Protein 8V3U (pdb70)

Structure (mmCIF, N/CA/C/O backbone):
data_8V3U
#
_entry.id   8V3U
#
_cell.length_a   1.00
_cell.length_b   1.00
_cell.length_c   1.00
_cell.angle_alpha   90.00
_cell.angle_beta   90.00
_cell.angle_gamma   90.00
#
_symmetry.space_group_name_H-M   'P 1'
#
loop_
_entity.id
_entity.type
_entity.pdbx_description
1 polymer 'Acyl-Coenzyme A dehydrogenase family, member 11'
2 non-polymer 'FLAVIN-ADENINE DINUCLEOTIDE'
#
loop_
_atom_site.group_PDB
_atom_site.id
_atom_site.type_symbol
_atom_site.label_atom_id
_atom_site.label_alt_id
_atom_site.label_comp_id
_atom_site.label_asym_id
_atom_site.label_entity_id
_atom_site.label_seq_id
_atom_site.pdbx_PDB_ins_code
_atom_site.Cartn_x
_atom_site.Cartn_y
_atom_site.Cartn_z
_atom_site.occupancy
_atom_site.B_iso_or_equiv
_atom_site.auth_seq_id
_atom_site.auth_comp_id
_atom_site.auth_asym_id
_atom_site.auth_atom_id
_atom_site.pdbx_PDB_model_num
ATOM 1 N N . SER A 1 374 ? 155.64193 166.19486 126.05849 1.000 47.65386 375 SER A N 1
ATOM 2 C CA . SER A 1 374 ? 154.95061 166.11938 124.77666 1.000 49.13952 375 SER A CA 1
ATOM 3 C C . SER A 1 374 ? 154.05659 167.33725 124.56304 1.000 50.85988 375 SER A C 1
ATOM 4 O O . SER A 1 374 ? 153.63628 167.98354 125.52221 1.000 51.34852 375 SER A O 1
ATOM 6 N N . ARG A 1 375 ? 153.77903 167.65306 123.29552 1.000 50.17672 376 ARG A N 1
ATOM 7 C CA . ARG A 1 375 ? 152.89674 168.77535 122.99046 1.000 49.71110 376 ARG A CA 1
ATOM 8 C C . ARG A 1 375 ? 151.47619 168.50718 123.47105 1.000 47.28204 376 ARG A C 1
ATOM 9 O O . ARG A 1 375 ? 150.81746 169.40363 124.01394 1.000 50.26545 376 ARG A O 1
ATOM 11 N N . ARG A 1 376 ? 150.98887 167.27870 123.28015 1.000 40.38035 377 ARG A N 1
ATOM 12 C CA . ARG A 1 376 ? 149.65641 166.92848 123.75872 1.000 40.15063 377 ARG A CA 1
ATOM 13 C C . ARG A 1 376 ? 149.57333 167.03821 125.27435 1.000 41.81421 377 ARG A C 1
ATOM 14 O O . ARG A 1 376 ? 148.56861 167.51405 125.81468 1.000 43.77367 377 ARG A O 1
ATOM 16 N N . GLY A 1 377 ? 150.62108 166.60249 125.97660 1.000 40.14022 378 GLY A N 1
ATOM 17 C CA . GLY A 1 377 ? 150.63235 166.73041 127.42357 1.000 37.61472 378 GLY A CA 1
ATOM 18 C C . GLY A 1 377 ? 150.55257 168.17282 127.88267 1.000 38.11370 378 GLY A C 1
ATOM 19 O O . GLY A 1 377 ? 149.80139 168.49825 128.80296 1.000 36.72268 378 GLY A O 1
ATOM 20 N N . GLN A 1 378 ? 151.31285 169.06033 127.23589 1.000 37.41237 379 GLN A N 1
ATOM 21 C CA . GLN A 1 378 ? 151.27686 170.47456 127.59893 1.000 38.98591 379 GLN A CA 1
ATOM 22 C C . GLN A 1 378 ? 149.91811 171.09591 127.29517 1.000 42.69945 379 GLN A C 1
ATOM 23 O O . GLN A 1 378 ? 149.39818 171.88730 128.09298 1.000 41.46358 379 GLN A O 1
ATOM 25 N N . GLU A 1 379 ? 149.32857 170.75429 126.14588 1.000 39.38572 380 GLU A N 1
ATOM 26 C CA . GLU A 1 379 ? 148.01296 171.28973 125.80754 1.000 36.80871 380 GLU A CA 1
ATOM 27 C C . GLU A 1 379 ? 146.95423 170.82706 126.80154 1.000 36.92841 380 GLU A C 1
ATOM 28 O O . GLU A 1 379 ? 146.13418 171.62964 127.26909 1.000 42.06048 380 GLU A O 1
ATOM 30 N N . VAL A 1 380 ? 146.96319 169.53768 127.14657 1.000 32.47546 381 VAL A N 1
ATOM 31 C CA . VAL A 1 380 ? 145.99105 169.02098 128.10253 1.000 32.87071 381 VAL A CA 1
ATOM 32 C C . VAL A 1 380 ? 146.22451 169.62471 129.48136 1.000 32.09929 381 VAL A C 1
ATOM 33 O O . VAL A 1 380 ? 145.27290 169.89332 130.21897 1.000 34.26697 381 VAL A O 1
ATOM 37 N N . LEU A 1 381 ? 147.48597 169.86141 129.85026 1.000 28.96068 382 LEU A N 1
ATOM 38 C CA . LEU A 1 381 ? 147.76907 170.48680 131.13779 1.000 29.34635 382 LEU A CA 1
ATOM 39 C C . LEU A 1 381 ? 147.23520 171.91225 131.19219 1.000 29.46018 382 LEU A C 1
ATOM 40 O O . LEU A 1 381 ? 146.65552 172.32478 132.20373 1.000 30.20360 382 LEU A O 1
ATOM 45 N N . THR A 1 382 ? 147.42085 172.68015 130.11546 1.000 35.64654 383 THR A N 1
ATOM 46 C CA . THR A 1 382 ? 146.87928 174.03628 130.07718 1.000 36.60628 383 THR A CA 1
ATOM 47 C C . THR A 1 382 ? 145.35626 174.02260 130.14776 1.000 36.19127 383 THR A C 1
ATOM 48 O O . THR A 1 382 ? 144.74911 174.82289 130.87506 1.000 35.23102 383 THR A O 1
ATOM 52 N N . ARG A 1 383 ? 144.72187 173.11171 129.40379 1.000 32.63644 384 ARG A N 1
ATOM 53 C CA . ARG A 1 383 ? 143.26669 173.01080 129.44481 1.000 27.93988 384 ARG A CA 1
ATOM 54 C C . ARG A 1 383 ? 142.77601 172.62527 130.83432 1.000 31.61913 384 ARG A C 1
ATOM 55 O O . ARG A 1 383 ? 141.77037 173.15886 131.31444 1.000 39.70786 384 ARG A O 1
ATOM 63 N N . VAL A 1 384 ? 143.47117 171.69784 131.49464 1.000 29.30977 385 VAL A N 1
ATOM 64 C CA . VAL A 1 384 ? 143.08081 171.28218 132.83678 1.000 32.70006 385 VAL A CA 1
ATOM 65 C C . VAL A 1 384 ? 143.22997 172.43671 133.81799 1.000 32.78798 385 VAL A C 1
ATOM 66 O O . VAL A 1 384 ? 142.36844 172.64777 134.67604 1.000 30.58767 385 VAL A O 1
ATOM 70 N N . LYS A 1 385 ? 144.32023 173.20116 133.71169 1.000 30.18308 386 LYS A N 1
ATOM 71 C CA . LYS A 1 385 ? 144.49954 174.35229 134.59229 1.000 29.15943 386 LYS A CA 1
ATOM 72 C C . LYS A 1 385 ? 143.38018 175.36765 134.40425 1.000 34.20911 386 LYS A C 1
ATOM 73 O O . LYS A 1 385 ? 142.83622 175.89774 135.38461 1.000 38.69363 386 LYS A O 1
ATOM 79 N N . GLN A 1 386 ? 143.01806 175.64657 133.14860 1.000 35.14487 387 GLN A N 1
ATOM 80 C CA . GLN A 1 386 ? 141.91214 176.56332 132.89244 1.000 32.55148 387 GLN A CA 1
ATOM 81 C C . GLN A 1 386 ? 140.60693 176.02342 133.46398 1.000 31.90240 387 GLN A C 1
ATOM 82 O O . GLN A 1 386 ? 139.83228 176.76975 134.07432 1.000 35.30020 387 GLN A O 1
ATOM 84 N N . PHE A 1 387 ? 140.35284 174.72488 133.28548 1.000 32.02306 388 PHE A N 1
ATOM 85 C CA . PHE A 1 387 ? 139.12411 174.12394 133.79420 1.000 31.38504 388 PHE A CA 1
ATOM 86 C C . PHE A 1 387 ? 139.04469 174.23527 135.31068 1.000 34.42849 388 PHE A C 1
ATOM 87 O O . PHE A 1 387 ? 137.99554 174.58631 135.86250 1.000 35.79624 388 PHE A O 1
ATOM 95 N N . MET A 1 388 ? 140.14356 173.92879 136.00489 1.000 39.18093 389 MET A N 1
ATOM 96 C CA . MET A 1 388 ? 140.15366 174.06884 137.45740 1.000 35.50550 389 MET A CA 1
ATOM 97 C C . MET A 1 388 ? 139.86952 175.50647 137.86238 1.000 35.13402 389 MET A C 1
ATOM 98 O O . MET A 1 388 ? 138.89724 175.77132 138.57712 1.000 36.04011 389 MET A O 1
ATOM 103 N N . LYS A 1 389 ? 140.65499 176.45357 137.33479 1.000 38.99431 390 LYS A N 1
ATOM 104 C CA . LYS A 1 389 ? 140.52000 177.84789 137.74693 1.000 36.27210 390 LYS A CA 1
ATOM 105 C C . LYS A 1 389 ? 139.14769 178.41681 137.41105 1.000 38.43480 390 LYS A C 1
ATOM 106 O O . LYS A 1 389 ? 138.69775 179.36685 138.06106 1.000 39.91439 390 LYS A O 1
ATOM 108 N N . GLN A 1 390 ? 138.46620 177.85844 136.41116 1.000 41.29017 391 GLN A N 1
ATOM 109 C CA . GLN A 1 390 ? 137.16443 178.38415 136.02398 1.000 36.52366 391 GLN A CA 1
ATOM 110 C C . GLN A 1 390 ? 136.00210 177.72336 136.75181 1.000 37.62129 391 GLN A C 1
ATOM 111 O O . GLN A 1 390 ? 135.00593 178.39685 137.03691 1.000 40.97810 391 GLN A O 1
ATOM 113 N N . HIS A 1 391 ? 136.09281 176.43132 137.06959 1.000 39.37395 392 HIS A N 1
ATOM 114 C CA . HIS A 1 391 ? 134.92149 175.73186 137.58285 1.000 35.91036 392 HIS A CA 1
ATOM 115 C C . HIS A 1 391 ? 135.13572 175.08706 138.94683 1.000 38.90898 392 HIS A C 1
ATOM 116 O O . HIS A 1 391 ? 134.22615 175.09511 139.78140 1.000 44.93137 392 HIS A O 1
ATOM 123 N N . VAL A 1 392 ? 136.31711 174.52018 139.19032 1.000 37.92420 393 VAL A N 1
ATOM 124 C CA . VAL A 1 392 ? 136.47484 173.63112 140.33658 1.000 39.54040 393 VAL A CA 1
ATOM 125 C C . VAL A 1 392 ? 136.63441 174.42714 141.62407 1.000 39.08726 393 VAL A C 1
ATOM 126 O O . VAL A 1 392 ? 135.95954 174.15866 142.62389 1.000 41.54342 393 VAL A O 1
ATOM 130 N N . PHE A 1 393 ? 137.53113 175.40967 141.62288 1.000 42.66562 394 PHE A N 1
ATOM 131 C CA . PHE A 1 393 ? 137.73992 176.21644 142.82170 1.000 43.96238 394 PHE A CA 1
ATOM 132 C C . PHE A 1 393 ? 136.50821 177.00997 143.25099 1.000 44.40006 394 PHE A C 1
ATOM 133 O O . PHE A 1 393 ? 136.23943 177.05636 144.46397 1.000 45.61296 394 PHE A O 1
ATOM 141 N N . PRO A 1 394 ? 135.74328 177.65534 142.36115 1.000 47.28693 395 PRO A N 1
ATOM 142 C CA . PRO A 1 394 ? 134.54842 178.38193 142.82672 1.000 48.03694 395 PRO A CA 1
ATOM 143 C C . PRO A 1 394 ? 133.50478 177.50760 143.50558 1.000 46.77148 395 PRO A C 1
ATOM 144 O O . PRO A 1 394 ? 132.71946 178.02723 144.30754 1.000 48.70790 395 PRO A O 1
ATOM 148 N N . ALA A 1 395 ? 133.46370 176.20891 143.21815 1.000 39.73796 396 ALA A N 1
ATOM 149 C CA . ALA A 1 395 ? 132.45927 175.32040 143.78887 1.000 41.84346 396 ALA A CA 1
ATOM 150 C C . ALA A 1 395 ? 132.86186 174.74924 145.14174 1.000 42.67210 396 ALA A C 1
ATOM 151 O O . ALA A 1 395 ? 132.10083 173.95997 145.71494 1.000 43.34647 396 ALA A O 1
ATOM 153 N N . GLU A 1 396 ? 134.03481 175.12284 145.65862 1.000 45.73068 397 GLU A N 1
ATOM 154 C CA . GLU A 1 396 ? 134.51921 174.54143 146.90607 1.000 45.06918 397 GLU A CA 1
ATOM 155 C C . GLU A 1 396 ? 133.62088 174.90685 148.08048 1.000 43.86959 397 GLU A C 1
ATOM 156 O O . GLU A 1 396 ? 133.33878 174.06329 148.93891 1.000 45.46700 397 GLU A O 1
ATOM 162 N N . LYS A 1 397 ? 133.16681 176.16089 148.14071 1.000 43.70691 398 LYS A N 1
ATOM 163 C CA . LYS A 1 397 ? 132.30253 176.57998 149.23992 1.000 46.01556 398 LYS A CA 1
ATOM 164 C C . LYS A 1 397 ? 130.97939 175.82489 149.22330 1.000 45.79910 398 LYS A C 1
ATOM 165 O O . LYS A 1 397 ? 130.49706 175.38022 150.27131 1.000 43.39048 398 LYS A O 1
ATOM 167 N N . GLU A 1 398 ? 130.37943 175.66604 148.04116 1.000 44.61946 399 GLU A N 1
ATOM 168 C CA . GLU A 1 398 ? 129.12347 174.92960 147.94255 1.000 43.27030 399 GLU A CA 1
ATOM 169 C C . GLU A 1 398 ? 129.31066 173.46432 148.31511 1.000 43.39773 399 GLU A C 1
ATOM 170 O O . GLU A 1 398 ? 128.47323 172.88161 149.01691 1.000 44.02477 399 GLU A O 1
ATOM 172 N N . VAL A 1 399 ? 130.40690 172.85189 147.85875 1.000 44.21180 400 VAL A N 1
ATOM 173 C CA . VAL A 1 399 ? 130.66220 171.45283 148.18993 1.000 37.86270 400 VAL A CA 1
ATOM 174 C C . VAL A 1 399 ? 130.85278 171.28720 149.69220 1.000 38.75662 400 VAL A C 1
ATOM 175 O O . VAL A 1 399 ? 130.33393 170.34163 150.29795 1.000 42.80042 400 VAL A O 1
ATOM 179 N N . ALA A 1 400 ? 131.59388 172.20442 150.31890 1.000 43.62812 401 ALA A N 1
ATOM 180 C CA . ALA A 1 400 ? 131.80084 172.12839 151.76141 1.000 44.43950 401 ALA A CA 1
ATOM 181 C C . ALA A 1 400 ? 130.49516 172.32126 152.52153 1.000 44.59511 401 ALA A C 1
ATOM 182 O O . ALA A 1 400 ? 130.23126 171.61771 153.50305 1.000 44.57155 401 ALA A O 1
ATOM 184 N N . GLU A 1 401 ? 129.66355 173.27039 152.08390 1.000 47.42737 402 GLU A N 1
ATOM 185 C CA . GLU A 1 401 ? 128.39587 173.51239 152.76398 1.000 43.73873 402 GLU A CA 1
ATOM 186 C C . GLU A 1 401 ? 127.43941 172.33718 152.61489 1.000 42.31505 402 GLU A C 1
ATOM 187 O O . GLU A 1 401 ? 126.63595 172.07982 153.51761 1.000 45.85955 402 GLU A O 1
ATOM 189 N N . TYR A 1 402 ? 127.50035 171.62138 151.48929 1.000 40.78555 403 TYR A N 1
ATOM 190 C CA . TYR A 1 402 ? 126.61605 170.47464 151.30186 1.000 40.82608 403 TYR A CA 1
ATOM 191 C C . TYR A 1 402 ? 126.88742 169.38606 152.33348 1.000 44.46540 403 TYR A C 1
ATOM 192 O O . TYR A 1 402 ? 125.95129 168.78381 152.87128 1.000 44.84574 403 TYR A O 1
ATOM 201 N N . TYR A 1 403 ? 128.15995 169.11727 152.62150 1.000 42.94875 404 TYR A N 1
ATOM 202 C CA . TYR A 1 403 ? 128.53466 168.04277 153.53056 1.000 42.63467 404 TYR A CA 1
ATOM 203 C C . TYR A 1 403 ? 128.56477 168.46968 154.99185 1.000 47.00787 404 TYR A C 1
ATOM 204 O O . TYR A 1 403 ? 128.71518 167.61020 155.86650 1.000 45.11443 404 TYR A O 1
ATOM 213 N N . ALA A 1 404 ? 128.42512 169.75881 155.27973 1.000 48.03077 405 ALA A N 1
ATOM 214 C CA . ALA A 1 404 ? 128.42616 170.23448 156.65781 1.000 45.80499 405 ALA A CA 1
ATOM 215 C C . ALA A 1 404 ? 127.05891 170.03653 157.30076 1.000 47.30133 405 ALA A C 1
ATOM 216 O O . ALA A 1 404 ? 126.52132 168.92956 157.31012 1.000 50.15119 405 ALA A O 1
ATOM 218 N N . LYS A 1 412 ? 123.86375 160.64139 152.43321 1.000 42.70107 413 LYS A N 1
ATOM 219 C CA . LYS A 1 412 ? 124.91924 161.57876 152.79580 1.000 40.11609 413 LYS A CA 1
ATOM 220 C C . LYS A 1 412 ? 126.29236 161.04018 152.41182 1.000 41.49581 413 LYS A C 1
ATOM 221 O O . LYS A 1 412 ? 127.31479 161.56233 152.84796 1.000 41.98556 413 LYS A O 1
ATOM 227 N N . TRP A 1 413 ? 126.30697 159.99010 151.59313 1.000 35.12731 414 TRP A N 1
ATOM 228 C CA . TRP A 1 413 ? 127.54197 159.38166 151.12090 1.000 30.03459 414 TRP A CA 1
ATOM 229 C C . TRP A 1 413 ? 127.75312 159.55521 149.62462 1.000 35.23333 414 TRP A C 1
ATOM 230 O O . TRP A 1 413 ? 128.71680 159.00596 149.08183 1.000 35.44467 414 TRP A O 1
ATOM 241 N N . GLY A 1 414 ? 126.88277 160.29599 148.94550 1.000 42.32730 415 GLY A N 1
ATOM 242 C CA . GLY A 1 414 ? 126.99059 160.52917 147.52437 1.000 38.05403 415 GLY A CA 1
ATOM 243 C C . GLY A 1 414 ? 127.57373 161.88882 147.20097 1.000 41.22499 415 GLY A C 1
ATOM 244 O O . GLY A 1 414 ? 128.21338 162.54014 148.03425 1.000 41.59827 415 GLY A O 1
ATOM 245 N N . HIS A 1 415 ? 127.34223 162.32738 145.96349 1.000 45.19035 416 HIS A N 1
ATOM 246 C CA . HIS A 1 415 ? 127.85409 163.59270 145.46678 1.000 43.88242 416 HIS A CA 1
ATOM 247 C C . HIS A 1 415 ? 126.72065 164.58707 145.24735 1.000 44.41330 416 HIS A C 1
ATOM 248 O O . HIS A 1 415 ? 125.61969 164.19167 144.84881 1.000 44.71234 416 HIS A O 1
ATOM 255 N N . PRO A 1 416 ? 126.95359 165.87340 145.49361 1.000 44.01698 417 PRO A N 1
ATOM 256 C CA . PRO A 1 416 ? 125.94117 166.88360 145.16787 1.000 43.52203 417 PRO A CA 1
ATOM 257 C C . PRO A 1 416 ? 125.87267 167.12244 143.66601 1.000 44.92671 417 PRO A C 1
ATOM 258 O O . PRO A 1 416 ? 126.72115 166.67766 142.89167 1.000 45.33138 417 PRO A O 1
ATOM 262 N N . LEU A 1 417 ? 124.82669 167.84598 143.25820 1.000 45.90728 418 LEU A N 1
ATOM 263 C CA . LEU A 1 417 ? 124.57806 168.07650 141.83852 1.000 47.50058 418 LEU A CA 1
ATOM 264 C C . LEU A 1 417 ? 125.66884 168.91021 141.17753 1.000 47.21570 418 LEU A C 1
ATOM 265 O O . LEU A 1 417 ? 125.85463 168.81168 139.95845 1.000 47.25262 418 LEU A O 1
ATOM 267 N N . VAL A 1 418 ? 126.38911 169.72812 141.94811 1.000 43.25888 419 VAL A N 1
ATOM 268 C CA . VAL A 1 418 ? 127.46912 170.52971 141.37924 1.000 43.66902 419 VAL A CA 1
ATOM 269 C C . VAL A 1 418 ? 128.55601 169.62814 140.80990 1.000 45.73505 419 VAL A C 1
ATOM 270 O O . VAL A 1 418 ? 129.07641 169.86938 139.71192 1.000 46.90413 419 VAL A O 1
ATOM 274 N N . ILE A 1 419 ? 128.91193 168.57272 141.54465 1.000 43.26719 420 ILE A N 1
ATOM 275 C CA . ILE A 1 419 ? 129.93825 167.65004 141.07442 1.000 42.99031 420 ILE A CA 1
ATOM 276 C C . ILE A 1 419 ? 129.47327 166.92436 139.81976 1.000 44.32163 420 ILE A C 1
ATOM 277 O O . ILE A 1 419 ? 130.26062 166.69300 138.89771 1.000 48.57227 420 ILE A O 1
ATOM 282 N N . GLU A 1 420 ? 128.19420 166.54710 139.76274 1.000 42.27261 421 GLU A N 1
ATOM 283 C CA . GLU A 1 420 ? 127.68124 165.87083 138.57439 1.000 41.19975 421 GLU A CA 1
ATOM 284 C C . GLU A 1 420 ? 127.69506 166.79249 137.36043 1.000 43.15224 421 GLU A C 1
ATOM 285 O O . GLU A 1 420 ? 128.02623 166.36049 136.24923 1.000 45.01751 421 GLU A O 1
ATOM 291 N N . LYS A 1 421 ? 127.33742 168.06452 137.54983 1.000 41.63202 422 LYS A N 1
ATOM 292 C CA . LYS A 1 421 ? 127.41771 169.01944 136.44889 1.000 42.72461 422 LYS A CA 1
ATOM 293 C C . LYS A 1 421 ? 128.85606 169.19403 135.97759 1.000 41.05915 422 LYS A C 1
ATOM 294 O O . LYS A 1 421 ? 129.12265 169.24276 134.76899 1.000 42.37313 422 LYS A O 1
ATOM 300 N N . LEU A 1 422 ? 129.79829 169.28543 136.91969 1.000 37.49109 423 LEU A N 1
ATOM 301 C CA . LEU A 1 422 ? 131.20524 169.39226 136.54813 1.000 33.86952 423 LEU A CA 1
ATOM 302 C C . LEU A 1 422 ? 131.67000 168.15382 135.79289 1.000 36.95034 423 LEU A C 1
ATOM 303 O O . LEU A 1 422 ? 132.44930 168.25496 134.83998 1.000 42.16170 423 LEU A O 1
ATOM 308 N N . LYS A 1 423 ? 131.20561 166.97468 136.20992 1.000 41.06468 424 LYS A N 1
ATOM 309 C CA . LYS A 1 423 ? 131.56540 165.74075 135.51950 1.000 37.70364 424 LYS A CA 1
ATOM 310 C C . LYS A 1 423 ? 131.02449 165.72668 134.09664 1.000 36.67971 424 LYS A C 1
ATOM 311 O O . LYS A 1 423 ? 131.71989 165.30899 133.16456 1.000 40.18822 424 LYS A O 1
ATOM 317 N N . GLU A 1 424 ? 129.78150 166.17559 133.91101 1.000 40.51135 425 GLU A N 1
ATOM 318 C CA . GLU A 1 424 ? 129.22108 166.26022 132.56513 1.000 41.34331 425 GLU A CA 1
ATOM 319 C C . GLU A 1 424 ? 130.01792 167.22470 131.69415 1.000 40.90769 425 GLU A C 1
ATOM 320 O O . GLU A 1 424 ? 130.31039 166.92759 130.52755 1.000 39.84010 425 GLU A O 1
ATOM 326 N N . ILE A 1 425 ? 130.38553 168.38301 132.24743 1.000 40.09250 426 ILE A N 1
ATOM 327 C CA . ILE A 1 425 ? 131.15707 169.35964 131.48151 1.000 39.18093 426 ILE A CA 1
ATOM 328 C C . ILE A 1 425 ? 132.52108 168.79143 131.10707 1.000 40.95312 426 ILE A C 1
ATOM 329 O O . ILE A 1 425 ? 132.98944 168.95897 129.97468 1.000 44.34837 426 ILE A O 1
ATOM 334 N N . ALA A 1 426 ? 133.17948 168.11031 132.04878 1.000 36.27816 427 ALA A N 1
ATOM 335 C CA . ALA A 1 426 ? 134.48209 167.51611 131.76445 1.000 32.90514 427 ALA A CA 1
ATOM 336 C C . ALA A 1 426 ? 134.37397 166.41549 130.71773 1.000 35.48323 427 ALA A C 1
ATOM 337 O O . ALA A 1 426 ? 135.27145 166.25769 129.88318 1.000 36.80629 427 ALA A O 1
ATOM 339 N N . LYS A 1 427 ? 133.29041 165.63590 130.75303 1.000 38.47035 428 LYS A N 1
ATOM 340 C CA . LYS A 1 427 ? 133.06164 164.64271 129.70897 1.000 33.93249 428 LYS A CA 1
ATOM 341 C C . LYS A 1 427 ? 132.90333 165.30677 128.34977 1.000 39.78044 428 LYS A C 1
ATOM 342 O O . LYS A 1 427 ? 133.41436 164.80516 127.34208 1.000 43.67536 428 LYS A O 1
ATOM 348 N N . ALA A 1 428 ? 132.18731 166.43319 128.30117 1.000 43.81633 429 ALA A N 1
ATOM 349 C CA . ALA A 1 428 ? 131.98616 167.12474 127.03134 1.000 43.85004 429 ALA A CA 1
ATOM 350 C C . ALA A 1 428 ? 133.30437 167.62483 126.45129 1.000 42.68772 429 ALA A C 1
ATOM 351 O O . ALA A 1 428 ? 133.53685 167.52250 125.24131 1.000 42.92166 429 ALA A O 1
ATOM 353 N N . GLU A 1 429 ? 134.18210 168.16127 127.29710 1.000 45.20882 430 GLU A N 1
ATOM 354 C CA . GLU A 1 429 ? 135.42473 168.76997 126.83850 1.000 43.22280 430 GLU A CA 1
ATOM 355 C C . GLU A 1 429 ? 136.54855 167.76540 126.62236 1.000 43.91497 430 GLU A C 1
ATOM 356 O O . GLU A 1 429 ? 137.63104 168.16389 126.18103 1.000 47.03213 430 GLU A O 1
ATOM 362 N N . GLY A 1 430 ? 136.32971 166.48862 126.91730 1.000 36.63680 431 GLY A N 1
ATOM 363 C CA . GLY A 1 430 ? 137.34348 165.47825 126.70618 1.000 33.46502 431 GLY A CA 1
ATOM 364 C C . GLY A 1 430 ? 138.34358 165.30820 127.82587 1.000 34.50832 431 GLY A C 1
ATOM 365 O O . GLY A 1 430 ? 139.31273 164.55997 127.65540 1.000 34.69054 431 GLY A O 1
ATOM 366 N N . LEU A 1 431 ? 138.14984 165.97814 128.95996 1.000 35.83701 432 LEU A N 1
ATOM 367 C CA . LEU A 1 431 ? 139.01796 165.80342 130.12480 1.000 32.07904 432 LEU A CA 1
ATOM 368 C C . LEU A 1 431 ? 138.51688 164.63924 130.98224 1.000 30.31533 432 LEU A C 1
ATOM 369 O O . LEU A 1 431 ? 138.13525 164.78672 132.14092 1.000 32.01624 432 LEU A O 1
ATOM 374 N N . TRP A 1 432 ? 138.53275 163.45671 130.37387 1.000 31.87605 433 TRP A N 1
ATOM 375 C CA . TRP A 1 432 ? 137.94565 162.25419 130.94638 1.000 28.48840 433 TRP A CA 1
ATOM 376 C C . TRP A 1 432 ? 138.94521 161.11299 130.84488 1.000 28.68579 433 TRP A C 1
ATOM 377 O O . TRP A 1 432 ? 139.55627 160.91561 129.78999 1.000 33.96756 433 TRP A O 1
ATOM 388 N N . ASN A 1 433 ? 139.10516 160.36637 131.93978 1.000 25.23872 434 ASN A N 1
ATOM 389 C CA . ASN A 1 433 ? 139.97231 159.18668 131.98538 1.000 29.84524 434 ASN A CA 1
ATOM 390 C C . ASN A 1 433 ? 141.40915 159.52721 131.58853 1.000 27.33351 434 ASN A C 1
ATOM 391 O O . ASN A 1 433 ? 142.04364 158.82632 130.79883 1.000 28.15277 434 ASN A O 1
ATOM 396 N N . LEU A 1 434 ? 141.92651 160.61907 132.15415 1.000 29.86616 435 LEU A N 1
ATOM 397 C CA . LEU A 1 434 ? 143.28864 161.04129 131.85032 1.000 30.39911 435 LEU A CA 1
ATOM 398 C C . LEU A 1 434 ? 144.33600 160.11609 132.45605 1.000 30.46199 435 LEU A C 1
ATOM 399 O O . LEU A 1 434 ? 145.49500 160.15179 132.03146 1.000 35.73871 435 LEU A O 1
ATOM 404 N N . PHE A 1 435 ? 143.95915 159.29540 133.43613 1.000 35.49782 436 PHE A N 1
ATOM 405 C CA . PHE A 1 435 ? 144.91364 158.42475 134.10983 1.000 32.07476 436 PHE A CA 1
ATOM 406 C C . PHE A 1 435 ? 145.31411 157.21676 133.27325 1.000 30.52035 436 PHE A C 1
ATOM 407 O O . PHE A 1 435 ? 146.41047 156.68390 133.47028 1.000 34.91403 436 PHE A O 1
ATOM 415 N N . LEU A 1 436 ? 144.45973 156.77311 132.35136 1.000 33.86160 437 LEU A N 1
ATOM 416 C CA . LEU A 1 436 ? 144.70968 155.55237 131.60052 1.000 39.08120 437 LEU A CA 1
ATOM 417 C C . LEU A 1 436 ? 145.37627 155.88747 130.27599 1.000 40.62381 437 LEU A C 1
ATOM 418 O O . LEU A 1 436 ? 144.75214 156.54617 129.43068 1.000 41.15843 437 LEU A O 1
ATOM 423 N N . PRO A 1 437 ? 146.62445 155.46938 130.04761 1.000 42.53054 438 PRO A N 1
ATOM 424 C CA . PRO A 1 437 ? 147.28735 155.79574 128.77360 1.000 40.42395 438 PRO A CA 1
ATOM 425 C C . PRO A 1 437 ? 146.58908 155.22588 127.55219 1.000 40.85291 438 PRO A C 1
ATOM 426 O O . PRO A 1 437 ? 146.62574 155.84918 126.48475 1.000 43.69033 438 PRO A O 1
ATOM 430 N N . ALA A 1 438 ? 145.95792 154.05648 127.66833 1.000 45.77878 439 ALA A N 1
ATOM 431 C CA . ALA A 1 438 ? 145.29624 153.45623 126.51640 1.000 46.11681 439 ALA A CA 1
ATOM 432 C C . ALA A 1 438 ? 144.07126 154.24270 126.07092 1.000 45.56338 439 ALA A C 1
ATOM 433 O O . ALA A 1 438 ? 143.62344 154.07264 124.93268 1.000 45.67039 439 ALA A O 1
ATOM 435 N N . VAL A 1 439 ? 143.52208 155.09235 126.93271 1.000 46.28294 440 VAL A N 1
ATOM 436 C CA . VAL A 1 439 ? 142.35187 155.89160 126.59946 1.000 46.10589 440 VAL A CA 1
ATOM 437 C C . VAL A 1 439 ? 142.72910 157.32911 126.26290 1.000 45.36273 440 VAL A C 1
ATOM 438 O O . VAL A 1 439 ? 142.24767 157.88296 125.27435 1.000 46.08240 440 VAL A O 1
ATOM 442 N N . SER A 1 440 ? 143.59570 157.94419 127.06858 1.000 42.18197 441 SER A N 1
ATOM 443 C CA . SER A 1 440 ? 143.97197 159.33817 126.87685 1.000 42.03450 441 SER A CA 1
ATOM 444 C C . SER A 1 440 ? 145.19032 159.52743 125.98390 1.000 42.16244 441 SER A C 1
ATOM 445 O O . SER A 1 440 ? 145.42341 160.64694 125.51608 1.000 43.23598 441 SER A O 1
ATOM 448 N N . GLY A 1 441 ? 145.96230 158.47620 125.73265 1.000 45.01076 442 GLY A N 1
ATOM 449 C CA . GLY A 1 441 ? 147.16584 158.60873 124.92924 1.000 43.61131 442 GLY A CA 1
ATOM 450 C C . GLY A 1 441 ? 148.23548 159.47680 125.55592 1.000 44.28868 442 GLY A C 1
ATOM 451 O O . GLY A 1 441 ? 148.87992 160.26394 124.85174 1.000 46.60875 442 GLY A O 1
ATOM 452 N N . LEU A 1 442 ? 148.44556 159.34961 126.86405 1.000 42.07465 443 LEU A N 1
ATOM 453 C CA . LEU A 1 442 ? 149.41208 160.15903 127.58937 1.000 41.41600 443 LEU A CA 1
ATOM 454 C C . LEU A 1 442 ? 150.39182 159.25594 128.32328 1.000 40.49534 443 LEU A C 1
ATOM 455 O O . LEU A 1 442 ? 150.04298 158.15425 128.75323 1.000 42.75463 443 LEU A O 1
ATOM 460 N N . SER A 1 443 ? 151.62460 159.73419 128.46302 1.000 37.50416 444 SER A N 1
ATOM 461 C CA . SER A 1 443 ? 152.63844 159.00938 129.21042 1.000 38.70451 444 SER A CA 1
ATOM 462 C C . SER A 1 443 ? 152.46642 159.26609 130.70664 1.000 40.43077 444 SER A C 1
ATOM 463 O O . SER A 1 443 ? 151.54425 159.95786 131.14528 1.000 42.24897 444 SER A O 1
ATOM 466 N N . GLN A 1 444 ? 153.36592 158.69607 131.50909 1.000 35.22318 445 GLN A N 1
ATOM 467 C CA . GLN A 1 444 ? 153.27559 158.87492 132.95341 1.000 32.42418 445 GLN A CA 1
ATOM 468 C C . GLN A 1 444 ? 153.78191 160.23784 133.40724 1.000 36.86139 445 GLN A C 1
ATOM 469 O O . GLN A 1 444 ? 153.36100 160.72060 134.45997 1.000 37.82601 445 GLN A O 1
ATOM 475 N N . VAL A 1 445 ? 154.67764 160.86951 132.64628 1.000 30.24658 446 VAL A N 1
ATOM 476 C CA . VAL A 1 445 ? 155.16317 162.19660 133.02015 1.000 32.24570 446 VAL A CA 1
ATOM 477 C C . VAL A 1 445 ? 154.07571 163.24759 132.81756 1.000 33.20762 446 VAL A C 1
ATOM 478 O O . VAL A 1 445 ? 153.85738 164.11870 133.67490 1.000 32.47288 446 VAL A O 1
ATOM 482 N N . ASP A 1 446 ? 153.38028 163.18645 131.67997 1.000 31.67354 447 ASP A N 1
ATOM 483 C CA . ASP A 1 446 ? 152.31022 164.13897 131.40850 1.000 32.31620 447 ASP A CA 1
ATOM 484 C C . ASP A 1 446 ? 151.19895 164.01604 132.44089 1.000 31.94455 447 ASP A C 1
ATOM 485 O O . ASP A 1 446 ? 150.73637 165.01895 133.00126 1.000 34.60530 447 ASP A O 1
ATOM 490 N N . TYR A 1 447 ? 150.76662 162.78657 132.72321 1.000 26.60707 448 TYR A N 1
ATOM 491 C CA . TYR A 1 447 ? 149.75585 162.62148 133.75336 1.000 29.69286 448 TYR A CA 1
ATOM 492 C C . TYR A 1 447 ? 150.30273 162.90707 135.14194 1.000 27.15551 448 TYR A C 1
ATOM 493 O O . TYR A 1 447 ? 149.52661 163.25018 136.03020 1.000 31.66896 448 TYR A O 1
ATOM 502 N N . ALA A 1 448 ? 151.61308 162.79203 135.35252 1.000 24.25960 449 ALA A N 1
ATOM 503 C CA . ALA A 1 448 ? 152.18471 163.20512 136.62827 1.000 21.31845 449 ALA A CA 1
ATOM 504 C C . ALA A 1 448 ? 151.98165 164.69675 136.84672 1.000 22.61342 449 ALA A C 1
ATOM 505 O O . ALA A 1 448 ? 151.53928 165.12807 137.91773 1.000 21.66022 449 ALA A O 1
ATOM 507 N N . LEU A 1 449 ? 152.27364 165.50011 135.82206 1.000 24.59061 450 LEU A N 1
ATOM 508 C CA . LEU A 1 449 ? 152.02035 166.93740 135.92691 1.000 27.10935 450 LEU A CA 1
ATOM 509 C C . LEU A 1 449 ? 150.52891 167.23608 136.07004 1.000 25.52231 450 LEU A C 1
ATOM 510 O O . LEU A 1 449 ? 150.13354 168.10662 136.85733 1.000 19.67659 450 LEU A O 1
ATOM 515 N N . ILE A 1 450 ? 149.68284 166.51883 135.32666 1.000 23.64285 451 ILE A N 1
ATOM 516 C CA . ILE A 1 450 ? 148.24243 166.76135 135.41069 1.000 22.44724 451 ILE A CA 1
ATOM 517 C C . ILE A 1 450 ? 147.71197 166.42270 136.80203 1.000 23.24389 451 ILE A C 1
ATOM 518 O O . ILE A 1 450 ? 146.91174 167.17125 137.37543 1.000 29.95083 451 ILE A O 1
ATOM 523 N N . ALA A 1 451 ? 148.14566 165.29373 137.36695 1.000 20.40638 452 ALA A N 1
ATOM 524 C CA . ALA A 1 451 ? 147.71757 164.90192 138.70410 1.000 17.63547 452 ALA A CA 1
ATOM 525 C C . ALA A 1 451 ? 148.28161 165.82974 139.76823 1.000 19.34477 452 ALA A C 1
ATOM 526 O O . ALA A 1 451 ? 147.65746 166.01731 140.81728 1.000 25.20497 452 ALA A O 1
ATOM 528 N N . GLU A 1 452 ? 149.46261 166.40078 139.53003 1.000 20.90374 453 GLU A N 1
ATOM 529 C CA . GLU A 1 452 ? 149.95939 167.44634 140.41387 1.000 16.89684 453 GLU A CA 1
ATOM 530 C C . GLU A 1 452 ? 149.05153 168.66655 140.36046 1.000 25.40580 453 GLU A C 1
ATOM 531 O O . GLU A 1 452 ? 148.82251 169.32886 141.37866 1.000 28.03690 453 GLU A O 1
ATOM 537 N N . GLU A 1 453 ? 148.52923 168.97999 139.17255 1.000 32.66496 454 GLU A N 1
ATOM 538 C CA . GLU A 1 453 ? 147.57850 170.08231 139.04742 1.000 26.19134 454 GLU A CA 1
ATOM 539 C C . GLU A 1 453 ? 146.27402 169.78622 139.78358 1.000 23.23030 454 GLU A C 1
ATOM 540 O O . GLU A 1 453 ? 145.74323 170.65059 140.48985 1.000 30.02846 454 GLU A O 1
ATOM 542 N N . THR A 1 454 ? 145.74245 168.57286 139.63503 1.000 15.82058 455 THR A N 1
ATOM 543 C CA . THR A 1 454 ? 144.46050 168.22543 140.24065 1.000 20.12479 455 THR A CA 1
ATOM 544 C C . THR A 1 454 ? 144.57836 167.81580 141.70276 1.000 28.07296 455 THR A C 1
ATOM 545 O O . THR A 1 454 ? 143.55277 167.54289 142.33414 1.000 29.77489 455 THR A O 1
ATOM 549 N N . GLY A 1 455 ? 145.78839 167.76043 142.25507 1.000 29.06867 456 GLY A N 1
ATOM 550 C CA . GLY A 1 455 ? 145.95289 167.43018 143.65708 1.000 20.19770 456 GLY A CA 1
ATOM 551 C C . GLY A 1 455 ? 145.68754 168.56503 144.61785 1.000 21.36021 456 GLY A C 1
ATOM 552 O O . GLY A 1 455 ? 145.71615 168.35063 145.83236 1.000 28.81576 456 GLY A O 1
ATOM 553 N N . LYS A 1 456 ? 145.42342 169.76483 144.10409 1.000 25.20986 457 LYS A N 1
ATOM 554 C CA . LYS A 1 456 ? 145.18769 170.93251 144.94131 1.000 22.46793 457 LYS A CA 1
ATOM 555 C C . LYS A 1 456 ? 143.75096 171.03523 145.43593 1.000 32.07364 457 LYS A C 1
ATOM 556 O O . LYS A 1 456 ? 143.45651 171.91659 146.24911 1.000 31.98899 457 LYS A O 1
ATOM 562 N N . CYS A 1 457 ? 142.85711 170.16726 144.96979 1.000 35.97673 458 CYS A N 1
ATOM 563 C CA . CYS A 1 457 ? 141.47995 170.12437 145.43498 1.000 31.44203 458 CYS A CA 1
ATOM 564 C C . CYS A 1 457 ? 141.11852 168.68812 145.78346 1.000 30.35376 458 CYS A C 1
ATOM 565 O O . CYS A 1 457 ? 141.60514 167.74241 145.15937 1.000 32.48389 458 CYS A O 1
ATOM 568 N N . PHE A 1 458 ? 140.25964 168.53024 146.79229 1.000 31.55439 459 PHE A N 1
ATOM 569 C CA . PHE A 1 458 ? 139.94501 167.19931 147.29737 1.000 35.24803 459 PHE A CA 1
ATOM 570 C C . PHE A 1 458 ? 138.87618 166.48181 146.48301 1.000 32.92954 459 PHE A C 1
ATOM 571 O O . PHE A 1 458 ? 138.75545 165.25836 146.59704 1.000 32.32169 459 PHE A O 1
ATOM 579 N N . PHE A 1 459 ? 138.10411 167.19710 145.66700 1.000 29.40771 460 PHE A N 1
ATOM 580 C CA . PHE A 1 459 ? 137.13406 166.56446 144.78371 1.000 31.36694 460 PHE A CA 1
ATOM 581 C C . PHE A 1 459 ? 137.46016 166.75597 143.30950 1.000 33.94483 460 PHE A C 1
ATOM 582 O O . PHE A 1 459 ? 136.69537 166.29630 142.45672 1.000 38.18449 460 PHE A O 1
ATOM 590 N N . ALA A 1 460 ? 138.56919 167.41928 142.98852 1.000 30.38106 461 ALA A N 1
ATOM 591 C CA . ALA A 1 460 ? 138.95441 167.58541 141.58998 1.000 25.12860 461 ALA A CA 1
ATOM 592 C C . ALA A 1 460 ? 139.25057 166.27089 140.87267 1.000 30.68605 461 ALA A C 1
ATOM 593 O O . ALA A 1 460 ? 138.83448 166.13827 139.70875 1.000 34.10672 461 ALA A O 1
ATOM 595 N N . PRO A 1 461 ? 139.96257 165.29460 141.45518 1.000 30.18784 462 PRO A N 1
ATOM 596 C CA . PRO A 1 461 ? 140.17232 164.03178 140.72314 1.000 27.13280 462 PRO A CA 1
ATOM 597 C C . PRO A 1 461 ? 138.88274 163.34012 140.32021 1.000 27.14991 462 PRO A C 1
ATOM 598 O O . PRO A 1 461 ? 138.84581 162.68471 139.27279 1.000 23.56700 462 PRO A O 1
ATOM 602 N N . ASP A 1 462 ? 137.82281 163.45928 141.12116 1.000 33.37331 463 ASP A N 1
ATOM 603 C CA . ASP A 1 462 ? 136.55129 162.84042 140.76895 1.000 27.96264 463 ASP A CA 1
ATOM 604 C C . ASP A 1 462 ? 135.86771 163.53986 139.60241 1.000 26.83821 463 ASP A C 1
ATOM 605 O O . ASP A 1 462 ? 135.04801 162.91773 138.91962 1.000 27.45925 463 ASP A O 1
ATOM 607 N N . VAL A 1 463 ? 136.18182 164.81453 139.36338 1.000 29.64180 464 VAL A N 1
ATOM 608 C CA . VAL A 1 463 ? 135.60577 165.52891 138.22813 1.000 28.52309 464 VAL A CA 1
ATOM 609 C C . VAL A 1 463 ? 136.11721 164.95069 136.91432 1.000 28.23621 464 VAL A C 1
ATOM 610 O O . VAL A 1 463 ? 135.38297 164.88417 135.92199 1.000 31.18372 464 VAL A O 1
ATOM 614 N N . PHE A 1 464 ? 137.37654 164.52040 136.88508 1.000 25.10667 465 PHE A N 1
ATOM 615 C CA . PHE A 1 464 ? 137.99354 163.97177 135.68661 1.000 23.47335 465 PHE A CA 1
ATOM 616 C C . PHE A 1 464 ? 138.00002 162.44877 135.67022 1.000 29.32213 465 PHE A C 1
ATOM 617 O O . PHE A 1 464 ? 138.69533 161.85529 134.83970 1.000 30.20507 465 PHE A O 1
ATOM 625 N N . ASN A 1 465 ? 137.24199 161.80919 136.56562 1.000 23.71395 466 ASN A N 1
ATOM 626 C CA . ASN A 1 465 ? 137.16274 160.34907 136.65868 1.000 24.29173 466 ASN A CA 1
ATOM 627 C C . ASN A 1 465 ? 138.53456 159.73460 136.93343 1.000 28.26214 466 ASN A C 1
ATOM 628 O O . ASN A 1 465 ? 138.92977 158.73825 136.32621 1.000 32.89362 466 ASN A O 1
ATOM 633 N N . CYS A 1 466 ? 139.26169 160.33757 137.86843 1.000 25.32119 467 CYS A N 1
ATOM 634 C CA . CYS A 1 466 ? 140.61078 159.91263 138.21965 1.000 26.84908 467 CYS A CA 1
ATOM 635 C C . CYS A 1 466 ? 140.75329 159.76787 139.72688 1.000 31.77048 467 CYS A C 1
ATOM 636 O O . CYS A 1 466 ? 141.80079 160.07349 140.30257 1.000 33.90978 467 CYS A O 1
ATOM 639 N N . GLN A 1 467 ? 139.70096 159.30006 140.39079 1.000 28.78970 468 GLN A N 1
ATOM 640 C CA . GLN A 1 467 ? 139.70075 159.17514 141.83965 1.000 30.28814 468 GLN A CA 1
ATOM 641 C C . GLN A 1 467 ? 140.37462 157.87785 142.26973 1.000 35.20487 468 GLN A C 1
ATOM 642 O O . GLN A 1 467 ? 140.42042 156.89904 141.52161 1.000 34.93502 468 GLN A O 1
ATOM 648 N N . ALA A 1 468 ? 140.88428 157.88230 143.50195 1.000 39.03486 469 ALA A N 1
ATOM 649 C CA . ALA A 1 468 ? 141.79219 156.82782 143.95226 1.000 33.41427 469 ALA A CA 1
ATOM 650 C C . ALA A 1 468 ? 141.18883 155.42739 143.93868 1.000 37.56179 469 ALA A C 1
ATOM 651 O O . ALA A 1 468 ? 141.83392 154.51459 143.39363 1.000 39.82400 469 ALA A O 1
ATOM 653 N N . PRO A 1 469 ? 140.00470 155.16774 144.51106 1.000 36.60737 470 PRO A N 1
ATOM 654 C CA . PRO A 1 469 ? 139.56510 153.76032 144.61241 1.000 37.26777 470 PRO A CA 1
ATOM 655 C C . PRO A 1 469 ? 139.30422 153.10266 143.26779 1.000 38.04048 470 PRO A C 1
ATOM 656 O O . PRO A 1 469 ? 139.78375 151.98850 143.02423 1.000 37.61109 470 PRO A O 1
ATOM 660 N N . ASP A 1 470 ? 138.55714 153.76028 142.38085 1.000 34.58469 471 ASP A N 1
ATOM 661 C CA . ASP A 1 470 ? 138.15059 153.10526 141.14343 1.000 36.97013 471 ASP A CA 1
ATOM 662 C C . ASP A 1 470 ? 139.26940 153.02249 140.11350 1.000 35.43540 471 ASP A C 1
ATOM 663 O O . ASP A 1 470 ? 139.24593 152.11937 139.27455 1.000 38.66895 471 ASP A O 1
ATOM 668 N N . THR A 1 471 ? 140.25018 153.92921 140.15427 1.000 34.25057 472 THR A N 1
ATOM 669 C CA . THR A 1 471 ? 141.31074 153.90605 139.14823 1.000 30.26893 472 THR A CA 1
ATOM 670 C C . THR A 1 471 ? 142.08838 152.59594 139.18659 1.000 33.68728 472 THR A C 1
ATOM 671 O O . THR A 1 471 ? 142.39681 152.01777 138.13708 1.000 32.96880 472 THR A O 1
ATOM 675 N N . GLY A 1 472 ? 142.41056 152.10987 140.38660 1.000 36.92030 473 GLY A N 1
ATOM 676 C CA . GLY A 1 472 ? 143.11022 150.84071 140.49460 1.000 31.02230 473 GLY A CA 1
ATOM 677 C C . GLY A 1 472 ? 142.30129 149.67869 139.95223 1.000 30.05146 473 GLY A C 1
ATOM 678 O O . GLY A 1 472 ? 142.84590 148.77124 139.32044 1.000 35.06472 473 GLY A O 1
ATOM 679 N N . ASN A 1 473 ? 140.98912 149.69103 140.18790 1.000 26.87319 474 ASN A N 1
ATOM 680 C CA . ASN A 1 473 ? 140.13988 148.61892 139.68097 1.000 27.69109 474 ASN A CA 1
ATOM 681 C C . ASN A 1 473 ? 140.02924 148.66870 138.16176 1.000 31.35048 474 ASN A C 1
ATOM 682 O O . ASN A 1 473 ? 140.01740 147.62228 137.50255 1.000 30.49758 474 ASN A O 1
ATOM 687 N N . MET A 1 474 ? 139.94958 149.87265 137.58593 1.000 37.91895 475 MET A N 1
ATOM 688 C CA . MET A 1 474 ? 139.98134 149.99064 136.13075 1.000 35.45481 475 MET A CA 1
ATOM 689 C C . MET A 1 474 ? 141.29785 149.48005 135.56726 1.000 35.03383 475 MET A C 1
ATOM 690 O O . MET A 1 474 ? 141.31453 148.80719 134.53346 1.000 39.72321 475 MET A O 1
ATOM 695 N N . GLU A 1 475 ? 142.41408 149.79557 136.22661 1.000 33.02450 476 GLU A N 1
ATOM 696 C CA . GLU A 1 475 ? 143.70421 149.29857 135.75707 1.000 36.63187 476 GLU A CA 1
ATOM 697 C C . GLU A 1 475 ? 143.77454 147.77825 135.83680 1.000 39.38732 476 GLU A C 1
ATOM 698 O O . GLU A 1 475 ? 144.30182 147.12498 134.92804 1.000 44.61465 476 GLU A O 1
ATOM 704 N N . VAL A 1 476 ? 143.24633 147.19771 136.91610 1.000 33.17124 477 VAL A N 1
ATOM 705 C CA . VAL A 1 476 ? 143.24380 145.74346 137.05860 1.000 29.76957 477 VAL A CA 1
ATOM 706 C C . VAL A 1 476 ? 142.40443 145.10300 135.96002 1.000 36.05468 477 VAL A C 1
ATOM 707 O O . VAL A 1 476 ? 142.82590 144.13501 135.31791 1.000 36.27438 477 VAL A O 1
ATOM 711 N N . LEU A 1 477 ? 141.20461 145.63924 135.72152 1.000 38.11123 478 LEU A N 1
ATOM 712 C CA . LEU A 1 477 ? 140.33162 145.06732 134.70082 1.000 34.47260 478 LEU A CA 1
ATOM 713 C C . LEU A 1 477 ? 140.87750 145.28984 133.29600 1.000 37.66930 478 LEU A C 1
ATOM 714 O O . LEU A 1 477 ? 140.60443 144.49087 132.39425 1.000 45.14076 478 LEU A O 1
ATOM 719 N N . HIS A 1 478 ? 141.63375 146.36716 133.08562 1.000 35.69924 479 HIS A N 1
ATOM 720 C CA . HIS A 1 478 ? 142.22302 146.62762 131.77929 1.000 39.80886 479 HIS A CA 1
ATOM 721 C C . HIS A 1 478 ? 143.40508 145.70748 131.50397 1.000 41.55166 479 HIS A C 1
ATOM 722 O O . HIS A 1 478 ? 143.53393 145.17434 130.39677 1.000 43.02985 479 HIS A O 1
ATOM 729 N N . LEU A 1 479 ? 144.27390 145.50636 132.49621 1.000 39.98586 480 LEU A N 1
ATOM 730 C CA . LEU A 1 479 ? 145.42750 144.63289 132.30636 1.000 39.90223 480 LEU A CA 1
ATOM 731 C C . LEU A 1 479 ? 144.99987 143.17328 132.23293 1.000 43.66455 480 LEU A C 1
ATOM 732 O O . LEU A 1 479 ? 145.23484 142.49097 131.22932 1.000 44.11362 480 LEU A O 1
ATOM 737 N N . TYR A 1 480 ? 144.36867 142.67865 133.29110 1.000 45.17343 481 TYR A N 1
ATOM 738 C CA . TYR A 1 480 ? 143.89425 141.30788 133.36998 1.000 38.90176 481 TYR A CA 1
ATOM 739 C C . TYR A 1 480 ? 142.37404 141.28388 133.31248 1.000 44.20998 481 TYR A C 1
ATOM 740 O O . TYR A 1 480 ? 141.70133 142.26856 133.62401 1.000 45.04860 481 TYR A O 1
ATOM 749 N N . GLY A 1 481 ? 141.83443 140.14433 132.90159 1.000 42.56620 482 GLY A N 1
ATOM 750 C CA . GLY A 1 481 ? 140.39680 140.01497 132.79978 1.000 42.42672 482 GLY A CA 1
ATOM 751 C C . GLY A 1 481 ? 139.93867 139.57405 131.42823 1.000 41.52711 482 GLY A C 1
ATOM 752 O O . GLY A 1 481 ? 140.60309 139.84261 130.42421 1.000 44.69755 482 GLY A O 1
ATOM 753 N N . SER A 1 482 ? 138.80124 138.89527 131.37679 1.000 43.91615 483 SER A N 1
ATOM 754 C CA . SER A 1 482 ? 138.25771 138.36481 130.13907 1.000 40.99710 483 SER A CA 1
ATOM 755 C C . SER A 1 482 ? 137.42124 139.42140 129.42735 1.000 44.13563 483 SER A C 1
ATOM 756 O O . SER A 1 482 ? 137.14205 140.49847 129.95915 1.000 45.50842 483 SER A O 1
ATOM 759 N N . GLU A 1 483 ? 137.02620 139.09501 128.19460 1.000 45.24985 484 GLU A N 1
ATOM 760 C CA . GLU A 1 483 ? 136.20216 140.01081 127.41368 1.000 43.81376 484 GLU A CA 1
ATOM 761 C C . GLU A 1 483 ? 134.85166 140.24195 128.07856 1.000 44.99069 484 GLU A C 1
ATOM 762 O O . GLU A 1 483 ? 134.35020 141.37207 128.10415 1.000 44.41099 484 GLU A O 1
ATOM 764 N N . GLN A 1 484 ? 134.24325 139.18095 128.61492 1.000 42.50825 485 GLN A N 1
ATOM 765 C CA . GLN A 1 484 ? 132.96584 139.33315 129.30350 1.000 42.76855 485 GLN A CA 1
ATOM 766 C C . GLN A 1 484 ? 133.10670 140.21436 130.53697 1.000 44.53089 485 GLN A C 1
ATOM 767 O O . GLN A 1 484 ? 132.27713 141.10032 130.77255 1.000 46.08686 485 GLN A O 1
ATOM 769 N N . GLN A 1 485 ? 134.15856 139.99362 131.33040 1.000 42.09026 486 GLN A N 1
ATOM 770 C CA . GLN A 1 485 ? 134.38382 140.82198 132.51048 1.000 40.95667 486 GLN A CA 1
ATOM 771 C C . GLN A 1 485 ? 134.58515 142.27973 132.12660 1.000 41.80020 486 GLN A C 1
ATOM 772 O O . GLN A 1 485 ? 134.03497 143.18250 132.77092 1.000 46.45866 486 GLN A O 1
ATOM 778 N N . LYS A 1 486 ? 135.37354 142.52974 131.07884 1.000 38.27493 487 LYS A N 1
ATOM 779 C CA . LYS A 1 486 ? 135.60314 143.90212 130.64490 1.000 40.77550 487 LYS A CA 1
ATOM 780 C C . LYS A 1 486 ? 134.30174 144.55525 130.20150 1.000 42.58300 487 LYS A C 1
ATOM 781 O O . LYS A 1 486 ? 133.91885 145.60385 130.72810 1.000 41.75496 487 LYS A O 1
ATOM 787 N N . LYS A 1 487 ? 133.57270 143.90738 129.28894 1.000 41.18722 488 LYS A N 1
ATOM 788 C CA . LYS A 1 487 ? 132.32534 144.47595 128.79015 1.000 41.06146 488 LYS A CA 1
ATOM 789 C C . LYS A 1 487 ? 131.30241 144.67209 129.90111 1.000 39.86045 488 LYS A C 1
ATOM 790 O O . LYS A 1 487 ? 130.45930 145.57111 129.81242 1.000 44.49417 488 LYS A O 1
ATOM 792 N N . GLN A 1 488 ? 131.35696 143.85404 130.95338 1.000 37.82888 489 GLN A N 1
ATOM 793 C CA . GLN A 1 488 ? 130.36032 143.96322 132.00962 1.000 35.63377 489 GLN A CA 1
ATOM 794 C C . GLN A 1 488 ? 130.71185 145.02327 133.04558 1.000 36.76067 489 GLN A C 1
ATOM 795 O O . GLN A 1 488 ? 129.80900 145.68382 133.56993 1.000 38.49428 489 GLN A O 1
ATOM 801 N N . TRP A 1 489 ? 131.99180 145.20894 133.35897 1.000 32.80659 490 TRP A N 1
ATOM 802 C CA . TRP A 1 489 ? 132.34517 146.08052 134.47384 1.000 30.04036 490 TRP A CA 1
ATOM 803 C C . TRP A 1 489 ? 133.21125 147.26992 134.09176 1.000 33.85770 490 TRP A C 1
ATOM 804 O O . TRP A 1 489 ? 133.02376 148.35486 134.64566 1.000 35.74991 490 TRP A O 1
ATOM 815 N N . LEU A 1 490 ? 134.16633 147.10421 133.17347 1.000 34.61129 491 LEU A N 1
ATOM 816 C CA . LEU A 1 490 ? 135.10053 148.18654 132.88415 1.000 29.51455 491 LEU A CA 1
ATOM 817 C C . LEU A 1 490 ? 134.42245 149.32267 132.12980 1.000 31.57946 491 LEU A C 1
ATOM 818 O O . LEU A 1 490 ? 134.70067 150.49817 132.39128 1.000 36.05892 491 LEU A O 1
ATOM 823 N N . GLU A 1 491 ? 133.53707 148.99534 131.18826 1.000 33.32228 492 GLU A N 1
ATOM 824 C CA . GLU A 1 491 ? 132.84944 150.03783 130.42806 1.000 33.14036 492 GLU A CA 1
ATOM 825 C C . GLU A 1 491 ? 131.96731 150.92285 131.30072 1.000 31.06012 492 GLU A C 1
ATOM 826 O O . GLU A 1 491 ? 132.05033 152.15624 131.16567 1.000 34.56609 492 GLU A O 1
ATOM 832 N N . PRO A 1 492 ? 131.10649 150.39490 132.18358 1.000 31.06495 493 PRO A N 1
ATOM 833 C CA . PRO A 1 492 ? 130.38652 151.29712 133.09900 1.000 32.16342 493 PRO A CA 1
ATOM 834 C C . PRO A 1 492 ? 131.31120 152.09009 134.00366 1.000 29.89297 493 PRO A C 1
ATOM 835 O O . PRO A 1 492 ? 131.00966 153.24210 134.33518 1.000 31.96239 493 PRO A O 1
ATOM 839 N N . LEU A 1 493 ? 132.43047 151.49665 134.42264 1.000 30.84030 494 LEU A N 1
ATOM 840 C CA . LEU A 1 493 ? 133.40860 152.23233 135.21639 1.000 31.53562 494 LEU A CA 1
ATOM 841 C C . LEU A 1 493 ? 134.05303 153.34572 134.40225 1.000 32.25597 494 LEU A C 1
ATOM 842 O O . LEU A 1 493 ? 134.26891 154.45042 134.91301 1.000 36.83898 494 LEU A O 1
ATOM 847 N N . LEU A 1 494 ? 134.37441 153.07044 133.13617 1.000 26.60160 495 LEU A N 1
ATOM 848 C CA . LEU A 1 494 ? 134.98576 154.08752 132.28785 1.000 25.30495 495 LEU A CA 1
ATOM 849 C C . LEU A 1 494 ? 134.02201 155.23399 132.01280 1.000 21.71835 495 LEU A C 1
ATOM 850 O O . LEU A 1 494 ? 134.42386 156.40190 132.01518 1.000 29.03663 495 LEU A O 1
ATOM 855 N N . ARG A 1 495 ? 132.74939 154.92517 131.77135 1.000 31.05393 496 ARG A N 1
ATOM 856 C CA . ARG A 1 495 ? 131.76076 155.96809 131.53114 1.000 32.25622 496 ARG A CA 1
ATOM 857 C C . ARG A 1 495 ? 131.32287 156.68085 132.80287 1.000 34.71589 496 ARG A C 1
ATOM 858 O O . ARG A 1 495 ? 130.63465 157.70218 132.71173 1.000 37.29082 496 ARG A O 1
ATOM 866 N N . GLY A 1 496 ? 131.70391 156.17940 133.97373 1.000 36.59419 497 GLY A N 1
ATOM 867 C CA . GLY A 1 496 ? 131.31700 156.79479 135.22548 1.000 30.39741 497 GLY A CA 1
ATOM 868 C C . GLY A 1 496 ? 129.95750 156.39744 135.74801 1.000 31.45750 497 GLY A C 1
ATOM 869 O O . GLY A 1 496 ? 129.44936 157.05266 136.66425 1.000 37.27954 497 GLY A O 1
ATOM 870 N N . ASP A 1 497 ? 129.34617 155.34781 135.19543 1.000 31.72329 498 ASP A N 1
ATOM 871 C CA . ASP A 1 497 ? 128.01984 154.94202 135.65004 1.000 38.46510 498 ASP A CA 1
ATOM 872 C C . ASP A 1 497 ? 128.06515 154.34224 137.05004 1.000 39.90073 498 ASP A C 1
ATOM 873 O O . ASP A 1 497 ? 127.17201 154.59395 137.86678 1.000 37.93376 498 ASP A O 1
ATOM 878 N N . ILE A 1 498 ? 129.09004 153.54165 137.34522 1.000 39.30129 499 ILE A N 1
ATOM 879 C CA . ILE A 1 498 ? 129.21018 152.86102 138.62610 1.000 33.29296 499 ILE A CA 1
ATOM 880 C C . ILE A 1 498 ? 130.59337 153.12501 139.20354 1.000 31.95592 499 ILE A C 1
ATOM 881 O O . ILE A 1 498 ? 131.50507 153.58729 138.51523 1.000 35.36016 499 ILE A O 1
ATOM 886 N N . THR A 1 499 ? 130.73501 152.82925 140.49253 1.000 32.39766 500 THR A N 1
ATOM 887 C CA . THR A 1 499 ? 132.00885 152.90817 141.18843 1.000 34.46885 500 THR A CA 1
ATOM 888 C C . THR A 1 499 ? 132.36448 151.54046 141.75704 1.000 32.60717 500 THR A C 1
ATOM 889 O O . THR A 1 499 ? 131.52068 150.64689 141.85709 1.000 32.94169 500 THR A O 1
ATOM 893 N N . SER A 1 500 ? 133.63192 151.38523 142.12846 1.000 32.44771 501 SER A N 1
ATOM 894 C CA . SER A 1 500 ? 134.15627 150.11647 142.60663 1.000 31.40383 501 SER A CA 1
ATOM 895 C C . SER A 1 500 ? 134.82339 150.30810 143.96093 1.000 33.39549 501 SER A C 1
ATOM 896 O O . SER A 1 500 ? 135.13194 151.42814 144.37370 1.000 35.44187 501 SER A O 1
ATOM 899 N N . VAL A 1 501 ? 135.03612 149.19321 144.65473 1.000 29.01295 502 VAL A N 1
ATOM 900 C CA . VAL A 1 501 ? 135.71052 149.18630 145.94741 1.000 30.73479 502 VAL A CA 1
ATOM 901 C C . VAL A 1 501 ? 136.68408 148.01458 145.98024 1.000 27.84044 502 VAL A C 1
ATOM 902 O O . VAL A 1 501 ? 136.38484 146.92751 145.47625 1.000 29.66789 502 VAL A O 1
ATOM 906 N N . PHE A 1 502 ? 137.86253 148.24847 146.54844 1.000 20.08842 503 PHE A N 1
ATOM 907 C CA . PHE A 1 502 ? 138.88612 147.22590 146.71685 1.000 17.91052 503 PHE A CA 1
ATOM 908 C C . PHE A 1 502 ? 139.01853 146.91872 148.20156 1.000 24.57193 503 PHE A C 1
ATOM 909 O O . PHE A 1 502 ? 139.26700 147.82379 149.00474 1.000 29.51607 503 PHE A O 1
ATOM 917 N N . CYS A 1 503 ? 138.84838 145.65033 148.56587 1.000 15.34347 504 CYS A N 1
ATOM 918 C CA . CYS A 1 503 ? 138.87384 145.23447 149.96298 1.000 21.75550 504 CYS A CA 1
ATOM 919 C C . CYS A 1 503 ? 139.79417 144.03532 150.11975 1.000 18.45523 504 CYS A C 1
ATOM 920 O O . CYS A 1 503 ? 139.53736 142.97308 149.54608 1.000 21.94633 504 CYS A O 1
ATOM 923 N N . MET A 1 504 ? 140.86552 144.20973 150.89367 1.000 21.36061 505 MET A N 1
ATOM 924 C CA . MET A 1 504 ? 141.77025 143.11410 151.20460 1.000 20.03005 505 MET A CA 1
ATOM 925 C C . MET A 1 504 ? 142.27805 143.12663 152.63981 1.000 18.38202 505 MET A C 1
ATOM 926 O O . MET A 1 504 ? 143.07690 142.25559 152.99519 1.000 27.73875 505 MET A O 1
ATOM 931 N N . THR A 1 505 ? 141.83514 144.06077 153.47495 1.000 12.12900 506 THR A N 1
ATOM 932 C CA . THR A 1 505 ? 142.34111 144.21608 154.83223 1.000 8.43014 506 THR A CA 1
ATOM 933 C C . THR A 1 505 ? 141.34635 143.62305 155.82147 1.000 18.89032 506 THR A C 1
ATOM 934 O O . THR A 1 505 ? 140.13938 143.85181 155.70496 1.000 23.93422 506 THR A O 1
ATOM 938 N N . GLU A 1 506 ? 141.85980 142.84034 156.79329 1.000 17.76619 507 GLU A N 1
ATOM 939 C CA . GLU A 1 506 ? 141.04892 142.23074 157.83408 1.000 13.24870 507 GLU A CA 1
ATOM 940 C C . GLU A 1 506 ? 141.23340 142.96026 159.15975 1.000 20.73055 507 GLU A C 1
ATOM 941 O O . GLU A 1 506 ? 142.32297 143.45834 159.45705 1.000 21.59069 507 GLU A O 1
ATOM 947 N N . PRO A 1 507 ? 140.18450 143.03406 159.98010 1.000 22.10368 508 PRO A N 1
ATOM 948 C CA . PRO A 1 507 ? 140.26656 143.83026 161.21251 1.000 20.97305 508 PRO A CA 1
ATOM 949 C C . PRO A 1 507 ? 140.99675 143.14644 162.35936 1.000 22.27074 508 PRO A C 1
ATOM 950 O O . PRO A 1 507 ? 141.58076 143.82548 163.20904 1.000 25.87126 508 PRO A O 1
ATOM 954 N N . ASN A 1 508 ? 140.97470 141.81705 162.40664 1.000 20.10508 509 ASN A N 1
ATOM 955 C CA . A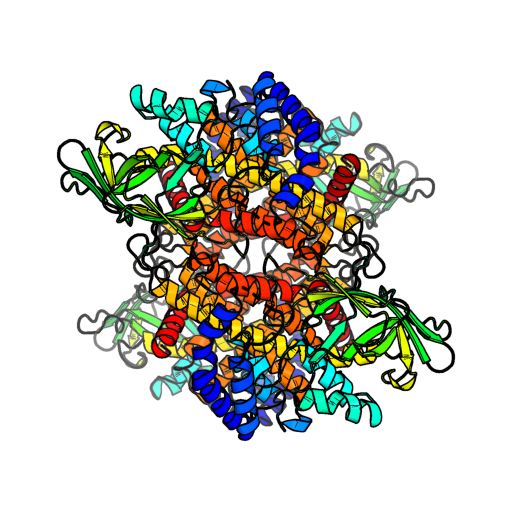SN A 1 508 ? 141.50174 141.08211 163.54851 1.000 23.06069 509 ASN A CA 1
ATOM 956 C C . ASN A 1 508 ? 142.90489 140.53075 163.33104 1.000 24.19322 509 ASN A C 1
ATOM 957 O O . ASN A 1 508 ? 143.42153 139.83970 164.21338 1.000 30.93913 509 ASN A O 1
ATOM 962 N N . VAL A 1 509 ? 143.53572 140.80979 162.19091 1.000 19.15568 510 VAL A N 1
ATOM 963 C CA . VAL A 1 509 ? 144.88372 140.33626 161.90968 1.000 19.96075 510 VAL A CA 1
ATOM 964 C C . VAL A 1 509 ? 145.72075 141.50638 161.40980 1.000 21.66621 510 VAL A C 1
ATOM 965 O O . VAL A 1 509 ? 145.20995 142.58488 161.10962 1.000 20.42937 510 VAL A O 1
ATOM 969 N N . SER A 1 510 ? 147.02883 141.27599 161.32966 1.000 21.16402 511 SER A N 1
ATOM 970 C CA . SER A 1 510 ? 147.95550 142.25770 160.77737 1.000 22.97102 511 SER A CA 1
ATOM 971 C C . SER A 1 510 ? 147.98281 142.09884 159.26324 1.000 19.77331 511 SER A C 1
ATOM 972 O O . SER A 1 510 ? 148.57876 141.15195 158.74175 1.000 23.88485 511 SER A O 1
ATOM 975 N N . SER A 1 511 ? 147.33986 143.02322 158.55640 1.000 19.72725 512 SER A N 1
ATOM 976 C CA . SER A 1 511 ? 147.18640 142.93054 157.11243 1.000 14.79108 512 SER A CA 1
ATOM 977 C C . SER A 1 511 ? 148.32842 143.57636 156.34170 1.000 19.69762 512 SER A C 1
ATOM 978 O O . SER A 1 511 ? 148.33708 143.50523 155.10924 1.000 28.44687 512 SER A O 1
ATOM 981 N N . SER A 1 512 ? 149.28654 144.20581 157.02441 1.000 18.87533 513 SER A N 1
ATOM 982 C CA . SER A 1 512 ? 150.47079 144.69434 156.32947 1.000 19.29597 513 SER A CA 1
ATOM 983 C C . SER A 1 512 ? 151.28419 143.55083 155.74159 1.000 24.53886 513 SER A C 1
ATOM 984 O O . SER A 1 512 ? 152.01614 143.75719 154.76810 1.000 24.92915 513 SER A O 1
ATOM 987 N N . ASP A 1 513 ? 151.16973 142.35436 156.31210 1.000 23.25928 514 ASP A N 1
ATOM 988 C CA . ASP A 1 513 ? 151.72762 141.13779 155.73728 1.000 19.13404 514 ASP A CA 1
ATOM 989 C C . ASP A 1 513 ? 150.59204 140.41504 155.02009 1.000 24.76955 514 ASP A C 1
ATOM 990 O O . ASP A 1 513 ? 149.66119 139.91829 155.66145 1.000 28.89434 514 ASP A O 1
ATOM 995 N N . ALA A 1 514 ? 150.67047 140.35526 153.69005 1.000 28.87731 515 ALA A N 1
ATOM 996 C CA . ALA A 1 514 ? 149.56228 139.85483 152.88489 1.000 31.12161 515 ALA A CA 1
ATOM 997 C C . ALA A 1 514 ? 149.30884 138.36397 153.06204 1.000 29.68191 515 ALA A C 1
ATOM 998 O O . ALA A 1 514 ? 148.26593 137.87854 152.61417 1.000 32.02365 515 ALA A O 1
ATOM 1000 N N . THR A 1 515 ? 150.22169 137.62758 153.68885 1.000 30.73771 516 THR A N 1
ATOM 1001 C CA . THR A 1 515 ? 150.00216 136.20924 153.93868 1.000 30.37212 516 THR A CA 1
ATOM 1002 C C . THR A 1 515 ? 149.10672 135.95345 155.14271 1.000 29.24585 516 THR A C 1
ATOM 1003 O O . THR A 1 515 ? 148.75839 134.79677 155.39955 1.000 32.37409 516 THR A O 1
ATOM 1007 N N . ASN A 1 516 ? 148.72784 136.99400 155.87906 1.000 29.68776 517 ASN A N 1
ATOM 1008 C CA . ASN A 1 516 ? 147.86346 136.86499 157.04305 1.000 28.08887 517 ASN A CA 1
ATOM 1009 C C . ASN A 1 516 ? 146.38257 136.91305 156.69283 1.000 30.66475 517 ASN A C 1
ATOM 1010 O O . ASN A 1 516 ? 145.54663 136.82713 157.59716 1.000 32.29491 517 ASN A O 1
ATOM 1015 N N . ILE A 1 517 ? 146.03875 137.05212 155.41260 1.000 27.76267 518 ILE A N 1
ATOM 1016 C CA . ILE A 1 517 ? 144.64034 137.15409 155.01306 1.000 28.03335 518 ILE A CA 1
ATOM 1017 C C . ILE A 1 517 ? 143.94172 135.82702 155.27270 1.000 30.66845 518 ILE A C 1
ATOM 1018 O O . ILE A 1 517 ? 144.41431 134.76423 154.85021 1.000 34.30096 518 ILE A O 1
ATOM 1023 N N . GLU A 1 518 ? 142.80661 135.88285 155.96765 1.000 33.15471 519 GLU A N 1
ATOM 1024 C CA . GLU A 1 518 ? 142.07822 134.68821 156.36812 1.000 34.30024 519 GLU A CA 1
ATOM 1025 C C . GLU A 1 518 ? 140.74929 134.51774 155.64555 1.000 34.76500 519 GLU A C 1
ATOM 1026 O O . GLU A 1 518 ? 140.07896 133.50102 155.85099 1.000 36.59127 519 GLU A O 1
ATOM 1028 N N . CYS A 1 519 ? 140.34487 135.47776 154.81764 1.000 29.68002 520 CYS A N 1
ATOM 1029 C CA . CYS A 1 519 ? 139.11871 135.32848 154.04617 1.000 24.90923 520 CYS A CA 1
ATOM 1030 C C . CYS A 1 519 ? 139.27712 134.20865 153.02613 1.000 28.72625 520 CYS A C 1
ATOM 1031 O O . CYS A 1 519 ? 140.30768 134.09724 152.35827 1.000 33.54339 520 CYS A O 1
ATOM 1034 N N . THR A 1 520 ? 138.25000 133.37438 152.90734 1.000 29.04980 521 THR A N 1
ATOM 1035 C CA . THR A 1 520 ? 138.31223 132.17186 152.09098 1.000 30.65460 521 THR A CA 1
ATOM 1036 C C . THR A 1 520 ? 137.48575 132.33789 150.82458 1.000 30.69241 521 THR A C 1
ATOM 1037 O O . THR A 1 520 ? 136.40017 132.92409 150.84961 1.000 32.77618 521 THR A O 1
ATOM 1041 N N . ILE A 1 521 ? 138.01532 131.82234 149.71833 1.000 32.66068 522 ILE A N 1
ATOM 1042 C CA . ILE A 1 521 ? 137.30253 131.76070 148.44355 1.000 34.03458 522 ILE A CA 1
ATOM 1043 C C . ILE A 1 521 ? 137.34475 130.29716 148.01269 1.000 35.52325 522 ILE A C 1
ATOM 1044 O O . ILE A 1 521 ? 138.28470 129.85642 147.34548 1.000 41.66618 522 ILE A O 1
ATOM 1049 N N . GLN A 1 522 ? 136.32739 129.53386 148.39425 1.000 38.16537 523 GLN A N 1
ATOM 1050 C CA . GLN A 1 522 ? 136.27129 128.10874 148.10518 1.000 42.56276 523 GLN A CA 1
ATOM 1051 C C . GLN A 1 522 ? 135.38661 127.84457 146.89585 1.000 43.98728 523 GLN A C 1
ATOM 1052 O O . GLN A 1 522 ? 134.32129 128.44876 146.74685 1.000 46.88471 523 GLN A O 1
ATOM 1058 N N . ARG A 1 523 ? 135.83606 126.93685 146.03506 1.000 46.17930 524 ARG A N 1
ATOM 1059 C CA . ARG A 1 523 ? 135.02903 126.51993 144.89841 1.000 46.11178 524 ARG A CA 1
ATOM 1060 C C . ARG A 1 523 ? 133.91232 125.59816 145.37009 1.000 47.39068 524 ARG A C 1
ATOM 1061 O O . ARG A 1 523 ? 134.16075 124.61415 146.07232 1.000 50.99294 524 ARG A O 1
ATOM 1069 N N . ASP A 1 524 ? 132.67749 125.91956 144.98586 1.000 48.29293 525 ASP A N 1
ATOM 1070 C CA . ASP A 1 524 ? 131.49086 125.17099 145.40244 1.000 48.94079 525 ASP A CA 1
ATOM 1071 C C . ASP A 1 524 ? 130.71195 124.78415 144.14951 1.000 53.00658 525 ASP A C 1
ATOM 1072 O O . ASP A 1 524 ? 129.81222 125.50949 143.71801 1.000 52.05134 525 ASP A O 1
ATOM 1074 N N . GLY A 1 525 ? 131.05461 123.63578 143.57312 1.000 57.53841 526 GLY A N 1
ATOM 1075 C CA . GLY A 1 525 ? 130.39885 123.17649 142.36601 1.000 55.61370 526 GLY A CA 1
ATOM 1076 C C . GLY A 1 525 ? 130.73697 124.02013 141.15525 1.000 55.67463 526 GLY A C 1
ATOM 1077 O O . GLY A 1 525 ? 131.88306 124.02916 140.69649 1.000 56.53845 526 GLY A O 1
ATOM 1078 N N . GLY A 1 526 ? 129.74746 124.73259 140.62817 1.000 54.63767 527 GLY A N 1
ATOM 1079 C CA . GLY A 1 526 ? 129.92849 125.58158 139.47189 1.000 54.42940 527 GLY A CA 1
ATOM 1080 C C . GLY A 1 526 ? 130.29138 127.01876 139.76948 1.000 55.92097 527 GLY A C 1
ATOM 1081 O O . GLY A 1 526 ? 130.35309 127.83088 138.84085 1.000 55.44662 527 GLY A O 1
ATOM 1082 N N . GLY A 1 527 ? 130.53570 127.36325 141.03071 1.000 49.87726 528 GLY A N 1
ATOM 1083 C CA . GLY A 1 527 ? 130.85546 128.73080 141.38624 1.000 45.23575 528 GLY A CA 1
ATOM 1084 C C . GLY A 1 527 ? 131.86392 128.84005 142.50890 1.000 45.38221 528 GLY A C 1
ATOM 1085 O O . GLY A 1 527 ? 132.68885 127.94305 142.70018 1.000 50.43368 528 GLY A O 1
ATOM 1086 N N . TYR A 1 528 ? 131.80972 129.93912 143.25708 1.000 34.48176 529 TYR A N 1
ATOM 1087 C CA . TYR A 1 528 ? 132.72318 130.16994 144.36448 1.000 32.93856 529 TYR A CA 1
ATOM 1088 C C . TYR A 1 528 ? 131.94167 130.69755 145.55687 1.000 36.65219 529 TYR A C 1
ATOM 1089 O O . TYR A 1 528 ? 130.86881 131.28643 145.41130 1.000 39.75645 529 TYR A O 1
ATOM 1098 N N . ILE A 1 529 ? 132.49290 130.47439 146.74564 1.000 35.57892 530 ILE A N 1
ATOM 1099 C CA . ILE A 1 529 ? 131.91045 130.95461 147.99233 1.000 31.09451 530 ILE A CA 1
ATOM 1100 C C . ILE A 1 529 ? 132.93095 131.85613 148.66884 1.000 30.61783 530 ILE A C 1
ATOM 1101 O O . ILE A 1 529 ? 134.06087 131.43058 148.93717 1.000 36.25980 530 ILE A O 1
ATOM 1106 N N . VAL A 1 530 ? 132.53381 133.09375 148.94723 1.000 25.12994 531 VAL A N 1
ATOM 1107 C CA . VAL A 1 530 ? 133.38747 134.07646 149.60342 1.000 25.31673 531 VAL A CA 1
ATOM 1108 C C . VAL A 1 530 ? 132.85670 134.28337 151.01378 1.000 26.59171 531 VAL A C 1
ATOM 1109 O O . VAL A 1 530 ? 131.67907 134.61166 151.19941 1.000 31.47197 531 VAL A O 1
ATOM 1113 N N . ASN A 1 531 ? 133.72157 134.09081 152.00654 1.000 23.68404 532 ASN A N 1
ATOM 1114 C CA . ASN A 1 531 ? 133.32946 134.17081 153.41079 1.000 23.71855 532 ASN A CA 1
ATOM 1115 C C . ASN A 1 531 ? 134.45257 134.84584 154.18433 1.000 24.67814 532 ASN A C 1
ATOM 1116 O O . ASN A 1 531 ? 135.54177 134.28119 154.31479 1.000 33.04304 532 ASN A O 1
ATOM 1121 N N . GLY A 1 532 ? 134.19391 136.04267 154.69521 1.000 13.68305 533 GLY A N 1
ATOM 1122 C CA . GLY A 1 532 ? 135.20493 136.74930 155.45908 1.000 17.48067 533 GLY A CA 1
ATOM 1123 C C . GLY A 1 532 ? 134.68976 138.09345 155.91962 1.000 19.07467 533 GLY A C 1
ATOM 1124 O O . GLY A 1 532 ? 133.55479 138.48488 155.63358 1.000 22.14467 533 GLY A O 1
ATOM 1125 N N . LYS A 1 533 ? 135.55080 138.79907 156.64897 1.000 20.50569 534 LYS A N 1
ATOM 1126 C CA . LYS A 1 533 ? 135.25783 140.13383 157.15291 1.000 18.34710 534 LYS A CA 1
ATOM 1127 C C . LYS A 1 533 ? 136.31207 141.09606 156.63339 1.000 17.14482 534 LYS A C 1
ATOM 1128 O O . LYS A 1 533 ? 137.51007 140.81982 156.73794 1.000 15.69382 534 LYS A O 1
ATOM 1134 N N . LYS A 1 534 ? 135.87067 142.21933 156.08119 1.000 19.53528 535 LYS A N 1
ATOM 1135 C CA . LYS A 1 534 ? 136.76929 143.21938 155.52827 1.000 6.51301 535 LYS A CA 1
ATOM 1136 C C . LYS A 1 534 ? 136.78205 144.46326 156.40709 1.000 12.24654 535 LYS A C 1
ATOM 1137 O O . LYS A 1 534 ? 136.06280 144.56309 157.40256 1.000 25.57292 535 LYS A O 1
ATOM 1143 N N . TRP A 1 535 ? 137.61155 145.42499 156.01487 1.000 14.71504 536 TRP A N 1
ATOM 1144 C CA . TRP A 1 535 ? 138.07584 146.45111 156.93358 1.000 6.32629 536 TRP A CA 1
ATOM 1145 C C . TRP A 1 535 ? 138.66154 147.60261 156.12924 1.000 12.83467 536 TRP A C 1
ATOM 1146 O O . TRP A 1 535 ? 139.49206 147.38477 155.24363 1.000 19.58608 536 TRP A O 1
ATOM 1157 N N . TRP A 1 536 ? 138.20437 148.82021 156.42907 1.000 6.41258 537 TRP A N 1
ATOM 1158 C CA . TRP A 1 536 ? 138.72158 150.04552 155.81188 1.000 3.88221 537 TRP A CA 1
ATOM 1159 C C . TRP A 1 536 ? 138.45309 150.08582 154.30877 1.000 13.72071 537 TRP A C 1
ATOM 1160 O O . TRP A 1 536 ? 139.23087 150.64565 153.53809 1.000 19.57903 537 TRP A O 1
ATOM 1171 N N . SER A 1 537 ? 137.33325 149.50644 153.88735 1.000 19.64735 538 SER A N 1
ATOM 1172 C CA . SER A 1 537 ? 136.96152 149.49795 152.47577 1.000 9.33016 538 SER A CA 1
ATOM 1173 C C . SER A 1 537 ? 136.49584 150.88891 152.06340 1.000 16.34190 538 SER A C 1
ATOM 1174 O O . SER A 1 537 ? 135.40849 151.32651 152.44952 1.000 22.89805 538 SER A O 1
ATOM 1177 N N . SER A 1 538 ? 137.30753 151.57992 151.26709 1.000 17.63423 539 SER A N 1
ATOM 1178 C CA . SER A 1 538 ? 137.02368 152.95950 150.89520 1.000 12.33428 539 SER A CA 1
ATOM 1179 C C . SER A 1 538 ? 136.00343 153.02028 149.76608 1.000 18.18187 539 SER A C 1
ATOM 1180 O O . SER A 1 538 ? 136.13543 152.32057 148.75821 1.000 22.53498 539 SER A O 1
ATOM 1183 N N . GLY A 1 539 ? 134.99018 153.86649 149.93570 1.000 22.58163 540 GLY A N 1
ATOM 1184 C CA . GLY A 1 539 ? 133.99344 154.08434 148.90944 1.000 15.42799 540 GLY A CA 1
ATOM 1185 C C . GLY A 1 539 ? 132.84986 153.09845 148.88439 1.000 17.28766 540 GLY A C 1
ATOM 1186 O O . GLY A 1 539 ? 132.05510 153.12664 147.93929 1.000 28.86856 540 GLY A O 1
ATOM 1187 N N . ALA A 1 540 ? 132.73430 152.22739 149.88804 1.000 21.69389 541 ALA A N 1
ATOM 1188 C CA . ALA A 1 540 ? 131.66593 151.23558 149.88997 1.000 17.02068 541 ALA A CA 1
ATOM 1189 C C . ALA A 1 540 ? 130.30524 151.84211 150.20343 1.000 21.97406 541 ALA A C 1
ATOM 1190 O O . ALA A 1 540 ? 129.28177 151.23928 149.86655 1.000 27.88616 541 ALA A O 1
ATOM 1192 N N . GLY A 1 541 ? 130.26770 153.01204 150.83846 1.000 28.57525 542 GLY A N 1
ATOM 1193 C CA . GLY A 1 541 ? 129.01003 153.65436 151.16843 1.000 24.18476 542 GLY A CA 1
ATOM 1194 C C . GLY A 1 541 ? 128.39033 154.46866 150.05762 1.000 31.90283 542 GLY A C 1
ATOM 1195 O O . GLY A 1 541 ? 127.26223 154.94324 150.21362 1.000 37.30166 542 GLY A O 1
ATOM 1196 N N . ASN A 1 542 ? 129.09735 154.64334 148.95049 1.000 32.89465 543 ASN A N 1
ATOM 1197 C CA . ASN A 1 542 ? 128.54762 155.36636 147.81205 1.000 27.97846 543 ASN A CA 1
ATOM 1198 C C . ASN A 1 542 ? 127.38766 154.57805 147.21386 1.000 30.26627 543 ASN A C 1
ATOM 1199 O O . ASN A 1 542 ? 127.51757 153.36884 146.99255 1.000 32.48940 543 ASN A O 1
ATOM 1204 N N . PRO A 1 543 ? 126.24256 155.21272 146.95108 1.000 37.06413 544 PRO A N 1
ATOM 1205 C CA . PRO A 1 543 ? 125.12408 154.47950 146.33324 1.000 35.57438 544 PRO A CA 1
ATOM 1206 C C . PRO A 1 543 ? 125.43686 153.94346 144.94711 1.000 36.14139 544 PRO A C 1
ATOM 1207 O O . PRO A 1 543 ? 124.76389 153.00886 144.49629 1.000 36.09649 544 PRO A O 1
ATOM 1211 N N . LYS A 1 544 ? 126.43104 154.49865 144.25800 1.000 36.11307 545 LYS A N 1
ATOM 1212 C CA . LYS A 1 544 ? 126.80719 154.03142 142.93073 1.000 34.08839 545 LYS A CA 1
ATOM 1213 C C . LYS A 1 544 ? 127.73492 152.82468 142.96249 1.000 35.34537 545 LYS A C 1
ATOM 1214 O O . LYS A 1 544 ? 128.05926 152.29012 141.89791 1.000 38.46244 545 LYS A O 1
ATOM 1220 N N . CYS A 1 545 ? 128.17113 152.38734 144.14095 1.000 37.32938 546 CYS A N 1
ATOM 1221 C CA . CYS A 1 545 ? 129.08752 151.25898 144.24906 1.000 36.82018 546 CYS A CA 1
ATOM 1222 C C . CYS A 1 545 ? 128.33237 149.96140 143.99299 1.000 35.65079 546 CYS A C 1
ATOM 1223 O O . CYS A 1 545 ? 127.44649 149.58818 144.76888 1.000 37.08593 546 CYS A O 1
ATOM 1226 N N . LYS A 1 546 ? 128.68469 149.27239 142.90670 1.000 28.50797 547 LYS A N 1
ATOM 1227 C CA . LYS A 1 546 ? 128.01164 148.04311 142.52019 1.000 29.11659 547 LYS A CA 1
ATOM 1228 C C . LYS A 1 546 ? 128.92950 146.83716 142.40581 1.000 31.52474 547 LYS A C 1
ATOM 1229 O O . LYS A 1 546 ? 128.43008 145.70823 142.42732 1.000 37.33085 547 LYS A O 1
ATOM 1235 N N . ILE A 1 547 ? 130.23990 147.03241 142.28476 1.000 26.86371 548 ILE A N 1
ATOM 1236 C CA . ILE A 1 547 ? 131.17498 145.93441 142.08669 1.000 24.85769 548 ILE A CA 1
ATOM 1237 C C . ILE A 1 547 ? 132.32648 146.07336 143.07263 1.000 31.96174 548 ILE A C 1
ATOM 1238 O O . ILE A 1 547 ? 132.69242 147.17936 143.48172 1.000 31.18322 548 ILE A O 1
ATOM 1243 N N . ALA A 1 548 ? 132.88667 144.93281 143.47009 1.000 33.53874 549 ALA A N 1
ATOM 1244 C CA . ALA A 1 548 ? 134.01541 144.89631 144.38498 1.000 24.98343 549 ALA A CA 1
ATOM 1245 C C . ALA A 1 548 ? 135.02980 143.86834 143.91337 1.000 23.10540 549 ALA A C 1
ATOM 1246 O O . ALA A 1 548 ? 134.68594 142.89066 143.24584 1.000 28.07713 549 ALA A O 1
ATOM 1248 N N . ILE A 1 549 ? 136.28553 144.10248 144.27227 1.000 27.25665 550 ILE A N 1
ATOM 1249 C CA . ILE A 1 549 ? 137.36682 143.15098 144.05874 1.000 24.48893 550 ILE A CA 1
ATOM 1250 C C . ILE A 1 549 ? 137.84970 142.72566 145.43720 1.000 26.16991 550 ILE A C 1
ATOM 1251 O O . ILE A 1 549 ? 138.38776 143.54100 146.19589 1.000 27.01939 550 ILE A O 1
ATOM 1256 N N . VAL A 1 550 ? 137.65074 141.45347 145.76763 1.000 21.56551 551 VAL A N 1
ATOM 1257 C CA . VAL A 1 550 ? 137.93148 140.91846 147.09386 1.000 19.53250 551 VAL A CA 1
ATOM 1258 C C . VAL A 1 550 ? 139.12790 139.98590 146.99546 1.000 24.04997 551 VAL A C 1
ATOM 1259 O O . VAL A 1 550 ? 139.18422 139.13074 146.10483 1.000 31.96954 551 VAL A O 1
ATOM 1263 N N . LEU A 1 551 ? 140.08162 140.15132 147.90555 1.000 25.93292 552 LEU A N 1
ATOM 1264 C CA . LEU A 1 551 ? 141.24729 139.28267 147.98785 1.000 28.00807 552 LEU A CA 1
ATOM 1265 C C . LEU A 1 551 ? 141.04293 138.28488 149.12082 1.000 28.29560 552 LEU A C 1
ATOM 1266 O O . LEU A 1 551 ? 140.90243 138.67831 150.28275 1.000 33.47058 552 LEU A O 1
ATOM 1271 N N . GLY A 1 552 ? 141.02277 136.99668 148.77817 1.000 26.56376 553 GLY A N 1
ATOM 1272 C CA . GLY A 1 552 ? 140.89062 135.95066 149.76726 1.000 28.53093 553 GLY A CA 1
ATOM 1273 C C . GLY A 1 552 ? 141.84773 134.81667 149.46335 1.000 32.22663 553 GLY A C 1
ATOM 1274 O O . GLY A 1 552 ? 142.52279 134.81102 148.43406 1.000 40.11808 553 GLY A O 1
ATOM 1275 N N . ARG A 1 553 ? 141.88976 133.84876 150.37159 1.000 35.29590 554 ARG A N 1
ATOM 1276 C CA . ARG A 1 553 ? 142.83336 132.74588 150.27728 1.000 40.50556 554 ARG A CA 1
ATOM 1277 C C . ARG A 1 553 ? 142.12603 131.46328 149.86081 1.000 39.75153 554 ARG A C 1
ATOM 1278 O O . ARG A 1 553 ? 140.97326 131.22416 150.23258 1.000 41.02129 554 ARG A O 1
ATOM 1286 N N . THR A 1 554 ? 142.82222 130.65280 149.06877 1.000 43.99243 555 THR A N 1
ATOM 1287 C CA . THR A 1 554 ? 142.35026 129.34370 148.64555 1.000 46.38259 555 THR A CA 1
ATOM 1288 C C . THR A 1 554 ? 143.34752 128.28742 149.09774 1.000 51.18902 555 THR A C 1
ATOM 1289 O O . THR A 1 554 ? 144.56098 128.46996 148.96186 1.000 51.96656 555 THR A O 1
ATOM 1293 N N . GLU A 1 555 ? 142.83483 127.18250 149.63251 1.000 58.80568 556 GLU A N 1
ATOM 1294 C CA . GLU A 1 555 ? 143.68491 126.11354 150.14711 1.000 59.86065 556 GLU A CA 1
ATOM 1295 C C . GLU A 1 555 ? 144.21255 125.28982 148.97864 1.000 62.19083 556 GLU A C 1
ATOM 1296 O O . GLU A 1 555 ? 143.47292 124.50302 148.37872 1.000 61.95462 556 GLU A O 1
ATOM 1298 N N . SER A 1 556 ? 145.49131 125.47223 148.65138 1.000 66.78707 557 SER A N 1
ATOM 1299 C CA . SER A 1 556 ? 146.14884 124.75976 147.55575 1.000 66.83076 557 SER A CA 1
ATOM 1300 C C . SER A 1 556 ? 147.46573 124.19118 148.06643 1.000 68.40132 557 SER A C 1
ATOM 1301 O O . SER A 1 556 ? 148.52769 124.80720 147.90276 1.000 68.24981 557 SER A O 1
ATOM 1303 N N . PRO A 1 557 ? 147.43228 123.01670 148.70106 1.000 73.15743 558 PRO A N 1
ATOM 1304 C CA . PRO A 1 557 ? 148.68311 122.43204 149.21379 1.000 73.60368 558 PRO A CA 1
ATOM 1305 C C . PRO A 1 557 ? 149.71413 122.15118 148.13418 1.000 74.69785 558 PRO A C 1
ATOM 1306 O O . PRO A 1 557 ? 150.91890 122.24389 148.40224 1.000 73.61197 558 PRO A O 1
ATOM 1308 N N . SER A 1 558 ? 149.28019 121.81049 146.91860 1.000 75.12017 559 SER A N 1
ATOM 1309 C CA . SER A 1 558 ? 150.22204 121.50593 145.84823 1.000 75.02171 559 SER A CA 1
ATOM 1310 C C . SER A 1 558 ? 150.87283 122.75452 145.26786 1.000 76.82102 559 SER A C 1
ATOM 1311 O O . SER A 1 558 ? 151.82580 122.63508 144.49038 1.000 76.48300 559 SER A O 1
ATOM 1313 N N . ALA A 1 559 ? 150.38501 123.94111 145.62072 1.000 72.52882 560 ALA A N 1
ATOM 1314 C CA . ALA A 1 559 ? 150.91876 125.18262 145.08751 1.000 71.65587 560 ALA A CA 1
ATOM 1315 C C . ALA A 1 559 ? 152.05396 125.69867 145.97029 1.000 73.65192 560 ALA A C 1
ATOM 1316 O O . ALA A 1 559 ? 152.36321 125.14053 147.02555 1.000 72.63603 560 ALA A O 1
ATOM 1318 N N . SER A 1 560 ? 152.68203 126.78705 145.53117 1.000 71.25839 561 SER A N 1
ATOM 1319 C CA . SER A 1 560 ? 153.79321 127.38274 146.25542 1.000 71.53073 561 SER A CA 1
ATOM 1320 C C . SER A 1 560 ? 153.28237 128.18028 147.45480 1.000 69.56728 561 SER A C 1
ATOM 1321 O O . SER A 1 560 ? 152.08914 128.19324 147.76900 1.000 68.57741 561 SER A O 1
ATOM 1323 N N . ARG A 1 561 ? 154.20473 128.85985 148.13732 1.000 69.46015 562 ARG A N 1
ATOM 1324 C CA . ARG A 1 561 ? 153.85982 129.64231 149.31755 1.000 71.25023 562 ARG A CA 1
ATOM 1325 C C . ARG A 1 561 ? 153.21611 130.98085 148.98182 1.000 69.90389 562 ARG A C 1
ATOM 1326 O O . ARG A 1 561 ? 152.65075 131.61734 149.87744 1.000 69.57504 562 ARG A O 1
ATOM 1328 N N . HIS A 1 562 ? 153.28962 131.42494 147.72586 1.000 66.70522 563 HIS A N 1
ATOM 1329 C CA . HIS A 1 562 ? 152.66441 132.67106 147.30904 1.000 67.63227 563 HIS A CA 1
ATOM 1330 C C . HIS A 1 562 ? 151.39604 132.47239 146.49465 1.000 66.51512 563 HIS A C 1
ATOM 1331 O O . HIS A 1 562 ? 150.57004 133.38831 146.43946 1.000 66.22977 563 HIS A O 1
ATOM 1333 N N . ARG A 1 563 ? 151.21991 131.31233 145.86982 1.000 57.77563 564 ARG A N 1
ATOM 1334 C CA . ARG A 1 563 ? 150.01948 131.02013 145.08804 1.000 57.54388 564 ARG A CA 1
ATOM 1335 C C . ARG A 1 563 ? 148.89159 130.49344 145.97148 1.000 54.36526 564 ARG A C 1
ATOM 1336 O O . ARG A 1 563 ? 148.31534 129.43698 145.71929 1.000 55.52297 564 ARG A O 1
ATOM 1338 N N . GLN A 1 564 ? 148.56682 131.24385 147.02392 1.000 49.64741 565 GLN A N 1
ATOM 1339 C CA . GLN A 1 564 ? 147.52135 130.86365 147.96207 1.000 51.30639 565 GLN A CA 1
ATOM 1340 C C . GLN A 1 564 ? 146.37312 131.85911 148.02221 1.000 48.23133 565 GLN A C 1
ATOM 1341 O O . GLN A 1 564 ? 145.43356 131.64677 148.79516 1.000 44.94958 565 GLN A O 1
ATOM 1347 N N . HIS A 1 565 ? 146.41547 132.93052 147.23646 1.000 44.92018 566 HIS A N 1
ATOM 1348 C CA . HIS A 1 565 ? 145.40739 133.97619 147.28376 1.000 35.63468 566 HIS A CA 1
ATOM 1349 C C . HIS A 1 565 ? 144.90016 134.26438 145.87915 1.000 36.49246 566 HIS A C 1
ATOM 1350 O O . HIS A 1 565 ? 145.63040 134.11560 144.89715 1.000 42.23659 566 HIS A O 1
ATOM 1357 N N . SER A 1 566 ? 143.63707 134.67553 145.79072 1.000 35.50911 567 SER A N 1
ATOM 1358 C CA . SER A 1 566 ? 143.02091 134.99344 144.51168 1.000 35.74942 567 SER A CA 1
ATOM 1359 C C . SER A 1 566 ? 142.10942 136.20174 144.66817 1.000 30.51566 567 SER A C 1
ATOM 1360 O O . SER A 1 566 ? 141.64030 136.51459 145.76357 1.000 34.70248 567 SER A O 1
ATOM 1363 N N . MET A 1 567 ? 141.86782 136.88192 143.55096 1.000 33.83063 568 MET A N 1
ATOM 1364 C CA . MET A 1 567 ? 140.96859 138.02657 143.49093 1.000 31.58875 568 MET A CA 1
ATOM 1365 C C . MET A 1 567 ? 139.70748 137.63664 142.73528 1.000 31.82074 568 MET A C 1
ATOM 1366 O O . MET A 1 567 ? 139.78215 136.99100 141.68546 1.000 38.21734 568 MET A O 1
ATOM 1371 N N . ILE A 1 568 ? 138.55604 138.03083 143.26906 1.000 27.17862 569 ILE A N 1
ATOM 1372 C CA . ILE A 1 568 ? 137.26476 137.68259 142.69639 1.000 24.19505 569 ILE A CA 1
ATOM 1373 C C . ILE A 1 568 ? 136.40378 138.93651 142.62414 1.000 24.73477 569 ILE A C 1
ATOM 1374 O O . ILE A 1 568 ? 136.53530 139.85233 143.44157 1.000 28.35924 569 ILE A O 1
ATOM 1379 N N . LEU A 1 569 ? 135.53097 138.98342 141.62125 1.000 23.42073 570 LEU A N 1
ATOM 1380 C CA . LEU A 1 569 ? 134.60528 140.09483 141.44489 1.000 27.50745 570 LEU A CA 1
ATOM 1381 C C . LEU A 1 569 ? 133.29488 139.76651 142.14906 1.000 27.86544 570 LEU A C 1
ATOM 1382 O O . LEU A 1 569 ? 132.61191 138.80569 141.78117 1.000 31.23445 570 LEU A O 1
ATOM 1387 N N . VAL A 1 570 ? 132.94566 140.56149 143.15472 1.000 25.92225 571 VAL A N 1
ATOM 1388 C CA . VAL A 1 570 ? 131.73508 140.32867 143.93766 1.000 26.78116 571 VAL A CA 1
ATOM 1389 C C . VAL A 1 570 ? 130.80745 141.53077 143.81057 1.000 27.59957 571 VAL A C 1
ATOM 1390 O O . VAL A 1 570 ? 131.12911 142.61483 144.31644 1.000 29.60199 571 VAL A O 1
ATOM 1394 N N . PRO A 1 571 ? 129.66631 141.39666 143.13755 1.000 30.53151 572 PRO A N 1
ATOM 1395 C CA . PRO A 1 571 ? 128.70034 142.50007 143.10515 1.000 27.35458 572 PRO A CA 1
ATOM 1396 C C . PRO A 1 571 ? 128.17426 142.81855 144.49719 1.000 29.14708 572 PRO A C 1
ATOM 1397 O O . PRO A 1 571 ? 127.92624 141.92545 145.30855 1.000 36.33476 572 PRO A O 1
ATOM 1401 N N . MET A 1 572 ? 127.99959 144.11366 144.76499 1.000 27.60763 573 MET A N 1
ATOM 1402 C CA . MET A 1 572 ? 127.49452 144.55971 146.05856 1.000 28.88441 573 MET A CA 1
ATOM 1403 C C . MET A 1 572 ? 126.03862 144.18393 146.29287 1.000 32.98009 573 MET A C 1
ATOM 1404 O O . MET A 1 572 ? 125.58946 144.19955 147.44309 1.000 34.38998 573 MET A O 1
ATOM 1409 N N . ASP A 1 573 ? 125.29552 143.84632 145.24448 1.000 37.27055 574 ASP A N 1
ATOM 1410 C CA . ASP A 1 573 ? 123.90119 143.44964 145.38204 1.000 34.32726 574 ASP A CA 1
ATOM 1411 C C . ASP A 1 573 ? 123.73275 141.96744 145.68889 1.000 35.22771 574 ASP A C 1
ATOM 1412 O O . ASP A 1 573 ? 122.59885 141.51420 145.87082 1.000 38.27784 574 ASP A O 1
ATOM 1414 N N . THR A 1 574 ? 124.82190 141.20771 145.74325 1.000 31.65757 575 THR A N 1
ATOM 1415 C CA . THR A 1 574 ? 124.72682 139.78505 146.03131 1.000 31.00946 575 THR A CA 1
ATOM 1416 C C . THR A 1 574 ? 124.25919 139.57094 147.46960 1.000 34.78928 575 THR A C 1
ATOM 1417 O O . THR A 1 574 ? 124.71881 140.26554 148.38051 1.000 37.74599 575 THR A O 1
ATOM 1421 N N . PRO A 1 575 ? 123.33525 138.63871 147.70322 1.000 35.87914 576 PRO A N 1
ATOM 1422 C CA . PRO A 1 575 ? 122.92682 138.34158 149.08088 1.000 32.76596 576 PRO A CA 1
ATOM 1423 C C . PRO A 1 575 ? 124.10512 137.86564 149.91681 1.000 32.96864 576 PRO A C 1
ATOM 1424 O O . PRO A 1 575 ? 124.93788 137.07946 149.46196 1.000 35.24611 576 PRO A O 1
ATOM 1428 N N . GLY A 1 576 ? 124.16115 138.34401 151.15690 1.000 27.59137 577 GLY A N 1
ATOM 1429 C CA . GLY A 1 576 ? 125.24208 138.02534 152.06179 1.000 23.86010 577 GLY A CA 1
ATOM 1430 C C . GLY A 1 576 ? 126.26765 139.12285 152.24573 1.000 22.83449 577 GLY A C 1
ATOM 1431 O O . GLY A 1 576 ? 127.08492 139.03018 153.16789 1.000 28.67648 577 GLY A O 1
ATOM 1432 N N . VAL A 1 577 ? 126.25251 140.15173 151.40561 1.000 24.49457 578 VAL A N 1
ATOM 1433 C CA . VAL A 1 577 ? 127.17456 141.27470 151.53213 1.000 25.48014 578 VAL A CA 1
ATOM 1434 C C . VAL A 1 577 ? 126.52279 142.32716 152.41890 1.000 26.10690 578 VAL A C 1
ATOM 1435 O O . VAL A 1 577 ? 125.44935 142.84527 152.09425 1.000 32.53966 578 VAL A O 1
ATOM 1439 N N . GLU A 1 578 ? 127.16906 142.64668 153.53800 1.000 22.95939 579 GLU A N 1
ATOM 1440 C CA . GLU A 1 578 ? 126.61796 143.57334 154.51530 1.000 23.45903 579 GLU A CA 1
ATOM 1441 C C . GLU A 1 578 ? 127.60210 144.69789 154.79579 1.000 24.44852 579 GLU A C 1
ATOM 1442 O O . GLU A 1 578 ? 128.80294 144.46180 154.94999 1.000 27.13732 579 GLU A O 1
ATOM 1448 N N . LEU A 1 579 ? 127.08260 145.92021 154.86258 1.000 20.30985 580 LEU A N 1
ATOM 1449 C CA . LEU A 1 579 ? 127.84305 147.07043 155.33200 1.000 18.31343 580 LEU A CA 1
ATOM 1450 C C . LEU A 1 579 ? 127.59240 147.22714 156.82562 1.000 21.52631 580 LEU A C 1
ATOM 1451 O O . LEU A 1 579 ? 126.44482 147.39523 157.24949 1.000 30.30578 580 LEU A O 1
ATOM 1456 N N . ILE A 1 580 ? 128.65798 147.17277 157.62124 1.000 21.80869 581 ILE A N 1
ATOM 1457 C CA . ILE A 1 580 ? 128.51139 147.13571 159.07181 1.000 17.39741 581 ILE A CA 1
ATOM 1458 C C . ILE A 1 580 ? 128.48717 148.54543 159.64728 1.000 15.05566 581 ILE A C 1
ATOM 1459 O O . ILE A 1 580 ? 127.48719 148.96330 160.23994 1.000 22.55930 581 ILE A O 1
ATOM 1464 N N . ARG A 1 581 ? 129.57737 149.29099 159.47667 1.000 12.03671 582 ARG A N 1
ATOM 1465 C CA . ARG A 1 581 ? 129.69428 150.60662 160.09001 1.000 12.16419 582 ARG A CA 1
ATOM 1466 C C . ARG A 1 581 ? 130.76229 151.39855 159.35801 1.000 17.96305 582 ARG A C 1
ATOM 1467 O O . ARG A 1 581 ? 131.70511 150.80789 158.82152 1.000 21.38354 582 ARG A O 1
ATOM 1475 N N . PRO A 1 582 ? 130.64629 152.72143 159.31305 1.000 15.33757 583 PRO A N 1
ATOM 1476 C CA . PRO A 1 582 ? 131.72930 153.54365 158.77166 1.000 7.58062 583 PRO A CA 1
ATOM 1477 C C . PRO A 1 582 ? 132.84116 153.74669 159.79097 1.000 11.14676 583 PRO A C 1
ATOM 1478 O O . PRO A 1 582 ? 132.65644 153.59815 160.99914 1.000 18.24742 583 PRO A O 1
ATOM 1482 N N . LEU A 1 583 ? 134.01516 154.09694 159.27530 1.000 7.05076 584 LEU A N 1
ATOM 1483 C CA . LEU A 1 583 ? 135.20649 154.29649 160.08797 1.000 4.77781 584 LEU A CA 1
ATOM 1484 C C . LEU A 1 583 ? 135.66347 155.74138 159.96791 1.000 10.45269 584 LEU A C 1
ATOM 1485 O O . LEU A 1 583 ? 135.72102 156.28847 158.86258 1.000 23.55255 584 LEU A O 1
ATOM 1490 N N . SER A 1 584 ? 135.98866 156.35221 161.10087 1.000 12.05890 585 SER A N 1
ATOM 1491 C CA . SER A 1 584 ? 136.37239 157.75342 161.15414 1.000 9.34298 585 SER A CA 1
ATOM 1492 C C . SER A 1 584 ? 137.88803 157.90019 161.14412 1.000 5.92811 585 SER A C 1
ATOM 1493 O O . SER A 1 584 ? 138.62158 157.00849 161.57459 1.000 6.98318 585 SER A O 1
ATOM 1496 N N . VAL A 1 585 ? 138.34886 159.03992 160.63941 1.000 4.99066 586 VAL A N 1
ATOM 1497 C CA . VAL A 1 585 ? 139.76437 159.38561 160.60476 1.000 1.93545 586 VAL A CA 1
ATOM 1498 C C . VAL A 1 585 ? 139.92989 160.67823 161.39022 1.000 5.35980 586 VAL A C 1
ATOM 1499 O O . VAL A 1 585 ? 139.55391 161.75491 160.90979 1.000 14.16015 586 VAL A O 1
ATOM 1503 N N . PHE A 1 586 ? 140.47717 160.57175 162.60268 1.000 1.49965 587 PHE A N 1
ATOM 1504 C CA . PHE A 1 586 ? 140.69146 161.72271 163.48328 1.000 6.86974 587 PHE A CA 1
ATOM 1505 C C . PHE A 1 586 ? 139.40123 162.49908 163.72485 1.000 11.80987 587 PHE A C 1
ATOM 1506 O O . PHE A 1 586 ? 139.42322 163.71109 163.92279 1.000 16.22457 587 PHE A O 1
ATOM 1514 N N . GLY A 1 587 ? 138.26474 161.81486 163.71672 1.000 4.44972 588 GLY A N 1
ATOM 1515 C CA . GLY A 1 587 ? 136.99295 162.48990 163.85491 1.000 5.48766 588 GLY A CA 1
ATOM 1516 C C . GLY A 1 587 ? 136.38279 162.99668 162.56736 1.000 10.88218 588 GLY A C 1
ATOM 1517 O O . GLY A 1 587 ? 135.35390 163.67957 162.61750 1.000 20.06590 588 GLY A O 1
ATOM 1518 N N . TYR A 1 588 ? 136.98325 162.69513 161.42121 1.000 8.23573 589 TYR A N 1
ATOM 1519 C CA . TYR A 1 588 ? 136.42757 163.02308 160.11646 1.000 6.39851 589 TYR A CA 1
ATOM 1520 C C . TYR A 1 588 ? 135.87316 161.75250 159.49055 1.000 13.07854 589 TYR A C 1
ATOM 1521 O O . TYR A 1 588 ? 136.54194 160.71524 159.49500 1.000 21.88107 589 TYR A O 1
ATOM 1530 N N . MET A 1 589 ? 134.65786 161.83045 158.95348 1.000 13.25939 590 MET A N 1
ATOM 1531 C CA . MET A 1 589 ? 134.03566 160.65872 158.35194 1.000 15.64053 590 MET A CA 1
ATOM 1532 C C . MET A 1 589 ? 134.26713 160.54943 156.85207 1.000 19.68331 590 MET A C 1
ATOM 1533 O O . MET A 1 589 ? 134.08663 159.46062 156.29627 1.000 31.09849 590 MET A O 1
ATOM 1538 N N . ASP A 1 590 ? 134.66451 161.63794 156.19174 1.000 18.61692 591 ASP A N 1
ATOM 1539 C CA . ASP A 1 590 ? 134.99153 161.63894 154.76505 1.000 19.22909 591 ASP A CA 1
ATOM 1540 C C . ASP A 1 590 ? 133.81417 161.14343 153.92167 1.000 23.59873 591 ASP A C 1
ATOM 1541 O O . ASP A 1 590 ? 133.91860 160.18264 153.15781 1.000 18.26669 591 ASP A O 1
ATOM 1543 N N . ASN A 1 591 ? 132.67962 161.83066 154.07189 1.000 28.88660 592 ASN A N 1
ATOM 1544 C CA . ASN A 1 591 ? 131.48987 161.48434 153.30393 1.000 22.81346 592 ASN A CA 1
ATOM 1545 C C . ASN A 1 591 ? 131.63381 161.82458 151.82840 1.000 26.61144 592 ASN A C 1
ATOM 1546 O O . ASN A 1 591 ? 130.88923 161.28394 151.00520 1.000 30.21722 592 ASN A O 1
ATOM 1551 N N . MET A 1 592 ? 132.57175 162.70656 151.48116 1.000 31.30687 593 MET A N 1
ATOM 1552 C CA . MET A 1 592 ? 132.73614 163.12262 150.09319 1.000 25.50425 593 MET A CA 1
ATOM 1553 C C . MET A 1 592 ? 133.18459 161.96541 149.21048 1.000 31.65771 593 MET A C 1
ATOM 1554 O O . MET A 1 592 ? 132.74938 161.85168 148.05963 1.000 37.10568 593 MET A O 1
ATOM 1559 N N . HIS A 1 593 ? 134.05055 161.09768 149.72797 1.000 27.68925 594 HIS A N 1
ATOM 1560 C CA . HIS A 1 593 ? 134.62212 160.00521 148.95485 1.000 21.20560 594 HIS A CA 1
ATOM 1561 C C . HIS A 1 593 ? 133.91921 158.67667 149.19396 1.000 24.38070 594 HIS A C 1
ATOM 1562 O O . HIS A 1 593 ? 134.41494 157.63833 148.74860 1.000 31.12582 594 HIS A O 1
ATOM 1569 N N . GLY A 1 594 ? 132.77798 158.68346 149.87797 1.000 22.68737 595 GLY A N 1
ATOM 1570 C CA . GLY A 1 594 ? 132.04998 157.47080 150.17158 1.000 16.97452 595 GLY A CA 1
ATOM 1571 C C . GLY A 1 594 ? 132.36358 156.84235 151.50983 1.000 18.88092 595 GLY A C 1
ATOM 1572 O O . GLY A 1 594 ? 131.65652 155.91413 151.91843 1.000 25.33377 595 GLY A O 1
ATOM 1573 N N . GLY A 1 595 ? 133.39415 157.31555 152.20480 1.000 17.68764 596 GLY A N 1
ATOM 1574 C CA . GLY A 1 595 ? 133.73209 156.79952 153.51377 1.000 13.38865 596 GLY A CA 1
ATOM 1575 C C . GLY A 1 595 ? 134.53892 155.51648 153.46076 1.000 14.31965 596 GLY A C 1
ATOM 1576 O O . GLY A 1 595 ? 134.82589 154.95226 152.40591 1.000 13.92751 596 GLY A O 1
ATOM 1577 N N . HIS A 1 596 ? 134.91794 155.05653 154.64945 1.000 18.41692 597 HIS A N 1
ATOM 1578 C CA . HIS A 1 596 ? 135.62335 153.79677 154.83786 1.000 8.76623 597 HIS A CA 1
ATOM 1579 C C . HIS A 1 596 ? 134.76371 152.89695 155.70937 1.000 6.76339 597 HIS A C 1
ATOM 1580 O O . HIS A 1 596 ? 134.28600 153.32495 156.76324 1.000 10.06588 597 HIS A O 1
ATOM 1587 N N . TRP A 1 597 ? 134.56730 151.65762 155.27423 1.000 8.30494 598 TRP A N 1
ATOM 1588 C CA . TRP A 1 597 ? 133.54160 150.80523 155.84920 1.000 8.27612 598 TRP A CA 1
ATOM 1589 C C . TRP A 1 597 ? 134.11248 149.45511 156.25113 1.000 7.65680 598 TRP A C 1
ATOM 1590 O O . TRP A 1 597 ? 135.15460 149.01916 155.75938 1.000 16.29213 598 TRP A O 1
ATOM 1601 N N . GLU A 1 598 ? 133.40602 148.80364 157.16845 1.000 12.49589 599 GLU A N 1
ATOM 1602 C CA . GLU A 1 598 ? 133.62473 147.40288 157.49529 1.000 13.55555 599 GLU A CA 1
ATOM 1603 C C . GLU A 1 598 ? 132.57034 146.58204 156.76342 1.000 20.61217 599 GLU A C 1
ATOM 1604 O O . GLU A 1 598 ? 131.37011 146.81790 156.93193 1.000 20.68823 599 GLU A O 1
ATOM 1610 N N . VAL A 1 599 ? 133.01642 145.63335 155.94623 1.000 12.48294 600 VAL A N 1
ATOM 1611 C CA . VAL A 1 599 ? 132.13660 144.83701 155.10134 1.000 13.75351 600 VAL A CA 1
ATOM 1612 C C . VAL A 1 599 ? 132.24784 143.37772 155.51500 1.000 18.52809 600 VAL A C 1
ATOM 1613 O O . VAL A 1 599 ? 133.34654 142.88093 155.78245 1.000 25.53910 600 VAL A O 1
ATOM 1617 N N . HIS A 1 600 ? 131.10865 142.69573 155.57328 1.000 17.09119 601 HIS A N 1
ATOM 1618 C CA . HIS A 1 600 ? 131.05161 141.27562 155.88830 1.000 19.75046 601 HIS A CA 1
ATOM 1619 C C . HIS A 1 600 ? 130.53421 140.50986 154.68000 1.000 20.55390 601 HIS A C 1
ATOM 1620 O O . HIS A 1 600 ? 129.52389 140.89322 154.08348 1.000 20.88909 601 HIS A O 1
ATOM 1627 N N . PHE A 1 601 ? 131.22876 139.43644 154.32227 1.000 20.42803 602 PHE A N 1
ATOM 1628 C CA . PHE A 1 601 ? 130.80382 138.52404 153.26509 1.000 14.24656 602 PHE A CA 1
ATOM 1629 C C . PHE A 1 601 ? 130.37010 137.22920 153.94189 1.000 21.29099 602 PHE A C 1
ATOM 1630 O O . PHE A 1 601 ? 131.20721 136.44668 154.39718 1.000 25.29203 602 PHE A O 1
ATOM 1638 N N . ASN A 1 602 ? 129.06072 137.00912 154.01438 1.000 25.45376 603 ASN A N 1
ATOM 1639 C CA . ASN A 1 602 ? 128.49314 135.86249 154.72223 1.000 21.87405 603 ASN A CA 1
ATOM 1640 C C . ASN A 1 602 ? 128.05294 134.82739 153.69249 1.000 28.50754 603 ASN A C 1
ATOM 1641 O O . ASN A 1 602 ? 126.90841 134.82418 153.23913 1.000 32.75724 603 ASN A O 1
ATOM 1646 N N . HIS A 1 603 ? 128.97891 133.93692 153.33030 1.000 27.27000 604 HIS A N 1
ATOM 1647 C CA . HIS A 1 603 ? 128.71218 132.83667 152.40164 1.000 25.55294 604 HIS A CA 1
ATOM 1648 C C . HIS A 1 603 ? 128.14982 133.34995 151.07745 1.000 27.90299 604 HIS A C 1
ATOM 1649 O O . HIS A 1 603 ? 127.09435 132.91779 150.61172 1.000 31.22294 604 HIS A O 1
ATOM 1656 N N . VAL A 1 604 ? 128.87529 134.27963 150.46660 1.000 26.46899 605 VAL A N 1
ATOM 1657 C CA . VAL A 1 604 ? 128.44376 134.90169 149.22007 1.000 26.40110 605 VAL A CA 1
ATOM 1658 C C . VAL A 1 604 ? 128.71125 133.94055 148.06909 1.000 27.23913 605 VAL A C 1
ATOM 1659 O O . VAL A 1 604 ? 129.84394 133.48902 147.87527 1.000 31.24925 605 VAL A O 1
ATOM 1663 N N . ARG A 1 605 ? 127.66968 133.62951 147.30110 1.000 29.36600 606 ARG A N 1
ATOM 1664 C CA . ARG A 1 605 ? 127.78988 132.74457 146.15051 1.000 24.74881 606 ARG A CA 1
ATOM 1665 C C . ARG A 1 605 ? 128.08208 133.56587 144.90232 1.000 28.37194 606 ARG A C 1
ATOM 1666 O O . ARG A 1 605 ? 127.35401 134.51233 144.58916 1.000 33.70319 606 ARG A O 1
ATOM 1668 N N . VAL A 1 606 ? 129.14430 133.19839 144.19380 1.000 33.70785 607 VAL A N 1
ATOM 1669 C CA . VAL A 1 606 ? 129.62468 133.96023 143.04374 1.000 31.22833 607 VAL A CA 1
ATOM 1670 C C . VAL A 1 606 ? 129.91177 132.99491 141.89832 1.000 33.98735 607 VAL A C 1
ATOM 1671 O O . VAL A 1 606 ? 130.47275 131.91507 142.13086 1.000 40.34320 607 VAL A O 1
ATOM 1675 N N . PRO A 1 607 ? 129.53913 133.32237 140.66239 1.000 37.68528 608 PRO A N 1
ATOM 1676 C CA . PRO A 1 607 ? 129.84266 132.42909 139.53848 1.000 36.91273 608 PRO A CA 1
ATOM 1677 C C . PRO A 1 607 ? 131.34036 132.31629 139.29742 1.000 36.65010 608 PRO A C 1
ATOM 1678 O O . PRO A 1 607 ? 132.12914 133.19311 139.65369 1.000 39.25936 608 PRO A O 1
ATOM 1682 N N . ALA A 1 608 ? 131.72706 131.19969 138.67827 1.000 38.26434 609 ALA A N 1
ATOM 1683 C CA . ALA A 1 608 ? 133.13433 130.92446 138.41597 1.000 38.83372 609 ALA A CA 1
ATOM 1684 C C . ALA A 1 608 ? 133.74050 131.85173 137.37194 1.000 42.98950 609 ALA A C 1
ATOM 1685 O O . ALA A 1 608 ? 134.96818 131.88335 137.23930 1.000 44.39711 609 ALA A O 1
ATOM 1687 N N . SER A 1 609 ? 132.92317 132.59944 136.63191 1.000 43.00547 610 SER A N 1
ATOM 1688 C CA . SER A 1 609 ? 133.43769 133.52085 135.62838 1.000 39.04152 610 SER A CA 1
ATOM 1689 C C . SER A 1 609 ? 133.86654 134.85873 136.21373 1.000 39.82390 610 SER A C 1
ATOM 1690 O O . SER A 1 609 ? 134.39475 135.69572 135.47505 1.000 46.77349 610 SER A O 1
ATOM 1693 N N . ASN A 1 610 ? 133.65293 135.08293 137.50706 1.000 31.00141 611 ASN A N 1
ATOM 1694 C CA . ASN A 1 610 ? 134.03013 136.33190 138.15256 1.000 31.40726 611 ASN A CA 1
ATOM 1695 C C . ASN A 1 610 ? 135.43474 136.29787 138.73537 1.000 32.15734 611 ASN A C 1
ATOM 1696 O O . ASN A 1 610 ? 135.85361 137.27686 139.35946 1.000 37.01838 611 ASN A O 1
ATOM 1701 N N . LEU A 1 611 ? 136.16585 135.20386 138.55263 1.000 36.31459 612 LEU A N 1
ATOM 1702 C CA . LEU A 1 611 ? 137.51923 135.07906 139.07216 1.000 37.57683 612 LEU A CA 1
ATOM 1703 C C . LEU A 1 611 ? 138.50440 135.66934 138.07208 1.000 39.42421 612 LEU A C 1
ATOM 1704 O O . LEU A 1 611 ? 138.49834 135.30118 136.89369 1.000 41.22746 612 LEU A O 1
ATOM 1709 N N . ILE A 1 612 ? 139.34317 136.58444 138.54359 1.000 40.38999 613 ILE A N 1
ATOM 1710 C CA . ILE A 1 612 ? 140.31105 137.25449 137.68273 1.000 38.53659 613 ILE A CA 1
ATOM 1711 C C . ILE A 1 612 ? 141.53876 136.36809 137.52640 1.000 39.61821 613 ILE A C 1
ATOM 1712 O O . ILE A 1 612 ? 142.11361 135.90463 138.51850 1.000 44.82419 613 ILE A O 1
ATOM 1717 N N . LEU A 1 613 ? 141.94060 136.13182 136.27509 1.000 40.63573 614 LEU A N 1
ATOM 1718 C CA . LEU A 1 613 ? 143.07412 135.26812 135.92456 1.000 38.85344 614 LEU A CA 1
ATOM 1719 C C . LEU A 1 613 ? 142.78428 133.87038 136.45787 1.000 43.65539 614 LEU A C 1
ATOM 1720 O O . LEU A 1 613 ? 141.76463 133.27984 136.06163 1.000 46.29150 614 LEU A O 1
ATOM 1725 N N . GLY A 1 614 ? 143.62204 133.30271 137.32709 1.000 46.40564 615 GLY A N 1
ATOM 1726 C CA . GLY A 1 614 ? 143.42524 131.98000 137.85391 1.000 44.84562 615 GLY A CA 1
ATOM 1727 C C . GLY A 1 614 ? 143.04065 131.98314 139.31815 1.000 46.56473 615 GLY A C 1
ATOM 1728 O O . GLY A 1 614 ? 142.64852 133.00894 139.88935 1.000 47.41430 615 GLY A O 1
ATOM 1729 N N . GLU A 1 615 ? 143.16407 130.81341 139.94023 1.000 50.67323 616 GLU A N 1
ATOM 1730 C CA . GLU A 1 615 ? 142.75461 130.61672 141.32351 1.000 46.90467 616 GLU A CA 1
ATOM 1731 C C . GLU A 1 615 ? 143.87222 130.86869 142.32666 1.000 47.94138 616 GLU A C 1
ATOM 1732 O O . GLU A 1 615 ? 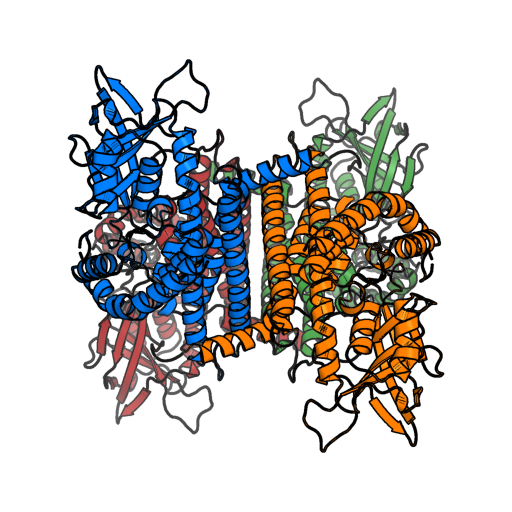143.63867 130.73714 143.53191 1.000 50.98527 616 GLU A O 1
ATOM 1734 N N . GLY A 1 616 ? 145.07138 131.22132 141.87311 1.000 45.96109 617 GLY A N 1
ATOM 1735 C CA . GLY A 1 616 ? 146.15913 131.47548 142.79652 1.000 43.22789 617 GLY A CA 1
ATOM 1736 C C . GLY A 1 616 ? 147.05216 132.63157 142.40087 1.000 44.26847 617 GLY A C 1
ATOM 1737 O O . GLY A 1 616 ? 148.21754 132.68459 142.80235 1.000 46.51068 617 GLY A O 1
ATOM 1738 N N . ARG A 1 617 ? 146.51836 133.57080 141.62029 1.000 49.08274 618 ARG A N 1
ATOM 1739 C CA . ARG A 1 617 ? 147.29496 134.68702 141.09619 1.000 47.71317 618 ARG A CA 1
ATOM 1740 C C . ARG A 1 617 ? 146.93184 136.01393 141.75283 1.000 46.76329 618 ARG A C 1
ATOM 1741 O O . ARG A 1 617 ? 147.06263 137.06568 141.12257 1.000 53.48331 618 ARG A O 1
ATOM 1749 N N . GLY A 1 618 ? 146.48369 135.98846 143.00780 1.000 43.51318 619 GLY A N 1
ATOM 1750 C CA . GLY A 1 618 ? 146.10601 137.22714 143.66934 1.000 43.89954 619 GLY A CA 1
ATOM 1751 C C . GLY A 1 618 ? 147.28250 138.15803 143.89045 1.000 49.06093 619 GLY A C 1
ATOM 1752 O O . GLY A 1 618 ? 147.16870 139.37454 143.72049 1.000 53.61993 619 GLY A O 1
ATOM 1753 N N . PHE A 1 619 ? 148.43035 137.59705 144.27621 1.000 51.99701 620 PHE A N 1
ATOM 1754 C CA . PHE A 1 619 ? 149.60264 138.41232 144.58241 1.000 50.63328 620 PHE A CA 1
ATOM 1755 C C . PHE A 1 619 ? 150.09361 139.16359 143.35017 1.000 52.33470 620 PHE A C 1
ATOM 1756 O O . PHE A 1 619 ? 150.47902 140.33530 143.43109 1.000 56.98716 620 PHE A O 1
ATOM 1764 N N . GLU A 1 620 ? 150.09762 138.49535 142.19645 1.000 49.81712 621 GLU A N 1
ATOM 1765 C CA . GLU A 1 620 ? 150.56541 139.12282 140.96528 1.000 52.67890 621 GLU A CA 1
ATOM 1766 C C . GLU A 1 620 ? 149.68400 140.30758 140.57985 1.000 57.01354 621 GLU A C 1
ATOM 1767 O O . GLU A 1 620 ? 150.17790 141.38892 140.23489 1.000 59.19068 621 GLU A O 1
ATOM 1773 N N . ILE A 1 621 ? 148.36481 140.12070 140.64999 1.000 50.23272 622 ILE A N 1
ATOM 1774 C CA . ILE A 1 621 ? 147.44367 141.20034 140.31078 1.000 47.84182 622 ILE A CA 1
ATOM 1775 C C . ILE A 1 621 ? 147.55307 142.33193 141.32352 1.000 50.05381 622 ILE A C 1
ATOM 1776 O O . ILE A 1 621 ? 147.45779 143.51226 140.96783 1.000 52.93211 622 ILE A O 1
ATOM 1781 N N . SER A 1 622 ? 147.75885 141.99471 142.59904 1.000 48.09836 623 SER A N 1
ATOM 1782 C CA . SER A 1 622 ? 147.93324 143.02669 143.61751 1.000 49.74574 623 SER A CA 1
ATOM 1783 C C . SER A 1 622 ? 149.17980 143.86013 143.34418 1.000 53.72952 623 SER A C 1
ATOM 1784 O O . SER A 1 622 ? 149.15869 145.09299 143.45679 1.000 56.85468 623 SER A O 1
ATOM 1787 N N . GLN A 1 623 ? 150.27994 143.19775 142.98087 1.000 51.29825 624 GLN A N 1
ATOM 1788 C CA . GLN A 1 623 ? 151.50342 143.91877 142.64854 1.000 49.92027 624 GLN A CA 1
ATOM 1789 C C . GLN A 1 623 ? 151.30433 144.80152 141.42368 1.000 53.01989 624 GLN A C 1
ATOM 1790 O O . GLN A 1 623 ? 151.78882 145.93873 141.38283 1.000 53.47363 624 GLN A O 1
ATOM 1792 N N . GLY A 1 624 ? 150.59577 144.29404 140.41359 1.000 50.69419 625 GLY A N 1
ATOM 1793 C CA . GLY A 1 624 ? 150.31331 145.10892 139.24152 1.000 50.13607 625 GLY A CA 1
ATOM 1794 C C . GLY A 1 624 ? 149.45727 146.31907 139.56023 1.000 48.69507 625 GLY A C 1
ATOM 1795 O O . GLY A 1 624 ? 149.63584 147.39113 138.97795 1.000 48.60181 625 GLY A O 1
ATOM 1796 N N . ARG A 1 625 ? 148.51313 146.16221 140.48879 1.000 44.96356 626 ARG A N 1
ATOM 1797 C CA . ARG A 1 625 ? 147.63434 147.26378 140.86911 1.000 44.20145 626 ARG A CA 1
ATOM 1798 C C . ARG A 1 625 ? 148.37821 148.31904 141.68109 1.000 48.98630 626 ARG A C 1
ATOM 1799 O O . ARG A 1 625 ? 148.12612 149.52123 141.53790 1.000 48.57304 626 ARG A O 1
ATOM 1807 N N . LEU A 1 626 ? 149.30276 147.88411 142.54186 1.000 47.35853 627 LEU A N 1
ATOM 1808 C CA . LEU A 1 626 ? 149.86858 148.75730 143.56654 1.000 46.06937 627 LEU A CA 1
ATOM 1809 C C . LEU A 1 626 ? 150.57163 149.99995 143.01607 1.000 49.57551 627 LEU A C 1
ATOM 1810 O O . LEU A 1 626 ? 150.27354 151.12512 143.43089 1.000 51.38793 627 LEU A O 1
ATOM 1812 N N . GLY A 1 627 ? 151.50193 149.81672 142.07935 1.000 45.01118 628 GLY A N 1
ATOM 1813 C CA . GLY A 1 627 ? 152.44004 150.85556 141.70790 1.000 42.79153 628 GLY A CA 1
ATOM 1814 C C . GLY A 1 627 ? 151.83006 152.14600 141.19048 1.000 46.11282 628 GLY A C 1
ATOM 1815 O O . GLY A 1 627 ? 152.14498 153.24776 141.66741 1.000 43.61053 628 GLY A O 1
ATOM 1816 N N . PRO A 1 628 ? 150.95559 152.03559 140.18497 1.000 48.13190 629 PRO A N 1
ATOM 1817 C CA . PRO A 1 628 ? 150.33069 153.25258 139.63669 1.000 45.73586 629 PRO A CA 1
ATOM 1818 C C . PRO A 1 628 ? 149.54142 154.03489 140.67009 1.000 40.54931 629 PRO A C 1
ATOM 1819 O O . PRO A 1 628 ? 149.54393 155.27299 140.64803 1.000 39.76779 629 PRO A O 1
ATOM 1821 N N . GLY A 1 629 ? 148.87357 153.34295 141.58658 1.000 39.93196 630 GLY A N 1
ATOM 1822 C CA . GLY A 1 629 ? 148.16701 154.01139 142.65667 1.000 41.54874 630 GLY A CA 1
ATOM 1823 C C . GLY A 1 629 ? 149.10492 154.83046 143.51484 1.000 41.31579 630 GLY A C 1
ATOM 1824 O O . GLY A 1 629 ? 148.80826 155.98425 143.84340 1.000 44.54575 630 GLY A O 1
ATOM 1825 N N . ARG A 1 630 ? 150.25370 154.24664 143.86727 1.000 41.91670 631 ARG A N 1
ATOM 1826 C CA . ARG A 1 630 ? 151.22280 154.96387 144.68853 1.000 43.13267 631 ARG A CA 1
ATOM 1827 C C . ARG A 1 630 ? 151.75910 156.19000 143.96302 1.000 39.40294 631 ARG A C 1
ATOM 1828 O O . ARG A 1 630 ? 151.89973 157.26240 144.56045 1.000 40.06613 631 ARG A O 1
ATOM 1836 N N . ILE A 1 631 ? 152.06642 156.05682 142.67077 1.000 24.87072 632 ILE A N 1
ATOM 1837 C CA . ILE A 1 631 ? 152.65703 157.19175 141.96253 1.000 32.13231 632 ILE A CA 1
ATOM 1838 C C . ILE A 1 631 ? 151.63384 158.31568 141.79621 1.000 38.38130 632 ILE A C 1
ATOM 1839 O O . ILE A 1 631 ? 151.96508 159.50561 141.92776 1.000 40.46186 632 ILE A O 1
ATOM 1844 N N . HIS A 1 632 ? 150.36799 157.96114 141.54586 1.000 38.27441 633 HIS A N 1
ATOM 1845 C CA . HIS A 1 632 ? 149.32347 158.97673 141.45152 1.000 30.33082 633 HIS A CA 1
ATOM 1846 C C . HIS A 1 632 ? 149.10309 159.66856 142.79250 1.000 31.01707 633 HIS A C 1
ATOM 1847 O O . HIS A 1 632 ? 148.94808 160.89813 142.85117 1.000 34.88761 633 HIS A O 1
ATOM 1854 N N . HIS A 1 633 ? 149.09776 158.89621 143.88384 1.000 25.74148 634 HIS A N 1
ATOM 1855 C CA . HIS A 1 633 ? 148.96737 159.49411 145.20770 1.000 28.54842 634 HIS A CA 1
ATOM 1856 C C . HIS A 1 633 ? 150.12966 160.42873 145.50691 1.000 30.66825 634 HIS A C 1
ATOM 1857 O O . HIS A 1 633 ? 149.94147 161.48204 146.12120 1.000 36.18569 634 HIS A O 1
ATOM 1864 N N . CYS A 1 634 ? 151.34125 160.05890 145.08767 1.000 23.52103 635 CYS A N 1
ATOM 1865 C CA . CYS A 1 634 ? 152.49768 160.91319 145.33915 1.000 23.46924 635 CYS A CA 1
ATOM 1866 C C . CYS A 1 634 ? 152.40025 162.22525 144.56892 1.000 22.67262 635 CYS A C 1
ATOM 1867 O O . CYS A 1 634 ? 152.73047 163.29238 145.10231 1.000 29.64654 635 CYS A O 1
ATOM 1870 N N . MET A 1 635 ? 151.94770 162.17104 143.31328 1.000 21.33456 636 MET A N 1
ATOM 1871 C CA . MET A 1 635 ? 151.76559 163.40934 142.55623 1.000 20.42818 636 MET A CA 1
ATOM 1872 C C . MET A 1 635 ? 150.71254 164.30812 143.20407 1.000 23.97116 636 MET A C 1
ATOM 1873 O O . MET A 1 635 ? 150.91312 165.52786 143.34505 1.000 25.45100 636 MET A O 1
ATOM 1875 N N . ARG A 1 636 ? 149.58617 163.72128 143.61912 1.000 22.97790 637 ARG A N 1
ATOM 1876 C CA . ARG A 1 636 ? 148.55410 164.51320 144.28216 1.000 19.71295 637 ARG A CA 1
ATOM 1877 C C . ARG A 1 636 ? 149.05665 165.08406 145.60410 1.000 16.49172 637 ARG A C 1
ATOM 1878 O O . ARG A 1 636 ? 148.68887 166.20021 145.98923 1.000 23.83710 637 ARG A O 1
ATOM 1886 N N . THR A 1 637 ? 149.90684 164.33608 146.30755 1.000 16.99194 638 THR A N 1
ATOM 1887 C CA . THR A 1 637 ? 150.47739 164.82427 147.55680 1.000 21.45569 638 THR A CA 1
ATOM 1888 C C . THR A 1 637 ? 151.41434 165.99964 147.31275 1.000 17.42933 638 THR A C 1
ATOM 1889 O O . THR A 1 637 ? 151.46071 166.93808 148.11423 1.000 20.00522 638 THR A O 1
ATOM 1893 N N . VAL A 1 638 ? 152.17122 165.96518 146.21360 1.000 9.66877 639 VAL A N 1
ATOM 1894 C CA . VAL A 1 638 ? 153.01323 167.10834 145.86000 1.000 15.32852 639 VAL A CA 1
ATOM 1895 C C . VAL A 1 638 ? 152.15603 168.34421 145.60746 1.000 19.03444 639 VAL A C 1
ATOM 1896 O O . VAL A 1 638 ? 152.47024 169.45088 146.07468 1.000 23.22661 639 VAL A O 1
ATOM 1900 N N . GLY A 1 639 ? 151.05806 168.17672 144.86647 1.000 16.86125 640 GLY A N 1
ATOM 1901 C CA . GLY A 1 639 ? 150.15697 169.30340 144.64819 1.000 7.71231 640 GLY A CA 1
ATOM 1902 C C . GLY A 1 639 ? 149.56921 169.85287 145.93877 1.000 11.22935 640 GLY A C 1
ATOM 1903 O O . GLY A 1 639 ? 149.49940 171.07491 146.14068 1.000 24.24344 640 GLY A O 1
ATOM 1904 N N . LEU A 1 640 ? 149.14562 168.95874 146.83396 1.000 6.37399 641 LEU A N 1
ATOM 1905 C CA . LEU A 1 640 ? 148.60463 169.38885 148.11866 1.000 10.24881 641 LEU A CA 1
ATOM 1906 C C . LEU A 1 640 ? 149.65265 170.12434 148.94492 1.000 10.47829 641 LEU A C 1
ATOM 1907 O O . LEU A 1 640 ? 149.33883 171.10597 149.62779 1.000 17.48486 641 LEU A O 1
ATOM 1912 N N . ALA A 1 641 ? 150.90106 169.65560 148.90751 1.000 11.16108 642 ALA A N 1
ATOM 1913 C CA . ALA A 1 641 ? 151.97130 170.33948 149.62380 1.000 11.57046 642 ALA A CA 1
ATOM 1914 C C . ALA A 1 641 ? 152.19111 171.74112 149.07441 1.000 13.84694 642 ALA A C 1
ATOM 1915 O O . ALA A 1 641 ? 152.44890 172.68117 149.83574 1.000 20.93817 642 ALA A O 1
ATOM 1917 N N . GLU A 1 642 ? 152.10262 171.90025 147.75177 1.000 12.21680 643 GLU A N 1
ATOM 1918 C CA . GLU A 1 642 ? 152.22258 173.23595 147.17120 1.000 11.54066 643 GLU A CA 1
ATOM 1919 C C . GLU A 1 642 ? 151.11362 174.15659 147.67051 1.000 20.77924 643 GLU A C 1
ATOM 1920 O O . GLU A 1 642 ? 151.36465 175.32061 148.02025 1.000 29.68205 643 GLU A O 1
ATOM 1926 N N . ARG A 1 643 ? 149.87914 173.64888 147.71927 1.000 18.36745 644 ARG A N 1
ATOM 1927 C CA . ARG A 1 643 ? 148.77720 174.46240 148.23466 1.000 14.97244 644 ARG A CA 1
ATOM 1928 C C . ARG A 1 643 ? 148.99597 174.84361 149.69939 1.000 18.54584 644 ARG A C 1
ATOM 1929 O O . ARG A 1 643 ? 148.75969 175.99574 150.09765 1.000 16.21798 644 ARG A O 1
ATOM 1937 N N . ILE A 1 644 ? 149.44733 173.88557 150.51427 1.000 10.22491 645 ILE A N 1
ATOM 1938 C CA . ILE A 1 644 ? 149.70179 174.15137 151.92889 1.000 11.56124 645 ILE A CA 1
ATOM 1939 C C . ILE A 1 644 ? 150.77371 175.22069 152.08757 1.000 21.18883 645 ILE A C 1
ATOM 1940 O O . ILE A 1 644 ? 150.66101 176.11510 152.93649 1.000 21.53865 645 ILE A O 1
ATOM 1945 N N . LEU A 1 645 ? 151.83599 175.13930 151.28240 1.000 15.14571 646 LEU A N 1
ATOM 1946 C CA . LEU A 1 645 ? 152.90512 176.12742 151.36898 1.000 13.27847 646 LEU A CA 1
ATOM 1947 C C . LEU A 1 645 ? 152.40658 177.51338 150.98314 1.000 12.15610 646 LEU A C 1
ATOM 1948 O O . LEU A 1 645 ? 152.79347 178.51325 151.60055 1.000 19.72737 646 LEU A O 1
ATOM 1953 N N . GLN A 1 646 ? 151.54720 177.59567 149.96467 1.000 15.58299 647 GLN A N 1
ATOM 1954 C CA . GLN A 1 646 ? 150.98274 178.89044 149.59042 1.000 14.63330 647 GLN A CA 1
ATOM 1955 C C . GLN A 1 646 ? 150.16737 179.48494 150.73642 1.000 13.26519 647 GLN A C 1
ATOM 1956 O O . GLN A 1 646 ? 150.29073 180.67730 151.05446 1.000 19.52441 647 GLN A O 1
ATOM 1962 N N . ILE A 1 647 ? 149.34043 178.65748 151.38321 1.000 16.68550 648 ILE A N 1
ATOM 1963 C CA . ILE A 1 647 ? 148.53875 179.13500 152.51277 1.000 16.16835 648 ILE A CA 1
ATOM 1964 C C . ILE A 1 647 ? 149.43922 179.62378 153.64530 1.000 15.55004 648 ILE A C 1
ATOM 1965 O O . ILE A 1 647 ? 149.20077 180.68217 154.24719 1.000 14.20942 648 ILE A O 1
ATOM 1970 N N . MET A 1 648 ? 150.48355 178.85305 153.95853 1.000 17.24887 649 MET A N 1
ATOM 1971 C CA . MET A 1 648 ? 151.36420 179.21236 155.06579 1.000 14.96607 649 MET A CA 1
ATOM 1972 C C . MET A 1 648 ? 152.10719 180.51233 154.77931 1.000 19.28833 649 MET A C 1
ATOM 1973 O O . MET A 1 648 ? 152.27111 181.35452 155.66980 1.000 17.55086 649 MET A O 1
ATOM 1978 N N . CYS A 1 649 ? 152.56725 180.69523 153.53777 1.000 16.17514 650 CYS A N 1
ATOM 1979 C CA . CYS A 1 649 ? 153.24137 181.94149 153.18409 1.000 14.60632 650 CYS A CA 1
ATOM 1980 C C . CYS A 1 649 ? 152.29348 183.12957 153.28228 1.000 13.39695 650 CYS A C 1
ATOM 1981 O O . CYS A 1 649 ? 152.68345 184.20713 153.75322 1.000 21.47841 650 CYS A O 1
ATOM 1984 N N . ASP A 1 650 ? 151.04363 182.95507 152.84237 1.000 20.47452 651 ASP A N 1
ATOM 1985 C CA . ASP A 1 650 ? 150.06406 184.03099 152.97059 1.000 15.62602 651 ASP A CA 1
ATOM 1986 C C . ASP A 1 650 ? 149.87267 184.42721 154.43032 1.000 21.13542 651 ASP A C 1
ATOM 1987 O O . ASP A 1 650 ? 149.88045 185.61793 154.77328 1.000 21.97879 651 ASP A O 1
ATOM 1992 N N . ARG A 1 651 ? 149.71315 183.43433 155.30934 1.000 22.42655 652 ARG A N 1
ATOM 1993 C CA . ARG A 1 651 ? 149.54017 183.72861 156.72995 1.000 11.94959 652 ARG A CA 1
ATOM 1994 C C . ARG A 1 651 ? 150.76734 184.42367 157.30721 1.000 16.99663 652 ARG A C 1
ATOM 1995 O O . ARG A 1 651 ? 150.64628 185.38434 158.07531 1.000 19.27491 652 ARG A O 1
ATOM 2003 N N . ALA A 1 652 ? 151.96209 183.94387 156.95484 1.000 22.57944 653 ALA A N 1
ATOM 2004 C CA . ALA A 1 652 ? 153.18249 184.52679 157.50224 1.000 17.10774 653 ALA A CA 1
ATOM 2005 C C . ALA A 1 652 ? 153.34086 185.97869 157.07526 1.000 20.59601 653 ALA A C 1
ATOM 2006 O O . ALA A 1 652 ? 153.79047 186.81920 157.86211 1.000 19.36094 653 ALA A O 1
ATOM 2008 N N . VAL A 1 653 ? 152.98554 186.29302 155.83070 1.000 20.31419 654 VAL A N 1
ATOM 2009 C CA . VAL A 1 653 ? 153.06984 187.67436 155.36771 1.000 21.10701 654 VAL A CA 1
ATOM 2010 C C . VAL A 1 653 ? 152.01971 188.54319 156.05221 1.000 19.54569 654 VAL A C 1
ATOM 2011 O O . VAL A 1 653 ? 152.27766 189.70447 156.38729 1.000 23.56623 654 VAL A O 1
ATOM 2015 N N . GLN A 1 654 ? 150.82393 187.99609 156.28305 1.000 26.73691 655 GLN A N 1
ATOM 2016 C CA . GLN A 1 654 ? 149.71663 188.82517 156.75524 1.000 25.67811 655 GLN A CA 1
ATOM 2017 C C . GLN A 1 654 ? 149.88965 189.24401 158.21529 1.000 25.79524 655 GLN A C 1
ATOM 2018 O O . GLN A 1 654 ? 149.70525 190.41677 158.55988 1.000 23.82939 655 GLN A O 1
ATOM 2024 N N . ARG A 1 655 ? 150.23922 188.30391 159.08822 1.000 25.32853 656 ARG A N 1
ATOM 2025 C CA . ARG A 1 655 ? 150.14160 188.52160 160.52576 1.000 23.45506 656 ARG A CA 1
ATOM 2026 C C . ARG A 1 655 ? 151.38272 189.20662 161.09022 1.000 23.65167 656 ARG A C 1
ATOM 2027 O O . ARG A 1 655 ? 152.48528 189.10306 160.55007 1.000 23.71923 656 ARG A O 1
ATOM 2035 N N . GLU A 1 656 ? 151.18265 189.90198 162.21040 1.000 26.36424 657 GLU A N 1
ATOM 2036 C CA . GLU A 1 656 ? 152.24152 190.64169 162.88997 1.000 28.53400 657 GLU A CA 1
ATOM 2037 C C . GLU A 1 656 ? 152.19112 190.32671 164.37659 1.000 27.07879 657 GLU A C 1
ATOM 2038 O O . GLU A 1 656 ? 151.12722 190.42159 164.99413 1.000 33.19799 657 GLU A O 1
ATOM 2044 N N . ALA A 1 657 ? 153.33548 189.95909 164.94983 1.000 25.41764 658 ALA A N 1
ATOM 2045 C CA . ALA A 1 657 ? 153.43233 189.65978 166.37106 1.000 24.33997 658 ALA A CA 1
ATOM 2046 C C . ALA A 1 657 ? 154.76727 190.15273 166.90548 1.000 26.59086 658 ALA A C 1
ATOM 2047 O O . ALA A 1 657 ? 155.80128 189.99332 166.25188 1.000 32.25156 658 ALA A O 1
ATOM 2049 N N . PHE A 1 658 ? 154.73521 190.74055 168.10198 1.000 23.50538 659 PHE A N 1
ATOM 2050 C CA . PHE A 1 658 ? 155.92662 191.28037 168.75899 1.000 20.18569 659 PHE A CA 1
ATOM 2051 C C . PHE A 1 658 ? 156.61505 192.32627 167.88180 1.000 29.89921 659 PHE A C 1
ATOM 2052 O O . PHE A 1 658 ? 157.82866 192.29509 167.66902 1.000 29.38305 659 PHE A O 1
ATOM 2060 N N . LYS A 1 659 ? 155.81045 193.25849 167.36561 1.000 30.39763 660 LYS A N 1
ATOM 2061 C CA . LYS A 1 659 ? 156.28641 194.42039 166.61175 1.000 30.13851 660 LYS A CA 1
ATOM 2062 C C . LYS A 1 659 ? 156.98920 194.02796 165.31462 1.000 28.90940 660 LYS A C 1
ATOM 2063 O O . LYS A 1 659 ? 157.86447 194.74963 164.83279 1.000 36.89164 660 LYS A O 1
ATOM 2065 N N . LYS A 1 660 ? 156.60814 192.89347 164.73236 1.000 24.84734 661 LYS A N 1
ATOM 2066 C CA . LYS A 1 660 ? 157.14444 192.47732 163.44349 1.000 25.55660 661 LYS A CA 1
ATOM 2067 C C . LYS A 1 660 ? 156.23775 191.40595 162.85753 1.000 25.22558 661 LYS A C 1
ATOM 2068 O O . LYS A 1 660 ? 155.44105 190.78721 163.56591 1.000 24.84265 661 LYS A O 1
ATOM 2074 N N . LYS A 1 661 ? 156.36878 191.19751 161.55005 1.000 25.88341 662 LYS A N 1
ATOM 2075 C CA . LYS A 1 661 ? 155.58639 190.17738 160.87169 1.000 19.66937 662 LYS A CA 1
ATOM 2076 C C . LYS A 1 661 ? 156.09305 188.78422 161.24195 1.000 25.03933 662 LYS A C 1
ATOM 2077 O O . LYS A 1 661 ? 157.17846 188.61303 161.80225 1.000 30.20841 662 LYS A O 1
ATOM 2083 N N . LEU A 1 662 ? 155.27851 187.77414 160.92868 1.000 22.92938 663 LEU A N 1
ATOM 2084 C CA . LEU A 1 662 ? 155.63857 186.40515 161.28429 1.000 19.03748 663 LEU A CA 1
ATOM 2085 C C . LEU A 1 662 ? 156.85564 185.92357 160.50504 1.000 21.51953 663 LEU A C 1
ATOM 2086 O O . LEU A 1 662 ? 157.70672 185.21663 161.05520 1.000 23.71899 663 LEU A O 1
ATOM 2091 N N . TYR A 1 663 ? 156.95790 186.28446 159.22398 1.000 25.94839 664 TYR A N 1
ATOM 2092 C CA . TYR A 1 663 ? 158.10340 185.84414 158.43600 1.000 21.12749 664 TYR A CA 1
ATOM 2093 C C . TYR A 1 663 ? 159.38919 186.55280 158.83858 1.000 22.44708 664 TYR A C 1
ATOM 2094 O O . TYR A 1 663 ? 160.47600 186.06352 158.51660 1.000 26.18633 664 TYR A O 1
ATOM 2103 N N . GLU A 1 664 ? 159.29340 187.69056 159.52949 1.000 23.28384 665 GLU A N 1
ATOM 2104 C CA . GLU A 1 664 ? 160.48778 188.36558 160.01984 1.000 18.58060 665 GLU A CA 1
ATOM 2105 C C . GLU A 1 664 ? 161.17438 187.58160 161.12804 1.000 19.48192 665 GLU A C 1
ATOM 2106 O O . GLU A 1 664 ? 162.36002 187.80827 161.38682 1.000 27.55267 665 GLU A O 1
ATOM 2112 N N . HIS A 1 665 ? 160.45789 186.67887 161.79130 1.000 19.47087 666 HIS A N 1
ATOM 2113 C CA . HIS A 1 665 ? 161.08087 185.72722 162.69857 1.000 19.00657 666 HIS A CA 1
ATOM 2114 C C . HIS A 1 665 ? 161.75410 184.63235 161.88164 1.000 21.59908 666 HIS A C 1
ATOM 2115 O O . HIS A 1 665 ? 161.14843 184.07242 160.96336 1.000 28.50156 666 HIS A O 1
ATOM 2122 N N . GLU A 1 666 ? 163.00972 184.32884 162.21635 1.000 18.26518 667 GLU A N 1
ATOM 2123 C CA . GLU A 1 666 ? 163.81499 183.46374 161.35994 1.000 12.96506 667 GLU A CA 1
ATOM 2124 C C . GLU A 1 666 ? 163.30040 182.03214 161.33103 1.000 9.54061 667 GLU A C 1
ATOM 2125 O O . GLU A 1 666 ? 163.51583 181.32022 160.34454 1.000 17.87116 667 GLU A O 1
ATOM 2131 N N . VAL A 1 667 ? 162.62972 181.58859 162.39372 1.000 8.91416 668 VAL A N 1
ATOM 2132 C CA . VAL A 1 667 ? 162.15023 180.20958 162.44499 1.000 14.92272 668 VAL A CA 1
ATOM 2133 C C . VAL A 1 667 ? 161.08964 179.97327 161.37491 1.000 14.34055 668 VAL A C 1
ATOM 2134 O O . VAL A 1 667 ? 161.10315 178.95327 160.67678 1.000 13.49617 668 VAL A O 1
ATOM 2138 N N . VAL A 1 668 ? 160.16632 180.92413 161.21614 1.000 13.78257 669 VAL A N 1
ATOM 2139 C CA . VAL A 1 668 ? 159.11551 180.79112 160.20832 1.000 9.45158 669 VAL A CA 1
ATOM 2140 C C . VAL A 1 668 ? 159.70757 180.81234 158.80311 1.000 9.55578 669 VAL A C 1
ATOM 2141 O O . VAL A 1 668 ? 159.31196 180.02553 157.93137 1.000 23.12917 669 VAL A O 1
ATOM 2145 N N . ALA A 1 669 ? 160.65882 181.71520 158.55807 1.000 10.20631 670 ALA A N 1
ATOM 2146 C CA . ALA A 1 669 ? 161.28585 181.79995 157.24296 1.000 7.71298 670 ALA A CA 1
ATOM 2147 C C . ALA A 1 669 ? 162.04195 180.51878 156.91179 1.000 10.95930 670 ALA A C 1
ATOM 2148 O O . ALA A 1 669 ? 162.01214 180.03783 155.77133 1.000 19.01118 670 ALA A O 1
ATOM 2150 N N . HIS A 1 670 ? 162.72816 179.94947 157.90374 1.000 6.81576 671 HIS A N 1
ATOM 2151 C CA . HIS A 1 670 ? 163.43553 178.69424 157.68490 1.000 10.85805 671 HIS A CA 1
ATOM 2152 C C . HIS A 1 670 ? 162.45995 177.54758 157.45039 1.000 12.11420 671 HIS A C 1
ATOM 2153 O O . HIS A 1 670 ? 162.73996 176.63868 156.66077 1.000 23.42355 671 HIS A O 1
ATOM 2160 N N . TRP A 1 671 ? 161.30362 177.57895 158.11829 1.000 3.81831 672 TRP A N 1
ATOM 2161 C CA . TRP A 1 671 ? 160.24786 176.61140 157.83264 1.000 4.98538 672 TRP A CA 1
ATOM 2162 C C . TRP A 1 671 ? 159.81999 176.69064 156.37375 1.000 9.07200 672 TRP A C 1
ATOM 2163 O O . TRP A 1 671 ? 159.67004 175.66813 155.69540 1.000 16.01668 672 TRP A O 1
ATOM 2174 N N . ILE A 1 672 ? 159.62006 177.91285 155.87949 1.000 7.68989 673 ILE A N 1
ATOM 2175 C CA . ILE A 1 672 ? 159.19772 178.11106 154.49364 1.000 8.46683 673 ILE A CA 1
ATOM 2176 C C . ILE A 1 672 ? 160.25569 177.57965 153.52982 1.000 8.47697 673 ILE A C 1
ATOM 2177 O O . ILE A 1 672 ? 159.94633 176.88281 152.55071 1.000 14.33794 673 ILE A O 1
ATOM 2182 N N . ALA A 1 673 ? 161.52355 177.89726 153.80019 1.000 10.19424 674 ALA A N 1
ATOM 2183 C CA . ALA A 1 673 ? 162.60856 177.45167 152.92961 1.000 7.81968 674 ALA A CA 1
ATOM 2184 C C . ALA A 1 673 ? 162.71057 175.92956 152.90150 1.000 9.18770 674 ALA A C 1
ATOM 2185 O O . ALA A 1 673 ? 162.86594 175.32120 151.83262 1.000 15.46727 674 ALA A O 1
ATOM 2187 N N . LYS A 1 674 ? 162.62255 175.29501 154.07309 1.000 6.25500 675 LYS A N 1
ATOM 2188 C CA . LYS A 1 674 ? 162.70327 173.84052 154.13414 1.000 3.95686 675 LYS A CA 1
ATOM 2189 C C . LYS A 1 674 ? 161.51761 173.19074 153.43393 1.000 8.15190 675 LYS A C 1
ATOM 2190 O O . LYS A 1 674 ? 161.66665 172.14875 152.78331 1.000 13.10879 675 LYS A O 1
ATOM 2196 N N . SER A 1 675 ? 160.33042 173.79110 153.55452 1.000 6.12510 676 SER A N 1
ATOM 2197 C CA . SER A 1 675 ? 159.16792 173.27477 152.84178 1.000 0.55161 676 SER A CA 1
ATOM 2198 C C . SER A 1 675 ? 159.38453 173.31544 151.33563 1.000 10.86806 676 SER A C 1
ATOM 2199 O O . SER A 1 675 ? 159.07720 172.34673 150.62972 1.000 18.76353 676 SER A O 1
ATOM 2202 N N . ARG A 1 676 ? 159.91580 174.42942 150.82559 1.000 9.80496 677 ARG A N 1
ATOM 2203 C CA . ARG A 1 676 ? 160.16922 174.52680 149.38973 1.000 10.43987 677 ARG A CA 1
ATOM 2204 C C . ARG A 1 676 ? 161.18968 173.48589 148.93450 1.000 15.23868 677 ARG A C 1
ATOM 2205 O O . ARG A 1 676 ? 161.01027 172.83943 147.88996 1.000 19.96986 677 ARG A O 1
ATOM 2213 N N . ILE A 1 677 ? 162.25878 173.29735 149.71270 1.000 5.10903 678 ILE A N 1
ATOM 2214 C CA . ILE A 1 677 ? 163.27352 172.30755 149.34866 1.000 9.34745 678 ILE A CA 1
ATOM 2215 C C . ILE A 1 677 ? 162.66630 170.90737 149.30288 1.000 15.59921 678 ILE A C 1
ATOM 2216 O O . ILE A 1 677 ? 162.90188 170.13596 148.36083 1.000 21.67472 678 ILE A O 1
ATOM 2221 N N . ALA A 1 678 ? 161.87027 170.56010 150.31921 1.000 10.22756 679 ALA A N 1
ATOM 2222 C CA . ALA A 1 678 ? 161.25954 169.23442 150.36382 1.000 8.05174 679 ALA A CA 1
ATOM 2223 C C . ALA A 1 678 ? 160.29837 169.02201 149.20042 1.000 13.29169 679 ALA A C 1
ATOM 2224 O O . ALA A 1 678 ? 160.24725 167.93001 148.61728 1.000 18.13463 679 ALA A O 1
ATOM 2226 N N . ILE A 1 679 ? 159.51814 170.05016 148.85751 1.000 13.88389 680 ILE A N 1
ATOM 2227 C CA . ILE A 1 679 ? 158.58382 169.93763 147.74047 1.000 15.23982 680 ILE A CA 1
ATOM 2228 C C . ILE A 1 679 ? 159.33894 169.67282 146.44444 1.000 14.65753 680 ILE A C 1
ATOM 2229 O O . ILE A 1 679 ? 158.96865 168.79190 145.65574 1.000 15.43982 680 ILE A O 1
ATOM 2234 N N . GLU A 1 680 ? 160.41939 170.42472 146.21068 1.000 17.14871 681 GLU A N 1
ATOM 2235 C CA . GLU A 1 680 ? 161.20784 170.20923 144.99993 1.000 13.81530 681 GLU A CA 1
ATOM 2236 C C . GLU A 1 680 ? 161.77499 168.79469 144.95338 1.000 16.61846 681 GLU A C 1
ATOM 2237 O O . GLU A 1 680 ? 161.73177 168.13059 143.90703 1.000 15.13174 681 GLU A O 1
ATOM 2243 N N . GLU A 1 681 ? 162.29585 168.31074 146.08422 1.000 21.58621 682 GLU A N 1
ATOM 2244 C CA . GLU A 1 681 ? 162.89561 166.97930 146.11264 1.000 18.45387 682 GLU A CA 1
ATOM 2245 C C . GLU A 1 681 ? 161.86693 165.89408 145.81020 1.000 10.54630 682 GLU A C 1
ATOM 2246 O O . GLU A 1 681 ? 162.12140 164.98844 145.00423 1.000 14.91651 682 GLU A O 1
ATOM 2252 N N . ILE A 1 682 ? 160.69566 165.96254 146.44939 1.000 14.41851 683 ILE A N 1
ATOM 2253 C CA . ILE A 1 682 ? 159.70331 164.91078 146.23923 1.000 12.28758 683 ILE A CA 1
ATOM 2254 C C . ILE A 1 682 ? 159.14845 164.96817 144.82041 1.000 14.28172 683 ILE A C 1
ATOM 2255 O O . ILE A 1 682 ? 158.85825 163.92785 144.21443 1.000 15.14514 683 ILE A O 1
ATOM 2260 N N . ARG A 1 683 ? 158.99778 166.17296 144.25932 1.000 11.45532 684 ARG A N 1
ATOM 2261 C CA . ARG A 1 683 ? 158.54734 166.27200 142.87512 1.000 7.93570 684 ARG A CA 1
ATOM 2262 C C . ARG A 1 683 ? 159.55439 165.64450 141.91943 1.000 14.48692 684 ARG A C 1
ATOM 2263 O O . ARG A 1 683 ? 159.17202 164.92990 140.98253 1.000 17.44693 684 ARG A O 1
ATOM 2271 N N . LEU A 1 684 ? 160.84767 165.89883 142.13779 1.000 14.87497 685 LEU A N 1
ATOM 2272 C CA . LEU A 1 684 ? 161.86198 165.29010 141.28242 1.000 10.44090 685 LEU A CA 1
ATOM 2273 C C . LEU A 1 684 ? 161.85495 163.77163 141.41089 1.000 14.24963 685 LEU A C 1
ATOM 2274 O O . LEU A 1 684 ? 161.99316 163.05674 140.41086 1.000 11.22105 685 LEU A O 1
ATOM 2279 N N . LEU A 1 685 ? 161.69016 163.26018 142.63444 1.000 13.07873 686 LEU A N 1
ATOM 2280 C CA . LEU A 1 685 ? 161.63685 161.81256 142.82751 1.000 8.77655 686 LEU A CA 1
ATOM 2281 C C . LEU A 1 685 ? 160.44792 161.19523 142.09721 1.000 11.42409 686 LEU A C 1
ATOM 2282 O O . LEU A 1 685 ? 160.58047 160.15014 141.44413 1.000 16.78021 686 LEU A O 1
ATOM 2287 N N . THR A 1 686 ? 159.27616 161.82951 142.19278 1.000 14.27964 687 THR A N 1
ATOM 2288 C CA . THR A 1 686 ? 158.09439 161.29935 141.51882 1.000 12.63046 687 THR A CA 1
ATOM 2289 C C . THR A 1 686 ? 158.25371 161.33345 140.00291 1.000 15.52452 687 THR A C 1
ATOM 2290 O O . THR A 1 686 ? 157.86220 160.38518 139.31124 1.000 15.76417 687 THR A O 1
ATOM 2294 N N . LEU A 1 687 ? 158.82031 162.41753 139.46558 1.000 17.73658 688 LEU A N 1
ATOM 2295 C CA . LEU A 1 687 ? 159.03361 162.48968 138.02275 1.000 12.19429 688 LEU A CA 1
ATOM 2296 C C . LEU A 1 687 ? 160.03799 161.44296 137.55712 1.000 16.18993 688 LEU A C 1
ATOM 2297 O O . LEU A 1 687 ? 159.87807 160.85816 136.47864 1.000 23.79199 688 LEU A O 1
ATOM 2302 N N . LYS A 1 688 ? 161.08189 161.19641 138.35346 1.000 20.51336 689 LYS A N 1
ATOM 2303 C CA . LYS A 1 688 ? 162.03233 160.13959 138.02337 1.000 17.97743 689 LYS A CA 1
ATOM 2304 C C . LYS A 1 688 ? 161.35080 158.77866 137.98686 1.000 20.94243 689 LYS A C 1
ATOM 2305 O O . LYS A 1 688 ? 161.58482 157.98329 137.06905 1.000 27.71306 689 LYS A O 1
ATOM 2311 N N . ALA A 1 689 ? 160.49745 158.49539 138.97442 1.000 26.53935 690 ALA A N 1
ATOM 2312 C CA . ALA A 1 689 ? 159.78151 157.22165 138.98415 1.000 20.40517 690 ALA A CA 1
ATOM 2313 C C . ALA A 1 689 ? 158.85893 157.09153 137.77644 1.000 22.84599 690 ALA A C 1
ATOM 2314 O O . ALA A 1 689 ? 158.76523 156.01773 137.16850 1.000 26.94607 690 ALA A O 1
ATOM 2316 N N . ALA A 1 690 ? 158.16604 158.17491 137.41590 1.000 31.73701 691 ALA A N 1
ATOM 2317 C CA . ALA A 1 690 ? 157.27110 158.13370 136.26199 1.000 27.11567 691 ALA A CA 1
ATOM 2318 C C . ALA A 1 690 ? 158.03938 157.88929 134.96941 1.000 27.86315 691 ALA A C 1
ATOM 2319 O O . ALA A 1 690 ? 157.61673 157.08622 134.12813 1.000 29.56841 691 ALA A O 1
ATOM 2321 N N . HIS A 1 691 ? 159.17319 158.57184 134.79375 1.000 31.29498 692 HIS A N 1
ATOM 2322 C CA . HIS A 1 691 ? 159.98798 158.35634 133.60266 1.000 32.56592 692 HIS A CA 1
ATOM 2323 C C . HIS A 1 691 ? 160.52893 156.93361 133.55422 1.000 31.32837 692 HIS A C 1
ATOM 2324 O O . HIS A 1 691 ? 160.59589 156.32319 132.48077 1.000 36.79088 692 HIS A O 1
ATOM 2331 N N . SER A 1 692 ? 160.93031 156.39104 134.70584 1.000 36.59693 693 SER A N 1
ATOM 2332 C CA . SER A 1 692 ? 161.42002 155.01738 134.73999 1.000 35.84143 693 SER A CA 1
ATOM 2333 C C . SER A 1 692 ? 160.32286 154.03027 134.36107 1.000 33.39690 693 SER A C 1
ATOM 2334 O O . SER A 1 692 ? 160.57073 153.07039 133.62267 1.000 36.25939 693 SER A O 1
ATOM 2337 N N . ILE A 1 693 ? 159.10176 154.24970 134.85566 1.000 38.69907 694 ILE A N 1
ATOM 2338 C CA . ILE A 1 693 ? 157.98283 153.38422 134.48489 1.000 35.90263 694 ILE A CA 1
ATOM 2339 C C . ILE A 1 693 ? 157.70597 153.48425 132.98995 1.000 39.12095 694 ILE A C 1
ATOM 2340 O O . ILE A 1 693 ? 157.42938 152.47876 132.32424 1.000 38.37526 694 ILE A O 1
ATOM 2345 N N . ASP A 1 694 ? 157.77467 154.69819 132.44007 1.000 44.47695 695 ASP A N 1
ATOM 2346 C CA . ASP A 1 694 ? 157.57706 154.88058 131.00467 1.000 38.25747 695 ASP A CA 1
ATOM 2347 C C . ASP A 1 694 ? 158.61120 154.11050 130.19338 1.000 41.95491 695 ASP A C 1
ATOM 2348 O O . ASP A 1 694 ? 158.26510 153.37921 129.25890 1.000 45.12329 695 ASP A O 1
ATOM 2353 N N . THR A 1 695 ? 159.88875 154.26018 130.53649 1.000 45.35258 696 THR A N 1
ATOM 2354 C CA . THR A 1 695 ? 160.95500 153.75995 129.67842 1.000 43.74672 696 THR A CA 1
ATOM 2355 C C . THR A 1 695 ? 161.28812 152.28986 129.90198 1.000 45.78333 696 THR A C 1
ATOM 2356 O O . THR A 1 695 ? 161.83150 151.65384 128.99218 1.000 47.37016 696 THR A O 1
ATOM 2360 N N . LEU A 1 696 ? 160.98279 151.72963 131.07339 1.000 46.51496 697 LEU A N 1
ATOM 2361 C CA . LEU A 1 696 ? 161.32607 150.34144 131.36475 1.000 45.16009 697 LEU A CA 1
ATOM 2362 C C . LEU A 1 696 ? 160.09292 149.47447 131.57501 1.000 43.67988 697 LEU A C 1
ATOM 2363 O O . LEU A 1 696 ? 159.93284 148.46473 130.88294 1.000 48.29676 697 LEU A O 1
ATOM 2365 N N . GLY A 1 697 ? 159.22181 149.83149 132.49890 1.000 41.12014 698 GLY A N 1
ATOM 2366 C CA . GLY A 1 697 ? 158.04297 149.04147 132.79321 1.000 41.85948 698 GLY A CA 1
ATOM 2367 C C . GLY A 1 697 ? 157.69359 149.12053 134.26295 1.000 43.58306 698 GLY A C 1
ATOM 2368 O O . GLY A 1 697 ? 158.49244 149.51359 135.10953 1.000 45.72588 698 GLY A O 1
ATOM 2369 N N . SER A 1 698 ? 156.45922 148.72793 134.57391 1.000 46.70702 699 SER A N 1
ATOM 2370 C CA . SER A 1 698 ? 155.95803 148.80570 135.93938 1.000 48.93632 699 SER A CA 1
ATOM 2371 C C . SER A 1 698 ? 156.52998 147.72864 136.85040 1.000 50.72244 699 SER A C 1
ATOM 2372 O O . SER A 1 698 ? 156.35626 147.81945 138.07055 1.000 50.24175 699 SER A O 1
ATOM 2374 N N . ALA A 1 699 ? 157.20314 146.71958 136.29764 1.000 51.50911 700 ALA A N 1
ATOM 2375 C CA . ALA A 1 699 ? 157.76760 145.64330 137.09962 1.000 49.29717 700 ALA A CA 1
ATOM 2376 C C . ALA A 1 699 ? 159.24820 145.82521 137.39826 1.000 48.73211 700 ALA A C 1
ATOM 2377 O O . ALA A 1 699 ? 159.74599 145.23010 138.36010 1.000 49.84036 700 ALA A O 1
ATOM 2379 N N . SER A 1 700 ? 159.95926 146.62635 136.60463 1.000 45.22726 701 SER A N 1
ATOM 2380 C CA . SER A 1 700 ? 161.37902 146.88430 136.80825 1.000 45.43718 701 SER A CA 1
ATOM 2381 C C . SER A 1 700 ? 161.63139 148.24893 137.43936 1.000 46.02883 701 SER A C 1
ATOM 2382 O O . SER A 1 700 ? 162.71146 148.82380 137.26845 1.000 42.53469 701 SER A O 1
ATOM 2384 N N . ALA A 1 701 ? 160.64809 148.78140 138.16754 1.000 42.86892 702 ALA A N 1
ATOM 2385 C CA . ALA A 1 701 ? 160.77435 150.09145 138.79135 1.000 39.25569 702 ALA A CA 1
ATOM 2386 C C . ALA A 1 701 ? 160.22034 150.09123 140.20993 1.000 37.74007 702 ALA A C 1
ATOM 2387 O O . ALA A 1 701 ? 159.80715 151.13902 140.71508 1.000 38.70674 702 ALA A O 1
ATOM 2389 N N . ARG A 1 702 ? 160.20995 148.92982 140.86891 1.000 31.58207 703 ARG A N 1
ATOM 2390 C CA . ARG A 1 702 ? 159.62994 148.83901 142.20521 1.000 30.23219 703 ARG A CA 1
ATOM 2391 C C . ARG A 1 702 ? 160.42352 149.64322 143.22717 1.000 32.51710 703 ARG A C 1
ATOM 2392 O O . ARG A 1 702 ? 159.84141 150.18147 144.17828 1.000 36.04129 703 ARG A O 1
ATOM 2394 N N . LYS A 1 703 ? 161.74347 149.73558 143.05109 1.000 22.22593 704 LYS A N 1
ATOM 2395 C CA . LYS A 1 703 ? 162.56963 150.46689 144.00542 1.000 24.92136 704 LYS A CA 1
ATOM 2396 C C . LYS A 1 703 ? 162.20700 151.94637 144.03848 1.000 28.04183 704 LYS A C 1
ATOM 2397 O O . LYS A 1 703 ? 162.07476 152.53427 145.11771 1.000 32.22826 704 LYS A O 1
ATOM 2403 N N . GLU A 1 704 ? 162.03221 152.56244 142.86614 1.000 21.92326 705 GLU A N 1
ATOM 2404 C CA . GLU A 1 704 ? 161.68826 153.98065 142.81255 1.000 24.94292 705 GLU A CA 1
ATOM 2405 C C . GLU A 1 704 ? 160.32418 154.24667 143.43621 1.000 27.22180 705 GLU A C 1
ATOM 2406 O O . GLU A 1 704 ? 160.14072 155.24081 144.15278 1.000 31.05400 705 GLU A O 1
ATOM 2412 N N . ILE A 1 705 ? 159.35204 153.37330 143.16510 1.000 21.51972 706 ILE A N 1
ATOM 2413 C CA . ILE A 1 705 ? 158.02371 153.52766 143.74943 1.000 23.05994 706 ILE A CA 1
ATOM 2414 C C . ILE A 1 705 ? 158.09236 153.41486 145.26541 1.000 24.69683 706 ILE A C 1
ATOM 2415 O O . ILE A 1 705 ? 157.45748 154.19154 145.98913 1.000 32.86242 706 ILE A O 1
ATOM 2420 N N . ALA A 1 706 ? 158.86554 152.45243 145.77257 1.000 23.47359 707 ALA A N 1
ATOM 2421 C CA . ALA A 1 706 ? 159.01210 152.32377 147.21867 1.000 23.87672 707 ALA A CA 1
ATOM 2422 C C . ALA A 1 706 ? 159.66381 153.56411 147.82184 1.000 21.00943 707 ALA A C 1
ATOM 2423 O O . ALA A 1 706 ? 159.24176 154.04397 148.88250 1.000 27.59441 707 ALA A O 1
ATOM 2425 N N . MET A 1 707 ? 160.68551 154.10713 147.15336 1.000 15.35739 708 MET A N 1
ATOM 2426 C CA . MET A 1 707 ? 161.34762 155.30193 147.67021 1.000 18.63500 708 MET A CA 1
ATOM 2427 C C . MET A 1 707 ? 160.40137 156.49495 147.72056 1.000 23.59046 708 MET A C 1
ATOM 2428 O O . MET A 1 707 ? 160.37973 157.22998 148.71358 1.000 22.85959 708 MET A O 1
ATOM 2433 N N . ILE A 1 708 ? 159.61167 156.71141 146.66550 1.000 21.05946 709 ILE A N 1
ATOM 2434 C CA . ILE A 1 708 ? 158.70372 157.85744 146.68138 1.000 21.58979 709 ILE A CA 1
ATOM 2435 C C . ILE A 1 708 ? 157.60012 157.65205 147.71518 1.000 24.15305 709 ILE A C 1
ATOM 2436 O O . ILE A 1 708 ? 157.18812 158.60088 148.39958 1.000 27.08063 709 ILE A O 1
ATOM 2441 N N . LYS A 1 709 ? 157.12530 156.41014 147.86722 1.000 15.61261 710 LYS A N 1
ATOM 2442 C CA . LYS A 1 709 ? 156.10025 156.11745 148.86269 1.000 15.53746 710 LYS A CA 1
ATOM 2443 C C . LYS A 1 709 ? 156.61277 156.36839 150.27392 1.000 16.05276 710 LYS A C 1
ATOM 2444 O O . LYS A 1 709 ? 155.85244 156.78797 151.15228 1.000 23.43933 710 LYS A O 1
ATOM 2450 N N . VAL A 1 710 ? 157.89440 156.09524 150.51894 1.000 22.09162 711 VAL A N 1
ATOM 2451 C CA . VAL A 1 710 ? 158.47344 156.41851 151.81973 1.000 16.90422 711 VAL A CA 1
ATOM 2452 C C . VAL A 1 710 ? 158.64498 157.92589 151.97704 1.000 23.19376 711 VAL A C 1
ATOM 2453 O O . VAL A 1 710 ? 158.34403 158.49102 153.03462 1.000 24.42059 711 VAL A O 1
ATOM 2457 N N . ALA A 1 711 ? 159.11266 158.60320 150.92646 1.000 23.11940 712 ALA A N 1
ATOM 2458 C CA . ALA A 1 711 ? 159.60107 159.97115 151.06933 1.000 14.42732 712 ALA A CA 1
ATOM 2459 C C . ALA A 1 711 ? 158.47364 160.99643 151.15190 1.000 19.88598 712 ALA A C 1
ATOM 2460 O O . ALA A 1 711 ? 158.51239 161.89336 152.00000 1.000 23.28409 712 ALA A O 1
ATOM 2462 N N . ALA A 1 712 ? 157.47448 160.90160 150.27188 1.000 16.22469 713 ALA A N 1
ATOM 2463 C CA . ALA A 1 712 ? 156.48923 161.98031 150.16954 1.000 14.08952 713 ALA A CA 1
ATOM 2464 C C . ALA A 1 712 ? 155.67410 162.20304 151.44321 1.000 15.38948 713 ALA A C 1
ATOM 2465 O O . ALA A 1 712 ? 155.57353 163.36371 151.89008 1.000 15.73496 713 ALA A O 1
ATOM 2467 N N . PRO A 1 713 ? 155.06610 161.17944 152.06488 1.000 25.39278 714 PRO A N 1
ATOM 2468 C CA . PRO A 1 713 ? 154.16900 161.45637 153.20062 1.000 19.75372 714 PRO A CA 1
ATOM 2469 C C . PRO A 1 713 ? 154.83634 162.13615 154.38289 1.000 20.21501 714 PRO A C 1
ATOM 2470 O O . PRO A 1 713 ? 154.22548 163.02388 154.98292 1.000 27.32571 714 PRO A O 1
ATOM 2474 N N . LYS A 1 714 ? 156.06718 161.76105 154.73919 1.000 14.86526 715 LYS A N 1
ATOM 2475 C CA . LYS A 1 714 ? 156.69688 162.36722 155.91034 1.000 21.18206 715 LYS A CA 1
ATOM 2476 C C . LYS A 1 714 ? 157.00002 163.84390 155.67887 1.000 23.34022 715 LYS A C 1
ATOM 2477 O O . LYS A 1 714 ? 156.76338 164.68066 156.56179 1.000 30.39376 715 LYS A O 1
ATOM 2483 N N . ALA A 1 715 ? 157.51314 164.18396 154.49465 1.000 11.32895 716 ALA A N 1
ATOM 2484 C CA . ALA A 1 715 ? 157.79760 165.57926 154.18255 1.000 13.36976 716 ALA A CA 1
ATOM 2485 C C . ALA A 1 715 ? 156.52360 166.41211 154.16977 1.000 16.09126 716 ALA A C 1
ATOM 2486 O O . ALA A 1 715 ? 156.48682 167.51772 154.72920 1.000 16.18230 716 ALA A O 1
ATOM 2488 N N . VAL A 1 716 ? 155.46105 165.89715 153.54564 1.000 17.78920 717 VAL A N 1
ATOM 2489 C CA . VAL A 1 716 ? 154.23239 166.68267 153.50230 1.000 13.73874 717 VAL A CA 1
ATOM 2490 C C . VAL A 1 716 ? 153.59493 166.77653 154.88749 1.000 9.90455 717 VAL A C 1
ATOM 2491 O O . VAL A 1 716 ? 152.97671 167.79414 155.22254 1.000 16.35839 717 VAL A O 1
ATOM 2495 N N . CYS A 1 717 ? 153.75449 165.74616 155.72423 1.000 9.76104 718 CYS A N 1
ATOM 2496 C CA . CYS A 1 717 ? 153.27745 165.82391 157.10177 1.000 13.63260 718 CYS A CA 1
ATOM 2497 C C . CYS A 1 717 ? 154.00227 166.91471 157.87670 1.000 14.91973 718 CYS A C 1
ATOM 2498 O O . CYS A 1 717 ? 153.37707 167.67961 158.62226 1.000 19.80790 718 CYS A O 1
ATOM 2501 N N . LYS A 1 718 ? 155.32488 166.99797 157.71723 1.000 16.16733 719 LYS A N 1
ATOM 2502 C CA . LYS A 1 718 ? 156.07931 168.05044 158.39009 1.000 13.70231 719 LYS A CA 1
ATOM 2503 C C . LYS A 1 718 ? 155.65260 169.43236 157.90732 1.000 15.58058 719 LYS A C 1
ATOM 2504 O O . LYS A 1 718 ? 155.51066 170.36407 158.71078 1.000 17.82644 719 LYS A O 1
ATOM 2510 N N . ILE A 1 719 ? 155.43561 169.58273 156.59809 1.000 9.73529 720 ILE A N 1
ATOM 2511 C CA . ILE A 1 719 ? 155.00104 170.87312 156.06447 1.000 7.42382 720 ILE A CA 1
ATOM 2512 C C . ILE A 1 719 ? 153.63676 171.25762 156.62843 1.000 14.39153 720 ILE A C 1
ATOM 2513 O O . ILE A 1 719 ? 153.41084 172.41152 157.01844 1.000 15.86711 720 ILE A O 1
ATOM 2518 N N . ALA A 1 720 ? 152.70647 170.29973 156.68079 1.000 12.87786 721 ALA A N 1
ATOM 2519 C CA . ALA A 1 720 ? 151.37452 170.58418 157.20601 1.000 5.90191 721 ALA A CA 1
ATOM 2520 C C . ALA A 1 720 ? 151.42564 170.95517 158.68251 1.000 9.38193 721 ALA A C 1
ATOM 2521 O O . ALA A 1 720 ? 150.70978 171.86021 159.12821 1.000 16.47278 721 ALA A O 1
ATOM 2523 N N . ASP A 1 721 ? 152.25967 170.26080 159.45981 1.000 19.04560 722 ASP A N 1
ATOM 2524 C CA . ASP A 1 721 ? 152.40618 170.59918 160.87183 1.000 6.37506 722 ASP A CA 1
ATOM 2525 C C . ASP A 1 721 ? 152.97553 172.00234 161.04782 1.000 7.32782 722 ASP A C 1
ATOM 2526 O O . ASP A 1 721 ? 152.52389 172.76060 161.91638 1.000 12.38997 722 ASP A O 1
ATOM 2531 N N . TRP A 1 722 ? 153.96689 172.36750 160.22898 1.000 12.53176 723 TRP A N 1
ATOM 2532 C CA . TRP A 1 722 ? 154.51430 173.72020 160.28863 1.000 8.29795 723 TRP A CA 1
ATOM 2533 C C . TRP A 1 722 ? 153.45307 174.76192 159.96057 1.000 6.51714 723 TRP A C 1
ATOM 2534 O O . TRP A 1 722 ? 153.37957 175.80875 160.61261 1.000 2.49220 723 TRP A O 1
ATOM 2545 N N . ALA A 1 723 ? 152.62964 174.49844 158.94297 1.000 8.25330 724 ALA A N 1
ATOM 2546 C CA . ALA A 1 723 ? 151.58042 175.44706 158.57785 1.000 7.00993 724 ALA A CA 1
ATOM 2547 C C . ALA A 1 723 ? 150.55185 175.59556 159.69342 1.000 8.62489 724 ALA A C 1
ATOM 2548 O O . ALA A 1 723 ? 150.10309 176.71107 159.99481 1.000 13.15294 724 ALA A O 1
ATOM 2550 N N . ILE A 1 724 ? 150.16806 174.47965 160.31898 1.000 6.47971 725 ILE A N 1
ATOM 2551 C CA . ILE A 1 724 ? 149.22372 174.53248 161.43185 1.000 6.72761 725 ILE A CA 1
ATOM 2552 C C . ILE A 1 724 ? 149.80091 175.34805 162.58103 1.000 6.51771 725 ILE A C 1
ATOM 2553 O O . ILE A 1 724 ? 149.10479 176.16945 163.18902 1.000 7.90373 725 ILE A O 1
ATOM 2558 N N . GLN A 1 725 ? 151.08174 175.13926 162.89597 1.000 10.85812 726 GLN A N 1
ATOM 2559 C CA . GLN A 1 725 ? 151.70777 175.90911 163.96724 1.000 5.93193 726 GLN A CA 1
ATOM 2560 C C . GLN A 1 725 ? 151.78228 177.38991 163.61626 1.000 7.83486 726 GLN A C 1
ATOM 2561 O O . GLN A 1 725 ? 151.61559 178.24991 164.48775 1.000 13.49931 726 GLN A O 1
ATOM 2567 N N . VAL A 1 726 ? 152.04082 177.70657 162.34607 1.000 10.74926 727 VAL A N 1
ATOM 2568 C CA . VAL A 1 726 ? 152.10449 179.10244 161.92151 1.000 5.63306 727 VAL A CA 1
ATOM 2569 C C . VAL A 1 726 ? 150.74987 179.77632 162.09424 1.000 11.69838 727 VAL A C 1
ATOM 2570 O O . VAL A 1 726 ? 150.66433 180.92344 162.54811 1.000 16.09142 727 VAL A O 1
ATOM 2574 N N . HIS A 1 727 ? 149.66818 179.07806 161.74311 1.000 9.33921 728 HIS A N 1
ATOM 2575 C CA . HIS A 1 727 ? 148.35035 179.69557 161.84867 1.000 2.34881 728 HIS A CA 1
ATOM 2576 C C . HIS A 1 727 ? 147.88732 179.86849 163.29140 1.000 4.46406 728 HIS A C 1
ATOM 2577 O O . HIS A 1 727 ? 146.94290 180.62489 163.53564 1.000 11.82950 728 HIS A O 1
ATOM 2584 N N . GLY A 1 728 ? 148.52481 179.20017 164.24753 1.000 11.45792 729 GLY A N 1
ATOM 2585 C CA . GLY A 1 728 ? 148.15859 179.35027 165.64204 1.000 3.86598 729 GLY A CA 1
ATOM 2586 C C . GLY A 1 728 ? 146.99102 178.48274 166.06199 1.000 9.55969 729 GLY A C 1
ATOM 2587 O O . GLY A 1 728 ? 146.85429 177.34809 165.59702 1.000 13.31798 729 GLY A O 1
ATOM 2588 N N . GLY A 1 729 ? 146.14325 179.00715 166.94966 1.000 11.19484 730 GLY A N 1
ATOM 2589 C CA . GLY A 1 729 ? 144.97579 178.25838 167.38281 1.000 4.48844 730 GLY A CA 1
ATOM 2590 C C . GLY A 1 729 ? 143.99603 177.97869 166.26169 1.000 12.82057 730 GLY A C 1
ATOM 2591 O O . GLY A 1 729 ? 143.32993 176.94125 166.25882 1.000 15.45984 730 GLY A O 1
ATOM 2592 N N . ALA A 1 730 ? 143.89363 178.89338 165.29637 1.000 16.57851 731 ALA A N 1
ATOM 2593 C CA . ALA A 1 730 ? 143.02986 178.69496 164.14045 1.000 6.77886 731 ALA A CA 1
ATOM 2594 C C . ALA A 1 730 ? 143.52509 177.59340 163.21405 1.000 10.83867 731 ALA A C 1
ATOM 2595 O O . ALA A 1 730 ? 142.78806 177.19682 162.30599 1.000 12.28490 731 ALA A O 1
ATOM 2597 N N . GLY A 1 731 ? 144.74828 177.09801 163.41257 1.000 7.97204 732 GLY A N 1
ATOM 2598 C CA . GLY A 1 731 ? 145.26622 176.02771 162.58182 1.000 2.23998 732 GLY A CA 1
ATOM 2599 C C . GLY A 1 731 ? 144.59417 174.69069 162.80319 1.000 5.60440 732 GLY A C 1
ATOM 2600 O O . GLY A 1 731 ? 144.69594 173.81042 161.94376 1.000 14.69158 732 GLY A O 1
ATOM 2601 N N . VAL A 1 732 ? 143.91302 174.51467 163.93758 1.000 7.92982 733 VAL A N 1
ATOM 2602 C CA . VAL A 1 732 ? 143.19817 173.27359 164.22082 1.000 5.71544 733 VAL A CA 1
ATOM 2603 C C . VAL A 1 732 ? 141.69145 173.41479 164.06274 1.000 4.13966 733 VAL A C 1
ATOM 2604 O O . VAL A 1 732 ? 140.97991 172.39907 164.10828 1.000 9.17502 733 VAL A O 1
ATOM 2608 N N . SER A 1 733 ? 141.18320 174.62856 163.87152 1.000 2.59611 734 SER A N 1
ATOM 2609 C CA . SER A 1 733 ? 139.75295 174.86934 163.79580 1.000 3.24435 734 SER A CA 1
ATOM 2610 C C . SER A 1 733 ? 139.24827 174.68355 162.36571 1.000 9.55671 734 SER A C 1
ATOM 2611 O O . SER A 1 733 ? 140.00268 174.36613 161.44433 1.000 17.88729 734 SER A O 1
ATOM 2614 N N . GLN A 1 734 ? 137.94668 174.89011 162.17938 1.000 7.45318 735 GLN A N 1
ATOM 2615 C CA . GLN A 1 734 ? 137.29600 174.68017 160.89283 1.000 2.86189 735 GLN A CA 1
ATOM 2616 C C . GLN A 1 734 ? 137.39538 175.88355 159.96592 1.000 15.06068 735 GLN A C 1
ATOM 2617 O O . GLN A 1 734 ? 136.88583 175.82029 158.84299 1.000 21.78739 735 GLN A O 1
ATOM 2623 N N . ASP A 1 735 ? 138.02963 176.97268 160.40231 1.000 17.34264 736 ASP A N 1
ATOM 2624 C CA . ASP A 1 735 ? 138.17336 178.14585 159.55038 1.000 13.07778 736 ASP A CA 1
ATOM 2625 C C . ASP A 1 735 ? 139.16017 177.92261 158.41364 1.000 16.25922 736 ASP A C 1
ATOM 2626 O O . ASP A 1 735 ? 139.12902 178.66673 157.42838 1.000 20.70222 736 ASP A O 1
ATOM 2631 N N . TYR A 1 736 ? 140.03053 176.92653 158.52698 1.000 13.60851 737 TYR A N 1
ATOM 2632 C CA . TYR A 1 736 ? 141.03072 176.63763 157.51578 1.000 9.46642 737 TYR A CA 1
ATOM 2633 C C . TYR A 1 736 ? 141.03683 175.14855 157.20977 1.000 16.92712 737 TYR A C 1
ATOM 2634 O O . TYR A 1 736 ? 140.64325 174.33713 158.05267 1.000 23.06379 737 TYR A O 1
ATOM 2643 N N . PRO A 1 737 ? 141.46416 174.75986 156.00777 1.000 16.04313 738 PRO A N 1
ATOM 2644 C CA . PRO A 1 737 ? 141.50701 173.33856 155.64970 1.000 14.65229 738 PRO A CA 1
ATOM 2645 C C . PRO A 1 737 ? 142.74518 172.59677 156.12761 1.000 12.94735 738 PRO A C 1
ATOM 2646 O O . PRO A 1 737 ? 142.97663 171.47389 155.67394 1.000 26.00853 738 PRO A O 1
ATOM 2650 N N . LEU A 1 738 ? 143.53577 173.17726 157.03181 1.000 5.56505 739 LEU A N 1
ATOM 2651 C CA . LEU A 1 738 ? 144.81849 172.58060 157.38572 1.000 2.79478 739 LEU A CA 1
ATOM 2652 C C . LEU A 1 738 ? 144.66261 171.33187 158.24570 1.000 8.49027 739 LEU A C 1
ATOM 2653 O O . LEU A 1 738 ? 145.46569 170.40268 158.12553 1.000 7.61586 739 LEU A O 1
ATOM 2658 N N . ALA A 1 739 ? 143.65549 171.28826 159.11992 1.000 11.66434 740 ALA A N 1
ATOM 2659 C CA . ALA A 1 739 ? 143.50190 170.14180 160.01199 1.000 4.01310 740 ALA A CA 1
ATOM 2660 C C . ALA A 1 739 ? 143.06052 168.89818 159.24746 1.000 11.11049 740 ALA A C 1
ATOM 2661 O O . ALA A 1 739 ? 143.61296 167.80635 159.43930 1.000 17.25103 740 ALA A O 1
ATOM 2663 N N . ASN A 1 740 ? 142.05838 169.04326 158.37816 1.000 8.66732 741 ASN A N 1
ATOM 2664 C CA . ASN A 1 740 ? 141.63633 167.92417 157.54337 1.000 11.27556 741 ASN A CA 1
ATOM 2665 C C . ASN A 1 740 ? 142.75580 167.49626 156.60421 1.000 11.45637 741 ASN A C 1
ATOM 2666 O O . ASN A 1 740 ? 142.95665 166.29818 156.36175 1.000 14.77470 741 ASN A O 1
ATOM 2671 N N . MET A 1 741 ? 143.49518 168.46889 156.06898 1.000 6.66286 742 MET A N 1
ATOM 2672 C CA . MET A 1 741 ? 144.65680 168.16505 155.24370 1.000 11.26790 742 MET A CA 1
ATOM 2673 C C . MET A 1 741 ? 145.65999 167.31613 156.01175 1.000 15.62917 742 MET A C 1
ATOM 2674 O O . MET A 1 741 ? 146.16393 166.31138 155.49655 1.000 15.32256 742 MET A O 1
ATOM 2679 N N . TYR A 1 742 ? 145.95978 167.70680 157.25396 1.000 8.13179 743 TYR A N 1
ATOM 2680 C CA . TYR A 1 742 ? 146.91629 166.94969 158.05078 1.000 11.05121 743 TYR A CA 1
ATOM 2681 C C . TYR A 1 742 ? 146.41389 165.54191 158.32408 1.000 6.12803 743 TYR A C 1
ATOM 2682 O O . TYR A 1 742 ? 147.19072 164.58639 158.27890 1.000 11.54869 743 TYR A O 1
ATOM 2691 N N . ALA A 1 743 ? 145.12530 165.39451 158.63514 1.000 5.47939 744 ALA A N 1
ATOM 2692 C CA . ALA A 1 743 ? 144.58413 164.06212 158.89340 1.000 6.91850 744 ALA A CA 1
ATOM 2693 C C . ALA A 1 743 ? 144.72189 163.16848 157.66503 1.000 10.87743 744 ALA A C 1
ATOM 2694 O O . ALA A 1 743 ? 145.16028 162.01103 157.76061 1.000 15.34654 744 ALA A O 1
ATOM 2696 N N . ILE A 1 744 ? 144.37895 163.70605 156.49224 1.000 10.99129 745 ILE A N 1
ATOM 2697 C CA . ILE A 1 744 ? 144.45314 162.92365 155.26187 1.000 7.13537 745 ILE A CA 1
ATOM 2698 C C . ILE A 1 744 ? 145.89560 162.54212 154.94745 1.000 15.61417 745 ILE A C 1
ATOM 2699 O O . ILE A 1 744 ? 146.17802 161.40102 154.56375 1.000 17.68667 745 ILE A O 1
ATOM 2704 N N . ILE A 1 745 ? 146.83227 163.48079 155.10690 1.000 11.56847 746 ILE A N 1
ATOM 2705 C CA . ILE A 1 745 ? 148.23434 163.15490 154.85218 1.000 15.57380 746 ILE A CA 1
ATOM 2706 C C . ILE A 1 745 ? 148.75588 162.15329 155.87642 1.000 16.46192 746 ILE A C 1
ATOM 2707 O O . ILE A 1 745 ? 149.57873 161.29105 155.54848 1.000 22.59531 746 ILE A O 1
ATOM 2712 N N . ARG A 1 746 ? 148.29694 162.24736 157.12486 1.000 7.28898 747 ARG A N 1
ATOM 2713 C CA . ARG A 1 746 ? 148.73147 161.31810 158.15926 1.000 8.93700 747 ARG A CA 1
ATOM 2714 C C . ARG A 1 746 ? 148.28127 159.90015 157.84402 1.000 12.13299 747 ARG A C 1
ATOM 2715 O O . ARG A 1 746 ? 149.00610 158.93756 158.11910 1.000 15.98176 747 ARG A O 1
ATOM 2723 N N . THR A 1 747 ? 147.08972 159.74695 157.26491 1.000 19.13040 748 THR A N 1
ATOM 2724 C CA . THR A 1 747 ? 146.67206 158.41034 156.85539 1.000 15.39011 748 THR A CA 1
ATOM 2725 C C . THR A 1 747 ? 147.45135 157.87783 155.65929 1.000 14.10330 748 THR A C 1
ATOM 2726 O O . THR A 1 747 ? 147.34064 156.68618 155.35556 1.000 17.83540 748 THR A O 1
ATOM 2730 N N . LEU A 1 748 ? 148.23091 158.71793 154.97675 1.000 19.07930 749 LEU A N 1
ATOM 2731 C CA . LEU A 1 748 ? 149.00020 158.25325 153.82901 1.000 11.67599 749 LEU A CA 1
ATOM 2732 C C . LEU A 1 748 ? 150.21640 157.43650 154.23966 1.000 18.71543 749 LEU A C 1
ATOM 2733 O O . LEU A 1 748 ? 150.78735 156.73473 153.40001 1.000 24.01882 749 LEU A O 1
ATOM 2738 N N . ARG A 1 749 ? 150.62726 157.51497 155.50234 1.000 20.71313 750 ARG A N 1
ATOM 2739 C CA . ARG A 1 749 ? 151.72272 156.70168 156.01094 1.000 12.71938 750 ARG A CA 1
ATOM 2740 C C . ARG A 1 749 ? 151.27663 155.30654 156.42363 1.000 16.99432 750 ARG A C 1
ATOM 2741 O O . ARG A 1 749 ? 152.12360 154.48742 156.79227 1.000 21.64935 750 ARG A O 1
ATOM 2749 N N . LEU A 1 750 ? 149.98089 155.02054 156.37217 1.000 17.06058 751 LEU A N 1
ATOM 2750 C CA . LEU A 1 750 ? 149.43476 153.71167 156.70518 1.000 21.20530 751 LEU A CA 1
ATOM 2751 C C . LEU A 1 750 ? 148.73305 153.04236 155.53604 1.000 19.01042 751 LEU A C 1
ATOM 2752 O O . LEU A 1 750 ? 148.86710 151.83124 155.35599 1.000 19.94419 751 LEU A O 1
ATOM 2757 N N . ALA A 1 751 ? 147.98733 153.79814 154.73580 1.000 20.78085 752 ALA A N 1
ATOM 2758 C CA . ALA A 1 751 ? 147.29143 153.22659 153.59355 1.000 24.71344 752 ALA A CA 1
ATOM 2759 C C . ALA A 1 751 ? 148.28205 152.79261 152.51933 1.000 25.32142 752 ALA A C 1
ATOM 2760 O O . ALA A 1 751 ? 149.35299 153.38270 152.35460 1.000 25.47591 752 ALA A O 1
ATOM 2762 N N . ASP A 1 752 ? 147.90469 151.74569 151.78198 1.000 28.62565 753 ASP A N 1
ATOM 2763 C CA . ASP A 1 752 ? 148.75223 151.14891 150.74712 1.000 28.71834 753 ASP A CA 1
ATOM 2764 C C . ASP A 1 752 ? 150.08743 150.68349 151.32408 1.000 32.19232 753 ASP A C 1
ATOM 2765 O O . ASP A 1 752 ? 151.13275 150.78005 150.67861 1.000 30.89185 753 ASP A O 1
ATOM 2770 N N . GLY A 1 753 ? 150.05106 150.16999 152.55047 1.000 26.38234 754 GLY A N 1
ATOM 2771 C CA . GLY A 1 753 ? 151.23664 149.67622 153.20634 1.000 24.18043 754 GLY A CA 1
ATOM 2772 C C . GLY A 1 753 ? 151.93487 150.73521 154.03437 1.000 25.20033 754 GLY A C 1
ATOM 2773 O O . GLY A 1 753 ? 152.08786 151.88685 153.61687 1.000 23.43933 754 GLY A O 1
ATOM 2774 N N . PRO A 1 754 ? 152.37004 150.36046 155.23361 1.000 23.16548 755 PRO A N 1
ATOM 2775 C CA . PRO A 1 754 ? 153.11657 151.29640 156.08159 1.000 20.27761 755 PRO A CA 1
ATOM 2776 C C . PRO A 1 754 ? 154.49427 151.59374 155.50638 1.000 20.67762 755 PRO A C 1
ATOM 2777 O O . PRO A 1 754 ? 154.95712 150.97248 154.54970 1.000 24.32044 755 PRO A O 1
ATOM 2781 N N . ASP A 1 755 ? 155.15581 152.57900 156.11562 1.000 19.93505 756 ASP A N 1
ATOM 2782 C CA . ASP A 1 755 ? 156.46381 153.00417 155.62821 1.000 19.10918 756 ASP A CA 1
ATOM 2783 C C . ASP A 1 755 ? 157.56296 152.01713 156.00182 1.000 23.00734 756 ASP A C 1
ATOM 2784 O O . ASP A 1 755 ? 158.58906 151.94602 155.31546 1.000 26.87515 756 ASP A O 1
ATOM 2786 N N . GLU A 1 756 ? 157.36919 151.24960 157.07565 1.000 23.88288 757 GLU A N 1
ATOM 2787 C CA . GLU A 1 756 ? 158.42211 150.35993 157.55519 1.000 16.74754 757 GLU A CA 1
ATOM 2788 C C . GLU A 1 756 ? 158.63257 149.17766 156.61508 1.000 18.67807 757 GLU A C 1
ATOM 2789 O O . GLU A 1 756 ? 159.77562 148.77307 156.36312 1.000 30.51181 757 GLU A O 1
ATOM 2795 N N . VAL A 1 757 ? 157.54775 148.60988 156.08410 1.000 15.56190 758 VAL A N 1
ATOM 2796 C CA . VAL A 1 757 ? 157.68984 147.50493 155.14154 1.000 22.03002 758 VAL A CA 1
ATOM 2797 C C . VAL A 1 757 ? 158.37206 147.98209 153.86446 1.000 18.91316 758 VAL A C 1
ATOM 2798 O O . VAL A 1 757 ? 159.19259 147.26645 153.27529 1.000 25.74876 758 VAL A O 1
ATOM 2802 N N . HIS A 1 758 ? 158.06682 149.20686 153.43150 1.000 17.76224 759 HIS A N 1
ATOM 2803 C CA . HIS A 1 758 ? 158.72475 149.76288 152.25575 1.000 17.08717 759 HIS A CA 1
ATOM 2804 C C . HIS A 1 758 ? 160.20261 150.01341 152.51692 1.000 14.77697 759 HIS A C 1
ATOM 2805 O O . HIS A 1 758 ? 161.03716 149.79368 151.63421 1.000 21.40121 759 HIS A O 1
ATOM 2812 N N . LEU A 1 759 ? 160.54583 150.47614 153.72073 1.000 12.93904 760 LEU A N 1
ATOM 2813 C CA . LEU A 1 759 ? 161.95230 150.65613 154.06593 1.000 14.92271 760 LEU A CA 1
ATOM 2814 C C . LEU A 1 759 ? 162.69693 149.32631 154.05308 1.000 16.58707 760 LEU A C 1
ATOM 2815 O O . LEU A 1 759 ? 163.83263 149.24447 153.56859 1.000 21.06912 760 LEU A O 1
ATOM 2820 N N . SER A 1 760 ? 162.06948 148.27079 154.57643 1.000 12.62828 761 SER A N 1
ATOM 2821 C CA . SER A 1 760 ? 162.69243 146.94989 154.54080 1.000 15.24719 761 SER A CA 1
ATOM 2822 C C . SER A 1 760 ? 162.88848 146.46389 153.10749 1.000 16.06264 761 SER A C 1
ATOM 2823 O O . SER A 1 760 ? 163.94165 145.90566 152.76823 1.000 24.30219 761 SER A O 1
ATOM 2826 N N . ALA A 1 761 ? 161.88387 146.66720 152.25116 1.000 16.43741 762 ALA A N 1
ATOM 2827 C CA . ALA A 1 761 ? 162.01145 146.26784 150.85243 1.000 16.18154 762 ALA A CA 1
ATOM 2828 C C . ALA A 1 761 ? 163.12256 147.04189 150.15049 1.000 18.95658 762 ALA A C 1
ATOM 2829 O O . ALA A 1 761 ? 163.89087 146.46914 149.36570 1.000 21.95227 762 ALA A O 1
ATOM 2831 N N . ILE A 1 762 ? 163.22076 148.34672 150.41795 1.000 16.60228 763 ILE A N 1
ATOM 2832 C CA . ILE A 1 762 ? 164.27892 149.15466 149.81887 1.000 15.89473 763 ILE A CA 1
ATOM 2833 C C . ILE A 1 762 ? 165.64333 148.66177 150.27453 1.000 15.25020 763 ILE A C 1
ATOM 2834 O O . ILE A 1 762 ? 166.58252 148.57397 149.47681 1.000 24.38978 763 ILE A O 1
ATOM 2839 N N . ALA A 1 763 ? 165.77874 148.34161 151.56447 1.000 17.08149 764 ALA A N 1
ATOM 2840 C CA . ALA A 1 763 ? 167.05003 147.82874 152.06654 1.000 17.48586 764 ALA A CA 1
ATOM 2841 C C . ALA A 1 763 ? 167.42485 146.51840 151.38685 1.000 17.87051 764 ALA A C 1
ATOM 2842 O O . ALA A 1 763 ? 168.58697 146.31202 151.01547 1.000 15.27489 764 ALA A O 1
ATOM 2844 N N . LYS A 1 764 ? 166.45157 145.62208 151.21171 1.000 22.19727 765 LYS A N 1
ATOM 2845 C CA . LYS A 1 764 ? 166.72716 144.34763 150.55339 1.000 13.86526 765 LYS A CA 1
ATOM 2846 C C . LYS A 1 764 ? 167.17986 144.55408 149.11072 1.000 18.35335 765 LYS A C 1
ATOM 2847 O O . LYS A 1 764 ? 168.16627 143.95295 148.66097 1.000 26.13685 765 LYS A O 1
ATOM 2853 N N . MET A 1 765 ? 166.47384 145.41324 148.36982 1.000 27.63349 766 MET A N 1
ATOM 2854 C CA . MET A 1 765 ? 166.85166 145.66648 146.98136 1.000 25.43248 766 MET A CA 1
ATOM 2855 C C . MET A 1 765 ? 168.21762 146.33593 146.88730 1.000 23.89343 766 MET A C 1
ATOM 2856 O O . MET A 1 765 ? 169.00260 146.03060 145.98359 1.000 29.09470 766 MET A O 1
ATOM 2861 N N . GLU A 1 766 ? 168.51830 147.25447 147.80648 1.000 22.73337 767 GLU A N 1
ATOM 2862 C CA . GLU A 1 766 ? 169.81441 147.92282 147.79383 1.000 26.42827 767 GLU A CA 1
ATOM 2863 C C . GLU A 1 766 ? 170.94264 146.94465 148.09467 1.000 27.91360 767 GLU A C 1
ATOM 2864 O O . GLU A 1 766 ? 172.01963 147.02313 147.49211 1.000 28.97551 767 GLU A O 1
ATOM 2870 N N . LEU A 1 767 ? 170.71715 146.01430 149.02533 1.000 28.61979 768 LEU A N 1
ATOM 2871 C CA . LEU A 1 767 ? 171.72760 144.99740 149.29963 1.000 24.30565 768 LEU A CA 1
ATOM 2872 C C . LEU A 1 767 ? 171.94249 144.09283 148.09332 1.000 26.16941 768 LEU A C 1
ATOM 2873 O O . LEU A 1 767 ? 173.08260 143.72814 147.78096 1.000 33.65263 768 LEU A O 1
ATOM 2878 N N . GLN A 1 768 ? 170.86221 143.72196 147.39972 1.000 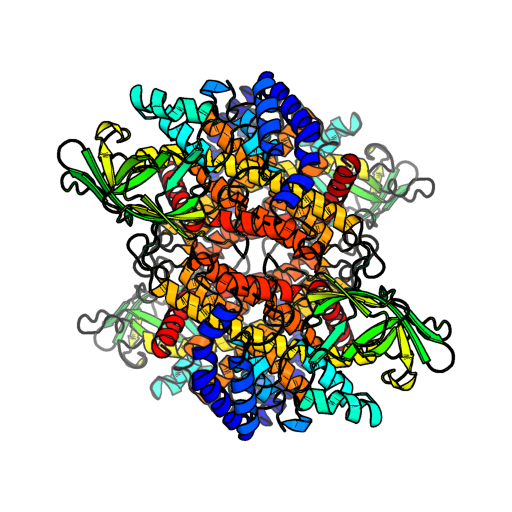31.81597 769 GLN A N 1
ATOM 2879 C CA . GLN A 1 768 ? 171.01903 142.93853 146.17600 1.000 32.19760 769 GLN A CA 1
ATOM 2880 C C . GLN A 1 768 ? 171.80398 143.71061 145.12097 1.000 33.93725 769 GLN A C 1
ATOM 2881 O O . GLN A 1 768 ? 172.65425 143.14029 144.42650 1.000 37.78618 769 GLN A O 1
ATOM 2887 N N . ASP A 1 769 ? 171.52578 145.00895 144.98113 1.000 37.36546 770 ASP A N 1
ATOM 2888 C CA . ASP A 1 769 ? 172.24548 145.82595 144.00771 1.000 31.20894 770 ASP A CA 1
ATOM 2889 C C . ASP A 1 769 ? 173.72828 145.91185 144.34527 1.000 34.61530 770 ASP A C 1
ATOM 2890 O O . ASP A 1 769 ? 174.58236 145.82939 143.45477 1.000 38.64441 770 ASP A O 1
ATOM 2895 N N . GLN A 1 770 ? 174.05296 146.08529 145.62819 1.000 36.69998 771 GLN A N 1
ATOM 2896 C CA . GLN A 1 770 ? 175.45302 146.13131 146.03831 1.000 32.81067 771 GLN A CA 1
ATOM 2897 C C . GLN A 1 770 ? 176.14576 144.79778 145.78962 1.000 33.91641 771 GLN A C 1
ATOM 2898 O O . GLN A 1 770 ? 177.30152 144.76273 145.35021 1.000 40.69572 771 GLN A O 1
ATOM 2904 N N . ALA A 1 771 ? 175.45759 143.68764 146.06898 1.000 37.76233 772 ALA A N 1
ATOM 2905 C CA . ALA A 1 771 ? 176.03948 142.37515 145.80558 1.000 37.99316 772 ALA A CA 1
ATOM 2906 C C . ALA A 1 771 ? 176.29391 142.17267 144.31737 1.000 40.20664 772 ALA A C 1
ATOM 2907 O O . ALA A 1 771 ? 177.32272 141.60909 143.92720 1.000 42.41549 772 ALA A O 1
ATOM 2909 N N . ARG A 1 772 ? 175.36257 142.61727 143.47038 1.000 43.10955 773 ARG A N 1
ATOM 2910 C CA . ARG A 1 772 ? 175.56838 142.51469 142.02859 1.000 43.11946 773 ARG A CA 1
ATOM 2911 C C . ARG A 1 772 ? 176.73632 143.37946 141.57189 1.000 46.60719 773 ARG A C 1
ATOM 2912 O O . ARG A 1 772 ? 177.52925 142.96065 140.72121 1.000 49.59604 773 ARG A O 1
ATOM 2920 N N . ARG A 1 773 ? 176.85144 144.59385 142.11529 1.000 50.65547 774 ARG A N 1
ATOM 2921 C CA . ARG A 1 773 ? 177.95722 145.46971 141.73901 1.000 48.05689 774 ARG A CA 1
ATOM 2922 C C . ARG A 1 773 ? 179.29809 144.87253 142.14533 1.000 49.88547 774 ARG A C 1
ATOM 2923 O O . ARG A 1 773 ? 180.26531 144.91867 141.37644 1.000 50.08641 774 ARG A O 1
ATOM 2925 N N . LEU A 1 774 ? 179.37583 144.30795 143.34614 1.000 52.40133 775 LEU A N 1
ATOM 2926 C CA . LEU A 1 774 ? 180.60996 143.69157 143.81927 1.000 54.74302 775 LEU A CA 1
ATOM 2927 C C . LEU A 1 774 ? 180.80612 142.31139 143.20082 1.000 53.42107 775 LEU A C 1
ATOM 2928 O O . LEU A 1 774 ? 180.94788 142.17881 141.98547 1.000 53.14246 775 LEU A O 1
ATOM 2930 N N . SER B 1 374 ? 174.35807 163.80514 126.05849 1.000 47.65386 375 SER B N 1
ATOM 2931 C CA . SER B 1 374 ? 175.04939 163.88062 124.77666 1.000 49.13952 375 SER B CA 1
ATOM 2932 C C . SER B 1 374 ? 175.94341 162.66275 124.56304 1.000 50.85988 375 SER B C 1
ATOM 2933 O O . SER B 1 374 ? 176.36372 162.01646 125.52221 1.000 51.34852 375 SER B O 1
ATOM 2935 N N . ARG B 1 375 ? 176.22097 162.34694 123.29552 1.000 50.17672 376 ARG B N 1
ATOM 2936 C CA . ARG B 1 375 ? 177.10326 161.22465 122.99046 1.000 49.71110 376 ARG B CA 1
ATOM 2937 C C . ARG B 1 375 ? 178.52381 161.49282 123.47105 1.000 47.28204 376 ARG B C 1
ATOM 2938 O O . ARG B 1 375 ? 179.18254 160.59637 124.01394 1.000 50.26545 376 ARG B O 1
ATOM 2940 N N . ARG B 1 376 ? 179.01113 162.72130 123.28015 1.000 40.38035 377 ARG B N 1
ATOM 2941 C CA . ARG B 1 376 ? 180.34359 163.07152 123.75872 1.000 40.15063 377 ARG B CA 1
ATOM 2942 C C . ARG B 1 376 ? 180.42667 162.96179 125.27435 1.000 41.81421 377 ARG B C 1
ATOM 2943 O O . ARG B 1 376 ? 181.43139 162.48595 125.81468 1.000 43.77367 377 ARG B O 1
ATOM 2945 N N . GLY B 1 377 ? 179.37892 163.39751 125.97660 1.000 40.14022 378 GLY B N 1
ATOM 2946 C CA . GLY B 1 377 ? 179.36765 163.26959 127.42357 1.000 37.61472 378 GLY B CA 1
ATOM 2947 C C . GLY B 1 377 ? 179.44743 161.82718 127.88267 1.000 38.11370 378 GLY B C 1
ATOM 2948 O O . GLY B 1 377 ? 180.19861 161.50175 128.80296 1.000 36.72268 378 GLY B O 1
ATOM 2949 N N . GLN B 1 378 ? 178.68715 160.93967 127.23589 1.000 37.41237 379 GLN B N 1
ATOM 2950 C CA . GLN B 1 378 ? 178.72314 159.52544 127.59893 1.000 38.98591 379 GLN B CA 1
ATOM 2951 C C . GLN B 1 378 ? 180.08189 158.90409 127.29517 1.000 42.69945 379 GLN B C 1
ATOM 2952 O O . GLN B 1 378 ? 180.60182 158.11270 128.09298 1.000 41.46358 379 GLN B O 1
ATOM 2954 N N . GLU B 1 379 ? 180.67143 159.24571 126.14588 1.000 39.38572 380 GLU B N 1
ATOM 2955 C CA . GLU B 1 379 ? 181.98704 158.71027 125.80754 1.000 36.80871 380 GLU B CA 1
ATOM 2956 C C . GLU B 1 379 ? 183.04577 159.17294 126.80154 1.000 36.92841 380 GLU B C 1
ATOM 2957 O O . GLU B 1 379 ? 183.86582 158.37036 127.26909 1.000 42.06048 380 GLU B O 1
ATOM 2959 N N . VAL B 1 380 ? 183.03681 160.46232 127.14657 1.000 32.47546 381 VAL B N 1
ATOM 2960 C CA . VAL B 1 380 ? 184.00895 160.97902 128.10253 1.000 32.87071 381 VAL B CA 1
ATOM 2961 C C . VAL B 1 380 ? 183.77549 160.37529 129.48136 1.000 32.09929 381 VAL B C 1
ATOM 2962 O O . VAL B 1 380 ? 184.72710 160.10668 130.21897 1.000 34.26697 381 VAL B O 1
ATOM 2966 N N . LEU B 1 381 ? 182.51403 160.13859 129.85026 1.000 28.96068 382 LEU B N 1
ATOM 2967 C CA . LEU B 1 381 ? 182.23093 159.51320 131.13779 1.000 29.34635 382 LEU B CA 1
ATOM 2968 C C . LEU B 1 381 ? 182.76480 158.08775 131.19219 1.000 29.46018 382 LEU B C 1
ATOM 2969 O O . LEU B 1 381 ? 183.34448 157.67522 132.20373 1.000 30.20360 382 LEU B O 1
ATOM 2974 N N . THR B 1 382 ? 182.57915 157.31985 130.11546 1.000 35.64654 383 THR B N 1
ATOM 2975 C CA . THR B 1 382 ? 183.12072 155.96372 130.07718 1.000 36.60628 383 THR B CA 1
ATOM 2976 C C . THR B 1 382 ? 184.64374 155.97740 130.14776 1.000 36.19127 383 THR B C 1
ATOM 2977 O O . THR B 1 382 ? 185.25089 155.17711 130.87506 1.000 35.23102 383 THR B O 1
ATOM 2981 N N . ARG B 1 383 ? 185.27813 156.88829 129.40379 1.000 32.63644 384 ARG B N 1
ATOM 2982 C CA . ARG B 1 383 ? 186.73331 156.98920 129.44481 1.000 27.93988 384 ARG B CA 1
ATOM 2983 C C . ARG B 1 383 ? 187.22399 157.37473 130.83432 1.000 31.61913 384 ARG B C 1
ATOM 2984 O O . ARG B 1 383 ? 188.22963 156.84114 131.31444 1.000 39.70786 384 ARG B O 1
ATOM 2992 N N . VAL B 1 384 ? 186.52883 158.30216 131.49464 1.000 29.30977 385 VAL B N 1
ATOM 2993 C CA . VAL B 1 384 ? 186.91919 158.71782 132.83678 1.000 32.70006 385 VAL B CA 1
ATOM 2994 C C . VAL B 1 384 ? 186.77003 157.56329 133.81799 1.000 32.78798 385 VAL B C 1
ATOM 2995 O O . VAL B 1 384 ? 187.63156 157.35223 134.67604 1.000 30.58767 385 VAL B O 1
ATOM 2999 N N . LYS B 1 385 ? 185.67977 156.79884 133.71169 1.000 30.18308 386 LYS B N 1
ATOM 3000 C CA . LYS B 1 385 ? 185.50046 155.64771 134.59229 1.000 29.15943 386 LYS B CA 1
ATOM 3001 C C . LYS B 1 385 ? 186.61982 154.63235 134.40425 1.000 34.20911 386 LYS B C 1
ATOM 3002 O O . LYS B 1 385 ? 187.16378 154.10226 135.38461 1.000 38.69363 386 LYS B O 1
ATOM 3008 N N . GLN B 1 386 ? 186.98194 154.35343 133.14860 1.000 35.14487 387 GLN B N 1
ATOM 3009 C CA . GLN B 1 386 ? 188.08786 153.43668 132.89244 1.000 32.55148 387 GLN B CA 1
ATOM 3010 C C . GLN B 1 386 ? 189.39307 153.97658 133.46398 1.000 31.90240 387 GLN B C 1
ATOM 3011 O O . GLN B 1 386 ? 190.16772 153.23025 134.07432 1.000 35.30020 387 GLN B O 1
ATOM 3013 N N . PHE B 1 387 ? 189.64716 155.27512 133.28548 1.000 32.02306 388 PHE B N 1
ATOM 3014 C CA . PHE B 1 387 ? 190.87589 155.87606 133.79420 1.000 31.38504 388 PHE B CA 1
ATOM 3015 C C . PHE B 1 387 ? 190.95531 155.76473 135.31068 1.000 34.42849 388 PHE B C 1
ATOM 3016 O O . PHE B 1 387 ? 192.00446 155.41369 135.86250 1.000 35.79624 388 PHE B O 1
ATOM 3024 N N . MET B 1 388 ? 189.85644 156.07121 136.00489 1.000 39.18093 389 MET B N 1
ATOM 3025 C CA . MET B 1 388 ? 189.84634 155.93116 137.45740 1.000 35.50550 389 MET B CA 1
ATOM 3026 C C . MET B 1 388 ? 190.13048 154.49353 137.86238 1.000 35.13402 389 MET B C 1
ATOM 3027 O O . MET B 1 388 ? 191.10276 154.22868 138.57712 1.000 36.04011 389 MET B O 1
ATOM 3032 N N . LYS B 1 389 ? 189.34501 153.54643 137.33479 1.000 38.99431 390 LYS B N 1
ATOM 3033 C CA . LYS B 1 389 ? 189.48000 152.15211 137.74693 1.000 36.27210 390 LYS B CA 1
ATOM 3034 C C . LYS B 1 389 ? 190.85231 151.58319 137.41105 1.000 38.43480 390 LYS B C 1
ATOM 3035 O O . LYS B 1 389 ? 191.30225 150.63315 138.06106 1.000 39.91439 390 LYS B O 1
ATOM 3037 N N . GLN B 1 390 ? 191.53380 152.14156 136.41116 1.000 41.29017 391 GLN B N 1
ATOM 3038 C CA . GLN B 1 390 ? 192.83557 151.61585 136.02398 1.000 36.52366 391 GLN B CA 1
ATOM 3039 C C . GLN B 1 390 ? 193.99790 152.27664 136.75181 1.000 37.62129 391 GLN B C 1
ATOM 3040 O O . GLN B 1 390 ? 194.99407 151.60315 137.03691 1.000 40.97810 391 GLN B O 1
ATOM 3042 N N . HIS B 1 391 ? 193.90719 153.56868 137.06959 1.000 39.37395 392 HIS B N 1
ATOM 3043 C CA . HIS B 1 391 ? 195.07851 154.26814 137.58285 1.000 35.91036 392 HIS B CA 1
ATOM 3044 C C . HIS B 1 391 ? 194.86428 154.91294 138.94683 1.000 38.90898 392 HIS B C 1
ATOM 3045 O O . HIS B 1 391 ? 195.77385 154.90489 139.78140 1.000 44.93137 392 HIS B O 1
ATOM 3052 N N . VAL B 1 392 ? 193.68289 155.47982 139.19032 1.000 37.92420 393 VAL B N 1
ATOM 3053 C CA . VAL B 1 392 ? 193.52516 156.36888 140.33658 1.000 39.54040 393 VAL B CA 1
ATOM 3054 C C . VAL B 1 392 ? 193.36559 155.57286 141.62407 1.000 39.08726 393 VAL B C 1
ATOM 3055 O O . VAL B 1 392 ? 194.04046 155.84134 142.62389 1.000 41.54342 393 VAL B O 1
ATOM 3059 N N . PHE B 1 393 ? 192.46887 154.59033 141.62288 1.000 42.66562 394 PHE B N 1
ATOM 3060 C CA . PHE B 1 393 ? 192.26008 153.78356 142.82170 1.000 43.96238 394 PHE B CA 1
ATOM 3061 C C . PHE B 1 393 ? 193.49179 152.99003 143.25099 1.000 44.40006 394 PHE B C 1
ATOM 3062 O O . PHE B 1 393 ? 193.76057 152.94364 144.46397 1.000 45.61296 394 PHE B O 1
ATOM 3070 N N . PRO B 1 394 ? 194.25672 152.34466 142.36115 1.000 47.28693 395 PRO B N 1
ATOM 3071 C CA . PRO B 1 394 ? 195.45158 151.61807 142.82672 1.000 48.03694 395 PRO B CA 1
ATOM 3072 C C . PRO B 1 394 ? 196.49522 152.49240 143.50558 1.000 46.77148 395 PRO B C 1
ATOM 3073 O O . PRO B 1 394 ? 197.28054 151.97277 144.30754 1.000 48.70790 395 PRO B O 1
ATOM 3077 N N . ALA B 1 395 ? 196.53630 153.79109 143.21815 1.000 39.73796 396 ALA B N 1
ATOM 3078 C CA . ALA B 1 395 ? 197.54073 154.67960 143.78887 1.000 41.84346 396 ALA B CA 1
ATOM 3079 C C . ALA B 1 395 ? 197.13814 155.25076 145.14174 1.000 42.67210 396 ALA B C 1
ATOM 3080 O O . ALA B 1 395 ? 197.89917 156.04003 145.71494 1.000 43.34647 396 ALA B O 1
ATOM 3082 N N . GLU B 1 396 ? 195.96519 154.87716 145.65862 1.000 45.73068 397 GLU B N 1
ATOM 3083 C CA . GLU B 1 396 ? 195.48079 155.45857 146.90607 1.000 45.06918 397 GLU B CA 1
ATOM 3084 C C . GLU B 1 396 ? 196.37912 155.09315 148.08048 1.000 43.86959 397 GLU B C 1
ATOM 3085 O O . GLU B 1 396 ? 196.66122 155.93671 148.93891 1.000 45.46700 397 GLU B O 1
ATOM 3091 N N . LYS B 1 397 ? 196.83319 153.83911 148.14071 1.000 43.70691 398 LYS B N 1
ATOM 3092 C CA . LYS B 1 397 ? 197.69747 153.42002 149.23992 1.000 46.01556 398 LYS B CA 1
ATOM 3093 C C . LYS B 1 397 ? 199.02061 154.17511 149.22330 1.000 45.79910 398 LYS B C 1
ATOM 3094 O O . LYS B 1 397 ? 199.50294 154.61978 150.27131 1.000 43.39048 398 LYS B O 1
ATOM 3096 N N . GLU B 1 398 ? 199.62057 154.33396 148.04116 1.000 44.61946 399 GLU B N 1
ATOM 3097 C CA . GLU B 1 398 ? 200.87653 155.07040 147.94255 1.000 43.27030 399 GLU B CA 1
ATOM 3098 C C . GLU B 1 398 ? 200.68934 156.53568 148.31511 1.000 43.39773 399 GLU B C 1
ATOM 3099 O O . GLU B 1 398 ? 201.52677 157.11839 149.01691 1.000 44.02477 399 GLU B O 1
ATOM 3101 N N . VAL B 1 399 ? 199.59310 157.14811 147.85875 1.000 44.21180 400 VAL B N 1
ATOM 3102 C CA . VAL B 1 399 ? 199.33780 158.54717 148.18993 1.000 37.86270 400 VAL B CA 1
ATOM 3103 C C . VAL B 1 399 ? 199.14722 158.71280 149.69220 1.000 38.75662 400 VAL B C 1
ATOM 3104 O O . VAL B 1 399 ? 199.66607 159.65837 150.29795 1.000 42.80042 400 VAL B O 1
ATOM 3108 N N . ALA B 1 400 ? 198.40612 157.79558 150.31890 1.000 43.62812 401 ALA B N 1
ATOM 3109 C CA . ALA B 1 400 ? 198.19916 157.87161 151.76141 1.000 44.43950 401 ALA B CA 1
ATOM 3110 C C . ALA B 1 400 ? 199.50484 157.67874 152.52153 1.000 44.59511 401 ALA B C 1
ATOM 3111 O O . ALA B 1 400 ? 199.76874 158.38229 153.50305 1.000 44.57155 401 ALA B O 1
ATOM 3113 N N . GLU B 1 401 ? 200.33645 156.72961 152.08390 1.000 47.42737 402 GLU B N 1
ATOM 3114 C CA . GLU B 1 401 ? 201.60413 156.48761 152.76398 1.000 43.73873 402 GLU B CA 1
ATOM 3115 C C . GLU B 1 401 ? 202.56059 157.66282 152.61489 1.000 42.31505 402 GLU B C 1
ATOM 3116 O O . GLU B 1 401 ? 203.36405 157.92018 153.51761 1.000 45.85955 402 GLU B O 1
ATOM 3118 N N . TYR B 1 402 ? 202.49965 158.37862 151.48929 1.000 40.78555 403 TYR B N 1
ATOM 3119 C CA . TYR B 1 402 ? 203.38395 159.52536 151.30186 1.000 40.82608 403 TYR B CA 1
ATOM 3120 C C . TYR B 1 402 ? 203.11258 160.61394 152.33348 1.000 44.46540 403 TYR B C 1
ATOM 3121 O O . TYR B 1 402 ? 204.04871 161.21619 152.87128 1.000 44.84574 403 TYR B O 1
ATOM 3130 N N . TYR B 1 403 ? 201.84005 160.88273 152.62150 1.000 42.94875 404 TYR B N 1
ATOM 3131 C CA . TYR B 1 403 ? 201.46534 161.95723 153.53056 1.000 42.63467 404 TYR B CA 1
ATOM 3132 C C . TYR B 1 403 ? 201.43523 161.53032 154.99185 1.000 47.00787 404 TYR B C 1
ATOM 3133 O O . TYR B 1 403 ? 201.28482 162.38980 155.86650 1.000 45.11443 404 TYR B O 1
ATOM 3142 N N . ALA B 1 404 ? 201.57488 160.24119 155.27973 1.000 48.03077 405 ALA B N 1
ATOM 3143 C CA . ALA B 1 404 ? 201.57384 159.76552 156.65781 1.000 45.80499 405 ALA B CA 1
ATOM 3144 C C . ALA B 1 404 ? 202.94109 159.96347 157.30076 1.000 47.30133 405 ALA B C 1
ATOM 3145 O O . ALA B 1 404 ? 203.47868 161.07044 157.31012 1.000 50.15119 405 ALA B O 1
ATOM 3147 N N . LYS B 1 412 ? 206.13625 169.35861 152.43321 1.000 42.70107 413 LYS B N 1
ATOM 3148 C CA . LYS B 1 412 ? 205.08076 168.42124 152.79580 1.000 40.11609 413 LYS B CA 1
ATOM 3149 C C . LYS B 1 412 ? 203.70764 168.95982 152.41182 1.000 41.49581 413 LYS B C 1
ATOM 3150 O O . LYS B 1 412 ? 202.68521 168.43767 152.84796 1.000 41.98556 413 LYS B O 1
ATOM 3156 N N . TRP B 1 413 ? 203.69303 170.00990 151.59313 1.000 35.12731 414 TRP B N 1
ATOM 3157 C CA . TRP B 1 413 ? 202.45803 170.61834 151.12090 1.000 30.03459 414 TRP B CA 1
ATOM 3158 C C . TRP B 1 413 ? 202.24688 170.44479 149.62462 1.000 35.23333 414 TRP B C 1
ATOM 3159 O O . TRP B 1 413 ? 201.28320 170.99404 149.08183 1.000 35.44467 414 TRP B O 1
ATOM 3170 N N . GLY B 1 414 ? 203.11723 169.70401 148.94550 1.000 42.32730 415 GLY B N 1
ATOM 3171 C CA . GLY B 1 414 ? 203.00941 169.47083 147.52437 1.000 38.05403 415 GLY B CA 1
ATOM 3172 C C . GLY B 1 414 ? 202.42627 168.11118 147.20097 1.000 41.22499 415 GLY B C 1
ATOM 3173 O O . GLY B 1 414 ? 201.78662 167.45986 148.03425 1.000 41.59827 415 GLY B O 1
ATOM 3174 N N . HIS B 1 415 ? 202.65777 167.67262 145.96349 1.000 45.19035 416 HIS B N 1
ATOM 3175 C CA . HIS B 1 415 ? 202.14591 166.40730 145.46678 1.000 43.88242 416 HIS B CA 1
ATOM 3176 C C . HIS B 1 415 ? 203.27935 165.41293 145.24735 1.000 44.41330 416 HIS B C 1
ATOM 3177 O O . HIS B 1 415 ? 204.38031 165.80833 144.84881 1.000 44.71234 416 HIS B O 1
ATOM 3184 N N . PRO B 1 416 ? 203.04641 164.12660 145.49361 1.000 44.01698 417 PRO B N 1
ATOM 3185 C CA . PRO B 1 416 ? 204.05883 163.11640 145.16787 1.000 43.52203 417 PRO B CA 1
ATOM 3186 C C . PRO B 1 416 ? 204.12733 162.87756 143.66601 1.000 44.92671 417 PRO B C 1
ATOM 3187 O O . PRO B 1 416 ? 203.27885 163.32234 142.89167 1.000 45.33138 417 PRO B O 1
ATOM 3191 N N . LEU B 1 417 ? 205.17331 162.15402 143.25820 1.000 45.90728 418 LEU B N 1
ATOM 3192 C CA . LEU B 1 417 ? 205.42194 161.92350 141.83852 1.000 47.50058 418 LEU B CA 1
ATOM 3193 C C . LEU B 1 417 ? 204.33116 161.08979 141.17753 1.000 47.21570 418 LEU B C 1
ATOM 3194 O O . LEU B 1 417 ? 204.14537 161.18832 139.95845 1.000 47.25262 418 LEU B O 1
ATOM 3196 N N . VAL B 1 418 ? 203.61089 160.27188 141.94811 1.000 43.25888 419 VAL B N 1
ATOM 3197 C CA . VAL B 1 418 ? 202.53088 159.47029 141.37924 1.000 43.66902 419 VAL B CA 1
ATOM 3198 C C . VAL B 1 418 ? 201.44399 160.37186 140.80990 1.000 45.73505 419 VAL B C 1
ATOM 3199 O O . VAL B 1 418 ? 200.92359 160.13062 139.71192 1.000 46.90413 419 VAL B O 1
ATOM 3203 N N . ILE B 1 419 ? 201.08807 161.42728 141.54465 1.000 43.26719 420 ILE B N 1
ATOM 3204 C CA . ILE B 1 419 ? 200.06175 162.34996 141.07442 1.000 42.99031 420 ILE B CA 1
ATOM 3205 C C . ILE B 1 419 ? 200.52673 163.07564 139.81976 1.000 44.32163 420 ILE B C 1
ATOM 3206 O O . ILE B 1 419 ? 199.73938 163.30700 138.89771 1.000 48.57227 420 ILE B O 1
ATOM 3211 N N . GLU B 1 420 ? 201.80580 163.45290 139.76274 1.000 42.27261 421 GLU B N 1
ATOM 3212 C CA . GLU B 1 420 ? 202.31876 164.12917 138.57439 1.000 41.19975 421 GLU B CA 1
ATOM 3213 C C . GLU B 1 420 ? 202.30494 163.20751 137.36043 1.000 43.15224 421 GLU B C 1
ATOM 3214 O O . GLU B 1 420 ? 201.97377 163.63951 136.24923 1.000 45.01751 421 GLU B O 1
ATOM 3220 N N . LYS B 1 421 ? 202.66258 161.93548 137.54983 1.000 41.63202 422 LYS B N 1
ATOM 3221 C CA . LYS B 1 421 ? 202.58229 160.98056 136.44889 1.000 42.72461 422 LYS B CA 1
ATOM 3222 C C . LYS B 1 421 ? 201.14394 160.80597 135.97759 1.000 41.05915 422 LYS B C 1
ATOM 3223 O O . LYS B 1 421 ? 200.87735 160.75724 134.76899 1.000 42.37313 422 LYS B O 1
ATOM 3229 N N . LEU B 1 422 ? 200.20171 160.71457 136.91969 1.000 37.49109 423 LEU B N 1
ATOM 3230 C CA . LEU B 1 422 ? 198.79476 160.60774 136.54813 1.000 33.86952 423 LEU B CA 1
ATOM 3231 C C . LEU B 1 422 ? 198.33000 161.84618 135.79289 1.000 36.95034 423 LEU B C 1
ATOM 3232 O O . LEU B 1 422 ? 197.55070 161.74504 134.83998 1.000 42.16170 423 LEU B O 1
ATOM 3237 N N . LYS B 1 423 ? 198.79439 163.02532 136.20992 1.000 41.06468 424 LYS B N 1
ATOM 3238 C CA . LYS B 1 423 ? 198.43460 164.25925 135.51950 1.000 37.70364 424 LYS B CA 1
ATOM 3239 C C . LYS B 1 423 ? 198.97551 164.27332 134.09664 1.000 36.67971 424 LYS B C 1
ATOM 3240 O O . LYS B 1 423 ? 198.28011 164.69101 133.16456 1.000 40.18822 424 LYS B O 1
ATOM 3246 N N . GLU B 1 424 ? 200.21850 163.82441 133.91101 1.000 40.51135 425 GLU B N 1
ATOM 3247 C CA . GLU B 1 424 ? 200.77892 163.73978 132.56513 1.000 41.34331 425 GLU B CA 1
ATOM 3248 C C . GLU B 1 424 ? 199.98208 162.77530 131.69415 1.000 40.90769 425 GLU B C 1
ATOM 3249 O O . GLU B 1 424 ? 199.68961 163.07241 130.52755 1.000 39.84010 425 GLU B O 1
ATOM 3255 N N . ILE B 1 425 ? 199.61447 161.61699 132.24743 1.000 40.09250 426 ILE B N 1
ATOM 3256 C CA . ILE B 1 425 ? 198.84293 160.64036 131.48151 1.000 39.18093 426 ILE B CA 1
ATOM 3257 C C . ILE B 1 425 ? 197.47892 161.20857 131.10707 1.000 40.95312 426 ILE B C 1
ATOM 3258 O O . ILE B 1 425 ? 197.01056 161.04103 129.97468 1.000 44.34837 426 ILE B O 1
ATOM 3263 N N . ALA B 1 426 ? 196.82052 161.88969 132.04878 1.000 36.27816 427 ALA B N 1
ATOM 3264 C CA . ALA B 1 426 ? 195.51791 162.48389 131.76445 1.000 32.90514 427 ALA B CA 1
ATOM 3265 C C . ALA B 1 426 ? 195.62603 163.58451 130.71773 1.000 35.48323 427 ALA B C 1
ATOM 3266 O O . ALA B 1 426 ? 194.72855 163.74231 129.88318 1.000 36.80629 427 ALA B O 1
ATOM 3268 N N . LYS B 1 427 ? 196.70959 164.36410 130.75303 1.000 38.47035 428 LYS B N 1
ATOM 3269 C CA . LYS B 1 427 ? 196.93836 165.35729 129.70897 1.000 33.93249 428 LYS B CA 1
ATOM 3270 C C . LYS B 1 427 ? 197.09667 164.69323 128.34977 1.000 39.78044 428 LYS B C 1
ATOM 3271 O O . LYS B 1 427 ? 196.58564 165.19484 127.34208 1.000 43.67536 428 LYS B O 1
ATOM 3277 N N . ALA B 1 428 ? 197.81269 163.56681 128.30117 1.000 43.81633 429 ALA B N 1
ATOM 3278 C CA . ALA B 1 428 ? 198.01384 162.87526 127.03134 1.000 43.85004 429 ALA B CA 1
ATOM 3279 C C . ALA B 1 428 ? 196.69563 162.37517 126.45129 1.000 42.68772 429 ALA B C 1
ATOM 3280 O O . ALA B 1 428 ? 196.46315 162.47750 125.24131 1.000 42.92166 429 ALA B O 1
ATOM 3282 N N . GLU B 1 429 ? 195.81790 161.83873 127.29710 1.000 45.20882 430 GLU B N 1
ATOM 3283 C CA . GLU B 1 429 ? 194.57527 161.23003 126.83850 1.000 43.22280 430 GLU B CA 1
ATOM 3284 C C . GLU B 1 429 ? 193.45145 162.23460 126.62236 1.000 43.91497 430 GLU B C 1
ATOM 3285 O O . GLU B 1 429 ? 192.36896 161.83611 126.18103 1.000 47.03213 430 GLU B O 1
ATOM 3291 N N . GLY B 1 430 ? 193.67029 163.51138 126.91730 1.000 36.63680 431 GLY B N 1
ATOM 3292 C CA . GLY B 1 430 ? 192.65652 164.52175 126.70618 1.000 33.46502 431 GLY B CA 1
ATOM 3293 C C . GLY B 1 430 ? 191.65642 164.69180 127.82587 1.000 34.50832 431 GLY B C 1
ATOM 3294 O O . GLY B 1 430 ? 190.68727 165.44003 127.65540 1.000 34.69054 431 GLY B O 1
ATOM 3295 N N . LEU B 1 431 ? 191.85016 164.02186 128.95996 1.000 35.83701 432 LEU B N 1
ATOM 3296 C CA . LEU B 1 431 ? 190.98204 164.19658 130.12480 1.000 32.07904 432 LEU B CA 1
ATOM 3297 C C . LEU B 1 431 ? 191.48312 165.36076 130.98224 1.000 30.31533 432 LEU B C 1
ATOM 3298 O O . LEU B 1 431 ? 191.86475 165.21328 132.14092 1.000 32.01624 432 LEU B O 1
ATOM 3303 N N . TRP B 1 432 ? 191.46725 166.54329 130.37387 1.000 31.87605 433 TRP B N 1
ATOM 3304 C CA . TRP B 1 432 ? 192.05435 167.74581 130.94638 1.000 28.48840 433 TRP B CA 1
ATOM 3305 C C . TRP B 1 432 ? 191.05479 168.88701 130.84488 1.000 28.68579 433 TRP B C 1
ATOM 3306 O O . TRP B 1 432 ? 190.44373 169.08439 129.78999 1.000 33.96756 433 TRP B O 1
ATOM 3317 N N . ASN B 1 433 ? 190.89484 169.63363 131.93978 1.000 25.23872 434 ASN B N 1
ATOM 3318 C CA . ASN B 1 433 ? 190.02769 170.81332 131.98538 1.000 29.84524 434 ASN B CA 1
ATOM 3319 C C . ASN B 1 433 ? 188.59085 170.47279 131.58853 1.000 27.33351 434 ASN B C 1
ATOM 3320 O O . ASN B 1 433 ? 187.95636 171.17368 130.79883 1.000 28.15277 434 ASN B O 1
ATOM 3325 N N . LEU B 1 434 ? 188.07349 169.38093 132.15415 1.000 29.86616 435 LEU B N 1
ATOM 3326 C CA . LEU B 1 434 ? 186.71136 168.95871 131.85032 1.000 30.39911 435 LEU B CA 1
ATOM 3327 C C . LEU B 1 434 ? 185.66400 169.88391 132.45605 1.000 30.46199 435 LEU B C 1
ATOM 3328 O O . LEU B 1 434 ? 184.50500 169.84821 132.03146 1.000 35.73871 435 LEU B O 1
ATOM 3333 N N . PHE B 1 435 ? 186.04085 170.70460 133.43613 1.000 35.49782 436 PHE B N 1
ATOM 3334 C CA . PHE B 1 435 ? 185.08636 171.57525 134.10983 1.000 32.07476 436 PHE B CA 1
ATOM 3335 C C . PHE B 1 435 ? 184.68589 172.78324 133.27325 1.000 30.52035 436 PHE B C 1
ATOM 3336 O O . PHE B 1 435 ? 183.58953 173.31610 133.47028 1.000 34.91403 436 PHE B O 1
ATOM 3344 N N . LEU B 1 436 ? 185.54027 173.22689 132.35136 1.000 33.86160 437 LEU B N 1
ATOM 3345 C CA . LEU B 1 436 ? 185.29032 174.44763 131.60052 1.000 39.08120 437 LEU B CA 1
ATOM 3346 C C . LEU B 1 436 ? 184.62373 174.11253 130.27599 1.000 40.62381 437 LEU B C 1
ATOM 3347 O O . LEU B 1 436 ? 185.24786 173.45383 129.43068 1.000 41.15843 437 LEU B O 1
ATOM 3352 N N . PRO B 1 437 ? 183.37555 174.53062 130.04761 1.000 42.53054 438 PRO B N 1
ATOM 3353 C CA . PRO B 1 437 ? 182.71265 174.20426 128.77360 1.000 40.42395 438 PRO B CA 1
ATOM 3354 C C . PRO B 1 437 ? 183.41092 174.77412 127.55219 1.000 40.85291 438 PRO B C 1
ATOM 3355 O O . PRO B 1 437 ? 183.37426 174.15082 126.48475 1.000 43.69033 438 PRO B O 1
ATOM 3359 N N . ALA B 1 438 ? 184.04208 175.94352 127.66833 1.000 45.77878 439 ALA B N 1
ATOM 3360 C CA . ALA B 1 438 ? 184.70376 176.54377 126.51640 1.000 46.11681 439 ALA B CA 1
ATOM 3361 C C . ALA B 1 438 ? 185.92874 175.75730 126.07092 1.000 45.56338 439 ALA B C 1
ATOM 3362 O O . ALA B 1 438 ? 186.37656 175.92736 124.93268 1.000 45.67039 439 ALA B O 1
ATOM 3364 N N . VAL B 1 439 ? 186.47792 174.90765 126.93271 1.000 46.28294 440 VAL B N 1
ATOM 3365 C CA . VAL B 1 439 ? 187.64813 174.10840 126.59946 1.000 46.10589 440 VAL B CA 1
ATOM 3366 C C . VAL B 1 439 ? 187.27090 172.67089 126.26290 1.000 45.36273 440 VAL B C 1
ATOM 3367 O O . VAL B 1 439 ? 187.75233 172.11704 125.27435 1.000 46.08240 440 VAL B O 1
ATOM 3371 N N . SER B 1 440 ? 186.40430 172.05581 127.06858 1.000 42.18197 441 SER B N 1
ATOM 3372 C CA . SER B 1 440 ? 186.02803 170.66183 126.87685 1.000 42.03450 441 SER B CA 1
ATOM 3373 C C . SER B 1 440 ? 184.80968 170.47257 125.98390 1.000 42.16244 441 SER B C 1
ATOM 3374 O O . SER B 1 440 ? 184.57659 169.35306 125.51608 1.000 43.23598 441 SER B O 1
ATOM 3377 N N . GLY B 1 441 ? 184.03770 171.52380 125.73265 1.000 45.01076 442 GLY B N 1
ATOM 3378 C CA . GLY B 1 441 ? 182.83416 171.39127 124.92924 1.000 43.61131 442 GLY B CA 1
ATOM 3379 C C . GLY B 1 441 ? 181.76452 170.52320 125.55592 1.000 44.28868 442 GLY B C 1
ATOM 3380 O O . GLY B 1 441 ? 181.12008 169.73606 124.85174 1.000 46.60875 442 GLY B O 1
ATOM 3381 N N . LEU B 1 442 ? 181.55444 170.65039 126.86405 1.000 42.07465 443 LEU B N 1
ATOM 3382 C CA . LEU B 1 442 ? 180.58792 169.84097 127.58937 1.000 41.41600 443 LEU B CA 1
ATOM 3383 C C . LEU B 1 442 ? 179.60818 170.74406 128.32328 1.000 40.49534 443 LEU B C 1
ATOM 3384 O O . LEU B 1 442 ? 179.95702 171.84575 128.75323 1.000 42.75463 443 LEU B O 1
ATOM 3389 N N . SER B 1 443 ? 178.37540 170.26581 128.46302 1.000 37.50416 444 SER B N 1
ATOM 3390 C CA . SER B 1 443 ? 177.36156 170.99062 129.21042 1.000 38.70451 444 SER B CA 1
ATOM 3391 C C . SER B 1 443 ? 177.53358 170.73391 130.70664 1.000 40.43077 444 SER B C 1
ATOM 3392 O O . SER B 1 443 ? 178.45575 170.04214 131.14528 1.000 42.24897 444 SER B O 1
ATOM 3395 N N . GLN B 1 444 ? 176.63408 171.30393 131.50909 1.000 35.22318 445 GLN B N 1
ATOM 3396 C CA . GLN B 1 444 ? 176.72441 171.12508 132.95341 1.000 32.42418 445 GLN B CA 1
ATOM 3397 C C . GLN B 1 444 ? 176.21809 169.76216 133.40724 1.000 36.86139 445 GLN B C 1
ATOM 3398 O O . GLN B 1 444 ? 176.63900 169.27940 134.45997 1.000 37.82601 445 GLN B O 1
ATOM 3404 N N . VAL B 1 445 ? 175.32236 169.13049 132.64628 1.000 30.24658 446 VAL B N 1
ATOM 3405 C CA . VAL B 1 445 ? 174.83683 167.80340 133.02015 1.000 32.24570 446 VAL B CA 1
ATOM 3406 C C . VAL B 1 445 ? 175.92429 166.75241 132.81756 1.000 33.20762 446 VAL B C 1
ATOM 3407 O O . VAL B 1 445 ? 176.14262 165.88130 133.67490 1.000 32.47288 446 VAL B O 1
ATOM 3411 N N . ASP B 1 446 ? 176.61972 166.81355 131.67997 1.000 31.67354 447 ASP B N 1
ATOM 3412 C CA . ASP B 1 446 ? 177.68978 165.86103 131.40850 1.000 32.31620 447 ASP B CA 1
ATOM 3413 C C . ASP B 1 446 ? 178.80105 165.98396 132.44089 1.000 31.94455 447 ASP B C 1
ATOM 3414 O O . ASP B 1 446 ? 179.26363 164.98105 133.00126 1.000 34.60530 447 ASP B O 1
ATOM 3419 N N . TYR B 1 447 ? 179.23338 167.21343 132.72321 1.000 26.60707 448 TYR B N 1
ATOM 3420 C CA . TYR B 1 447 ? 180.24415 167.37852 133.75336 1.000 29.69286 448 TYR B CA 1
ATOM 3421 C C . TYR B 1 447 ? 179.69727 167.09293 135.14194 1.000 27.15551 448 TYR B C 1
ATOM 3422 O O . TYR B 1 447 ? 180.47339 166.74982 136.03020 1.000 31.66896 448 TYR B O 1
ATOM 3431 N N . ALA B 1 448 ? 178.38692 167.20797 135.35252 1.000 24.25960 449 ALA B N 1
ATOM 3432 C CA . ALA B 1 448 ? 177.81529 166.79488 136.62827 1.000 21.31845 449 ALA B CA 1
ATOM 3433 C C . ALA B 1 448 ? 178.01835 165.30325 136.84672 1.000 22.61342 449 ALA B C 1
ATOM 3434 O O . ALA B 1 448 ? 178.46072 164.87193 137.91773 1.000 21.66022 449 ALA B O 1
ATOM 3436 N N . LEU B 1 449 ? 177.72636 164.49989 135.82206 1.000 24.59061 450 LEU B N 1
ATOM 3437 C CA . LEU B 1 449 ? 177.97965 163.06260 135.92691 1.000 27.10935 450 LEU B CA 1
ATOM 3438 C C . LEU B 1 449 ? 179.47109 162.76392 136.07004 1.000 25.52231 450 LEU B C 1
ATOM 3439 O O . LEU B 1 449 ? 179.86646 161.89338 136.85733 1.000 19.67659 450 LEU B O 1
ATOM 3444 N N . ILE B 1 450 ? 180.31716 163.48117 135.32666 1.000 23.64285 451 ILE B N 1
ATOM 3445 C CA . ILE B 1 450 ? 181.75757 163.23865 135.41069 1.000 22.44724 451 ILE B CA 1
ATOM 3446 C C . ILE B 1 450 ? 182.28803 163.57730 136.80203 1.000 23.24389 451 ILE B C 1
ATOM 3447 O O . ILE B 1 450 ? 183.08826 162.82875 137.37543 1.000 29.95083 451 ILE B O 1
ATOM 3452 N N . ALA B 1 451 ? 181.85434 164.70627 137.36695 1.000 20.40638 452 ALA B N 1
ATOM 3453 C CA . ALA B 1 451 ? 182.28243 165.09808 138.70410 1.000 17.63547 452 ALA B CA 1
ATOM 3454 C C . ALA B 1 451 ? 181.71839 164.17026 139.76823 1.000 19.34477 452 ALA B C 1
ATOM 3455 O O . ALA B 1 451 ? 182.34254 163.98269 140.81728 1.000 25.20497 452 ALA B O 1
ATOM 3457 N N . GLU B 1 452 ? 180.53739 163.59922 139.53003 1.000 20.90374 453 GLU B N 1
ATOM 3458 C CA . GLU B 1 452 ? 180.04061 162.55366 140.41387 1.000 16.89684 453 GLU B CA 1
ATOM 3459 C C . GLU B 1 452 ? 180.94847 161.33345 140.36046 1.000 25.40580 453 GLU B C 1
ATOM 3460 O O . GLU B 1 452 ? 181.17749 160.67114 141.37866 1.000 28.03690 453 GLU B O 1
ATOM 3466 N N . GLU B 1 453 ? 181.47077 161.02001 139.17255 1.000 32.66496 454 GLU B N 1
ATOM 3467 C CA . GLU B 1 453 ? 182.42150 159.91769 139.04742 1.000 26.19134 454 GLU B CA 1
ATOM 3468 C C . GLU B 1 453 ? 183.72598 160.21378 139.78358 1.000 23.23030 454 GLU B C 1
ATOM 3469 O O . GLU B 1 453 ? 184.25677 159.34941 140.48985 1.000 30.02846 454 GLU B O 1
ATOM 3471 N N . THR B 1 454 ? 184.25755 161.42714 139.63503 1.000 15.82058 455 THR B N 1
ATOM 3472 C CA . THR B 1 454 ? 185.53950 161.77457 140.24065 1.000 20.12479 455 THR B CA 1
ATOM 3473 C C . THR B 1 454 ? 185.42164 162.18420 141.70276 1.000 28.07296 455 THR B C 1
ATOM 3474 O O . THR B 1 454 ? 186.44723 162.45711 142.33414 1.000 29.77489 455 THR B O 1
ATOM 3478 N N . GLY B 1 455 ? 184.21161 162.23957 142.25507 1.000 29.06867 456 GLY B N 1
ATOM 3479 C CA . GLY B 1 455 ? 184.04711 162.56982 143.65708 1.000 20.19770 456 GLY B CA 1
ATOM 3480 C C . GLY B 1 455 ? 184.31246 161.43497 144.61785 1.000 21.36021 456 GLY B C 1
ATOM 3481 O O . GLY B 1 455 ? 184.28385 161.64937 145.83236 1.000 28.81576 456 GLY B O 1
ATOM 3482 N N . LYS B 1 456 ? 184.57658 160.23517 144.10409 1.000 25.20986 457 LYS B N 1
ATOM 3483 C CA . LYS B 1 456 ? 184.81231 159.06749 144.94131 1.000 22.46793 457 LYS B CA 1
ATOM 3484 C C . LYS B 1 456 ? 186.24904 158.96477 145.43593 1.000 32.07364 457 LYS B C 1
ATOM 3485 O O . LYS B 1 456 ? 186.54349 158.08341 146.24911 1.000 31.98899 457 LYS B O 1
ATOM 3491 N N . CYS B 1 457 ? 187.14289 159.83274 144.96979 1.000 35.97673 458 CYS B N 1
ATOM 3492 C CA . CYS B 1 457 ? 188.52005 159.87563 145.43498 1.000 31.44203 458 CYS B CA 1
ATOM 3493 C C . CYS B 1 457 ? 188.88148 161.31188 145.78346 1.000 30.35376 458 CYS B C 1
ATOM 3494 O O . CYS B 1 457 ? 188.39486 162.25759 145.15937 1.000 32.48389 458 CYS B O 1
ATOM 3497 N N . PHE B 1 458 ? 189.74036 161.46976 146.79229 1.000 31.55439 459 PHE B N 1
ATOM 3498 C CA . PHE B 1 458 ? 190.05499 162.80069 147.29737 1.000 35.24803 459 PHE B CA 1
ATOM 3499 C C . PHE B 1 458 ? 191.12382 163.51819 146.48301 1.000 32.92954 459 PHE B C 1
ATOM 3500 O O . PHE B 1 458 ? 191.24455 164.74164 146.59704 1.000 32.32169 459 PHE B O 1
ATOM 3508 N N . PHE B 1 459 ? 191.89589 162.80290 145.66700 1.000 29.40771 460 PHE B N 1
ATOM 3509 C CA . PHE B 1 459 ? 192.86594 163.43554 144.78371 1.000 31.36694 460 PHE B CA 1
ATOM 3510 C C . PHE B 1 459 ? 192.53984 163.24403 143.30950 1.000 33.94483 460 PHE B C 1
ATOM 3511 O O . PHE B 1 459 ? 193.30463 163.70370 142.45672 1.000 38.18449 460 PHE B O 1
ATOM 3519 N N . ALA B 1 460 ? 191.43081 162.58072 142.98852 1.000 30.38106 461 ALA B N 1
ATOM 3520 C CA . ALA B 1 460 ? 191.04559 162.41459 141.58998 1.000 25.12860 461 ALA B CA 1
ATOM 3521 C C . ALA B 1 460 ? 190.74943 163.72911 140.87267 1.000 30.68605 461 ALA B C 1
ATOM 3522 O O . ALA B 1 460 ? 191.16552 163.86173 139.70875 1.000 34.10672 461 ALA B O 1
ATOM 3524 N N . PRO B 1 461 ? 190.03743 164.70540 141.45518 1.000 30.18784 462 PRO B N 1
ATOM 3525 C CA . PRO B 1 461 ? 189.82768 165.96822 140.72314 1.000 27.13280 462 PRO B CA 1
ATOM 3526 C C . PRO B 1 461 ? 191.11726 166.65988 140.32021 1.000 27.14991 462 PRO B C 1
ATOM 3527 O O . PRO B 1 461 ? 191.15419 167.31529 139.27279 1.000 23.56700 462 PRO B O 1
ATOM 3531 N N . ASP B 1 462 ? 192.17719 166.54072 141.12116 1.000 33.37331 463 ASP B N 1
ATOM 3532 C CA . ASP B 1 462 ? 193.44871 167.15958 140.76895 1.000 27.96264 463 ASP B CA 1
ATOM 3533 C C . ASP B 1 462 ? 194.13229 166.46014 139.60241 1.000 26.83821 463 ASP B C 1
ATOM 3534 O O . ASP B 1 462 ? 194.95199 167.08227 138.91962 1.000 27.45925 463 ASP B O 1
ATOM 3536 N N . VAL B 1 463 ? 193.81818 165.18547 139.36338 1.000 29.64180 464 VAL B N 1
ATOM 3537 C CA . VAL B 1 463 ? 194.39423 164.47109 138.22813 1.000 28.52309 464 VAL B CA 1
ATOM 3538 C C . VAL B 1 463 ? 193.88279 165.04931 136.91432 1.000 28.23621 464 VAL B C 1
ATOM 3539 O O . VAL B 1 463 ? 194.61703 165.11583 135.92199 1.000 31.18372 464 VAL B O 1
ATOM 3543 N N . PHE B 1 464 ? 192.62346 165.47960 136.88508 1.000 25.10667 465 PHE B N 1
ATOM 3544 C CA . PHE B 1 464 ? 192.00646 166.02823 135.68661 1.000 23.47335 465 PHE B CA 1
ATOM 3545 C C . PHE B 1 464 ? 191.99998 167.55123 135.67022 1.000 29.32213 465 PHE B C 1
ATOM 3546 O O . PHE B 1 464 ? 191.30467 168.14471 134.83970 1.000 30.20507 465 PHE B O 1
ATOM 3554 N N . ASN B 1 465 ? 192.75801 168.19081 136.56562 1.000 23.71395 466 ASN B N 1
ATOM 3555 C CA . ASN B 1 465 ? 192.83726 169.65093 136.65868 1.000 24.29173 466 ASN B CA 1
ATOM 3556 C C . ASN B 1 465 ? 191.46544 170.26540 136.93343 1.000 28.26214 466 ASN B C 1
ATOM 3557 O O . ASN B 1 465 ? 191.07023 171.26175 136.32621 1.000 32.89362 466 ASN B O 1
ATOM 3562 N N . CYS B 1 466 ? 190.73831 169.66243 137.86843 1.000 25.32119 467 CYS B N 1
ATOM 3563 C CA . CYS B 1 466 ? 189.38922 170.08737 138.21965 1.000 26.84908 467 CYS B CA 1
ATOM 3564 C C . CYS B 1 466 ? 189.24671 170.23213 139.72688 1.000 31.77048 467 CYS B C 1
ATOM 3565 O O . CYS B 1 466 ? 188.19921 169.92651 140.30257 1.000 33.90978 467 CYS B O 1
ATOM 3568 N N . GLN B 1 467 ? 190.29904 170.69994 140.39079 1.000 28.78970 468 GLN B N 1
ATOM 3569 C CA . GLN B 1 467 ? 190.29925 170.82486 141.83965 1.000 30.28814 468 GLN B CA 1
ATOM 3570 C C . GLN B 1 467 ? 189.62538 172.12215 142.26973 1.000 35.20487 468 GLN B C 1
ATOM 3571 O O . GLN B 1 467 ? 189.57958 173.10096 141.52161 1.000 34.93502 468 GLN B O 1
ATOM 3577 N N . ALA B 1 468 ? 189.11572 172.11770 143.50195 1.000 39.03486 469 ALA B N 1
ATOM 3578 C CA . ALA B 1 468 ? 188.20781 173.17218 143.95226 1.000 33.41427 469 ALA B CA 1
ATOM 3579 C C . ALA B 1 468 ? 188.81117 174.57261 143.93868 1.000 37.56179 469 ALA B C 1
ATOM 3580 O O . ALA B 1 468 ? 188.16608 175.48541 143.39363 1.000 39.82400 469 ALA B O 1
ATOM 3582 N N . PRO B 1 469 ? 189.99530 174.83226 144.51106 1.000 36.60737 470 PRO B N 1
ATOM 3583 C CA . PRO B 1 469 ? 190.43490 176.23968 144.61241 1.000 37.26777 470 PRO B CA 1
ATOM 3584 C C . PRO B 1 469 ? 190.69578 176.89734 143.26779 1.000 38.04048 470 PRO B C 1
ATOM 3585 O O . PRO B 1 469 ? 190.21625 178.01150 143.02423 1.000 37.61109 470 PRO B O 1
ATOM 3589 N N . ASP B 1 470 ? 191.44286 176.23972 142.38085 1.000 34.58469 471 ASP B N 1
ATOM 3590 C CA . ASP B 1 470 ? 191.84941 176.89474 141.14343 1.000 36.97013 471 ASP B CA 1
ATOM 3591 C C . ASP B 1 470 ? 190.73060 176.97751 140.11350 1.000 35.43540 471 ASP B C 1
ATOM 3592 O O . ASP B 1 470 ? 190.75407 177.88063 139.27455 1.000 38.66895 471 ASP B O 1
ATOM 3597 N N . THR B 1 471 ? 189.74982 176.07079 140.15427 1.000 34.25057 472 THR B N 1
ATOM 3598 C CA . THR B 1 471 ? 188.68926 176.09395 139.14823 1.000 30.26893 472 THR B CA 1
ATOM 3599 C C . THR B 1 471 ? 187.91162 177.40406 139.18659 1.000 33.68728 472 THR B C 1
ATOM 3600 O O . THR B 1 471 ? 187.60319 177.98223 138.13708 1.000 32.96880 472 THR B O 1
ATOM 3604 N N . GLY B 1 472 ? 187.58944 177.89013 140.38660 1.000 36.92030 473 GLY B N 1
ATOM 3605 C CA . GLY B 1 472 ? 186.88978 179.15929 140.49460 1.000 31.02230 473 GLY B CA 1
ATOM 3606 C C . GLY B 1 472 ? 187.69871 180.32131 139.95223 1.000 30.05146 473 GLY B C 1
ATOM 3607 O O . GLY B 1 472 ? 187.15410 181.22876 139.32044 1.000 35.06472 473 GLY B O 1
ATOM 3608 N N . ASN B 1 473 ? 189.01088 180.30897 140.18790 1.000 26.87319 474 ASN B N 1
ATOM 3609 C CA . ASN B 1 473 ? 189.86012 181.38108 139.68097 1.000 27.69109 474 ASN B CA 1
ATOM 3610 C C . ASN B 1 473 ? 189.97076 181.33130 138.16176 1.000 31.35048 474 ASN B C 1
ATOM 3611 O O . ASN B 1 473 ? 189.98260 182.37772 137.50255 1.000 30.49758 474 ASN B O 1
ATOM 3616 N N . MET B 1 474 ? 190.05042 180.12735 137.58593 1.000 37.91895 475 MET B N 1
ATOM 3617 C CA . MET B 1 474 ? 190.01866 180.00936 136.13075 1.000 35.45481 475 MET B CA 1
ATOM 3618 C C . MET B 1 474 ? 188.70215 180.51995 135.56726 1.000 35.03383 475 MET B C 1
ATOM 3619 O O . MET B 1 474 ? 188.68547 181.19281 134.53346 1.000 39.72321 475 MET B O 1
ATOM 3624 N N . GLU B 1 475 ? 187.58592 180.20443 136.22661 1.000 33.02450 476 GLU B N 1
ATOM 3625 C CA . GLU B 1 475 ? 186.29579 180.70143 135.75707 1.000 36.63187 476 GLU B CA 1
ATOM 3626 C C . GLU B 1 475 ? 186.22546 182.22175 135.83680 1.000 39.38732 476 GLU B C 1
ATOM 3627 O O . GLU B 1 475 ? 185.69818 182.87502 134.92804 1.000 44.61465 476 GLU B O 1
ATOM 3633 N N . VAL B 1 476 ? 186.75367 182.80229 136.91610 1.000 33.17124 477 VAL B N 1
ATOM 3634 C CA . VAL B 1 476 ? 186.75620 184.25654 137.05860 1.000 29.76957 477 VAL B CA 1
ATOM 3635 C C . VAL B 1 476 ? 187.59557 184.89700 135.96002 1.000 36.05468 477 VAL B C 1
ATOM 3636 O O . VAL B 1 476 ? 187.17410 185.86499 135.31791 1.000 36.27438 477 VAL B O 1
ATOM 3640 N N . LEU B 1 477 ? 188.79539 184.36076 135.72152 1.000 38.11123 478 LEU B N 1
ATOM 3641 C CA . LEU B 1 477 ? 189.66838 184.93268 134.70082 1.000 34.47260 478 LEU B CA 1
ATOM 3642 C C . LEU B 1 477 ? 189.12250 184.71016 133.29600 1.000 37.66930 478 LEU B C 1
ATOM 3643 O O . LEU B 1 477 ? 189.39557 185.50913 132.39425 1.000 45.14076 478 LEU B O 1
ATOM 3648 N N . HIS B 1 478 ? 188.36625 183.63284 133.08562 1.000 35.69924 479 HIS B N 1
ATOM 3649 C CA . HIS B 1 478 ? 187.77698 183.37238 131.77929 1.000 39.80886 479 HIS B CA 1
ATOM 3650 C C . HIS B 1 478 ? 186.59492 184.29252 131.50397 1.000 41.55166 479 HIS B C 1
ATOM 3651 O O . HIS B 1 478 ? 186.46607 184.82566 130.39677 1.000 43.02985 479 HIS B O 1
ATOM 3658 N N . LEU B 1 479 ? 185.72610 184.49364 132.49621 1.000 39.98586 480 LEU B N 1
ATOM 3659 C CA . LEU B 1 479 ? 184.57250 185.36711 132.30636 1.000 39.90223 480 LEU B CA 1
ATOM 3660 C C . LEU B 1 479 ? 185.00013 186.82672 132.23293 1.000 43.66455 480 LEU B C 1
ATOM 3661 O O . LEU B 1 479 ? 184.76516 187.50903 131.22932 1.000 44.11362 480 LEU B O 1
ATOM 3666 N N . TYR B 1 480 ? 185.63133 187.32135 133.29110 1.000 45.17343 481 TYR B N 1
ATOM 3667 C CA . TYR B 1 480 ? 186.10575 188.69212 133.36998 1.000 38.90176 481 TYR B CA 1
ATOM 3668 C C . TYR B 1 480 ? 187.62596 188.71612 133.31248 1.000 44.20998 481 TYR B C 1
ATOM 3669 O O . TYR B 1 480 ? 188.29867 187.73144 133.62401 1.000 45.04860 481 TYR B O 1
ATOM 3678 N N . GLY B 1 481 ? 188.16557 189.85567 132.90159 1.000 42.56620 482 GLY B N 1
ATOM 3679 C CA . GLY B 1 481 ? 189.60320 189.98503 132.79978 1.000 42.42672 482 GLY B CA 1
ATOM 3680 C C . GLY B 1 481 ? 190.06133 190.42595 131.42823 1.000 41.52711 482 GLY B C 1
ATOM 3681 O O . GLY B 1 481 ? 189.39691 190.15739 130.42421 1.000 44.69755 482 GLY B O 1
ATOM 3682 N N . SER B 1 482 ? 191.19876 191.10473 131.37679 1.000 43.91615 483 SER B N 1
ATOM 3683 C CA . SER B 1 482 ? 191.74229 191.63519 130.13907 1.000 40.99710 483 SER B CA 1
ATOM 3684 C C . SER B 1 482 ? 192.57876 190.57860 129.42735 1.000 44.13563 483 SER B C 1
ATOM 3685 O O . SER B 1 482 ? 192.85795 189.50153 129.95915 1.000 45.50842 483 SER B O 1
ATOM 3688 N N . GLU B 1 483 ? 192.97380 190.90499 128.19460 1.000 45.24985 484 GLU B N 1
ATOM 3689 C CA . GLU B 1 483 ? 193.79784 189.98919 127.41368 1.000 43.81376 484 GLU B CA 1
ATOM 3690 C C . GLU B 1 483 ? 195.14834 189.75805 128.07856 1.000 44.99069 484 GLU B C 1
ATOM 3691 O O . GLU B 1 483 ? 195.64980 188.62793 128.10415 1.000 44.41099 484 GLU B O 1
ATOM 3693 N N . GLN B 1 484 ? 195.75675 190.81905 128.61492 1.000 42.50825 485 GLN B N 1
ATOM 3694 C CA . GLN B 1 484 ? 197.03416 190.66685 129.30350 1.000 42.76855 485 GLN B CA 1
ATOM 3695 C C . GLN B 1 484 ? 196.89330 189.78564 130.53697 1.000 44.53089 485 GLN B C 1
ATOM 3696 O O . GLN B 1 484 ? 197.72287 188.89968 130.77255 1.000 46.08686 485 GLN B O 1
ATOM 3698 N N . GLN B 1 485 ? 195.84144 190.00638 131.33040 1.000 42.09026 486 GLN B N 1
ATOM 3699 C CA . GLN B 1 485 ? 195.61618 189.17802 132.51048 1.000 40.95667 486 GLN B CA 1
ATOM 3700 C C . GLN B 1 485 ? 195.41485 187.72027 132.12660 1.000 41.80020 486 GLN B C 1
ATOM 3701 O O . GLN B 1 485 ? 195.96503 186.81750 132.77092 1.000 46.45866 486 GLN B O 1
ATOM 3707 N N . LYS B 1 486 ? 194.62646 187.47026 131.07884 1.000 38.27493 487 LYS B N 1
ATOM 3708 C CA . LYS B 1 486 ? 194.39686 186.09788 130.64490 1.000 40.77550 487 LYS B CA 1
ATOM 3709 C C . LYS B 1 486 ? 195.69826 185.44475 130.20150 1.000 42.58300 487 LYS B C 1
ATOM 3710 O O . LYS B 1 486 ? 196.08115 184.39615 130.72810 1.000 41.75496 487 LYS B O 1
ATOM 3716 N N . LYS B 1 487 ? 196.42730 186.09262 129.28894 1.000 41.18722 488 LYS B N 1
ATOM 3717 C CA . LYS B 1 487 ? 197.67466 185.52405 128.79015 1.000 41.06146 488 LYS B CA 1
ATOM 3718 C C . LYS B 1 487 ? 198.69759 185.32791 129.90111 1.000 39.86045 488 LYS B C 1
ATOM 3719 O O . LYS B 1 487 ? 199.54070 184.42889 129.81242 1.000 44.49417 488 LYS B O 1
ATOM 3721 N N . GLN B 1 488 ? 198.64304 186.14596 130.95338 1.000 37.82888 489 GLN B N 1
ATOM 3722 C CA . GLN B 1 488 ? 199.63968 186.03678 132.00962 1.000 35.63377 489 GLN B CA 1
ATOM 3723 C C . GLN B 1 488 ? 199.28815 184.97673 133.04558 1.000 36.76067 489 GLN B C 1
ATOM 3724 O O . GLN B 1 488 ? 200.19100 184.31618 133.56993 1.000 38.49428 489 GLN B O 1
ATOM 3730 N N . TRP B 1 489 ? 198.00820 184.79106 133.35897 1.000 32.80659 490 TRP B N 1
ATOM 3731 C CA . TRP B 1 489 ? 197.65483 183.91948 134.47384 1.000 30.04036 490 TRP B CA 1
ATOM 3732 C C . TRP B 1 489 ? 196.78875 182.73008 134.09176 1.000 33.85770 490 TRP B C 1
ATOM 3733 O O . TRP B 1 489 ? 196.97624 181.64514 134.64566 1.000 35.74991 490 TRP B O 1
ATOM 3744 N N . LEU B 1 490 ? 195.83367 182.89579 133.17347 1.000 34.61129 491 LEU B N 1
ATOM 3745 C CA . LEU B 1 490 ? 194.89947 181.81346 132.88415 1.000 29.51455 491 LEU B CA 1
ATOM 3746 C C . LEU B 1 490 ? 195.57755 180.67733 132.12980 1.000 31.57946 491 LEU B C 1
ATOM 3747 O O . LEU B 1 490 ? 195.29933 179.50183 132.39128 1.000 36.05892 491 LEU B O 1
ATOM 3752 N N . GLU B 1 491 ? 196.46293 181.00466 131.18826 1.000 33.32228 492 GLU B N 1
ATOM 3753 C CA . GLU B 1 491 ? 197.15056 179.96217 130.42806 1.000 33.14036 492 GLU B CA 1
ATOM 3754 C C . GLU B 1 491 ? 198.03269 179.07715 131.30072 1.000 31.06012 492 GLU B C 1
ATOM 3755 O O . GLU B 1 491 ? 197.94967 177.84376 131.16567 1.000 34.56609 492 GLU B O 1
ATOM 3761 N N . PRO B 1 492 ? 198.89351 179.60510 132.18358 1.000 31.06495 493 PRO B N 1
ATOM 3762 C CA . PRO B 1 492 ? 199.61348 178.70288 133.09900 1.000 32.16342 493 PRO B CA 1
ATOM 3763 C C . PRO B 1 492 ? 198.68880 177.90991 134.00366 1.000 29.89297 493 PRO B C 1
ATOM 3764 O O . PRO B 1 492 ? 198.99034 176.75790 134.33518 1.000 31.96239 493 PRO B O 1
ATOM 3768 N N . LEU B 1 493 ? 197.56953 178.50335 134.42264 1.000 30.84030 494 LEU B N 1
ATOM 3769 C CA . LEU B 1 493 ? 196.59140 177.76767 135.21639 1.000 31.53562 494 LEU B CA 1
ATOM 3770 C C . LEU B 1 493 ? 195.94697 176.65428 134.40225 1.000 32.25597 494 LEU B C 1
ATOM 3771 O O . LEU B 1 493 ? 195.73109 175.54958 134.91301 1.000 36.83898 494 LEU B O 1
ATOM 3776 N N . LEU B 1 494 ? 195.62559 176.92956 133.13617 1.000 26.60160 495 LEU B N 1
ATOM 3777 C CA . LEU B 1 494 ? 195.01424 175.91248 132.28785 1.000 25.30495 495 LEU B CA 1
ATOM 3778 C C . LEU B 1 494 ? 195.97799 174.76601 132.01280 1.000 21.71835 495 LEU B C 1
ATOM 3779 O O . LEU B 1 494 ? 195.57614 173.59810 132.01518 1.000 29.03663 495 LEU B O 1
ATOM 3784 N N . ARG B 1 495 ? 197.25061 175.07483 131.77135 1.000 31.05393 496 ARG B N 1
ATOM 3785 C CA . ARG B 1 495 ? 198.23924 174.03191 131.53114 1.000 32.25622 496 ARG B CA 1
ATOM 3786 C C . ARG B 1 495 ? 198.67713 173.31915 132.80287 1.000 34.71589 496 ARG B C 1
ATOM 3787 O O . ARG B 1 495 ? 199.36535 172.29782 132.71173 1.000 37.29082 496 ARG B O 1
ATOM 3795 N N . GLY B 1 496 ? 198.29609 173.82060 133.97373 1.000 36.59419 497 GLY B N 1
ATOM 3796 C CA . GLY B 1 496 ? 198.68300 173.20521 135.22548 1.000 30.39741 497 GLY B CA 1
ATOM 3797 C C . GLY B 1 496 ? 200.04250 173.60256 135.74801 1.000 31.45750 497 GLY B C 1
ATOM 3798 O O . GLY B 1 496 ? 200.55064 172.94734 136.66425 1.000 37.27954 497 GLY B O 1
ATOM 3799 N N . ASP B 1 497 ? 200.65383 174.65219 135.19543 1.000 31.72329 498 ASP B N 1
ATOM 3800 C CA . ASP B 1 497 ? 201.98016 175.05798 135.65004 1.000 38.46510 498 ASP B CA 1
ATOM 3801 C C . ASP B 1 497 ? 201.93485 175.65776 137.05004 1.000 39.90073 498 ASP B C 1
ATOM 3802 O O . ASP B 1 497 ? 202.82799 175.40605 137.86678 1.000 37.93376 498 ASP B O 1
ATOM 3807 N N . ILE B 1 498 ? 200.90996 176.45835 137.34522 1.000 39.30129 499 ILE B N 1
ATOM 3808 C CA . ILE B 1 498 ? 200.78982 177.13898 138.62610 1.000 33.29296 499 ILE B CA 1
ATOM 3809 C C . ILE B 1 498 ? 199.40663 176.87499 139.20354 1.000 31.95592 499 ILE B C 1
ATOM 3810 O O . ILE B 1 498 ? 198.49493 176.41271 138.51523 1.000 35.36016 499 ILE B O 1
ATOM 3815 N N . THR B 1 499 ? 199.26499 177.17075 140.49253 1.000 32.39766 500 THR B N 1
ATOM 3816 C CA . THR B 1 499 ? 197.99115 177.09183 141.18843 1.000 34.46885 500 THR B CA 1
ATOM 3817 C C . THR B 1 499 ? 197.63552 178.45954 141.75704 1.000 32.60717 500 THR B C 1
ATOM 3818 O O . THR B 1 499 ? 198.47932 179.35311 141.85709 1.000 32.94169 500 THR B O 1
ATOM 3822 N N . SER B 1 500 ? 196.36808 178.61477 142.12846 1.000 32.44771 501 SER B N 1
ATOM 3823 C CA . SER B 1 500 ? 195.84373 179.88353 142.60663 1.000 31.40383 501 SER B CA 1
ATOM 3824 C C . SER B 1 500 ? 195.17661 179.69190 143.96093 1.000 33.39549 501 SER B C 1
ATOM 3825 O O . SER B 1 500 ? 194.86806 178.57186 144.37370 1.000 35.44187 501 SER B O 1
ATOM 3828 N N . VAL B 1 501 ? 194.96388 180.80679 144.65473 1.000 29.01295 502 VAL B N 1
ATOM 3829 C CA . VAL B 1 501 ? 194.28948 180.81370 145.94741 1.000 30.73479 502 VAL B CA 1
ATOM 3830 C C . VAL B 1 501 ? 193.31592 181.98542 145.98024 1.000 27.84044 502 VAL B C 1
ATOM 3831 O O . VAL B 1 501 ? 193.61516 183.07249 145.47625 1.000 29.66789 502 VAL B O 1
ATOM 3835 N N . PHE B 1 502 ? 192.13747 181.75153 146.54844 1.000 20.08842 503 PHE B N 1
ATOM 3836 C CA . PHE B 1 502 ? 191.11388 182.77410 146.71685 1.000 17.91052 503 PHE B CA 1
ATOM 3837 C C . PHE B 1 502 ? 190.98147 183.08128 148.20156 1.000 24.57193 503 PHE B C 1
ATOM 3838 O O . PHE B 1 502 ? 190.73300 182.17621 149.00474 1.000 29.51607 503 PHE B O 1
ATOM 3846 N N . CYS B 1 503 ? 191.15162 184.34967 148.56587 1.000 15.34347 504 CYS B N 1
ATOM 3847 C CA . CYS B 1 503 ? 191.12616 184.76553 149.96298 1.000 21.75550 504 CYS B CA 1
ATOM 3848 C C . CYS B 1 503 ? 190.20583 185.96468 150.11975 1.000 18.45523 504 CYS B C 1
ATOM 3849 O O . CYS B 1 503 ? 190.46264 187.02692 149.54608 1.000 21.94633 504 CYS B O 1
ATOM 3852 N N . MET B 1 504 ? 189.13448 185.79027 150.89367 1.000 21.36061 505 MET B N 1
ATOM 3853 C CA . MET B 1 504 ? 188.22975 186.88590 151.20460 1.000 20.03005 505 MET B CA 1
ATOM 3854 C C . MET B 1 504 ? 187.72195 186.87337 152.63981 1.000 18.38202 505 MET B C 1
ATOM 3855 O O . MET B 1 504 ? 186.92310 187.74441 152.99519 1.000 27.73875 505 MET B O 1
ATOM 3860 N N . THR B 1 505 ? 188.16486 185.93923 153.47495 1.000 12.12900 506 THR B N 1
ATOM 3861 C CA . THR B 1 505 ? 187.65889 185.78392 154.83223 1.000 8.43014 506 THR B CA 1
ATOM 3862 C C . THR B 1 505 ? 188.65365 186.37695 155.82147 1.000 18.89032 506 THR B C 1
ATOM 3863 O O . THR B 1 505 ? 189.86062 186.14819 155.70496 1.000 23.93422 506 THR B O 1
ATOM 3867 N N . GLU B 1 506 ? 188.14020 187.15966 156.79329 1.000 17.76619 507 GLU B N 1
ATOM 3868 C CA . GLU B 1 506 ? 188.95108 187.76926 157.83408 1.000 13.24870 507 GLU B CA 1
ATOM 3869 C C . GLU B 1 506 ? 188.76660 187.03974 159.15975 1.000 20.73055 507 GLU B C 1
ATOM 3870 O O . GLU B 1 506 ? 187.67703 186.54166 159.45705 1.000 21.59069 507 GLU B O 1
ATOM 3876 N N . PRO B 1 507 ? 189.81550 186.96594 159.98010 1.000 22.10368 508 PRO B N 1
ATOM 3877 C CA . PRO B 1 507 ? 189.73344 186.16974 161.21251 1.000 20.97305 508 PRO B CA 1
ATOM 3878 C C . PRO B 1 507 ? 189.00325 186.85356 162.35936 1.000 22.27074 508 PRO B C 1
ATOM 3879 O O . PRO B 1 507 ? 188.41924 186.17452 163.20904 1.000 25.87126 508 PRO B O 1
ATOM 3883 N N . ASN B 1 508 ? 189.02530 188.18295 162.40664 1.000 20.10508 509 ASN B N 1
ATOM 3884 C CA . ASN B 1 508 ? 188.49826 188.91789 163.54851 1.000 23.06069 509 ASN B CA 1
ATOM 3885 C C . ASN B 1 508 ? 187.09511 189.46925 163.33104 1.000 24.19322 509 ASN B C 1
ATOM 3886 O O . ASN B 1 508 ? 186.57847 190.16030 164.21338 1.000 30.93913 509 ASN B O 1
ATOM 3891 N N . VAL B 1 509 ? 186.46428 189.19021 162.19091 1.000 19.15568 510 VAL B N 1
ATOM 3892 C CA . VAL B 1 509 ? 185.11628 189.66374 161.90968 1.000 19.96075 510 VAL B CA 1
ATOM 3893 C C . VAL B 1 509 ? 184.27925 188.49362 161.40980 1.000 21.66621 510 VAL B C 1
ATOM 3894 O O . VAL B 1 509 ? 184.79005 187.41512 161.10962 1.000 20.42937 510 VAL B O 1
ATOM 3898 N N . SER B 1 510 ? 182.97117 188.72401 161.32966 1.000 21.16402 511 SER B N 1
ATOM 3899 C CA . SER B 1 510 ? 182.04450 187.74230 160.77737 1.000 22.97102 511 SER B CA 1
ATOM 3900 C C . SER B 1 510 ? 182.01719 187.90116 159.26324 1.000 19.77331 511 SER B C 1
ATOM 3901 O O . SER B 1 510 ? 181.42124 188.84805 158.74175 1.000 23.88485 511 SER B O 1
ATOM 3904 N N . SER B 1 511 ? 182.66014 186.97678 158.55640 1.000 19.72725 512 SER B N 1
ATOM 3905 C CA . SER B 1 511 ? 182.81360 187.06946 157.11243 1.000 14.79108 512 SER B CA 1
ATOM 3906 C C . SER B 1 511 ? 181.67158 186.42364 156.34170 1.000 19.69762 512 SER B C 1
ATOM 3907 O O . SER B 1 511 ? 181.66292 186.49477 155.10924 1.000 28.44687 512 SER B O 1
ATOM 3910 N N . SER B 1 512 ? 180.71346 185.79419 157.02441 1.000 18.87533 513 SER B N 1
ATOM 3911 C CA . SER B 1 512 ? 179.52921 185.30566 156.32947 1.000 19.29597 513 SER B CA 1
ATOM 3912 C C . SER B 1 512 ? 178.71581 186.44917 155.74159 1.000 24.53886 513 SER B C 1
ATOM 3913 O O . SER B 1 512 ? 177.98386 186.24281 154.76810 1.000 24.92915 513 SER B O 1
ATOM 3916 N N . ASP B 1 513 ? 178.83027 187.64564 156.31210 1.000 23.25928 514 ASP B N 1
ATOM 3917 C CA . ASP B 1 513 ? 178.27238 188.86221 155.73728 1.000 19.13404 514 ASP B CA 1
ATOM 3918 C C . ASP B 1 513 ? 179.40796 189.58496 155.02009 1.000 24.76955 514 ASP B C 1
ATOM 3919 O O . ASP B 1 513 ? 180.33881 190.08171 155.66145 1.000 28.89434 514 ASP B O 1
ATOM 3924 N N . ALA B 1 514 ? 179.32953 189.64474 153.69005 1.000 28.87731 515 ALA B N 1
ATOM 3925 C CA . ALA B 1 514 ? 180.43772 190.14517 152.88489 1.000 31.12161 515 ALA B CA 1
ATOM 3926 C C . ALA B 1 514 ? 180.69116 191.63603 153.06204 1.000 29.68191 515 ALA B C 1
ATOM 3927 O O . ALA B 1 514 ? 181.73407 192.12146 152.61417 1.000 32.02365 515 ALA B O 1
ATOM 3929 N N . THR B 1 515 ? 179.77831 192.37242 153.68885 1.000 30.73771 516 THR B N 1
ATOM 3930 C CA . THR B 1 515 ? 179.99784 193.79076 153.93868 1.000 30.37212 516 THR B CA 1
ATOM 3931 C C . THR B 1 515 ? 180.89328 194.04655 155.14271 1.000 29.24585 516 THR B C 1
ATOM 3932 O O . THR B 1 515 ? 181.24161 195.20323 155.39955 1.000 32.37409 516 THR B O 1
ATOM 3936 N N . ASN B 1 516 ? 181.27216 193.00600 155.87906 1.000 29.68776 517 ASN B N 1
ATOM 3937 C CA . ASN B 1 516 ? 182.13654 193.13501 157.04305 1.000 28.08887 517 ASN B CA 1
ATOM 3938 C C . ASN B 1 516 ? 183.61743 193.08695 156.69283 1.000 30.66475 517 ASN B C 1
ATOM 3939 O O . ASN B 1 516 ? 184.45337 193.17287 157.59716 1.000 32.29491 517 ASN B O 1
ATOM 3944 N N . ILE B 1 517 ? 183.96125 192.94788 155.41260 1.000 27.76267 518 ILE B N 1
ATOM 3945 C CA . ILE B 1 517 ? 185.35966 192.84591 155.01306 1.000 28.03335 518 ILE B CA 1
ATOM 3946 C C . ILE B 1 517 ? 186.05828 194.17298 155.27270 1.000 30.66845 518 ILE B C 1
ATOM 3947 O O . ILE B 1 517 ? 185.58569 195.23577 154.85021 1.000 34.30096 518 ILE B O 1
ATOM 3952 N N . GLU B 1 518 ? 187.19339 194.11715 155.96765 1.000 33.15471 519 GLU B N 1
ATOM 3953 C CA . GLU B 1 518 ? 187.92178 195.31179 156.36812 1.000 34.30024 519 GLU B CA 1
ATOM 3954 C C . GLU B 1 518 ? 189.25071 195.48226 155.64555 1.000 34.76500 519 GLU B C 1
ATOM 3955 O O . GLU B 1 518 ? 189.92104 196.49898 155.85099 1.000 36.59127 519 GLU B O 1
ATOM 3957 N N . CYS B 1 519 ? 189.65513 194.52224 154.81764 1.000 29.68002 520 CYS B N 1
ATOM 3958 C CA . CYS B 1 519 ? 190.88129 194.67152 154.04617 1.000 24.90923 520 CYS B CA 1
ATOM 3959 C C . CYS B 1 519 ? 190.72288 195.79135 153.02613 1.000 28.72625 520 CYS B C 1
ATOM 3960 O O . CYS B 1 519 ? 189.69232 195.90276 152.35827 1.000 33.54339 520 CYS B O 1
ATOM 3963 N N . THR B 1 520 ? 191.75000 196.62562 152.90734 1.000 29.04980 521 THR B N 1
ATOM 3964 C CA . THR B 1 520 ? 191.68777 197.82814 152.09098 1.000 30.65460 521 THR B CA 1
ATOM 3965 C C . THR B 1 520 ? 192.51425 197.66211 150.82458 1.000 30.69241 521 THR B C 1
ATOM 3966 O O . THR B 1 520 ? 193.59983 197.07591 150.84961 1.000 32.77618 521 THR B O 1
ATOM 3970 N N . ILE B 1 521 ? 191.98468 198.17766 149.71833 1.000 32.66068 522 ILE B N 1
ATOM 3971 C CA . ILE B 1 521 ? 192.69747 198.23930 148.44355 1.000 34.03458 522 ILE B CA 1
ATOM 3972 C C . ILE B 1 521 ? 192.65525 199.70284 148.01269 1.000 35.52325 522 ILE B C 1
ATOM 3973 O O . ILE B 1 521 ? 191.71530 200.14358 147.34548 1.000 41.66618 522 ILE B O 1
ATOM 3978 N N . GLN B 1 522 ? 193.67261 200.46614 148.39425 1.000 38.16537 523 GLN B N 1
ATOM 3979 C CA . GLN B 1 522 ? 193.72871 201.89126 148.10518 1.000 42.56276 523 GLN B CA 1
ATOM 3980 C C . GLN B 1 522 ? 194.61339 202.15543 146.89585 1.000 43.98728 523 GLN B C 1
ATOM 3981 O O . GLN B 1 522 ? 195.67871 201.55124 146.74685 1.000 46.88471 523 GLN B O 1
ATOM 3987 N N . ARG B 1 523 ? 194.16394 203.06315 146.03506 1.000 46.17930 524 ARG B N 1
ATOM 3988 C CA . ARG B 1 523 ? 194.97097 203.48007 144.89841 1.000 46.11178 524 ARG B CA 1
ATOM 3989 C C . ARG B 1 523 ? 196.08768 204.40184 145.37009 1.000 47.39068 524 ARG B C 1
ATOM 3990 O O . ARG B 1 523 ? 195.83925 205.38585 146.07232 1.000 50.99294 524 ARG B O 1
ATOM 3998 N N . ASP B 1 524 ? 197.32251 204.08044 144.98586 1.000 48.29293 525 ASP B N 1
ATOM 3999 C CA . ASP B 1 524 ? 198.50914 204.82901 145.40244 1.000 48.94079 525 ASP B CA 1
ATOM 4000 C C . ASP B 1 524 ? 199.28805 205.21585 144.14951 1.000 53.00658 525 ASP B C 1
ATOM 4001 O O . ASP B 1 524 ? 200.18778 204.49051 143.71801 1.000 52.05134 525 ASP B O 1
ATOM 4003 N N . GLY B 1 525 ? 198.94539 206.36422 143.57312 1.000 57.53841 526 GLY B N 1
ATOM 4004 C CA . GLY B 1 525 ? 199.60115 206.82351 142.36601 1.000 55.61370 526 GLY B CA 1
ATOM 4005 C C . GLY B 1 525 ? 199.26303 205.97987 141.15525 1.000 55.67463 526 GLY B C 1
ATOM 4006 O O . GLY B 1 525 ? 198.11694 205.97084 140.69649 1.000 56.53845 526 GLY B O 1
ATOM 4007 N N . GLY B 1 526 ? 200.25254 205.26741 140.62817 1.000 54.63767 527 GLY B N 1
ATOM 4008 C CA . GLY B 1 526 ? 200.07151 204.41842 139.47189 1.000 54.42940 527 GLY B CA 1
ATOM 4009 C C . GLY B 1 526 ? 199.70862 202.98124 139.76948 1.000 55.92097 527 GLY B C 1
ATOM 4010 O O . GLY B 1 526 ? 199.64691 202.16912 138.84085 1.000 55.44662 527 GLY B O 1
ATOM 4011 N N . GLY B 1 527 ? 199.46430 202.63675 141.03071 1.000 49.87726 528 GLY B N 1
ATOM 4012 C CA . GLY B 1 527 ? 199.14454 201.26920 141.38624 1.000 45.23575 528 GLY B CA 1
ATOM 4013 C C . GLY B 1 527 ? 198.13608 201.15995 142.50890 1.000 45.38221 528 GLY B C 1
ATOM 4014 O O . GLY B 1 527 ? 197.31115 202.05695 142.70018 1.000 50.43368 528 GLY B O 1
ATOM 4015 N N . TYR B 1 528 ? 198.19028 200.06088 143.25708 1.000 34.48176 529 TYR B N 1
ATOM 4016 C CA . TYR B 1 528 ? 197.27682 199.83006 144.36448 1.000 32.93856 529 TYR B CA 1
ATOM 4017 C C . TYR B 1 528 ? 198.05833 199.30245 145.55687 1.000 36.65219 529 TYR B C 1
ATOM 4018 O O . TYR B 1 528 ? 199.13119 198.71357 145.41130 1.000 39.75645 529 TYR B O 1
ATOM 4027 N N . ILE B 1 529 ? 197.50710 199.52561 146.74564 1.000 35.57892 530 ILE B N 1
ATOM 4028 C CA . ILE B 1 529 ? 198.08955 199.04539 147.99233 1.000 31.09451 530 ILE B CA 1
ATOM 4029 C C . ILE B 1 529 ? 197.06905 198.14387 148.66884 1.000 30.61783 530 ILE B C 1
ATOM 4030 O O . ILE B 1 529 ? 195.93913 198.56942 148.93717 1.000 36.25980 530 ILE B O 1
ATOM 4035 N N . VAL B 1 530 ? 197.46619 196.90625 148.94723 1.000 25.12994 531 VAL B N 1
ATOM 4036 C CA . VAL B 1 530 ? 196.61253 195.92354 149.60342 1.000 25.31673 531 VAL B CA 1
ATOM 4037 C C . VAL B 1 530 ? 197.14330 195.71663 151.01378 1.000 26.59171 531 VAL B C 1
ATOM 4038 O O . VAL B 1 530 ? 198.32093 195.38834 151.19941 1.000 31.47197 531 VAL B O 1
ATOM 4042 N N . ASN B 1 531 ? 196.27843 195.90919 152.00654 1.000 23.68404 532 ASN B N 1
ATOM 4043 C CA . ASN B 1 531 ? 196.67054 195.82919 153.41079 1.000 23.71855 532 ASN B CA 1
ATOM 4044 C C . ASN B 1 531 ? 195.54743 195.15416 154.18433 1.000 24.67814 532 ASN B C 1
ATOM 4045 O O . ASN B 1 531 ? 194.45823 195.71881 154.31479 1.000 33.04304 532 ASN B O 1
ATOM 4050 N N . GLY B 1 532 ? 195.80609 193.95733 154.69521 1.000 13.68305 533 GLY B N 1
ATOM 4051 C CA . GLY B 1 532 ? 194.79507 193.25070 155.45908 1.000 17.48067 533 GLY B CA 1
ATOM 4052 C C . GLY B 1 532 ? 195.31024 191.90655 155.91962 1.000 19.07467 533 GLY B C 1
ATOM 4053 O O . GLY B 1 532 ? 196.44521 191.51512 155.63358 1.000 22.14467 533 GLY B O 1
ATOM 4054 N N . LYS B 1 533 ? 194.44920 191.20093 156.64897 1.000 20.50569 534 LYS B N 1
ATOM 4055 C CA . LYS B 1 533 ? 194.74217 189.86617 157.15291 1.000 18.34710 534 LYS B CA 1
ATOM 4056 C C . LYS B 1 533 ? 193.68793 188.90394 156.63339 1.000 17.14482 534 LYS B C 1
ATOM 4057 O O . LYS B 1 533 ? 192.48993 189.18018 156.73794 1.000 15.69382 534 LYS B O 1
ATOM 4063 N N . LYS B 1 534 ? 194.12933 187.78067 156.08119 1.000 19.53528 535 LYS B N 1
ATOM 4064 C CA . LYS B 1 534 ? 193.23071 186.78062 155.52827 1.000 6.51301 535 LYS B CA 1
ATOM 4065 C C . LYS B 1 534 ? 193.21795 185.53674 156.40709 1.000 12.24654 535 LYS B C 1
ATOM 4066 O O . LYS B 1 534 ? 193.93720 185.43691 157.40256 1.000 25.57292 535 LYS B O 1
ATOM 4072 N N . TRP B 1 535 ? 192.38845 184.57501 156.01487 1.000 14.71504 536 TRP B N 1
ATOM 4073 C CA . TRP B 1 535 ? 191.92416 183.54889 156.93358 1.000 6.32629 536 TRP B CA 1
ATOM 4074 C C . TRP B 1 535 ? 191.33846 182.39739 156.12924 1.000 12.83467 536 TRP B C 1
ATOM 4075 O O . TRP B 1 535 ? 190.50794 182.61523 155.24363 1.000 19.58608 536 TRP B O 1
ATOM 4086 N N . TRP B 1 536 ? 191.79563 181.17979 156.42907 1.000 6.41258 537 TRP B N 1
ATOM 4087 C CA . TRP B 1 536 ? 191.27842 179.95448 155.81188 1.000 3.88221 537 TRP B CA 1
ATOM 4088 C C . TRP B 1 536 ? 191.54691 179.91418 154.30877 1.000 13.72071 537 TRP B C 1
ATOM 4089 O O . TRP B 1 536 ? 190.76913 179.35435 153.53809 1.000 19.57903 537 TRP B O 1
ATOM 4100 N N . SER B 1 537 ? 192.66675 180.49356 153.88735 1.000 19.64735 538 SER B N 1
ATOM 4101 C CA . SER B 1 537 ? 193.03848 180.50205 152.47577 1.000 9.33016 538 SER B CA 1
ATOM 4102 C C . SER B 1 537 ? 193.50416 179.11109 152.06340 1.000 16.34190 538 SER B C 1
ATOM 4103 O O . SER B 1 537 ? 194.59151 178.67349 152.44952 1.000 22.89805 538 SER B O 1
ATOM 4106 N N . SER B 1 538 ? 192.69247 178.42008 151.26709 1.000 17.63423 539 SER B N 1
ATOM 4107 C CA . SER B 1 538 ? 192.97632 177.04050 150.89520 1.000 12.33428 539 SER B CA 1
ATOM 4108 C C . SER B 1 538 ? 193.99657 176.97972 149.76608 1.000 18.18187 539 SER B C 1
ATOM 4109 O O . SER B 1 538 ? 193.86457 177.67943 148.75821 1.000 22.53498 539 SER B O 1
ATOM 4112 N N . GLY B 1 539 ? 195.00982 176.13351 149.93570 1.000 22.58163 540 GLY B N 1
ATOM 4113 C CA . GLY B 1 539 ? 196.00656 175.91566 148.90944 1.000 15.42799 540 GLY B CA 1
ATOM 4114 C C . GLY B 1 539 ? 197.15014 176.90155 148.88439 1.000 17.28766 540 GLY B C 1
ATOM 4115 O O . GLY B 1 539 ? 197.94490 176.87336 147.93929 1.000 28.86856 540 GLY B O 1
ATOM 4116 N N . ALA B 1 540 ? 197.26570 177.77261 149.88804 1.000 21.69389 541 ALA B N 1
ATOM 4117 C CA . ALA B 1 540 ? 198.33407 178.76442 149.88997 1.000 17.02068 541 ALA B CA 1
ATOM 4118 C C . ALA B 1 540 ? 199.69476 178.15789 150.20343 1.000 21.97406 541 ALA B C 1
ATOM 4119 O O . ALA B 1 540 ? 200.71823 178.76072 149.86655 1.000 27.88616 541 ALA B O 1
ATOM 4121 N N . GLY B 1 541 ? 199.73230 176.98796 150.83846 1.000 28.57525 542 GLY B N 1
ATOM 4122 C CA . GLY B 1 541 ? 200.98997 176.34564 151.16843 1.000 24.18476 542 GLY B CA 1
ATOM 4123 C C . GLY B 1 541 ? 201.60967 175.53134 150.05762 1.000 31.90283 542 GLY B C 1
ATOM 4124 O O . GLY B 1 541 ? 202.73777 175.05676 150.21362 1.000 37.30166 542 GLY B O 1
ATOM 4125 N N . ASN B 1 542 ? 200.90265 175.35666 148.95049 1.000 32.89465 543 ASN B N 1
ATOM 4126 C CA . ASN B 1 542 ? 201.45238 174.63364 147.81205 1.000 27.97846 543 ASN B CA 1
ATOM 4127 C C . ASN B 1 542 ? 202.61234 175.42195 147.21386 1.000 30.26627 543 ASN B C 1
ATOM 4128 O O . ASN B 1 542 ? 202.48243 176.63116 146.99255 1.000 32.48940 543 ASN B O 1
ATOM 4133 N N . PRO B 1 543 ? 203.75744 174.78728 146.95108 1.000 37.06413 544 PRO B N 1
ATOM 4134 C CA . PRO B 1 543 ? 204.87592 175.52050 146.33324 1.000 35.57438 544 PRO B CA 1
ATOM 4135 C C . PRO B 1 543 ? 204.56314 176.05654 144.94711 1.000 36.14139 544 PRO B C 1
ATOM 4136 O O . PRO B 1 543 ? 205.23611 176.99114 144.49629 1.000 36.09649 544 PRO B O 1
ATOM 4140 N N . LYS B 1 544 ? 203.56896 175.50135 144.25800 1.000 36.11307 545 LYS B N 1
ATOM 4141 C CA . LYS B 1 544 ? 203.19281 175.96858 142.93073 1.000 34.08839 545 LYS B CA 1
ATOM 4142 C C . LYS B 1 544 ? 202.26508 177.17532 142.96249 1.000 35.34537 545 LYS B C 1
ATOM 4143 O O . LYS B 1 544 ? 201.94074 177.70988 141.89791 1.000 38.46244 545 LYS B O 1
ATOM 4149 N N . CYS B 1 545 ? 201.82887 177.61266 144.14095 1.000 37.32938 546 CYS B N 1
ATOM 4150 C CA . CYS B 1 545 ? 200.91248 178.74102 144.24906 1.000 36.82018 546 CYS B CA 1
ATOM 4151 C C . CYS B 1 545 ? 201.66763 180.03860 143.99299 1.000 35.65079 546 CYS B C 1
ATOM 4152 O O . CYS B 1 545 ? 202.55351 180.41182 144.76888 1.000 37.08593 546 CYS B O 1
ATOM 4155 N N . LYS B 1 546 ? 201.31531 180.72761 142.90670 1.000 28.50797 547 LYS B N 1
ATOM 4156 C CA . LYS B 1 546 ? 201.98836 181.95689 142.52019 1.000 29.11659 547 LYS B CA 1
ATOM 4157 C C . LYS B 1 546 ? 201.07050 183.16284 142.40581 1.000 31.52474 547 LYS B C 1
ATOM 4158 O O . LYS B 1 546 ? 201.56992 184.29177 142.42732 1.000 37.33085 547 LYS B O 1
ATOM 4164 N N . ILE B 1 547 ? 199.76010 182.96759 142.28476 1.000 26.86371 548 ILE B N 1
ATOM 4165 C CA . ILE B 1 547 ? 198.82502 184.06559 142.08669 1.000 24.85769 548 ILE B CA 1
ATOM 4166 C C . ILE B 1 547 ? 197.67352 183.92664 143.07263 1.000 31.96174 548 ILE B C 1
ATOM 4167 O O . ILE B 1 547 ? 197.30758 182.82064 143.48172 1.000 31.18322 548 ILE B O 1
ATOM 4172 N N . ALA B 1 548 ? 197.11333 185.06719 143.47009 1.000 33.53874 549 ALA B N 1
ATOM 4173 C CA . ALA B 1 548 ? 195.98459 185.10369 144.38498 1.000 24.98343 549 ALA B CA 1
ATOM 4174 C C . ALA B 1 548 ? 194.97020 186.13166 143.91337 1.000 23.10540 549 ALA B C 1
ATOM 4175 O O . ALA B 1 548 ? 195.31406 187.10934 143.24584 1.000 28.07713 549 ALA B O 1
ATOM 4177 N N . ILE B 1 549 ? 193.71447 185.89752 144.27227 1.000 27.25665 550 ILE B N 1
ATOM 4178 C CA . ILE B 1 549 ? 192.63318 186.84902 144.05874 1.000 24.48893 550 ILE B CA 1
ATOM 4179 C C . ILE B 1 549 ? 192.15030 187.27434 145.43720 1.000 26.16991 550 ILE B C 1
ATOM 4180 O O . ILE B 1 549 ? 191.61224 186.45900 146.19589 1.000 27.01939 550 ILE B O 1
ATOM 4185 N N . VAL B 1 550 ? 192.34926 188.54653 145.76763 1.000 21.56551 551 VAL B N 1
ATOM 4186 C CA . VAL B 1 550 ? 192.06852 189.08154 147.09386 1.000 19.53250 551 VAL B CA 1
ATOM 4187 C C . VAL B 1 550 ? 190.87210 190.01410 146.99546 1.000 24.04997 551 VAL B C 1
ATOM 4188 O O . VAL B 1 550 ? 190.81578 190.86926 146.10483 1.000 31.96954 551 VAL B O 1
ATOM 4192 N N . LEU B 1 551 ? 189.91838 189.84868 147.90555 1.000 25.93292 552 LEU B N 1
ATOM 4193 C CA . LEU B 1 551 ? 188.75271 190.71733 147.98785 1.000 28.00807 552 LEU B CA 1
ATOM 4194 C C . LEU B 1 551 ? 188.95707 191.71512 149.12082 1.000 28.29560 552 LEU B C 1
ATOM 4195 O O . LEU B 1 551 ? 189.09757 191.32169 150.28275 1.000 33.47058 552 LEU B O 1
ATOM 4200 N N . GLY B 1 552 ? 188.97723 193.00332 148.77817 1.000 26.56376 553 GLY B N 1
ATOM 4201 C CA . GLY B 1 552 ? 189.10938 194.04934 149.76726 1.000 28.53093 553 GLY B CA 1
ATOM 4202 C C . GLY B 1 552 ? 188.15227 195.18333 149.46335 1.000 32.22663 553 GLY B C 1
ATOM 4203 O O . GLY B 1 552 ? 187.47721 195.18898 148.43406 1.000 40.11808 553 GLY B O 1
ATOM 4204 N N . ARG B 1 553 ? 188.11024 196.15124 150.37159 1.000 35.29590 554 ARG B N 1
ATOM 4205 C CA . ARG B 1 553 ? 187.16664 197.25412 150.27728 1.000 40.50556 554 ARG B CA 1
ATOM 4206 C C . ARG B 1 553 ? 187.87397 198.53672 149.86081 1.000 39.75153 554 ARG B C 1
ATOM 4207 O O . ARG B 1 553 ? 189.02674 198.77584 150.23258 1.000 41.02129 554 ARG B O 1
ATOM 4215 N N . THR B 1 554 ? 187.17778 199.34720 149.06877 1.000 43.99243 555 THR B N 1
ATOM 4216 C CA . THR B 1 554 ? 187.64974 200.65630 148.64555 1.000 46.38259 555 THR B CA 1
ATOM 4217 C C . THR B 1 554 ? 186.65248 201.71258 149.09774 1.000 51.18902 555 THR B C 1
ATOM 4218 O O . THR B 1 554 ? 185.43902 201.53004 148.96186 1.000 51.96656 555 THR B O 1
ATOM 4222 N N . GLU B 1 555 ? 187.16517 202.81750 149.63251 1.000 58.80568 556 GLU B N 1
ATOM 4223 C CA . GLU B 1 555 ? 186.31509 203.88646 150.14711 1.000 59.86065 556 GLU B CA 1
ATOM 4224 C C . GLU B 1 555 ? 185.78745 204.71018 148.97864 1.000 62.19083 556 GLU B C 1
ATOM 4225 O O . GLU B 1 555 ? 186.52708 205.49698 148.37872 1.000 61.95462 556 GLU B O 1
ATOM 4227 N N . SER B 1 556 ? 184.50869 204.52777 148.65138 1.000 66.78707 557 SER B N 1
ATOM 4228 C CA . SER B 1 556 ? 183.85116 205.24024 147.55575 1.000 66.83076 557 SER B CA 1
ATOM 4229 C C . SER B 1 556 ? 182.53427 205.80882 148.06643 1.000 68.40132 557 SER B C 1
ATOM 4230 O O . SER B 1 556 ? 181.47231 205.19280 147.90276 1.000 68.24981 557 SER B O 1
ATOM 4232 N N . PRO B 1 557 ? 182.56772 206.98330 148.70106 1.000 73.15743 558 PRO B N 1
ATOM 4233 C CA . PRO B 1 557 ? 181.31689 207.56796 149.21379 1.000 73.60368 558 PRO B CA 1
ATOM 4234 C C . PRO B 1 557 ? 180.28587 207.84882 148.13418 1.000 74.69785 558 PRO B C 1
ATOM 4235 O O . PRO B 1 557 ? 179.08110 207.75611 148.40224 1.000 73.61197 558 PRO B O 1
ATOM 4237 N N . SER B 1 558 ? 180.71981 208.18951 146.91860 1.000 75.12017 559 SER B N 1
ATOM 4238 C CA . SER B 1 558 ? 179.77796 208.49407 145.84823 1.000 75.02171 559 SER B CA 1
ATOM 4239 C C . SER B 1 558 ? 179.12717 207.24548 145.26786 1.000 76.82102 559 SER B C 1
ATOM 4240 O O . SER B 1 558 ? 178.17420 207.36492 144.49038 1.000 76.48300 559 SER B O 1
ATOM 4242 N N . ALA B 1 559 ? 179.61499 206.05889 145.62072 1.000 72.52882 560 ALA B N 1
ATOM 4243 C CA . ALA B 1 559 ? 179.08124 204.81738 145.08751 1.000 71.65587 560 ALA B CA 1
ATOM 4244 C C . ALA B 1 559 ? 177.94604 204.30133 145.97029 1.000 73.65192 560 ALA B C 1
ATOM 4245 O O . ALA B 1 559 ? 177.63679 204.85947 147.02555 1.000 72.63603 560 ALA B O 1
ATOM 4247 N N . SER B 1 560 ? 177.31797 203.21295 145.53117 1.000 71.25839 561 SER B N 1
ATOM 4248 C CA . SER B 1 560 ? 176.20679 202.61726 146.25542 1.000 71.53073 561 SER B CA 1
ATOM 4249 C C . SER B 1 560 ? 176.71763 201.81972 147.45480 1.000 69.56728 561 SER B C 1
ATOM 4250 O O . SER B 1 560 ? 177.91086 201.80676 147.76900 1.000 68.57741 561 SER B O 1
ATOM 4252 N N . ARG B 1 561 ? 175.79527 201.14015 148.13732 1.000 69.46015 562 ARG B N 1
ATOM 4253 C CA . ARG B 1 561 ? 176.14018 200.35769 149.31755 1.000 71.25023 562 ARG B CA 1
ATOM 4254 C C . ARG B 1 561 ? 176.78389 199.01915 148.98182 1.000 69.90389 562 ARG B C 1
ATOM 4255 O O . ARG B 1 561 ? 177.34925 198.38266 149.87744 1.000 69.57504 562 ARG B O 1
ATOM 4257 N N . HIS B 1 562 ? 176.71038 198.57506 147.72586 1.000 66.70522 563 HIS B N 1
ATOM 4258 C CA . HIS B 1 562 ? 177.33559 197.32894 147.30904 1.000 67.63227 563 HIS B CA 1
ATOM 4259 C C . HIS B 1 562 ? 178.60396 197.52761 146.49465 1.000 66.51512 563 HIS B C 1
ATOM 4260 O O . HIS B 1 562 ? 179.42996 196.61169 146.43946 1.000 66.22977 563 HIS B O 1
ATOM 4262 N N . ARG B 1 563 ? 178.78009 198.68767 145.86982 1.000 57.77563 564 ARG B N 1
ATOM 4263 C CA . ARG B 1 563 ? 179.98052 198.97987 145.08804 1.000 57.54388 564 ARG B CA 1
ATOM 4264 C C . ARG B 1 563 ? 181.10841 199.50656 145.97148 1.000 54.36526 564 ARG B C 1
ATOM 4265 O O . ARG B 1 563 ? 181.68466 200.56302 145.71929 1.000 55.52297 564 ARG B O 1
ATOM 4267 N N . GLN B 1 564 ? 181.43318 198.75615 147.02392 1.000 49.64741 565 GLN B N 1
ATOM 4268 C CA . GLN B 1 564 ? 182.47865 199.13635 147.96207 1.000 51.30639 565 GLN B CA 1
ATOM 4269 C C . GLN B 1 564 ? 183.62688 198.14089 148.02221 1.000 48.23133 565 GLN B C 1
ATOM 4270 O O . GLN B 1 564 ? 184.56644 198.35323 148.79516 1.000 44.94958 565 GLN B O 1
ATOM 4276 N N . HIS B 1 565 ? 183.58453 197.06948 147.23646 1.000 44.92018 566 HIS B N 1
ATOM 4277 C CA . HIS B 1 565 ? 184.59261 196.02381 147.28376 1.000 35.63468 566 HIS B CA 1
ATOM 4278 C C . HIS B 1 565 ? 185.09984 195.73562 145.87915 1.000 36.49246 566 HIS B C 1
ATOM 4279 O O . HIS B 1 565 ? 184.36960 195.88440 144.89715 1.000 42.23659 566 HIS B O 1
ATOM 4286 N N . SER B 1 566 ? 186.36293 195.32447 145.79072 1.000 35.50911 567 SER B N 1
ATOM 4287 C CA . SER B 1 566 ? 186.97909 195.00656 144.51168 1.000 35.74942 567 SER B CA 1
ATOM 4288 C C . SER B 1 566 ? 187.89058 193.79826 144.66817 1.000 30.51566 567 SER B C 1
ATOM 4289 O O . SER B 1 566 ? 188.35970 193.48541 145.76357 1.000 34.70248 567 SER B O 1
ATOM 4292 N N . MET B 1 567 ? 188.13218 193.11808 143.55096 1.000 33.83063 568 MET B N 1
ATOM 4293 C CA . MET B 1 567 ? 189.03141 191.97343 143.49093 1.000 31.58875 568 MET B CA 1
ATOM 4294 C C . MET B 1 567 ? 190.29252 192.36336 142.73528 1.000 31.82074 568 MET B C 1
ATOM 4295 O O . MET B 1 567 ? 190.21785 193.00900 141.68546 1.000 38.21734 568 MET B O 1
ATOM 4300 N N . ILE B 1 568 ? 191.44396 191.96917 143.26906 1.000 27.17862 569 ILE B N 1
ATOM 4301 C CA . ILE B 1 568 ? 192.73524 192.31741 142.69639 1.000 24.19505 569 ILE B CA 1
ATOM 4302 C C . ILE B 1 568 ? 193.59622 191.06349 142.62414 1.000 24.73477 569 ILE B C 1
ATOM 4303 O O . ILE B 1 568 ? 193.46470 190.14767 143.44157 1.000 28.35924 569 ILE B O 1
ATOM 4308 N N . LEU B 1 569 ? 194.46903 191.01658 141.62125 1.000 23.42073 570 LEU B N 1
ATOM 4309 C CA . LEU B 1 569 ? 195.39472 189.90517 141.44489 1.000 27.50745 570 LEU B CA 1
ATOM 4310 C C . LEU B 1 569 ? 196.70512 190.23349 142.14906 1.000 27.86544 570 LEU B C 1
ATOM 4311 O O . LEU B 1 569 ? 197.38809 191.19431 141.78117 1.000 31.23445 570 LEU B O 1
ATOM 4316 N N . VAL B 1 570 ? 197.05434 189.43851 143.15472 1.000 25.92225 571 VAL B N 1
ATOM 4317 C CA . VAL B 1 570 ? 198.26492 189.67133 143.93766 1.000 26.78116 571 VAL B CA 1
ATOM 4318 C C . VAL B 1 570 ? 199.19255 188.46923 143.81057 1.000 27.59957 571 VAL B C 1
ATOM 4319 O O . VAL B 1 570 ? 198.87089 187.38517 144.31644 1.000 29.60199 571 VAL B O 1
ATOM 4323 N N . PRO B 1 571 ? 200.33369 188.60334 143.13755 1.000 30.53151 572 PRO B N 1
ATOM 4324 C CA . PRO B 1 571 ? 201.29966 187.49993 143.10515 1.000 27.35458 572 PRO B CA 1
ATOM 4325 C C . PRO B 1 571 ? 201.82574 187.18145 144.49719 1.000 29.14708 572 PRO B C 1
ATOM 4326 O O . PRO B 1 571 ? 202.07376 188.07455 145.30855 1.000 36.33476 572 PRO B O 1
ATOM 4330 N N . MET B 1 572 ? 202.00041 185.88634 144.76499 1.000 27.60763 573 MET B N 1
ATOM 4331 C CA . MET B 1 572 ? 202.50548 185.44029 146.05856 1.000 28.88441 573 MET B CA 1
ATOM 4332 C C . MET B 1 572 ? 203.96138 185.81607 146.29287 1.000 32.98009 573 MET B C 1
ATOM 4333 O O . MET B 1 572 ? 204.41054 185.80045 147.44309 1.000 34.38998 573 MET B O 1
ATOM 4338 N N . ASP B 1 573 ? 204.70448 186.15368 145.24448 1.000 37.27055 574 ASP B N 1
ATOM 4339 C CA . ASP B 1 573 ? 206.09881 186.55036 145.38204 1.000 34.32726 574 ASP B CA 1
ATOM 4340 C C . ASP B 1 573 ? 206.26725 188.03256 145.68889 1.000 35.22771 574 ASP B C 1
ATOM 4341 O O . ASP B 1 573 ? 207.40115 188.48580 145.87082 1.000 38.27784 574 ASP B O 1
ATOM 4343 N N . THR B 1 574 ? 205.17810 188.79229 145.74325 1.000 31.65757 575 THR B N 1
ATOM 4344 C CA . THR B 1 574 ? 205.27318 190.21495 146.03131 1.000 31.00946 575 THR B CA 1
ATOM 4345 C C . THR B 1 574 ? 205.74081 190.42906 147.46960 1.000 34.78928 575 THR B C 1
ATOM 4346 O O . THR B 1 574 ? 205.28119 189.73446 148.38051 1.000 37.74599 575 THR B O 1
ATOM 4350 N N . PRO B 1 575 ? 206.66475 191.36129 147.70322 1.000 35.87914 576 PRO B N 1
ATOM 4351 C CA . PRO B 1 575 ? 207.07318 191.65842 149.08088 1.000 32.76596 576 PRO B CA 1
ATOM 4352 C C . PRO B 1 575 ? 205.89488 192.13436 149.91681 1.000 32.96864 576 PRO B C 1
ATOM 4353 O O . PRO B 1 575 ? 205.06212 192.92054 149.46196 1.000 35.24611 576 PRO B O 1
ATOM 4357 N N . GLY B 1 576 ? 205.83885 191.65599 151.15690 1.000 27.59137 577 GLY B N 1
ATOM 4358 C CA . GLY B 1 576 ? 204.75792 191.97466 152.06179 1.000 23.86010 577 GLY B CA 1
ATOM 4359 C C . GLY B 1 576 ? 203.73235 190.87715 152.24573 1.000 22.83449 577 GLY B C 1
ATOM 4360 O O . GLY B 1 576 ? 202.91508 190.96982 153.16789 1.000 28.67648 577 GLY B O 1
ATOM 4361 N N . VAL B 1 577 ? 203.74749 189.84827 151.40561 1.000 24.49457 578 VAL B N 1
ATOM 4362 C CA . VAL B 1 577 ? 202.82544 188.72530 151.53213 1.000 25.48014 578 VAL B CA 1
ATOM 4363 C C . VAL B 1 577 ? 203.47721 187.67284 152.41890 1.000 26.10690 578 VAL B C 1
ATOM 4364 O O . VAL B 1 577 ? 204.55065 187.15473 152.09425 1.000 32.53966 578 VAL B O 1
ATOM 4368 N N . GLU B 1 578 ? 202.83094 187.35332 153.53800 1.000 22.95939 579 GLU B N 1
ATOM 4369 C CA . GLU B 1 578 ? 203.38204 186.42666 154.51530 1.000 23.45903 579 GLU B CA 1
ATOM 4370 C C . GLU B 1 578 ? 202.39790 185.30211 154.79579 1.000 24.44852 579 GLU B C 1
ATOM 4371 O O . GLU B 1 578 ? 201.19706 185.53820 154.94999 1.000 27.13732 579 GLU B O 1
ATOM 4377 N N . LEU B 1 579 ? 202.91740 184.07979 154.86258 1.000 20.30985 580 LEU B N 1
ATOM 4378 C CA . LEU B 1 579 ? 202.15695 182.92957 155.33200 1.000 18.31343 580 LEU B CA 1
ATOM 4379 C C . LEU B 1 579 ? 202.40760 182.77286 156.82562 1.000 21.52631 580 LEU B C 1
ATOM 4380 O O . LEU B 1 579 ? 203.55518 182.60477 157.24949 1.000 30.30578 580 LEU B O 1
ATOM 4385 N N . ILE B 1 580 ? 201.34202 182.82723 157.62124 1.000 21.80869 581 ILE B N 1
ATOM 4386 C CA . ILE B 1 580 ? 201.48861 182.86429 159.07181 1.000 17.39741 581 ILE B CA 1
ATOM 4387 C C . ILE B 1 580 ? 201.51283 181.45457 159.64728 1.000 15.05566 581 ILE B C 1
ATOM 4388 O O . ILE B 1 580 ? 202.51281 181.03670 160.23994 1.000 22.55930 581 ILE B O 1
ATOM 4393 N N . ARG B 1 581 ? 200.42263 180.70901 159.47667 1.000 12.03671 582 ARG B N 1
ATOM 4394 C CA . ARG B 1 581 ? 200.30572 179.39338 160.09001 1.000 12.16419 582 ARG B CA 1
ATOM 4395 C C . ARG B 1 581 ? 199.23771 178.60145 159.35801 1.000 17.96305 582 ARG B C 1
ATOM 4396 O O . ARG B 1 581 ? 198.29489 179.19211 158.82152 1.000 21.38354 582 ARG B O 1
ATOM 4404 N N . PRO B 1 582 ? 199.35371 177.27857 159.31305 1.000 15.33757 583 PRO B N 1
ATOM 4405 C CA . PRO B 1 582 ? 198.27070 176.45635 158.77166 1.000 7.58062 583 PRO B CA 1
ATOM 4406 C C . PRO B 1 582 ? 197.15884 176.25331 159.79097 1.000 11.14676 583 PRO B C 1
ATOM 4407 O O . PRO B 1 582 ? 197.34356 176.40185 160.99914 1.000 18.24742 583 PRO B O 1
ATOM 4411 N N . LEU B 1 583 ? 195.98484 175.90306 159.27530 1.000 7.05076 584 LEU B N 1
ATOM 4412 C CA . LEU B 1 583 ? 194.79351 175.70351 160.08797 1.000 4.77781 584 LEU B CA 1
ATOM 4413 C C . LEU B 1 583 ? 194.33653 174.25862 159.96791 1.000 10.45269 584 LEU B C 1
ATOM 4414 O O . LEU B 1 583 ? 194.27898 173.71153 158.86258 1.000 23.55255 584 LEU B O 1
ATOM 4419 N N . SER B 1 584 ? 194.01134 173.64779 161.10087 1.000 12.05890 585 SER B N 1
ATOM 4420 C CA . SER B 1 584 ? 193.62761 172.24658 161.15414 1.000 9.34298 585 SER B CA 1
ATOM 4421 C C . SER B 1 584 ? 192.11197 172.09981 161.14412 1.000 5.92811 585 SER B C 1
ATOM 4422 O O . SER B 1 584 ? 191.37842 172.99151 161.57459 1.000 6.98318 585 SER B O 1
ATOM 4425 N N . VAL B 1 585 ? 191.65114 170.96008 160.63941 1.000 4.99066 586 VAL B N 1
ATOM 4426 C CA . VAL B 1 585 ? 190.23563 170.61439 160.60476 1.000 1.93545 586 VAL B CA 1
ATOM 4427 C C . VAL B 1 585 ? 190.07011 169.32177 161.39022 1.000 5.35980 586 VAL B C 1
ATOM 4428 O O . VAL B 1 585 ? 190.44609 168.24509 160.90979 1.000 14.16015 586 VAL B O 1
ATOM 4432 N N . PHE B 1 586 ? 189.52283 169.42825 162.60268 1.000 1.49965 587 PHE B N 1
ATOM 4433 C CA . PHE B 1 586 ? 189.30854 168.27729 163.48328 1.000 6.86974 587 PHE B CA 1
ATOM 4434 C C . PHE B 1 586 ? 190.59877 167.50092 163.72485 1.000 11.80987 587 PHE B C 1
ATOM 4435 O O . PHE B 1 586 ? 190.57678 166.28891 163.92279 1.000 16.22457 587 PHE B O 1
ATOM 4443 N N . GLY B 1 587 ? 191.73526 168.18514 163.71672 1.000 4.44972 588 GLY B N 1
ATOM 4444 C CA . GLY B 1 587 ? 193.00705 167.51010 163.85491 1.000 5.48766 588 GLY B CA 1
ATOM 4445 C C . GLY B 1 587 ? 193.61721 167.00332 162.56736 1.000 10.88218 588 GLY B C 1
ATOM 4446 O O . GLY B 1 587 ? 194.64610 166.32043 162.61750 1.000 20.06590 588 GLY B O 1
ATOM 4447 N N . TYR B 1 588 ? 193.01675 167.30487 161.42121 1.000 8.23573 589 TYR B N 1
ATOM 4448 C CA . TYR B 1 588 ? 193.57243 166.97692 160.11646 1.000 6.39851 589 TYR B CA 1
ATOM 4449 C C . TYR B 1 588 ? 194.12684 168.24750 159.49055 1.000 13.07854 589 TYR B C 1
ATOM 4450 O O . TYR B 1 588 ? 193.45806 169.28476 159.49500 1.000 21.88107 589 TYR B O 1
ATOM 4459 N N . MET B 1 589 ? 195.34214 168.16955 158.95348 1.000 13.25939 590 MET B N 1
ATOM 4460 C CA . MET B 1 589 ? 195.96434 169.34128 158.35194 1.000 15.64053 590 MET B CA 1
ATOM 4461 C C . MET B 1 589 ? 195.73287 169.45057 156.85207 1.000 19.68331 590 MET B C 1
ATOM 4462 O O . MET B 1 589 ? 195.91337 170.53938 156.29627 1.000 31.09849 590 MET B O 1
ATOM 4467 N N . ASP B 1 590 ? 195.33549 168.36206 156.19174 1.000 18.61692 591 ASP B N 1
ATOM 4468 C CA . ASP B 1 590 ? 195.00847 168.36106 154.76505 1.000 19.22909 591 ASP B CA 1
ATOM 4469 C C . ASP B 1 590 ? 196.18583 168.85657 153.92167 1.000 23.59873 591 ASP B C 1
ATOM 4470 O O . ASP B 1 590 ? 196.08140 169.81736 153.15781 1.000 18.26669 591 ASP B O 1
ATOM 4472 N N . ASN B 1 591 ? 197.32038 168.16934 154.07189 1.000 28.88660 592 ASN B N 1
ATOM 4473 C CA . ASN B 1 591 ? 198.51013 168.51566 153.30393 1.000 22.81346 592 ASN B CA 1
ATOM 4474 C C . ASN B 1 591 ? 198.36619 168.17542 151.82840 1.000 26.61144 592 ASN B C 1
ATOM 4475 O O . ASN B 1 591 ? 199.11077 168.71606 151.00520 1.000 30.21722 592 ASN B O 1
ATOM 4480 N N . MET B 1 592 ? 197.42825 167.29344 151.48116 1.000 31.30687 593 MET B N 1
ATOM 4481 C CA . MET B 1 592 ? 197.26386 166.87738 150.09319 1.000 25.50425 593 MET B CA 1
ATOM 4482 C C . MET B 1 592 ? 196.81541 168.03459 149.21048 1.000 31.65771 593 MET B C 1
ATOM 4483 O O . MET B 1 592 ? 197.25062 168.14832 148.05963 1.000 37.10568 593 MET B O 1
ATOM 4488 N N . HIS B 1 593 ? 195.94945 168.90232 149.72797 1.000 27.68925 594 HIS B N 1
ATOM 4489 C CA . HIS B 1 593 ? 195.37788 169.99479 148.95485 1.000 21.20560 594 HIS B CA 1
ATOM 4490 C C . HIS B 1 593 ? 196.08079 171.32333 149.19396 1.000 24.38070 594 HIS B C 1
ATOM 4491 O O . HIS B 1 593 ? 195.58506 172.36167 148.74860 1.000 31.12582 594 HIS B O 1
ATOM 4498 N N . GLY B 1 594 ? 197.22202 171.31654 149.87797 1.000 22.68737 595 GLY B N 1
ATOM 4499 C CA . GLY B 1 594 ? 197.95002 172.52920 150.17158 1.000 16.97452 595 GLY B CA 1
ATOM 4500 C C . GLY B 1 594 ? 197.63642 173.15765 151.50983 1.000 18.88092 595 GLY B C 1
ATOM 4501 O O . GLY B 1 594 ? 198.34348 174.08587 151.91843 1.000 25.33377 595 GLY B O 1
ATOM 4502 N N . GLY B 1 595 ? 196.60585 172.68445 152.20480 1.000 17.68764 596 GLY B N 1
ATOM 4503 C CA . GLY B 1 595 ? 196.26791 173.20048 153.51377 1.000 13.38865 596 GLY B CA 1
ATOM 4504 C C . GLY B 1 595 ? 195.46108 174.48352 153.46076 1.000 14.31965 596 GLY B C 1
ATOM 4505 O O . GLY B 1 595 ? 195.17411 175.04774 152.40591 1.000 13.92751 596 GLY B O 1
ATOM 4506 N N . HIS B 1 596 ? 195.08206 174.94347 154.64945 1.000 18.41692 597 HIS B N 1
ATOM 4507 C CA . HIS B 1 596 ? 194.37665 176.20323 154.83786 1.000 8.76623 597 HIS B CA 1
ATOM 4508 C C . HIS B 1 596 ? 195.23629 177.10305 155.70937 1.000 6.76339 597 HIS B C 1
ATOM 4509 O O . HIS B 1 596 ? 195.71400 176.67505 156.76324 1.000 10.06588 597 HIS B O 1
ATOM 4516 N N . TRP B 1 597 ? 195.43270 178.34238 155.27423 1.000 8.30494 598 TRP B N 1
ATOM 4517 C CA . TRP B 1 597 ? 196.45840 179.19477 155.84920 1.000 8.27612 598 TRP B CA 1
ATOM 4518 C C . TRP B 1 597 ? 195.88752 180.54489 156.25113 1.000 7.65680 598 TRP B C 1
ATOM 4519 O O . TRP B 1 597 ? 194.84540 180.98084 155.75938 1.000 16.29213 598 TRP B O 1
ATOM 4530 N N . GLU B 1 598 ? 196.59398 181.19636 157.16845 1.000 12.49589 599 GLU B N 1
ATOM 4531 C CA . GLU B 1 598 ? 196.37527 182.59712 157.49529 1.000 13.55555 599 GLU B CA 1
ATOM 4532 C C . GLU B 1 598 ? 197.42966 183.41796 156.76342 1.000 20.61217 599 GLU B C 1
ATOM 4533 O O . GLU B 1 598 ? 198.62989 183.18210 156.93193 1.000 20.68823 599 GLU B O 1
ATOM 4539 N N . VAL B 1 599 ? 196.98358 184.36665 155.94623 1.000 12.48294 600 VAL B N 1
ATOM 4540 C CA . VAL B 1 599 ? 197.86340 185.16299 155.10134 1.000 13.75351 600 VAL B CA 1
ATOM 4541 C C . VAL B 1 599 ? 197.75216 186.62228 155.51500 1.000 18.52809 600 VAL B C 1
ATOM 4542 O O . VAL B 1 599 ? 196.65346 187.11907 155.78245 1.000 25.53910 600 VAL B O 1
ATOM 4546 N N . HIS B 1 600 ? 198.89135 187.30427 155.57328 1.000 17.09119 601 HIS B N 1
ATOM 4547 C CA . HIS B 1 600 ? 198.94839 188.72438 155.88830 1.000 19.75046 601 HIS B CA 1
ATOM 4548 C C . HIS B 1 600 ? 199.46579 189.49014 154.68000 1.000 20.55390 601 HIS B C 1
ATOM 4549 O O . HIS B 1 600 ? 200.47611 189.10678 154.08348 1.000 20.88909 601 HIS B O 1
ATOM 4556 N N . PHE B 1 601 ? 198.77124 190.56356 154.32227 1.000 20.42803 602 PHE B N 1
ATOM 4557 C CA . PHE B 1 601 ? 199.19618 191.47596 153.26509 1.000 14.24656 602 PHE B CA 1
ATOM 4558 C C . PHE B 1 601 ? 199.62990 192.77080 153.94189 1.000 21.29099 602 PHE B C 1
ATOM 4559 O O . PHE B 1 601 ? 198.79279 193.55332 154.39718 1.000 25.29203 602 PHE B O 1
ATOM 4567 N N . ASN B 1 602 ? 200.93928 192.99088 154.01438 1.000 25.45376 603 ASN B N 1
ATOM 4568 C CA . ASN B 1 602 ? 201.50686 194.13751 154.72223 1.000 21.87405 603 ASN B CA 1
ATOM 4569 C C . ASN B 1 602 ? 201.94706 195.17261 153.69249 1.000 28.50754 603 ASN B C 1
ATOM 4570 O O . ASN B 1 602 ? 203.09159 195.17582 153.23913 1.000 32.75724 603 ASN B O 1
ATOM 4575 N N . HIS B 1 603 ? 201.02109 196.06308 153.33030 1.000 27.27000 604 HIS B N 1
ATOM 4576 C CA . HIS B 1 603 ? 201.28782 197.16333 152.40164 1.000 25.55294 604 HIS B CA 1
ATOM 4577 C C . HIS B 1 603 ? 201.85018 196.65005 151.07745 1.000 27.90299 604 HIS B C 1
ATOM 4578 O O . HIS B 1 603 ? 202.90565 197.08221 150.61172 1.000 31.22294 604 HIS B O 1
ATOM 4585 N N . VAL B 1 604 ? 201.12471 195.72037 150.46660 1.000 26.46899 605 VAL B N 1
ATOM 4586 C CA . VAL B 1 604 ? 201.55624 195.09831 149.22007 1.000 26.40110 605 VAL B CA 1
ATOM 4587 C C . VAL B 1 604 ? 201.28875 196.05945 148.06909 1.000 27.23913 605 VAL B C 1
ATOM 4588 O O . VAL B 1 604 ? 200.15606 196.51098 147.87527 1.000 31.24925 605 VAL B O 1
ATOM 4592 N N . ARG B 1 605 ? 202.33032 196.37049 147.30110 1.000 29.36600 606 ARG B N 1
ATOM 4593 C CA . ARG B 1 605 ? 202.21012 197.25543 146.15051 1.000 24.74881 606 ARG B CA 1
ATOM 4594 C C . ARG B 1 605 ? 201.91792 196.43413 144.90232 1.000 28.37194 606 ARG B C 1
ATOM 4595 O O . ARG B 1 605 ? 202.64599 195.48767 144.58916 1.000 33.70319 606 ARG B O 1
ATOM 4597 N N . VAL B 1 606 ? 200.85570 196.80161 144.19380 1.000 33.70785 607 VAL B N 1
ATOM 4598 C CA . VAL B 1 606 ? 200.37532 196.03977 143.04374 1.000 31.22833 607 VAL B CA 1
ATOM 4599 C C . VAL B 1 606 ? 200.08823 197.00509 141.89832 1.000 33.98735 607 VAL B C 1
ATOM 4600 O O . VAL B 1 606 ? 199.52725 198.08493 142.13086 1.000 40.34320 607 VAL B O 1
ATOM 4604 N N . PRO B 1 607 ? 200.46087 196.67763 140.66239 1.000 37.68528 608 PRO B N 1
ATOM 4605 C CA . PRO B 1 607 ? 200.15734 197.57091 139.53848 1.000 36.91273 608 PRO B CA 1
ATOM 4606 C C . PRO B 1 607 ? 198.65964 197.68371 139.29742 1.000 36.65010 608 PRO B C 1
ATOM 4607 O O . PRO B 1 607 ? 197.87086 196.80689 139.65369 1.000 39.25936 608 PRO B O 1
ATOM 4611 N N . ALA B 1 608 ? 198.27294 198.80031 138.67827 1.000 38.26434 609 ALA B N 1
ATOM 4612 C CA . ALA B 1 608 ? 196.86567 199.07554 138.41597 1.000 38.83372 609 ALA B CA 1
ATOM 4613 C C . ALA B 1 608 ? 196.25950 198.14827 137.37194 1.000 42.98950 609 ALA B C 1
ATOM 4614 O O . ALA B 1 608 ? 195.03182 198.11665 137.23930 1.000 44.39711 609 ALA B O 1
ATOM 4616 N N . SER B 1 609 ? 197.07683 197.40056 136.63191 1.000 43.00547 610 SER B N 1
ATOM 4617 C CA . SER B 1 609 ? 196.56231 196.47915 135.62838 1.000 39.04152 610 SER B CA 1
ATOM 4618 C C . SER B 1 609 ? 196.13346 195.14127 136.21373 1.000 39.82390 610 SER B C 1
ATOM 4619 O O . SER B 1 609 ? 195.60525 194.30428 135.47505 1.000 46.77349 610 SER B O 1
ATOM 4622 N N . ASN B 1 610 ? 196.34707 194.91707 137.50706 1.000 31.00141 611 ASN B N 1
ATOM 4623 C CA . ASN B 1 610 ? 195.96987 193.66810 138.15256 1.000 31.40726 611 ASN B CA 1
ATOM 4624 C C . ASN B 1 610 ? 194.56526 193.70213 138.73537 1.000 32.15734 611 ASN B C 1
ATOM 4625 O O . ASN B 1 610 ? 194.14639 192.72314 139.35946 1.000 37.01838 611 ASN B O 1
ATOM 4630 N N . LEU B 1 611 ? 193.83415 194.79614 138.55263 1.000 36.31459 612 LEU B N 1
ATOM 4631 C CA . LEU B 1 611 ? 192.48077 194.92094 139.07216 1.000 37.57683 612 LEU B CA 1
ATOM 4632 C C . LEU B 1 611 ? 191.49560 194.33066 138.07208 1.000 39.42421 612 LEU B C 1
ATOM 4633 O O . LEU B 1 611 ? 191.50166 194.69882 136.89369 1.000 41.22746 612 LEU B O 1
ATOM 4638 N N . ILE B 1 612 ? 190.65683 193.41556 138.54359 1.000 40.38999 613 ILE B N 1
ATOM 4639 C CA . ILE B 1 612 ? 189.68895 192.74551 137.68273 1.000 38.53659 613 ILE B CA 1
ATOM 4640 C C . ILE B 1 612 ? 188.46124 193.63191 137.52640 1.000 39.61821 613 ILE B C 1
ATOM 4641 O O . ILE B 1 612 ? 187.88639 194.09537 138.51850 1.000 44.82419 613 ILE B O 1
ATOM 4646 N N . LEU B 1 613 ? 188.05940 193.86818 136.27509 1.000 40.63573 614 LEU B N 1
ATOM 4647 C CA . LEU B 1 613 ? 186.92588 194.73188 135.92456 1.000 38.85344 614 LEU B CA 1
ATOM 4648 C C . LEU B 1 613 ? 187.21572 196.12962 136.45787 1.000 43.65539 614 LEU B C 1
ATOM 4649 O O . LEU B 1 613 ? 188.23537 196.72016 136.06163 1.000 46.29150 614 LEU B O 1
ATOM 4654 N N . GLY B 1 614 ? 186.37796 196.69729 137.32709 1.000 46.40564 615 GLY B N 1
ATOM 4655 C CA . GLY B 1 614 ? 186.57476 198.02000 137.85391 1.000 44.84562 615 GLY B CA 1
ATOM 4656 C C . GLY B 1 614 ? 186.95935 198.01686 139.31815 1.000 46.56473 615 GLY B C 1
ATOM 4657 O O . GLY B 1 614 ? 187.35148 196.99106 139.88935 1.000 47.41430 615 GLY B O 1
ATOM 4658 N N . GLU B 1 615 ? 186.83593 199.18659 139.94023 1.000 50.67323 616 GLU B N 1
ATOM 4659 C CA . GLU B 1 615 ? 187.24539 199.38328 141.32351 1.000 46.90467 616 GLU B CA 1
ATOM 4660 C C . GLU B 1 615 ? 186.12778 199.13131 142.32666 1.000 47.94138 616 GLU B C 1
ATOM 4661 O O . GLU B 1 615 ? 186.36133 199.26286 143.53191 1.000 50.98527 616 GLU B O 1
ATOM 4663 N N . GLY B 1 616 ? 184.92862 198.77868 141.87311 1.000 45.96109 617 GLY B N 1
ATOM 4664 C CA . GLY B 1 616 ? 183.84087 198.52452 142.79652 1.000 43.22789 617 GLY B CA 1
ATOM 4665 C C . GLY B 1 616 ? 182.94784 197.36843 142.40087 1.000 44.26847 617 GLY B C 1
ATOM 4666 O O . GLY B 1 616 ? 181.78246 197.31541 142.80235 1.000 46.51068 617 GLY B O 1
ATOM 4667 N N . ARG B 1 617 ? 183.48164 196.42920 141.62029 1.000 49.08274 618 ARG B N 1
ATOM 4668 C CA . ARG B 1 617 ? 182.70504 195.31298 141.09619 1.000 47.71317 618 ARG B CA 1
ATOM 4669 C C . ARG B 1 617 ? 183.06816 193.98607 141.75283 1.000 46.76329 618 ARG B C 1
ATOM 4670 O O . ARG B 1 617 ? 182.93737 192.93432 141.12257 1.000 53.48331 618 ARG B O 1
ATOM 4678 N N . GLY B 1 618 ? 183.51631 194.01154 143.00780 1.000 43.51318 619 GLY B N 1
ATOM 4679 C CA . GLY B 1 618 ? 183.89399 192.77286 143.66934 1.000 43.89954 619 GLY B CA 1
ATOM 4680 C C . GLY B 1 618 ? 182.71750 191.84197 143.89045 1.000 49.06093 619 GLY B C 1
ATOM 4681 O O . GLY B 1 618 ? 182.83130 190.62546 143.72049 1.000 53.61993 619 GLY B O 1
ATOM 4682 N N . PHE B 1 619 ? 181.56965 192.40295 144.27621 1.000 51.99701 620 PHE B N 1
ATOM 4683 C CA . PHE B 1 619 ? 180.39736 191.58768 144.58241 1.000 50.63328 620 PHE B CA 1
ATOM 4684 C C . PHE B 1 619 ? 179.90639 190.83641 143.35017 1.000 52.33470 620 PHE B C 1
ATOM 4685 O O . PHE B 1 619 ? 179.52098 189.66470 143.43109 1.000 56.98716 620 PHE B O 1
ATOM 4693 N N . GLU B 1 620 ? 179.90238 191.50465 142.19645 1.000 49.81712 621 GLU B N 1
ATOM 4694 C CA . GLU B 1 620 ? 179.43459 190.87718 140.96528 1.000 52.67890 621 GLU B CA 1
ATOM 4695 C C . GLU B 1 620 ? 180.31600 189.69242 140.57985 1.000 57.01354 621 GLU B C 1
ATOM 4696 O O . GLU B 1 620 ? 179.82210 188.61108 140.23489 1.000 59.19068 621 GLU B O 1
ATOM 4702 N N . ILE B 1 621 ? 181.63519 189.87930 140.64999 1.000 50.23272 622 ILE B N 1
ATOM 4703 C CA . ILE B 1 621 ? 182.55633 188.79966 140.31078 1.000 47.84182 622 ILE B CA 1
ATOM 4704 C C . ILE B 1 621 ? 182.44693 187.66807 141.32352 1.000 50.05381 622 ILE B C 1
ATOM 4705 O O . ILE B 1 621 ? 182.54221 186.48774 140.96783 1.000 52.93211 622 ILE B O 1
ATOM 4710 N N . SER B 1 622 ? 182.24115 188.00529 142.59904 1.000 48.09836 623 SER B N 1
ATOM 4711 C CA . SER B 1 622 ? 182.06676 186.97331 143.61751 1.000 49.74574 623 SER B CA 1
ATOM 4712 C C . SER B 1 622 ? 180.82020 186.13987 143.34418 1.000 53.72952 623 SER B C 1
ATOM 4713 O O . SER B 1 622 ? 180.84131 184.90701 143.45679 1.000 56.85468 623 SER B O 1
ATOM 4716 N N . GLN B 1 623 ? 179.72006 186.80225 142.98087 1.000 51.29825 624 GLN B N 1
ATOM 4717 C CA . GLN B 1 623 ? 178.49658 186.08123 142.64854 1.000 49.92027 624 GLN B CA 1
ATOM 4718 C C . GLN B 1 623 ? 178.69567 185.19848 141.42368 1.000 53.01989 624 GLN B C 1
ATOM 4719 O O . GLN B 1 623 ? 178.21118 184.06127 141.38283 1.000 53.47363 624 GLN B O 1
ATOM 4721 N N . GLY B 1 624 ? 179.40423 185.70596 140.41359 1.000 50.69419 625 GLY B N 1
ATOM 4722 C CA . GLY B 1 624 ? 179.68669 184.89108 139.24152 1.000 50.13607 625 GLY B CA 1
ATOM 4723 C C . GLY B 1 624 ? 180.54273 183.68093 139.56023 1.000 48.69507 625 GLY B C 1
ATOM 4724 O O . GLY B 1 624 ? 180.36416 182.60887 138.97795 1.000 48.60181 625 GLY B O 1
ATOM 4725 N N . ARG B 1 625 ? 181.48687 183.83779 140.48879 1.000 44.96356 626 ARG B N 1
ATOM 4726 C CA . ARG B 1 625 ? 182.36566 182.73622 140.86911 1.000 44.20145 626 ARG B CA 1
ATOM 4727 C C . ARG B 1 625 ? 181.62179 181.68096 141.68109 1.000 48.98630 626 ARG B C 1
ATOM 4728 O O . ARG B 1 625 ? 181.87388 180.47877 141.53790 1.000 48.57304 626 ARG B O 1
ATOM 4736 N N . LEU B 1 626 ? 180.69724 182.11589 142.54186 1.000 47.35853 627 LEU B N 1
ATOM 4737 C CA . LEU B 1 626 ? 180.13142 181.24270 143.56654 1.000 46.06937 627 LEU B CA 1
ATOM 4738 C C . LEU B 1 626 ? 179.42837 180.00005 143.01607 1.000 49.57551 627 LEU B C 1
ATOM 4739 O O . LEU B 1 626 ? 179.72646 178.87488 143.43089 1.000 51.38793 627 LEU B O 1
ATOM 4741 N N . GLY B 1 627 ? 178.49807 180.18328 142.07935 1.000 45.01118 628 GLY B N 1
ATOM 4742 C CA . GLY B 1 627 ? 177.55996 179.14444 141.70790 1.000 42.79153 628 GLY B CA 1
ATOM 4743 C C . GLY B 1 627 ? 178.16994 177.85400 141.19048 1.000 46.11282 628 GLY B C 1
ATOM 4744 O O . GLY B 1 627 ? 177.85502 176.75224 141.66741 1.000 43.61053 628 GLY B O 1
ATOM 4745 N N . PRO B 1 628 ? 179.04441 177.96441 140.18497 1.000 48.13190 629 PRO B N 1
ATOM 4746 C CA . PRO B 1 628 ? 179.66931 176.74742 139.63669 1.000 45.73586 629 PRO B CA 1
ATOM 4747 C C . PRO B 1 628 ? 180.45858 175.96511 140.67009 1.000 40.54931 629 PRO B C 1
ATOM 4748 O O . PRO B 1 628 ? 180.45607 174.72701 140.64803 1.000 39.76779 629 PRO B O 1
ATOM 4750 N N . GLY B 1 629 ? 181.12643 176.65705 141.58658 1.000 39.93196 630 GLY B N 1
ATOM 4751 C CA . GLY B 1 629 ? 181.83299 175.98861 142.65667 1.000 41.54874 630 GLY B CA 1
ATOM 4752 C C . GLY B 1 629 ? 180.89508 175.16954 143.51484 1.000 41.31579 630 GLY B C 1
ATOM 4753 O O . GLY B 1 629 ? 181.19174 174.01575 143.84340 1.000 44.54575 630 GLY B O 1
ATOM 4754 N N . ARG B 1 630 ? 179.74630 175.75336 143.86727 1.000 41.91670 631 ARG B N 1
ATOM 4755 C CA . ARG B 1 630 ? 178.77720 175.03613 144.68853 1.000 43.13267 631 ARG B CA 1
ATOM 4756 C C . ARG B 1 630 ? 178.24090 173.81000 143.96302 1.000 39.40294 631 ARG B C 1
ATOM 4757 O O . ARG B 1 630 ? 178.10027 172.73760 144.56045 1.000 40.06613 631 ARG B O 1
ATOM 4765 N N . ILE B 1 631 ? 177.93358 173.94318 142.67077 1.000 24.87072 632 ILE B N 1
ATOM 4766 C CA . ILE B 1 631 ? 177.34297 172.80825 141.96253 1.000 32.13231 632 ILE B CA 1
ATOM 4767 C C . ILE B 1 631 ? 178.36616 171.68432 141.79621 1.000 38.38130 632 ILE B C 1
ATOM 4768 O O . ILE B 1 631 ? 178.03492 170.49439 141.92776 1.000 40.46186 632 ILE B O 1
ATOM 4773 N N . HIS B 1 632 ? 179.63201 172.03886 141.54586 1.000 38.27441 633 HIS B N 1
ATOM 4774 C CA . HIS B 1 632 ? 180.67653 171.02327 141.45152 1.000 30.33082 633 HIS B CA 1
ATOM 4775 C C . HIS B 1 632 ? 180.89691 170.33144 142.79250 1.000 31.01707 633 HIS B C 1
ATOM 4776 O O . HIS B 1 632 ? 181.05192 169.10187 142.85117 1.000 34.88761 633 HIS B O 1
ATOM 4783 N N . HIS B 1 633 ? 180.90224 171.10379 143.88384 1.000 25.74148 634 HIS B N 1
ATOM 4784 C CA . HIS B 1 633 ? 181.03263 170.50589 145.20770 1.000 28.54842 634 HIS B CA 1
ATOM 4785 C C . HIS B 1 633 ? 179.87034 169.57127 145.50691 1.000 30.66825 634 HIS B C 1
ATOM 4786 O O . HIS B 1 633 ? 180.05853 168.51796 146.12120 1.000 36.18569 634 HIS B O 1
ATOM 4793 N N . CYS B 1 634 ? 178.65875 169.94110 145.08767 1.000 23.52103 635 CYS B N 1
ATOM 4794 C CA . CYS B 1 634 ? 177.50232 169.08681 145.33915 1.000 23.46924 635 CYS B CA 1
ATOM 4795 C C . CYS B 1 634 ? 177.59975 167.77475 144.56892 1.000 22.67262 635 CYS B C 1
ATOM 4796 O O . CYS B 1 634 ? 177.26953 166.70762 145.10231 1.000 29.64654 635 CYS B O 1
ATOM 4799 N N . MET B 1 635 ? 178.05230 167.82896 143.31328 1.000 21.33456 636 MET B N 1
ATOM 4800 C CA . MET B 1 635 ? 178.23441 166.59066 142.55623 1.000 20.42818 636 MET B CA 1
ATOM 4801 C C . MET B 1 635 ? 179.28746 165.69188 143.20407 1.000 23.97116 636 MET B C 1
ATOM 4802 O O . MET B 1 635 ? 179.08688 164.47214 143.34505 1.000 25.45100 636 MET B O 1
ATOM 4804 N N . ARG B 1 636 ? 180.41383 166.27872 143.61912 1.000 22.97790 637 ARG B N 1
ATOM 4805 C CA . ARG B 1 636 ? 181.44590 165.48680 144.28216 1.000 19.71295 637 ARG B CA 1
ATOM 4806 C C . ARG B 1 636 ? 180.94335 164.91594 145.60410 1.000 16.49172 637 ARG B C 1
ATOM 4807 O O . ARG B 1 636 ? 181.31113 163.79979 145.98923 1.000 23.83710 637 ARG B O 1
ATOM 4815 N N . THR B 1 637 ? 180.09316 165.66392 146.30755 1.000 16.99194 638 THR B N 1
ATOM 4816 C CA . THR B 1 637 ? 179.52261 165.17573 147.55680 1.000 21.45569 638 THR B CA 1
ATOM 4817 C C . THR B 1 637 ? 178.58566 164.00036 147.31275 1.000 17.42933 638 THR B C 1
ATOM 4818 O O . THR B 1 637 ? 178.53929 163.06192 148.11423 1.000 20.00522 638 THR B O 1
ATOM 4822 N N . VAL B 1 638 ? 177.82878 164.03482 146.21360 1.000 9.66877 639 VAL B N 1
ATOM 4823 C CA . VAL B 1 638 ? 176.98677 162.89166 145.86000 1.000 15.32852 639 VAL B CA 1
ATOM 4824 C C . VAL B 1 638 ? 177.84397 161.65579 145.60746 1.000 19.03444 639 VAL B C 1
ATOM 4825 O O . VAL B 1 638 ? 177.52976 160.54912 146.07468 1.000 23.22661 639 VAL B O 1
ATOM 4829 N N . GLY B 1 639 ? 178.94194 161.82328 144.86647 1.000 16.86125 640 GLY B N 1
ATOM 4830 C CA . GLY B 1 639 ? 179.84303 160.69660 144.64819 1.000 7.71231 640 GLY B CA 1
ATOM 4831 C C . GLY B 1 639 ? 180.43079 160.14713 145.93877 1.000 11.22935 640 GLY B C 1
ATOM 4832 O O . GLY B 1 639 ? 180.50060 158.92509 146.14068 1.000 24.24344 640 GLY B O 1
ATOM 4833 N N . LEU B 1 640 ? 180.85438 161.04126 146.83396 1.000 6.37399 641 LEU B N 1
ATOM 4834 C CA . LEU B 1 640 ? 181.39537 160.61115 148.11866 1.000 10.24881 641 LEU B CA 1
ATOM 4835 C C . LEU B 1 640 ? 180.34735 159.87566 148.94492 1.000 10.47829 641 LEU B C 1
ATOM 4836 O O . LEU B 1 640 ? 180.66117 158.89403 149.62779 1.000 17.48486 641 LEU B O 1
ATOM 4841 N N . ALA B 1 641 ? 179.09894 160.34440 148.90751 1.000 11.16108 642 ALA B N 1
ATOM 4842 C CA . ALA B 1 641 ? 178.02870 159.66052 149.62380 1.000 11.57046 642 ALA B CA 1
ATOM 4843 C C . ALA B 1 641 ? 177.80889 158.25888 149.07441 1.000 13.84694 642 ALA B C 1
ATOM 4844 O O . ALA B 1 641 ? 177.55110 157.31883 149.83574 1.000 20.93817 642 ALA B O 1
ATOM 4846 N N . GLU B 1 642 ? 177.89738 158.09975 147.75177 1.000 12.21680 643 GLU B N 1
ATOM 4847 C CA . GLU B 1 642 ? 177.77742 156.76405 147.17120 1.000 11.54066 643 GLU B CA 1
ATOM 4848 C C . GLU B 1 642 ? 178.88638 155.84341 147.67051 1.000 20.77924 643 GLU B C 1
ATOM 4849 O O . GLU B 1 642 ? 178.63535 154.67939 148.02025 1.000 29.68205 643 GLU B O 1
ATOM 4855 N N . ARG B 1 643 ? 180.12086 156.35112 147.71927 1.000 18.36745 644 ARG B N 1
ATOM 4856 C CA . ARG B 1 643 ? 181.22280 155.53760 148.23466 1.000 14.97244 644 ARG B CA 1
ATOM 4857 C C . ARG B 1 643 ? 181.00403 155.15639 149.69939 1.000 18.54584 644 ARG B C 1
ATOM 4858 O O . ARG B 1 643 ? 181.24031 154.00426 150.09765 1.000 16.21798 644 ARG B O 1
ATOM 4866 N N . ILE B 1 644 ? 180.55267 156.11443 150.51427 1.000 10.22491 645 ILE B N 1
ATOM 4867 C CA . ILE B 1 644 ? 180.29821 155.84863 151.92889 1.000 11.56124 645 ILE B CA 1
ATOM 4868 C C . ILE B 1 644 ? 179.22629 154.77931 152.08757 1.000 21.18883 645 ILE B C 1
ATOM 4869 O O . ILE B 1 644 ? 179.33899 153.88490 152.93649 1.000 21.53865 645 ILE B O 1
ATOM 4874 N N . LEU B 1 645 ? 178.16401 154.86070 151.28240 1.000 15.14571 646 LEU B N 1
ATOM 4875 C CA . LEU B 1 645 ? 177.09488 153.87258 151.36898 1.000 13.27847 646 LEU B CA 1
ATOM 4876 C C . LEU B 1 645 ? 177.59342 152.48662 150.98314 1.000 12.15610 646 LEU B C 1
ATOM 4877 O O . LEU B 1 645 ? 177.20653 151.48675 151.60055 1.000 19.72737 646 LEU B O 1
ATOM 4882 N N . GLN B 1 646 ? 178.45280 152.40433 149.96467 1.000 15.58299 647 GLN B N 1
ATOM 4883 C CA . GLN B 1 646 ? 179.01726 151.10956 149.59042 1.000 14.63330 647 GLN B CA 1
ATOM 4884 C C . GLN B 1 646 ? 179.83263 150.51506 150.73642 1.000 13.26519 647 GLN B C 1
ATOM 4885 O O . GLN B 1 646 ? 179.70927 149.32270 151.05446 1.000 19.52441 647 GLN B O 1
ATOM 4891 N N . ILE B 1 647 ? 180.65957 151.34252 151.38321 1.000 16.68550 648 ILE B N 1
ATOM 4892 C CA . ILE B 1 647 ? 181.46125 150.86500 152.51277 1.000 16.16835 648 ILE B CA 1
ATOM 4893 C C . ILE B 1 647 ? 180.56078 150.37622 153.64530 1.000 15.55004 648 ILE B C 1
ATOM 4894 O O . ILE B 1 647 ? 180.79923 149.31783 154.24719 1.000 14.20942 648 ILE B O 1
ATOM 4899 N N . MET B 1 648 ? 179.51645 151.14695 153.95853 1.000 17.24887 649 MET B N 1
ATOM 4900 C CA . MET B 1 648 ? 178.63580 150.78764 155.06579 1.000 14.96607 649 MET B CA 1
ATOM 4901 C C . MET B 1 648 ? 177.89281 149.48767 154.77931 1.000 19.28833 649 MET B C 1
ATOM 4902 O O . MET B 1 648 ? 177.72889 148.64548 155.66980 1.000 17.55086 649 MET B O 1
ATOM 4907 N N . CYS B 1 649 ? 177.43275 149.30477 153.53777 1.000 16.17514 650 CYS B N 1
ATOM 4908 C CA . CYS B 1 649 ? 176.75863 148.05851 153.18409 1.000 14.60632 650 CYS B CA 1
ATOM 4909 C C . CYS B 1 649 ? 177.70652 146.87043 153.28228 1.000 13.39695 650 CYS B C 1
ATOM 4910 O O . CYS B 1 649 ? 177.31655 145.79287 153.75322 1.000 21.47841 650 CYS B O 1
ATOM 4913 N N . ASP B 1 650 ? 178.95637 147.04493 152.84237 1.000 20.47452 651 ASP B N 1
ATOM 4914 C CA . ASP B 1 650 ? 179.93594 145.96901 152.97059 1.000 15.62602 651 ASP B CA 1
ATOM 4915 C C . ASP B 1 650 ? 180.12733 145.57279 154.43032 1.000 21.13542 651 ASP B C 1
ATOM 4916 O O . ASP B 1 650 ? 180.11955 144.38207 154.77328 1.000 21.97879 651 ASP B O 1
ATOM 4921 N N . ARG B 1 651 ? 180.28685 146.56567 155.30934 1.000 22.42655 652 ARG B N 1
ATOM 4922 C CA . ARG B 1 651 ? 180.45983 146.27139 156.72995 1.000 11.94959 652 ARG B CA 1
ATOM 4923 C C . ARG B 1 651 ? 179.23266 145.57633 157.30721 1.000 16.99663 652 ARG B C 1
ATOM 4924 O O . ARG B 1 651 ? 179.35372 144.61566 158.07531 1.000 19.27491 652 ARG B O 1
ATOM 4932 N N . ALA B 1 652 ? 178.03791 146.05613 156.95484 1.000 22.57944 653 ALA B N 1
ATOM 4933 C CA . ALA B 1 652 ? 176.81751 145.47321 157.50224 1.000 17.10774 653 ALA B CA 1
ATOM 4934 C C . ALA B 1 652 ? 176.65914 144.02131 157.07526 1.000 20.59601 653 ALA B C 1
ATOM 4935 O O . ALA B 1 652 ? 176.20953 143.18080 157.86211 1.000 19.36094 653 ALA B O 1
ATOM 4937 N N . VAL B 1 653 ? 177.01446 143.70698 155.83070 1.000 20.31419 654 VAL B N 1
ATOM 4938 C CA . VAL B 1 653 ? 176.93016 142.32564 155.36771 1.000 21.10701 654 VAL B CA 1
ATOM 4939 C C . VAL B 1 653 ? 177.98029 141.45681 156.05221 1.000 19.54569 654 VAL B C 1
ATOM 4940 O O . VAL B 1 653 ? 177.72234 140.29553 156.38729 1.000 23.56623 654 VAL B O 1
ATOM 4944 N N . GLN B 1 654 ? 179.17607 142.00391 156.28305 1.000 26.73691 655 GLN B N 1
ATOM 4945 C CA . GLN B 1 654 ? 180.28337 141.17483 156.75524 1.000 25.67811 655 GLN B CA 1
ATOM 4946 C C . GLN B 1 654 ? 180.11035 140.75599 158.21529 1.000 25.79524 655 GLN B C 1
ATOM 4947 O O . GLN B 1 654 ? 180.29475 139.58323 158.55988 1.000 23.82939 655 GLN B O 1
ATOM 4953 N N . ARG B 1 655 ? 179.76078 141.69609 159.08822 1.000 25.32853 656 ARG B N 1
ATOM 4954 C CA . ARG B 1 655 ? 179.85840 141.47840 160.52576 1.000 23.45506 656 ARG B CA 1
ATOM 4955 C C . ARG B 1 655 ? 178.61728 140.79338 161.09022 1.000 23.65167 656 ARG B C 1
ATOM 4956 O O . ARG B 1 655 ? 177.51472 140.89694 160.55007 1.000 23.71923 656 ARG B O 1
ATOM 4964 N N . GLU B 1 656 ? 178.81735 140.09802 162.21040 1.000 26.36424 657 GLU B N 1
ATOM 4965 C CA . GLU B 1 656 ? 177.75848 139.35831 162.88997 1.000 28.53400 657 GLU B CA 1
ATOM 4966 C C . GLU B 1 656 ? 177.80888 139.67329 164.37659 1.000 27.07879 657 GLU B C 1
ATOM 4967 O O . GLU B 1 656 ? 178.87278 139.57841 164.99413 1.000 33.19799 657 GLU B O 1
ATOM 4973 N N . ALA B 1 657 ? 176.66452 140.04091 164.94983 1.000 25.41764 658 ALA B N 1
ATOM 4974 C CA . ALA B 1 657 ? 176.56767 140.34022 166.37106 1.000 24.33997 658 ALA B CA 1
ATOM 4975 C C . ALA B 1 657 ? 175.23273 139.84727 166.90548 1.000 26.59086 658 ALA B C 1
ATOM 4976 O O . ALA B 1 657 ? 174.19872 140.00668 166.25188 1.000 32.25156 658 ALA B O 1
ATOM 4978 N N . PHE B 1 658 ? 175.26479 139.25945 168.10198 1.000 23.50538 659 PHE B N 1
ATOM 4979 C CA . PHE B 1 658 ? 174.07338 138.71963 168.75899 1.000 20.18569 659 PHE B CA 1
ATOM 4980 C C . PHE B 1 658 ? 173.38495 137.67373 167.88180 1.000 29.89921 659 PHE B C 1
ATOM 4981 O O . PHE B 1 658 ? 172.17134 137.70491 167.66902 1.000 29.38305 659 PHE B O 1
ATOM 4989 N N . LYS B 1 659 ? 174.18955 136.74151 167.36561 1.000 30.39763 660 LYS B N 1
ATOM 4990 C CA . LYS B 1 659 ? 173.71359 135.57961 166.61175 1.000 30.13851 660 LYS B CA 1
ATOM 4991 C C . LYS B 1 659 ? 173.01080 135.97204 165.31462 1.000 28.90940 660 LYS B C 1
ATOM 4992 O O . LYS B 1 659 ? 172.13553 135.25037 164.83279 1.000 36.89164 660 LYS B O 1
ATOM 4994 N N . LYS B 1 660 ? 173.39186 137.10653 164.73236 1.000 24.84734 661 LYS B N 1
ATOM 4995 C CA . LYS B 1 660 ? 172.85556 137.52268 163.44349 1.000 25.55660 661 LYS B CA 1
ATOM 4996 C C . LYS B 1 660 ? 173.76225 138.59405 162.85753 1.000 25.22558 661 LYS B C 1
ATOM 4997 O O . LYS B 1 660 ? 174.55895 139.21279 163.56591 1.000 24.84265 661 LYS B O 1
ATOM 5003 N N . LYS B 1 661 ? 173.63122 138.80249 161.55005 1.000 25.88341 662 LYS B N 1
ATOM 5004 C CA . LYS B 1 661 ? 174.41361 139.82262 160.87169 1.000 19.66937 662 LYS B CA 1
ATOM 5005 C C . LYS B 1 661 ? 173.90695 141.21578 161.24195 1.000 25.03933 662 LYS B C 1
ATOM 5006 O O . LYS B 1 661 ? 172.82154 141.38697 161.80225 1.000 30.20841 662 LYS B O 1
ATOM 5012 N N . LEU B 1 662 ? 174.72149 142.22586 160.92868 1.000 22.92938 663 LEU B N 1
ATOM 5013 C CA . LEU B 1 662 ? 174.36143 143.59485 161.28429 1.000 19.03748 663 LEU B CA 1
ATOM 5014 C C . LEU B 1 662 ? 173.14436 144.07643 160.50504 1.000 21.51953 663 LEU B C 1
ATOM 5015 O O . LEU B 1 662 ? 172.29328 144.78337 161.05520 1.000 23.71899 663 LEU B O 1
ATOM 5020 N N . TYR B 1 663 ? 173.04210 143.71554 159.22398 1.000 25.94839 664 TYR B N 1
ATOM 5021 C CA . TYR B 1 663 ? 171.89660 144.15586 158.43600 1.000 21.12749 664 TYR B CA 1
ATOM 5022 C C . TYR B 1 663 ? 170.61081 143.44720 158.83858 1.000 22.44708 664 TYR B C 1
ATOM 5023 O O . TYR B 1 663 ? 169.52400 143.93648 158.51660 1.000 26.18633 664 TYR B O 1
ATOM 5032 N N . GLU B 1 664 ? 170.70660 142.30944 159.52949 1.000 23.28384 665 GLU B N 1
ATOM 5033 C CA . GLU B 1 664 ? 169.51222 141.63442 160.01984 1.000 18.58060 665 GLU B CA 1
ATOM 5034 C C . GLU B 1 664 ? 168.82562 142.41840 161.12804 1.000 19.48192 665 GLU B C 1
ATOM 5035 O O . GLU B 1 664 ? 167.63998 142.19173 161.38682 1.000 27.55267 665 GLU B O 1
ATOM 5041 N N . HIS B 1 665 ? 169.54211 143.32113 161.79130 1.000 19.47087 666 HIS B N 1
ATOM 5042 C CA . HIS B 1 665 ? 168.91913 144.27278 162.69857 1.000 19.00657 666 HIS B CA 1
ATOM 5043 C C . HIS B 1 665 ? 168.24590 145.36765 161.88164 1.000 21.59908 666 HIS B C 1
ATOM 5044 O O . HIS B 1 665 ? 168.85157 145.92758 160.96336 1.000 28.50156 666 HIS B O 1
ATOM 5051 N N . GLU B 1 666 ? 166.99028 145.67116 162.21635 1.000 18.26518 667 GLU B N 1
ATOM 5052 C CA . GLU B 1 666 ? 166.18501 146.53626 161.35994 1.000 12.96506 667 GLU B CA 1
ATOM 5053 C C . GLU B 1 666 ? 166.69960 147.96786 161.33103 1.000 9.54061 667 GLU B C 1
ATOM 5054 O O . GLU B 1 666 ? 166.48417 148.67978 160.34454 1.000 17.87116 667 GLU B O 1
ATOM 5060 N N . VAL B 1 667 ? 167.37028 148.41141 162.39372 1.000 8.91416 668 VAL B N 1
ATOM 5061 C CA . VAL B 1 667 ? 167.84977 149.79042 162.44499 1.000 14.92272 668 VAL B CA 1
ATOM 5062 C C . VAL B 1 667 ? 168.91036 150.02673 161.37491 1.000 14.34055 668 VAL B C 1
ATOM 5063 O O . VAL B 1 667 ? 168.89685 151.04673 160.67678 1.000 13.49617 668 VAL B O 1
ATOM 5067 N N . VAL B 1 668 ? 169.83368 149.07587 161.21614 1.000 13.78257 669 VAL B N 1
ATOM 5068 C CA . VAL B 1 668 ? 170.88449 149.20888 160.20832 1.000 9.45158 669 VAL B CA 1
ATOM 5069 C C . VAL B 1 668 ? 170.29243 149.18766 158.80311 1.000 9.55578 669 VAL B C 1
ATOM 5070 O O . VAL B 1 668 ? 170.68804 149.97447 157.93137 1.000 23.12917 669 VAL B O 1
ATOM 5074 N N . ALA B 1 669 ? 169.34118 148.28480 158.55807 1.000 10.20631 670 ALA B N 1
ATOM 5075 C CA . ALA B 1 669 ? 168.71415 148.20005 157.24296 1.000 7.71298 670 ALA B CA 1
ATOM 5076 C C . ALA B 1 669 ? 167.95805 149.48122 156.91179 1.000 10.95930 670 ALA B C 1
ATOM 5077 O O . ALA B 1 669 ? 167.98786 149.96217 155.77133 1.000 19.01118 670 ALA B O 1
ATOM 5079 N N . HIS B 1 670 ? 167.27184 150.05053 157.90374 1.000 6.81576 671 HIS B N 1
ATOM 5080 C CA . HIS B 1 670 ? 166.56447 151.30576 157.68490 1.000 10.85805 671 HIS B CA 1
ATOM 5081 C C . HIS B 1 670 ? 167.54005 152.45242 157.45039 1.000 12.11420 671 HIS B C 1
ATOM 5082 O O . HIS B 1 670 ? 167.26004 153.36132 156.66077 1.000 23.42355 671 HIS B O 1
ATOM 5089 N N . TRP B 1 671 ? 168.69638 152.42105 158.11829 1.000 3.81831 672 TRP B N 1
ATOM 5090 C CA . TRP B 1 671 ? 169.75214 153.38860 157.83264 1.000 4.98538 672 TRP B CA 1
ATOM 5091 C C . TRP B 1 671 ? 170.18001 153.30936 156.37375 1.000 9.07200 672 TRP B C 1
ATOM 5092 O O . TRP B 1 671 ? 170.32996 154.33187 155.69540 1.000 16.01668 672 TRP B O 1
ATOM 5103 N N . ILE B 1 672 ? 170.37994 152.08715 155.87949 1.000 7.68989 673 ILE B N 1
ATOM 5104 C CA . ILE B 1 672 ? 170.80228 151.88894 154.49364 1.000 8.46683 673 ILE B CA 1
ATOM 5105 C C . ILE B 1 672 ? 169.74431 152.42035 153.52982 1.000 8.47697 673 ILE B C 1
ATOM 5106 O O . ILE B 1 672 ? 170.05367 153.11719 152.55071 1.000 14.33794 673 ILE B O 1
ATOM 5111 N N . ALA B 1 673 ? 168.47645 152.10274 153.80019 1.000 10.19424 674 ALA B N 1
ATOM 5112 C CA . ALA B 1 673 ? 167.39144 152.54833 152.92961 1.000 7.81968 674 ALA B CA 1
ATOM 5113 C C . ALA B 1 673 ? 167.28943 154.07044 152.90150 1.000 9.18770 674 ALA B C 1
ATOM 5114 O O . ALA B 1 673 ? 167.13406 154.67880 151.83262 1.000 15.46727 674 ALA B O 1
ATOM 5116 N N . LYS B 1 674 ? 167.37745 154.70499 154.07309 1.000 6.25500 675 LYS B N 1
ATOM 5117 C CA . LYS B 1 674 ? 167.29673 156.15948 154.13414 1.000 3.95686 675 LYS B CA 1
ATOM 5118 C C . LYS B 1 674 ? 168.48239 156.80926 153.43393 1.000 8.15190 675 LYS B C 1
ATOM 5119 O O . LYS B 1 674 ? 168.33335 157.85125 152.78331 1.000 13.10879 675 LYS B O 1
ATOM 5125 N N . SER B 1 675 ? 169.66958 156.20890 153.55452 1.000 6.12510 676 SER B N 1
ATOM 5126 C CA . SER B 1 675 ? 170.83208 156.72523 152.84178 1.000 0.55161 676 SER B CA 1
ATOM 5127 C C . SER B 1 675 ? 170.61547 156.68456 151.33563 1.000 10.86806 676 SER B C 1
ATOM 5128 O O . SER B 1 675 ? 170.92280 157.65327 150.62972 1.000 18.76353 676 SER B O 1
ATOM 5131 N N . ARG B 1 676 ? 170.08420 155.57058 150.82559 1.000 9.80496 677 ARG B N 1
ATOM 5132 C CA . ARG B 1 676 ? 169.83078 155.47320 149.38973 1.000 10.43987 677 ARG B CA 1
ATOM 5133 C C . ARG B 1 676 ? 168.81032 156.51411 148.93450 1.000 15.23868 677 ARG B C 1
ATOM 5134 O O . ARG B 1 676 ? 168.98973 157.16057 147.88996 1.000 19.96986 677 ARG B O 1
ATOM 5142 N N . ILE B 1 677 ? 167.74122 156.70265 149.71270 1.000 5.10903 678 ILE B N 1
ATOM 5143 C CA . ILE B 1 677 ? 166.72648 157.69245 149.34866 1.000 9.34745 678 ILE B CA 1
ATOM 5144 C C . ILE B 1 677 ? 167.33370 159.09263 149.30288 1.000 15.59921 678 ILE B C 1
ATOM 5145 O O . ILE B 1 677 ? 167.09812 159.86404 148.36083 1.000 21.67472 678 ILE B O 1
ATOM 5150 N N . ALA B 1 678 ? 168.12973 159.43990 150.31921 1.000 10.22756 679 ALA B N 1
ATOM 5151 C CA . ALA B 1 678 ? 168.74046 160.76558 150.36382 1.000 8.05174 679 ALA B CA 1
ATOM 5152 C C . ALA B 1 678 ? 169.70163 160.97799 149.20042 1.000 13.29169 679 ALA B C 1
ATOM 5153 O O . ALA B 1 678 ? 169.75275 162.06999 148.61728 1.000 18.13463 679 ALA B O 1
ATOM 5155 N N . ILE B 1 679 ? 170.48186 159.94984 148.85751 1.000 13.88389 680 ILE B N 1
ATOM 5156 C CA . ILE B 1 679 ? 171.41618 160.06237 147.74047 1.000 15.23982 680 ILE B CA 1
ATOM 5157 C C . ILE B 1 679 ? 170.66106 160.32718 146.44444 1.000 14.65753 680 ILE B C 1
ATOM 5158 O O . ILE B 1 679 ? 171.03135 161.20810 145.65574 1.000 15.43982 680 ILE B O 1
ATOM 5163 N N . GLU B 1 680 ? 169.58061 159.57528 146.21068 1.000 17.14871 681 GLU B N 1
ATOM 5164 C CA . GLU B 1 680 ? 168.79216 159.79077 144.99993 1.000 13.81530 681 GLU B CA 1
ATOM 5165 C C . GLU B 1 680 ? 168.22501 161.20531 144.95338 1.000 16.61846 681 GLU B C 1
ATOM 5166 O O . GLU B 1 680 ? 168.26823 161.86941 143.90703 1.000 15.13174 681 GLU B O 1
ATOM 5172 N N . GLU B 1 681 ? 167.70415 161.68926 146.08422 1.000 21.58621 682 GLU B N 1
ATOM 5173 C CA . GLU B 1 681 ? 167.10439 163.02070 146.11264 1.000 18.45387 682 GLU B CA 1
ATOM 5174 C C . GLU B 1 681 ? 168.13307 164.10592 145.81020 1.000 10.54630 682 GLU B C 1
ATOM 5175 O O . GLU B 1 681 ? 167.87860 165.01156 145.00423 1.000 14.91651 682 GLU B O 1
ATOM 5181 N N . ILE B 1 682 ? 169.30434 164.03746 146.44939 1.000 14.41851 683 ILE B N 1
ATOM 5182 C CA . ILE B 1 682 ? 170.29669 165.08922 146.23923 1.000 12.28758 683 ILE B CA 1
ATOM 5183 C C . ILE B 1 682 ? 170.85155 165.03183 144.82041 1.000 14.28172 683 ILE B C 1
ATOM 5184 O O . ILE B 1 682 ? 171.14175 166.07215 144.21443 1.000 15.14514 683 ILE B O 1
ATOM 5189 N N . ARG B 1 683 ? 171.00222 163.82704 144.25932 1.000 11.45532 684 ARG B N 1
ATOM 5190 C CA . ARG B 1 683 ? 171.45266 163.72800 142.87512 1.000 7.93570 684 ARG B CA 1
ATOM 5191 C C . ARG B 1 683 ? 170.44561 164.35550 141.91943 1.000 14.48692 684 ARG B C 1
ATOM 5192 O O . ARG B 1 683 ? 170.82798 165.07010 140.98253 1.000 17.44693 684 ARG B O 1
ATOM 5200 N N . LEU B 1 684 ? 169.15233 164.10117 142.13779 1.000 14.87497 685 LEU B N 1
ATOM 5201 C CA . LEU B 1 684 ? 168.13802 164.70990 141.28242 1.000 10.44090 685 LEU B CA 1
ATOM 5202 C C . LEU B 1 684 ? 168.14505 166.22837 141.41089 1.000 14.24963 685 LEU B C 1
ATOM 5203 O O . LEU B 1 684 ? 168.00684 166.94326 140.41086 1.000 11.22105 685 LEU B O 1
ATOM 5208 N N . LEU B 1 685 ? 168.30984 166.73982 142.63444 1.000 13.07873 686 LEU B N 1
ATOM 5209 C CA . LEU B 1 685 ? 168.36315 168.18744 142.82751 1.000 8.77655 686 LEU B CA 1
ATOM 5210 C C . LEU B 1 685 ? 169.55208 168.80477 142.09721 1.000 11.42409 686 LEU B C 1
ATOM 5211 O O . LEU B 1 685 ? 169.41953 169.84986 141.44413 1.000 16.78021 686 LEU B O 1
ATOM 5216 N N . THR B 1 686 ? 170.72384 168.17049 142.19278 1.000 14.27964 687 THR B N 1
ATOM 5217 C CA . THR B 1 686 ? 171.90561 168.70065 141.51882 1.000 12.63046 687 THR B CA 1
ATOM 5218 C C . THR B 1 686 ? 171.74629 168.66655 140.00291 1.000 15.52452 687 THR B C 1
ATOM 5219 O O . THR B 1 686 ? 172.13780 169.61482 139.31124 1.000 15.76417 687 THR B O 1
ATOM 5223 N N . LEU B 1 687 ? 171.17969 167.58247 139.46558 1.000 17.73658 688 LEU B N 1
ATOM 5224 C CA . LEU B 1 687 ? 170.96639 167.51032 138.02275 1.000 12.19429 688 LEU B CA 1
ATOM 5225 C C . LEU B 1 687 ? 169.96201 168.55704 137.55712 1.000 16.18993 688 LEU B C 1
ATOM 5226 O O . LEU B 1 687 ? 170.12193 169.14184 136.47864 1.000 23.79199 688 LEU B O 1
ATOM 5231 N N . LYS B 1 688 ? 168.91811 168.80359 138.35346 1.000 20.51336 689 LYS B N 1
ATOM 5232 C CA . LYS B 1 688 ? 167.96767 169.86041 138.02337 1.000 17.97743 689 LYS B CA 1
ATOM 5233 C C . LYS B 1 688 ? 168.64920 171.22134 137.98686 1.000 20.94243 689 LYS B C 1
ATOM 5234 O O . LYS B 1 688 ? 168.41518 172.01671 137.06905 1.000 27.71306 689 LYS B O 1
ATOM 5240 N N . ALA B 1 689 ? 169.50255 171.50461 138.97442 1.000 26.53935 690 ALA B N 1
ATOM 5241 C CA . ALA B 1 689 ? 170.21849 172.77835 138.98415 1.000 20.40517 690 ALA B CA 1
ATOM 5242 C C . ALA B 1 689 ? 171.14107 172.90847 137.77644 1.000 22.84599 690 ALA B C 1
ATOM 5243 O O . ALA B 1 689 ? 171.23477 173.98227 137.16850 1.000 26.94607 690 ALA B O 1
ATOM 5245 N N . ALA B 1 690 ? 171.83396 171.82509 137.41590 1.000 31.73701 691 ALA B N 1
ATOM 5246 C CA . ALA B 1 690 ? 172.72890 171.86630 136.26199 1.000 27.11567 691 ALA B CA 1
ATOM 5247 C C . ALA B 1 690 ? 171.96062 172.11071 134.96941 1.000 27.86315 691 ALA B C 1
ATOM 5248 O O . ALA B 1 690 ? 172.38327 172.91378 134.12813 1.000 29.56841 691 ALA B O 1
ATOM 5250 N N . HIS B 1 691 ? 170.82681 171.42816 134.79375 1.000 31.29498 692 HIS B N 1
ATOM 5251 C CA . HIS B 1 691 ? 170.01202 171.64366 133.60266 1.000 32.56592 692 HIS B CA 1
ATOM 5252 C C . HIS B 1 691 ? 169.47107 173.06639 133.55422 1.000 31.32837 692 HIS B C 1
ATOM 5253 O O . HIS B 1 691 ? 169.40411 173.67681 132.48077 1.000 36.79088 692 HIS B O 1
ATOM 5260 N N . SER B 1 692 ? 169.06969 173.60896 134.70584 1.000 36.59693 693 SER B N 1
ATOM 5261 C CA . SER B 1 692 ? 168.57998 174.98262 134.73999 1.000 35.84143 693 SER B CA 1
ATOM 5262 C C . SER B 1 692 ? 169.67714 175.96973 134.36107 1.000 33.39690 693 SER B C 1
ATOM 5263 O O . SER B 1 692 ? 169.42927 176.92961 133.62267 1.000 36.25939 693 SER B O 1
ATOM 5266 N N . ILE B 1 693 ? 170.89824 175.75030 134.85566 1.000 38.69907 694 ILE B N 1
ATOM 5267 C CA . ILE B 1 693 ? 172.01717 176.61578 134.48489 1.000 35.90263 694 ILE B CA 1
ATOM 5268 C C . ILE B 1 693 ? 172.29403 176.51575 132.98995 1.000 39.12095 694 ILE B C 1
ATOM 5269 O O . ILE B 1 693 ? 172.57062 177.52124 132.32424 1.000 38.37526 694 ILE B O 1
ATOM 5274 N N . ASP B 1 694 ? 172.22533 175.30181 132.44007 1.000 44.47695 695 ASP B N 1
ATOM 5275 C CA . ASP B 1 694 ? 172.42294 175.11942 131.00467 1.000 38.25747 695 ASP B CA 1
ATOM 5276 C C . ASP B 1 694 ? 171.38880 175.88950 130.19338 1.000 41.95491 695 ASP B C 1
ATOM 5277 O O . ASP B 1 694 ? 171.73490 176.62079 129.25890 1.000 45.12329 695 ASP B O 1
ATOM 5282 N N . THR B 1 695 ? 170.11125 175.73982 130.53649 1.000 45.35258 696 THR B N 1
ATOM 5283 C CA . THR B 1 695 ? 169.04500 176.24005 129.67842 1.000 43.74672 696 THR B CA 1
ATOM 5284 C C . THR B 1 695 ? 168.71188 177.71014 129.90198 1.000 45.78333 696 THR B C 1
ATOM 5285 O O . THR B 1 695 ? 168.16850 178.34616 128.99218 1.000 47.37016 696 THR B O 1
ATOM 5289 N N . LEU B 1 696 ? 169.01721 178.27037 131.07339 1.000 46.51496 697 LEU B N 1
ATOM 5290 C CA . LEU B 1 696 ? 168.67393 179.65856 131.36475 1.000 45.16009 697 LEU B CA 1
ATOM 5291 C C . LEU B 1 696 ? 169.90708 180.52553 131.57501 1.000 43.67988 697 LEU B C 1
ATOM 5292 O O . LEU B 1 696 ? 170.06716 181.53527 130.88294 1.000 48.29676 697 LEU B O 1
ATOM 5294 N N . GLY B 1 697 ? 170.77819 180.16851 132.49890 1.000 41.12014 698 GLY B N 1
ATOM 5295 C CA . GLY B 1 697 ? 171.95703 180.95853 132.79321 1.000 41.85948 698 GLY B CA 1
ATOM 5296 C C . GLY B 1 697 ? 172.30641 180.87947 134.26295 1.000 43.58306 698 GLY B C 1
ATOM 5297 O O . GLY B 1 697 ? 171.50756 180.48641 135.10953 1.000 45.72588 698 GLY B O 1
ATOM 5298 N N . SER B 1 698 ? 173.54078 181.27207 134.57391 1.000 46.70702 699 SER B N 1
ATOM 5299 C CA . SER B 1 698 ? 174.04197 181.19430 135.93938 1.000 48.93632 699 SER B CA 1
ATOM 5300 C C . SER B 1 698 ? 173.47002 182.27136 136.85040 1.000 50.72244 699 SER B C 1
ATOM 5301 O O . SER B 1 698 ? 173.64374 182.18055 138.07055 1.000 50.24175 699 SER B O 1
ATOM 5303 N N . ALA B 1 699 ? 172.79686 183.28042 136.29764 1.000 51.50911 700 ALA B N 1
ATOM 5304 C CA . ALA B 1 699 ? 172.23240 184.35670 137.09962 1.000 49.29717 700 ALA B CA 1
ATOM 5305 C C . ALA B 1 699 ? 170.75180 184.17479 137.39826 1.000 48.73211 700 ALA B C 1
ATOM 5306 O O . ALA B 1 699 ? 170.25401 184.76990 138.36010 1.000 49.84036 700 ALA B O 1
ATOM 5308 N N . SER B 1 700 ? 170.04074 183.37365 136.60463 1.000 45.22726 701 SER B N 1
ATOM 5309 C CA . SER B 1 700 ? 168.62098 183.11570 136.80825 1.000 45.43718 701 SER B CA 1
ATOM 5310 C C . SER B 1 700 ? 168.36861 181.75107 137.43936 1.000 46.02883 701 SER B C 1
ATOM 5311 O O . SER B 1 700 ? 167.28854 181.17620 137.26845 1.000 42.53469 701 SER B O 1
ATOM 5313 N N . ALA B 1 701 ? 169.35191 181.21860 138.16754 1.000 42.86892 702 ALA B N 1
ATOM 5314 C CA . ALA B 1 701 ? 169.22565 179.90855 138.79135 1.000 39.25569 702 ALA B CA 1
ATOM 5315 C C . ALA B 1 701 ? 169.77966 179.90877 140.20993 1.000 37.74007 702 ALA B C 1
ATOM 5316 O O . ALA B 1 701 ? 170.19285 178.86098 140.71508 1.000 38.70674 702 ALA B O 1
ATOM 5318 N N . ARG B 1 702 ? 169.79005 181.07018 140.86891 1.000 31.58207 703 ARG B N 1
ATOM 5319 C CA . ARG B 1 702 ? 170.37006 181.16099 142.20521 1.000 30.23219 703 ARG B CA 1
ATOM 5320 C C . ARG B 1 702 ? 169.57648 180.35678 143.22717 1.000 32.51710 703 ARG B C 1
ATOM 5321 O O . ARG B 1 702 ? 170.15859 179.81853 144.17828 1.000 36.04129 703 ARG B O 1
ATOM 5323 N N . LYS B 1 703 ? 168.25653 180.26442 143.05109 1.000 22.22593 704 LYS B N 1
ATOM 5324 C CA . LYS B 1 703 ? 167.43037 179.53311 144.00542 1.000 24.92136 704 LYS B CA 1
ATOM 5325 C C . LYS B 1 703 ? 167.79300 178.05363 144.03848 1.000 28.04183 704 LYS B C 1
ATOM 5326 O O . LYS B 1 703 ? 167.92524 177.46573 145.11771 1.000 32.22826 704 LYS B O 1
ATOM 5332 N N . GLU B 1 704 ? 167.96779 177.43756 142.86614 1.000 21.92326 705 GLU B N 1
ATOM 5333 C CA . GLU B 1 704 ? 168.31174 176.01935 142.81255 1.000 24.94292 705 GLU B CA 1
ATOM 5334 C C . GLU B 1 704 ? 169.67582 175.75333 143.43621 1.000 27.22180 705 GLU B C 1
ATOM 5335 O O . GLU B 1 704 ? 169.85928 174.75919 144.15278 1.000 31.05400 705 GLU B O 1
ATOM 5341 N N . ILE B 1 705 ? 170.64796 176.62670 143.16510 1.000 21.51972 706 ILE B N 1
ATOM 5342 C CA . ILE B 1 705 ? 171.97629 176.47234 143.74943 1.000 23.05994 706 ILE B CA 1
ATOM 5343 C C . ILE B 1 705 ? 171.90764 176.58514 145.26541 1.000 24.69683 706 ILE B C 1
ATOM 5344 O O . ILE B 1 705 ? 172.54252 175.80846 145.98913 1.000 32.86242 706 ILE B O 1
ATOM 5349 N N . ALA B 1 706 ? 171.13446 177.54757 145.77257 1.000 23.47359 707 ALA B N 1
ATOM 5350 C CA . ALA B 1 706 ? 170.98790 177.67623 147.21867 1.000 23.87672 707 ALA B CA 1
ATOM 5351 C C . ALA B 1 706 ? 170.33619 176.43589 147.82184 1.000 21.00943 707 ALA B C 1
ATOM 5352 O O . ALA B 1 706 ? 170.75824 175.95603 148.88250 1.000 27.59441 707 ALA B O 1
ATOM 5354 N N . MET B 1 707 ? 169.31449 175.89287 147.15336 1.000 15.35739 708 MET B N 1
ATOM 5355 C CA . MET B 1 707 ? 168.65238 174.69807 147.67021 1.000 18.63500 708 MET B CA 1
ATOM 5356 C C . MET B 1 707 ? 169.59863 173.50505 147.72056 1.000 23.59046 708 MET B C 1
ATOM 5357 O O . MET B 1 707 ? 169.62027 172.77002 148.71358 1.000 22.85959 708 MET B O 1
ATOM 5362 N N . ILE B 1 708 ? 170.38833 173.28859 146.66550 1.000 21.05946 709 ILE B N 1
ATOM 5363 C CA . ILE B 1 708 ? 171.29628 172.14256 146.68138 1.000 21.58979 709 ILE B CA 1
ATOM 5364 C C . ILE B 1 708 ? 172.39988 172.34795 147.71518 1.000 24.15305 709 ILE B C 1
ATOM 5365 O O . ILE B 1 708 ? 172.81188 171.39912 148.39958 1.000 27.08063 709 ILE B O 1
ATOM 5370 N N . LYS B 1 709 ? 172.87470 173.58986 147.86722 1.000 15.61261 710 LYS B N 1
ATOM 5371 C CA . LYS B 1 709 ? 173.89975 173.88255 148.86269 1.000 15.53746 710 LYS B CA 1
ATOM 5372 C C . LYS B 1 709 ? 173.38723 173.63161 150.27392 1.000 16.05276 710 LYS B C 1
ATOM 5373 O O . LYS B 1 709 ? 174.14756 173.21203 151.15228 1.000 23.43933 710 LYS B O 1
ATOM 5379 N N . VAL B 1 710 ? 172.10560 173.90476 150.51894 1.000 22.09162 711 VAL B N 1
ATOM 5380 C CA . VAL B 1 710 ? 171.52656 173.58149 151.81973 1.000 16.90422 711 VAL B CA 1
ATOM 5381 C C . VAL B 1 710 ? 171.35502 172.07411 151.97704 1.000 23.19376 711 VAL B C 1
ATOM 5382 O O . VAL B 1 710 ? 171.65597 171.50898 153.03462 1.000 24.42059 711 VAL B O 1
ATOM 5386 N N . ALA B 1 711 ? 170.88734 171.39680 150.92646 1.000 23.11940 712 ALA B N 1
ATOM 5387 C CA . ALA B 1 711 ? 170.39893 170.02885 151.06933 1.000 14.42732 712 ALA B CA 1
ATOM 5388 C C . ALA B 1 711 ? 171.52636 169.00357 151.15190 1.000 19.88598 712 ALA B C 1
ATOM 5389 O O . ALA B 1 711 ? 171.48761 168.10664 152.00000 1.000 23.28409 712 ALA B O 1
ATOM 5391 N N . ALA B 1 712 ? 172.52552 169.09840 150.27188 1.000 16.22469 713 ALA B N 1
ATOM 5392 C CA . ALA B 1 712 ? 173.51077 168.01969 150.16954 1.000 14.08952 713 ALA B CA 1
ATOM 5393 C C . ALA B 1 712 ? 174.32590 167.79696 151.44321 1.000 15.38948 713 ALA B C 1
ATOM 5394 O O . ALA B 1 712 ? 174.42647 166.63629 151.89008 1.000 15.73496 713 ALA B O 1
ATOM 5396 N N . PRO B 1 713 ? 174.93390 168.82056 152.06488 1.000 25.39278 714 PRO B N 1
ATOM 5397 C CA . PRO B 1 713 ? 175.83100 168.54363 153.20062 1.000 19.75372 714 PRO B CA 1
ATOM 5398 C C . PRO B 1 713 ? 175.16366 167.86385 154.38289 1.000 20.21501 714 PRO B C 1
ATOM 5399 O O . PRO B 1 713 ? 175.77452 166.97612 154.98292 1.000 27.32571 714 PRO B O 1
ATOM 5403 N N . LYS B 1 714 ? 173.93282 168.23895 154.73919 1.000 14.86526 715 LYS B N 1
ATOM 5404 C CA . LYS B 1 714 ? 173.30312 167.63278 155.91034 1.000 21.18206 715 LYS B CA 1
ATOM 5405 C C . LYS B 1 714 ? 172.99998 166.15610 155.67887 1.000 23.34022 715 LYS B C 1
ATOM 5406 O O . LYS B 1 714 ? 173.23662 165.31934 156.56179 1.000 30.39376 715 LYS B O 1
ATOM 5412 N N . ALA B 1 715 ? 172.48686 165.81604 154.49465 1.000 11.32895 716 ALA B N 1
ATOM 5413 C CA . ALA B 1 715 ? 172.20240 164.42074 154.18255 1.000 13.36976 716 ALA B CA 1
ATOM 5414 C C . ALA B 1 715 ? 173.47640 163.58789 154.16977 1.000 16.09126 716 ALA B C 1
ATOM 5415 O O . ALA B 1 715 ? 173.51318 162.48228 154.72920 1.000 16.18230 716 ALA B O 1
ATOM 5417 N N . VAL B 1 716 ? 174.53895 164.10285 153.54564 1.000 17.78920 717 VAL B N 1
ATOM 5418 C CA . VAL B 1 716 ? 175.76761 163.31733 153.50230 1.000 13.73874 717 VAL B CA 1
ATOM 5419 C C . VAL B 1 716 ? 176.40507 163.22347 154.88749 1.000 9.90455 717 VAL B C 1
ATOM 5420 O O . VAL B 1 716 ? 177.02329 162.20586 155.22254 1.000 16.35839 717 VAL B O 1
ATOM 5424 N N . CYS B 1 717 ? 176.24551 164.25384 155.72423 1.000 9.76104 718 CYS B N 1
ATOM 5425 C CA . CYS B 1 717 ? 176.72255 164.17609 157.10177 1.000 13.63260 718 CYS B CA 1
ATOM 5426 C C . CYS B 1 717 ? 175.99773 163.08529 157.87670 1.000 14.91973 718 CYS B C 1
ATOM 5427 O O . CYS B 1 717 ? 176.62293 162.32039 158.62226 1.000 19.80790 718 CYS B O 1
ATOM 5430 N N . LYS B 1 718 ? 174.67512 163.00203 157.71723 1.000 16.16733 719 LYS B N 1
ATOM 5431 C CA . LYS B 1 718 ? 173.92069 161.94956 158.39009 1.000 13.70231 719 LYS B CA 1
ATOM 5432 C C . LYS B 1 718 ? 174.34740 160.56764 157.90732 1.000 15.58058 719 LYS B C 1
ATOM 5433 O O . LYS B 1 718 ? 174.48934 159.63593 158.71078 1.000 17.82644 719 LYS B O 1
ATOM 5439 N N . ILE B 1 719 ? 174.56439 160.41727 156.59809 1.000 9.73529 720 ILE B N 1
ATOM 5440 C CA . ILE B 1 719 ? 174.99896 159.12688 156.06447 1.000 7.42382 720 ILE B CA 1
ATOM 5441 C C . ILE B 1 719 ? 176.36324 158.74238 156.62843 1.000 14.39153 720 ILE B C 1
ATOM 5442 O O . ILE B 1 719 ? 176.58916 157.58848 157.01844 1.000 15.86711 720 ILE B O 1
ATOM 5447 N N . ALA B 1 720 ? 177.29353 159.70027 156.68079 1.000 12.87786 721 ALA B N 1
ATOM 5448 C CA . ALA B 1 720 ? 178.62548 159.41582 157.20601 1.000 5.90191 721 ALA B CA 1
ATOM 5449 C C . ALA B 1 720 ? 178.57436 159.04483 158.68251 1.000 9.38193 721 ALA B C 1
ATOM 5450 O O . ALA B 1 720 ? 179.29022 158.13979 159.12821 1.000 16.47278 721 ALA B O 1
ATOM 5452 N N . ASP B 1 721 ? 177.74033 159.73920 159.45981 1.000 19.04560 722 ASP B N 1
ATOM 5453 C CA . ASP B 1 721 ? 177.59382 159.40082 160.87183 1.000 6.37506 722 ASP B CA 1
ATOM 5454 C C . ASP B 1 721 ? 177.02447 157.99766 161.04782 1.000 7.32782 722 ASP B C 1
ATOM 5455 O O . ASP B 1 721 ? 177.47611 157.23940 161.91638 1.000 12.38997 722 ASP B O 1
ATOM 5460 N N . TRP B 1 722 ? 176.03311 157.63250 160.22898 1.000 12.53176 723 TRP B N 1
ATOM 5461 C CA . TRP B 1 722 ? 175.48570 156.27980 160.28863 1.000 8.29795 723 TRP B CA 1
ATOM 5462 C C . TRP B 1 722 ? 176.54693 155.23808 159.96057 1.000 6.51714 723 TRP B C 1
ATOM 5463 O O . TRP B 1 722 ? 176.62043 154.19125 160.61261 1.000 2.49220 723 TRP B O 1
ATOM 5474 N N . ALA B 1 723 ? 177.37036 155.50156 158.94297 1.000 8.25330 724 ALA B N 1
ATOM 5475 C CA . ALA B 1 723 ? 178.41958 154.55294 158.57785 1.000 7.00993 724 ALA B CA 1
ATOM 5476 C C . ALA B 1 723 ? 179.44815 154.40444 159.69342 1.000 8.62489 724 ALA B C 1
ATOM 5477 O O . ALA B 1 723 ? 179.89691 153.28893 159.99481 1.000 13.15294 724 ALA B O 1
ATOM 5479 N N . ILE B 1 724 ? 179.83194 155.52035 160.31898 1.000 6.47971 725 ILE B N 1
ATOM 5480 C CA . ILE B 1 724 ? 180.77628 155.46752 161.43185 1.000 6.72761 725 ILE B CA 1
ATOM 5481 C C . ILE B 1 724 ? 180.19909 154.65195 162.58103 1.000 6.51771 725 ILE B C 1
ATOM 5482 O O . ILE B 1 724 ? 180.89521 153.83055 163.18902 1.000 7.90373 725 ILE B O 1
ATOM 5487 N N . GLN B 1 725 ? 178.91826 154.86074 162.89597 1.000 10.85812 726 GLN B N 1
ATOM 5488 C CA . GLN B 1 725 ? 178.29223 154.09089 163.96724 1.000 5.93193 726 GLN B CA 1
ATOM 5489 C C . GLN B 1 725 ? 178.21772 152.61009 163.61626 1.000 7.83486 726 GLN B C 1
ATOM 5490 O O . GLN B 1 725 ? 178.38441 151.75009 164.48775 1.000 13.49931 726 GLN B O 1
ATOM 5496 N N . VAL B 1 726 ? 177.95918 152.29343 162.34607 1.000 10.74926 727 VAL B N 1
ATOM 5497 C CA . VAL B 1 726 ? 177.89551 150.89756 161.92151 1.000 5.63306 727 VAL B CA 1
ATOM 5498 C C . VAL B 1 726 ? 179.25013 150.22368 162.09424 1.000 11.69838 727 VAL B C 1
ATOM 5499 O O . VAL B 1 726 ? 179.33567 149.07656 162.54811 1.000 16.09142 727 VAL B O 1
ATOM 5503 N N . HIS B 1 727 ? 180.33182 150.92194 161.74311 1.000 9.33921 728 HIS B N 1
ATOM 5504 C CA . HIS B 1 727 ? 181.64965 150.30443 161.84867 1.000 2.34881 728 HIS B CA 1
ATOM 5505 C C . HIS B 1 727 ? 182.11268 150.13151 163.29140 1.000 4.46406 728 HIS B C 1
ATOM 5506 O O . HIS B 1 727 ? 183.05710 149.37511 163.53564 1.000 11.82950 728 HIS B O 1
ATOM 5513 N N . GLY B 1 728 ? 181.47519 150.79983 164.24753 1.000 11.45792 729 GLY B N 1
ATOM 5514 C CA . GLY B 1 728 ? 181.84141 150.64973 165.64204 1.000 3.86598 729 GLY B CA 1
ATOM 5515 C C . GLY B 1 728 ? 183.00898 151.51726 166.06199 1.000 9.55969 729 GLY B C 1
ATOM 5516 O O . GLY B 1 728 ? 183.14571 152.65191 165.59702 1.000 13.31798 729 GLY B O 1
ATOM 5517 N N . GLY B 1 729 ? 183.85675 150.99285 166.94966 1.000 11.19484 730 GLY B N 1
ATOM 5518 C CA . GLY B 1 729 ? 185.02421 151.74162 167.38281 1.000 4.48844 730 GLY B CA 1
ATOM 5519 C C . GLY B 1 729 ? 186.00397 152.02131 166.26169 1.000 12.82057 730 GLY B C 1
ATOM 5520 O O . GLY B 1 729 ? 186.67007 153.05875 166.25882 1.000 15.45984 730 GLY B O 1
ATOM 5521 N N . ALA B 1 730 ? 186.10637 151.10662 165.29637 1.000 16.57851 731 ALA B N 1
ATOM 5522 C CA . ALA B 1 730 ? 186.97014 151.30504 164.14045 1.000 6.77886 731 ALA B CA 1
ATOM 5523 C C . ALA B 1 730 ? 186.47491 152.40660 163.21405 1.000 10.83867 731 ALA B C 1
ATOM 5524 O O . ALA B 1 730 ? 187.21194 152.80318 162.30599 1.000 12.28490 731 ALA B O 1
ATOM 5526 N N . GLY B 1 731 ? 185.25172 152.90199 163.41257 1.000 7.97204 732 GLY B N 1
ATOM 5527 C CA . GLY B 1 731 ? 184.73378 153.97229 162.58182 1.000 2.23998 732 GLY B CA 1
ATOM 5528 C C . GLY B 1 731 ? 185.40583 155.30931 162.80319 1.000 5.60440 732 GLY B C 1
ATOM 5529 O O . GLY B 1 731 ? 185.30406 156.18958 161.94376 1.000 14.69158 732 GLY B O 1
ATOM 5530 N N . VAL B 1 732 ? 186.08698 155.48533 163.93758 1.000 7.92982 733 VAL B N 1
ATOM 5531 C CA . VAL B 1 732 ? 186.80183 156.72641 164.22082 1.000 5.71544 733 VAL B CA 1
ATOM 5532 C C . VAL B 1 732 ? 188.30855 156.58521 164.06274 1.000 4.13966 733 VAL B C 1
ATOM 5533 O O . VAL B 1 732 ? 189.02009 157.60093 164.10828 1.000 9.17502 733 VAL B O 1
ATOM 5537 N N . SER B 1 733 ? 188.81680 155.37144 163.87152 1.000 2.59611 734 SER B N 1
ATOM 5538 C CA . SER B 1 733 ? 190.24705 155.13066 163.79580 1.000 3.24435 734 SER B CA 1
ATOM 5539 C C . SER B 1 733 ? 190.75173 155.31645 162.36571 1.000 9.55671 734 SER B C 1
ATOM 5540 O O . SER B 1 733 ? 189.99732 155.63387 161.44433 1.000 17.88729 734 SER B O 1
ATOM 5543 N N . GLN B 1 734 ? 192.05332 155.10989 162.17938 1.000 7.45318 735 GLN B N 1
ATOM 5544 C CA . GLN B 1 734 ? 192.70400 155.31983 160.89283 1.000 2.86189 735 GLN B CA 1
ATOM 5545 C C . GLN B 1 734 ? 192.60462 154.11645 159.96592 1.000 15.06068 735 GLN B C 1
ATOM 5546 O O . GLN B 1 734 ? 193.11417 154.17971 158.84299 1.000 21.78739 735 GLN B O 1
ATOM 5552 N N . ASP B 1 735 ? 191.97037 153.02732 160.40231 1.000 17.34264 736 ASP B N 1
ATOM 5553 C CA . ASP B 1 735 ? 191.82664 151.85415 159.55038 1.000 13.07778 736 ASP B CA 1
ATOM 5554 C C . ASP B 1 735 ? 190.83983 152.07739 158.41364 1.000 16.25922 736 ASP B C 1
ATOM 5555 O O . ASP B 1 735 ? 190.87098 151.33327 157.42838 1.000 20.70222 736 ASP B O 1
ATOM 5560 N N . TYR B 1 736 ? 189.96947 153.07347 158.52698 1.000 13.60851 737 TYR B N 1
ATOM 5561 C CA . TYR B 1 736 ? 188.96928 153.36237 157.51578 1.000 9.46642 737 TYR B CA 1
ATOM 5562 C C . TYR B 1 736 ? 188.96317 154.85145 157.20977 1.000 16.92712 737 TYR B C 1
ATOM 5563 O O . TYR B 1 736 ? 189.35675 155.66287 158.05267 1.000 23.06379 737 TYR B O 1
ATOM 5572 N N . PRO B 1 737 ? 188.53584 155.24014 156.00777 1.000 16.04313 738 PRO B N 1
ATOM 5573 C CA . PRO B 1 737 ? 188.49299 156.66144 155.64970 1.000 14.65229 738 PRO B CA 1
ATOM 5574 C C . PRO B 1 737 ? 187.25482 157.40323 156.12761 1.000 12.94735 738 PRO B C 1
ATOM 5575 O O . PRO B 1 737 ? 187.02337 158.52611 155.67394 1.000 26.00853 738 PRO B O 1
ATOM 5579 N N . LEU B 1 738 ? 186.46423 156.82274 157.03181 1.000 5.56505 739 LEU B N 1
ATOM 5580 C CA . LEU B 1 738 ? 185.18151 157.41940 157.38572 1.000 2.79478 739 LEU B CA 1
ATOM 5581 C C . LEU B 1 738 ? 185.33739 158.66813 158.24570 1.000 8.49027 739 LEU B C 1
ATOM 5582 O O . LEU B 1 738 ? 184.53431 159.59732 158.12553 1.000 7.61586 739 LEU B O 1
ATOM 5587 N N . ALA B 1 739 ? 186.34451 158.71174 159.11992 1.000 11.66434 740 ALA B N 1
ATOM 5588 C CA . ALA B 1 739 ? 186.49810 159.85820 160.01199 1.000 4.01310 740 ALA B CA 1
ATOM 5589 C C . ALA B 1 739 ? 186.93948 161.10182 159.24746 1.000 11.11049 740 ALA B C 1
ATOM 5590 O O . ALA B 1 739 ? 186.38704 162.19365 159.43930 1.000 17.25103 740 ALA B O 1
ATOM 5592 N N . ASN B 1 740 ? 187.94162 160.95674 158.37816 1.000 8.66732 741 ASN B N 1
ATOM 5593 C CA . ASN B 1 740 ? 188.36367 162.07583 157.54337 1.000 11.27556 741 ASN B CA 1
ATOM 5594 C C . ASN B 1 740 ? 187.24420 162.50374 156.60421 1.000 11.45637 741 ASN B C 1
ATOM 5595 O O . ASN B 1 740 ? 187.04335 163.70182 156.36175 1.000 14.77470 741 ASN B O 1
ATOM 5600 N N . MET B 1 741 ? 186.50482 161.53111 156.06898 1.000 6.66286 742 MET B N 1
ATOM 5601 C CA . MET B 1 741 ? 185.34320 161.83495 155.24370 1.000 11.26790 742 MET B CA 1
ATOM 5602 C C . MET B 1 741 ? 184.34001 162.68387 156.01175 1.000 15.62917 742 MET B C 1
ATOM 5603 O O . MET B 1 741 ? 183.83607 163.68862 155.49655 1.000 15.32256 742 MET B O 1
ATOM 5608 N N . TYR B 1 742 ? 184.04022 162.29320 157.25396 1.000 8.13179 743 TYR B N 1
ATOM 5609 C CA . TYR B 1 742 ? 183.08371 163.05031 158.05078 1.000 11.05121 743 TYR B CA 1
ATOM 5610 C C . TYR B 1 742 ? 183.58611 164.45809 158.32408 1.000 6.12803 743 TYR B C 1
ATOM 5611 O O . TYR B 1 742 ? 182.80928 165.41361 158.27890 1.000 11.54869 743 TYR B O 1
ATOM 5620 N N . ALA B 1 743 ? 184.87470 164.60549 158.63514 1.000 5.47939 744 ALA B N 1
ATOM 5621 C CA . ALA B 1 743 ? 185.41587 165.93788 158.89340 1.000 6.91850 744 ALA B CA 1
ATOM 5622 C C . ALA B 1 743 ? 185.27811 166.83152 157.66503 1.000 10.87743 744 ALA B C 1
ATOM 5623 O O . ALA B 1 743 ? 184.83972 167.98897 157.76061 1.000 15.34654 744 ALA B O 1
ATOM 5625 N N . ILE B 1 744 ? 185.62105 166.29395 156.49224 1.000 10.99129 745 ILE B N 1
ATOM 5626 C CA . ILE B 1 744 ? 185.54686 167.07635 155.26187 1.000 7.13537 745 ILE B CA 1
ATOM 5627 C C . ILE B 1 744 ? 184.10440 167.45788 154.94745 1.000 15.61417 745 ILE B C 1
ATOM 5628 O O . ILE B 1 744 ? 183.82198 168.59898 154.56375 1.000 17.68667 745 ILE B O 1
ATOM 5633 N N . ILE B 1 745 ? 183.16773 166.51921 155.10690 1.000 11.56847 746 ILE B N 1
ATOM 5634 C CA . ILE B 1 745 ? 181.76566 166.84510 154.85218 1.000 15.57380 746 ILE B CA 1
ATOM 5635 C C . ILE B 1 745 ? 181.24412 167.84671 155.87642 1.000 16.46192 746 ILE B C 1
ATOM 5636 O O . ILE B 1 745 ? 180.42127 168.70895 155.54848 1.000 22.59531 746 ILE B O 1
ATOM 5641 N N . ARG B 1 746 ? 181.70306 167.75264 157.12486 1.000 7.28898 747 ARG B N 1
ATOM 5642 C CA . ARG B 1 746 ? 181.26853 168.68190 158.15926 1.000 8.93700 747 ARG B CA 1
ATOM 5643 C C . ARG B 1 746 ? 181.71873 170.09985 157.84402 1.000 12.13299 747 ARG B C 1
ATOM 5644 O O . ARG B 1 746 ? 180.99390 171.06244 158.11910 1.000 15.98176 747 ARG B O 1
ATOM 5652 N N . THR B 1 747 ? 182.91028 170.25305 157.26491 1.000 19.13040 748 THR B N 1
ATOM 5653 C CA . THR B 1 747 ? 183.32794 171.58966 156.85539 1.000 15.39011 748 THR B CA 1
ATOM 5654 C C . THR B 1 747 ? 182.54865 172.12217 155.65929 1.000 14.10330 748 THR B C 1
ATOM 5655 O O . THR B 1 747 ? 182.65936 173.31382 155.35556 1.000 17.83540 748 THR B O 1
ATOM 5659 N N . LEU B 1 748 ? 181.76909 171.28207 154.97675 1.000 19.07930 749 LEU B N 1
ATOM 5660 C CA . LEU B 1 748 ? 180.99980 171.74675 153.82901 1.000 11.67599 749 LEU B CA 1
ATOM 5661 C C . LEU B 1 748 ? 179.78360 172.56350 154.23966 1.000 18.71543 749 LEU B C 1
ATOM 5662 O O . LEU B 1 748 ? 179.21265 173.26527 153.40001 1.000 24.01882 749 LEU B O 1
ATOM 5667 N N . ARG B 1 749 ? 179.37274 172.48503 155.50234 1.000 20.71313 750 ARG B N 1
ATOM 5668 C CA . ARG B 1 749 ? 178.27728 173.29832 156.01094 1.000 12.71938 750 ARG B CA 1
ATOM 5669 C C . ARG B 1 749 ? 178.72337 174.69346 156.42363 1.000 16.99432 750 ARG B C 1
ATOM 5670 O O . ARG B 1 749 ? 177.87640 175.51258 156.79227 1.000 21.64935 750 ARG B O 1
ATOM 5678 N N . LEU B 1 750 ? 180.01911 174.97946 156.37217 1.000 17.06058 751 LEU B N 1
ATOM 5679 C CA . LEU B 1 750 ? 180.56524 176.28833 156.70518 1.000 21.20530 751 LEU B CA 1
ATOM 5680 C C . LEU B 1 750 ? 181.26695 176.95764 155.53604 1.000 19.01042 751 LEU B C 1
ATOM 5681 O O . LEU B 1 750 ? 181.13290 178.16876 155.35599 1.000 19.94419 751 LEU B O 1
ATOM 5686 N N . ALA B 1 751 ? 182.01267 176.20186 154.73580 1.000 20.78085 752 ALA B N 1
ATOM 5687 C CA . ALA B 1 751 ? 182.70857 176.77341 153.59355 1.000 24.71344 752 ALA B CA 1
ATOM 5688 C C . ALA B 1 751 ? 181.71795 177.20739 152.51933 1.000 25.32142 752 ALA B C 1
ATOM 5689 O O . ALA B 1 751 ? 180.64701 176.61730 152.35460 1.000 25.47591 752 ALA B O 1
ATOM 5691 N N . ASP B 1 752 ? 182.09531 178.25431 151.78198 1.000 28.62565 753 ASP B N 1
ATOM 5692 C CA . ASP B 1 752 ? 181.24777 178.85109 150.74712 1.000 28.71834 753 ASP B CA 1
ATOM 5693 C C . ASP B 1 752 ? 179.91257 179.31651 151.32408 1.000 32.19232 753 ASP B C 1
ATOM 5694 O O . ASP B 1 752 ? 178.86725 179.21995 150.67861 1.000 30.89185 753 ASP B O 1
ATOM 5699 N N . GLY B 1 753 ? 179.94894 179.83001 152.55047 1.000 26.38234 754 GLY B N 1
ATOM 5700 C CA . GLY B 1 753 ? 178.76336 180.32378 153.20634 1.000 24.18043 754 GLY B CA 1
ATOM 5701 C C . GLY B 1 753 ? 178.06513 179.26479 154.03437 1.000 25.20033 754 GLY B C 1
ATOM 5702 O O . GLY B 1 753 ? 177.91214 178.11315 153.61687 1.000 23.43933 754 GLY B O 1
ATOM 5703 N N . PRO B 1 754 ? 177.62996 179.63954 155.23361 1.000 23.16548 755 PRO B N 1
ATOM 5704 C CA . PRO B 1 754 ? 176.88343 178.70360 156.08159 1.000 20.27761 755 PRO B CA 1
ATOM 5705 C C . PRO B 1 754 ? 175.50573 178.40626 155.50638 1.000 20.67762 755 PRO B C 1
ATOM 5706 O O . PRO B 1 754 ? 175.04288 179.02752 154.54970 1.000 24.32044 755 PRO B O 1
ATOM 5710 N N . ASP B 1 755 ? 174.84419 177.42100 156.11562 1.000 19.93505 756 ASP B N 1
ATOM 5711 C CA . ASP B 1 755 ? 173.53619 176.99583 155.62821 1.000 19.10918 756 ASP B CA 1
ATOM 5712 C C . ASP B 1 755 ? 172.43704 177.98287 156.00182 1.000 23.00734 756 ASP B C 1
ATOM 5713 O O . ASP B 1 755 ? 171.41094 178.05398 155.31546 1.000 26.87515 756 ASP B O 1
ATOM 5715 N N . GLU B 1 756 ? 172.63081 178.75040 157.07565 1.000 23.88288 757 GLU B N 1
ATOM 5716 C CA . GLU B 1 756 ? 171.57789 179.64007 157.55519 1.000 16.74754 757 GLU B CA 1
ATOM 5717 C C . GLU B 1 756 ? 171.36743 180.82234 156.61508 1.000 18.67807 757 GLU B C 1
ATOM 5718 O O . GLU B 1 756 ? 170.22438 181.22693 156.36312 1.000 30.51181 757 GLU B O 1
ATOM 5724 N N . VAL B 1 757 ? 172.45225 181.39012 156.08410 1.000 15.56190 758 VAL B N 1
ATOM 5725 C CA . VAL B 1 757 ? 172.31016 182.49507 155.14154 1.000 22.03002 758 VAL B CA 1
ATOM 5726 C C . VAL B 1 757 ?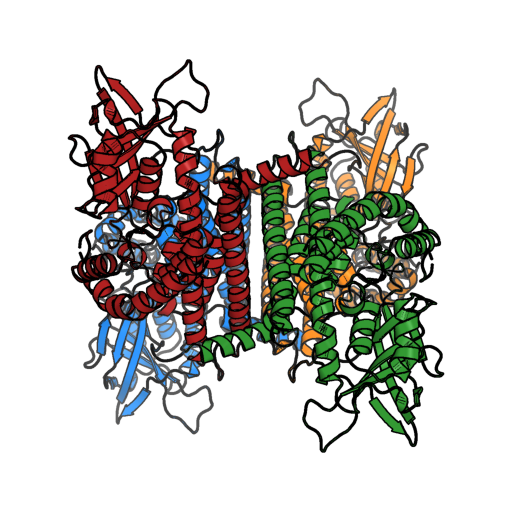 171.62794 182.01791 153.86446 1.000 18.91316 758 VAL B C 1
ATOM 5727 O O . VAL B 1 757 ? 170.80741 182.73355 153.27529 1.000 25.74876 758 VAL B O 1
ATOM 5731 N N . HIS B 1 758 ? 171.93318 180.79314 153.43150 1.000 17.76224 759 HIS B N 1
ATOM 5732 C CA . HIS B 1 758 ? 171.27525 180.23712 152.25575 1.000 17.08717 759 HIS B CA 1
ATOM 5733 C C . HIS B 1 758 ? 169.79739 179.98659 152.51692 1.000 14.77697 759 HIS B C 1
ATOM 5734 O O . HIS B 1 758 ? 168.96284 180.20632 151.63421 1.000 21.40121 759 HIS B O 1
ATOM 5741 N N . LEU B 1 759 ? 169.45417 179.52386 153.72073 1.000 12.93904 760 LEU B N 1
ATOM 5742 C CA . LEU B 1 759 ? 168.04770 179.34387 154.06593 1.000 14.92271 760 LEU B CA 1
ATOM 5743 C C . LEU B 1 759 ? 167.30307 180.67369 154.05308 1.000 16.58707 760 LEU B C 1
ATOM 5744 O O . LEU B 1 759 ? 166.16737 180.75553 153.56859 1.000 21.06912 760 LEU B O 1
ATOM 5749 N N . SER B 1 760 ? 167.93052 181.72921 154.57643 1.000 12.62828 761 SER B N 1
ATOM 5750 C CA . SER B 1 760 ? 167.30757 183.05011 154.54080 1.000 15.24719 761 SER B CA 1
ATOM 5751 C C . SER B 1 760 ? 167.11152 183.53611 153.10749 1.000 16.06264 761 SER B C 1
ATOM 5752 O O . SER B 1 760 ? 166.05835 184.09434 152.76823 1.000 24.30219 761 SER B O 1
ATOM 5755 N N . ALA B 1 761 ? 168.11613 183.33280 152.25116 1.000 16.43741 762 ALA B N 1
ATOM 5756 C CA . ALA B 1 761 ? 167.98855 183.73216 150.85243 1.000 16.18154 762 ALA B CA 1
ATOM 5757 C C . ALA B 1 761 ? 166.87744 182.95811 150.15049 1.000 18.95658 762 ALA B C 1
ATOM 5758 O O . ALA B 1 761 ? 166.10913 183.53086 149.36570 1.000 21.95227 762 ALA B O 1
ATOM 5760 N N . ILE B 1 762 ? 166.77924 181.65328 150.41795 1.000 16.60228 763 ILE B N 1
ATOM 5761 C CA . ILE B 1 762 ? 165.72108 180.84534 149.81887 1.000 15.89473 763 ILE B CA 1
ATOM 5762 C C . ILE B 1 762 ? 164.35667 181.33823 150.27453 1.000 15.25020 763 ILE B C 1
ATOM 5763 O O . ILE B 1 762 ? 163.41748 181.42603 149.47681 1.000 24.38978 763 ILE B O 1
ATOM 5768 N N . ALA B 1 763 ? 164.22126 181.65839 151.56447 1.000 17.08149 764 ALA B N 1
ATOM 5769 C CA . ALA B 1 763 ? 162.94997 182.17126 152.06654 1.000 17.48586 764 ALA B CA 1
ATOM 5770 C C . ALA B 1 763 ? 162.57515 183.48160 151.38685 1.000 17.87051 764 ALA B C 1
ATOM 5771 O O . ALA B 1 763 ? 161.41303 183.68798 151.01547 1.000 15.27489 764 ALA B O 1
ATOM 5773 N N . LYS B 1 764 ? 163.54843 184.37792 151.21171 1.000 22.19727 765 LYS B N 1
ATOM 5774 C CA . LYS B 1 764 ? 163.27284 185.65237 150.55339 1.000 13.86526 765 LYS B CA 1
ATOM 5775 C C . LYS B 1 764 ? 162.82014 185.44592 149.11072 1.000 18.35335 765 LYS B C 1
ATOM 5776 O O . LYS B 1 764 ? 161.83373 186.04705 148.66097 1.000 26.13685 765 LYS B O 1
ATOM 5782 N N . MET B 1 765 ? 163.52616 184.58676 148.36982 1.000 27.63349 766 MET B N 1
ATOM 5783 C CA . MET B 1 765 ? 163.14834 184.33352 146.98136 1.000 25.43248 766 MET B CA 1
ATOM 5784 C C . MET B 1 765 ? 161.78238 183.66407 146.88730 1.000 23.89343 766 MET B C 1
ATOM 5785 O O . MET B 1 765 ? 160.99740 183.96940 145.98359 1.000 29.09470 766 MET B O 1
ATOM 5790 N N . GLU B 1 766 ? 161.48170 182.74553 147.80648 1.000 22.73337 767 GLU B N 1
ATOM 5791 C CA . GLU B 1 766 ? 160.18559 182.07718 147.79383 1.000 26.42827 767 GLU B CA 1
ATOM 5792 C C . GLU B 1 766 ? 159.05736 183.05535 148.09467 1.000 27.91360 767 GLU B C 1
ATOM 5793 O O . GLU B 1 766 ? 157.98037 182.97687 147.49211 1.000 28.97551 767 GLU B O 1
ATOM 5799 N N . LEU B 1 767 ? 159.28285 183.98570 149.02533 1.000 28.61979 768 LEU B N 1
ATOM 5800 C CA . LEU B 1 767 ? 158.27240 185.00260 149.29963 1.000 24.30565 768 LEU B CA 1
ATOM 5801 C C . LEU B 1 767 ? 158.05751 185.90717 148.09332 1.000 26.16941 768 LEU B C 1
ATOM 5802 O O . LEU B 1 767 ? 156.91740 186.27186 147.78096 1.000 33.65263 768 LEU B O 1
ATOM 5807 N N . GLN B 1 768 ? 159.13779 186.27804 147.39972 1.000 31.81597 769 GLN B N 1
ATOM 5808 C CA . GLN B 1 768 ? 158.98097 187.06147 146.17600 1.000 32.19760 769 GLN B CA 1
ATOM 5809 C C . GLN B 1 768 ? 158.19602 186.28939 145.12097 1.000 33.93725 769 GLN B C 1
ATOM 5810 O O . GLN B 1 768 ? 157.34575 186.85971 144.42650 1.000 37.78618 769 GLN B O 1
ATOM 5816 N N . ASP B 1 769 ? 158.47422 184.99105 144.98113 1.000 37.36546 770 ASP B N 1
ATOM 5817 C CA . ASP B 1 769 ? 157.75452 184.17405 144.00771 1.000 31.20894 770 ASP B CA 1
ATOM 5818 C C . ASP B 1 769 ? 156.27172 184.08815 144.34527 1.000 34.61530 770 ASP B C 1
ATOM 5819 O O . ASP B 1 769 ? 155.41764 184.17061 143.45477 1.000 38.64441 770 ASP B O 1
ATOM 5824 N N . GLN B 1 770 ? 155.94704 183.91471 145.62819 1.000 36.69998 771 GLN B N 1
ATOM 5825 C CA . GLN B 1 770 ? 154.54698 183.86869 146.03831 1.000 32.81067 771 GLN B CA 1
ATOM 5826 C C . GLN B 1 770 ? 153.85424 185.20222 145.78962 1.000 33.91641 771 GLN B C 1
ATOM 5827 O O . GLN B 1 770 ? 152.69848 185.23727 145.35021 1.000 40.69572 771 GLN B O 1
ATOM 5833 N N . ALA B 1 771 ? 154.54241 186.31236 146.06898 1.000 37.76233 772 ALA B N 1
ATOM 5834 C CA . ALA B 1 771 ? 153.96052 187.62485 145.80558 1.000 37.99316 772 ALA B CA 1
ATOM 5835 C C . ALA B 1 771 ? 153.70609 187.82733 144.31737 1.000 40.20664 772 ALA B C 1
ATOM 5836 O O . ALA B 1 771 ? 152.67728 188.39091 143.92720 1.000 42.41549 772 ALA B O 1
ATOM 5838 N N . ARG B 1 772 ? 154.63743 187.38273 143.47038 1.000 43.10955 773 ARG B N 1
ATOM 5839 C CA . ARG B 1 772 ? 154.43162 187.48531 142.02859 1.000 43.11946 773 ARG B CA 1
ATOM 5840 C C . ARG B 1 772 ? 153.26368 186.62054 141.57189 1.000 46.60719 773 ARG B C 1
ATOM 5841 O O . ARG B 1 772 ? 152.47075 187.03935 140.72121 1.000 49.59604 773 ARG B O 1
ATOM 5849 N N . ARG B 1 773 ? 153.14856 185.40615 142.11529 1.000 50.65547 774 ARG B N 1
ATOM 5850 C CA . ARG B 1 773 ? 152.04278 184.53029 141.73901 1.000 48.05689 774 ARG B CA 1
ATOM 5851 C C . ARG B 1 773 ? 150.70191 185.12747 142.14533 1.000 49.88547 774 ARG B C 1
ATOM 5852 O O . ARG B 1 773 ? 149.73469 185.08133 141.37644 1.000 50.08641 774 ARG B O 1
ATOM 5854 N N . LEU B 1 774 ? 150.62417 185.69205 143.34614 1.000 52.40133 775 LEU B N 1
ATOM 5855 C CA . LEU B 1 774 ? 149.39004 186.30843 143.81927 1.000 54.74302 775 LEU B CA 1
ATOM 5856 C C . LEU B 1 774 ? 149.19388 187.68861 143.20082 1.000 53.42107 775 LEU B C 1
ATOM 5857 O O . LEU B 1 774 ? 149.05212 187.82119 141.98547 1.000 53.14246 775 LEU B O 1
ATOM 5859 N N . SER C 1 374 ? 174.35807 166.19486 201.74151 1.000 47.65386 375 SER C N 1
ATOM 5860 C CA . SER C 1 374 ? 175.04939 166.11938 203.02334 1.000 49.13952 375 SER C CA 1
ATOM 5861 C C . SER C 1 374 ? 175.94341 167.33725 203.23696 1.000 50.85988 375 SER C C 1
ATOM 5862 O O . SER C 1 374 ? 176.36372 167.98354 202.27779 1.000 51.34852 375 SER C O 1
ATOM 5864 N N . ARG C 1 375 ? 176.22097 167.65306 204.50448 1.000 50.17672 376 ARG C N 1
ATOM 5865 C CA . ARG C 1 375 ? 177.10326 168.77535 204.80954 1.000 49.71110 376 ARG C CA 1
ATOM 5866 C C . ARG C 1 375 ? 178.52381 168.50718 204.32895 1.000 47.28204 376 ARG C C 1
ATOM 5867 O O . ARG C 1 375 ? 179.18254 169.40363 203.78606 1.000 50.26545 376 ARG C O 1
ATOM 5869 N N . ARG C 1 376 ? 179.01113 167.27870 204.51985 1.000 40.38035 377 ARG C N 1
ATOM 5870 C CA . ARG C 1 376 ? 180.34359 166.92848 204.04128 1.000 40.15063 377 ARG C CA 1
ATOM 5871 C C . ARG C 1 376 ? 180.42667 167.03821 202.52565 1.000 41.81421 377 ARG C C 1
ATOM 5872 O O . ARG C 1 376 ? 181.43139 167.51405 201.98532 1.000 43.77367 377 ARG C O 1
ATOM 5874 N N . GLY C 1 377 ? 179.37892 166.60249 201.82340 1.000 40.14022 378 GLY C N 1
ATOM 5875 C CA . GLY C 1 377 ? 179.36765 166.73041 200.37643 1.000 37.61472 378 GLY C CA 1
ATOM 5876 C C . GLY C 1 377 ? 179.44743 168.17282 199.91733 1.000 38.11370 378 GLY C C 1
ATOM 5877 O O . GLY C 1 377 ? 180.19861 168.49825 198.99704 1.000 36.72268 378 GLY C O 1
ATOM 5878 N N . GLN C 1 378 ? 178.68715 169.06033 200.56411 1.000 37.41237 379 GLN C N 1
ATOM 5879 C CA . GLN C 1 378 ? 178.72314 170.47456 200.20107 1.000 38.98591 379 GLN C CA 1
ATOM 5880 C C . GLN C 1 378 ? 180.08189 171.09591 200.50483 1.000 42.69945 379 GLN C C 1
ATOM 5881 O O . GLN C 1 378 ? 180.60182 171.88730 199.70702 1.000 41.46358 379 GLN C O 1
ATOM 5883 N N . GLU C 1 379 ? 180.67143 170.75429 201.65412 1.000 39.38572 380 GLU C N 1
ATOM 5884 C CA . GLU C 1 379 ? 181.98704 171.28973 201.99246 1.000 36.80871 380 GLU C CA 1
ATOM 5885 C C . GLU C 1 379 ? 183.04577 170.82706 200.99846 1.000 36.92841 380 GLU C C 1
ATOM 5886 O O . GLU C 1 379 ? 183.86582 171.62964 200.53091 1.000 42.06048 380 GLU C O 1
ATOM 5888 N N . VAL C 1 380 ? 183.03681 169.53768 200.65343 1.000 32.47546 381 VAL C N 1
ATOM 5889 C CA . VAL C 1 380 ? 184.00895 169.02098 199.69747 1.000 32.87071 381 VAL C CA 1
ATOM 5890 C C . VAL C 1 380 ? 183.77549 169.62471 198.31864 1.000 32.09929 381 VAL C C 1
ATOM 5891 O O . VAL C 1 380 ? 184.72710 169.89332 197.58103 1.000 34.26697 381 VAL C O 1
ATOM 5895 N N . LEU C 1 381 ? 182.51403 169.86141 197.94974 1.000 28.96068 382 LEU C N 1
ATOM 5896 C CA . LEU C 1 381 ? 182.23093 170.48680 196.66221 1.000 29.34635 382 LEU C CA 1
ATOM 5897 C C . LEU C 1 381 ? 182.76480 171.91225 196.60781 1.000 29.46018 382 LEU C C 1
ATOM 5898 O O . LEU C 1 381 ? 183.34448 172.32478 195.59627 1.000 30.20360 382 LEU C O 1
ATOM 5903 N N . THR C 1 382 ? 182.57915 172.68015 197.68454 1.000 35.64654 383 THR C N 1
ATOM 5904 C CA . THR C 1 382 ? 183.12072 174.03628 197.72282 1.000 36.60628 383 THR C CA 1
ATOM 5905 C C . THR C 1 382 ? 184.64374 174.02260 197.65224 1.000 36.19127 383 THR C C 1
ATOM 5906 O O . THR C 1 382 ? 185.25089 174.82289 196.92494 1.000 35.23102 383 THR C O 1
ATOM 5910 N N . ARG C 1 383 ? 185.27813 173.11171 198.39621 1.000 32.63644 384 ARG C N 1
ATOM 5911 C CA . ARG C 1 383 ? 186.73331 173.01080 198.35519 1.000 27.93988 384 ARG C CA 1
ATOM 5912 C C . ARG C 1 383 ? 187.22399 172.62527 196.96568 1.000 31.61913 384 ARG C C 1
ATOM 5913 O O . ARG C 1 383 ? 188.22963 173.15886 196.48556 1.000 39.70786 384 ARG C O 1
ATOM 5921 N N . VAL C 1 384 ? 186.52883 171.69784 196.30536 1.000 29.30977 385 VAL C N 1
ATOM 5922 C CA . VAL C 1 384 ? 186.91919 171.28218 194.96322 1.000 32.70006 385 VAL C CA 1
ATOM 5923 C C . VAL C 1 384 ? 186.77003 172.43671 193.98201 1.000 32.78798 385 VAL C C 1
ATOM 5924 O O . VAL C 1 384 ? 187.63156 172.64777 193.12396 1.000 30.58767 385 VAL C O 1
ATOM 5928 N N . LYS C 1 385 ? 185.67977 173.20116 194.08831 1.000 30.18308 386 LYS C N 1
ATOM 5929 C CA . LYS C 1 385 ? 185.50046 174.35229 193.20771 1.000 29.15943 386 LYS C CA 1
ATOM 5930 C C . LYS C 1 385 ? 186.61982 175.36765 193.39575 1.000 34.20911 386 LYS C C 1
ATOM 5931 O O . LYS C 1 385 ? 187.16378 175.89774 192.41539 1.000 38.69363 386 LYS C O 1
ATOM 5937 N N . GLN C 1 386 ? 186.98194 175.64657 194.65140 1.000 35.14487 387 GLN C N 1
ATOM 5938 C CA . GLN C 1 386 ? 188.08786 176.56332 194.90756 1.000 32.55148 387 GLN C CA 1
ATOM 5939 C C . GLN C 1 386 ? 189.39307 176.02342 194.33602 1.000 31.90240 387 GLN C C 1
ATOM 5940 O O . GLN C 1 386 ? 190.16772 176.76975 193.72568 1.000 35.30020 387 GLN C O 1
ATOM 5942 N N . PHE C 1 387 ? 189.64716 174.72488 194.51452 1.000 32.02306 388 PHE C N 1
ATOM 5943 C CA . PHE C 1 387 ? 190.87589 174.12394 194.00580 1.000 31.38504 388 PHE C CA 1
ATOM 5944 C C . PHE C 1 387 ? 190.95531 174.23527 192.48932 1.000 34.42849 388 PHE C C 1
ATOM 5945 O O . PHE C 1 387 ? 192.00446 174.58631 191.93750 1.000 35.79624 388 PHE C O 1
ATOM 5953 N N . MET C 1 388 ? 189.85644 173.92879 191.79511 1.000 39.18093 389 MET C N 1
ATOM 5954 C CA . MET C 1 388 ? 189.84634 174.06884 190.34260 1.000 35.50550 389 MET C CA 1
ATOM 5955 C C . MET C 1 388 ? 190.13048 175.50647 189.93762 1.000 35.13402 389 MET C C 1
ATOM 5956 O O . MET C 1 388 ? 191.10276 175.77132 189.22288 1.000 36.04011 389 MET C O 1
ATOM 5961 N N . LYS C 1 389 ? 189.34501 176.45357 190.46521 1.000 38.99431 390 LYS C N 1
ATOM 5962 C CA . LYS C 1 389 ? 189.48000 177.84789 190.05307 1.000 36.27210 390 LYS C CA 1
ATOM 5963 C C . LYS C 1 389 ? 190.85231 178.41681 190.38895 1.000 38.43480 390 LYS C C 1
ATOM 5964 O O . LYS C 1 389 ? 191.30225 179.36685 189.73894 1.000 39.91439 390 LYS C O 1
ATOM 5966 N N . GLN C 1 390 ? 191.53380 177.85844 191.38884 1.000 41.29017 391 GLN C N 1
ATOM 5967 C CA . GLN C 1 390 ? 192.83557 178.38415 191.77602 1.000 36.52366 391 GLN C CA 1
ATOM 5968 C C . GLN C 1 390 ? 193.99790 177.72336 191.04819 1.000 37.62129 391 GLN C C 1
ATOM 5969 O O . GLN C 1 390 ? 194.99407 178.39685 190.76309 1.000 40.97810 391 GLN C O 1
ATOM 5971 N N . HIS C 1 391 ? 193.90719 176.43132 190.73041 1.000 39.37395 392 HIS C N 1
ATOM 5972 C CA . HIS C 1 391 ? 195.07851 175.73186 190.21715 1.000 35.91036 392 HIS C CA 1
ATOM 5973 C C . HIS C 1 391 ? 194.86428 175.08706 188.85317 1.000 38.90898 392 HIS C C 1
ATOM 5974 O O . HIS C 1 391 ? 195.77385 175.09511 188.01860 1.000 44.93137 392 HIS C O 1
ATOM 5981 N N . VAL C 1 392 ? 193.68289 174.52018 188.60968 1.000 37.92420 393 VAL C N 1
ATOM 5982 C CA . VAL C 1 392 ? 193.52516 173.63112 187.46342 1.000 39.54040 393 VAL C CA 1
ATOM 5983 C C . VAL C 1 392 ? 193.36559 174.42714 186.17593 1.000 39.08726 393 VAL C C 1
ATOM 5984 O O . VAL C 1 392 ? 194.04046 174.15866 185.17611 1.000 41.54342 393 VAL C O 1
ATOM 5988 N N . PHE C 1 393 ? 192.46887 175.40967 186.17712 1.000 42.66562 394 PHE C N 1
ATOM 5989 C CA . PHE C 1 393 ? 192.26008 176.21644 184.97830 1.000 43.96238 394 PHE C CA 1
ATOM 5990 C C . PHE C 1 393 ? 193.49179 177.00997 184.54901 1.000 44.40006 394 PHE C C 1
ATOM 5991 O O . PHE C 1 393 ? 193.76057 177.05636 183.33603 1.000 45.61296 394 PHE C O 1
ATOM 5999 N N . PRO C 1 394 ? 194.25672 177.65534 185.43885 1.000 47.28693 395 PRO C N 1
ATOM 6000 C CA . PRO C 1 394 ? 195.45158 178.38193 184.97328 1.000 48.03694 395 PRO C CA 1
ATOM 6001 C C . PRO C 1 394 ? 196.49522 177.50760 184.29442 1.000 46.77148 395 PRO C C 1
ATOM 6002 O O . PRO C 1 394 ? 197.28054 178.02723 183.49246 1.000 48.70790 395 PRO C O 1
ATOM 6006 N N . ALA C 1 395 ? 196.53630 176.20891 184.58185 1.000 39.73796 396 ALA C N 1
ATOM 6007 C CA . ALA C 1 395 ? 197.54073 175.32040 184.01113 1.000 41.84346 396 ALA C CA 1
ATOM 6008 C C . ALA C 1 395 ? 197.13814 174.74924 182.65826 1.000 42.67210 396 ALA C C 1
ATOM 6009 O O . ALA C 1 395 ? 197.89917 173.95997 182.08506 1.000 43.34647 396 ALA C O 1
ATOM 6011 N N . GLU C 1 396 ? 195.96519 175.12284 182.14138 1.000 45.73068 397 GLU C N 1
ATOM 6012 C CA . GLU C 1 396 ? 195.48079 174.54143 180.89393 1.000 45.06918 397 GLU C CA 1
ATOM 6013 C C . GLU C 1 396 ? 196.37912 174.90685 179.71952 1.000 43.86959 397 GLU C C 1
ATOM 6014 O O . GLU C 1 396 ? 196.66122 174.06329 178.86109 1.000 45.46700 397 GLU C O 1
ATOM 6020 N N . LYS C 1 397 ? 196.83319 176.16089 179.65929 1.000 43.70691 398 LYS C N 1
ATOM 6021 C CA . LYS C 1 397 ? 197.69747 176.57998 178.56008 1.000 46.01556 398 LYS C CA 1
ATOM 6022 C C . LYS C 1 397 ? 199.02061 175.82489 178.57670 1.000 45.79910 398 LYS C C 1
ATOM 6023 O O . LYS C 1 397 ? 199.50294 175.38022 177.52869 1.000 43.39048 398 LYS C O 1
ATOM 6025 N N . GLU C 1 398 ? 199.62057 175.66604 179.75884 1.000 44.61946 399 GLU C N 1
ATOM 6026 C CA . GLU C 1 398 ? 200.87653 174.92960 179.85745 1.000 43.27030 399 GLU C CA 1
ATOM 6027 C C . GLU C 1 398 ? 200.68934 173.46432 179.48489 1.000 43.39773 399 GLU C C 1
ATOM 6028 O O . GLU C 1 398 ? 201.52677 172.88161 178.78309 1.000 44.02477 399 GLU C O 1
ATOM 6030 N N . VAL C 1 399 ? 199.59310 172.85189 179.94125 1.000 44.21180 400 VAL C N 1
ATOM 6031 C CA . VAL C 1 399 ? 199.33780 171.45283 179.61007 1.000 37.86270 400 VAL C CA 1
ATOM 6032 C C . VAL C 1 399 ? 199.14722 171.28720 178.10780 1.000 38.75662 400 VAL C C 1
ATOM 6033 O O . VAL C 1 399 ? 199.66607 170.34163 177.50205 1.000 42.80042 400 VAL C O 1
ATOM 6037 N N . ALA C 1 400 ? 198.40612 172.20442 177.48110 1.000 43.62812 401 ALA C N 1
ATOM 6038 C CA . ALA C 1 400 ? 198.19916 172.12839 176.03859 1.000 44.43950 401 ALA C CA 1
ATOM 6039 C C . ALA C 1 400 ? 199.50484 172.32126 175.27847 1.000 44.59511 401 ALA C C 1
ATOM 6040 O O . ALA C 1 400 ? 199.76874 171.61771 174.29695 1.000 44.57155 401 ALA C O 1
ATOM 6042 N N . GLU C 1 401 ? 200.33645 173.27039 175.71610 1.000 47.42737 402 GLU C N 1
ATOM 6043 C CA . GLU C 1 401 ? 201.60413 173.51239 175.03602 1.000 43.73873 402 GLU C CA 1
ATOM 6044 C C . GLU C 1 401 ? 202.56059 172.33718 175.18511 1.000 42.31505 402 GLU C C 1
ATOM 6045 O O . GLU C 1 401 ? 203.36405 172.07982 174.28239 1.000 45.85955 402 GLU C O 1
ATOM 6047 N N . TYR C 1 402 ? 202.49965 171.62138 176.31071 1.000 40.78555 403 TYR C N 1
ATOM 6048 C CA . TYR C 1 402 ? 203.38395 170.47464 176.49814 1.000 40.82608 403 TYR C CA 1
ATOM 6049 C C . TYR C 1 402 ? 203.11258 169.38606 175.46652 1.000 44.46540 403 TYR C C 1
ATOM 6050 O O . TYR C 1 402 ? 204.04871 168.78381 174.92872 1.000 44.84574 403 TYR C O 1
ATOM 6059 N N . TYR C 1 403 ? 201.84005 169.11727 175.17850 1.000 42.94875 404 TYR C N 1
ATOM 6060 C CA . TYR C 1 403 ? 201.46534 168.04277 174.26944 1.000 42.63467 404 TYR C CA 1
ATOM 6061 C C . TYR C 1 403 ? 201.43523 168.46968 172.80815 1.000 47.00787 404 TYR C C 1
ATOM 6062 O O . TYR C 1 403 ? 201.28482 167.61020 171.93350 1.000 45.11443 404 TYR C O 1
ATOM 6071 N N . ALA C 1 404 ? 201.57488 169.75881 172.52027 1.000 48.03077 405 ALA C N 1
ATOM 6072 C CA . ALA C 1 404 ? 201.57384 170.23448 171.14219 1.000 45.80499 405 ALA C CA 1
ATOM 6073 C C . ALA C 1 404 ? 202.94109 170.03653 170.49924 1.000 47.30133 405 ALA C C 1
ATOM 6074 O O . ALA C 1 404 ? 203.47868 168.92956 170.48988 1.000 50.15119 405 ALA C O 1
ATOM 6076 N N . LYS C 1 412 ? 206.13625 160.64139 175.36679 1.000 42.70107 413 LYS C N 1
ATOM 6077 C CA . LYS C 1 412 ? 205.08076 161.57876 175.00420 1.000 40.11609 413 LYS C CA 1
ATOM 6078 C C . LYS C 1 412 ? 203.70764 161.04018 175.38818 1.000 41.49581 413 LYS C C 1
ATOM 6079 O O . LYS C 1 412 ? 202.68521 161.56233 174.95204 1.000 41.98556 413 LYS C O 1
ATOM 6085 N N . TRP C 1 413 ? 203.69303 159.99010 176.20687 1.000 35.12731 414 TRP C N 1
ATOM 6086 C CA . TRP C 1 413 ? 202.45803 159.38166 176.67910 1.000 30.03459 414 TRP C CA 1
ATOM 6087 C C . TRP C 1 413 ? 202.24688 159.55521 178.17538 1.000 35.23333 414 TRP C C 1
ATOM 6088 O O . TRP C 1 413 ? 201.28320 159.00596 178.71817 1.000 35.44467 414 TRP C O 1
ATOM 6099 N N . GLY C 1 414 ? 203.11723 160.29599 178.85450 1.000 42.32730 415 GLY C N 1
ATOM 6100 C CA . GLY C 1 414 ? 203.00941 160.52917 180.27563 1.000 38.05403 415 GLY C CA 1
ATOM 6101 C C . GLY C 1 414 ? 202.42627 161.88882 180.59903 1.000 41.22499 415 GLY C C 1
ATOM 6102 O O . GLY C 1 414 ? 201.78662 162.54014 179.76575 1.000 41.59827 415 GLY C O 1
ATOM 6103 N N . HIS C 1 415 ? 202.65777 162.32738 181.83651 1.000 45.19035 416 HIS C N 1
ATOM 6104 C CA . HIS C 1 415 ? 202.14591 163.59270 182.33322 1.000 43.88242 416 HIS C CA 1
ATOM 6105 C C . HIS C 1 415 ? 203.27935 164.58707 182.55265 1.000 44.41330 416 HIS C C 1
ATOM 6106 O O . HIS C 1 415 ? 204.38031 164.19167 182.95119 1.000 44.71234 416 HIS C O 1
ATOM 6113 N N . PRO C 1 416 ? 203.04641 165.87340 182.30639 1.000 44.01698 417 PRO C N 1
ATOM 6114 C CA . PRO C 1 416 ? 204.05883 166.88360 182.63213 1.000 43.52203 417 PRO C CA 1
ATOM 6115 C C . PRO C 1 416 ? 204.12733 167.12244 184.13399 1.000 44.92671 417 PRO C C 1
ATOM 6116 O O . PRO C 1 416 ? 203.27885 166.67766 184.90833 1.000 45.33138 417 PRO C O 1
ATOM 6120 N N . LEU C 1 417 ? 205.17331 167.84598 184.54180 1.000 45.90728 418 LEU C N 1
ATOM 6121 C CA . LEU C 1 417 ? 205.42194 168.07650 185.96148 1.000 47.50058 418 LEU C CA 1
ATOM 6122 C C . LEU C 1 417 ? 204.33116 168.91021 186.62247 1.000 47.21570 418 LEU C C 1
ATOM 6123 O O . LEU C 1 417 ? 204.14537 168.81168 187.84155 1.000 47.25262 418 LEU C O 1
ATOM 6125 N N . VAL C 1 418 ? 203.61089 169.72812 185.85189 1.000 43.25888 419 VAL C N 1
ATOM 6126 C CA . VAL C 1 418 ? 202.53088 170.52971 186.42076 1.000 43.66902 419 VAL C CA 1
ATOM 6127 C C . VAL C 1 418 ? 201.44399 169.62814 186.99010 1.000 45.73505 419 VAL C C 1
ATOM 6128 O O . VAL C 1 418 ? 200.92359 169.86938 188.08808 1.000 46.90413 419 VAL C O 1
ATOM 6132 N N . ILE C 1 419 ? 201.08807 168.57272 186.25535 1.000 43.26719 420 ILE C N 1
ATOM 6133 C CA . ILE C 1 419 ? 200.06175 167.65004 186.72558 1.000 42.99031 420 ILE C CA 1
ATOM 6134 C C . ILE C 1 419 ? 200.52673 166.92436 187.98024 1.000 44.32163 420 ILE C C 1
ATOM 6135 O O . ILE C 1 419 ? 199.73938 166.69300 188.90229 1.000 48.57227 420 ILE C O 1
ATOM 6140 N N . GLU C 1 420 ? 201.80580 166.54710 188.03726 1.000 42.27261 421 GLU C N 1
ATOM 6141 C CA . GLU C 1 420 ? 202.31876 165.87083 189.22561 1.000 41.19975 421 GLU C CA 1
ATOM 6142 C C . GLU C 1 420 ? 202.30494 166.79249 190.43957 1.000 43.15224 421 GLU C C 1
ATOM 6143 O O . GLU C 1 420 ? 201.97377 166.36049 191.55077 1.000 45.01751 421 GLU C O 1
ATOM 6149 N N . LYS C 1 421 ? 202.66258 168.06452 190.25017 1.000 41.63202 422 LYS C N 1
ATOM 6150 C CA . LYS C 1 421 ? 202.58229 169.01944 191.35111 1.000 42.72461 422 LYS C CA 1
ATOM 6151 C C . LYS C 1 421 ? 201.14394 169.19403 191.82241 1.000 41.05915 422 LYS C C 1
ATOM 6152 O O . LYS C 1 421 ? 200.87735 169.24276 193.03101 1.000 42.37313 422 LYS C O 1
ATOM 6158 N N . LEU C 1 422 ? 200.20171 169.28543 190.88031 1.000 37.49109 423 LEU C N 1
ATOM 6159 C CA . LEU C 1 422 ? 198.79476 169.39226 191.25187 1.000 33.86952 423 LEU C CA 1
ATOM 6160 C C . LEU C 1 422 ? 198.33000 168.15382 192.00711 1.000 36.95034 423 LEU C C 1
ATOM 6161 O O . LEU C 1 422 ? 197.55070 168.25496 192.96002 1.000 42.16170 423 LEU C O 1
ATOM 6166 N N . LYS C 1 423 ? 198.79439 166.97468 191.59008 1.000 41.06468 424 LYS C N 1
ATOM 6167 C CA . LYS C 1 423 ? 198.43460 165.74075 192.28050 1.000 37.70364 424 LYS C CA 1
ATOM 6168 C C . LYS C 1 423 ? 198.97551 165.72668 193.70336 1.000 36.67971 424 LYS C C 1
ATOM 6169 O O . LYS C 1 423 ? 198.28011 165.30899 194.63544 1.000 40.18822 424 LYS C O 1
ATOM 6175 N N . GLU C 1 424 ? 200.21850 166.17559 193.88899 1.000 40.51135 425 GLU C N 1
ATOM 6176 C CA . GLU C 1 424 ? 200.77892 166.26022 195.23487 1.000 41.34331 425 GLU C CA 1
ATOM 6177 C C . GLU C 1 424 ? 199.98208 167.22470 196.10585 1.000 40.90769 425 GLU C C 1
ATOM 6178 O O . GLU C 1 424 ? 199.68961 166.92759 197.27245 1.000 39.84010 425 GLU C O 1
ATOM 6184 N N . ILE C 1 425 ? 199.61447 168.38301 195.55257 1.000 40.09250 426 ILE C N 1
ATOM 6185 C CA . ILE C 1 425 ? 198.84293 169.35964 196.31849 1.000 39.18093 426 ILE C CA 1
ATOM 6186 C C . ILE C 1 425 ? 197.47892 168.79143 196.69293 1.000 40.95312 426 ILE C C 1
ATOM 6187 O O . ILE C 1 425 ? 197.01056 168.95897 197.82532 1.000 44.34837 426 ILE C O 1
ATOM 6192 N N . ALA C 1 426 ? 196.82052 168.11031 195.75122 1.000 36.27816 427 ALA C N 1
ATOM 6193 C CA . ALA C 1 426 ? 195.51791 167.51611 196.03555 1.000 32.90514 427 ALA C CA 1
ATOM 6194 C C . ALA C 1 426 ? 195.62603 166.41549 197.08227 1.000 35.48323 427 ALA C C 1
ATOM 6195 O O . ALA C 1 426 ? 194.72855 166.25769 197.91682 1.000 36.80629 427 ALA C O 1
ATOM 6197 N N . LYS C 1 427 ? 196.70959 165.63590 197.04697 1.000 38.47035 428 LYS C N 1
ATOM 6198 C CA . LYS C 1 427 ? 196.93836 164.64271 198.09103 1.000 33.93249 428 LYS C CA 1
ATOM 6199 C C . LYS C 1 427 ? 197.09667 165.30677 199.45023 1.000 39.78044 428 LYS C C 1
ATOM 6200 O O . LYS C 1 427 ? 196.58564 164.80516 200.45792 1.000 43.67536 428 LYS C O 1
ATOM 6206 N N . ALA C 1 428 ? 197.81269 166.43319 199.49883 1.000 43.81633 429 ALA C N 1
ATOM 6207 C CA . ALA C 1 428 ? 198.01384 167.12474 200.76866 1.000 43.85004 429 ALA C CA 1
ATOM 6208 C C . ALA C 1 428 ? 196.69563 167.62483 201.34871 1.000 42.68772 429 ALA C C 1
ATOM 6209 O O . ALA C 1 428 ? 196.46315 167.52250 202.55869 1.000 42.92166 429 ALA C O 1
ATOM 6211 N N . GLU C 1 429 ? 195.81790 168.16127 200.50290 1.000 45.20882 430 GLU C N 1
ATOM 6212 C CA . GLU C 1 429 ? 194.57527 168.76997 200.96150 1.000 43.22280 430 GLU C CA 1
ATOM 6213 C C . GLU C 1 429 ? 193.45145 167.76540 201.17764 1.000 43.91497 430 GLU C C 1
ATOM 6214 O O . GLU C 1 429 ? 192.36896 168.16389 201.61897 1.000 47.03213 430 GLU C O 1
ATOM 6220 N N . GLY C 1 430 ? 193.67029 166.48862 200.88270 1.000 36.63680 431 GLY C N 1
ATOM 6221 C CA . GLY C 1 430 ? 192.65652 165.47825 201.09382 1.000 33.46502 431 GLY C CA 1
ATOM 6222 C C . GLY C 1 430 ? 191.65642 165.30820 199.97413 1.000 34.50832 431 GLY C C 1
ATOM 6223 O O . GLY C 1 430 ? 190.68727 164.55997 200.14460 1.000 34.69054 431 GLY C O 1
ATOM 6224 N N . LEU C 1 431 ? 191.85016 165.97814 198.84004 1.000 35.83701 432 LEU C N 1
ATOM 6225 C CA . LEU C 1 431 ? 190.98204 165.80342 197.67520 1.000 32.07904 432 LEU C CA 1
ATOM 6226 C C . LEU C 1 431 ? 191.48312 164.63924 196.81776 1.000 30.31533 432 LEU C C 1
ATOM 6227 O O . LEU C 1 431 ? 191.86475 164.78672 195.65908 1.000 32.01624 432 LEU C O 1
ATOM 6232 N N . TRP C 1 432 ? 191.46725 163.45671 197.42613 1.000 31.87605 433 TRP C N 1
ATOM 6233 C CA . TRP C 1 432 ? 192.05435 162.25419 196.85362 1.000 28.48840 433 TRP C CA 1
ATOM 6234 C C . TRP C 1 432 ? 191.05479 161.11299 196.95512 1.000 28.68579 433 TRP C C 1
ATOM 6235 O O . TRP C 1 432 ? 190.44373 160.91561 198.01001 1.000 33.96756 433 TRP C O 1
ATOM 6246 N N . ASN C 1 433 ? 190.89484 160.36637 195.86022 1.000 25.23872 434 ASN C N 1
ATOM 6247 C CA . ASN C 1 433 ? 190.02769 159.18668 195.81462 1.000 29.84524 434 ASN C CA 1
ATOM 6248 C C . ASN C 1 433 ? 188.59085 159.52721 196.21147 1.000 27.33351 434 ASN C C 1
ATOM 6249 O O . ASN C 1 433 ? 187.95636 158.82632 197.00117 1.000 28.15277 434 ASN C O 1
ATOM 6254 N N . LEU C 1 434 ? 188.07349 160.61907 195.64585 1.000 29.86616 435 LEU C N 1
ATOM 6255 C CA . LEU C 1 434 ? 186.71136 161.04129 195.94968 1.000 30.39911 435 LEU C CA 1
ATOM 6256 C C . LEU C 1 434 ? 185.66400 160.11609 195.34395 1.000 30.46199 435 LEU C C 1
ATOM 6257 O O . LEU C 1 434 ? 184.50500 160.15179 195.76854 1.000 35.73871 435 LEU C O 1
ATOM 6262 N N . PHE C 1 435 ? 186.04085 159.29540 194.36387 1.000 35.49782 436 PHE C N 1
ATOM 6263 C CA . PHE C 1 435 ? 185.08636 158.42475 193.69017 1.000 32.07476 436 PHE C CA 1
ATOM 6264 C C . PHE C 1 435 ? 184.68589 157.21676 194.52675 1.000 30.52035 436 PHE C C 1
ATOM 6265 O O . PHE C 1 435 ? 183.58953 156.68390 194.32972 1.000 34.91403 436 PHE C O 1
ATOM 6273 N N . LEU C 1 436 ? 185.54027 156.77311 195.44864 1.000 33.86160 437 LEU C N 1
ATOM 6274 C CA . LEU C 1 436 ? 185.29032 155.55237 196.19948 1.000 39.08120 437 LEU C CA 1
ATOM 6275 C C . LEU C 1 436 ? 184.62373 155.88747 197.52401 1.000 40.62381 437 LEU C C 1
ATOM 6276 O O . LEU C 1 436 ? 185.24786 156.54617 198.36932 1.000 41.15843 437 LEU C O 1
ATOM 6281 N N . PRO C 1 437 ? 183.37555 155.46938 197.75239 1.000 42.53054 438 PRO C N 1
ATOM 6282 C CA . PRO C 1 437 ? 182.71265 155.79574 199.02640 1.000 40.42395 438 PRO C CA 1
ATOM 6283 C C . PRO C 1 437 ? 183.41092 155.22588 200.24781 1.000 40.85291 438 PRO C C 1
ATOM 6284 O O . PRO C 1 437 ? 183.37426 155.84918 201.31525 1.000 43.69033 438 PRO C O 1
ATOM 6288 N N . ALA C 1 438 ? 184.04208 154.05648 200.13167 1.000 45.77878 439 ALA C N 1
ATOM 6289 C CA . ALA C 1 438 ? 184.70376 153.45623 201.28360 1.000 46.11681 439 ALA C CA 1
ATOM 6290 C C . ALA C 1 438 ? 185.92874 154.24270 201.72908 1.000 45.56338 439 ALA C C 1
ATOM 6291 O O . ALA C 1 438 ? 186.37656 154.07264 202.86732 1.000 45.67039 439 ALA C O 1
ATOM 6293 N N . VAL C 1 439 ? 186.47792 155.09235 200.86729 1.000 46.28294 440 VAL C N 1
ATOM 6294 C CA . VAL C 1 439 ? 187.64813 155.89160 201.20054 1.000 46.10589 440 VAL C CA 1
ATOM 6295 C C . VAL C 1 439 ? 187.27090 157.32911 201.53710 1.000 45.36273 440 VAL C C 1
ATOM 6296 O O . VAL C 1 439 ? 187.75233 157.88296 202.52565 1.000 46.08240 440 VAL C O 1
ATOM 6300 N N . SER C 1 440 ? 186.40430 157.94419 200.73142 1.000 42.18197 441 SER C N 1
ATOM 6301 C CA . SER C 1 440 ? 186.02803 159.33817 200.92315 1.000 42.03450 441 SER C CA 1
ATOM 6302 C C . SER C 1 440 ? 184.80968 159.52743 201.81610 1.000 42.16244 441 SER C C 1
ATOM 6303 O O . SER C 1 440 ? 184.57659 160.64694 202.28392 1.000 43.23598 441 SER C O 1
ATOM 6306 N N . GLY C 1 441 ? 184.03770 158.47620 202.06735 1.000 45.01076 442 GLY C N 1
ATOM 6307 C CA . GLY C 1 441 ? 182.83416 158.60873 202.87076 1.000 43.61131 442 GLY C CA 1
ATOM 6308 C C . GLY C 1 441 ? 181.76452 159.47680 202.24408 1.000 44.28868 442 GLY C C 1
ATOM 6309 O O . GLY C 1 441 ? 181.12008 160.26394 202.94826 1.000 46.60875 442 GLY C O 1
ATOM 6310 N N . LEU C 1 442 ? 181.55444 159.34961 200.93595 1.000 42.07465 443 LEU C N 1
ATOM 6311 C CA . LEU C 1 442 ? 180.58792 160.15903 200.21063 1.000 41.41600 443 LEU C CA 1
ATOM 6312 C C . LEU C 1 442 ? 179.60818 159.25594 199.47672 1.000 40.49534 443 LEU C C 1
ATOM 6313 O O . LEU C 1 442 ? 179.95702 158.15425 199.04677 1.000 42.75463 443 LEU C O 1
ATOM 6318 N N . SER C 1 443 ? 178.37540 159.73419 199.33698 1.000 37.50416 444 SER C N 1
ATOM 6319 C CA . SER C 1 443 ? 177.36156 159.00938 198.58958 1.000 38.70451 444 SER C CA 1
ATOM 6320 C C . SER C 1 443 ? 177.53358 159.26609 197.09336 1.000 40.43077 444 SER C C 1
ATOM 6321 O O . SER C 1 443 ? 178.45575 159.95786 196.65472 1.000 42.24897 444 SER C O 1
ATOM 6324 N N . GLN C 1 444 ? 176.63408 158.69607 196.29091 1.000 35.22318 445 GLN C N 1
ATOM 6325 C CA . GLN C 1 444 ? 176.72441 158.87492 194.84659 1.000 32.42418 445 GLN C CA 1
ATOM 6326 C C . GLN C 1 444 ? 176.21809 160.23784 194.39276 1.000 36.86139 445 GLN C C 1
ATOM 6327 O O . GLN C 1 444 ? 176.63900 160.72060 193.34003 1.000 37.82601 445 GLN C O 1
ATOM 6333 N N . VAL C 1 445 ? 175.32236 160.86951 195.15372 1.000 30.24658 446 VAL C N 1
ATOM 6334 C CA . VAL C 1 445 ? 174.83683 162.19660 194.77985 1.000 32.24570 446 VAL C CA 1
ATOM 6335 C C . VAL C 1 445 ? 175.92429 163.24759 194.98244 1.000 33.20762 446 VAL C C 1
ATOM 6336 O O . VAL C 1 445 ? 176.14262 164.11870 194.12510 1.000 32.47288 446 VAL C O 1
ATOM 6340 N N . ASP C 1 446 ? 176.61972 163.18645 196.12003 1.000 31.67354 447 ASP C N 1
ATOM 6341 C CA . ASP C 1 446 ? 177.68978 164.13897 196.39150 1.000 32.31620 447 ASP C CA 1
ATOM 6342 C C . ASP C 1 446 ? 178.80105 164.01604 195.35911 1.000 31.94455 447 ASP C C 1
ATOM 6343 O O . ASP C 1 446 ? 179.26363 165.01895 194.79874 1.000 34.60530 447 ASP C O 1
ATOM 6348 N N . TYR C 1 447 ? 179.23338 162.78657 195.07679 1.000 26.60707 448 TYR C N 1
ATOM 6349 C CA . TYR C 1 447 ? 180.24415 162.62148 194.04664 1.000 29.69286 448 TYR C CA 1
ATOM 6350 C C . TYR C 1 447 ? 179.69727 162.90707 192.65806 1.000 27.15551 448 TYR C C 1
ATOM 6351 O O . TYR C 1 447 ? 180.47339 163.25018 191.76980 1.000 31.66896 448 TYR C O 1
ATOM 6360 N N . ALA C 1 448 ? 178.38692 162.79203 192.44748 1.000 24.25960 449 ALA C N 1
ATOM 6361 C CA . ALA C 1 448 ? 177.81529 163.20512 191.17173 1.000 21.31845 449 ALA C CA 1
ATOM 6362 C C . ALA C 1 448 ? 178.01835 164.69675 190.95328 1.000 22.61342 449 ALA C C 1
ATOM 6363 O O . ALA C 1 448 ? 178.46072 165.12807 189.88227 1.000 21.66022 449 ALA C O 1
ATOM 6365 N N . LEU C 1 449 ? 177.72636 165.50011 191.97794 1.000 24.59061 450 LEU C N 1
ATOM 6366 C CA . LEU C 1 449 ? 177.97965 166.93740 191.87309 1.000 27.10935 450 LEU C CA 1
ATOM 6367 C C . LEU C 1 449 ? 179.47109 167.23608 191.72996 1.000 25.52231 450 LEU C C 1
ATOM 6368 O O . LEU C 1 449 ? 179.86646 168.10662 190.94267 1.000 19.67659 450 LEU C O 1
ATOM 6373 N N . ILE C 1 450 ? 180.31716 166.51883 192.47334 1.000 23.64285 451 ILE C N 1
ATOM 6374 C CA . ILE C 1 450 ? 181.75757 166.76135 192.38931 1.000 22.44724 451 ILE C CA 1
ATOM 6375 C C . ILE C 1 450 ? 182.28803 166.42270 190.99797 1.000 23.24389 451 ILE C C 1
ATOM 6376 O O . ILE C 1 450 ? 183.08826 167.17125 190.42457 1.000 29.95083 451 ILE C O 1
ATOM 6381 N N . ALA C 1 451 ? 181.85434 165.29373 190.43305 1.000 20.40638 452 ALA C N 1
ATOM 6382 C CA . ALA C 1 451 ? 182.28243 164.90192 189.09590 1.000 17.63547 452 ALA C CA 1
ATOM 6383 C C . ALA C 1 451 ? 181.71839 165.82974 188.03177 1.000 19.34477 452 ALA C C 1
ATOM 6384 O O . ALA C 1 451 ? 182.34254 166.01731 186.98272 1.000 25.20497 452 ALA C O 1
ATOM 6386 N N . GLU C 1 452 ? 180.53739 166.40078 188.26997 1.000 20.90374 453 GLU C N 1
ATOM 6387 C CA . GLU C 1 452 ? 180.04061 167.44634 187.38613 1.000 16.89684 453 GLU C CA 1
ATOM 6388 C C . GLU C 1 452 ? 180.94847 168.66655 187.43954 1.000 25.40580 453 GLU C C 1
ATOM 6389 O O . GLU C 1 452 ? 181.17749 169.32886 186.42134 1.000 28.03690 453 GLU C O 1
ATOM 6395 N N . GLU C 1 453 ? 181.47077 168.97999 188.62745 1.000 32.66496 454 GLU C N 1
ATOM 6396 C CA . GLU C 1 453 ? 182.42150 170.08231 188.75258 1.000 26.19134 454 GLU C CA 1
ATOM 6397 C C . GLU C 1 453 ? 183.72598 169.78622 188.01642 1.000 23.23030 454 GLU C C 1
ATOM 6398 O O . GLU C 1 453 ? 184.25677 170.65059 187.31015 1.000 30.02846 454 GLU C O 1
ATOM 6400 N N . THR C 1 454 ? 184.25755 168.57286 188.16497 1.000 15.82058 455 THR C N 1
ATOM 6401 C CA . THR C 1 454 ? 185.53950 168.22543 187.55935 1.000 20.12479 455 THR C CA 1
ATOM 6402 C C . THR C 1 454 ? 185.42164 167.81580 186.09724 1.000 28.07296 455 THR C C 1
ATOM 6403 O O . THR C 1 454 ? 186.44723 167.54289 185.46586 1.000 29.77489 455 THR C O 1
ATOM 6407 N N . GLY C 1 455 ? 184.21161 167.76043 185.54493 1.000 29.06867 456 GLY C N 1
ATOM 6408 C CA . GLY C 1 455 ? 184.04711 167.43018 184.14292 1.000 20.19770 456 GLY C CA 1
ATOM 6409 C C . GLY C 1 455 ? 184.31246 168.56503 183.18215 1.000 21.36021 456 GLY C C 1
ATOM 6410 O O . GLY C 1 455 ? 184.28385 168.35063 181.96764 1.000 28.81576 456 GLY C O 1
ATOM 6411 N N . LYS C 1 456 ? 184.57658 169.76483 183.69591 1.000 25.20986 457 LYS C N 1
ATOM 6412 C CA . LYS C 1 456 ? 184.81231 170.93251 182.85869 1.000 22.46793 457 LYS C CA 1
ATOM 6413 C C . LYS C 1 456 ? 186.24904 171.03523 182.36407 1.000 32.07364 457 LYS C C 1
ATOM 6414 O O . LYS C 1 456 ? 186.54349 171.91659 181.55089 1.000 31.98899 457 LYS C O 1
ATOM 6420 N N . CYS C 1 457 ? 187.14289 170.16726 182.83021 1.000 35.97673 458 CYS C N 1
ATOM 6421 C CA . CYS C 1 457 ? 188.52005 170.12437 182.36502 1.000 31.44203 458 CYS C CA 1
ATOM 6422 C C . CYS C 1 457 ? 188.88148 168.68812 182.01654 1.000 30.35376 458 CYS C C 1
ATOM 6423 O O . CYS C 1 457 ? 188.39486 167.74241 182.64063 1.000 32.48389 458 CYS C O 1
ATOM 6426 N N . PHE C 1 458 ? 189.74036 168.53024 181.00771 1.000 31.55439 459 PHE C N 1
ATOM 6427 C CA . PHE C 1 458 ? 190.05499 167.19931 180.50263 1.000 35.24803 459 PHE C CA 1
ATOM 6428 C C . PHE C 1 458 ? 191.12382 166.48181 181.31699 1.000 32.92954 459 PHE C C 1
ATOM 6429 O O . PHE C 1 458 ? 191.24455 165.25836 181.20296 1.000 32.32169 459 PHE C O 1
ATOM 6437 N N . PHE C 1 459 ? 191.89589 167.19710 182.13300 1.000 29.40771 460 PHE C N 1
ATOM 6438 C CA . PHE C 1 459 ? 192.86594 166.56446 183.01629 1.000 31.36694 460 PHE C CA 1
ATOM 6439 C C . PHE C 1 459 ? 192.53984 166.75597 184.49050 1.000 33.94483 460 PHE C C 1
ATOM 6440 O O . PHE C 1 459 ? 193.30463 166.29630 185.34328 1.000 38.18449 460 PHE C O 1
ATOM 6448 N N . ALA C 1 460 ? 191.43081 167.41928 184.81148 1.000 30.38106 461 ALA C N 1
ATOM 6449 C CA . ALA C 1 460 ? 191.04559 167.58541 186.21002 1.000 25.12860 461 ALA C CA 1
ATOM 6450 C C . ALA C 1 460 ? 190.74943 166.27089 186.92733 1.000 30.68605 461 ALA C C 1
ATOM 6451 O O . ALA C 1 460 ? 191.16552 166.13827 188.09125 1.000 34.10672 461 ALA C O 1
ATOM 6453 N N . PRO C 1 461 ? 190.03743 165.29460 186.34482 1.000 30.18784 462 PRO C N 1
ATOM 6454 C CA . PRO C 1 461 ? 189.82768 164.03178 187.07686 1.000 27.13280 462 PRO C CA 1
ATOM 6455 C C . PRO C 1 461 ? 191.11726 163.34012 187.47979 1.000 27.14991 462 PRO C C 1
ATOM 6456 O O . PRO C 1 461 ? 191.15419 162.68471 188.52721 1.000 23.56700 462 PRO C O 1
ATOM 6460 N N . ASP C 1 462 ? 192.17719 163.45928 186.67884 1.000 33.37331 463 ASP C N 1
ATOM 6461 C CA . ASP C 1 462 ? 193.44871 162.84042 187.03105 1.000 27.96264 463 ASP C CA 1
ATOM 6462 C C . ASP C 1 462 ? 194.13229 163.53986 188.19759 1.000 26.83821 463 ASP C C 1
ATOM 6463 O O . ASP C 1 462 ? 194.95199 162.91773 188.88038 1.000 27.45925 463 ASP C O 1
ATOM 6465 N N . VAL C 1 463 ? 193.81818 164.81453 188.43662 1.000 29.64180 464 VAL C N 1
ATOM 6466 C CA . VAL C 1 463 ? 194.39423 165.52891 189.57187 1.000 28.52309 464 VAL C CA 1
ATOM 6467 C C . VAL C 1 463 ? 193.88279 164.95069 190.88568 1.000 28.23621 464 VAL C C 1
ATOM 6468 O O . VAL C 1 463 ? 194.61703 164.88417 191.87801 1.000 31.18372 464 VAL C O 1
ATOM 6472 N N . PHE C 1 464 ? 192.62346 164.52040 190.91492 1.000 25.10667 465 PHE C N 1
ATOM 6473 C CA . PHE C 1 464 ? 192.00646 163.97177 192.11339 1.000 23.47335 465 PHE C CA 1
ATOM 6474 C C . PHE C 1 464 ? 191.99998 162.44877 192.12978 1.000 29.32213 465 PHE C C 1
ATOM 6475 O O . PHE C 1 464 ? 191.30467 161.85529 192.96030 1.000 30.20507 465 PHE C O 1
ATOM 6483 N N . ASN C 1 465 ? 192.75801 161.80919 191.23438 1.000 23.71395 466 ASN C N 1
ATOM 6484 C CA . ASN C 1 465 ? 192.83726 160.34907 191.14132 1.000 24.29173 466 ASN C CA 1
ATOM 6485 C C . ASN C 1 465 ? 191.46544 159.73460 190.86657 1.000 28.26214 466 ASN C C 1
ATOM 6486 O O . ASN C 1 465 ? 191.07023 158.73825 191.47379 1.000 32.89362 466 ASN C O 1
ATOM 6491 N N . CYS C 1 466 ? 190.73831 160.33757 189.93157 1.000 25.32119 467 CYS C N 1
ATOM 6492 C CA . CYS C 1 466 ? 189.38922 159.91263 189.58035 1.000 26.84908 467 CYS C CA 1
ATOM 6493 C C . CYS C 1 466 ? 189.24671 159.76787 188.07312 1.000 31.77048 467 CYS C C 1
ATOM 6494 O O . CYS C 1 466 ? 188.19921 160.07349 187.49743 1.000 33.90978 467 CYS C O 1
ATOM 6497 N N . GLN C 1 467 ? 190.29904 159.30006 187.40921 1.000 28.78970 468 GLN C N 1
ATOM 6498 C CA . GLN C 1 467 ? 190.29925 159.17514 185.96035 1.000 30.28814 468 GLN C CA 1
ATOM 6499 C C . GLN C 1 467 ? 189.62538 157.87785 185.53027 1.000 35.20487 468 GLN C C 1
ATOM 6500 O O . GLN C 1 467 ? 189.57958 156.89904 186.27839 1.000 34.93502 468 GLN C O 1
ATOM 6506 N N . ALA C 1 468 ? 189.11572 157.88230 184.29805 1.000 39.03486 469 ALA C N 1
ATOM 6507 C CA . ALA C 1 468 ? 188.20781 156.82782 183.84774 1.000 33.41427 469 ALA C CA 1
ATOM 6508 C C . ALA C 1 468 ? 188.81117 155.42739 183.86132 1.000 37.56179 469 ALA C C 1
ATOM 6509 O O . ALA C 1 468 ? 188.16608 154.51459 184.40637 1.000 39.82400 469 ALA C O 1
ATOM 6511 N N . PRO C 1 469 ? 189.99530 155.16774 183.28894 1.000 36.60737 470 PRO C N 1
ATOM 6512 C CA . PRO C 1 469 ? 190.43490 153.76032 183.18759 1.000 37.26777 470 PRO C CA 1
ATOM 6513 C C . PRO C 1 469 ? 190.69578 153.10266 184.53221 1.000 38.04048 470 PRO C C 1
ATOM 6514 O O . PRO C 1 469 ? 190.21625 151.98850 184.77577 1.000 37.61109 470 PRO C O 1
ATOM 6518 N N . ASP C 1 470 ? 191.44286 153.76028 185.41915 1.000 34.58469 471 ASP C N 1
ATOM 6519 C CA . ASP C 1 470 ? 191.84941 153.10526 186.65657 1.000 36.97013 471 ASP C CA 1
ATOM 6520 C C . ASP C 1 470 ? 190.73060 153.02249 187.68650 1.000 35.43540 471 ASP C C 1
ATOM 6521 O O . ASP C 1 470 ? 190.75407 152.11937 188.52545 1.000 38.66895 471 ASP C O 1
ATOM 6526 N N . THR C 1 471 ? 189.74982 153.92921 187.64573 1.000 34.25057 472 THR C N 1
ATOM 6527 C CA . THR C 1 471 ? 188.68926 153.90605 188.65177 1.000 30.26893 472 THR C CA 1
ATOM 6528 C C . THR C 1 471 ? 187.91162 152.59594 188.61341 1.000 33.68728 472 THR C C 1
ATOM 6529 O O . THR C 1 471 ? 187.60319 152.01777 189.66292 1.000 32.96880 472 THR C O 1
ATOM 6533 N N . GLY C 1 472 ? 187.58944 152.10987 187.41340 1.000 36.92030 473 GLY C N 1
ATOM 6534 C CA . GLY C 1 472 ? 186.88978 150.84071 187.30540 1.000 31.02230 473 GLY C CA 1
ATOM 6535 C C . GLY C 1 472 ? 187.69871 149.67869 187.84777 1.000 30.05146 473 GLY C C 1
ATOM 6536 O O . GLY C 1 472 ? 187.15410 148.77124 188.47956 1.000 35.06472 473 GLY C O 1
ATOM 6537 N N . ASN C 1 473 ? 189.01088 149.69103 187.61210 1.000 26.87319 474 ASN C N 1
ATOM 6538 C CA . ASN C 1 473 ? 189.86012 148.61892 188.11903 1.000 27.69109 474 ASN C CA 1
ATOM 6539 C C . ASN C 1 473 ? 189.97076 148.66870 189.63824 1.000 31.35048 474 ASN C C 1
ATOM 6540 O O . ASN C 1 473 ? 189.98260 147.62228 190.29745 1.000 30.49758 474 ASN C O 1
ATOM 6545 N N . MET C 1 474 ? 190.05042 149.87265 190.21407 1.000 37.91895 475 MET C N 1
ATOM 6546 C CA . MET C 1 474 ? 190.01866 149.99064 191.66925 1.000 35.45481 475 MET C CA 1
ATOM 6547 C C . MET C 1 474 ? 188.70215 149.48005 192.23274 1.000 35.03383 475 MET C C 1
ATOM 6548 O O . MET C 1 474 ? 188.68547 148.80719 193.26654 1.000 39.72321 475 MET C O 1
ATOM 6553 N N . GLU C 1 475 ? 187.58592 149.79557 191.57339 1.000 33.02450 476 GLU C N 1
ATOM 6554 C CA . GLU C 1 475 ? 186.29579 149.29857 192.04293 1.000 36.63187 476 GLU C CA 1
ATOM 6555 C C . GLU C 1 475 ? 186.22546 147.77825 191.96320 1.000 39.38732 476 GLU C C 1
ATOM 6556 O O . GLU C 1 475 ? 185.69818 147.12498 192.87196 1.000 44.61465 476 GLU C O 1
ATOM 6562 N N . VAL C 1 476 ? 186.75367 147.19771 190.88390 1.000 33.17124 477 VAL C N 1
ATOM 6563 C CA . VAL C 1 476 ? 186.75620 145.74346 190.74140 1.000 29.76957 477 VAL C CA 1
ATOM 6564 C C . VAL C 1 476 ? 187.59557 145.10300 191.83998 1.000 36.05468 477 VAL C C 1
ATOM 6565 O O . VAL C 1 476 ? 187.17410 144.13501 192.48209 1.000 36.27438 477 VAL C O 1
ATOM 6569 N N . LEU C 1 477 ? 188.79539 145.63924 192.07848 1.000 38.11123 478 LEU C N 1
ATOM 6570 C CA . LEU C 1 477 ? 189.66838 145.06732 193.09918 1.000 34.47260 478 LEU C CA 1
ATOM 6571 C C . LEU C 1 477 ? 189.12250 145.28984 194.50400 1.000 37.66930 478 LEU C C 1
ATOM 6572 O O . LEU C 1 477 ? 189.39557 144.49087 195.40575 1.000 45.14076 478 LEU C O 1
ATOM 6577 N N . HIS C 1 478 ? 188.36625 146.36716 194.71438 1.000 35.69924 479 HIS C N 1
ATOM 6578 C CA . HIS C 1 478 ? 187.77698 146.62762 196.02071 1.000 39.80886 479 HIS C CA 1
ATOM 6579 C C . HIS C 1 478 ? 186.59492 145.70748 196.29603 1.000 41.55166 479 HIS C C 1
ATOM 6580 O O . HIS C 1 478 ? 186.46607 145.17434 197.40323 1.000 43.02985 479 HIS C O 1
ATOM 6587 N N . LEU C 1 479 ? 185.72610 145.50636 195.30379 1.000 39.98586 480 LEU C N 1
ATOM 6588 C CA . LEU C 1 479 ? 184.57250 144.63289 195.49364 1.000 39.90223 480 LEU C CA 1
ATOM 6589 C C . LEU C 1 479 ? 185.00013 143.17328 195.56707 1.000 43.66455 480 LEU C C 1
ATOM 6590 O O . LEU C 1 479 ? 184.76516 142.49097 196.57068 1.000 44.11362 480 LEU C O 1
ATOM 6595 N N . TYR C 1 480 ? 185.63133 142.67865 194.50890 1.000 45.17343 481 TYR C N 1
ATOM 6596 C CA . TYR C 1 480 ? 186.10575 141.30788 194.43002 1.000 38.90176 481 TYR C CA 1
ATOM 6597 C C . TYR C 1 480 ? 187.62596 141.28388 194.48752 1.000 44.20998 481 TYR C C 1
ATOM 6598 O O . TYR C 1 480 ? 188.29867 142.26856 194.17599 1.000 45.04860 481 TYR C O 1
ATOM 6607 N N . GLY C 1 481 ? 188.16557 140.14433 194.89841 1.000 42.56620 482 GLY C N 1
ATOM 6608 C CA . GLY C 1 481 ? 189.60320 140.01497 195.00022 1.000 42.42672 482 GLY C CA 1
ATOM 6609 C C . GLY C 1 481 ? 190.06133 139.57405 196.37177 1.000 41.52711 482 GLY C C 1
ATOM 6610 O O . GLY C 1 481 ? 189.39691 139.84261 197.37579 1.000 44.69755 482 GLY C O 1
ATOM 6611 N N . SER C 1 482 ? 191.19876 138.89527 196.42321 1.000 43.91615 483 SER C N 1
ATOM 6612 C CA . SER C 1 482 ? 191.74229 138.36481 197.66093 1.000 40.99710 483 SER C CA 1
ATOM 6613 C C . SER C 1 482 ? 192.57876 139.42140 198.37265 1.000 44.13563 483 SER C C 1
ATOM 6614 O O . SER C 1 482 ? 192.85795 140.49847 197.84085 1.000 45.50842 483 SER C O 1
ATOM 6617 N N . GLU C 1 483 ? 192.97380 139.09501 199.60540 1.000 45.24985 484 GLU C N 1
ATOM 6618 C CA . GLU C 1 483 ? 193.79784 140.01081 200.38632 1.000 43.81376 484 GLU C CA 1
ATOM 6619 C C . GLU C 1 483 ? 195.14834 140.24195 199.72144 1.000 44.99069 484 GLU C C 1
ATOM 6620 O O . GLU C 1 483 ? 195.64980 141.37207 199.69585 1.000 44.41099 484 GLU C O 1
ATOM 6622 N N . GLN C 1 484 ? 195.75675 139.18095 199.18508 1.000 42.50825 485 GLN C N 1
ATOM 6623 C CA . GLN C 1 484 ? 197.03416 139.33315 198.49650 1.000 42.76855 485 GLN C CA 1
ATOM 6624 C C . GLN C 1 484 ? 196.89330 140.21436 197.26303 1.000 44.53089 485 GLN C C 1
ATOM 6625 O O . GLN C 1 484 ? 197.72287 141.10032 197.02745 1.000 46.08686 485 GLN C O 1
ATOM 6627 N N . GLN C 1 485 ? 195.84144 139.99362 196.46960 1.000 42.09026 486 GLN C N 1
ATOM 6628 C CA . GLN C 1 485 ? 195.61618 140.82198 195.28952 1.000 40.95667 486 GLN C CA 1
ATOM 6629 C C . GLN C 1 485 ? 195.41485 142.27973 195.67340 1.000 41.80020 486 GLN C C 1
ATOM 6630 O O . GLN C 1 485 ? 195.96503 143.18250 195.02908 1.000 46.45866 486 GLN C O 1
ATOM 6636 N N . LYS C 1 486 ? 194.62646 142.52974 196.72116 1.000 38.27493 487 LYS C N 1
ATOM 6637 C CA . LYS C 1 486 ? 194.39686 143.90212 197.15510 1.000 40.77550 487 LYS C CA 1
ATOM 6638 C C . LYS C 1 486 ? 195.69826 144.55525 197.59850 1.000 42.58300 487 LYS C C 1
ATOM 6639 O O . LYS C 1 486 ? 196.08115 145.60385 197.07190 1.000 41.75496 487 LYS C O 1
ATOM 6645 N N . LYS C 1 487 ? 196.42730 143.90738 198.51106 1.000 41.18722 488 LYS C N 1
ATOM 6646 C CA . LYS C 1 487 ? 197.67466 144.47595 199.00985 1.000 41.06146 488 LYS C CA 1
ATOM 6647 C C . LYS C 1 487 ? 198.69759 144.67209 197.89889 1.000 39.86045 488 LYS C C 1
ATOM 6648 O O . LYS C 1 487 ? 199.54070 145.57111 197.98758 1.000 44.49417 488 LYS C O 1
ATOM 6650 N N . GLN C 1 488 ? 198.64304 143.85404 196.84662 1.000 37.82888 489 GLN C N 1
ATOM 6651 C CA . GLN C 1 488 ? 199.63968 143.96322 195.79038 1.000 35.63377 489 GLN C CA 1
ATOM 6652 C C . GLN C 1 488 ? 199.28815 145.02327 194.75442 1.000 36.76067 489 GLN C C 1
ATOM 6653 O O . GLN C 1 488 ? 200.19100 145.68382 194.23007 1.000 38.49428 489 GLN C O 1
ATOM 6659 N N . TRP C 1 489 ? 198.00820 145.20894 194.44103 1.000 32.80659 490 TRP C N 1
ATOM 6660 C CA . TRP C 1 489 ? 197.65483 146.08052 193.32616 1.000 30.04036 490 TRP C CA 1
ATOM 6661 C C . TRP C 1 489 ? 196.78875 147.26992 193.70824 1.000 33.85770 490 TRP C C 1
ATOM 6662 O O . TRP C 1 489 ? 196.97624 148.35486 193.15434 1.000 35.74991 490 TRP C O 1
ATOM 6673 N N . LEU C 1 490 ? 195.83367 147.10421 194.62653 1.000 34.61129 491 LEU C N 1
ATOM 6674 C CA . LEU C 1 490 ? 194.89947 148.18654 194.91585 1.000 29.51455 491 LEU C CA 1
ATOM 6675 C C . LEU C 1 490 ? 195.57755 149.32267 195.67020 1.000 31.57946 491 LEU C C 1
ATOM 6676 O O . LEU C 1 490 ? 195.29933 150.49817 195.40872 1.000 36.05892 491 LEU C O 1
ATOM 6681 N N . GLU C 1 491 ? 196.46293 148.99534 196.61174 1.000 33.32228 492 GLU C N 1
ATOM 6682 C CA . GLU C 1 491 ? 197.15056 150.03783 197.37194 1.000 33.14036 492 GLU C CA 1
ATOM 6683 C C . GLU C 1 491 ? 198.03269 150.92285 196.49928 1.000 31.06012 492 GLU C C 1
ATOM 6684 O O . GLU C 1 491 ? 197.94967 152.15624 196.63433 1.000 34.56609 492 GLU C O 1
ATOM 6690 N N . PRO C 1 492 ? 198.89351 150.39490 195.61642 1.000 31.06495 493 PRO C N 1
ATOM 6691 C CA . PRO C 1 492 ? 199.61348 151.29712 194.70100 1.000 32.16342 493 PRO C CA 1
ATOM 6692 C C . PRO C 1 492 ? 198.68880 152.09009 193.79634 1.000 29.89297 493 PRO C C 1
ATOM 6693 O O . PRO C 1 492 ? 198.99034 153.24210 193.46482 1.000 31.96239 493 PRO C O 1
ATOM 6697 N N . LEU C 1 493 ? 197.56953 151.49665 193.37736 1.000 30.84030 494 LEU C N 1
ATOM 6698 C CA . LEU C 1 493 ? 196.59140 152.23233 192.58361 1.000 31.53562 494 LEU C CA 1
ATOM 6699 C C . LEU C 1 493 ? 195.94697 153.34572 193.39775 1.000 32.25597 494 LEU C C 1
ATOM 6700 O O . LEU C 1 493 ? 195.73109 154.45042 192.88699 1.000 36.83898 494 LEU C O 1
ATOM 6705 N N . LEU C 1 494 ? 195.62559 153.07044 194.66383 1.000 26.60160 495 LEU C N 1
ATOM 6706 C CA . LEU C 1 494 ? 195.01424 154.08752 195.51215 1.000 25.30495 495 LEU C CA 1
ATOM 6707 C C . LEU C 1 494 ? 195.97799 155.23399 195.78720 1.000 21.71835 495 LEU C C 1
ATOM 6708 O O . LEU C 1 494 ? 195.57614 156.40190 195.78482 1.000 29.03663 495 LEU C O 1
ATOM 6713 N N . ARG C 1 495 ? 197.25061 154.92517 196.02865 1.000 31.05393 496 ARG C N 1
ATOM 6714 C CA . ARG C 1 495 ? 198.23924 155.96809 196.26886 1.000 32.25622 496 ARG C CA 1
ATOM 6715 C C . ARG C 1 495 ? 198.67713 156.68085 194.99713 1.000 34.71589 496 ARG C C 1
ATOM 6716 O O . ARG C 1 495 ? 199.36535 157.70218 195.08827 1.000 37.29082 496 ARG C O 1
ATOM 6724 N N . GLY C 1 496 ? 198.29609 156.17940 193.82627 1.000 36.59419 497 GLY C N 1
ATOM 6725 C CA . GLY C 1 496 ? 198.68300 156.79479 192.57452 1.000 30.39741 497 GLY C CA 1
ATOM 6726 C C . GLY C 1 496 ? 200.04250 156.39744 192.05199 1.000 31.45750 497 GLY C C 1
ATOM 6727 O O . GLY C 1 496 ? 200.55064 157.05266 191.13575 1.000 37.27954 497 GLY C O 1
ATOM 6728 N N . ASP C 1 497 ? 200.65383 155.34781 192.60457 1.000 31.72329 498 ASP C N 1
ATOM 6729 C CA . ASP C 1 497 ? 201.98016 154.94202 192.14996 1.000 38.46510 498 ASP C CA 1
ATOM 6730 C C . ASP C 1 497 ? 201.93485 154.34224 190.74996 1.000 39.90073 498 ASP C C 1
ATOM 6731 O O . ASP C 1 497 ? 202.82799 154.59395 189.93322 1.000 37.93376 498 ASP C O 1
ATOM 6736 N N . ILE C 1 498 ? 200.90996 153.54165 190.45478 1.000 39.30129 499 ILE C N 1
ATOM 6737 C CA . ILE C 1 498 ? 200.78982 152.86102 189.17390 1.000 33.29296 499 ILE C CA 1
ATOM 6738 C C . ILE C 1 498 ? 199.40663 153.12501 188.59646 1.000 31.95592 499 ILE C C 1
ATOM 6739 O O . ILE C 1 498 ? 198.49493 153.58729 189.28477 1.000 35.36016 499 ILE C O 1
ATOM 6744 N N . THR C 1 499 ? 199.26499 152.82925 187.30747 1.000 32.39766 500 THR C N 1
ATOM 6745 C CA . THR C 1 499 ? 197.99115 152.90817 186.61157 1.000 34.46885 500 THR C CA 1
ATOM 6746 C C . THR C 1 499 ? 197.63552 151.54046 186.04296 1.000 32.60717 500 THR C C 1
ATOM 6747 O O . THR C 1 499 ? 198.47932 150.64689 185.94291 1.000 32.94169 500 THR C O 1
ATOM 6751 N N . SER C 1 500 ? 196.36808 151.38523 185.67154 1.000 32.44771 501 SER C N 1
ATOM 6752 C CA . SER C 1 500 ? 195.84373 150.11647 185.19337 1.000 31.40383 501 SER C CA 1
ATOM 6753 C C . SER C 1 500 ? 195.17661 150.30810 183.83907 1.000 33.39549 501 SER C C 1
ATOM 6754 O O . SER C 1 500 ? 194.86806 151.42814 183.42630 1.000 35.44187 501 SER C O 1
ATOM 6757 N N . VAL C 1 501 ? 194.96388 149.19321 183.14527 1.000 29.01295 502 VAL C N 1
ATOM 6758 C CA . VAL C 1 501 ? 194.28948 149.18630 181.85259 1.000 30.73479 502 VAL C CA 1
ATOM 6759 C C . VAL C 1 501 ? 193.31592 148.01458 181.81976 1.000 27.84044 502 VAL C C 1
ATOM 6760 O O . VAL C 1 501 ? 193.61516 146.92751 182.32375 1.000 29.66789 502 VAL C O 1
ATOM 6764 N N . PHE C 1 502 ? 192.13747 148.24847 181.25156 1.000 20.08842 503 PHE C N 1
ATOM 6765 C CA . PHE C 1 502 ? 191.11388 147.22590 181.08315 1.000 17.91052 503 PHE C CA 1
ATOM 6766 C C . PHE C 1 502 ? 190.98147 146.91872 179.59844 1.000 24.57193 503 PHE C C 1
ATOM 6767 O O . PHE C 1 502 ? 190.73300 147.82379 178.79526 1.000 29.51607 503 PHE C O 1
ATOM 6775 N N . CYS C 1 503 ? 191.15162 145.65033 179.23413 1.000 15.34347 504 CYS C N 1
ATOM 6776 C CA . CYS C 1 503 ? 191.12616 145.23447 177.83702 1.000 21.75550 504 CYS C CA 1
ATOM 6777 C C . CYS C 1 503 ? 190.20583 144.03532 177.68025 1.000 18.45523 504 CYS C C 1
ATOM 6778 O O . CYS C 1 503 ? 190.46264 142.97308 178.25392 1.000 21.94633 504 CYS C O 1
ATOM 6781 N N . MET C 1 504 ? 189.13448 144.20973 176.90633 1.000 21.36061 505 MET C N 1
ATOM 6782 C CA . MET C 1 504 ? 188.22975 143.11410 176.59540 1.000 20.03005 505 MET C CA 1
ATOM 6783 C C . MET C 1 504 ? 187.72195 143.12663 175.16019 1.000 18.38202 505 MET C C 1
ATOM 6784 O O . MET C 1 504 ? 186.92310 142.25559 174.80481 1.000 27.73875 505 MET C O 1
ATOM 6789 N N . THR C 1 505 ? 188.16486 144.06077 174.32505 1.000 12.12900 506 THR C N 1
ATOM 6790 C CA . THR C 1 505 ? 187.65889 144.21608 172.96777 1.000 8.43014 506 THR C CA 1
ATOM 6791 C C . THR C 1 505 ? 188.65365 143.62305 171.97853 1.000 18.89032 506 THR C C 1
ATOM 6792 O O . THR C 1 505 ? 189.86062 143.85181 172.09504 1.000 23.93422 506 THR C O 1
ATOM 6796 N N . GLU C 1 506 ? 188.14020 142.84034 171.00671 1.000 17.76619 507 GLU C N 1
ATOM 6797 C CA . GLU C 1 506 ? 188.95108 142.23074 169.96592 1.000 13.24870 507 GLU C CA 1
ATOM 6798 C C . GLU C 1 506 ? 188.76660 142.96026 168.64025 1.000 20.73055 507 GLU C C 1
ATOM 6799 O O . GLU C 1 506 ? 187.67703 143.45834 168.34295 1.000 21.59069 507 GLU C O 1
ATOM 6805 N N . PRO C 1 507 ? 189.81550 143.03406 167.81990 1.000 22.10368 508 PRO C N 1
ATOM 6806 C CA . PRO C 1 507 ? 189.73344 143.83026 166.58749 1.000 20.97305 508 PRO C CA 1
ATOM 6807 C C . PRO C 1 507 ? 189.00325 143.14644 165.44064 1.000 22.27074 508 PRO C C 1
ATOM 6808 O O . PRO C 1 507 ? 188.41924 143.82548 164.59096 1.000 25.87126 508 PRO C O 1
ATOM 6812 N N . ASN C 1 508 ? 189.02530 141.81705 165.39336 1.000 20.10508 509 ASN C N 1
ATOM 6813 C CA . ASN C 1 508 ? 188.49826 141.08211 164.25149 1.000 23.06069 509 ASN C CA 1
ATOM 6814 C C . ASN C 1 508 ? 187.09511 140.53075 164.46896 1.000 24.19322 509 ASN C C 1
ATOM 6815 O O . ASN C 1 508 ? 186.57847 139.83970 163.58662 1.000 30.93913 509 ASN C O 1
ATOM 6820 N N . VAL C 1 509 ? 186.46428 140.80979 165.60909 1.000 19.15568 510 VAL C N 1
ATOM 6821 C CA . VAL C 1 509 ? 185.11628 140.33626 165.89032 1.000 19.96075 510 VAL C CA 1
ATOM 6822 C C . VAL C 1 509 ? 184.27925 141.50638 166.39020 1.000 21.66621 510 VAL C C 1
ATOM 6823 O O . VAL C 1 509 ? 184.79005 142.58488 166.69038 1.000 20.42937 510 VAL C O 1
ATOM 6827 N N . SER C 1 510 ? 182.97117 141.27599 166.47034 1.000 21.16402 511 SER C N 1
ATOM 6828 C CA . SER C 1 510 ? 182.04450 142.25770 167.02263 1.000 22.97102 511 SER C CA 1
ATOM 6829 C C . SER C 1 510 ? 182.01719 142.09884 168.53676 1.000 19.77331 511 SER C C 1
ATOM 6830 O O . SER C 1 510 ? 181.42124 141.15195 169.05825 1.000 23.88485 511 SER C O 1
ATOM 6833 N N . SER C 1 511 ? 182.66014 143.02322 169.24360 1.000 19.72725 512 SER C N 1
ATOM 6834 C CA . SER C 1 511 ? 182.81360 142.93054 170.68757 1.000 14.79108 512 SER C CA 1
ATOM 6835 C C . SER C 1 511 ? 181.67158 143.57636 171.45830 1.000 19.69762 512 SER C C 1
ATOM 6836 O O . SER C 1 511 ? 181.66292 143.50523 172.69076 1.000 28.44687 512 SER C O 1
ATOM 6839 N N . SER C 1 512 ? 180.71346 144.20581 170.77559 1.000 18.87533 513 SER C N 1
ATOM 6840 C CA . SER C 1 512 ? 179.52921 144.69434 171.47053 1.000 19.29597 513 SER C CA 1
ATOM 6841 C C . SER C 1 512 ? 178.71581 143.55083 172.05841 1.000 24.53886 513 SER C C 1
ATOM 6842 O O . SER C 1 512 ? 177.98386 143.75719 173.03190 1.000 24.92915 513 SER C O 1
ATOM 6845 N N . ASP C 1 513 ? 178.83027 142.35436 171.48790 1.000 23.25928 514 ASP C N 1
ATOM 6846 C CA . ASP C 1 513 ? 178.27238 141.13779 172.06272 1.000 19.13404 514 ASP C CA 1
ATOM 6847 C C . ASP C 1 513 ? 179.40796 140.41504 172.77991 1.000 24.76955 514 ASP C C 1
ATOM 6848 O O . ASP C 1 513 ? 180.33881 139.91829 172.13855 1.000 28.89434 514 ASP C O 1
ATOM 6853 N N . ALA C 1 514 ? 179.32953 140.35526 174.10995 1.000 28.87731 515 ALA C N 1
ATOM 6854 C CA . ALA C 1 514 ? 180.43772 139.85483 174.91511 1.000 31.12161 515 ALA C CA 1
ATOM 6855 C C . ALA C 1 514 ? 180.69116 138.36397 174.73796 1.000 29.68191 515 ALA C C 1
ATOM 6856 O O . ALA C 1 514 ? 181.73407 137.87854 175.18583 1.000 32.02365 515 ALA C O 1
ATOM 6858 N N . THR C 1 515 ? 179.77831 137.62758 174.11115 1.000 30.73771 516 THR C N 1
ATOM 6859 C CA . THR C 1 515 ? 179.99784 136.20924 173.86132 1.000 30.37212 516 THR C CA 1
ATOM 6860 C C . THR C 1 515 ? 180.89328 135.95345 172.65729 1.000 29.24585 516 THR C C 1
ATOM 6861 O O . THR C 1 515 ? 181.24161 134.79677 172.40045 1.000 32.37409 516 THR C O 1
ATOM 6865 N N . ASN C 1 516 ? 181.27216 136.99400 171.92094 1.000 29.68776 517 ASN C N 1
ATOM 6866 C CA . ASN C 1 516 ? 182.13654 136.86499 170.75695 1.000 28.08887 517 ASN C CA 1
ATOM 6867 C C . ASN C 1 516 ? 183.61743 136.91305 171.10717 1.000 30.66475 517 ASN C C 1
ATOM 6868 O O . ASN C 1 516 ? 184.45337 136.82713 170.20284 1.000 32.29491 517 ASN C O 1
ATOM 6873 N N . ILE C 1 517 ? 183.96125 137.05212 172.38740 1.000 27.76267 518 ILE C N 1
ATOM 6874 C CA . ILE C 1 517 ? 185.35966 137.15409 172.78694 1.000 28.03335 518 ILE C CA 1
ATOM 6875 C C . ILE C 1 517 ? 186.05828 135.82702 172.52730 1.000 30.66845 518 ILE C C 1
ATOM 6876 O O . ILE C 1 517 ? 185.58569 134.76423 172.94979 1.000 34.30096 518 ILE C O 1
ATOM 6881 N N . GLU C 1 518 ? 187.19339 135.88285 171.83235 1.000 33.15471 519 GLU C N 1
ATOM 6882 C CA . GLU C 1 518 ? 187.92178 134.68821 171.43188 1.000 34.30024 519 GLU C CA 1
ATOM 6883 C C . GLU C 1 518 ? 189.25071 134.51774 172.15445 1.000 34.76500 519 GLU C C 1
ATOM 6884 O O . GLU C 1 518 ? 189.92104 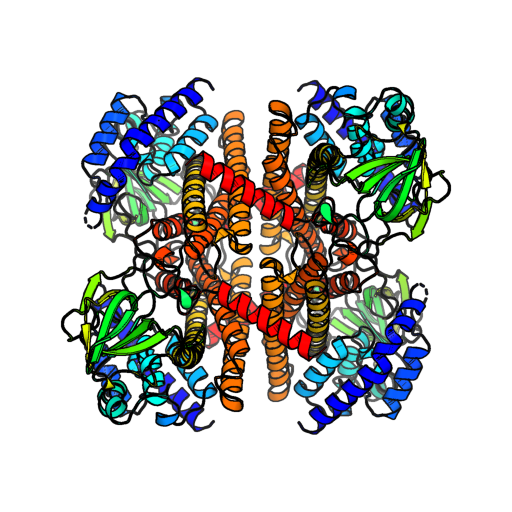133.50102 171.94901 1.000 36.59127 519 GLU C O 1
ATOM 6886 N N . CYS C 1 519 ? 189.65513 135.47776 172.98236 1.000 29.68002 520 CYS C N 1
ATOM 6887 C CA . CYS C 1 519 ? 190.88129 135.32848 173.75383 1.000 24.90923 520 CYS C CA 1
ATOM 6888 C C . CYS C 1 519 ? 190.72288 134.20865 174.77387 1.000 28.72625 520 CYS C C 1
ATOM 6889 O O . CYS C 1 519 ? 189.69232 134.09724 175.44173 1.000 33.54339 520 CYS C O 1
ATOM 6892 N N . THR C 1 520 ? 191.75000 133.37438 174.89266 1.000 29.04980 521 THR C N 1
ATOM 6893 C CA . THR C 1 520 ? 191.68777 132.17186 175.70902 1.000 30.65460 521 THR C CA 1
ATOM 6894 C C . THR C 1 520 ? 192.51425 132.33789 176.97542 1.000 30.69241 521 THR C C 1
ATOM 6895 O O . THR C 1 520 ? 193.59983 132.92409 176.95039 1.000 32.77618 521 THR C O 1
ATOM 6899 N N . ILE C 1 521 ? 191.98468 131.82234 178.08167 1.000 32.66068 522 ILE C N 1
ATOM 6900 C CA . ILE C 1 521 ? 192.69747 131.76070 179.35645 1.000 34.03458 522 ILE C CA 1
ATOM 6901 C C . ILE C 1 521 ? 192.65525 130.29716 179.78731 1.000 35.52325 522 ILE C C 1
ATOM 6902 O O . ILE C 1 521 ? 191.71530 129.85642 180.45452 1.000 41.66618 522 ILE C O 1
ATOM 6907 N N . GLN C 1 522 ? 193.67261 129.53386 179.40575 1.000 38.16537 523 GLN C N 1
ATOM 6908 C CA . GLN C 1 522 ? 193.72871 128.10874 179.69482 1.000 42.56276 523 GLN C CA 1
ATOM 6909 C C . GLN C 1 522 ? 194.61339 127.84457 180.90415 1.000 43.98728 523 GLN C C 1
ATOM 6910 O O . GLN C 1 522 ? 195.67871 128.44876 181.05315 1.000 46.88471 523 GLN C O 1
ATOM 6916 N N . ARG C 1 523 ? 194.16394 126.93685 181.76494 1.000 46.17930 524 ARG C N 1
ATOM 6917 C CA . ARG C 1 523 ? 194.97097 126.51993 182.90159 1.000 46.11178 524 ARG C CA 1
ATOM 6918 C C . ARG C 1 523 ? 196.08768 125.59816 182.42991 1.000 47.39068 524 ARG C C 1
ATOM 6919 O O . ARG C 1 523 ? 195.83925 124.61415 181.72768 1.000 50.99294 524 ARG C O 1
ATOM 6927 N N . ASP C 1 524 ? 197.32251 125.91956 182.81414 1.000 48.29293 525 ASP C N 1
ATOM 6928 C CA . ASP C 1 524 ? 198.50914 125.17099 182.39756 1.000 48.94079 525 ASP C CA 1
ATOM 6929 C C . ASP C 1 524 ? 199.28805 124.78415 183.65049 1.000 53.00658 525 ASP C C 1
ATOM 6930 O O . ASP C 1 524 ? 200.18778 125.50949 184.08199 1.000 52.05134 525 ASP C O 1
ATOM 6932 N N . GLY C 1 525 ? 198.94539 123.63578 184.22688 1.000 57.53841 526 GLY C N 1
ATOM 6933 C CA . GLY C 1 525 ? 199.60115 123.17649 185.43399 1.000 55.61370 526 GLY C CA 1
ATOM 6934 C C . GLY C 1 525 ? 199.26303 124.02013 186.64475 1.000 55.67463 526 GLY C C 1
ATOM 6935 O O . GLY C 1 525 ? 198.11694 124.02916 187.10351 1.000 56.53845 526 GLY C O 1
ATOM 6936 N N . GLY C 1 526 ? 200.25254 124.73259 187.17183 1.000 54.63767 527 GLY C N 1
ATOM 6937 C CA . GLY C 1 526 ? 200.07151 125.58158 188.32811 1.000 54.42940 527 GLY C CA 1
ATOM 6938 C C . GLY C 1 526 ? 199.70862 127.01876 188.03052 1.000 55.92097 527 GLY C C 1
ATOM 6939 O O . GLY C 1 526 ? 199.64691 127.83088 188.95915 1.000 55.44662 527 GLY C O 1
ATOM 6940 N N . GLY C 1 527 ? 199.46430 127.36325 186.76929 1.000 49.87726 528 GLY C N 1
ATOM 6941 C CA . GLY C 1 527 ? 199.14454 128.73080 186.41376 1.000 45.23575 528 GLY C CA 1
ATOM 6942 C C . GLY C 1 527 ? 198.13608 128.84005 185.29110 1.000 45.38221 528 GLY C C 1
ATOM 6943 O O . GLY C 1 527 ? 197.31115 127.94305 185.09982 1.000 50.43368 528 GLY C O 1
ATOM 6944 N N . TYR C 1 528 ? 198.19028 129.93912 184.54292 1.000 34.48176 529 TYR C N 1
ATOM 6945 C CA . TYR C 1 528 ? 197.27682 130.16994 183.43552 1.000 32.93856 529 TYR C CA 1
ATOM 6946 C C . TYR C 1 528 ? 198.05833 130.69755 182.24313 1.000 36.65219 529 TYR C C 1
ATOM 6947 O O . TYR C 1 528 ? 199.13119 131.28643 182.38870 1.000 39.75645 529 TYR C O 1
ATOM 6956 N N . ILE C 1 529 ? 197.50710 130.47439 181.05436 1.000 35.57892 530 ILE C N 1
ATOM 6957 C CA . ILE C 1 529 ? 198.08955 130.95461 179.80767 1.000 31.09451 530 ILE C CA 1
ATOM 6958 C C . ILE C 1 529 ? 197.06905 131.85613 179.13116 1.000 30.61783 530 ILE C C 1
ATOM 6959 O O . ILE C 1 529 ? 195.93913 131.43058 178.86283 1.000 36.25980 530 ILE C O 1
ATOM 6964 N N . VAL C 1 530 ? 197.46619 133.09375 178.85277 1.000 25.12994 531 VAL C N 1
ATOM 6965 C CA . VAL C 1 530 ? 196.61253 134.07646 178.19658 1.000 25.31673 531 VAL C CA 1
ATOM 6966 C C . VAL C 1 530 ? 197.14330 134.28337 176.78622 1.000 26.59171 531 VAL C C 1
ATOM 6967 O O . VAL C 1 530 ? 198.32093 134.61166 176.60059 1.000 31.47197 531 VAL C O 1
ATOM 6971 N N . ASN C 1 531 ? 196.27843 134.09081 175.79346 1.000 23.68404 532 ASN C N 1
ATOM 6972 C CA . ASN C 1 531 ? 196.67054 134.17081 174.38921 1.000 23.71855 532 ASN C CA 1
ATOM 6973 C C . ASN C 1 531 ? 195.54743 134.84584 173.61567 1.000 24.67814 532 ASN C C 1
ATOM 6974 O O . ASN C 1 531 ? 194.45823 134.28119 173.48521 1.000 33.04304 532 ASN C O 1
ATOM 6979 N N . GLY C 1 532 ? 195.80609 136.04267 173.10479 1.000 13.68305 533 GLY C N 1
ATOM 6980 C CA . GLY C 1 532 ? 194.79507 136.74930 172.34092 1.000 17.48067 533 GLY C CA 1
ATOM 6981 C C . GLY C 1 532 ? 195.31024 138.09345 171.88038 1.000 19.07467 533 GLY C C 1
ATOM 6982 O O . GLY C 1 532 ? 196.44521 138.48488 172.16642 1.000 22.14467 533 GLY C O 1
ATOM 6983 N N . LYS C 1 533 ? 194.44920 138.79907 171.15103 1.000 20.50569 534 LYS C N 1
ATOM 6984 C CA . LYS C 1 533 ? 194.74217 140.13383 170.64709 1.000 18.34710 534 LYS C CA 1
ATOM 6985 C C . LYS C 1 533 ? 193.68793 141.09606 171.16661 1.000 17.14482 534 LYS C C 1
ATOM 6986 O O . LYS C 1 533 ? 192.48993 140.81982 171.06206 1.000 15.69382 534 LYS C O 1
ATOM 6992 N N . LYS C 1 534 ? 194.12933 142.21933 171.71881 1.000 19.53528 535 LYS C N 1
ATOM 6993 C CA . LYS C 1 534 ? 193.23071 143.21938 172.27173 1.000 6.51301 535 LYS C CA 1
ATOM 6994 C C . LYS C 1 534 ? 193.21795 144.46326 171.39291 1.000 12.24654 535 LYS C C 1
ATOM 6995 O O . LYS C 1 534 ? 193.93720 144.56309 170.39744 1.000 25.57292 535 LYS C O 1
ATOM 7001 N N . TRP C 1 535 ? 192.38845 145.42499 171.78513 1.000 14.71504 536 TRP C N 1
ATOM 7002 C CA . TRP C 1 535 ? 191.92416 146.45111 170.86642 1.000 6.32629 536 TRP C CA 1
ATOM 7003 C C . TRP C 1 535 ? 191.33846 147.60261 171.67076 1.000 12.83467 536 TRP C C 1
ATOM 7004 O O . TRP C 1 535 ? 190.50794 147.38477 172.55637 1.000 19.58608 536 TRP C O 1
ATOM 7015 N N . TRP C 1 536 ? 191.79563 148.82021 171.37093 1.000 6.41258 537 TRP C N 1
ATOM 7016 C CA . TRP C 1 536 ? 191.27842 150.04552 171.98812 1.000 3.88221 537 TRP C CA 1
ATOM 7017 C C . TRP C 1 536 ? 191.54691 150.08582 173.49123 1.000 13.72071 537 TRP C C 1
ATOM 7018 O O . TRP C 1 536 ? 190.76913 150.64565 174.26191 1.000 19.57903 537 TRP C O 1
ATOM 7029 N N . SER C 1 537 ? 192.66675 149.50644 173.91265 1.000 19.64735 538 SER C N 1
ATOM 7030 C CA . SER C 1 537 ? 193.03848 149.49795 175.32423 1.000 9.33016 538 SER C CA 1
ATOM 7031 C C . SER C 1 537 ? 193.50416 150.88891 175.73660 1.000 16.34190 538 SER C C 1
ATOM 7032 O O . SER C 1 537 ? 194.59151 151.32651 175.35048 1.000 22.89805 538 SER C O 1
ATOM 7035 N N . SER C 1 538 ? 192.69247 151.57992 176.53291 1.000 17.63423 539 SER C N 1
ATOM 7036 C CA . SER C 1 538 ? 192.97632 152.95950 176.90480 1.000 12.33428 539 SER C CA 1
ATOM 7037 C C . SER C 1 538 ? 193.99657 153.02028 178.03392 1.000 18.18187 539 SER C C 1
ATOM 7038 O O . SER C 1 538 ? 193.86457 152.32057 179.04179 1.000 22.53498 539 SER C O 1
ATOM 7041 N N . GLY C 1 539 ? 195.00982 153.86649 177.86430 1.000 22.58163 540 GLY C N 1
ATOM 7042 C CA . GLY C 1 539 ? 196.00656 154.08434 178.89056 1.000 15.42799 540 GLY C CA 1
ATOM 7043 C C . GLY C 1 539 ? 197.15014 153.09845 178.91561 1.000 17.28766 540 GLY C C 1
ATOM 7044 O O . GLY C 1 539 ? 197.94490 153.12664 179.86071 1.000 28.86856 540 GLY C O 1
ATOM 7045 N N . ALA C 1 540 ? 197.26570 152.22739 177.91196 1.000 21.69389 541 ALA C N 1
ATOM 7046 C CA . ALA C 1 540 ? 198.33407 151.23558 177.91003 1.000 17.02068 541 ALA C CA 1
ATOM 7047 C C . ALA C 1 540 ? 199.69476 151.84211 177.59657 1.000 21.97406 541 ALA C C 1
ATOM 7048 O O . ALA C 1 540 ? 200.71823 151.23928 177.93345 1.000 27.88616 541 ALA C O 1
ATOM 7050 N N . GLY C 1 541 ? 199.73230 153.01204 176.96154 1.000 28.57525 542 GLY C N 1
ATOM 7051 C CA . GLY C 1 541 ? 200.98997 153.65436 176.63157 1.000 24.18476 542 GLY C CA 1
ATOM 7052 C C . GLY C 1 541 ? 201.60967 154.46866 177.74238 1.000 31.90283 542 GLY C C 1
ATOM 7053 O O . GLY C 1 541 ? 202.73777 154.94324 177.58638 1.000 37.30166 542 GLY C O 1
ATOM 7054 N N . ASN C 1 542 ? 200.90265 154.64334 178.84951 1.000 32.89465 543 ASN C N 1
ATOM 7055 C CA . ASN C 1 542 ? 201.45238 155.36636 179.98795 1.000 27.97846 543 ASN C CA 1
ATOM 7056 C C . ASN C 1 542 ? 202.61234 154.57805 180.58614 1.000 30.26627 543 ASN C C 1
ATOM 7057 O O . ASN C 1 542 ? 202.48243 153.36884 180.80745 1.000 32.48940 543 ASN C O 1
ATOM 7062 N N . PRO C 1 543 ? 203.75744 155.21272 180.84892 1.000 37.06413 544 PRO C N 1
ATOM 7063 C CA . PRO C 1 543 ? 204.87592 154.47950 181.46676 1.000 35.57438 544 PRO C CA 1
ATOM 7064 C C . PRO C 1 543 ? 204.56314 153.94346 182.85289 1.000 36.14139 544 PRO C C 1
ATOM 7065 O O . PRO C 1 543 ? 205.23611 153.00886 183.30371 1.000 36.09649 544 PRO C O 1
ATOM 7069 N N . LYS C 1 544 ? 203.56896 154.49865 183.54200 1.000 36.11307 545 LYS C N 1
ATOM 7070 C CA . LYS C 1 544 ? 203.19281 154.03142 184.86927 1.000 34.08839 545 LYS C CA 1
ATOM 7071 C C . LYS C 1 544 ? 202.26508 152.82468 184.83751 1.000 35.34537 545 LYS C C 1
ATOM 7072 O O . LYS C 1 544 ? 201.94074 152.29012 185.90209 1.000 38.46244 545 LYS C O 1
ATOM 7078 N N . CYS C 1 545 ? 201.82887 152.38734 183.65905 1.000 37.32938 546 CYS C N 1
ATOM 7079 C CA . CYS C 1 545 ? 200.91248 151.25898 183.55094 1.000 36.82018 546 CYS C CA 1
ATOM 7080 C C . CYS C 1 545 ? 201.66763 149.96140 183.80701 1.000 35.65079 546 CYS C C 1
ATOM 7081 O O . CYS C 1 545 ? 202.55351 149.58818 183.03112 1.000 37.08593 546 CYS C O 1
ATOM 7084 N N . LYS C 1 546 ? 201.31531 149.27239 184.89330 1.000 28.50797 547 LYS C N 1
ATOM 7085 C CA . LYS C 1 546 ? 201.98836 148.04311 185.27981 1.000 29.11659 547 LYS C CA 1
ATOM 7086 C C . LYS C 1 546 ? 201.07050 146.83716 185.39419 1.000 31.52474 547 LYS C C 1
ATOM 7087 O O . LYS C 1 546 ? 201.56992 145.70823 185.37268 1.000 37.33085 547 LYS C O 1
ATOM 7093 N N . ILE C 1 547 ? 199.76010 147.03241 185.51524 1.000 26.86371 548 ILE C N 1
ATOM 7094 C CA . ILE C 1 547 ? 198.82502 145.93441 185.71331 1.000 24.85769 548 ILE C CA 1
ATOM 7095 C C . ILE C 1 547 ? 197.67352 146.07336 184.72737 1.000 31.96174 548 ILE C C 1
ATOM 7096 O O . ILE C 1 547 ? 197.30758 147.17936 184.31828 1.000 31.18322 548 ILE C O 1
ATOM 7101 N N . ALA C 1 548 ? 197.11333 144.93281 184.32991 1.000 33.53874 549 ALA C N 1
ATOM 7102 C CA . ALA C 1 548 ? 195.98459 144.89631 183.41502 1.000 24.98343 549 ALA C CA 1
ATOM 7103 C C . ALA C 1 548 ? 194.97020 143.86834 183.88663 1.000 23.10540 549 ALA C C 1
ATOM 7104 O O . ALA C 1 548 ? 195.31406 142.89066 184.55416 1.000 28.07713 549 ALA C O 1
ATOM 7106 N N . ILE C 1 549 ? 193.71447 144.10248 183.52773 1.000 27.25665 550 ILE C N 1
ATOM 7107 C CA . ILE C 1 549 ? 192.63318 143.15098 183.74126 1.000 24.48893 550 ILE C CA 1
ATOM 7108 C C . ILE C 1 549 ? 192.15030 142.72566 182.36280 1.000 26.16991 550 ILE C C 1
ATOM 7109 O O . ILE C 1 549 ? 191.61224 143.54100 181.60411 1.000 27.01939 550 ILE C O 1
ATOM 7114 N N . VAL C 1 550 ? 192.34926 141.45347 182.03237 1.000 21.56551 551 VAL C N 1
ATOM 7115 C CA . VAL C 1 550 ? 192.06852 140.91846 180.70614 1.000 19.53250 551 VAL C CA 1
ATOM 7116 C C . VAL C 1 550 ? 190.87210 139.98590 180.80454 1.000 24.04997 551 VAL C C 1
ATOM 7117 O O . VAL C 1 550 ? 190.81578 139.13074 181.69517 1.000 31.96954 551 VAL C O 1
ATOM 7121 N N . LEU C 1 551 ? 189.91838 140.15132 179.89445 1.000 25.93292 552 LEU C N 1
ATOM 7122 C CA . LEU C 1 551 ? 188.75271 139.28267 179.81215 1.000 28.00807 552 LEU C CA 1
ATOM 7123 C C . LEU C 1 551 ? 188.95707 138.28488 178.67918 1.000 28.29560 552 LEU C C 1
ATOM 7124 O O . LEU C 1 551 ? 189.09757 138.67831 177.51725 1.000 33.47058 552 LEU C O 1
ATOM 7129 N N . GLY C 1 552 ? 188.97723 136.99668 179.02183 1.000 26.56376 553 GLY C N 1
ATOM 7130 C CA . GLY C 1 552 ? 189.10938 135.95066 178.03274 1.000 28.53093 553 GLY C CA 1
ATOM 7131 C C . GLY C 1 552 ? 188.15227 134.81667 178.33665 1.000 32.22663 553 GLY C C 1
ATOM 7132 O O . GLY C 1 552 ? 187.47721 134.81102 179.36594 1.000 40.11808 553 GLY C O 1
ATOM 7133 N N . ARG C 1 553 ? 188.11024 133.84876 177.42841 1.000 35.29590 554 ARG C N 1
ATOM 7134 C CA . ARG C 1 553 ? 187.16664 132.74588 177.52272 1.000 40.50556 554 ARG C CA 1
ATOM 7135 C C . ARG C 1 553 ? 187.87397 131.46328 177.93919 1.000 39.75153 554 ARG C C 1
ATOM 7136 O O . ARG C 1 553 ? 189.02674 131.22416 177.56742 1.000 41.02129 554 ARG C O 1
ATOM 7144 N N . THR C 1 554 ? 187.17778 130.65280 178.73123 1.000 43.99243 555 THR C N 1
ATOM 7145 C CA . THR C 1 554 ? 187.64974 129.34370 179.15445 1.000 46.38259 555 THR C CA 1
ATOM 7146 C C . THR C 1 554 ? 186.65248 128.28742 178.70226 1.000 51.18902 555 THR C C 1
ATOM 7147 O O . THR C 1 554 ? 185.43902 128.46996 178.83814 1.000 51.96656 555 THR C O 1
ATOM 7151 N N . GLU C 1 555 ? 187.16517 127.18250 178.16749 1.000 58.80568 556 GLU C N 1
ATOM 7152 C CA . GLU C 1 555 ? 186.31509 126.11354 177.65289 1.000 59.86065 556 GLU C CA 1
ATOM 7153 C C . GLU C 1 555 ? 185.78745 125.28982 178.82136 1.000 62.19083 556 GLU C C 1
ATOM 7154 O O . GLU C 1 555 ? 186.52708 124.50302 179.42128 1.000 61.95462 556 GLU C O 1
ATOM 7156 N N . SER C 1 556 ? 184.50869 125.47223 179.14862 1.000 66.78707 557 SER C N 1
ATOM 7157 C CA . SER C 1 556 ? 183.85116 124.75976 180.24425 1.000 66.83076 557 SER C CA 1
ATOM 7158 C C . SER C 1 556 ? 182.53427 124.19118 179.73357 1.000 68.40132 557 SER C C 1
ATOM 7159 O O . SER C 1 556 ? 181.47231 124.80720 179.89724 1.000 68.24981 557 SER C O 1
ATOM 7161 N N . PRO C 1 557 ? 182.56772 123.01670 179.09894 1.000 73.15743 558 PRO C N 1
ATOM 7162 C CA . PRO C 1 557 ? 181.31689 122.43204 178.58621 1.000 73.60368 558 PRO C CA 1
ATOM 7163 C C . PRO C 1 557 ? 180.28587 122.15118 179.66582 1.000 74.69785 558 PRO C C 1
ATOM 7164 O O . PRO C 1 557 ? 179.08110 122.24389 179.39776 1.000 73.61197 558 PRO C O 1
ATOM 7166 N N . SER C 1 558 ? 180.71981 121.81049 180.88140 1.000 75.12017 559 SER C N 1
ATOM 7167 C CA . SER C 1 558 ? 179.77796 121.50593 181.95177 1.000 75.02171 559 SER C CA 1
ATOM 7168 C C . SER C 1 558 ? 179.12717 122.75452 182.53214 1.000 76.82102 559 SER C C 1
ATOM 7169 O O . SER C 1 558 ? 178.17420 122.63508 183.30962 1.000 76.48300 559 SER C O 1
ATOM 7171 N N . ALA C 1 559 ? 179.61499 123.94111 182.17928 1.000 72.52882 560 ALA C N 1
ATOM 7172 C CA . ALA C 1 559 ? 179.08124 125.18262 182.71249 1.000 71.65587 560 ALA C CA 1
ATOM 7173 C C . ALA C 1 559 ? 177.94604 125.69867 181.82971 1.000 73.65192 560 ALA C C 1
ATOM 7174 O O . ALA C 1 559 ? 177.63679 125.14053 180.77445 1.000 72.63603 560 ALA C O 1
ATOM 7176 N N . SER C 1 560 ? 177.31797 126.78705 182.26883 1.000 71.25839 561 SER C N 1
ATOM 7177 C CA . SER C 1 560 ? 176.20679 127.38274 181.54458 1.000 71.53073 561 SER C CA 1
ATOM 7178 C C . SER C 1 560 ? 176.71763 128.18028 180.34520 1.000 69.56728 561 SER C C 1
ATOM 7179 O O . SER C 1 560 ? 177.91086 128.19324 180.03100 1.000 68.57741 561 SER C O 1
ATOM 7181 N N . ARG C 1 561 ? 175.79527 128.85985 179.66268 1.000 69.46015 562 ARG C N 1
ATOM 7182 C CA . ARG C 1 561 ? 176.14018 129.64231 178.48245 1.000 71.25023 562 ARG C CA 1
ATOM 7183 C C . ARG C 1 561 ? 176.78389 130.98085 178.81818 1.000 69.90389 562 ARG C C 1
ATOM 7184 O O . ARG C 1 561 ? 177.34925 131.61734 177.92256 1.000 69.57504 562 ARG C O 1
ATOM 7186 N N . HIS C 1 562 ? 176.71038 131.42494 180.07414 1.000 66.70522 563 HIS C N 1
ATOM 7187 C CA . HIS C 1 562 ? 177.33559 132.67106 180.49096 1.000 67.63227 563 HIS C CA 1
ATOM 7188 C C . HIS C 1 562 ? 178.60396 132.47239 181.30535 1.000 66.51512 563 HIS C C 1
ATOM 7189 O O . HIS C 1 562 ? 179.42996 133.38831 181.36054 1.000 66.22977 563 HIS C O 1
ATOM 7191 N N . ARG C 1 563 ? 178.78009 131.31233 181.93018 1.000 57.77563 564 ARG C N 1
ATOM 7192 C CA . ARG C 1 563 ? 179.98052 131.02013 182.71196 1.000 57.54388 564 ARG C CA 1
ATOM 7193 C C . ARG C 1 563 ? 181.10841 130.49344 181.82852 1.000 54.36526 564 ARG C C 1
ATOM 7194 O O . ARG C 1 563 ? 181.68466 129.43698 182.08071 1.000 55.52297 564 ARG C O 1
ATOM 7196 N N . GLN C 1 564 ? 181.43318 131.24385 180.77608 1.000 49.64741 565 GLN C N 1
ATOM 7197 C CA . GLN C 1 564 ? 182.47865 130.86365 179.83793 1.000 51.30639 565 GLN C CA 1
ATOM 7198 C C . GLN C 1 564 ? 183.62688 131.85911 179.77779 1.000 48.23133 565 GLN C C 1
ATOM 7199 O O . GLN C 1 564 ? 184.56644 131.64677 179.00484 1.000 44.94958 565 GLN C O 1
ATOM 7205 N N . HIS C 1 565 ? 183.58453 132.93052 180.56354 1.000 44.92018 566 HIS C N 1
ATOM 7206 C CA . HIS C 1 565 ? 184.59261 133.97619 180.51624 1.000 35.63468 566 HIS C CA 1
ATOM 7207 C C . HIS C 1 565 ? 185.09984 134.26438 181.92085 1.000 36.49246 566 HIS C C 1
ATOM 7208 O O . HIS C 1 565 ? 184.36960 134.11560 182.90285 1.000 42.23659 566 HIS C O 1
ATOM 7215 N N . SER C 1 566 ? 186.36293 134.67553 182.00928 1.000 35.50911 567 SER C N 1
ATOM 7216 C CA . SER C 1 566 ? 186.97909 134.99344 183.28832 1.000 35.74942 567 SER C CA 1
ATOM 7217 C C . SER C 1 566 ? 187.89058 136.20174 183.13183 1.000 30.51566 567 SER C C 1
ATOM 7218 O O . SER C 1 566 ? 188.35970 136.51459 182.03643 1.000 34.70248 567 SER C O 1
ATOM 7221 N N . MET C 1 567 ? 188.13218 136.88192 184.24904 1.000 33.83063 568 MET C N 1
ATOM 7222 C CA . MET C 1 567 ? 189.03141 138.02657 184.30907 1.000 31.58875 568 MET C CA 1
ATOM 7223 C C . MET C 1 567 ? 190.29252 137.63664 185.06472 1.000 31.82074 568 MET C C 1
ATOM 7224 O O . MET C 1 567 ? 190.21785 136.99100 186.11454 1.000 38.21734 568 MET C O 1
ATOM 7229 N N . ILE C 1 568 ? 191.44396 138.03083 184.53094 1.000 27.17862 569 ILE C N 1
ATOM 7230 C CA . ILE C 1 568 ? 192.73524 137.68259 185.10361 1.000 24.19505 569 ILE C CA 1
ATOM 7231 C C . ILE C 1 568 ? 193.59622 138.93651 185.17586 1.000 24.73477 569 ILE C C 1
ATOM 7232 O O . ILE C 1 568 ? 193.46470 139.85233 184.35843 1.000 28.35924 569 ILE C O 1
ATOM 7237 N N . LEU C 1 569 ? 194.46903 138.98342 186.17875 1.000 23.42073 570 LEU C N 1
ATOM 7238 C CA . LEU C 1 569 ? 195.39472 140.09483 186.35511 1.000 27.50745 570 LEU C CA 1
ATOM 7239 C C . LEU C 1 569 ? 196.70512 139.76651 185.65094 1.000 27.86544 570 LEU C C 1
ATOM 7240 O O . LEU C 1 569 ? 197.38809 138.80569 186.01883 1.000 31.23445 570 LEU C O 1
ATOM 7245 N N . VAL C 1 570 ? 197.05434 140.56149 184.64528 1.000 25.92225 571 VAL C N 1
ATOM 7246 C CA . VAL C 1 570 ? 198.26492 140.32867 183.86234 1.000 26.78116 571 VAL C CA 1
ATOM 7247 C C . VAL C 1 570 ? 199.19255 141.53077 183.98943 1.000 27.59957 571 VAL C C 1
ATOM 7248 O O . VAL C 1 570 ? 198.87089 142.61483 183.48356 1.000 29.60199 571 VAL C O 1
ATOM 7252 N N . PRO C 1 571 ? 200.33369 141.39666 184.66245 1.000 30.53151 572 PRO C N 1
ATOM 7253 C CA . PRO C 1 571 ? 201.29966 142.50007 184.69485 1.000 27.35458 572 PRO C CA 1
ATOM 7254 C C . PRO C 1 571 ? 201.82574 142.81855 183.30281 1.000 29.14708 572 PRO C C 1
ATOM 7255 O O . PRO C 1 571 ? 202.07376 141.92545 182.49145 1.000 36.33476 572 PRO C O 1
ATOM 7259 N N . MET C 1 572 ? 202.00041 144.11366 183.03501 1.000 27.60763 573 MET C N 1
ATOM 7260 C CA . MET C 1 572 ? 202.50548 144.55971 181.74144 1.000 28.88441 573 MET C CA 1
ATOM 7261 C C . MET C 1 572 ? 203.96138 144.18393 181.50713 1.000 32.98009 573 MET C C 1
ATOM 7262 O O . MET C 1 572 ? 204.41054 144.19955 180.35691 1.000 34.38998 573 MET C O 1
ATOM 7267 N N . ASP C 1 573 ? 204.70448 143.84632 182.55552 1.000 37.27055 574 ASP C N 1
ATOM 7268 C CA . ASP C 1 573 ? 206.09881 143.44964 182.41796 1.000 34.32726 574 ASP C CA 1
ATOM 7269 C C . ASP C 1 573 ? 206.26725 141.96744 182.11111 1.000 35.22771 574 ASP C C 1
ATOM 7270 O O . ASP C 1 573 ? 207.40115 141.51420 181.92918 1.000 38.27784 574 ASP C O 1
ATOM 7272 N N . THR C 1 574 ? 205.17810 141.20771 182.05675 1.000 31.65757 575 THR C N 1
ATOM 7273 C CA . THR C 1 574 ? 205.27318 139.78505 181.76869 1.000 31.00946 575 THR C CA 1
ATOM 7274 C C . THR C 1 574 ? 205.74081 139.57094 180.33040 1.000 34.78928 575 THR C C 1
ATOM 7275 O O . THR C 1 574 ? 205.28119 140.26554 179.41949 1.000 37.74599 575 THR C O 1
ATOM 7279 N N . PRO C 1 575 ? 206.66475 138.63871 180.09678 1.000 35.87914 576 PRO C N 1
ATOM 7280 C CA . PRO C 1 575 ? 207.07318 138.34158 178.71912 1.000 32.76596 576 PRO C CA 1
ATOM 7281 C C . PRO C 1 575 ? 205.89488 137.86564 177.88319 1.000 32.96864 576 PRO C C 1
ATOM 7282 O O . PRO C 1 575 ? 205.06212 137.07946 178.33804 1.000 35.24611 576 PRO C O 1
ATOM 7286 N N . GLY C 1 576 ? 205.83885 138.34401 176.64310 1.000 27.59137 577 GLY C N 1
ATOM 7287 C CA . GLY C 1 576 ? 204.75792 138.02534 175.73821 1.000 23.86010 577 GLY C CA 1
ATOM 7288 C C . GLY C 1 576 ? 203.73235 139.12285 175.55427 1.000 22.83449 577 GLY C C 1
ATOM 7289 O O . GLY C 1 576 ? 202.91508 139.03018 174.63211 1.000 28.67648 577 GLY C O 1
ATOM 7290 N N . VAL C 1 577 ? 203.74749 140.15173 176.39439 1.000 24.49457 578 VAL C N 1
ATOM 7291 C CA . VAL C 1 577 ? 202.82544 141.27470 176.26787 1.000 25.48014 578 VAL C CA 1
ATOM 7292 C C . VAL C 1 577 ? 203.47721 142.32716 175.38110 1.000 26.10690 578 VAL C C 1
ATOM 7293 O O . VAL C 1 577 ? 204.55065 142.84527 175.70575 1.000 32.53966 578 VAL C O 1
ATOM 7297 N N . GLU C 1 578 ? 202.83094 142.64668 174.26200 1.000 22.95939 579 GLU C N 1
ATOM 7298 C CA . GLU C 1 578 ? 203.38204 143.57334 173.28470 1.000 23.45903 579 GLU C CA 1
ATOM 7299 C C . GLU C 1 578 ? 202.39790 144.69789 173.00421 1.000 24.44852 579 GLU C C 1
ATOM 7300 O O . GLU C 1 578 ? 201.19706 144.46180 172.85001 1.000 27.13732 579 GLU C O 1
ATOM 7306 N N . LEU C 1 579 ? 202.91740 145.92021 172.93742 1.000 20.30985 580 LEU C N 1
ATOM 7307 C CA . LEU C 1 579 ? 202.15695 147.07043 172.46800 1.000 18.31343 580 LEU C CA 1
ATOM 7308 C C . LEU C 1 579 ? 202.40760 147.22714 170.97438 1.000 21.52631 580 LEU C C 1
ATOM 7309 O O . LEU C 1 579 ? 203.55518 147.39523 170.55051 1.000 30.30578 580 LEU C O 1
ATOM 7314 N N . ILE C 1 580 ? 201.34202 147.17277 170.17876 1.000 21.80869 581 ILE C N 1
ATOM 7315 C CA . ILE C 1 580 ? 201.48861 147.13571 168.72819 1.000 17.39741 581 ILE C CA 1
ATOM 7316 C C . ILE C 1 580 ? 201.51283 148.54543 168.15272 1.000 15.05566 581 ILE C C 1
ATOM 7317 O O . ILE C 1 580 ? 202.51281 148.96330 167.56006 1.000 22.55930 581 ILE C O 1
ATOM 7322 N N . ARG C 1 581 ? 200.42263 149.29099 168.32333 1.000 12.03671 582 ARG C N 1
ATOM 7323 C CA . ARG C 1 581 ? 200.30572 150.60662 167.70999 1.000 12.16419 582 ARG C CA 1
ATOM 7324 C C . ARG C 1 581 ? 199.23771 151.39855 168.44199 1.000 17.96305 582 ARG C C 1
ATOM 7325 O O . ARG C 1 581 ? 198.29489 150.80789 168.97848 1.000 21.38354 582 ARG C O 1
ATOM 7333 N N . PRO C 1 582 ? 199.35371 152.72143 168.48695 1.000 15.33757 583 PRO C N 1
ATOM 7334 C CA . PRO C 1 582 ? 198.27070 153.54365 169.02834 1.000 7.58062 583 PRO C CA 1
ATOM 7335 C C . PRO C 1 582 ? 197.15884 153.74669 168.00903 1.000 11.14676 583 PRO C C 1
ATOM 7336 O O . PRO C 1 582 ? 197.34356 153.59815 166.80086 1.000 18.24742 583 PRO C O 1
ATOM 7340 N N . LEU C 1 583 ? 195.98484 154.09694 168.52470 1.000 7.05076 584 LEU C N 1
ATOM 7341 C CA . LEU C 1 583 ? 194.79351 154.29649 167.71203 1.000 4.77781 584 LEU C CA 1
ATOM 7342 C C . LEU C 1 583 ? 194.33653 155.74138 167.83209 1.000 10.45269 584 LEU C C 1
ATOM 7343 O O . LEU C 1 583 ? 194.27898 156.28847 168.93742 1.000 23.55255 584 LEU C O 1
ATOM 7348 N N . SER C 1 584 ? 194.01134 156.35221 166.69913 1.000 12.05890 585 SER C N 1
ATOM 7349 C CA . SER C 1 584 ? 193.62761 157.75342 166.64586 1.000 9.34298 585 SER C CA 1
ATOM 7350 C C . SER C 1 584 ? 192.11197 157.90019 166.65588 1.000 5.92811 585 SER C C 1
ATOM 7351 O O . SER C 1 584 ? 191.37842 157.00849 166.22541 1.000 6.98318 585 SER C O 1
ATOM 7354 N N . VAL C 1 585 ? 191.65114 159.03992 167.16059 1.000 4.99066 586 VAL C N 1
ATOM 7355 C CA . VAL C 1 585 ? 190.23563 159.38561 167.19524 1.000 1.93545 586 VAL C CA 1
ATOM 7356 C C . VAL C 1 585 ? 190.07011 160.67823 166.40978 1.000 5.35980 586 VAL C C 1
ATOM 7357 O O . VAL C 1 585 ? 190.44609 161.75491 166.89021 1.000 14.16015 586 VAL C O 1
ATOM 7361 N N . PHE C 1 586 ? 189.52283 160.57175 165.19732 1.000 1.49965 587 PHE C N 1
ATOM 7362 C CA . PHE C 1 586 ? 189.30854 161.72271 164.31672 1.000 6.86974 587 PHE C CA 1
ATOM 7363 C C . PHE C 1 586 ? 190.59877 162.49908 164.07515 1.000 11.80987 587 PHE C C 1
ATOM 7364 O O . PHE C 1 586 ? 190.57678 163.71109 163.87721 1.000 16.22457 587 PHE C O 1
ATOM 7372 N N . GLY C 1 587 ? 191.73526 161.81486 164.08328 1.000 4.44972 588 GLY C N 1
ATOM 7373 C CA . GLY C 1 587 ? 193.00705 162.48990 163.94509 1.000 5.48766 588 GLY C CA 1
ATOM 7374 C C . GLY C 1 587 ? 193.61721 162.99668 165.23264 1.000 10.88218 588 GLY C C 1
ATOM 7375 O O . GLY C 1 587 ? 194.64610 163.67957 165.18250 1.000 20.06590 588 GLY C O 1
ATOM 7376 N N . TYR C 1 588 ? 193.01675 162.69513 166.37879 1.000 8.23573 589 TYR C N 1
ATOM 7377 C CA . TYR C 1 588 ? 193.57243 163.02308 167.68354 1.000 6.39851 589 TYR C CA 1
ATOM 7378 C C . TYR C 1 588 ? 194.12684 161.75250 168.30945 1.000 13.07854 589 TYR C C 1
ATOM 7379 O O . TYR C 1 588 ? 193.45806 160.71524 168.30500 1.000 21.88107 589 TYR C O 1
ATOM 7388 N N . MET C 1 589 ? 195.34214 161.83045 168.84652 1.000 13.25939 590 MET C N 1
ATOM 7389 C CA . MET C 1 589 ? 195.96434 160.65872 169.44806 1.000 15.64053 590 MET C CA 1
ATOM 7390 C C . MET C 1 589 ? 195.73287 160.54943 170.94793 1.000 19.68331 590 MET C C 1
ATOM 7391 O O . MET C 1 589 ? 195.91337 159.46062 171.50373 1.000 31.09849 590 MET C O 1
ATOM 7396 N N . ASP C 1 590 ? 195.33549 161.63794 171.60826 1.000 18.61692 591 ASP C N 1
ATOM 7397 C CA . ASP C 1 590 ? 195.00847 161.63894 173.03495 1.000 19.22909 591 ASP C CA 1
ATOM 7398 C C . ASP C 1 590 ? 196.18583 161.14343 173.87833 1.000 23.59873 591 ASP C C 1
ATOM 7399 O O . ASP C 1 590 ? 196.08140 160.18264 174.64219 1.000 18.26669 591 ASP C O 1
ATOM 7401 N N . ASN C 1 591 ? 197.32038 161.83066 173.72811 1.000 28.88660 592 ASN C N 1
ATOM 7402 C CA . ASN C 1 591 ? 198.51013 161.48434 174.49607 1.000 22.81346 592 ASN C CA 1
ATOM 7403 C C . ASN C 1 591 ? 198.36619 161.82458 175.97160 1.000 26.61144 592 ASN C C 1
ATOM 7404 O O . ASN C 1 591 ? 199.11077 161.28394 176.79480 1.000 30.21722 592 ASN C O 1
ATOM 7409 N N . MET C 1 592 ? 197.42825 162.70656 176.31884 1.000 31.30687 593 MET C N 1
ATOM 7410 C CA . MET C 1 592 ? 197.26386 163.12262 177.70681 1.000 25.50425 593 MET C CA 1
ATOM 7411 C C . MET C 1 592 ? 196.81541 161.96541 178.58952 1.000 31.65771 593 MET C C 1
ATOM 7412 O O . MET C 1 592 ? 197.25062 161.85168 179.74037 1.000 37.10568 593 MET C O 1
ATOM 7417 N N . HIS C 1 593 ? 195.94945 161.09768 178.07203 1.000 27.68925 594 HIS C N 1
ATOM 7418 C CA . HIS C 1 593 ? 195.37788 160.00521 178.84515 1.000 21.20560 594 HIS C CA 1
ATOM 7419 C C . HIS C 1 593 ? 196.08079 158.67667 178.60604 1.000 24.38070 594 HIS C C 1
ATOM 7420 O O . HIS C 1 593 ? 195.58506 157.63833 179.05140 1.000 31.12582 594 HIS C O 1
ATOM 7427 N N . GLY C 1 594 ? 197.22202 158.68346 177.92203 1.000 22.68737 595 GLY C N 1
ATOM 7428 C CA . GLY C 1 594 ? 197.95002 157.47080 177.62842 1.000 16.97452 595 GLY C CA 1
ATOM 7429 C C . GLY C 1 594 ? 197.63642 156.84235 176.29017 1.000 18.88092 595 GLY C C 1
ATOM 7430 O O . GLY C 1 594 ? 198.34348 155.91413 175.88157 1.000 25.33377 595 GLY C O 1
ATOM 7431 N N . GLY C 1 595 ? 196.60585 157.31555 175.59520 1.000 17.68764 596 GLY C N 1
ATOM 7432 C CA . GLY C 1 595 ? 196.26791 156.79952 174.28623 1.000 13.38865 596 GLY C CA 1
ATOM 7433 C C . GLY C 1 595 ? 195.46108 155.51648 174.33924 1.000 14.31965 596 GLY C C 1
ATOM 7434 O O . GLY C 1 595 ? 195.17411 154.95226 175.39409 1.000 13.92751 596 GLY C O 1
ATOM 7435 N N . HIS C 1 596 ? 195.08206 155.05653 173.15055 1.000 18.41692 597 HIS C N 1
ATOM 7436 C CA . HIS C 1 596 ? 194.37665 153.79677 172.96214 1.000 8.76623 597 HIS C CA 1
ATOM 7437 C C . HIS C 1 596 ? 195.23629 152.89695 172.09063 1.000 6.76339 597 HIS C C 1
ATOM 7438 O O . HIS C 1 596 ? 195.71400 153.32495 171.03676 1.000 10.06588 597 HIS C O 1
ATOM 7445 N N . TRP C 1 597 ? 195.43270 151.65762 172.52577 1.000 8.30494 598 TRP C N 1
ATOM 7446 C CA . TRP C 1 597 ? 196.45840 150.80523 171.95080 1.000 8.27612 598 TRP C CA 1
ATOM 7447 C C . TRP C 1 597 ? 195.88752 149.45511 171.54887 1.000 7.65680 598 TRP C C 1
ATOM 7448 O O . TRP C 1 597 ? 194.84540 149.01916 172.04062 1.000 16.29213 598 TRP C O 1
ATOM 7459 N N . GLU C 1 598 ? 196.59398 148.80364 170.63155 1.000 12.49589 599 GLU C N 1
ATOM 7460 C CA . GLU C 1 598 ? 196.37527 147.40288 170.30471 1.000 13.55555 599 GLU C CA 1
ATOM 7461 C C . GLU C 1 598 ? 197.42966 146.58204 171.03658 1.000 20.61217 599 GLU C C 1
ATOM 7462 O O . GLU C 1 598 ? 198.62989 146.81790 170.86807 1.000 20.68823 599 GLU C O 1
ATOM 7468 N N . VAL C 1 599 ? 196.98358 145.63335 171.85377 1.000 12.48294 600 VAL C N 1
ATOM 7469 C CA . VAL C 1 599 ? 197.86340 144.83701 172.69866 1.000 13.75351 600 VAL C CA 1
ATOM 7470 C C . VAL C 1 599 ? 197.75216 143.37772 172.28500 1.000 18.52809 600 VAL C C 1
ATOM 7471 O O . VAL C 1 599 ? 196.65346 142.88093 172.01755 1.000 25.53910 600 VAL C O 1
ATOM 7475 N N . HIS C 1 600 ? 198.89135 142.69573 172.22672 1.000 17.09119 601 HIS C N 1
ATOM 7476 C CA . HIS C 1 600 ? 198.94839 141.27562 171.91170 1.000 19.75046 601 HIS C CA 1
ATOM 7477 C C . HIS C 1 600 ? 199.46579 140.50986 173.12000 1.000 20.55390 601 HIS C C 1
ATOM 7478 O O . HIS C 1 600 ? 200.47611 140.89322 173.71652 1.000 20.88909 601 HIS C O 1
ATOM 7485 N N . PHE C 1 601 ? 198.77124 139.43644 173.47773 1.000 20.42803 602 PHE C N 1
ATOM 7486 C CA . PHE C 1 601 ? 199.19618 138.52404 174.53491 1.000 14.24656 602 PHE C CA 1
ATOM 7487 C C . PHE C 1 601 ? 199.62990 137.22920 173.85811 1.000 21.29099 602 PHE C C 1
ATOM 7488 O O . PHE C 1 601 ? 198.79279 136.44668 173.40282 1.000 25.29203 602 PHE C O 1
ATOM 7496 N N . ASN C 1 602 ? 200.93928 137.00912 173.78562 1.000 25.45376 603 ASN C N 1
ATOM 7497 C CA . ASN C 1 602 ? 201.50686 135.86249 173.07777 1.000 21.87405 603 ASN C CA 1
ATOM 7498 C C . ASN C 1 602 ? 201.94706 134.82739 174.10751 1.000 28.50754 603 ASN C C 1
ATOM 7499 O O . ASN C 1 602 ? 203.09159 134.82418 174.56087 1.000 32.75724 603 ASN C O 1
ATOM 7504 N N . HIS C 1 603 ? 201.02109 133.93692 174.46970 1.000 27.27000 604 HIS C N 1
ATOM 7505 C CA . HIS C 1 603 ? 201.28782 132.83667 175.39836 1.000 25.55294 604 HIS C CA 1
ATOM 7506 C C . HIS C 1 603 ? 201.85018 133.34995 176.72255 1.000 27.90299 604 HIS C C 1
ATOM 7507 O O . HIS C 1 603 ? 202.90565 132.91779 177.18828 1.000 31.22294 604 HIS C O 1
ATOM 7514 N N . VAL C 1 604 ? 201.12471 134.27963 177.33340 1.000 26.46899 605 VAL C N 1
ATOM 7515 C CA . VAL C 1 604 ? 201.55624 134.90169 178.57993 1.000 26.40110 605 VAL C CA 1
ATOM 7516 C C . VAL C 1 604 ? 201.28875 133.94055 179.73091 1.000 27.23913 605 VAL C C 1
ATOM 7517 O O . VAL C 1 604 ? 200.15606 133.48902 179.92473 1.000 31.24925 605 VAL C O 1
ATOM 7521 N N . ARG C 1 605 ? 202.33032 133.62951 180.49890 1.000 29.36600 606 ARG C N 1
ATOM 7522 C CA . ARG C 1 605 ? 202.21012 132.74457 181.64949 1.000 24.74881 606 ARG C CA 1
ATOM 7523 C C . ARG C 1 605 ? 201.91792 133.56587 182.89768 1.000 28.37194 606 ARG C C 1
ATOM 7524 O O . ARG C 1 605 ? 202.64599 134.51233 183.21084 1.000 33.70319 606 ARG C O 1
ATOM 7526 N N . VAL C 1 606 ? 200.85570 133.19839 183.60620 1.000 33.70785 607 VAL C N 1
ATOM 7527 C CA . VAL C 1 606 ? 200.37532 133.96023 184.75626 1.000 31.22833 607 VAL C CA 1
ATOM 7528 C C . VAL C 1 606 ? 200.08823 132.99491 185.90168 1.000 33.98735 607 VAL C C 1
ATOM 7529 O O . VAL C 1 606 ? 199.52725 131.91507 185.66914 1.000 40.34320 607 VAL C O 1
ATOM 7533 N N . PRO C 1 607 ? 200.46087 133.32237 187.13761 1.000 37.68528 608 PRO C N 1
ATOM 7534 C CA . PRO C 1 607 ? 200.15734 132.42909 188.26152 1.000 36.91273 608 PRO C CA 1
ATOM 7535 C C . PRO C 1 607 ? 198.65964 132.31629 188.50258 1.000 36.65010 608 PRO C C 1
ATOM 7536 O O . PRO C 1 607 ? 197.87086 133.19311 188.14631 1.000 39.25936 608 PRO C O 1
ATOM 7540 N N . ALA C 1 608 ? 198.27294 131.19969 189.12173 1.000 38.26434 609 ALA C N 1
ATOM 7541 C CA . ALA C 1 608 ? 196.86567 130.92446 189.38403 1.000 38.83372 609 ALA C CA 1
ATOM 7542 C C . ALA C 1 608 ? 196.25950 131.85173 190.42806 1.000 42.98950 609 ALA C C 1
ATOM 7543 O O . ALA C 1 608 ? 195.03182 131.88335 190.56070 1.000 44.39711 609 ALA C O 1
ATOM 7545 N N . SER C 1 609 ? 197.07683 132.59944 191.16809 1.000 43.00547 610 SER C N 1
ATOM 7546 C CA . SER C 1 609 ? 196.56231 133.52085 192.17162 1.000 39.04152 610 SER C CA 1
ATOM 7547 C C . SER C 1 609 ? 196.13346 134.85873 191.58627 1.000 39.82390 610 SER C C 1
ATOM 7548 O O . SER C 1 609 ? 195.60525 135.69572 192.32495 1.000 46.77349 610 SER C O 1
ATOM 7551 N N . ASN C 1 610 ? 196.34707 135.08293 190.29294 1.000 31.00141 611 ASN C N 1
ATOM 7552 C CA . ASN C 1 610 ? 195.96987 136.33190 189.64744 1.000 31.40726 611 ASN C CA 1
ATOM 7553 C C . ASN C 1 610 ? 194.56526 136.29787 189.06463 1.000 32.15734 611 ASN C C 1
ATOM 7554 O O . ASN C 1 610 ? 194.14639 137.27686 188.44054 1.000 37.01838 611 ASN C O 1
ATOM 7559 N N . LEU C 1 611 ? 193.83415 135.20386 189.24737 1.000 36.31459 612 LEU C N 1
ATOM 7560 C CA . LEU C 1 611 ? 192.48077 135.07906 188.72784 1.000 37.57683 612 LEU C CA 1
ATOM 7561 C C . LEU C 1 611 ? 191.49560 135.66934 189.72792 1.000 39.42421 612 LEU C C 1
ATOM 7562 O O . LEU C 1 611 ? 191.50166 135.30118 190.90631 1.000 41.22746 612 LEU C O 1
ATOM 7567 N N . ILE C 1 612 ? 190.65683 136.58444 189.25641 1.000 40.38999 613 ILE C N 1
ATOM 7568 C CA . ILE C 1 612 ? 189.68895 137.25449 190.11727 1.000 38.53659 613 ILE C CA 1
ATOM 7569 C C . ILE C 1 612 ? 188.46124 136.36809 190.27360 1.000 39.61821 613 ILE C C 1
ATOM 7570 O O . ILE C 1 612 ? 187.88639 135.90463 189.28150 1.000 44.82419 613 ILE C O 1
ATOM 7575 N N . LEU C 1 613 ? 188.05940 136.13182 191.52491 1.000 40.63573 614 LEU C N 1
ATOM 7576 C CA . LEU C 1 613 ? 186.92588 135.26812 191.87544 1.000 38.85344 614 LEU C CA 1
ATOM 7577 C C . LEU C 1 613 ? 187.21572 133.87038 191.34213 1.000 43.65539 614 LEU C C 1
ATOM 7578 O O . LEU C 1 613 ? 188.23537 133.27984 191.73837 1.000 46.29150 614 LEU C O 1
ATOM 7583 N N . GLY C 1 614 ? 186.37796 133.30271 190.47291 1.000 46.40564 615 GLY C N 1
ATOM 7584 C CA . GLY C 1 614 ? 186.57476 131.98000 189.94609 1.000 44.84562 615 GLY C CA 1
ATOM 7585 C C . GLY C 1 614 ? 186.95935 131.98314 188.48185 1.000 46.56473 615 GLY C C 1
ATOM 7586 O O . GLY C 1 614 ? 187.35148 133.00894 187.91065 1.000 47.41430 615 GLY C O 1
ATOM 7587 N N . GLU C 1 615 ? 186.83593 130.81341 187.85977 1.000 50.67323 616 GLU C N 1
ATOM 7588 C CA . GLU C 1 615 ? 187.24539 130.61672 186.47649 1.000 46.90467 616 GLU C CA 1
ATOM 7589 C C . GLU C 1 615 ? 186.12778 130.86869 185.47334 1.000 47.94138 616 GLU C C 1
ATOM 7590 O O . GLU C 1 615 ? 186.36133 130.73714 184.26809 1.000 50.98527 616 GLU C O 1
ATOM 7592 N N . GLY C 1 616 ? 184.92862 131.22132 185.92689 1.000 45.96109 617 GLY C N 1
ATOM 7593 C CA . GLY C 1 616 ? 183.84087 131.47548 185.00348 1.000 43.22789 617 GLY C CA 1
ATOM 7594 C C . GLY C 1 616 ? 182.94784 132.63157 185.39913 1.000 44.26847 617 GLY C C 1
ATOM 7595 O O . GLY C 1 616 ? 181.78246 132.68459 184.99765 1.000 46.51068 617 GLY C O 1
ATOM 7596 N N . ARG C 1 617 ? 183.48164 133.57080 186.17971 1.000 49.08274 618 ARG C N 1
ATOM 7597 C CA . ARG C 1 617 ? 182.70504 134.68702 186.70381 1.000 47.71317 618 ARG C CA 1
ATOM 7598 C C . ARG C 1 617 ? 183.06816 136.01393 186.04717 1.000 46.76329 618 ARG C C 1
ATOM 7599 O O . ARG C 1 617 ? 182.93737 137.06568 186.67743 1.000 53.48331 618 ARG C O 1
ATOM 7607 N N . GLY C 1 618 ? 183.51631 135.98846 184.79220 1.000 43.51318 619 GLY C N 1
ATOM 7608 C CA . GLY C 1 618 ? 183.89399 137.22714 184.13066 1.000 43.89954 619 GLY C CA 1
ATOM 7609 C C . GLY C 1 618 ? 182.71750 138.15803 183.90955 1.000 49.06093 619 GLY C C 1
ATOM 7610 O O . GLY C 1 618 ? 182.83130 139.37454 184.07951 1.000 53.61993 619 GLY C O 1
ATOM 7611 N N . PHE C 1 619 ? 181.56965 137.59705 183.52379 1.000 51.99701 620 PHE C N 1
ATOM 7612 C CA . PHE C 1 619 ? 180.39736 138.41232 183.21759 1.000 50.63328 620 PHE C CA 1
ATOM 7613 C C . PHE C 1 619 ? 179.90639 139.16359 184.44983 1.000 52.33470 620 PHE C C 1
ATOM 7614 O O . PHE C 1 619 ? 179.52098 140.33530 184.36891 1.000 56.98716 620 PHE C O 1
ATOM 7622 N N . GLU C 1 620 ? 179.90238 138.49535 185.60355 1.000 49.81712 621 GLU C N 1
ATOM 7623 C CA . GLU C 1 620 ? 179.43459 139.12282 186.83472 1.000 52.67890 621 GLU C CA 1
ATOM 7624 C C . GLU C 1 620 ? 180.31600 140.30758 187.22015 1.000 57.01354 621 GLU C C 1
ATOM 7625 O O . GLU C 1 620 ? 179.82210 141.38892 187.56511 1.000 59.19068 621 GLU C O 1
ATOM 7631 N N . ILE C 1 621 ? 181.63519 140.12070 187.15001 1.000 50.23272 622 ILE C N 1
ATOM 7632 C CA . ILE C 1 621 ? 182.55633 141.20034 187.48922 1.000 47.84182 622 ILE C CA 1
ATOM 7633 C C . ILE C 1 621 ? 182.44693 142.33193 186.47648 1.000 50.05381 622 ILE C C 1
ATOM 7634 O O . ILE C 1 621 ? 182.54221 143.51226 186.83217 1.000 52.93211 622 ILE C O 1
ATOM 7639 N N . SER C 1 622 ? 182.24115 141.99471 185.20096 1.000 48.09836 623 SER C N 1
ATOM 7640 C CA . SER C 1 622 ? 182.06676 143.02669 184.18249 1.000 49.74574 623 SER C CA 1
ATOM 7641 C C . SER C 1 622 ? 180.82020 143.86013 184.45582 1.000 53.72952 623 SER C C 1
ATOM 7642 O O . SER C 1 622 ? 180.84131 145.09299 184.34321 1.000 56.85468 623 SER C O 1
ATOM 7645 N N . GLN C 1 623 ? 179.72006 143.19775 184.81913 1.000 51.29825 624 GLN C N 1
ATOM 7646 C CA . GLN C 1 623 ? 178.49658 143.91877 185.15146 1.000 49.92027 624 GLN C CA 1
ATOM 7647 C C . GLN C 1 623 ? 178.69567 144.80152 186.37632 1.000 53.01989 624 GLN C C 1
ATOM 7648 O O . GLN C 1 623 ? 178.21118 145.93873 186.41717 1.000 53.47363 624 GLN C O 1
ATOM 7650 N N . GLY C 1 624 ? 179.40423 144.29404 187.38641 1.000 50.69419 625 GLY C N 1
ATOM 7651 C CA . GLY C 1 624 ? 179.68669 145.10892 188.55848 1.000 50.13607 625 GLY C CA 1
ATOM 7652 C C . GLY C 1 624 ? 180.54273 146.31907 188.23977 1.000 48.69507 625 GLY C C 1
ATOM 7653 O O . GLY C 1 624 ? 180.36416 147.39113 188.82205 1.000 48.60181 625 GLY C O 1
ATOM 7654 N N . ARG C 1 625 ? 181.48687 146.16221 187.31121 1.000 44.96356 626 ARG C N 1
ATOM 7655 C CA . ARG C 1 625 ? 182.36566 147.26378 186.93089 1.000 44.20145 626 ARG C CA 1
ATOM 7656 C C . ARG C 1 625 ? 181.62179 148.31904 186.11891 1.000 48.98630 626 ARG C C 1
ATOM 7657 O O . ARG C 1 625 ? 181.87388 149.52123 186.26210 1.000 48.57304 626 ARG C O 1
ATOM 7665 N N . LEU C 1 626 ? 180.69724 147.88411 185.25814 1.000 47.35853 627 LEU C N 1
ATOM 7666 C CA . LEU C 1 626 ? 180.13142 148.75730 184.23346 1.000 46.06937 627 LEU C CA 1
ATOM 7667 C C . LEU C 1 626 ? 179.42837 149.99995 184.78393 1.000 49.57551 627 LEU C C 1
ATOM 7668 O O . LEU C 1 626 ? 179.72646 151.12512 184.36911 1.000 51.38793 627 LEU C O 1
ATOM 7670 N N . GLY C 1 627 ? 178.49807 149.81672 185.72065 1.000 45.01118 628 GLY C N 1
ATOM 7671 C CA . GLY C 1 627 ? 177.55996 150.85556 186.09210 1.000 42.79153 628 GLY C CA 1
ATOM 7672 C C . GLY C 1 627 ? 178.16994 152.14600 186.60952 1.000 46.11282 628 GLY C C 1
ATOM 7673 O O . GLY C 1 627 ? 177.85502 153.24776 186.13259 1.000 43.61053 628 GLY C O 1
ATOM 7674 N N . PRO C 1 628 ? 179.04441 152.03559 187.61503 1.000 48.13190 629 PRO C N 1
ATOM 7675 C CA . PRO C 1 628 ? 179.66931 153.25258 188.16331 1.000 45.73586 629 PRO C CA 1
ATOM 7676 C C . PRO C 1 628 ? 180.45858 154.03489 187.12991 1.000 40.54931 629 PRO C C 1
ATOM 7677 O O . PRO C 1 628 ? 180.45607 155.27299 187.15197 1.000 39.76779 629 PRO C O 1
ATOM 7679 N N . GLY C 1 629 ? 181.12643 153.34295 186.21342 1.000 39.93196 630 GLY C N 1
ATOM 7680 C CA . GLY C 1 629 ? 181.83299 154.01139 185.14333 1.000 41.54874 630 GLY C CA 1
ATOM 7681 C C . GLY C 1 629 ? 180.89508 154.83046 184.28516 1.000 41.31579 630 GLY C C 1
ATOM 7682 O O . GLY C 1 629 ? 181.19174 155.98425 183.95660 1.000 44.54575 630 GLY C O 1
ATOM 7683 N N . ARG C 1 630 ? 179.74630 154.24664 183.93273 1.000 41.91670 631 ARG C N 1
ATOM 7684 C CA . ARG C 1 630 ? 178.77720 154.96387 183.11147 1.000 43.13267 631 ARG C CA 1
ATOM 7685 C C . ARG C 1 630 ? 178.24090 156.19000 183.83698 1.000 39.40294 631 ARG C C 1
ATOM 7686 O O . ARG C 1 630 ? 178.10027 157.26240 183.23955 1.000 40.06613 631 ARG C O 1
ATOM 7694 N N . ILE C 1 631 ? 177.93358 156.05682 185.12923 1.000 24.87072 632 ILE C N 1
ATOM 7695 C CA . ILE C 1 631 ? 177.34297 157.19175 185.83747 1.000 32.13231 632 ILE C CA 1
ATOM 7696 C C . ILE C 1 631 ? 178.36616 158.31568 186.00379 1.000 38.38130 632 ILE C C 1
ATOM 7697 O O . ILE C 1 631 ? 178.03492 159.50561 185.87224 1.000 40.46186 632 ILE C O 1
ATOM 7702 N N . HIS C 1 632 ? 179.63201 157.96114 186.25414 1.000 38.27441 633 HIS C N 1
ATOM 7703 C CA . HIS C 1 632 ? 180.67653 158.97673 186.34848 1.000 30.33082 633 HIS C CA 1
ATOM 7704 C C . HIS C 1 632 ? 180.89691 159.66856 185.00750 1.000 31.01707 633 HIS C C 1
ATOM 7705 O O . HIS C 1 632 ? 181.05192 160.89813 184.94883 1.000 34.88761 633 HIS C O 1
ATOM 7712 N N . HIS C 1 633 ? 180.90224 158.89621 183.91616 1.000 25.74148 634 HIS C N 1
ATOM 7713 C CA . HIS C 1 633 ? 181.03263 159.49411 182.59230 1.000 28.54842 634 HIS C CA 1
ATOM 7714 C C . HIS C 1 633 ? 179.87034 160.42873 182.29309 1.000 30.66825 634 HIS C C 1
ATOM 7715 O O . HIS C 1 633 ? 180.05853 161.48204 181.67880 1.000 36.18569 634 HIS C O 1
ATOM 7722 N N . CYS C 1 634 ? 178.65875 160.05890 182.71233 1.000 23.52103 635 CYS C N 1
ATOM 7723 C CA . CYS C 1 634 ? 177.50232 160.91319 182.46085 1.000 23.46924 635 CYS C CA 1
ATOM 7724 C C . CYS C 1 634 ? 177.59975 162.22525 183.23108 1.000 22.67262 635 CYS C C 1
ATOM 7725 O O . CYS C 1 634 ? 177.26953 163.29238 182.69769 1.000 29.64654 635 CYS C O 1
ATOM 7728 N N . MET C 1 635 ? 178.05230 162.17104 184.48672 1.000 21.33456 636 MET C N 1
ATOM 7729 C CA . MET C 1 635 ? 178.23441 163.40934 185.24377 1.000 20.42818 636 MET C CA 1
ATOM 7730 C C . MET C 1 635 ? 179.28746 164.30812 184.59593 1.000 23.97116 636 MET C C 1
ATOM 7731 O O . MET C 1 635 ? 179.08688 165.52786 184.45495 1.000 25.45100 636 MET C O 1
ATOM 7733 N N . ARG C 1 636 ? 180.41383 163.72128 184.18088 1.000 22.97790 637 ARG C N 1
ATOM 7734 C CA . ARG C 1 636 ? 181.44590 164.51320 183.51784 1.000 19.71295 637 ARG C CA 1
ATOM 7735 C C . ARG C 1 636 ? 180.94335 165.08406 182.19590 1.000 16.49172 637 ARG C C 1
ATOM 7736 O O . ARG C 1 636 ? 181.31113 166.20021 181.81077 1.000 23.83710 637 ARG C O 1
ATOM 7744 N N . THR C 1 637 ? 180.09316 164.33608 181.49245 1.000 16.99194 638 THR C N 1
ATOM 7745 C CA . THR C 1 637 ? 179.52261 164.82427 180.24320 1.000 21.45569 638 THR C CA 1
ATOM 7746 C C . THR C 1 637 ? 178.58566 165.99964 180.48725 1.000 17.42933 638 THR C C 1
ATOM 7747 O O . THR C 1 637 ? 178.53929 166.93808 179.68577 1.000 20.00522 638 THR C O 1
ATOM 7751 N N . VAL C 1 638 ? 177.82878 165.96518 181.58640 1.000 9.66877 639 VAL C N 1
ATOM 7752 C CA . VAL C 1 638 ? 176.98677 167.10834 181.94000 1.000 15.32852 639 VAL C CA 1
ATOM 7753 C C . VAL C 1 638 ? 177.84397 168.34421 182.19254 1.000 19.03444 639 VAL C C 1
ATOM 7754 O O . VAL C 1 638 ? 177.52976 169.45088 181.72532 1.000 23.22661 639 VAL C O 1
ATOM 7758 N N . GLY C 1 639 ? 178.94194 168.17672 182.93353 1.000 16.86125 640 GLY C N 1
ATOM 7759 C CA . GLY C 1 639 ? 179.84303 169.30340 183.15181 1.000 7.71231 640 GLY C CA 1
ATOM 7760 C C . GLY C 1 639 ? 180.43079 169.85287 181.86123 1.000 11.22935 640 GLY C C 1
ATOM 7761 O O . GLY C 1 639 ? 180.50060 171.07491 181.65932 1.000 24.24344 640 GLY C O 1
ATOM 7762 N N . LEU C 1 640 ? 180.85438 168.95874 180.96604 1.000 6.37399 641 LEU C N 1
ATOM 7763 C CA . LEU C 1 640 ? 181.39537 169.38885 179.68134 1.000 10.24881 641 LEU C CA 1
ATOM 7764 C C . LEU C 1 640 ? 180.34735 170.12434 178.85508 1.000 10.47829 641 LEU C C 1
ATOM 7765 O O . LEU C 1 640 ? 180.66117 171.10597 178.17221 1.000 17.48486 641 LEU C O 1
ATOM 7770 N N . ALA C 1 641 ? 179.09894 169.65560 178.89249 1.000 11.16108 642 ALA C N 1
ATOM 7771 C CA . ALA C 1 641 ? 178.02870 170.33948 178.17620 1.000 11.57046 642 ALA C CA 1
ATOM 7772 C C . ALA C 1 641 ? 177.80889 171.74112 178.72559 1.000 13.84694 642 ALA C C 1
ATOM 7773 O O . ALA C 1 641 ? 177.55110 172.68117 177.96426 1.000 20.93817 642 ALA C O 1
ATOM 7775 N N . GLU C 1 642 ? 177.89738 171.90025 180.04823 1.000 12.21680 643 GLU C N 1
ATOM 7776 C CA . GLU C 1 642 ? 177.77742 173.23595 180.62880 1.000 11.54066 643 GLU C CA 1
ATOM 7777 C C . GLU C 1 642 ? 178.88638 174.15659 180.12949 1.000 20.77924 643 GLU C C 1
ATOM 7778 O O . GLU C 1 642 ? 178.63535 175.32061 179.77975 1.000 29.68205 643 GLU C O 1
ATOM 7784 N N . ARG C 1 643 ? 180.12086 173.64888 180.08073 1.000 18.36745 644 ARG C N 1
ATOM 7785 C CA . ARG C 1 643 ? 181.22280 174.46240 179.56534 1.000 14.97244 644 ARG C CA 1
ATOM 7786 C C . ARG C 1 643 ? 181.00403 174.84361 178.10061 1.000 18.54584 644 ARG C C 1
ATOM 7787 O O . ARG C 1 643 ? 181.24031 175.99574 177.70235 1.000 16.21798 644 ARG C O 1
ATOM 7795 N N . ILE C 1 644 ? 180.55267 173.88557 177.28573 1.000 10.22491 645 ILE C N 1
ATOM 7796 C CA . ILE C 1 644 ? 180.29821 174.15137 175.87111 1.000 11.56124 645 ILE C CA 1
ATOM 7797 C C . ILE C 1 644 ? 179.22629 175.22069 175.71243 1.000 21.18883 645 ILE C C 1
ATOM 7798 O O . ILE C 1 644 ? 179.33899 176.11510 174.86351 1.000 21.53865 645 ILE C O 1
ATOM 7803 N N . LEU C 1 645 ? 178.16401 175.13930 176.51760 1.000 15.14571 646 LEU C N 1
ATOM 7804 C CA . LEU C 1 645 ? 177.09488 176.12742 176.43102 1.000 13.27847 646 LEU C CA 1
ATOM 7805 C C . LEU C 1 645 ? 177.59342 177.51338 176.81686 1.000 12.15610 646 LEU C C 1
ATOM 7806 O O . LEU C 1 645 ? 177.20653 178.51325 176.19945 1.000 19.72737 646 LEU C O 1
ATOM 7811 N N . GLN C 1 646 ? 178.45280 177.59567 177.83533 1.000 15.58299 647 GLN C N 1
ATOM 7812 C CA . GLN C 1 646 ? 179.01726 178.89044 178.20958 1.000 14.63330 647 GLN C CA 1
ATOM 7813 C C . GLN C 1 646 ? 179.83263 179.48494 177.06358 1.000 13.26519 647 GLN C C 1
ATOM 7814 O O . GLN C 1 646 ? 179.70927 180.67730 176.74554 1.000 19.52441 647 GLN C O 1
ATOM 7820 N N . ILE C 1 647 ? 180.65957 178.65748 176.41679 1.000 16.68550 648 ILE C N 1
ATOM 7821 C CA . ILE C 1 647 ? 181.46125 179.13500 175.28723 1.000 16.16835 648 ILE C CA 1
ATOM 7822 C C . ILE C 1 647 ? 180.56078 179.62378 174.15470 1.000 15.55004 648 ILE C C 1
ATOM 7823 O O . ILE C 1 647 ? 180.79923 180.68217 173.55281 1.000 14.20942 648 ILE C O 1
ATOM 7828 N N . MET C 1 648 ? 179.51645 178.85305 173.84147 1.000 17.24887 649 MET C N 1
ATOM 7829 C CA . MET C 1 648 ? 178.63580 179.21236 172.73421 1.000 14.96607 649 MET C CA 1
ATOM 7830 C C . MET C 1 648 ? 177.89281 180.51233 173.02069 1.000 19.28833 649 MET C C 1
ATOM 7831 O O . MET C 1 648 ? 177.72889 181.35452 172.13020 1.000 17.55086 649 MET C O 1
ATOM 7836 N N . CYS C 1 649 ? 177.43275 180.69523 174.26223 1.000 16.17514 650 CYS C N 1
ATOM 7837 C CA . CYS C 1 649 ? 176.75863 181.94149 174.61591 1.000 14.60632 650 CYS C CA 1
ATOM 7838 C C . CYS C 1 649 ? 177.70652 183.12957 174.51772 1.000 13.39695 650 CYS C C 1
ATOM 7839 O O . CYS C 1 649 ? 177.31655 184.20713 174.04678 1.000 21.47841 650 CYS C O 1
ATOM 7842 N N . ASP C 1 650 ? 178.95637 182.95507 174.95763 1.000 20.47452 651 ASP C N 1
ATOM 7843 C CA . ASP C 1 650 ? 179.93594 184.03099 174.82941 1.000 15.62602 651 ASP C CA 1
ATOM 7844 C C . ASP C 1 650 ? 180.12733 184.42721 173.36968 1.000 21.13542 651 ASP C C 1
ATOM 7845 O O . ASP C 1 650 ? 180.11955 185.61793 173.02672 1.000 21.97879 651 ASP C O 1
ATOM 7850 N N . ARG C 1 651 ? 180.28685 183.43433 172.49066 1.000 22.42655 652 ARG C N 1
ATOM 7851 C CA . ARG C 1 651 ? 180.45983 183.72861 171.07005 1.000 11.94959 652 ARG C CA 1
ATOM 7852 C C . ARG C 1 651 ? 179.23266 184.42367 170.49279 1.000 16.99663 652 ARG C C 1
ATOM 7853 O O . ARG C 1 651 ? 179.35372 185.38434 169.72469 1.000 19.27491 652 ARG C O 1
ATOM 7861 N N . ALA C 1 652 ? 178.03791 183.94387 170.84516 1.000 22.57944 653 ALA C N 1
ATOM 7862 C CA . ALA C 1 652 ? 176.81751 184.52679 170.29776 1.000 17.10774 653 ALA C CA 1
ATOM 7863 C C . ALA C 1 652 ? 176.65914 185.97869 170.72474 1.000 20.59601 653 ALA C C 1
ATOM 7864 O O . ALA C 1 652 ? 176.20953 186.81920 169.93789 1.000 19.36094 653 ALA C O 1
ATOM 7866 N N . VAL C 1 653 ? 177.01446 186.29302 171.96930 1.000 20.31419 654 VAL C N 1
ATOM 7867 C CA . VAL C 1 653 ? 176.93016 187.67436 172.43229 1.000 21.10701 654 VAL C CA 1
ATOM 7868 C C . VAL C 1 653 ? 177.98029 188.54319 171.74779 1.000 19.54569 654 VAL C C 1
ATOM 7869 O O . VAL C 1 653 ? 177.72234 189.70447 171.41271 1.000 23.56623 654 VAL C O 1
ATOM 7873 N N . GLN C 1 654 ? 179.17607 187.99609 171.51695 1.000 26.73691 655 GLN C N 1
ATOM 7874 C CA . GLN C 1 654 ? 180.28337 188.82517 171.04476 1.000 25.67811 655 GLN C CA 1
ATOM 7875 C C . GLN C 1 654 ? 180.11035 189.24401 169.58471 1.000 25.79524 655 GLN C C 1
ATOM 7876 O O . GLN C 1 654 ? 180.29475 190.41677 169.24012 1.000 23.82939 655 GLN C O 1
ATOM 7882 N N . ARG C 1 655 ? 179.76078 188.30391 168.71178 1.000 25.32853 656 ARG C N 1
ATOM 7883 C CA . ARG C 1 655 ? 179.85840 188.52160 167.27424 1.000 23.45506 656 ARG C CA 1
ATOM 7884 C C . ARG C 1 655 ? 178.61728 189.20662 166.70978 1.000 23.65167 656 ARG C C 1
ATOM 7885 O O . ARG C 1 655 ? 177.51472 189.10306 167.24993 1.000 23.71923 656 ARG C O 1
ATOM 7893 N N . GLU C 1 656 ? 178.81735 189.90198 165.58960 1.000 26.36424 657 GLU C N 1
ATOM 7894 C CA . GLU C 1 656 ? 177.75848 190.64169 164.91003 1.000 28.53400 657 GLU C CA 1
ATOM 7895 C C . GLU C 1 656 ? 177.80888 190.32671 163.42341 1.000 27.07879 657 GLU C C 1
ATOM 7896 O O . GLU C 1 656 ? 178.87278 190.42159 162.80587 1.000 33.19799 657 GLU C O 1
ATOM 7902 N N . ALA C 1 657 ? 176.66452 189.95909 162.85017 1.000 25.41764 658 ALA C N 1
ATOM 7903 C CA . ALA C 1 657 ? 176.56767 189.65978 161.42894 1.000 24.33997 658 ALA C CA 1
ATOM 7904 C C . ALA C 1 657 ? 175.23273 190.15273 160.89452 1.000 26.59086 658 ALA C C 1
ATOM 7905 O O . ALA C 1 657 ? 174.19872 189.99332 161.54812 1.000 32.25156 658 ALA C O 1
ATOM 7907 N N . PHE C 1 658 ? 175.26479 190.74055 159.69802 1.000 23.50538 659 PHE C N 1
ATOM 7908 C CA . PHE C 1 658 ? 174.07338 191.28037 159.04101 1.000 20.18569 659 PHE C CA 1
ATOM 7909 C C . PHE C 1 658 ? 173.38495 192.32627 159.91820 1.000 29.89921 659 PHE C C 1
ATOM 7910 O O . PHE C 1 658 ? 172.17134 192.29509 160.13098 1.000 29.38305 659 PHE C O 1
ATOM 7918 N N . LYS C 1 659 ? 174.18955 193.25849 160.43439 1.000 30.39763 660 LYS C N 1
ATOM 7919 C CA . LYS C 1 659 ? 173.71359 194.42039 161.18825 1.000 30.13851 660 LYS C CA 1
ATOM 7920 C C . LYS C 1 659 ? 173.01080 194.02796 162.48538 1.000 28.90940 660 LYS C C 1
ATOM 7921 O O . LYS C 1 659 ? 172.13553 194.74963 162.96721 1.000 36.89164 660 LYS C O 1
ATOM 7923 N N . LYS C 1 660 ? 173.39186 192.89347 163.06764 1.000 24.84734 661 LYS C N 1
ATOM 7924 C CA . LYS C 1 660 ? 172.85556 192.47732 164.35651 1.000 25.55660 661 LYS C CA 1
ATOM 7925 C C . LYS C 1 660 ? 173.76225 191.40595 164.94247 1.000 25.22558 661 LYS C C 1
ATOM 7926 O O . LYS C 1 660 ? 174.55895 190.78721 164.23409 1.000 24.84265 661 LYS C O 1
ATOM 7932 N N . LYS C 1 661 ? 173.63122 191.19751 166.24995 1.000 25.88341 662 LYS C N 1
ATOM 7933 C CA . LYS C 1 661 ? 174.41361 190.17738 166.92831 1.000 19.66937 662 LYS C CA 1
ATOM 7934 C C . LYS C 1 661 ? 173.90695 188.78422 166.55805 1.000 25.03933 662 LYS C C 1
ATOM 7935 O O . LYS C 1 661 ? 172.82154 188.61303 165.99775 1.000 30.20841 662 LYS C O 1
ATOM 7941 N N . LEU C 1 662 ? 174.72149 187.77414 166.87132 1.000 22.92938 663 LEU C N 1
ATOM 7942 C CA . LEU C 1 662 ? 174.36143 186.40515 166.51571 1.000 19.03748 663 LEU C CA 1
ATOM 7943 C C . LEU C 1 662 ? 173.14436 185.92357 167.29496 1.000 21.51953 663 LEU C C 1
ATOM 7944 O O . LEU C 1 662 ? 172.29328 185.21663 166.74480 1.000 23.71899 663 LEU C O 1
ATOM 7949 N N . TYR C 1 663 ? 173.04210 186.28446 168.57602 1.000 25.94839 664 TYR C N 1
ATOM 7950 C CA . TYR C 1 663 ? 171.89660 185.84414 169.36400 1.000 21.12749 664 TYR C CA 1
ATOM 7951 C C . TYR C 1 663 ? 170.61081 186.55280 168.96142 1.000 22.44708 664 TYR C C 1
ATOM 7952 O O . TYR C 1 663 ? 169.52400 186.06352 169.28340 1.000 26.18633 664 TYR C O 1
ATOM 7961 N N . GLU C 1 664 ? 170.70660 187.69056 168.27051 1.000 23.28384 665 GLU C N 1
ATOM 7962 C CA . GLU C 1 664 ? 169.51222 188.36558 167.78016 1.000 18.58060 665 GLU C CA 1
ATOM 7963 C C . GLU C 1 664 ? 168.82562 187.58160 166.67196 1.000 19.48192 665 GLU C C 1
ATOM 7964 O O . GLU C 1 664 ? 167.63998 187.80827 166.41318 1.000 27.55267 665 GLU C O 1
ATOM 7970 N N . HIS C 1 665 ? 169.54211 186.67887 166.00870 1.000 19.47087 666 HIS C N 1
ATOM 7971 C CA . HIS C 1 665 ? 168.91913 185.72722 165.10143 1.000 19.00657 666 HIS C CA 1
ATOM 7972 C C . HIS C 1 665 ? 168.24590 184.63235 165.91836 1.000 21.59908 666 HIS C C 1
ATOM 7973 O O . HIS C 1 665 ? 168.85157 184.07242 166.83664 1.000 28.50156 666 HIS C O 1
ATOM 7980 N N . GLU C 1 666 ? 166.99028 184.32884 165.58365 1.000 18.26518 667 GLU C N 1
ATOM 7981 C CA . GLU C 1 666 ? 166.18501 183.46374 166.44006 1.000 12.96506 667 GLU C CA 1
ATOM 7982 C C . GLU C 1 666 ? 166.69960 182.03214 166.46897 1.000 9.54061 667 GLU C C 1
ATOM 7983 O O . GLU C 1 666 ? 166.48417 181.32022 167.45546 1.000 17.87116 667 GLU C O 1
ATOM 7989 N N . VAL C 1 667 ? 167.37028 181.58859 165.40628 1.000 8.91416 668 VAL C N 1
ATOM 7990 C CA . VAL C 1 667 ? 167.84977 180.20958 165.35501 1.000 14.92272 668 VAL C CA 1
ATOM 7991 C C . VAL C 1 667 ? 168.91036 179.97327 166.42509 1.000 14.34055 668 VAL C C 1
ATOM 7992 O O . VAL C 1 667 ? 168.89685 178.95327 167.12322 1.000 13.49617 668 VAL C O 1
ATOM 7996 N N . VAL C 1 668 ? 169.83368 180.92413 166.58386 1.000 13.78257 669 VAL C N 1
ATOM 7997 C CA . VAL C 1 668 ? 170.88449 180.79112 167.59168 1.000 9.45158 669 VAL C CA 1
ATOM 7998 C C . VAL C 1 668 ? 170.29243 180.81234 168.99689 1.000 9.55578 669 VAL C C 1
ATOM 7999 O O . VAL C 1 668 ? 170.68804 180.02553 169.86863 1.000 23.12917 669 VAL C O 1
ATOM 8003 N N . ALA C 1 669 ? 169.34118 181.71520 169.24193 1.000 10.20631 670 ALA C N 1
ATOM 8004 C CA . ALA C 1 669 ? 168.71415 181.79995 170.55704 1.000 7.71298 670 ALA C CA 1
ATOM 8005 C C . ALA C 1 669 ? 167.95805 180.51878 170.88821 1.000 10.95930 670 ALA C C 1
ATOM 8006 O O . ALA C 1 669 ? 167.98786 180.03783 172.02867 1.000 19.01118 670 ALA C O 1
ATOM 8008 N N . HIS C 1 670 ? 167.27184 179.94947 169.89626 1.000 6.81576 671 HIS C N 1
ATOM 8009 C CA . HIS C 1 670 ? 166.56447 178.69424 170.11510 1.000 10.85805 671 HIS C CA 1
ATOM 8010 C C . HIS C 1 670 ? 167.54005 177.54758 170.34961 1.000 12.11420 671 HIS C C 1
ATOM 8011 O O . HIS C 1 670 ? 167.26004 176.63868 171.13923 1.000 23.42355 671 HIS C O 1
ATOM 8018 N N . TRP C 1 671 ? 168.69638 177.57895 169.68171 1.000 3.81831 672 TRP C N 1
ATOM 8019 C CA . TRP C 1 671 ? 169.75214 176.61140 169.96736 1.000 4.98538 672 TRP C CA 1
ATOM 8020 C C . TRP C 1 671 ? 170.18001 176.69064 171.42625 1.000 9.07200 672 TRP C C 1
ATOM 8021 O O . TRP C 1 671 ? 170.32996 175.66813 172.10460 1.000 16.01668 672 TRP C O 1
ATOM 8032 N N . ILE C 1 672 ? 170.37994 177.91285 171.92051 1.000 7.68989 673 ILE C N 1
ATOM 8033 C CA . ILE C 1 672 ? 170.80228 178.11106 173.30636 1.000 8.46683 673 ILE C CA 1
ATOM 8034 C C . ILE C 1 672 ? 169.74431 177.57965 174.27018 1.000 8.47697 673 ILE C C 1
ATOM 8035 O O . ILE C 1 672 ? 170.05367 176.88281 175.24929 1.000 14.33794 673 ILE C O 1
ATOM 8040 N N . ALA C 1 673 ? 168.47645 177.89726 173.99981 1.000 10.19424 674 ALA C N 1
ATOM 8041 C CA . ALA C 1 673 ? 167.39144 177.45167 174.87039 1.000 7.81968 674 ALA C CA 1
ATOM 8042 C C . ALA C 1 673 ? 167.28943 175.92956 174.89850 1.000 9.18770 674 ALA C C 1
ATOM 8043 O O . ALA C 1 673 ? 167.13406 175.32120 175.96738 1.000 15.46727 674 ALA C O 1
ATOM 8045 N N . LYS C 1 674 ? 167.37745 175.29501 173.72691 1.000 6.25500 675 LYS C N 1
ATOM 8046 C CA . LYS C 1 674 ? 167.29673 173.84052 173.66586 1.000 3.95686 675 LYS C CA 1
ATOM 8047 C C . LYS C 1 674 ? 168.48239 173.19074 174.36607 1.000 8.15190 675 LYS C C 1
ATOM 8048 O O . LYS C 1 674 ? 168.33335 172.14875 175.01669 1.000 13.10879 675 LYS C O 1
ATOM 8054 N N . SER C 1 675 ? 169.66958 173.79110 174.24548 1.000 6.12510 676 SER C N 1
ATOM 8055 C CA . SER C 1 675 ? 170.83208 173.27477 174.95822 1.000 0.55161 676 SER C CA 1
ATOM 8056 C C . SER C 1 675 ? 170.61547 173.31544 176.46437 1.000 10.86806 676 SER C C 1
ATOM 8057 O O . SER C 1 675 ? 170.92280 172.34673 177.17028 1.000 18.76353 676 SER C O 1
ATOM 8060 N N . ARG C 1 676 ? 170.08420 174.42942 176.97441 1.000 9.80496 677 ARG C N 1
ATOM 8061 C CA . ARG C 1 676 ? 169.83078 174.52680 178.41027 1.000 10.43987 677 ARG C CA 1
ATOM 8062 C C . ARG C 1 676 ? 168.81032 173.48589 178.86550 1.000 15.23868 677 ARG C C 1
ATOM 8063 O O . ARG C 1 676 ? 168.98973 172.83943 179.91004 1.000 19.96986 677 ARG C O 1
ATOM 8071 N N . ILE C 1 677 ? 167.74122 173.29735 178.08730 1.000 5.10903 678 ILE C N 1
ATOM 8072 C CA . ILE C 1 677 ? 166.72648 172.30755 178.45134 1.000 9.34745 678 ILE C CA 1
ATOM 8073 C C . ILE C 1 677 ? 167.33370 170.90737 178.49712 1.000 15.59921 678 ILE C C 1
ATOM 8074 O O . ILE C 1 677 ? 167.09812 170.13596 179.43917 1.000 21.67472 678 ILE C O 1
ATOM 8079 N N . ALA C 1 678 ? 168.12973 170.56010 177.48079 1.000 10.22756 679 ALA C N 1
ATOM 8080 C CA . ALA C 1 678 ? 168.74046 169.23442 177.43618 1.000 8.05174 679 ALA C CA 1
ATOM 8081 C C . ALA C 1 678 ? 169.70163 169.02201 178.59958 1.000 13.29169 679 ALA C C 1
ATOM 8082 O O . ALA C 1 678 ? 169.75275 167.93001 179.18272 1.000 18.13463 679 ALA C O 1
ATOM 8084 N N . ILE C 1 679 ? 170.48186 170.05016 178.94249 1.000 13.88389 680 ILE C N 1
ATOM 8085 C CA . ILE C 1 679 ? 171.41618 169.93763 180.05953 1.000 15.23982 680 ILE C CA 1
ATOM 8086 C C . ILE C 1 679 ? 170.66106 169.67282 181.35556 1.000 14.65753 680 ILE C C 1
ATOM 8087 O O . ILE C 1 679 ? 171.03135 168.79190 182.14426 1.000 15.43982 680 ILE C O 1
ATOM 8092 N N . GLU C 1 680 ? 169.58061 170.42472 181.58932 1.000 17.14871 681 GLU C N 1
ATOM 8093 C CA . GLU C 1 680 ? 168.79216 170.20923 182.80007 1.000 13.81530 681 GLU C CA 1
ATOM 8094 C C . GLU C 1 680 ? 168.22501 168.79469 182.84662 1.000 16.61846 681 GLU C C 1
ATOM 8095 O O . GLU C 1 680 ? 168.26823 168.13059 183.89297 1.000 15.13174 681 GLU C O 1
ATOM 8101 N N . GLU C 1 681 ? 167.70415 168.31074 181.71578 1.000 21.58621 682 GLU C N 1
ATOM 8102 C CA . GLU C 1 681 ? 167.10439 166.97930 181.68736 1.000 18.45387 682 GLU C CA 1
ATOM 8103 C C . GLU C 1 681 ? 168.13307 165.89408 181.98980 1.000 10.54630 682 GLU C C 1
ATOM 8104 O O . GLU C 1 681 ? 167.87860 164.98844 182.79577 1.000 14.91651 682 GLU C O 1
ATOM 8110 N N . ILE C 1 682 ? 169.30434 165.96254 181.35061 1.000 14.41851 683 ILE C N 1
ATOM 8111 C CA . ILE C 1 682 ? 170.29669 164.91078 181.56077 1.000 12.28758 683 ILE C CA 1
ATOM 8112 C C . ILE C 1 682 ? 170.85155 164.96817 182.97959 1.000 14.28172 683 ILE C C 1
ATOM 8113 O O . ILE C 1 682 ? 171.14175 163.92785 183.58557 1.000 15.14514 683 ILE C O 1
ATOM 8118 N N . ARG C 1 683 ? 171.00222 166.17296 183.54068 1.000 11.45532 684 ARG C N 1
ATOM 8119 C CA . ARG C 1 683 ? 171.45266 166.27200 184.92488 1.000 7.93570 684 ARG C CA 1
ATOM 8120 C C . ARG C 1 683 ? 170.44561 165.64450 185.88057 1.000 14.48692 684 ARG C C 1
ATOM 8121 O O . ARG C 1 683 ? 170.82798 164.92990 186.81747 1.000 17.44693 684 ARG C O 1
ATOM 8129 N N . LEU C 1 684 ? 169.15233 165.89883 185.66221 1.000 14.87497 685 LEU C N 1
ATOM 8130 C CA . LEU C 1 684 ? 168.13802 165.29010 186.51758 1.000 10.44090 685 LEU C CA 1
ATOM 8131 C C . 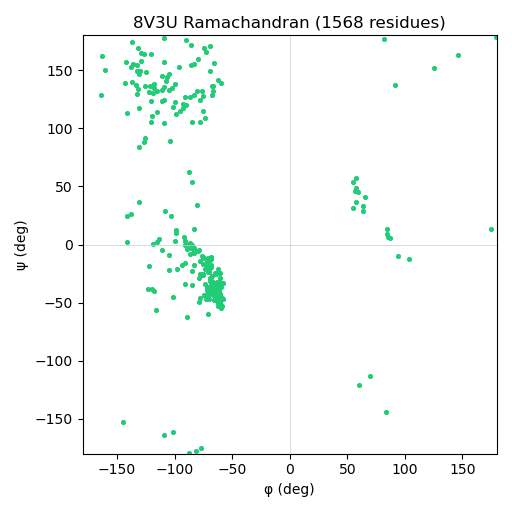LEU C 1 684 ? 168.14505 163.77163 186.38911 1.000 14.24963 685 LEU C C 1
ATOM 8132 O O . LEU C 1 684 ? 168.00684 163.05674 187.38914 1.000 11.22105 685 LEU C O 1
ATOM 8137 N N . LEU C 1 685 ? 168.30984 163.26018 185.16556 1.000 13.07873 686 LEU C N 1
ATOM 8138 C CA . LEU C 1 685 ? 168.36315 161.81256 184.97249 1.000 8.77655 686 LEU C CA 1
ATOM 8139 C C . LEU C 1 685 ? 169.55208 161.19523 185.70279 1.000 11.42409 686 LEU C C 1
ATOM 8140 O O . LEU C 1 685 ? 169.41953 160.15014 186.35587 1.000 16.78021 686 LEU C O 1
ATOM 8145 N N . THR C 1 686 ? 170.72384 161.82951 185.60722 1.000 14.27964 687 THR C N 1
ATOM 8146 C CA . THR C 1 686 ? 171.90561 161.29935 186.28118 1.000 12.63046 687 THR C CA 1
ATOM 8147 C C . THR C 1 686 ? 171.74629 161.33345 187.79709 1.000 15.52452 687 THR C C 1
ATOM 8148 O O . THR C 1 686 ? 172.13780 160.38518 188.48876 1.000 15.76417 687 THR C O 1
ATOM 8152 N N . LEU C 1 687 ? 171.17969 162.41753 188.33442 1.000 17.73658 688 LEU C N 1
ATOM 8153 C CA . LEU C 1 687 ? 170.96639 162.48968 189.77725 1.000 12.19429 688 LEU C CA 1
ATOM 8154 C C . LEU C 1 687 ? 169.96201 161.44296 190.24288 1.000 16.18993 688 LEU C C 1
ATOM 8155 O O . LEU C 1 687 ? 170.12193 160.85816 191.32136 1.000 23.79199 688 LEU C O 1
ATOM 8160 N N . LYS C 1 688 ? 168.91811 161.19641 189.44654 1.000 20.51336 689 LYS C N 1
ATOM 8161 C CA . LYS C 1 688 ? 167.96767 160.13959 189.77663 1.000 17.97743 689 LYS C CA 1
ATOM 8162 C C . LYS C 1 688 ? 168.64920 158.77866 189.81314 1.000 20.94243 689 LYS C C 1
ATOM 8163 O O . LYS C 1 688 ? 168.41518 157.98329 190.73095 1.000 27.71306 689 LYS C O 1
ATOM 8169 N N . ALA C 1 689 ? 169.50255 158.49539 188.82558 1.000 26.53935 690 ALA C N 1
ATOM 8170 C CA . ALA C 1 689 ? 170.21849 157.22165 188.81585 1.000 20.40517 690 ALA C CA 1
ATOM 8171 C C . ALA C 1 689 ? 171.14107 157.09153 190.02356 1.000 22.84599 690 ALA C C 1
ATOM 8172 O O . ALA C 1 689 ? 171.23477 156.01773 190.63150 1.000 26.94607 690 ALA C O 1
ATOM 8174 N N . ALA C 1 690 ? 171.83396 158.17491 190.38410 1.000 31.73701 691 ALA C N 1
ATOM 8175 C CA . ALA C 1 690 ? 172.72890 158.13370 191.53801 1.000 27.11567 691 ALA C CA 1
ATOM 8176 C C . ALA C 1 690 ? 171.96062 157.88929 192.83059 1.000 27.86315 691 ALA C C 1
ATOM 8177 O O . ALA C 1 690 ? 172.38327 157.08622 193.67187 1.000 29.56841 691 ALA C O 1
ATOM 8179 N N . HIS C 1 691 ? 170.82681 158.57184 193.00625 1.000 31.29498 692 HIS C N 1
ATOM 8180 C CA . HIS C 1 691 ? 170.01202 158.35634 194.19734 1.000 32.56592 692 HIS C CA 1
ATOM 8181 C C . HIS C 1 691 ? 169.47107 156.93361 194.24578 1.000 31.32837 692 HIS C C 1
ATOM 8182 O O . HIS C 1 691 ? 169.40411 156.32319 195.31923 1.000 36.79088 692 HIS C O 1
ATOM 8189 N N . SER C 1 692 ? 169.06969 156.39104 193.09416 1.000 36.59693 693 SER C N 1
ATOM 8190 C CA . SER C 1 692 ? 168.57998 155.01738 193.06001 1.000 35.84143 693 SER C CA 1
ATOM 8191 C C . SER C 1 692 ? 169.67714 154.03027 193.43893 1.000 33.39690 693 SER C C 1
ATOM 8192 O O . SER C 1 692 ? 169.42927 153.07039 194.17733 1.000 36.25939 693 SER C O 1
ATOM 8195 N N . ILE C 1 693 ? 170.89824 154.24970 192.94434 1.000 38.69907 694 ILE C N 1
ATOM 8196 C CA . ILE C 1 693 ? 172.01717 153.38422 193.31511 1.000 35.90263 694 ILE C CA 1
ATOM 8197 C C . ILE C 1 693 ? 172.29403 153.48425 194.81005 1.000 39.12095 694 ILE C C 1
ATOM 8198 O O . ILE C 1 693 ? 172.57062 152.47876 195.47576 1.000 38.37526 694 ILE C O 1
ATOM 8203 N N . ASP C 1 694 ? 172.22533 154.69819 195.35993 1.000 44.47695 695 ASP C N 1
ATOM 8204 C CA . ASP C 1 694 ? 172.42294 154.88058 196.79533 1.000 38.25747 695 ASP C CA 1
ATOM 8205 C C . ASP C 1 694 ? 171.38880 154.11050 197.60662 1.000 41.95491 695 ASP C C 1
ATOM 8206 O O . ASP C 1 694 ? 171.73490 153.37921 198.54110 1.000 45.12329 695 ASP C O 1
ATOM 8211 N N . THR C 1 695 ? 170.11125 154.26018 197.26351 1.000 45.35258 696 THR C N 1
ATOM 8212 C CA . THR C 1 695 ? 169.04500 153.75995 198.12158 1.000 43.74672 696 THR C CA 1
ATOM 8213 C C . THR C 1 695 ? 168.71188 152.28986 197.89802 1.000 45.78333 696 THR C C 1
ATOM 8214 O O . THR C 1 695 ? 168.16850 151.65384 198.80782 1.000 47.37016 696 THR C O 1
ATOM 8218 N N . LEU C 1 696 ? 169.01721 151.72963 196.72661 1.000 46.51496 697 LEU C N 1
ATOM 8219 C CA . LEU C 1 696 ? 168.67393 150.34144 196.43525 1.000 45.16009 697 LEU C CA 1
ATOM 8220 C C . LEU C 1 696 ? 169.90708 149.47447 196.22499 1.000 43.67988 697 LEU C C 1
ATOM 8221 O O . LEU C 1 696 ? 170.06716 148.46473 196.91706 1.000 48.29676 697 LEU C O 1
ATOM 8223 N N . GLY C 1 697 ? 170.77819 149.83149 195.30110 1.000 41.12014 698 GLY C N 1
ATOM 8224 C CA . GLY C 1 697 ? 171.95703 149.04147 195.00679 1.000 41.85948 698 GLY C CA 1
ATOM 8225 C C . GLY C 1 697 ? 172.30641 149.12053 193.53705 1.000 43.58306 698 GLY C C 1
ATOM 8226 O O . GLY C 1 697 ? 171.50756 149.51359 192.69047 1.000 45.72588 698 GLY C O 1
ATOM 8227 N N . SER C 1 698 ? 173.54078 148.72793 193.22609 1.000 46.70702 699 SER C N 1
ATOM 8228 C CA . SER C 1 698 ? 174.04197 148.80570 191.86062 1.000 48.93632 699 SER C CA 1
ATOM 8229 C C . SER C 1 698 ? 173.47002 147.72864 190.94960 1.000 50.72244 699 SER C C 1
ATOM 8230 O O . SER C 1 698 ? 173.64374 147.81945 189.72945 1.000 50.24175 699 SER C O 1
ATOM 8232 N N . ALA C 1 699 ? 172.79686 146.71958 191.50236 1.000 51.50911 700 ALA C N 1
ATOM 8233 C CA . ALA C 1 699 ? 172.23240 145.64330 190.70038 1.000 49.29717 700 ALA C CA 1
ATOM 8234 C C . ALA C 1 699 ? 170.75180 145.82521 190.40174 1.000 48.73211 700 ALA C C 1
ATOM 8235 O O . ALA C 1 699 ? 170.25401 145.23010 189.43990 1.000 49.84036 700 ALA C O 1
ATOM 8237 N N . SER C 1 700 ? 170.04074 146.62635 191.19537 1.000 45.22726 701 SER C N 1
ATOM 8238 C CA . SER C 1 700 ? 168.62098 146.88430 190.99175 1.000 45.43718 701 SER C CA 1
ATOM 8239 C C . SER C 1 700 ? 168.36861 148.24893 190.36064 1.000 46.02883 701 SER C C 1
ATOM 8240 O O . SER C 1 700 ? 167.28854 148.82380 190.53155 1.000 42.53469 701 SER C O 1
ATOM 8242 N N . ALA C 1 701 ? 169.35191 148.78140 189.63246 1.000 42.86892 702 ALA C N 1
ATOM 8243 C CA . ALA C 1 701 ? 169.22565 150.09145 189.00865 1.000 39.25569 702 ALA C CA 1
ATOM 8244 C C . ALA C 1 701 ? 169.77966 150.09123 187.59007 1.000 37.74007 702 ALA C C 1
ATOM 8245 O O . ALA C 1 701 ? 170.19285 151.13902 187.08492 1.000 38.70674 702 ALA C O 1
ATOM 8247 N N . ARG C 1 702 ? 169.79005 148.92982 186.93109 1.000 31.58207 703 ARG C N 1
ATOM 8248 C CA . ARG C 1 702 ? 170.37006 148.83901 185.59479 1.000 30.23219 703 ARG C CA 1
ATOM 8249 C C . ARG C 1 702 ? 169.57648 149.64322 184.57283 1.000 32.51710 703 ARG C C 1
ATOM 8250 O O . ARG C 1 702 ? 170.15859 150.18147 183.62172 1.000 36.04129 703 ARG C O 1
ATOM 8252 N N . LYS C 1 703 ? 168.25653 149.73558 184.74891 1.000 22.22593 704 LYS C N 1
ATOM 8253 C CA . LYS C 1 703 ? 167.43037 150.46689 183.79458 1.000 24.92136 704 LYS C CA 1
ATOM 8254 C C . LYS C 1 703 ? 167.79300 151.94637 183.76152 1.000 28.04183 704 LYS C C 1
ATOM 8255 O O . LYS C 1 703 ? 167.92524 152.53427 182.68229 1.000 32.22826 704 LYS C O 1
ATOM 8261 N N . GLU C 1 704 ? 167.96779 152.56244 184.93386 1.000 21.92326 705 GLU C N 1
ATOM 8262 C CA . GLU C 1 704 ? 168.31174 153.98065 184.98745 1.000 24.94292 705 GLU C CA 1
ATOM 8263 C C . GLU C 1 704 ? 169.67582 154.24667 184.36379 1.000 27.22180 705 GLU C C 1
ATOM 8264 O O . GLU C 1 704 ? 169.85928 155.24081 183.64722 1.000 31.05400 705 GLU C O 1
ATOM 8270 N N . ILE C 1 705 ? 170.64796 153.37330 184.63490 1.000 21.51972 706 ILE C N 1
ATOM 8271 C CA . ILE C 1 705 ? 171.97629 153.52766 184.05057 1.000 23.05994 706 ILE C CA 1
ATOM 8272 C C . ILE C 1 705 ? 171.90764 153.41486 182.53459 1.000 24.69683 706 ILE C C 1
ATOM 8273 O O . ILE C 1 705 ? 172.54252 154.19154 181.81087 1.000 32.86242 706 ILE C O 1
ATOM 8278 N N . ALA C 1 706 ? 171.13446 152.45243 182.02743 1.000 23.47359 707 ALA C N 1
ATOM 8279 C CA . ALA C 1 706 ? 170.98790 152.32377 180.58133 1.000 23.87672 707 ALA C CA 1
ATOM 8280 C C . ALA C 1 706 ? 170.33619 153.56411 179.97816 1.000 21.00943 707 ALA C C 1
ATOM 8281 O O . ALA C 1 706 ? 170.75824 154.04397 178.91750 1.000 27.59441 707 ALA C O 1
ATOM 8283 N N . MET C 1 707 ? 169.31449 154.10713 180.64664 1.000 15.35739 708 MET C N 1
ATOM 8284 C CA . MET C 1 707 ? 168.65238 155.30193 180.12979 1.000 18.63500 708 MET C CA 1
ATOM 8285 C C . MET C 1 707 ? 169.59863 156.49495 180.07944 1.000 23.59046 708 MET C C 1
ATOM 8286 O O . MET C 1 707 ? 169.62027 157.22998 179.08642 1.000 22.85959 708 MET C O 1
ATOM 8291 N N . ILE C 1 708 ? 170.38833 156.71141 181.13450 1.000 21.05946 709 ILE C N 1
ATOM 8292 C CA . ILE C 1 708 ? 171.29628 157.85744 181.11862 1.000 21.58979 709 ILE C CA 1
ATOM 8293 C C . ILE C 1 708 ? 172.39988 157.65205 180.08482 1.000 24.15305 709 ILE C C 1
ATOM 8294 O O . ILE C 1 708 ? 172.81188 158.60088 179.40042 1.000 27.08063 709 ILE C O 1
ATOM 8299 N N . LYS C 1 709 ? 172.87470 156.41014 179.93278 1.000 15.61261 710 LYS C N 1
ATOM 8300 C CA . LYS C 1 709 ? 173.89975 156.11745 178.93731 1.000 15.53746 710 LYS C CA 1
ATOM 8301 C C . LYS C 1 709 ? 173.38723 156.36839 177.52608 1.000 16.05276 710 LYS C C 1
ATOM 8302 O O . LYS C 1 709 ? 174.14756 156.78797 176.64772 1.000 23.43933 710 LYS C O 1
ATOM 8308 N N . VAL C 1 710 ? 172.10560 156.09524 177.28106 1.000 22.09162 711 VAL C N 1
ATOM 8309 C CA . VAL C 1 710 ? 171.52656 156.41851 175.98027 1.000 16.90422 711 VAL C CA 1
ATOM 8310 C C . VAL C 1 710 ? 171.35502 157.92589 175.82296 1.000 23.19376 711 VAL C C 1
ATOM 8311 O O . VAL C 1 710 ? 171.65597 158.49102 174.76538 1.000 24.42059 711 VAL C O 1
ATOM 8315 N N . ALA C 1 711 ? 170.88734 158.60320 176.87354 1.000 23.11940 712 ALA C N 1
ATOM 8316 C CA . ALA C 1 711 ? 170.39893 159.97115 176.73067 1.000 14.42732 712 ALA C CA 1
ATOM 8317 C C . ALA C 1 711 ? 171.52636 160.99643 176.64810 1.000 19.88598 712 ALA C C 1
ATOM 8318 O O . ALA C 1 711 ? 171.48761 161.89336 175.80000 1.000 23.28409 712 ALA C O 1
ATOM 8320 N N . ALA C 1 712 ? 172.52552 160.90160 177.52812 1.000 16.22469 713 ALA C N 1
ATOM 8321 C CA . ALA C 1 712 ? 173.51077 161.98031 177.63046 1.000 14.08952 713 ALA C CA 1
ATOM 8322 C C . ALA C 1 712 ? 174.32590 162.20304 176.35679 1.000 15.38948 713 ALA C C 1
ATOM 8323 O O . ALA C 1 712 ? 174.42647 163.36371 175.90992 1.000 15.73496 713 ALA C O 1
ATOM 8325 N N . PRO C 1 713 ? 174.93390 161.17944 175.73512 1.000 25.39278 714 PRO C N 1
ATOM 8326 C CA . PRO C 1 713 ? 175.83100 161.45637 174.59938 1.000 19.75372 714 PRO C CA 1
ATOM 8327 C C . PRO C 1 713 ? 175.16366 162.13615 173.41711 1.000 20.21501 714 PRO C C 1
ATOM 8328 O O . PRO C 1 713 ? 175.77452 163.02388 172.81708 1.000 27.32571 714 PRO C O 1
ATOM 8332 N N . LYS C 1 714 ? 173.93282 161.76105 173.06081 1.000 14.86526 715 LYS C N 1
ATOM 8333 C CA . LYS C 1 714 ? 173.30312 162.36722 171.88966 1.000 21.18206 715 LYS C CA 1
ATOM 8334 C C . LYS C 1 714 ? 172.99998 163.84390 172.12113 1.000 23.34022 715 LYS C C 1
ATOM 8335 O O . LYS C 1 714 ? 173.23662 164.68066 171.23821 1.000 30.39376 715 LYS C O 1
ATOM 8341 N N . ALA C 1 715 ? 172.48686 164.18396 173.30535 1.000 11.32895 716 ALA C N 1
ATOM 8342 C CA . ALA C 1 715 ? 172.20240 165.57926 173.61745 1.000 13.36976 716 ALA C CA 1
ATOM 8343 C C . ALA C 1 715 ? 173.47640 166.41211 173.63023 1.000 16.09126 716 ALA C C 1
ATOM 8344 O O . ALA C 1 715 ? 173.51318 167.51772 173.07080 1.000 16.18230 716 ALA C O 1
ATOM 8346 N N . VAL C 1 716 ? 174.53895 165.89715 174.25436 1.000 17.78920 717 VAL C N 1
ATOM 8347 C CA . VAL C 1 716 ? 175.76761 166.68267 174.29770 1.000 13.73874 717 VAL C CA 1
ATOM 8348 C C . VAL C 1 716 ? 176.40507 166.77653 172.91251 1.000 9.90455 717 VAL C C 1
ATOM 8349 O O . VAL C 1 716 ? 177.02329 167.79414 172.57746 1.000 16.35839 717 VAL C O 1
ATOM 8353 N N . CYS C 1 717 ? 176.24551 165.74616 172.07577 1.000 9.76104 718 CYS C N 1
ATOM 8354 C CA . CYS C 1 717 ? 176.72255 165.82391 170.69823 1.000 13.63260 718 CYS C CA 1
ATOM 8355 C C . CYS C 1 717 ? 175.99773 166.91471 169.92330 1.000 14.91973 718 CYS C C 1
ATOM 8356 O O . CYS C 1 717 ? 176.62293 167.67961 169.17774 1.000 19.80790 718 CYS C O 1
ATOM 8359 N N . LYS C 1 718 ? 174.67512 166.99797 170.08277 1.000 16.16733 719 LYS C N 1
ATOM 8360 C CA . LYS C 1 718 ? 173.92069 168.05044 169.40991 1.000 13.70231 719 LYS C CA 1
ATOM 8361 C C . LYS C 1 718 ? 174.34740 169.43236 169.89268 1.000 15.58058 719 LYS C C 1
ATOM 8362 O O . LYS C 1 718 ? 174.48934 170.36407 169.08922 1.000 17.82644 719 LYS C O 1
ATOM 8368 N N . ILE C 1 719 ? 174.56439 169.58273 171.20191 1.000 9.73529 720 ILE C N 1
ATOM 8369 C CA . ILE C 1 719 ? 174.99896 170.87312 171.73553 1.000 7.42382 720 ILE C CA 1
ATOM 8370 C C . ILE C 1 719 ? 176.36324 171.25762 171.17157 1.000 14.39153 720 ILE C C 1
ATOM 8371 O O . ILE C 1 719 ? 176.58916 172.41152 170.78156 1.000 15.86711 720 ILE C O 1
ATOM 8376 N N . ALA C 1 720 ? 177.29353 170.29973 171.11921 1.000 12.87786 721 ALA C N 1
ATOM 8377 C CA . ALA C 1 720 ? 178.62548 170.58418 170.59399 1.000 5.90191 721 ALA C CA 1
ATOM 8378 C C . ALA C 1 720 ? 178.57436 170.95517 169.11749 1.000 9.38193 721 ALA C C 1
ATOM 8379 O O . ALA C 1 720 ? 179.29022 171.86021 168.67179 1.000 16.47278 721 ALA C O 1
ATOM 8381 N N . ASP C 1 721 ? 177.74033 170.26080 168.34019 1.000 19.04560 722 ASP C N 1
ATOM 8382 C CA . ASP C 1 721 ? 177.59382 170.59918 166.92817 1.000 6.37506 722 ASP C CA 1
ATOM 8383 C C . ASP C 1 721 ? 177.02447 172.00234 166.75218 1.000 7.32782 722 ASP C C 1
ATOM 8384 O O . ASP C 1 721 ? 177.47611 172.76060 165.88362 1.000 12.38997 722 ASP C O 1
ATOM 8389 N N . TRP C 1 722 ? 176.03311 172.36750 167.57102 1.000 12.53176 723 TRP C N 1
ATOM 8390 C CA . TRP C 1 722 ? 175.48570 173.72020 167.51137 1.000 8.29795 723 TRP C CA 1
ATOM 8391 C C . TRP C 1 722 ? 176.54693 174.76192 167.83943 1.000 6.51714 723 TRP C C 1
ATOM 8392 O O . TRP C 1 722 ? 176.62043 175.80875 167.18739 1.000 2.49220 723 TRP C O 1
ATOM 8403 N N . ALA C 1 723 ? 177.37036 174.49844 168.85703 1.000 8.25330 724 ALA C N 1
ATOM 8404 C CA . ALA C 1 723 ? 178.41958 175.44706 169.22215 1.000 7.00993 724 ALA C CA 1
ATOM 8405 C C . ALA C 1 723 ? 179.44815 175.59556 168.10658 1.000 8.62489 724 ALA C C 1
ATOM 8406 O O . ALA C 1 723 ? 179.89691 176.71107 167.80519 1.000 13.15294 724 ALA C O 1
ATOM 8408 N N . ILE C 1 724 ? 179.83194 174.47965 167.48102 1.000 6.47971 725 ILE C N 1
ATOM 8409 C CA . ILE C 1 724 ? 180.77628 174.53248 166.36815 1.000 6.72761 725 ILE C CA 1
ATOM 8410 C C . ILE C 1 724 ? 180.19909 175.34805 165.21897 1.000 6.51771 725 ILE C C 1
ATOM 8411 O O . ILE C 1 724 ? 180.89521 176.16945 164.61098 1.000 7.90373 725 ILE C O 1
ATOM 8416 N N . GLN C 1 725 ? 178.91826 175.13926 164.90403 1.000 10.85812 726 GLN C N 1
ATOM 8417 C CA . GLN C 1 725 ? 178.29223 175.90911 163.83276 1.000 5.93193 726 GLN C CA 1
ATOM 8418 C C . GLN C 1 725 ? 178.21772 177.38991 164.18374 1.000 7.83486 726 GLN C C 1
ATOM 8419 O O . GLN C 1 725 ? 178.38441 178.24991 163.31225 1.000 13.49931 726 GLN C O 1
ATOM 8425 N N . VAL C 1 726 ? 177.95918 177.70657 165.45393 1.000 10.74926 727 VAL C N 1
ATOM 8426 C CA . VAL C 1 726 ? 177.89551 179.10244 165.87849 1.000 5.63306 727 VAL C CA 1
ATOM 8427 C C . VAL C 1 726 ? 179.25013 179.77632 165.70576 1.000 11.69838 727 VAL C C 1
ATOM 8428 O O . VAL C 1 726 ? 179.33567 180.92344 165.25189 1.000 16.09142 727 VAL C O 1
ATOM 8432 N N . HIS C 1 727 ? 180.33182 179.07806 166.05689 1.000 9.33921 728 HIS C N 1
ATOM 8433 C CA . HIS C 1 727 ? 181.64965 179.69557 165.95133 1.000 2.34881 728 HIS C CA 1
ATOM 8434 C C . HIS C 1 727 ? 182.11268 179.86849 164.50860 1.000 4.46406 728 HIS C C 1
ATOM 8435 O O . HIS C 1 727 ? 183.05710 180.62489 164.26436 1.000 11.82950 728 HIS C O 1
ATOM 8442 N N . GLY C 1 728 ? 181.47519 179.20017 163.55247 1.000 11.45792 729 GLY C N 1
ATOM 8443 C CA . GLY C 1 728 ? 181.84141 179.35027 162.15796 1.000 3.86598 729 GLY C CA 1
ATOM 8444 C C . GLY C 1 728 ? 183.00898 178.48274 161.73801 1.000 9.55969 729 GLY C C 1
ATOM 8445 O O . GLY C 1 728 ? 183.14571 177.34809 162.20298 1.000 13.31798 729 GLY C O 1
ATOM 8446 N N . GLY C 1 729 ? 183.85675 179.00715 160.85034 1.000 11.19484 730 GLY C N 1
ATOM 8447 C CA . GLY C 1 729 ? 185.02421 178.25838 160.41719 1.000 4.48844 730 GLY C CA 1
ATOM 8448 C C . GLY C 1 729 ? 186.00397 177.97869 161.53831 1.000 12.82057 730 GLY C C 1
ATOM 8449 O O . GLY C 1 729 ? 186.67007 176.94125 161.54118 1.000 15.45984 730 GLY C O 1
ATOM 8450 N N . ALA C 1 730 ? 186.10637 178.89338 162.50363 1.000 16.57851 731 ALA C N 1
ATOM 8451 C CA . ALA C 1 730 ? 186.97014 178.69496 163.65955 1.000 6.77886 731 ALA C CA 1
ATOM 8452 C C . ALA C 1 730 ? 186.47491 177.59340 164.58595 1.000 10.83867 731 ALA C C 1
ATOM 8453 O O . ALA C 1 730 ? 187.21194 177.19682 165.49401 1.000 12.28490 731 ALA C O 1
ATOM 8455 N N . GLY C 1 731 ? 185.25172 177.09801 164.38743 1.000 7.97204 732 GLY C N 1
ATOM 8456 C CA . GLY C 1 731 ? 184.73378 176.02771 165.21818 1.000 2.23998 732 GLY C CA 1
ATOM 8457 C C . GLY C 1 731 ? 185.40583 174.69069 164.99681 1.000 5.60440 732 GLY C C 1
ATOM 8458 O O . GLY C 1 731 ? 185.30406 173.81042 165.85624 1.000 14.69158 732 GLY C O 1
ATOM 8459 N N . VAL C 1 732 ? 186.08698 174.51467 163.86242 1.000 7.92982 733 VAL C N 1
ATOM 8460 C CA . VAL C 1 732 ? 186.80183 173.27359 163.57918 1.000 5.71544 733 VAL C CA 1
ATOM 8461 C C . VAL C 1 732 ? 188.30855 173.41479 163.73726 1.000 4.13966 733 VAL C C 1
ATOM 8462 O O . VAL C 1 732 ? 189.02009 172.39907 163.69172 1.000 9.17502 733 VAL C O 1
ATOM 8466 N N . SER C 1 733 ? 188.81680 174.62856 163.92848 1.000 2.59611 734 SER C N 1
ATOM 8467 C CA . SER C 1 733 ? 190.24705 174.86934 164.00420 1.000 3.24435 734 SER C CA 1
ATOM 8468 C C . SER C 1 733 ? 190.75173 174.68355 165.43429 1.000 9.55671 734 SER C C 1
ATOM 8469 O O . SER C 1 733 ? 189.99732 174.36613 166.35567 1.000 17.88729 734 SER C O 1
ATOM 8472 N N . GLN C 1 734 ? 192.05332 174.89011 165.62062 1.000 7.45318 735 GLN C N 1
ATOM 8473 C CA . GLN C 1 734 ? 192.70400 174.68017 166.90717 1.000 2.86189 735 GLN C CA 1
ATOM 8474 C C . GLN C 1 734 ? 192.60462 175.88355 167.83408 1.000 15.06068 735 GLN C C 1
ATOM 8475 O O . GLN C 1 734 ? 193.11417 175.82029 168.95701 1.000 21.78739 735 GLN C O 1
ATOM 8481 N N . ASP C 1 735 ? 191.97037 176.97268 167.39769 1.000 17.34264 736 ASP C N 1
ATOM 8482 C CA . ASP C 1 735 ? 191.82664 178.14585 168.24962 1.000 13.07778 736 ASP C CA 1
ATOM 8483 C C . ASP C 1 735 ? 190.83983 177.92261 169.38636 1.000 16.25922 736 ASP C C 1
ATOM 8484 O O . ASP C 1 735 ? 190.87098 178.66673 170.37162 1.000 20.70222 736 ASP C O 1
ATOM 8489 N N . TYR C 1 736 ? 189.96947 176.92653 169.27302 1.000 13.60851 737 TYR C N 1
ATOM 8490 C CA . TYR C 1 736 ? 188.96928 176.63763 170.28422 1.000 9.46642 737 TYR C CA 1
ATOM 8491 C C . TYR C 1 736 ? 188.96317 175.14855 170.59023 1.000 16.92712 737 TYR C C 1
ATOM 8492 O O . TYR C 1 736 ? 189.35675 174.33713 169.74733 1.000 23.06379 737 TYR C O 1
ATOM 8501 N N . PRO C 1 737 ? 188.53584 174.75986 171.79223 1.000 16.04313 738 PRO C N 1
ATOM 8502 C CA . PRO C 1 737 ? 188.49299 173.33856 172.15030 1.000 14.65229 738 PRO C CA 1
ATOM 8503 C C . PRO C 1 737 ? 187.25482 172.59677 171.67239 1.000 12.94735 738 PRO C C 1
ATOM 8504 O O . PRO C 1 737 ? 187.02337 171.47389 172.12606 1.000 26.00853 738 PRO C O 1
ATOM 8508 N N . LEU C 1 738 ? 186.46423 173.17726 170.76819 1.000 5.56505 739 LEU C N 1
ATOM 8509 C CA . LEU C 1 738 ? 185.18151 172.58060 170.41428 1.000 2.79478 739 LEU C CA 1
ATOM 8510 C C . LEU C 1 738 ? 185.33739 171.33187 169.55430 1.000 8.49027 739 LEU C C 1
ATOM 8511 O O . LEU C 1 738 ? 184.53431 170.40268 169.67447 1.000 7.61586 739 LEU C O 1
ATOM 8516 N N . ALA C 1 739 ? 186.34451 171.28826 168.68008 1.000 11.66434 740 ALA C N 1
ATOM 8517 C CA . ALA C 1 739 ? 186.49810 170.14180 167.78801 1.000 4.01310 740 ALA C CA 1
ATOM 8518 C C . ALA C 1 739 ? 186.93948 168.89818 168.55254 1.000 11.11049 740 ALA C C 1
ATOM 8519 O O . ALA C 1 739 ? 186.38704 167.80635 168.36070 1.000 17.25103 740 ALA C O 1
ATOM 8521 N N . ASN C 1 740 ? 187.94162 169.04326 169.42184 1.000 8.66732 741 ASN C N 1
ATOM 8522 C CA . ASN C 1 740 ? 188.36367 167.92417 170.25663 1.000 11.27556 741 ASN C CA 1
ATOM 8523 C C . ASN C 1 740 ? 187.24420 167.49626 171.19579 1.000 11.45637 741 ASN C C 1
ATOM 8524 O O . ASN C 1 740 ? 187.04335 166.29818 171.43825 1.000 14.77470 741 ASN C O 1
ATOM 8529 N N . MET C 1 741 ? 186.50482 168.46889 171.73102 1.000 6.66286 742 MET C N 1
ATOM 8530 C CA . MET C 1 741 ? 185.34320 168.16505 172.55630 1.000 11.26790 742 MET C CA 1
ATOM 8531 C C . MET C 1 741 ? 184.34001 167.31613 171.78825 1.000 15.62917 742 MET C C 1
ATOM 8532 O O . MET C 1 741 ? 183.83607 166.31138 172.30345 1.000 15.32256 742 MET C O 1
ATOM 8537 N N . TYR C 1 742 ? 184.04022 167.70680 170.54604 1.000 8.13179 743 TYR C N 1
ATOM 8538 C CA . TYR C 1 742 ? 183.08371 166.94969 169.74922 1.000 11.05121 743 TYR C CA 1
ATOM 8539 C C . TYR C 1 742 ? 183.58611 165.54191 169.47592 1.000 6.12803 743 TYR C C 1
ATOM 8540 O O . TYR C 1 742 ? 182.80928 164.58639 169.52110 1.000 11.54869 743 TYR C O 1
ATOM 8549 N N . ALA C 1 743 ? 184.87470 165.39451 169.16486 1.000 5.47939 744 ALA C N 1
ATOM 8550 C CA . ALA C 1 743 ? 185.41587 164.06212 168.90660 1.000 6.91850 744 ALA C CA 1
ATOM 8551 C C . ALA C 1 743 ? 185.27811 163.16848 170.13497 1.000 10.87743 744 ALA C C 1
ATOM 8552 O O . ALA C 1 743 ? 184.83972 162.01103 170.03939 1.000 15.34654 744 ALA C O 1
ATOM 8554 N N . ILE C 1 744 ? 185.62105 163.70605 171.30776 1.000 10.99129 745 ILE C N 1
ATOM 8555 C CA . ILE C 1 744 ? 185.54686 162.92365 172.53813 1.000 7.13537 745 ILE C CA 1
ATOM 8556 C C . ILE C 1 744 ? 184.10440 162.54212 172.85255 1.000 15.61417 745 ILE C C 1
ATOM 8557 O O . ILE C 1 744 ? 183.82198 161.40102 173.23625 1.000 17.68667 745 ILE C O 1
ATOM 8562 N N . ILE C 1 745 ? 183.16773 163.48079 172.69310 1.000 11.56847 746 ILE C N 1
ATOM 8563 C CA . ILE C 1 745 ? 181.76566 163.15490 172.94782 1.000 15.57380 746 ILE C CA 1
ATOM 8564 C C . ILE C 1 745 ? 181.24412 162.15329 171.92358 1.000 16.46192 746 ILE C C 1
ATOM 8565 O O . ILE C 1 745 ? 180.42127 161.29105 172.25152 1.000 22.59531 746 ILE C O 1
ATOM 8570 N N . ARG C 1 746 ? 181.70306 162.24736 170.67514 1.000 7.28898 747 ARG C N 1
ATOM 8571 C CA . ARG C 1 746 ? 181.26853 161.31810 169.64074 1.000 8.93700 747 ARG C CA 1
ATOM 8572 C C . ARG C 1 746 ? 181.71873 159.90015 169.95598 1.000 12.13299 747 ARG C C 1
ATOM 8573 O O . ARG C 1 746 ? 180.99390 158.93756 169.68090 1.000 15.98176 747 ARG C O 1
ATOM 8581 N N . THR C 1 747 ? 182.91028 159.74695 170.53509 1.000 19.13040 748 THR C N 1
ATOM 8582 C CA . THR C 1 747 ? 183.32794 158.41034 170.94461 1.000 15.39011 748 THR C CA 1
ATOM 8583 C C . THR C 1 747 ? 182.54865 157.87783 172.14071 1.000 14.10330 748 THR C C 1
ATOM 8584 O O . THR C 1 747 ? 182.65936 156.68618 172.44444 1.000 17.83540 748 THR C O 1
ATOM 8588 N N . LEU C 1 748 ? 181.76909 158.71793 172.82325 1.000 19.07930 749 LEU C N 1
ATOM 8589 C CA . LEU C 1 748 ? 180.99980 158.25325 173.97099 1.000 11.67599 749 LEU C CA 1
ATOM 8590 C C . LEU C 1 748 ? 179.78360 157.43650 173.56034 1.000 18.71543 749 LEU C C 1
ATOM 8591 O O . LEU C 1 748 ? 179.21265 156.73473 174.39999 1.000 24.01882 749 LEU C O 1
ATOM 8596 N N . ARG C 1 749 ? 179.37274 157.51497 172.29766 1.000 20.71313 750 ARG C N 1
ATOM 8597 C CA . ARG C 1 749 ? 178.27728 156.70168 171.78906 1.000 12.71938 750 ARG C CA 1
ATOM 8598 C C . ARG C 1 749 ? 178.72337 155.30654 171.37637 1.000 16.99432 750 ARG C C 1
ATOM 8599 O O . ARG C 1 749 ? 177.87640 154.48742 171.00773 1.000 21.64935 750 ARG C O 1
ATOM 8607 N N . LEU C 1 750 ? 180.01911 155.02054 171.42783 1.000 17.06058 751 LEU C N 1
ATOM 8608 C CA . LEU C 1 750 ? 180.56524 153.71167 171.09482 1.000 21.20530 751 LEU C CA 1
ATOM 8609 C C . LEU C 1 750 ? 181.26695 153.04236 172.26396 1.000 19.01042 751 LEU C C 1
ATOM 8610 O O . LEU C 1 750 ? 181.13290 151.83124 172.44401 1.000 19.94419 751 LEU C O 1
ATOM 8615 N N . ALA C 1 751 ? 182.01267 153.79814 173.06420 1.000 20.78085 752 ALA C N 1
ATOM 8616 C CA . ALA C 1 751 ? 182.70857 153.22659 174.20645 1.000 24.71344 752 ALA C CA 1
ATOM 8617 C C . ALA C 1 751 ? 181.71795 152.79261 175.28067 1.000 25.32142 752 ALA C C 1
ATOM 8618 O O . ALA C 1 751 ? 180.64701 153.38270 175.44540 1.000 25.47591 752 ALA C O 1
ATOM 8620 N N . ASP C 1 752 ? 182.09531 151.74569 176.01802 1.000 28.62565 753 ASP C N 1
ATOM 8621 C CA . ASP C 1 752 ? 181.24777 151.14891 177.05288 1.000 28.71834 753 ASP C CA 1
ATOM 8622 C C . ASP C 1 752 ? 179.91257 150.68349 176.47592 1.000 32.19232 753 ASP C C 1
ATOM 8623 O O . ASP C 1 752 ? 178.86725 150.78005 177.12139 1.000 30.89185 753 ASP C O 1
ATOM 8628 N N . GLY C 1 753 ? 179.94894 150.16999 175.24953 1.000 26.38234 754 GLY C N 1
ATOM 8629 C CA . GLY C 1 753 ? 178.76336 149.67622 174.59366 1.000 24.18043 754 GLY C CA 1
ATOM 8630 C C . GLY C 1 753 ? 178.06513 150.73521 173.76563 1.000 25.20033 754 GLY C C 1
ATOM 8631 O O . GLY C 1 753 ? 177.91214 151.88685 174.18313 1.000 23.43933 754 GLY C O 1
ATOM 8632 N N . PRO C 1 754 ? 177.62996 150.36046 172.56639 1.000 23.16548 755 PRO C N 1
ATOM 8633 C CA . PRO C 1 754 ? 176.88343 151.29640 171.71841 1.000 20.27761 755 PRO C CA 1
ATOM 8634 C C . PRO C 1 754 ? 175.50573 151.59374 172.29362 1.000 20.67762 755 PRO C C 1
ATOM 8635 O O . PRO C 1 754 ? 175.04288 150.97248 173.25030 1.000 24.32044 755 PRO C O 1
ATOM 8639 N N . ASP C 1 755 ? 174.84419 152.57900 171.68438 1.000 19.93505 756 ASP C N 1
ATOM 8640 C CA . ASP C 1 755 ? 173.53619 153.00417 172.17179 1.000 19.10918 756 ASP C CA 1
ATOM 8641 C C . ASP C 1 755 ? 172.43704 152.01713 171.79818 1.000 23.00734 756 ASP C C 1
ATOM 8642 O O . ASP C 1 755 ? 171.41094 151.94602 172.48454 1.000 26.87515 756 ASP C O 1
ATOM 8644 N N . GLU C 1 756 ? 172.63081 151.24960 170.72435 1.000 23.88288 757 GLU C N 1
ATOM 8645 C CA . GLU C 1 756 ? 171.57789 150.35993 170.24481 1.000 16.74754 757 GLU C CA 1
ATOM 8646 C C . GLU C 1 756 ? 171.36743 149.17766 171.18492 1.000 18.67807 757 GLU C C 1
ATOM 8647 O O . GLU C 1 756 ? 170.22438 148.77307 171.43688 1.000 30.51181 757 GLU C O 1
ATOM 8653 N N . VAL C 1 757 ? 172.45225 148.60988 171.71590 1.000 15.56190 758 VAL C N 1
ATOM 8654 C CA . VAL C 1 757 ? 172.31016 147.50493 172.65846 1.000 22.03002 758 VAL C CA 1
ATOM 8655 C C . VAL C 1 757 ? 171.62794 147.98209 173.93554 1.000 18.91316 758 VAL C C 1
ATOM 8656 O O . VAL C 1 757 ? 170.80741 147.26645 174.52471 1.000 25.74876 758 VAL C O 1
ATOM 8660 N N . HIS C 1 758 ? 171.93318 149.20686 174.36850 1.000 17.76224 759 HIS C N 1
ATOM 8661 C CA . HIS C 1 758 ? 171.27525 149.76288 175.54425 1.000 17.08717 759 HIS C CA 1
ATOM 8662 C C . HIS C 1 758 ? 169.79739 150.01341 175.28308 1.000 14.77697 759 HIS C C 1
ATOM 8663 O O . HIS C 1 758 ? 168.96284 149.79368 176.16579 1.000 21.40121 759 HIS C O 1
ATOM 8670 N N . LEU C 1 759 ? 169.45417 150.47614 174.07927 1.000 12.93904 760 LEU C N 1
ATOM 8671 C CA . LEU C 1 759 ? 168.04770 150.65613 173.73407 1.000 14.92271 760 LEU C CA 1
ATOM 8672 C C . LEU C 1 759 ? 167.30307 149.32631 173.74692 1.000 16.58707 760 LEU C C 1
ATOM 8673 O O . LEU C 1 759 ? 166.16737 149.24447 174.23141 1.000 21.06912 760 LEU C O 1
ATOM 8678 N N . SER C 1 760 ? 167.93052 148.27079 173.22357 1.000 12.62828 761 SER C N 1
ATOM 8679 C CA . SER C 1 760 ? 167.30757 146.94989 173.25920 1.000 15.24719 761 SER C CA 1
ATOM 8680 C C . SER C 1 760 ? 167.11152 146.46389 174.69251 1.000 16.06264 761 SER C C 1
ATOM 8681 O O . SER C 1 760 ? 166.05835 145.90566 175.03177 1.000 24.30219 761 SER C O 1
ATOM 8684 N N . ALA C 1 761 ? 168.11613 146.66720 175.54884 1.000 16.43741 762 ALA C N 1
ATOM 8685 C CA . ALA C 1 761 ? 167.98855 146.26784 176.94757 1.000 16.18154 762 ALA C CA 1
ATOM 8686 C C . ALA C 1 761 ? 166.87744 147.04189 177.64951 1.000 18.95658 762 ALA C C 1
ATOM 8687 O O . ALA C 1 761 ? 166.10913 146.46914 178.43430 1.000 21.95227 762 ALA C O 1
ATOM 8689 N N . ILE C 1 762 ? 166.77924 148.34672 177.38205 1.000 16.60228 763 ILE C N 1
ATOM 8690 C CA . ILE C 1 762 ? 165.72108 149.15466 177.98113 1.000 15.89473 763 ILE C CA 1
ATOM 8691 C C . ILE C 1 762 ? 164.35667 148.66177 177.52547 1.000 15.25020 763 ILE C C 1
ATOM 8692 O O . ILE C 1 762 ? 163.41748 148.57397 178.32319 1.000 24.38978 763 ILE C O 1
ATOM 8697 N N . ALA C 1 763 ? 164.22126 148.34161 176.23553 1.000 17.08149 764 ALA C N 1
ATOM 8698 C CA . ALA C 1 763 ? 162.94997 147.82874 175.73346 1.000 17.48586 764 ALA C CA 1
ATOM 8699 C C . ALA C 1 763 ? 162.57515 146.51840 176.41315 1.000 17.87051 764 ALA C C 1
ATOM 8700 O O . ALA C 1 763 ? 161.41303 146.31202 176.78453 1.000 15.27489 764 ALA C O 1
ATOM 8702 N N . LYS C 1 764 ? 163.54843 145.62208 176.58829 1.000 22.19727 765 LYS C N 1
ATOM 8703 C CA . LYS C 1 764 ? 163.27284 144.34763 177.24661 1.000 13.86526 765 LYS C CA 1
ATOM 8704 C C . LYS C 1 764 ? 162.82014 144.55408 178.68928 1.000 18.35335 765 LYS C C 1
ATOM 8705 O O . LYS C 1 764 ? 161.83373 143.95295 179.13903 1.000 26.13685 765 LYS C O 1
ATOM 8711 N N . MET C 1 765 ? 163.52616 145.41324 179.43018 1.000 27.63349 766 MET C N 1
ATOM 8712 C CA . MET C 1 765 ? 163.14834 145.66648 180.81864 1.000 25.43248 766 MET C CA 1
ATOM 8713 C C . MET C 1 765 ? 161.78238 146.33593 180.91270 1.000 23.89343 766 MET C C 1
ATOM 8714 O O . MET C 1 765 ? 160.99740 146.03060 181.81641 1.000 29.09470 766 MET C O 1
ATOM 8719 N N . GLU C 1 766 ? 161.48170 147.25447 179.99352 1.000 22.73337 767 GLU C N 1
ATOM 8720 C CA . GLU C 1 766 ? 160.18559 147.92282 180.00617 1.000 26.42827 767 GLU C CA 1
ATOM 8721 C C . GLU C 1 766 ? 159.05736 146.94465 179.70533 1.000 27.91360 767 GLU C C 1
ATOM 8722 O O . GLU C 1 766 ? 157.98037 147.02313 180.30789 1.000 28.97551 767 GLU C O 1
ATOM 8728 N N . LEU C 1 767 ? 159.28285 146.01430 178.77467 1.000 28.61979 768 LEU C N 1
ATOM 8729 C CA . LEU C 1 767 ? 158.27240 144.99740 178.50037 1.000 24.30565 768 LEU C CA 1
ATOM 8730 C C . LEU C 1 767 ? 158.05751 144.09283 179.70668 1.000 26.16941 768 LEU C C 1
ATOM 8731 O O . LEU C 1 767 ? 156.91740 143.72814 180.01904 1.000 33.65263 768 LEU C O 1
ATOM 8736 N N . GLN C 1 768 ? 159.13779 143.72196 180.40028 1.000 31.81597 769 GLN C N 1
ATOM 8737 C CA . GLN C 1 768 ? 158.98097 142.93853 181.62400 1.000 32.19760 769 GLN C CA 1
ATOM 8738 C C . GLN C 1 768 ? 158.19602 143.71061 182.67903 1.000 33.93725 769 GLN C C 1
ATOM 8739 O O . GLN C 1 768 ? 157.34575 143.14029 183.37350 1.000 37.78618 769 GLN C O 1
ATOM 8745 N N . ASP C 1 769 ? 158.47422 145.00895 182.81887 1.000 37.36546 770 ASP C N 1
ATOM 8746 C CA . ASP C 1 769 ? 157.75452 145.82595 183.79229 1.000 31.20894 770 ASP C CA 1
ATOM 8747 C C . ASP C 1 769 ? 156.27172 145.91185 183.45473 1.000 34.61530 770 ASP C C 1
ATOM 8748 O O . ASP C 1 769 ? 155.41764 145.82939 184.34523 1.000 38.64441 770 ASP C O 1
ATOM 8753 N N . GLN C 1 770 ? 155.94704 146.08529 182.17181 1.000 36.69998 771 GLN C N 1
ATOM 8754 C CA . GLN C 1 770 ? 154.54698 146.13131 181.76169 1.000 32.81067 771 GLN C CA 1
ATOM 8755 C C . GLN C 1 770 ? 153.85424 144.79778 182.01038 1.000 33.91641 771 GLN C C 1
ATOM 8756 O O . GLN C 1 770 ? 152.69848 144.76273 182.44979 1.000 40.69572 771 GLN C O 1
ATOM 8762 N N . ALA C 1 771 ? 154.54241 143.68764 181.73102 1.000 37.76233 772 ALA C N 1
ATOM 8763 C CA . ALA C 1 771 ? 153.96052 142.37515 181.99442 1.000 37.99316 772 ALA C CA 1
ATOM 8764 C C . ALA C 1 771 ? 153.70609 142.17267 183.48263 1.000 40.20664 772 ALA C C 1
ATOM 8765 O O . ALA C 1 771 ? 152.67728 141.60909 183.87280 1.000 42.41549 772 ALA C O 1
ATOM 8767 N N . ARG C 1 772 ? 154.63743 142.61727 184.32962 1.000 43.10955 773 ARG C N 1
ATOM 8768 C CA . ARG C 1 772 ? 154.43162 142.51469 185.77141 1.000 43.11946 773 ARG C CA 1
ATOM 8769 C C . ARG C 1 772 ? 153.26368 143.37946 186.22811 1.000 46.60719 773 ARG C C 1
ATOM 8770 O O . ARG C 1 772 ? 152.47075 142.96065 187.07879 1.000 49.59604 773 ARG C O 1
ATOM 8778 N N . ARG C 1 773 ? 153.14856 144.59385 185.68471 1.000 50.65547 774 ARG C N 1
ATOM 8779 C CA . ARG C 1 773 ? 152.04278 145.46971 186.06099 1.000 48.05689 774 ARG C CA 1
ATOM 8780 C C . ARG C 1 773 ? 150.70191 144.87253 185.65467 1.000 49.88547 774 ARG C C 1
ATOM 8781 O O . ARG C 1 773 ? 149.73469 144.91867 186.42356 1.000 50.08641 774 ARG C O 1
ATOM 8783 N N . LEU C 1 774 ? 150.62417 144.30795 184.45386 1.000 52.40133 775 LEU C N 1
ATOM 8784 C CA . LEU C 1 774 ? 149.39004 143.69157 183.98073 1.000 54.74302 775 LEU C CA 1
ATOM 8785 C C . LEU C 1 774 ? 149.19388 142.31139 184.59918 1.000 53.42107 775 LEU C C 1
ATOM 8786 O O . LEU C 1 774 ? 149.05212 142.17881 185.81453 1.000 53.14246 775 LEU C O 1
ATOM 8788 N N . SER D 1 374 ? 155.64193 163.80514 201.74151 1.000 47.65386 375 SER D N 1
ATOM 8789 C CA . SER D 1 374 ? 154.95061 163.88062 203.02334 1.000 49.13952 375 SER D CA 1
ATOM 8790 C C . SER D 1 374 ? 154.05659 162.66275 203.23696 1.000 50.85988 375 SER D C 1
ATOM 8791 O O . SER D 1 374 ? 153.63628 162.01646 202.27779 1.000 51.34852 375 SER D O 1
ATOM 8793 N N . ARG D 1 375 ? 153.77903 162.34694 204.50448 1.000 50.17672 376 ARG D N 1
ATOM 8794 C CA . ARG D 1 375 ? 152.89674 161.22465 204.80954 1.000 49.71110 376 ARG D CA 1
ATOM 8795 C C . ARG D 1 375 ? 151.47619 161.49282 204.32895 1.000 47.28204 376 ARG D C 1
ATOM 8796 O O . ARG D 1 375 ? 150.81746 160.59637 203.78606 1.000 50.26545 376 ARG D O 1
ATOM 8798 N N . ARG D 1 376 ? 150.98887 162.72130 204.51985 1.000 40.38035 377 ARG D N 1
ATOM 8799 C CA . ARG D 1 376 ? 149.65641 163.07152 204.04128 1.000 40.15063 377 ARG D CA 1
ATOM 8800 C C . ARG D 1 376 ? 149.57333 162.96179 202.52565 1.000 41.81421 377 ARG D C 1
ATOM 8801 O O . ARG D 1 376 ? 148.56861 162.48595 201.98532 1.000 43.77367 377 ARG D O 1
ATOM 8803 N N . GLY D 1 377 ? 150.62108 163.39751 201.82340 1.000 40.14022 378 GLY D N 1
ATOM 8804 C CA . GLY D 1 377 ? 150.63235 163.26959 200.37643 1.000 37.61472 378 GLY D CA 1
ATOM 8805 C C . GLY D 1 377 ? 150.55257 161.82718 199.91733 1.000 38.11370 378 GLY D C 1
ATOM 8806 O O . GLY D 1 377 ? 149.80139 161.50175 198.99704 1.000 36.72268 378 GLY D O 1
ATOM 8807 N N . GLN D 1 378 ? 151.31285 160.93967 200.56411 1.000 37.41237 379 GLN D N 1
ATOM 8808 C CA . GLN D 1 378 ? 151.27686 159.52544 200.20107 1.000 38.98591 379 GLN D CA 1
ATOM 8809 C C . GLN D 1 378 ? 149.91811 158.90409 200.50483 1.000 42.69945 379 GLN D C 1
ATOM 8810 O O . GLN D 1 378 ? 149.39818 158.11270 199.70702 1.000 41.46358 379 GLN D O 1
ATOM 8812 N N . GLU D 1 379 ? 149.32857 159.24571 201.65412 1.000 39.38572 380 GLU D N 1
ATOM 8813 C CA . GLU D 1 379 ? 148.01296 158.71027 201.99246 1.000 36.80871 380 GLU D CA 1
ATOM 8814 C C . GLU D 1 379 ? 146.95423 159.17294 200.99846 1.000 36.92841 380 GLU D C 1
ATOM 8815 O O . GLU D 1 379 ? 146.13418 158.37036 200.53091 1.000 42.06048 380 GLU D O 1
ATOM 8817 N N . VAL D 1 380 ? 146.96319 160.46232 200.65343 1.000 32.47546 381 VAL D N 1
ATOM 8818 C CA . VAL D 1 380 ? 145.99105 160.97902 199.69747 1.000 32.87071 381 VAL D CA 1
ATOM 8819 C C . VAL D 1 380 ? 146.22451 160.37529 198.31864 1.000 32.09929 381 VAL D C 1
ATOM 8820 O O . VAL D 1 380 ? 145.27290 160.10668 197.58103 1.000 34.26697 381 VAL D O 1
ATOM 8824 N N . LEU D 1 381 ? 147.48597 160.13859 197.94974 1.000 28.96068 382 LEU D N 1
ATOM 8825 C CA . LEU D 1 381 ? 147.76907 159.51320 196.66221 1.000 29.34635 382 LEU D CA 1
ATOM 8826 C C . LEU D 1 381 ? 147.23520 158.08775 196.60781 1.000 29.46018 382 LEU D C 1
ATOM 8827 O O . LEU D 1 381 ? 146.65552 157.67522 195.59627 1.000 30.20360 382 LEU D O 1
ATOM 8832 N N . THR D 1 382 ? 147.42085 157.31985 197.68454 1.000 35.64654 383 THR D N 1
ATOM 8833 C CA . THR D 1 382 ? 146.87928 155.96372 197.72282 1.000 36.60628 383 THR D CA 1
ATOM 8834 C C . THR D 1 382 ? 145.35626 155.97740 197.65224 1.000 36.19127 383 THR D C 1
ATOM 8835 O O . THR D 1 382 ? 144.74911 155.17711 196.92494 1.000 35.23102 383 THR D O 1
ATOM 8839 N N . ARG D 1 383 ? 144.72187 156.88829 198.39621 1.000 32.63644 384 ARG D N 1
ATOM 8840 C CA . ARG D 1 383 ? 143.26669 156.98920 198.35519 1.000 27.93988 384 ARG D CA 1
ATOM 8841 C C . ARG D 1 383 ? 142.77601 157.37473 196.96568 1.000 31.61913 384 ARG D C 1
ATOM 8842 O O . ARG D 1 383 ? 141.77037 156.84114 196.48556 1.000 39.70786 384 ARG D O 1
ATOM 8850 N N . VAL D 1 384 ? 143.47117 158.30216 196.30536 1.000 29.30977 385 VAL D N 1
ATOM 8851 C CA . VAL D 1 384 ? 143.08081 158.71782 194.96322 1.000 32.70006 385 VAL D CA 1
ATOM 8852 C C . VAL D 1 384 ? 143.22997 157.56329 193.98201 1.000 32.78798 385 VAL D C 1
ATOM 8853 O O . VAL D 1 384 ? 142.36844 157.35223 193.12396 1.000 30.58767 385 VAL D O 1
ATOM 8857 N N . LYS D 1 385 ? 144.32023 156.79884 194.08831 1.000 30.18308 386 LYS D N 1
ATOM 8858 C CA . LYS D 1 385 ? 144.49954 155.64771 193.20771 1.000 29.15943 386 LYS D CA 1
ATOM 8859 C C . LYS D 1 385 ? 143.38018 154.63235 193.39575 1.000 34.20911 386 LYS D C 1
ATOM 8860 O O . LYS D 1 385 ? 142.83622 154.10226 192.41539 1.000 38.69363 386 LYS D O 1
ATOM 8866 N N . GLN D 1 386 ? 143.01806 154.35343 194.65140 1.000 35.14487 387 GLN D N 1
ATOM 8867 C CA . GLN D 1 386 ? 141.91214 153.43668 194.90756 1.000 32.55148 387 GLN D CA 1
ATOM 8868 C C . GLN D 1 386 ? 140.60693 153.97658 194.33602 1.000 31.90240 387 GLN D C 1
ATOM 8869 O O . GLN D 1 386 ? 139.83228 153.23025 193.72568 1.000 35.30020 387 GLN D O 1
ATOM 8871 N N . PHE D 1 387 ? 140.35284 155.27512 194.51452 1.000 32.02306 388 PHE D N 1
ATOM 8872 C CA . PHE D 1 387 ? 139.12411 155.87606 194.00580 1.000 31.38504 388 PHE D CA 1
ATOM 8873 C C . PHE D 1 387 ? 139.04469 155.76473 192.48932 1.000 34.42849 388 PHE D C 1
ATOM 8874 O O . PHE D 1 387 ? 137.99554 155.41369 191.93750 1.000 35.79624 388 PHE D O 1
ATOM 8882 N N . MET D 1 388 ? 140.14356 156.07121 191.79511 1.000 39.18093 389 MET D N 1
ATOM 8883 C CA . MET D 1 388 ? 140.15366 155.93116 190.34260 1.000 35.50550 389 MET D CA 1
ATOM 8884 C C . MET D 1 388 ? 139.86952 154.49353 189.93762 1.000 35.13402 389 MET D C 1
ATOM 8885 O O . MET D 1 388 ? 138.89724 154.22868 189.22288 1.000 36.04011 389 MET D O 1
ATOM 8890 N N . LYS D 1 389 ? 140.65499 153.54643 190.46521 1.000 38.99431 390 LYS D N 1
ATOM 8891 C CA . LYS D 1 389 ? 140.52000 152.15211 190.05307 1.000 36.27210 390 LYS D CA 1
ATOM 8892 C C . LYS D 1 389 ? 139.14769 151.58319 190.38895 1.000 38.43480 390 LYS D C 1
ATOM 8893 O O . LYS D 1 389 ? 138.69775 150.63315 189.73894 1.000 39.91439 390 LYS D O 1
ATOM 8895 N N . GLN D 1 390 ? 138.46620 152.14156 191.38884 1.000 41.29017 391 GLN D N 1
ATOM 8896 C CA . GLN D 1 390 ? 137.16443 151.61585 191.77602 1.000 36.52366 391 GLN D CA 1
ATOM 8897 C C . GLN D 1 390 ? 136.00210 152.27664 191.04819 1.000 37.62129 391 GLN D C 1
ATOM 8898 O O . GLN D 1 390 ? 135.00593 151.60315 190.76309 1.000 40.97810 391 GLN D O 1
ATOM 8900 N N . HIS D 1 391 ? 136.09281 153.56868 190.73041 1.000 39.37395 392 HIS D N 1
ATOM 8901 C CA . HIS D 1 391 ? 134.92149 154.26814 190.21715 1.000 35.91036 392 HIS D CA 1
ATOM 8902 C C . HIS D 1 391 ? 135.13572 154.91294 188.85317 1.000 38.90898 392 HIS D C 1
ATOM 8903 O O . HIS D 1 391 ? 134.22615 154.90489 188.01860 1.000 44.93137 392 HIS D O 1
ATOM 8910 N N . VAL D 1 392 ? 136.31711 155.47982 188.60968 1.000 37.92420 393 VAL D N 1
ATOM 8911 C CA . VAL D 1 392 ? 136.47484 156.36888 187.46342 1.000 39.54040 393 VAL D CA 1
ATOM 8912 C C . VAL D 1 392 ? 136.63441 155.57286 186.17593 1.000 39.08726 393 VAL D C 1
ATOM 8913 O O . VAL D 1 392 ? 135.95954 155.84134 185.17611 1.000 41.54342 393 VAL D O 1
ATOM 8917 N N . PHE D 1 393 ? 137.53113 154.59033 186.17712 1.000 42.66562 394 PHE D N 1
ATOM 8918 C CA . PHE D 1 393 ? 137.73992 153.78356 184.97830 1.000 43.96238 394 PHE D CA 1
ATOM 8919 C C . PHE D 1 393 ? 136.50821 152.99003 184.54901 1.000 44.40006 394 PHE D C 1
ATOM 8920 O O . PHE D 1 393 ? 136.23943 152.94364 183.33603 1.000 45.61296 394 PHE D O 1
ATOM 8928 N N . PRO D 1 394 ? 135.74328 152.34466 185.43885 1.000 47.28693 395 PRO D N 1
ATOM 8929 C CA . PRO D 1 394 ? 134.54842 151.61807 184.97328 1.000 48.03694 395 PRO D CA 1
ATOM 8930 C C . PRO D 1 394 ? 133.50478 152.49240 184.29442 1.000 46.77148 395 PRO D C 1
ATOM 8931 O O . PRO D 1 394 ? 132.71946 151.97277 183.49246 1.000 48.70790 395 PRO D O 1
ATOM 8935 N N . ALA D 1 395 ? 133.46370 153.79109 184.58185 1.000 39.73796 396 ALA D N 1
ATOM 8936 C CA . ALA D 1 395 ? 132.45927 154.67960 184.01113 1.000 41.84346 396 ALA D CA 1
ATOM 8937 C C . ALA D 1 395 ? 132.86186 155.25076 182.65826 1.000 42.67210 396 ALA D C 1
ATOM 8938 O O . ALA D 1 395 ? 132.10083 156.04003 182.08506 1.000 43.34647 396 ALA D O 1
ATOM 8940 N N . GLU D 1 396 ? 134.03481 154.87716 182.14138 1.000 45.73068 397 GLU D N 1
ATOM 8941 C CA . GLU D 1 396 ? 134.51921 155.45857 180.89393 1.000 45.06918 397 GLU D CA 1
ATOM 8942 C C . GLU D 1 396 ? 133.62088 155.09315 179.71952 1.000 43.86959 397 GLU D C 1
ATOM 8943 O O . GLU D 1 396 ? 133.33878 155.93671 178.86109 1.000 45.46700 397 GLU D O 1
ATOM 8949 N N . LYS D 1 397 ? 133.16681 153.83911 179.65929 1.000 43.70691 398 LYS D N 1
ATOM 8950 C CA . LYS D 1 397 ? 132.30253 153.42002 178.56008 1.000 46.01556 398 LYS D CA 1
ATOM 8951 C C . LYS D 1 397 ? 130.97939 154.17511 178.57670 1.000 45.79910 398 LYS D C 1
ATOM 8952 O O . LYS D 1 397 ? 130.49706 154.61978 177.52869 1.000 43.39048 398 LYS D O 1
ATOM 8954 N N . GLU D 1 398 ? 130.37943 154.33396 179.75884 1.000 44.61946 399 GLU D N 1
ATOM 8955 C CA . GLU D 1 398 ? 129.12347 155.07040 179.85745 1.000 43.27030 399 GLU D CA 1
ATOM 8956 C C . GLU D 1 398 ? 129.31066 156.53568 179.48489 1.000 43.39773 399 GLU D C 1
ATOM 8957 O O . GLU D 1 398 ? 128.47323 157.11839 178.78309 1.000 44.02477 399 GLU D O 1
ATOM 8959 N N . VAL D 1 399 ? 130.40690 157.14811 179.94125 1.000 44.21180 400 VAL D N 1
ATOM 8960 C CA . VAL D 1 399 ? 130.66220 158.54717 179.61007 1.000 37.86270 400 VAL D CA 1
ATOM 8961 C C . VAL D 1 399 ? 130.85278 158.71280 178.10780 1.000 38.75662 400 VAL D C 1
ATOM 8962 O O . VAL D 1 399 ? 130.33393 159.65837 177.50205 1.000 42.80042 400 VAL D O 1
ATOM 8966 N N . ALA D 1 400 ? 131.59388 157.79558 177.48110 1.000 43.62812 401 ALA D N 1
ATOM 8967 C CA . ALA D 1 400 ? 131.80084 157.87161 176.03859 1.000 44.43950 401 ALA D CA 1
ATOM 8968 C C . ALA D 1 400 ? 130.49516 157.67874 175.27847 1.000 44.59511 401 ALA D C 1
ATOM 8969 O O . ALA D 1 400 ? 130.23126 158.38229 174.29695 1.000 44.57155 401 ALA D O 1
ATOM 8971 N N . GLU D 1 401 ? 129.66355 156.72961 175.71610 1.000 47.42737 402 GLU D N 1
ATOM 8972 C CA . GLU D 1 401 ? 128.39587 156.48761 175.03602 1.000 43.73873 402 GLU D CA 1
ATOM 8973 C C . GLU D 1 401 ? 127.43941 157.66282 175.18511 1.000 42.31505 402 GLU D C 1
ATOM 8974 O O . GLU D 1 401 ? 126.63595 157.92018 174.28239 1.000 45.85955 402 GLU D O 1
ATOM 8976 N N . TYR D 1 402 ? 127.50035 158.37862 176.31071 1.000 40.78555 403 TYR D N 1
ATOM 8977 C CA . TYR D 1 402 ? 126.61605 159.52536 176.49814 1.000 40.82608 403 TYR D CA 1
ATOM 8978 C C . TYR D 1 402 ? 126.88742 160.61394 175.46652 1.000 44.46540 403 TYR D C 1
ATOM 8979 O O . TYR D 1 402 ? 125.95129 161.21619 174.92872 1.000 44.84574 403 TYR D O 1
ATOM 8988 N N . TYR D 1 403 ? 128.15995 160.88273 175.17850 1.000 42.94875 404 TYR D N 1
ATOM 8989 C CA . TYR D 1 403 ? 128.53466 161.95723 174.26944 1.000 42.63467 404 TYR D CA 1
ATOM 8990 C C . TYR D 1 403 ? 128.56477 161.53032 172.80815 1.000 47.00787 404 TYR D C 1
ATOM 8991 O O . TYR D 1 403 ? 128.71518 162.38980 171.93350 1.000 45.11443 404 TYR D O 1
ATOM 9000 N N . ALA D 1 404 ? 128.42512 160.24119 172.52027 1.000 48.03077 405 ALA D N 1
ATOM 9001 C CA . ALA D 1 404 ? 128.42616 159.76552 171.14219 1.000 45.80499 405 ALA D CA 1
ATOM 9002 C C . ALA D 1 404 ? 127.05891 159.96347 170.49924 1.000 47.30133 405 ALA D C 1
ATOM 9003 O O . ALA D 1 404 ? 126.52132 161.07044 170.48988 1.000 50.15119 405 ALA D O 1
ATOM 9005 N N . LYS D 1 412 ? 123.86375 169.35861 175.36679 1.000 42.70107 413 LYS D N 1
ATOM 9006 C CA . LYS D 1 412 ? 124.91924 168.42124 175.00420 1.000 40.11609 413 LYS D CA 1
ATOM 9007 C C . LYS D 1 412 ? 126.29236 168.95982 175.38818 1.000 41.49581 413 LYS D C 1
ATOM 9008 O O . LYS D 1 412 ? 127.31479 168.43767 174.95204 1.000 41.98556 413 LYS D O 1
ATOM 9014 N N . TRP D 1 413 ? 126.30697 170.00990 176.20687 1.000 35.12731 414 TRP D N 1
ATOM 9015 C CA . TRP D 1 413 ? 127.54197 170.61834 176.67910 1.000 30.03459 414 TRP D CA 1
ATOM 9016 C C . TRP D 1 413 ? 127.75312 170.44479 178.17538 1.000 35.23333 414 TRP D C 1
ATOM 9017 O O . TRP D 1 413 ? 128.71680 170.99404 178.71817 1.000 35.44467 414 TRP D O 1
ATOM 9028 N N . GLY D 1 414 ? 126.88277 169.70401 178.85450 1.000 42.32730 415 GLY D N 1
ATOM 9029 C CA . GLY D 1 414 ? 126.99059 169.47083 180.27563 1.000 38.05403 415 GLY D CA 1
ATOM 9030 C C . GLY D 1 414 ? 127.57373 168.11118 180.59903 1.000 41.22499 415 GLY D C 1
ATOM 9031 O O . GLY D 1 414 ? 128.21338 167.45986 179.76575 1.000 41.59827 415 GLY D O 1
ATOM 9032 N N . HIS D 1 415 ? 127.34223 167.67262 181.83651 1.000 45.19035 416 HIS D N 1
ATOM 9033 C CA . HIS D 1 415 ? 127.85409 166.40730 182.33322 1.000 43.88242 416 HIS D CA 1
ATOM 9034 C C . HIS D 1 415 ? 126.72065 165.41293 182.55265 1.000 44.41330 416 HIS D C 1
ATOM 9035 O O . HIS D 1 415 ? 125.61969 165.80833 182.95119 1.000 44.71234 416 HIS D O 1
ATOM 9042 N N . PRO D 1 416 ? 126.95359 164.12660 182.30639 1.000 44.01698 417 PRO D N 1
ATOM 9043 C CA . PRO D 1 416 ? 125.94117 163.11640 182.63213 1.000 43.52203 417 PRO D CA 1
ATOM 9044 C C . PRO D 1 416 ? 125.87267 162.87756 184.13399 1.000 44.92671 417 PRO D C 1
ATOM 9045 O O . PRO D 1 416 ? 126.72115 163.32234 184.90833 1.000 45.33138 417 PRO D O 1
ATOM 9049 N N . LEU D 1 417 ? 124.82669 162.15402 184.54180 1.000 45.90728 418 LEU D N 1
ATOM 9050 C CA . LEU D 1 417 ? 124.57806 161.92350 185.96148 1.000 47.50058 418 LEU D CA 1
ATOM 9051 C C . LEU D 1 417 ? 125.66884 161.08979 186.62247 1.000 47.21570 418 LEU D C 1
ATOM 9052 O O . LEU D 1 417 ? 125.85463 161.18832 187.84155 1.000 47.25262 418 LEU D O 1
ATOM 9054 N N . VAL D 1 418 ? 126.38911 160.27188 185.85189 1.000 43.25888 419 VAL D N 1
ATOM 9055 C CA . VAL D 1 418 ? 127.46912 159.47029 186.42076 1.000 43.66902 419 VAL D CA 1
ATOM 9056 C C . VAL D 1 418 ? 128.55601 160.37186 186.99010 1.000 45.73505 419 VAL D C 1
ATOM 9057 O O . VAL D 1 418 ? 129.07641 160.13062 188.08808 1.000 46.90413 419 VAL D O 1
ATOM 9061 N N . ILE D 1 419 ? 128.91193 161.42728 186.25535 1.000 43.26719 420 ILE D N 1
ATOM 9062 C CA . ILE D 1 419 ? 129.93825 162.34996 186.72558 1.000 42.99031 420 ILE D CA 1
ATOM 9063 C C . ILE D 1 419 ? 129.47327 163.07564 187.98024 1.000 44.32163 420 ILE D C 1
ATOM 9064 O O . ILE D 1 419 ? 130.26062 163.30700 188.90229 1.000 48.57227 420 ILE D O 1
ATOM 9069 N N . GLU D 1 420 ? 128.19420 163.45290 188.03726 1.000 42.27261 421 GLU D N 1
ATOM 9070 C CA . GLU D 1 420 ? 127.68124 164.12917 189.22561 1.000 41.19975 421 GLU D CA 1
ATOM 9071 C C . GLU D 1 420 ? 127.69506 163.20751 190.43957 1.000 43.15224 421 GLU D C 1
ATOM 9072 O O . GLU D 1 420 ? 128.02623 163.63951 191.55077 1.000 45.01751 421 GLU D O 1
ATOM 9078 N N . LYS D 1 421 ? 127.33742 161.93548 190.25017 1.000 41.63202 422 LYS D N 1
ATOM 9079 C CA . LYS D 1 421 ? 127.41771 160.98056 191.35111 1.000 42.72461 422 LYS D CA 1
ATOM 9080 C C . LYS D 1 421 ? 128.85606 160.80597 191.82241 1.000 41.05915 422 LYS D C 1
ATOM 9081 O O . LYS D 1 421 ? 129.12265 160.75724 193.03101 1.000 42.37313 422 LYS D O 1
ATOM 9087 N N . LEU D 1 422 ? 129.79829 160.71457 190.88031 1.000 37.49109 423 LEU D N 1
ATOM 9088 C CA . LEU D 1 422 ? 131.20524 160.60774 191.25187 1.000 33.86952 423 LEU D CA 1
ATOM 9089 C C . LEU D 1 422 ? 131.67000 161.84618 192.00711 1.000 36.95034 423 LEU D C 1
ATOM 9090 O O . LEU D 1 422 ? 132.44930 161.74504 192.96002 1.000 42.16170 423 LEU D O 1
ATOM 9095 N N . LYS D 1 423 ? 131.20561 163.02532 191.59008 1.000 41.06468 424 LYS D N 1
ATOM 9096 C CA . LYS D 1 423 ? 131.56540 164.25925 192.28050 1.000 37.70364 424 LYS D CA 1
ATOM 9097 C C . LYS D 1 423 ? 131.02449 164.27332 193.70336 1.000 36.67971 424 LYS D C 1
ATOM 9098 O O . LYS D 1 423 ? 131.71989 164.69101 194.63544 1.000 40.18822 424 LYS D O 1
ATOM 9104 N N . GLU D 1 424 ? 129.78150 163.82441 193.88899 1.000 40.51135 425 GLU D N 1
ATOM 9105 C CA . GLU D 1 424 ? 129.22108 163.73978 195.23487 1.000 41.34331 425 GLU D CA 1
ATOM 9106 C C . GLU D 1 424 ? 130.01792 162.77530 196.10585 1.000 40.90769 425 GLU D C 1
ATOM 9107 O O . GLU D 1 424 ? 130.31039 163.07241 197.27245 1.000 39.84010 425 GLU D O 1
ATOM 9113 N N . ILE D 1 425 ? 130.38553 161.61699 195.55257 1.000 40.09250 426 ILE D N 1
ATOM 9114 C CA . ILE D 1 425 ? 131.15707 160.64036 196.31849 1.000 39.18093 426 ILE D CA 1
ATOM 9115 C C . ILE D 1 425 ? 132.52108 161.20857 196.69293 1.000 40.95312 426 ILE D C 1
ATOM 9116 O O . ILE D 1 425 ? 132.98944 161.04103 197.82532 1.000 44.34837 426 ILE D O 1
ATOM 9121 N N . ALA D 1 426 ? 133.17948 161.88969 195.75122 1.000 36.27816 427 ALA D N 1
ATOM 9122 C CA . ALA D 1 426 ? 134.48209 162.48389 196.03555 1.000 32.90514 427 ALA D CA 1
ATOM 9123 C C . ALA D 1 426 ? 134.37397 163.58451 197.08227 1.000 35.48323 427 ALA D C 1
ATOM 9124 O O . ALA D 1 426 ? 135.27145 163.74231 197.91682 1.000 36.80629 427 ALA D O 1
ATOM 9126 N N . LYS D 1 427 ? 133.29041 164.36410 197.04697 1.000 38.47035 428 LYS D N 1
ATOM 9127 C CA . LYS D 1 427 ? 133.06164 165.35729 198.09103 1.000 33.93249 428 LYS D CA 1
ATOM 9128 C C . LYS D 1 427 ? 132.90333 164.69323 199.45023 1.000 39.78044 428 LYS D C 1
ATOM 9129 O O . LYS D 1 427 ? 133.41436 165.19484 200.45792 1.000 43.67536 428 LYS D O 1
ATOM 9135 N N . ALA D 1 428 ? 132.18731 163.56681 199.49883 1.000 43.81633 429 ALA D N 1
ATOM 9136 C CA . ALA D 1 428 ? 131.98616 162.87526 200.76866 1.000 43.85004 429 ALA D CA 1
ATOM 9137 C C . ALA D 1 428 ? 133.30437 162.37517 201.34871 1.000 42.68772 429 ALA D C 1
ATOM 9138 O O . ALA D 1 428 ? 133.53685 162.47750 202.55869 1.000 42.92166 429 ALA D O 1
ATOM 9140 N N . GLU D 1 429 ? 134.18210 161.83873 200.50290 1.000 45.20882 430 GLU D N 1
ATOM 9141 C CA . GLU D 1 429 ? 135.42473 161.23003 200.96150 1.000 43.22280 430 GLU D CA 1
ATOM 9142 C C . GLU D 1 429 ? 136.54855 162.23460 201.17764 1.000 43.91497 430 GLU D C 1
ATOM 9143 O O . GLU D 1 429 ? 137.63104 161.83611 201.61897 1.000 47.03213 430 GLU D O 1
ATOM 9149 N N . GLY D 1 430 ? 136.32971 163.51138 200.88270 1.000 36.63680 431 GLY D N 1
ATOM 9150 C CA . GLY D 1 430 ? 137.34348 164.52175 201.09382 1.000 33.46502 431 GLY D CA 1
ATOM 9151 C C . GLY D 1 430 ? 138.34358 164.69180 199.97413 1.000 34.50832 431 GLY D C 1
ATOM 9152 O O . GLY D 1 430 ? 139.31273 165.44003 200.14460 1.000 34.69054 431 GLY D O 1
ATOM 9153 N N . LEU D 1 431 ? 138.14984 164.02186 198.84004 1.000 35.83701 432 LEU D N 1
ATOM 9154 C CA . LEU D 1 431 ? 139.01796 164.19658 197.67520 1.000 32.07904 432 LEU D CA 1
ATOM 9155 C C . LEU D 1 431 ? 138.51688 165.36076 196.81776 1.000 30.31533 432 LEU D C 1
ATOM 9156 O O . LEU D 1 431 ? 138.13525 165.21328 195.65908 1.000 32.01624 432 LEU D O 1
ATOM 9161 N N . TRP D 1 432 ? 138.53275 166.54329 197.42613 1.000 31.87605 433 TRP D N 1
ATOM 9162 C CA . TRP D 1 432 ? 137.94565 167.74581 196.85362 1.000 28.48840 433 TRP D CA 1
ATOM 9163 C C . TRP D 1 432 ? 138.94521 168.88701 196.95512 1.000 28.68579 433 TRP D C 1
ATOM 9164 O O . TRP D 1 432 ? 139.55627 169.08439 198.01001 1.000 33.96756 433 TRP D O 1
ATOM 9175 N N . ASN D 1 433 ? 139.10516 169.63363 195.86022 1.000 25.23872 434 ASN D N 1
ATOM 9176 C CA . ASN D 1 433 ? 139.97231 170.81332 195.81462 1.000 29.84524 434 ASN D CA 1
ATOM 9177 C C . ASN D 1 433 ? 141.40915 170.47279 196.21147 1.000 27.33351 434 ASN D C 1
ATOM 9178 O O . ASN D 1 433 ? 142.04364 171.17368 197.00117 1.000 28.15277 434 ASN D O 1
ATOM 9183 N N . LEU D 1 434 ? 141.92651 169.38093 195.64585 1.000 29.86616 435 LEU D N 1
ATOM 9184 C CA . LEU D 1 434 ? 143.28864 168.95871 195.94968 1.000 30.39911 435 LEU D CA 1
ATOM 9185 C C . LEU D 1 434 ? 144.33600 169.88391 195.34395 1.000 30.46199 435 LEU D C 1
ATOM 9186 O O . LEU D 1 434 ? 145.49500 169.84821 195.76854 1.000 35.73871 435 LEU D O 1
ATOM 9191 N N . PHE D 1 435 ? 143.95915 170.70460 194.36387 1.000 35.49782 436 PHE D N 1
ATOM 9192 C CA . PHE D 1 435 ? 144.91364 171.57525 193.69017 1.000 32.07476 436 PHE D CA 1
ATOM 9193 C C . PHE D 1 435 ? 145.31411 172.78324 194.52675 1.000 30.52035 436 PHE D C 1
ATOM 9194 O O . PHE D 1 435 ? 146.41047 173.31610 194.32972 1.000 34.91403 436 PHE D O 1
ATOM 9202 N N . LEU D 1 436 ? 144.45973 173.22689 195.44864 1.000 33.86160 437 LEU D N 1
ATOM 9203 C CA . LEU D 1 436 ? 144.70968 174.44763 196.19948 1.000 39.08120 437 LEU D CA 1
ATOM 9204 C C . LEU D 1 436 ? 145.37627 174.11253 197.52401 1.000 40.62381 437 LEU D C 1
ATOM 9205 O O . LEU D 1 436 ? 144.75214 173.45383 198.36932 1.000 41.15843 437 LEU D O 1
ATOM 9210 N N . PRO D 1 437 ? 146.62445 174.53062 197.75239 1.000 42.53054 438 PRO D N 1
ATOM 9211 C CA . PRO D 1 437 ? 147.28735 174.20426 199.02640 1.000 40.42395 438 PRO D CA 1
ATOM 9212 C C . PRO D 1 437 ? 146.58908 174.77412 200.24781 1.000 40.85291 438 PRO D C 1
ATOM 9213 O O . PRO D 1 437 ? 146.62574 174.15082 201.31525 1.000 43.69033 438 PRO D O 1
ATOM 9217 N N . ALA D 1 438 ? 145.95792 175.94352 200.13167 1.000 45.77878 439 ALA D N 1
ATOM 9218 C CA . ALA D 1 438 ? 145.29624 176.54377 201.28360 1.000 46.11681 439 ALA D CA 1
ATOM 9219 C C . ALA D 1 438 ? 144.07126 175.75730 201.72908 1.000 45.56338 439 ALA D C 1
ATOM 9220 O O . ALA D 1 438 ? 143.62344 175.92736 202.86732 1.000 45.67039 439 ALA D O 1
ATOM 9222 N N . VAL D 1 439 ? 143.52208 174.90765 200.86729 1.000 46.28294 440 VAL D N 1
ATOM 9223 C CA . VAL D 1 439 ? 142.35187 174.10840 201.20054 1.000 46.10589 440 VAL D CA 1
ATOM 9224 C C . VAL D 1 439 ? 142.72910 172.67089 201.53710 1.000 45.36273 440 VAL D C 1
ATOM 9225 O O . VAL D 1 439 ? 142.24767 172.11704 202.52565 1.000 46.08240 440 VAL D O 1
ATOM 9229 N N . SER D 1 440 ? 143.59570 172.05581 200.73142 1.000 42.18197 441 SER D N 1
ATOM 9230 C CA . SER D 1 440 ? 143.97197 170.66183 200.92315 1.000 42.03450 441 SER D CA 1
ATOM 9231 C C . SER D 1 440 ? 145.19032 170.47257 201.81610 1.000 42.16244 441 SER D C 1
ATOM 9232 O O . SER D 1 440 ? 145.42341 169.35306 202.28392 1.000 43.23598 441 SER D O 1
ATOM 9235 N N . GLY D 1 441 ? 145.96230 171.52380 202.06735 1.000 45.01076 442 GLY D N 1
ATOM 9236 C CA . GLY D 1 441 ? 147.16584 171.39127 202.87076 1.000 43.61131 442 GLY D CA 1
ATOM 9237 C C . GLY D 1 441 ? 148.23548 170.52320 202.24408 1.000 44.28868 442 GLY D C 1
ATOM 9238 O O . GLY D 1 441 ? 148.87992 169.73606 202.94826 1.000 46.60875 442 GLY D O 1
ATOM 9239 N N . LEU D 1 442 ? 148.44556 170.65039 200.93595 1.000 42.07465 443 LEU D N 1
ATOM 9240 C CA . LEU D 1 442 ? 149.41208 169.84097 200.21063 1.000 41.41600 443 LEU D CA 1
ATOM 9241 C C . LEU D 1 442 ? 150.39182 170.74406 199.47672 1.000 40.49534 443 LEU D C 1
ATOM 9242 O O . LEU D 1 442 ? 150.04298 171.84575 199.04677 1.000 42.75463 443 LEU D O 1
ATOM 9247 N N . SER D 1 443 ? 151.62460 170.26581 199.33698 1.000 37.50416 444 SER D N 1
ATOM 9248 C CA . SER D 1 443 ? 152.63844 170.99062 198.58958 1.000 38.70451 444 SER D CA 1
ATOM 9249 C C . SER D 1 443 ? 152.46642 170.73391 197.09336 1.000 40.43077 444 SER D C 1
ATOM 9250 O O . SER D 1 443 ? 151.54425 170.04214 196.65472 1.000 42.24897 444 SER D O 1
ATOM 9253 N N . GLN D 1 444 ? 153.36592 171.30393 196.29091 1.000 35.22318 445 GLN D N 1
ATOM 9254 C CA . GLN D 1 444 ? 153.27559 171.12508 194.84659 1.000 32.42418 445 GLN D CA 1
ATOM 9255 C C . GLN D 1 444 ? 153.78191 169.76216 194.39276 1.000 36.86139 445 GLN D C 1
ATOM 9256 O O . GLN D 1 444 ? 153.36100 169.27940 193.34003 1.000 37.82601 445 GLN D O 1
ATOM 9262 N N . VAL D 1 445 ? 154.67764 169.13049 195.15372 1.000 30.24658 446 VAL D N 1
ATOM 9263 C CA . VAL D 1 445 ? 155.16317 167.80340 194.77985 1.000 32.24570 446 VAL D CA 1
ATOM 9264 C C . VAL D 1 445 ? 154.07571 166.75241 194.98244 1.000 33.20762 446 VAL D C 1
ATOM 9265 O O . VAL D 1 445 ? 153.85738 165.88130 194.12510 1.000 32.47288 446 VAL D O 1
ATOM 9269 N N . ASP D 1 446 ? 153.38028 166.81355 196.12003 1.000 31.67354 447 ASP D N 1
ATOM 9270 C CA . ASP D 1 446 ? 152.31022 165.86103 196.39150 1.000 32.31620 447 ASP D CA 1
ATOM 9271 C C . ASP D 1 446 ? 151.19895 165.98396 195.35911 1.000 31.94455 447 ASP D C 1
ATOM 9272 O O . ASP D 1 446 ? 150.73637 164.98105 194.79874 1.000 34.60530 447 ASP D O 1
ATOM 9277 N N . TYR D 1 447 ? 150.76662 167.21343 195.07679 1.000 26.60707 448 TYR D N 1
ATOM 9278 C CA . TYR D 1 447 ? 149.75585 167.37852 194.04664 1.000 29.69286 448 TYR D CA 1
ATOM 9279 C C . TYR D 1 447 ? 150.30273 167.09293 192.65806 1.000 27.15551 448 TYR D C 1
ATOM 9280 O O . TYR D 1 447 ? 149.52661 166.74982 191.76980 1.000 31.66896 448 TYR D O 1
ATOM 9289 N N . ALA D 1 448 ? 151.61308 167.20797 192.44748 1.000 24.25960 449 ALA D N 1
ATOM 9290 C CA . ALA D 1 448 ? 152.18471 166.79488 191.17173 1.000 21.31845 449 ALA D CA 1
ATOM 9291 C C . ALA D 1 448 ? 151.98165 165.30325 190.95328 1.000 22.61342 449 ALA D C 1
ATOM 9292 O O . ALA D 1 448 ? 151.53928 164.87193 189.88227 1.000 21.66022 449 ALA D O 1
ATOM 9294 N N . LEU D 1 449 ? 152.27364 164.49989 191.97794 1.000 24.59061 450 LEU D N 1
ATOM 9295 C CA . LEU D 1 449 ? 152.02035 163.06260 191.87309 1.000 27.10935 450 LEU D CA 1
ATOM 9296 C C . LEU D 1 449 ? 150.52891 162.76392 191.72996 1.000 25.52231 450 LEU D C 1
ATOM 9297 O O . LEU D 1 449 ? 150.13354 161.89338 190.94267 1.000 19.67659 450 LEU D O 1
ATOM 9302 N N . ILE D 1 450 ? 149.68284 163.48117 192.47334 1.000 23.64285 451 ILE D N 1
ATOM 9303 C CA . ILE D 1 450 ? 148.24243 163.23865 192.38931 1.000 22.44724 451 ILE D CA 1
ATOM 9304 C C . ILE D 1 450 ? 147.71197 163.57730 190.99797 1.000 23.24389 451 ILE D C 1
ATOM 9305 O O . ILE D 1 450 ? 146.91174 162.82875 190.42457 1.000 29.95083 451 ILE D O 1
ATOM 9310 N N . ALA D 1 451 ? 148.14566 164.70627 190.43305 1.000 20.40638 452 ALA D N 1
ATOM 9311 C CA . ALA D 1 451 ? 147.71757 165.09808 189.09590 1.000 17.63547 452 ALA D CA 1
ATOM 9312 C C . ALA D 1 451 ? 148.28161 164.17026 188.03177 1.000 19.34477 452 ALA D C 1
ATOM 9313 O O . ALA D 1 451 ? 147.65746 163.98269 186.98272 1.000 25.20497 452 ALA D O 1
ATOM 9315 N N . GLU D 1 452 ? 149.46261 163.59922 188.26997 1.000 20.90374 453 GLU D N 1
ATOM 9316 C CA . GLU D 1 452 ? 149.95939 162.55366 187.38613 1.000 16.89684 453 GLU D CA 1
ATOM 9317 C C . GLU D 1 452 ? 149.05153 161.33345 187.43954 1.000 25.40580 453 GLU D C 1
ATOM 9318 O O . GLU D 1 452 ? 148.82251 160.67114 186.42134 1.000 28.03690 453 GLU D O 1
ATOM 9324 N N . GLU D 1 453 ? 148.52923 161.02001 188.62745 1.000 32.66496 454 GLU D N 1
ATOM 9325 C CA . GLU D 1 453 ? 147.57850 159.91769 188.75258 1.000 26.19134 454 GLU D CA 1
ATOM 9326 C C . GLU D 1 453 ? 146.27402 160.21378 188.01642 1.000 23.23030 454 GLU D C 1
ATOM 9327 O O . GLU D 1 453 ? 145.74323 159.34941 187.31015 1.000 30.02846 454 GLU D O 1
ATOM 9329 N N . THR D 1 454 ? 145.74245 161.42714 188.16497 1.000 15.82058 455 THR D N 1
ATOM 9330 C CA . THR D 1 454 ? 144.46050 161.77457 187.55935 1.000 20.12479 455 THR D CA 1
ATOM 9331 C C . THR D 1 454 ? 144.57836 162.18420 186.09724 1.000 28.07296 455 THR D C 1
ATOM 9332 O O . THR D 1 454 ? 143.55277 162.45711 185.46586 1.000 29.77489 455 THR D O 1
ATOM 9336 N N . GLY D 1 455 ? 145.78839 162.23957 185.54493 1.000 29.06867 456 GLY D N 1
ATOM 9337 C CA . GLY D 1 455 ? 145.95289 162.56982 184.14292 1.000 20.19770 456 GLY D CA 1
ATOM 9338 C C . GLY D 1 455 ? 145.68754 161.43497 183.18215 1.000 21.36021 456 GLY D C 1
ATOM 9339 O O . GLY D 1 455 ? 145.71615 161.64937 181.96764 1.000 28.81576 456 GLY D O 1
ATOM 9340 N N . LYS D 1 456 ? 145.42342 160.23517 183.69591 1.000 25.20986 457 LYS D N 1
ATOM 9341 C CA . LYS D 1 456 ? 145.18769 159.06749 182.85869 1.000 22.46793 457 LYS D CA 1
ATOM 9342 C C . LYS D 1 456 ? 143.75096 158.96477 182.36407 1.000 32.07364 457 LYS D C 1
ATOM 9343 O O . LYS D 1 456 ? 143.45651 158.08341 181.55089 1.000 31.98899 457 LYS D O 1
ATOM 9349 N N . CYS D 1 457 ? 142.85711 159.83274 182.83021 1.000 35.97673 458 CYS D N 1
ATOM 9350 C CA . CYS D 1 457 ? 141.47995 159.87563 182.36502 1.000 31.44203 458 CYS D CA 1
ATOM 9351 C C . CYS D 1 457 ? 141.11852 161.31188 182.01654 1.000 30.35376 458 CYS D C 1
ATOM 9352 O O . CYS D 1 457 ? 141.60514 162.25759 182.64063 1.000 32.48389 458 CYS D O 1
ATOM 9355 N N . PHE D 1 458 ? 140.25964 161.46976 181.00771 1.000 31.55439 459 PHE D N 1
ATOM 9356 C CA . PHE D 1 458 ? 139.94501 162.80069 180.50263 1.000 35.24803 459 PHE D CA 1
ATOM 9357 C C . PHE D 1 458 ? 138.87618 163.51819 181.31699 1.000 32.92954 459 PHE D C 1
ATOM 9358 O O . PHE D 1 458 ? 138.75545 164.74164 181.20296 1.000 32.32169 459 PHE D O 1
ATOM 9366 N N . PHE D 1 459 ? 138.10411 162.80290 182.13300 1.000 29.40771 460 PHE D N 1
ATOM 9367 C CA . PHE D 1 459 ? 137.13406 163.43554 183.01629 1.000 31.36694 460 PHE D CA 1
ATOM 9368 C C . PHE D 1 459 ? 137.46016 163.24403 184.49050 1.000 33.94483 460 PHE D C 1
ATOM 9369 O O . PHE D 1 459 ? 136.69537 163.70370 185.34328 1.000 38.18449 460 PHE D O 1
ATOM 9377 N N . ALA D 1 460 ? 138.56919 162.58072 184.81148 1.000 30.38106 461 ALA D N 1
ATOM 9378 C CA . ALA D 1 460 ? 138.95441 162.41459 186.21002 1.000 25.12860 461 ALA D CA 1
ATOM 9379 C C . ALA D 1 460 ? 139.25057 163.72911 186.92733 1.000 30.68605 461 ALA D C 1
ATOM 9380 O O . ALA D 1 460 ? 138.83448 163.86173 188.09125 1.000 34.10672 461 ALA D O 1
ATOM 9382 N N . PRO D 1 461 ? 139.96257 164.70540 186.34482 1.000 30.18784 462 PRO D N 1
ATOM 9383 C CA . PRO D 1 461 ? 140.17232 165.96822 187.07686 1.000 27.13280 462 PRO D CA 1
ATOM 9384 C C . PRO D 1 461 ? 138.88274 166.65988 187.47979 1.000 27.14991 462 PRO D C 1
ATOM 9385 O O . PRO D 1 461 ? 138.84581 167.31529 188.52721 1.000 23.56700 462 PRO D O 1
ATOM 9389 N N . ASP D 1 462 ? 137.82281 166.54072 186.67884 1.000 33.37331 463 ASP D N 1
ATOM 9390 C CA . ASP D 1 462 ? 136.55129 167.15958 187.03105 1.000 27.96264 463 ASP D CA 1
ATOM 9391 C C . ASP D 1 462 ? 135.86771 166.46014 188.19759 1.000 26.83821 463 ASP D C 1
ATOM 9392 O O . ASP D 1 462 ? 135.04801 167.08227 188.88038 1.000 27.45925 463 ASP D O 1
ATOM 9394 N N . VAL D 1 463 ? 136.18182 165.18547 188.43662 1.000 29.64180 464 VAL D N 1
ATOM 9395 C CA . VAL D 1 463 ? 135.60577 164.47109 189.57187 1.000 28.52309 464 VAL D CA 1
ATOM 9396 C C . VAL D 1 463 ? 136.11721 165.04931 190.88568 1.000 28.23621 464 VAL D C 1
ATOM 9397 O O . VAL D 1 463 ? 135.38297 165.11583 191.87801 1.000 31.18372 464 VAL D O 1
ATOM 9401 N N . PHE D 1 464 ? 137.37654 165.47960 190.91492 1.000 25.10667 465 PHE D N 1
ATOM 9402 C CA . PHE D 1 464 ? 137.99354 166.02823 192.11339 1.000 23.47335 465 PHE D CA 1
ATOM 9403 C C . PHE D 1 464 ? 138.00002 167.55123 192.12978 1.000 29.32213 465 PHE D C 1
ATOM 9404 O O . PHE D 1 464 ? 138.69533 168.14471 192.96030 1.000 30.20507 465 PHE D O 1
ATOM 9412 N N . ASN D 1 465 ? 137.24199 168.19081 191.23438 1.000 23.71395 466 ASN D N 1
ATOM 9413 C CA . ASN D 1 465 ? 137.16274 169.65093 191.14132 1.000 24.29173 466 ASN D CA 1
ATOM 9414 C C . ASN D 1 465 ? 138.53456 170.26540 190.86657 1.000 28.26214 466 ASN D C 1
ATOM 9415 O O . ASN D 1 465 ? 138.92977 171.26175 191.47379 1.000 32.89362 466 ASN D O 1
ATOM 9420 N N . CYS D 1 466 ? 139.26169 169.66243 189.93157 1.000 25.32119 467 CYS D N 1
ATOM 9421 C CA . CYS D 1 466 ? 140.61078 170.08737 189.58035 1.000 26.84908 467 CYS D CA 1
ATOM 9422 C C . CYS D 1 466 ? 140.75329 170.23213 188.07312 1.000 31.77048 467 CYS D C 1
ATOM 9423 O O . CYS D 1 466 ? 141.80079 169.92651 187.49743 1.000 33.90978 467 CYS D O 1
ATOM 9426 N N . GLN D 1 467 ? 139.70096 170.69994 187.40921 1.000 28.78970 468 GLN D N 1
ATOM 9427 C CA . GLN D 1 467 ? 139.70075 170.82486 185.96035 1.000 30.28814 468 GLN D CA 1
ATOM 9428 C C . GLN D 1 467 ? 140.37462 172.12215 185.53027 1.000 35.20487 468 GLN D C 1
ATOM 9429 O O . GLN D 1 467 ? 140.42042 173.10096 186.27839 1.000 34.93502 468 GLN D O 1
ATOM 9435 N N . ALA D 1 468 ? 140.88428 172.11770 184.29805 1.000 39.03486 469 ALA D N 1
ATOM 9436 C CA . ALA D 1 468 ? 141.79219 173.17218 183.84774 1.000 33.41427 469 ALA D CA 1
ATOM 9437 C C . ALA D 1 468 ? 141.18883 174.57261 183.86132 1.000 37.56179 469 ALA D C 1
ATOM 9438 O O . ALA D 1 468 ? 141.83392 175.48541 184.40637 1.000 39.82400 469 ALA D O 1
ATOM 9440 N N . PRO D 1 469 ? 140.00470 174.83226 183.28894 1.000 36.60737 470 PRO D N 1
ATOM 9441 C CA . PRO D 1 469 ? 139.56510 176.23968 183.18759 1.000 37.26777 470 PRO D CA 1
ATOM 9442 C C . PRO D 1 469 ? 139.30422 176.89734 184.53221 1.000 38.04048 470 PRO D C 1
ATOM 9443 O O . PRO D 1 469 ? 139.78375 178.01150 184.77577 1.000 37.61109 470 PRO D O 1
ATOM 9447 N N . ASP D 1 470 ? 138.55714 176.23972 185.41915 1.000 34.58469 471 ASP D N 1
ATOM 9448 C CA . ASP D 1 470 ? 138.15059 176.89474 186.65657 1.000 36.97013 471 ASP D CA 1
ATOM 9449 C C . ASP D 1 470 ? 139.26940 176.97751 187.68650 1.000 35.43540 471 ASP D C 1
ATOM 9450 O O . ASP D 1 470 ? 139.24593 177.88063 188.52545 1.000 38.66895 471 ASP D O 1
ATOM 9455 N N . THR D 1 471 ? 140.25018 176.07079 187.64573 1.000 34.25057 472 THR D N 1
ATOM 9456 C CA . THR D 1 471 ? 141.31074 176.09395 188.65177 1.000 30.26893 472 THR D CA 1
ATOM 9457 C C . THR D 1 471 ? 142.08838 177.40406 188.61341 1.000 33.68728 472 THR D C 1
ATOM 9458 O O . THR D 1 471 ? 142.39681 177.98223 189.66292 1.000 32.96880 472 THR D O 1
ATOM 9462 N N . GLY D 1 472 ? 142.41056 177.89013 187.41340 1.000 36.92030 473 GLY D N 1
ATOM 9463 C CA . GLY D 1 472 ? 143.11022 179.15929 187.30540 1.000 31.02230 473 GLY D CA 1
ATOM 9464 C C . GLY D 1 472 ? 142.30129 180.32131 187.84777 1.000 30.05146 473 GLY D C 1
ATOM 9465 O O . GLY D 1 472 ? 142.84590 181.22876 188.47956 1.000 35.06472 473 GLY D O 1
ATOM 9466 N N . ASN D 1 473 ? 140.98912 180.30897 187.61210 1.000 26.87319 474 ASN D N 1
ATOM 9467 C CA . ASN D 1 473 ? 140.13988 181.38108 188.11903 1.000 27.69109 474 ASN D CA 1
ATOM 9468 C C . ASN D 1 473 ? 140.02924 181.33130 189.63824 1.000 31.35048 474 ASN D C 1
ATOM 9469 O O . ASN D 1 473 ? 140.01740 182.37772 190.29745 1.000 30.49758 474 ASN D O 1
ATOM 9474 N N . MET D 1 474 ? 139.94958 180.12735 190.21407 1.000 37.91895 475 MET D N 1
ATOM 9475 C CA . MET D 1 474 ? 139.98134 180.00936 191.66925 1.000 35.45481 475 MET D CA 1
ATOM 9476 C C . MET D 1 474 ? 141.29785 180.51995 192.23274 1.000 35.03383 475 MET D C 1
ATOM 9477 O O . MET D 1 474 ? 141.31453 181.19281 193.26654 1.000 39.72321 475 MET D O 1
ATOM 9482 N N . GLU D 1 475 ? 142.41408 180.20443 191.57339 1.000 33.02450 476 GLU D N 1
ATOM 9483 C CA . GLU D 1 475 ? 143.70421 180.70143 192.04293 1.000 36.63187 476 GLU D CA 1
ATOM 9484 C C . GLU D 1 475 ? 143.77454 182.22175 191.96320 1.000 39.38732 476 GLU D C 1
ATOM 9485 O O . GLU D 1 475 ? 144.30182 182.87502 192.87196 1.000 44.61465 476 GLU D O 1
ATOM 9491 N N . VAL D 1 476 ? 143.24633 182.80229 190.88390 1.000 33.17124 477 VAL D N 1
ATOM 9492 C CA . VAL D 1 476 ? 143.24380 184.25654 190.74140 1.000 29.76957 477 VAL D CA 1
ATOM 9493 C C . VAL D 1 476 ? 142.40443 184.89700 191.83998 1.000 36.05468 477 VAL D C 1
ATOM 9494 O O . VAL D 1 476 ? 142.82590 185.86499 192.48209 1.000 36.27438 477 VAL D O 1
ATOM 9498 N N . LEU D 1 477 ? 141.20461 184.36076 192.07848 1.000 38.11123 478 LEU D N 1
ATOM 9499 C CA . LEU D 1 477 ? 140.33162 184.93268 193.09918 1.000 34.47260 478 LEU D CA 1
ATOM 9500 C C . LEU D 1 477 ? 140.87750 184.71016 194.50400 1.000 37.66930 478 LEU D C 1
ATOM 9501 O O . LEU D 1 477 ? 140.60443 185.50913 195.40575 1.000 45.14076 478 LEU D O 1
ATOM 9506 N N . HIS D 1 478 ? 141.63375 183.63284 194.71438 1.000 35.69924 479 HIS D N 1
ATOM 9507 C CA . HIS D 1 478 ? 142.22302 183.37238 196.02071 1.000 39.80886 479 HIS D CA 1
ATOM 9508 C C . HIS D 1 478 ? 143.40508 184.29252 196.29603 1.000 41.55166 479 HIS D C 1
ATOM 9509 O O . HIS D 1 478 ? 143.53393 184.82566 197.40323 1.000 43.02985 479 HIS D O 1
ATOM 9516 N N . LEU D 1 479 ? 144.27390 184.49364 195.30379 1.000 39.98586 480 LEU D N 1
ATOM 9517 C CA . LEU D 1 479 ? 145.42750 185.36711 195.49364 1.000 39.90223 480 LEU D CA 1
ATOM 9518 C C . LEU D 1 479 ? 144.99987 186.82672 195.56707 1.000 43.66455 480 LEU D C 1
ATOM 9519 O O . LEU D 1 479 ? 145.23484 187.50903 196.57068 1.000 44.11362 480 LEU D O 1
ATOM 9524 N N . TYR D 1 480 ? 144.36867 187.32135 194.50890 1.000 45.17343 481 TYR D N 1
ATOM 9525 C CA . TYR D 1 480 ? 143.89425 188.69212 194.43002 1.000 38.90176 481 TYR D CA 1
ATOM 9526 C C . TYR D 1 480 ? 142.37404 188.71612 194.48752 1.000 44.20998 481 TYR D C 1
ATOM 9527 O O . TYR D 1 480 ? 141.70133 187.73144 194.17599 1.000 45.04860 481 TYR D O 1
ATOM 9536 N N . GLY D 1 481 ? 141.83443 189.85567 194.89841 1.000 42.56620 482 GLY D N 1
ATOM 9537 C CA . GLY D 1 481 ? 140.39680 189.98503 195.00022 1.000 42.42672 482 GLY D CA 1
ATOM 9538 C C . GLY D 1 481 ? 139.93867 190.42595 196.37177 1.000 41.52711 482 GLY D C 1
ATOM 9539 O O . GLY D 1 481 ? 140.60309 190.15739 197.37579 1.000 44.69755 482 GLY D O 1
ATOM 9540 N N . SER D 1 482 ? 138.80124 191.10473 196.42321 1.000 43.91615 483 SER D N 1
ATOM 9541 C CA . SER D 1 482 ? 138.25771 191.63519 197.66093 1.000 40.99710 483 SER D CA 1
ATOM 9542 C C . SER D 1 482 ? 137.42124 190.57860 198.37265 1.000 44.13563 483 SER D C 1
ATOM 9543 O O . SER D 1 482 ? 137.14205 189.50153 197.84085 1.000 45.50842 483 SER D O 1
ATOM 9546 N N . GLU D 1 483 ? 137.02620 190.90499 199.60540 1.000 45.24985 484 GLU D N 1
ATOM 9547 C CA . GLU D 1 483 ? 136.20216 189.98919 200.38632 1.000 43.81376 484 GLU D CA 1
ATOM 9548 C C . GLU D 1 483 ? 134.85166 189.75805 199.72144 1.000 44.99069 484 GLU D C 1
ATOM 9549 O O . GLU D 1 483 ? 134.35020 188.62793 199.69585 1.000 44.41099 484 GLU D O 1
ATOM 9551 N N . GLN D 1 484 ? 134.24325 190.81905 199.18508 1.000 42.50825 485 GLN D N 1
ATOM 9552 C CA . GLN D 1 484 ? 132.96584 190.66685 198.49650 1.000 42.76855 485 GLN D CA 1
ATOM 9553 C C . GLN D 1 484 ? 133.10670 189.78564 197.26303 1.000 44.53089 485 GLN D C 1
ATOM 9554 O O . GLN D 1 484 ? 132.27713 188.89968 197.02745 1.000 46.08686 485 GLN D O 1
ATOM 9556 N N . GLN D 1 485 ? 134.15856 190.00638 196.46960 1.000 42.09026 486 GLN D N 1
ATOM 9557 C CA . GLN D 1 485 ? 134.38382 189.17802 195.28952 1.000 40.95667 486 GLN D CA 1
ATOM 9558 C C . GLN D 1 485 ? 134.58515 187.72027 195.67340 1.000 41.80020 486 GLN D C 1
ATOM 9559 O O . GLN D 1 485 ? 134.03497 186.81750 195.02908 1.000 46.45866 486 GLN D O 1
ATOM 9565 N N . LYS D 1 486 ? 135.37354 187.47026 196.72116 1.000 38.27493 487 LYS D N 1
ATOM 9566 C CA . LYS D 1 486 ? 135.60314 186.09788 197.15510 1.000 40.77550 487 LYS D CA 1
ATOM 9567 C C . LYS D 1 486 ? 134.30174 185.44475 197.59850 1.000 42.58300 487 LYS D C 1
ATOM 9568 O O . LYS D 1 486 ? 133.91885 184.39615 197.07190 1.000 41.75496 487 LYS D O 1
ATOM 9574 N N . LYS D 1 487 ? 133.57270 186.09262 198.51106 1.000 41.18722 488 LYS D N 1
ATOM 9575 C CA . LYS D 1 487 ? 132.32534 185.52405 199.00985 1.000 41.06146 488 LYS D CA 1
ATOM 9576 C C . LYS D 1 487 ? 131.30241 185.32791 197.89889 1.000 39.86045 488 LYS D C 1
ATOM 9577 O O . LYS D 1 487 ? 130.45930 184.42889 197.98758 1.000 44.49417 488 LYS D O 1
ATOM 9579 N N . GLN D 1 488 ? 131.35696 186.14596 196.84662 1.000 37.82888 489 GLN D N 1
ATOM 9580 C CA . GLN D 1 488 ? 130.36032 186.03678 195.79038 1.000 35.63377 489 GLN D CA 1
ATOM 9581 C C . GLN D 1 488 ? 130.71185 184.97673 194.75442 1.000 36.76067 489 GLN D C 1
ATOM 9582 O O . GLN D 1 488 ? 129.80900 184.31618 194.23007 1.000 38.49428 489 GLN D O 1
ATOM 9588 N N . TRP D 1 489 ? 131.99180 184.79106 194.44103 1.000 32.80659 490 TRP D N 1
ATOM 9589 C CA . TRP D 1 489 ? 132.34517 183.91948 193.32616 1.000 30.04036 490 TRP D CA 1
ATOM 9590 C C . TRP D 1 489 ? 133.21125 182.73008 193.70824 1.000 33.85770 490 TRP D C 1
ATOM 9591 O O . TRP D 1 489 ? 133.02376 181.64514 193.15434 1.000 35.74991 490 TRP D O 1
ATOM 9602 N N . LEU D 1 490 ? 134.16633 182.89579 194.62653 1.000 34.61129 491 LEU D N 1
ATOM 9603 C CA . LEU D 1 490 ? 135.10053 181.81346 194.91585 1.000 29.51455 491 LEU D CA 1
ATOM 9604 C C . LEU D 1 490 ? 134.42245 180.67733 195.67020 1.000 31.57946 491 LEU D C 1
ATOM 9605 O O . LEU D 1 490 ? 134.70067 179.50183 195.40872 1.000 36.05892 491 LEU D O 1
ATOM 9610 N N . GLU D 1 491 ? 133.53707 181.00466 196.61174 1.000 33.32228 492 GLU D N 1
ATOM 9611 C CA . GLU D 1 491 ? 132.84944 179.96217 197.37194 1.000 33.14036 492 GLU D CA 1
ATOM 9612 C C . GLU D 1 491 ? 131.96731 179.07715 196.49928 1.000 31.06012 492 GLU D C 1
ATOM 9613 O O . GLU D 1 491 ? 132.05033 177.84376 196.63433 1.000 34.56609 492 GLU D O 1
ATOM 9619 N N . PRO D 1 492 ? 131.10649 179.60510 195.61642 1.000 31.06495 493 PRO D N 1
ATOM 9620 C CA . PRO D 1 492 ? 130.38652 178.70288 194.70100 1.000 32.16342 493 PRO D CA 1
ATOM 9621 C C . PRO D 1 492 ? 131.31120 177.90991 193.79634 1.000 29.89297 493 PRO D C 1
ATOM 9622 O O . PRO D 1 492 ? 131.00966 176.75790 193.46482 1.000 31.96239 493 PRO D O 1
ATOM 9626 N N . LEU D 1 493 ? 132.43047 178.50335 193.37736 1.000 30.84030 494 LEU D N 1
ATOM 9627 C CA . LEU D 1 493 ? 133.40860 177.76767 192.58361 1.000 31.53562 494 LEU D CA 1
ATOM 9628 C C . LEU D 1 493 ? 134.05303 176.65428 193.39775 1.000 32.25597 494 LEU D C 1
ATOM 9629 O O . LEU D 1 493 ? 134.26891 175.54958 192.88699 1.000 36.83898 494 LEU D O 1
ATOM 9634 N N . LEU D 1 494 ? 134.37441 176.92956 194.66383 1.000 26.60160 495 LEU D N 1
ATOM 9635 C CA . LEU D 1 494 ? 134.98576 175.91248 195.51215 1.000 25.30495 495 LEU D CA 1
ATOM 9636 C C . LEU D 1 494 ? 134.02201 174.76601 195.78720 1.000 21.71835 495 LEU D C 1
ATOM 9637 O O . LEU D 1 494 ? 134.42386 173.59810 195.78482 1.000 29.03663 495 LEU D O 1
ATOM 9642 N N . ARG D 1 495 ? 132.74939 175.07483 196.02865 1.000 31.05393 496 ARG D N 1
ATOM 9643 C CA . ARG D 1 495 ? 131.76076 174.03191 196.26886 1.000 32.25622 496 ARG D CA 1
ATOM 9644 C C . ARG D 1 495 ? 131.32287 173.31915 194.99713 1.000 34.71589 496 ARG D C 1
ATOM 9645 O O . ARG D 1 495 ? 130.63465 172.29782 195.08827 1.000 37.29082 496 ARG D O 1
ATOM 9653 N N . GLY D 1 496 ? 131.70391 173.82060 193.82627 1.000 36.59419 497 GLY D N 1
ATOM 9654 C CA . GLY D 1 496 ? 131.31700 173.20521 192.57452 1.000 30.39741 497 GLY D CA 1
ATOM 9655 C C . GLY D 1 496 ? 129.95750 173.60256 192.05199 1.000 31.45750 497 GLY D C 1
ATOM 9656 O O . GLY D 1 496 ? 129.44936 172.94734 191.13575 1.000 37.27954 497 GLY D O 1
ATOM 9657 N N . ASP D 1 497 ? 129.34617 174.65219 192.60457 1.000 31.72329 498 ASP D N 1
ATOM 9658 C CA . ASP D 1 497 ? 128.01984 175.05798 192.14996 1.000 38.46510 498 ASP D CA 1
ATOM 9659 C C . ASP D 1 497 ? 128.06515 175.65776 190.74996 1.000 39.90073 498 ASP D C 1
ATOM 9660 O O . ASP D 1 497 ? 127.17201 175.40605 189.93322 1.000 37.93376 498 ASP D O 1
ATOM 9665 N N . ILE D 1 498 ? 129.09004 176.45835 190.45478 1.000 39.30129 499 ILE D N 1
ATOM 9666 C CA . ILE D 1 498 ? 129.21018 177.13898 189.17390 1.000 33.29296 499 ILE D CA 1
ATOM 9667 C C . ILE D 1 498 ? 130.59337 176.87499 188.59646 1.000 31.95592 499 ILE D C 1
ATOM 9668 O O . ILE D 1 498 ? 131.50507 176.41271 189.28477 1.000 35.36016 499 ILE D O 1
ATOM 9673 N N . THR D 1 499 ? 130.73501 177.17075 187.30747 1.000 32.39766 500 THR D N 1
ATOM 9674 C CA . THR D 1 499 ? 132.00885 177.09183 186.61157 1.000 34.46885 500 THR D CA 1
ATOM 9675 C C . THR D 1 499 ? 132.36448 178.45954 186.04296 1.000 32.60717 500 THR D C 1
ATOM 9676 O O . THR D 1 499 ? 131.52068 179.35311 185.94291 1.000 32.94169 500 THR D O 1
ATOM 9680 N N . SER D 1 500 ? 133.63192 178.61477 185.67154 1.000 32.44771 501 SER D N 1
ATOM 9681 C CA . SER D 1 500 ? 134.15627 179.88353 185.19337 1.000 31.40383 501 SER D CA 1
ATOM 9682 C C . SER D 1 500 ? 134.82339 179.69190 183.83907 1.000 33.39549 501 SER D C 1
ATOM 9683 O O . SER D 1 500 ? 135.13194 178.57186 183.42630 1.000 35.44187 501 SER D O 1
ATOM 9686 N N . VAL D 1 501 ? 135.03612 180.80679 183.14527 1.000 29.01295 502 VAL D N 1
ATOM 9687 C CA . VAL D 1 501 ? 135.71052 180.81370 181.85259 1.000 30.73479 502 VAL D CA 1
ATOM 9688 C C . VAL D 1 501 ? 136.68408 181.98542 181.81976 1.000 27.84044 502 VAL D C 1
ATOM 9689 O O . VAL D 1 501 ? 136.38484 183.07249 182.32375 1.000 29.66789 502 VAL D O 1
ATOM 9693 N N . PHE D 1 502 ? 137.86253 181.75153 181.25156 1.000 20.08842 503 PHE D N 1
ATOM 9694 C CA . PHE D 1 502 ? 138.88612 182.77410 181.08315 1.000 17.91052 503 PHE D CA 1
ATOM 9695 C C . PHE D 1 502 ? 139.01853 183.08128 179.59844 1.000 24.57193 503 PHE D C 1
ATOM 9696 O O . PHE D 1 502 ? 139.26700 182.17621 178.79526 1.000 29.51607 503 PHE D O 1
ATOM 9704 N N . CYS D 1 503 ? 138.84838 184.34967 179.23413 1.000 15.34347 504 CYS D N 1
ATOM 9705 C CA . CYS D 1 503 ? 138.87384 184.76553 177.83702 1.000 21.75550 504 CYS D CA 1
ATOM 9706 C C . CYS D 1 503 ? 139.79417 185.96468 177.68025 1.000 18.45523 504 CYS D C 1
ATOM 9707 O O . CYS D 1 503 ? 139.53736 187.02692 178.25392 1.000 21.94633 504 CYS D O 1
ATOM 9710 N N . MET D 1 504 ? 140.86552 185.79027 176.90633 1.000 21.36061 505 MET D N 1
ATOM 9711 C CA . MET D 1 504 ? 141.77025 186.88590 176.59540 1.000 20.03005 505 MET D CA 1
ATOM 9712 C C . MET D 1 504 ? 142.27805 186.87337 175.16019 1.000 18.38202 505 MET D C 1
ATOM 9713 O O . MET D 1 504 ? 143.07690 187.74441 174.80481 1.000 27.73875 505 MET D O 1
ATOM 9718 N N . THR D 1 505 ? 141.83514 185.93923 174.32505 1.000 12.12900 506 THR D N 1
ATOM 9719 C CA . THR D 1 505 ? 142.34111 185.78392 172.96777 1.000 8.43014 506 THR D CA 1
ATOM 9720 C C . THR D 1 505 ? 141.34635 186.37695 171.97853 1.000 18.89032 506 THR D C 1
ATOM 9721 O O . THR D 1 505 ? 140.13938 186.14819 172.09504 1.000 23.93422 506 THR D O 1
ATOM 9725 N N . GLU D 1 506 ? 141.85980 187.15966 171.00671 1.000 17.76619 507 GLU D N 1
ATOM 9726 C CA . GLU D 1 506 ? 141.04892 187.76926 169.96592 1.000 13.24870 507 GLU D CA 1
ATOM 9727 C C . GLU D 1 506 ? 141.23340 187.03974 168.64025 1.000 20.73055 507 GLU D C 1
ATOM 9728 O O . GLU D 1 506 ? 142.32297 186.54166 168.34295 1.000 21.59069 507 GLU D O 1
ATOM 9734 N N . PRO D 1 507 ? 140.18450 186.96594 167.81990 1.000 22.10368 508 PRO D N 1
ATOM 9735 C CA . PRO D 1 507 ? 140.26656 186.16974 166.58749 1.000 20.97305 508 PRO D CA 1
ATOM 9736 C C . PRO D 1 507 ? 140.99675 186.85356 165.44064 1.000 22.27074 508 PRO D C 1
ATOM 9737 O O . PRO D 1 507 ? 141.58076 186.17452 164.59096 1.000 25.87126 508 PRO D O 1
ATOM 9741 N N . ASN D 1 508 ? 140.97470 188.18295 165.39336 1.000 20.10508 509 ASN D N 1
ATOM 9742 C CA . ASN D 1 508 ? 141.50174 188.91789 164.25149 1.000 23.06069 509 ASN D CA 1
ATOM 9743 C C . ASN D 1 508 ? 142.90489 189.46925 164.46896 1.000 24.19322 509 ASN D C 1
ATOM 9744 O O . ASN D 1 508 ? 143.42153 190.16030 163.58662 1.000 30.93913 509 ASN D O 1
ATOM 9749 N N . VAL D 1 509 ? 143.53572 189.19021 165.60909 1.000 19.15568 510 VAL D N 1
ATOM 9750 C CA . VAL D 1 509 ? 144.88372 189.66374 165.89032 1.000 19.96075 510 VAL D CA 1
ATOM 9751 C C . VAL D 1 509 ? 145.72075 188.49362 166.39020 1.000 21.66621 510 VAL D C 1
ATOM 9752 O O . VAL D 1 509 ? 145.20995 187.41512 166.69038 1.000 20.42937 510 VAL D O 1
ATOM 9756 N N . SER D 1 510 ? 147.02883 188.72401 166.47034 1.000 21.16402 511 SER D N 1
ATOM 9757 C CA . SER D 1 510 ? 147.95550 187.74230 167.02263 1.000 22.97102 511 SER D CA 1
ATOM 9758 C C . SER D 1 510 ? 147.98281 187.90116 168.53676 1.000 19.77331 511 SER D C 1
ATOM 9759 O O . SER D 1 510 ? 148.57876 188.84805 169.05825 1.000 23.88485 511 SER D O 1
ATOM 9762 N N . SER D 1 511 ? 147.33986 186.97678 169.24360 1.000 19.72725 512 SER D N 1
ATOM 9763 C CA . SER D 1 511 ? 147.18640 187.06946 170.68757 1.000 14.79108 512 SER D CA 1
ATOM 9764 C C . SER D 1 511 ? 148.32842 186.42364 171.45830 1.000 19.69762 512 SER D C 1
ATOM 9765 O O . SER D 1 511 ? 148.33708 186.49477 172.69076 1.000 28.44687 512 SER D O 1
ATOM 9768 N N . SER D 1 512 ? 149.28654 185.79419 170.77559 1.000 18.87533 513 SER D N 1
ATOM 9769 C CA . SER D 1 512 ? 150.47079 185.30566 171.47053 1.000 19.29597 513 SER D CA 1
ATOM 9770 C C . SER D 1 512 ? 151.28419 186.44917 172.05841 1.000 24.53886 513 SER D C 1
ATOM 9771 O O . SER D 1 512 ? 152.01614 186.24281 173.03190 1.000 24.92915 513 SER D O 1
ATOM 9774 N N . ASP D 1 513 ? 151.16973 187.64564 171.48790 1.000 23.25928 514 ASP D N 1
ATOM 9775 C CA . ASP D 1 513 ? 151.72762 188.86221 172.06272 1.000 19.13404 514 ASP D CA 1
ATOM 9776 C C . ASP D 1 513 ? 150.59204 189.58496 172.77991 1.000 24.76955 514 ASP D C 1
ATOM 9777 O O . ASP D 1 513 ? 149.66119 190.08171 172.13855 1.000 28.89434 514 ASP D O 1
ATOM 9782 N N . ALA D 1 514 ? 150.67047 189.64474 174.10995 1.000 28.87731 515 ALA D N 1
ATOM 9783 C CA . ALA D 1 514 ? 149.56228 190.14517 174.91511 1.000 31.12161 515 ALA D CA 1
ATOM 9784 C C . ALA D 1 514 ? 149.30884 191.63603 174.73796 1.000 29.68191 515 ALA D C 1
ATOM 9785 O O . ALA D 1 514 ? 148.26593 192.12146 175.18583 1.000 32.02365 515 ALA D O 1
ATOM 9787 N N . THR D 1 515 ? 150.22169 192.37242 174.11115 1.000 30.73771 516 THR D N 1
ATOM 9788 C CA . THR D 1 515 ? 150.00216 193.79076 173.86132 1.000 30.37212 516 THR D CA 1
ATOM 9789 C C . THR D 1 515 ? 149.10672 194.04655 172.65729 1.000 29.24585 516 THR D C 1
ATOM 9790 O O . THR D 1 515 ? 148.75839 195.20323 172.40045 1.000 32.37409 516 THR D O 1
ATOM 9794 N N . ASN D 1 516 ? 148.72784 193.00600 171.92094 1.000 29.68776 517 ASN D N 1
ATOM 9795 C CA . ASN D 1 516 ? 147.86346 193.13501 170.75695 1.000 28.08887 517 ASN D CA 1
ATOM 9796 C C . ASN D 1 516 ? 146.38257 193.08695 171.10717 1.000 30.66475 517 ASN D C 1
ATOM 9797 O O . ASN D 1 516 ? 145.54663 193.17287 170.20284 1.000 32.29491 517 ASN D O 1
ATOM 9802 N N . ILE D 1 517 ? 146.03875 192.94788 172.38740 1.000 27.76267 518 ILE D N 1
ATOM 9803 C CA . ILE D 1 517 ? 144.64034 192.84591 172.78694 1.000 28.03335 518 ILE D CA 1
ATOM 9804 C C . ILE D 1 517 ? 143.94172 194.17298 172.52730 1.000 30.66845 518 ILE D C 1
ATOM 9805 O O . ILE D 1 517 ? 144.41431 195.23577 172.94979 1.000 34.30096 518 ILE D O 1
ATOM 9810 N N . GLU D 1 518 ? 142.80661 194.11715 171.83235 1.000 33.15471 519 GLU D N 1
ATOM 9811 C CA . GLU D 1 518 ? 142.07822 195.31179 171.43188 1.000 34.30024 519 GLU D CA 1
ATOM 9812 C C . GLU D 1 518 ? 140.74929 195.48226 172.15445 1.000 34.76500 519 GLU D C 1
ATOM 9813 O O . GLU D 1 518 ? 140.07896 196.49898 171.94901 1.000 36.59127 519 GLU D O 1
ATOM 9815 N N . CYS D 1 519 ? 140.34487 194.52224 172.98236 1.000 29.68002 520 CYS D N 1
ATOM 9816 C CA . CYS D 1 519 ? 139.11871 194.67152 173.75383 1.000 24.90923 520 CYS D CA 1
ATOM 9817 C C . CYS D 1 519 ? 139.27712 195.79135 174.77387 1.000 28.72625 520 CYS D C 1
ATOM 9818 O O . CYS D 1 519 ? 140.30768 195.90276 175.44173 1.000 33.54339 520 CYS D O 1
ATOM 9821 N N . THR D 1 520 ? 138.25000 196.62562 174.89266 1.000 29.04980 521 THR D N 1
ATOM 9822 C CA . THR D 1 520 ? 138.31223 197.82814 175.70902 1.000 30.65460 521 THR D CA 1
ATOM 9823 C C . THR D 1 520 ? 137.48575 197.66211 176.97542 1.000 30.69241 521 THR D C 1
ATOM 9824 O O . THR D 1 520 ? 136.40017 197.07591 176.95039 1.000 32.77618 521 THR D O 1
ATOM 9828 N N . ILE D 1 521 ? 138.01532 198.17766 178.08167 1.000 32.66068 522 ILE D N 1
ATOM 9829 C CA . ILE D 1 521 ? 137.30253 198.23930 179.35645 1.000 34.03458 522 ILE D CA 1
ATOM 9830 C C . ILE D 1 521 ? 137.34475 199.70284 179.78731 1.000 35.52325 522 ILE D C 1
ATOM 9831 O O . ILE D 1 521 ? 138.28470 200.14358 180.45452 1.000 41.66618 522 ILE D O 1
ATOM 9836 N N . GLN D 1 522 ? 136.32739 200.46614 179.40575 1.000 38.16537 523 GLN D N 1
ATOM 9837 C CA . GLN D 1 522 ? 136.27129 201.89126 179.69482 1.000 42.56276 523 GLN D CA 1
ATOM 9838 C C . GLN D 1 522 ? 135.38661 202.15543 180.90415 1.000 43.98728 523 GLN D C 1
ATOM 9839 O O . GLN D 1 522 ? 134.32129 201.55124 181.05315 1.000 46.88471 523 GLN D O 1
ATOM 9845 N N . ARG D 1 523 ? 135.83606 203.06315 181.76494 1.000 46.17930 524 ARG D N 1
ATOM 9846 C CA . ARG D 1 523 ? 135.02903 203.48007 182.90159 1.000 46.11178 524 ARG D CA 1
ATOM 9847 C C . ARG D 1 523 ? 133.91232 204.40184 182.42991 1.000 47.39068 524 ARG D C 1
ATOM 9848 O O . ARG D 1 523 ? 134.16075 205.38585 181.72768 1.000 50.99294 524 ARG D O 1
ATOM 9856 N N . ASP D 1 524 ? 132.67749 204.08044 182.81414 1.000 48.29293 525 ASP D N 1
ATOM 9857 C CA . ASP D 1 524 ? 131.49086 204.82901 182.39756 1.000 48.94079 525 ASP D CA 1
ATOM 9858 C C . ASP D 1 524 ? 130.71195 205.21585 183.65049 1.000 53.00658 525 ASP D C 1
ATOM 9859 O O . ASP D 1 524 ? 129.81222 204.49051 184.08199 1.000 52.05134 525 ASP D O 1
ATOM 9861 N N . GLY D 1 525 ? 131.05461 206.36422 184.22688 1.000 57.53841 526 GLY D N 1
ATOM 9862 C CA . GLY D 1 525 ? 130.39885 206.82351 185.43399 1.000 55.61370 526 GLY D CA 1
ATOM 9863 C C . GLY D 1 525 ? 130.73697 205.97987 186.64475 1.000 55.67463 526 GLY D C 1
ATOM 9864 O O . GLY D 1 525 ? 131.88306 205.97084 187.10351 1.000 56.53845 526 GLY D O 1
ATOM 9865 N N . GLY D 1 526 ? 129.74746 205.26741 187.17183 1.000 54.63767 527 GLY D N 1
ATOM 9866 C CA . GLY D 1 526 ? 129.92849 204.41842 188.32811 1.000 54.42940 527 GLY D CA 1
ATOM 9867 C C . GLY D 1 526 ? 130.29138 202.98124 188.03052 1.000 55.92097 527 GLY D C 1
ATOM 9868 O O . GLY D 1 526 ? 130.35309 202.16912 188.95915 1.000 55.44662 527 GLY D O 1
ATOM 9869 N N . GLY D 1 527 ? 130.53570 202.63675 186.76929 1.000 49.87726 528 GLY D N 1
ATOM 9870 C CA . GLY D 1 527 ? 130.85546 201.26920 186.41376 1.000 45.23575 528 GLY D CA 1
ATOM 9871 C C . GLY D 1 527 ? 131.86392 201.15995 185.29110 1.000 45.38221 528 GLY D C 1
ATOM 9872 O O . GLY D 1 527 ? 132.68885 202.05695 185.09982 1.000 50.43368 528 GLY D O 1
ATOM 9873 N N . TYR D 1 528 ? 131.80972 200.06088 184.54292 1.000 34.48176 529 TYR D N 1
ATOM 9874 C CA . TYR D 1 528 ? 132.72318 199.83006 183.43552 1.000 32.93856 529 TYR D CA 1
ATOM 9875 C C . TYR D 1 528 ? 131.94167 199.30245 182.24313 1.000 36.65219 529 TYR D C 1
ATOM 9876 O O . TYR D 1 528 ? 130.86881 198.71357 182.38870 1.000 39.75645 529 TYR D O 1
ATOM 9885 N N . ILE D 1 529 ? 132.49290 199.52561 181.05436 1.000 35.57892 530 ILE D N 1
ATOM 9886 C CA . ILE D 1 529 ? 131.91045 199.04539 179.80767 1.000 31.09451 530 ILE D CA 1
ATOM 9887 C C . ILE D 1 529 ? 132.93095 198.14387 179.13116 1.000 30.61783 530 ILE D C 1
ATOM 9888 O O . ILE D 1 529 ? 134.06087 198.56942 178.86283 1.000 36.25980 530 ILE D O 1
ATOM 9893 N N . VAL D 1 530 ? 132.53381 196.90625 178.85277 1.000 25.12994 531 VAL D N 1
ATOM 9894 C CA . VAL D 1 530 ? 133.38747 195.92354 178.19658 1.000 25.31673 531 VAL D CA 1
ATOM 9895 C C . VAL D 1 530 ? 132.85670 195.71663 176.78622 1.000 26.59171 531 VAL D C 1
ATOM 9896 O O . VAL D 1 530 ? 131.67907 195.38834 176.60059 1.000 31.47197 531 VAL D O 1
ATOM 9900 N N . ASN D 1 531 ? 133.72157 195.90919 175.79346 1.000 23.68404 532 ASN D N 1
ATOM 9901 C CA . ASN D 1 531 ? 133.32946 195.82919 174.38921 1.000 23.71855 532 ASN D CA 1
ATOM 9902 C C . ASN D 1 531 ? 134.45257 195.15416 173.61567 1.000 24.67814 532 ASN D C 1
ATOM 9903 O O . ASN D 1 531 ? 135.54177 195.71881 173.48521 1.000 33.04304 532 ASN D O 1
ATOM 9908 N N . GLY D 1 532 ? 134.19391 193.95733 173.10479 1.000 13.68305 533 GLY D N 1
ATOM 9909 C CA . GLY D 1 532 ? 135.20493 193.25070 172.34092 1.000 17.48067 533 GLY D CA 1
ATOM 9910 C C . GLY D 1 532 ? 134.68976 191.90655 171.88038 1.000 19.07467 533 GLY D C 1
ATOM 9911 O O . GLY D 1 532 ? 133.55479 191.51512 172.16642 1.000 22.14467 533 GLY D O 1
ATOM 9912 N N . LYS D 1 533 ? 135.55080 191.20093 171.15103 1.000 20.50569 534 LYS D N 1
ATOM 9913 C CA . LYS D 1 533 ? 135.25783 189.86617 170.64709 1.000 18.34710 534 LYS D CA 1
ATOM 9914 C C . LYS D 1 533 ? 136.31207 188.90394 171.16661 1.000 17.14482 534 LYS D C 1
ATOM 9915 O O . LYS D 1 533 ? 137.51007 189.18018 171.06206 1.000 15.69382 534 LYS D O 1
ATOM 9921 N N . LYS D 1 534 ? 135.87067 187.78067 171.71881 1.000 19.53528 535 LYS D N 1
ATOM 9922 C CA . LYS D 1 534 ? 136.76929 186.78062 172.27173 1.000 6.51301 535 LYS D CA 1
ATOM 9923 C C . LYS D 1 534 ? 136.78205 185.53674 171.39291 1.000 12.24654 535 LYS D C 1
ATOM 9924 O O . LYS D 1 534 ? 136.06280 185.43691 170.39744 1.000 25.57292 535 LYS D O 1
ATOM 9930 N N . TRP D 1 535 ? 137.61155 184.57501 171.78513 1.000 14.71504 536 TRP D N 1
ATOM 9931 C CA . TRP D 1 535 ? 138.07584 183.54889 170.86642 1.000 6.32629 536 TRP D CA 1
ATOM 9932 C C . TRP D 1 535 ? 138.66154 182.39739 171.67076 1.000 12.83467 536 TRP D C 1
ATOM 9933 O O . TRP D 1 535 ? 139.49206 182.61523 172.55637 1.000 19.58608 536 TRP D O 1
ATOM 9944 N N . TRP D 1 536 ? 138.20437 181.17979 171.37093 1.000 6.41258 537 TRP D N 1
ATOM 9945 C CA . TRP D 1 536 ? 138.72158 179.95448 171.98812 1.000 3.88221 537 TRP D CA 1
ATOM 9946 C C . TRP D 1 536 ? 138.45309 179.91418 173.49123 1.000 13.72071 537 TRP D C 1
ATOM 9947 O O . TRP D 1 536 ? 139.23087 179.35435 174.26191 1.000 19.57903 537 TRP D O 1
ATOM 9958 N N . SER D 1 537 ? 137.33325 180.49356 173.91265 1.000 19.64735 538 SER D N 1
ATOM 9959 C CA . SER D 1 537 ? 136.96152 180.50205 175.32423 1.000 9.33016 538 SER D CA 1
ATOM 9960 C C . SER D 1 537 ? 136.49584 179.11109 175.73660 1.000 16.34190 538 SER D C 1
ATOM 9961 O O . SER D 1 537 ? 135.40849 178.67349 175.35048 1.000 22.89805 538 SER D O 1
ATOM 9964 N N . SER D 1 538 ? 137.30753 178.42008 176.53291 1.000 17.63423 539 SER D N 1
ATOM 9965 C CA . SER D 1 538 ? 137.02368 177.04050 176.90480 1.000 12.33428 539 SER D CA 1
ATOM 9966 C C . SER D 1 538 ? 136.00343 176.97972 178.03392 1.000 18.18187 539 SER D C 1
ATOM 9967 O O . SER D 1 538 ? 136.13543 177.67943 179.04179 1.000 22.53498 539 SER D O 1
ATOM 9970 N N . GLY D 1 539 ? 134.99018 176.13351 177.86430 1.000 22.58163 540 GLY D N 1
ATOM 9971 C CA . GLY D 1 539 ? 133.99344 175.91566 178.89056 1.000 15.42799 540 GLY D CA 1
ATOM 9972 C C . GLY D 1 539 ? 132.84986 176.90155 178.91561 1.000 17.28766 540 GLY D C 1
ATOM 9973 O O . GLY D 1 539 ? 132.05510 176.87336 179.86071 1.000 28.86856 540 GLY D O 1
ATOM 9974 N N . ALA D 1 540 ? 132.73430 177.77261 177.91196 1.000 21.69389 541 ALA D N 1
ATOM 9975 C CA . ALA D 1 540 ? 131.66593 178.76442 177.91003 1.000 17.02068 541 ALA D CA 1
ATOM 9976 C C . ALA D 1 540 ? 130.30524 178.15789 177.59657 1.000 21.97406 541 ALA D C 1
ATOM 9977 O O . ALA D 1 540 ? 129.28177 178.76072 177.93345 1.000 27.88616 541 ALA D O 1
ATOM 9979 N N . GLY D 1 541 ? 130.26770 176.98796 176.96154 1.000 28.57525 542 GLY D N 1
ATOM 9980 C CA . GLY D 1 541 ? 129.01003 176.34564 176.63157 1.000 24.18476 542 GLY D CA 1
ATOM 9981 C C . GLY D 1 541 ? 128.39033 175.53134 177.74238 1.000 31.90283 542 GLY D C 1
ATOM 9982 O O . GLY D 1 541 ? 127.26223 175.05676 177.58638 1.000 37.30166 542 GLY D O 1
ATOM 9983 N N . ASN D 1 542 ? 129.09735 175.35666 178.84951 1.000 32.89465 543 ASN D N 1
ATOM 9984 C CA . ASN D 1 542 ? 128.54762 174.63364 179.98795 1.000 27.97846 543 ASN D CA 1
ATOM 9985 C C . ASN D 1 542 ? 127.38766 175.42195 180.58614 1.000 30.26627 543 ASN D C 1
ATOM 9986 O O . ASN D 1 542 ? 127.51757 176.63116 180.80745 1.000 32.48940 543 ASN D O 1
ATOM 9991 N N . PRO D 1 543 ? 126.24256 174.78728 180.84892 1.000 37.06413 544 PRO D N 1
ATOM 9992 C CA . PRO D 1 543 ? 125.12408 175.52050 181.46676 1.000 35.57438 544 PRO D CA 1
ATOM 9993 C C . PRO D 1 543 ? 125.43686 176.05654 182.85289 1.000 36.14139 544 PRO D C 1
ATOM 9994 O O . PRO D 1 543 ? 124.76389 176.99114 183.30371 1.000 36.09649 544 PRO D O 1
ATOM 9998 N N . LYS D 1 544 ? 126.43104 175.50135 183.54200 1.000 36.11307 545 LYS D N 1
ATOM 9999 C CA . LYS D 1 544 ? 126.80719 175.96858 184.86927 1.000 34.08839 545 LYS D CA 1
ATOM 10000 C C . LYS D 1 544 ? 127.73492 177.17532 184.83751 1.000 35.34537 545 LYS D C 1
ATOM 10001 O O . LYS D 1 544 ? 128.05926 177.70988 185.90209 1.000 38.46244 545 LYS D O 1
ATOM 10007 N N . CYS D 1 545 ? 128.17113 177.61266 183.65905 1.000 37.32938 546 CYS D N 1
ATOM 10008 C CA . CYS D 1 545 ? 129.08752 178.74102 183.55094 1.000 36.82018 546 CYS D CA 1
ATOM 10009 C C . CYS D 1 545 ? 128.33237 180.03860 183.80701 1.000 35.65079 546 CYS D C 1
ATOM 10010 O O . CYS D 1 545 ? 127.44649 180.41182 183.03112 1.000 37.08593 546 CYS D O 1
ATOM 10013 N N . LYS D 1 546 ? 128.68469 180.72761 184.89330 1.000 28.50797 547 LYS D N 1
ATOM 10014 C CA . LYS D 1 546 ? 128.01164 181.95689 185.27981 1.000 29.11659 547 LYS D CA 1
ATOM 10015 C C . LYS D 1 546 ? 128.92950 183.16284 185.39419 1.000 31.52474 547 LYS D C 1
ATOM 10016 O O . LYS D 1 546 ? 128.43008 184.29177 185.37268 1.000 37.33085 547 LYS D O 1
ATOM 10022 N N . ILE D 1 547 ? 130.23990 182.96759 185.51524 1.000 26.86371 548 ILE D N 1
ATOM 10023 C CA . ILE D 1 547 ? 131.17498 184.06559 185.71331 1.000 24.85769 548 ILE D CA 1
ATOM 10024 C C . ILE D 1 547 ? 132.32648 183.92664 184.72737 1.000 31.96174 548 ILE D C 1
ATOM 10025 O O . ILE D 1 547 ? 132.69242 182.82064 184.31828 1.000 31.18322 548 ILE D O 1
ATOM 10030 N N . ALA D 1 548 ? 132.88667 185.06719 184.32991 1.000 33.53874 549 ALA D N 1
ATOM 10031 C CA . ALA D 1 548 ? 134.01541 185.10369 183.41502 1.000 24.98343 549 ALA D CA 1
ATOM 10032 C C . ALA D 1 548 ? 135.02980 186.13166 183.88663 1.000 23.10540 549 ALA D C 1
ATOM 10033 O O . ALA D 1 548 ? 134.68594 187.10934 184.55416 1.000 28.07713 549 ALA D O 1
ATOM 10035 N N . ILE D 1 549 ? 136.28553 185.89752 183.52773 1.000 27.25665 550 ILE D N 1
ATOM 10036 C CA . ILE D 1 549 ? 137.36682 186.84902 183.74126 1.000 24.48893 550 ILE D CA 1
ATOM 10037 C C . ILE D 1 549 ? 137.84970 187.27434 182.36280 1.000 26.16991 550 ILE D C 1
ATOM 10038 O O . ILE D 1 549 ? 138.38776 186.45900 181.60411 1.000 27.01939 550 ILE D O 1
ATOM 10043 N N . VAL D 1 550 ? 137.65074 188.54653 182.03237 1.000 21.56551 551 VAL D N 1
ATOM 10044 C CA . VAL D 1 550 ? 137.93148 189.08154 180.70614 1.000 19.53250 551 VAL D CA 1
ATOM 10045 C C . VAL D 1 550 ? 139.12790 190.01410 180.80454 1.000 24.04997 551 VAL D C 1
ATOM 10046 O O . VAL D 1 550 ? 139.18422 190.86926 181.69517 1.000 31.96954 551 VAL D O 1
ATOM 10050 N N . LEU D 1 551 ? 140.08162 189.84868 179.89445 1.000 25.93292 552 LEU D N 1
ATOM 10051 C CA . LEU D 1 551 ? 141.24729 190.71733 179.81215 1.000 28.00807 552 LEU D CA 1
ATOM 10052 C C . LEU D 1 551 ? 141.04293 191.71512 178.67918 1.000 28.29560 552 LEU D C 1
ATOM 10053 O O . LEU D 1 551 ? 140.90243 191.32169 177.51725 1.000 33.47058 552 LEU D O 1
ATOM 10058 N N . GLY D 1 552 ? 141.02277 193.00332 179.02183 1.000 26.56376 553 GLY D N 1
ATOM 10059 C CA . GLY D 1 552 ? 140.89062 194.04934 178.03274 1.000 28.53093 553 GLY D CA 1
ATOM 10060 C C . GLY D 1 552 ? 141.84773 195.18333 178.33665 1.000 32.22663 553 GLY D C 1
ATOM 10061 O O . GLY D 1 552 ? 142.52279 195.18898 179.36594 1.000 40.11808 553 GLY D O 1
ATOM 10062 N N . ARG D 1 553 ? 141.88976 196.15124 177.42841 1.000 35.29590 554 ARG D N 1
ATOM 10063 C CA . ARG D 1 553 ? 142.83336 197.25412 177.52272 1.000 40.50556 554 ARG D CA 1
ATOM 10064 C C . ARG D 1 553 ? 142.12603 198.53672 177.93919 1.000 39.75153 554 ARG D C 1
ATOM 10065 O O . ARG D 1 553 ? 140.97326 198.77584 177.56742 1.000 41.02129 554 ARG D O 1
ATOM 10073 N N . THR D 1 554 ? 142.82222 199.34720 178.73123 1.000 43.99243 555 THR D N 1
ATOM 10074 C CA . THR D 1 554 ? 142.35026 200.65630 179.15445 1.000 46.38259 555 THR D CA 1
ATOM 10075 C C . THR D 1 554 ? 143.34752 201.71258 178.70226 1.000 51.18902 555 THR D C 1
ATOM 10076 O O . THR D 1 554 ? 144.56098 201.53004 178.83814 1.000 51.96656 555 THR D O 1
ATOM 10080 N N . GLU D 1 555 ? 142.83483 202.81750 178.16749 1.000 58.80568 556 GLU D N 1
ATOM 10081 C CA . GLU D 1 555 ? 143.68491 203.88646 177.65289 1.000 59.86065 556 GLU D CA 1
ATOM 10082 C C . GLU D 1 555 ? 144.21255 204.71018 178.82136 1.000 62.19083 556 GLU D C 1
ATOM 10083 O O . GLU D 1 555 ? 143.47292 205.49698 179.42128 1.000 61.95462 556 GLU D O 1
ATOM 10085 N N . SER D 1 556 ? 145.49131 204.52777 179.14862 1.000 66.78707 557 SER D N 1
ATOM 10086 C CA . SER D 1 556 ? 146.14884 205.24024 180.24425 1.000 66.83076 557 SER D CA 1
ATOM 10087 C C . SER D 1 556 ? 147.46573 205.80882 179.73357 1.000 68.40132 557 SER D C 1
ATOM 10088 O O . SER D 1 556 ? 148.52769 205.19280 179.89724 1.000 68.24981 557 SER D O 1
ATOM 10090 N N . PRO D 1 557 ? 147.43228 206.98330 179.09894 1.000 73.15743 558 PRO D N 1
ATOM 10091 C CA . PRO D 1 557 ? 148.68311 207.56796 178.58621 1.000 73.60368 558 PRO D CA 1
ATOM 10092 C C . PRO D 1 557 ? 149.71413 207.84882 179.66582 1.000 74.69785 558 PRO D C 1
ATOM 10093 O O . PRO D 1 557 ? 150.91890 207.75611 179.39776 1.000 73.61197 558 PRO D O 1
ATOM 10095 N N . SER D 1 558 ? 149.28019 208.18951 180.88140 1.000 75.12017 559 SER D N 1
ATOM 10096 C CA . SER D 1 558 ? 150.22204 208.49407 181.95177 1.000 75.02171 559 SER D CA 1
ATOM 10097 C C . SER D 1 558 ? 150.87283 207.24548 182.53214 1.000 76.82102 559 SER D C 1
ATOM 10098 O O . SER D 1 558 ? 151.82580 207.36492 183.30962 1.000 76.48300 559 SER D O 1
ATOM 10100 N N . ALA D 1 559 ? 150.38501 206.05889 182.17928 1.000 72.52882 560 ALA D N 1
ATOM 10101 C CA . ALA D 1 559 ? 150.91876 204.81738 182.71249 1.000 71.65587 560 ALA D CA 1
ATOM 10102 C C . ALA D 1 559 ? 152.05396 204.30133 181.82971 1.000 73.65192 560 ALA D C 1
ATOM 10103 O O . ALA D 1 559 ? 152.36321 204.85947 180.77445 1.000 72.63603 560 ALA D O 1
ATOM 10105 N N . SER D 1 560 ? 152.68203 203.21295 182.26883 1.000 71.25839 561 SER D N 1
ATOM 10106 C CA . SER D 1 560 ? 153.79321 202.61726 181.54458 1.000 71.53073 561 SER D CA 1
ATOM 10107 C C . SER D 1 560 ? 153.28237 201.81972 180.34520 1.000 69.56728 561 SER D C 1
ATOM 10108 O O . SER D 1 560 ? 152.08914 201.80676 180.03100 1.000 68.57741 561 SER D O 1
ATOM 10110 N N . ARG D 1 561 ? 154.20473 201.14015 179.66268 1.000 69.46015 562 ARG D N 1
ATOM 10111 C CA . ARG D 1 561 ? 153.85982 200.35769 178.48245 1.000 71.25023 562 ARG D CA 1
ATOM 10112 C C . ARG D 1 561 ? 153.21611 199.01915 178.81818 1.000 69.90389 562 ARG D C 1
ATOM 10113 O O . ARG D 1 561 ? 152.65075 198.38266 177.92256 1.000 69.57504 562 ARG D O 1
ATOM 10115 N N . HIS D 1 562 ? 153.28962 198.57506 180.07414 1.000 66.70522 563 HIS D N 1
ATOM 10116 C CA . HIS D 1 562 ? 152.66441 197.32894 180.49096 1.000 67.63227 563 HIS D CA 1
ATOM 10117 C C . HIS D 1 562 ? 151.39604 197.52761 181.30535 1.000 66.51512 563 HIS D C 1
ATOM 10118 O O . HIS D 1 562 ? 150.57004 196.61169 181.36054 1.000 66.22977 563 HIS D O 1
ATOM 10120 N N . ARG D 1 563 ? 151.21991 198.68767 181.93018 1.000 57.77563 564 ARG D N 1
ATOM 10121 C CA . ARG D 1 563 ? 150.01948 198.97987 182.71196 1.000 57.54388 564 ARG D CA 1
ATOM 10122 C C . ARG D 1 563 ? 148.89159 199.50656 181.82852 1.000 54.36526 564 ARG D C 1
ATOM 10123 O O . ARG D 1 563 ? 148.31534 200.56302 182.08071 1.000 55.52297 564 ARG D O 1
ATOM 10125 N N . GLN D 1 564 ? 148.56682 198.75615 180.77608 1.000 49.64741 565 GLN D N 1
ATOM 10126 C CA . GLN D 1 564 ? 147.52135 199.13635 179.83793 1.000 51.30639 565 GLN D CA 1
ATOM 10127 C C . GLN D 1 564 ? 146.37312 198.14089 179.77779 1.000 48.23133 565 GLN D C 1
ATOM 10128 O O . GLN D 1 564 ? 145.43356 198.35323 179.00484 1.000 44.94958 565 GLN D O 1
ATOM 10134 N N . HIS D 1 565 ? 146.41547 197.06948 180.56354 1.000 44.92018 566 HIS D N 1
ATOM 10135 C CA . HIS D 1 565 ? 145.40739 196.02381 180.51624 1.000 35.63468 566 HIS D CA 1
ATOM 10136 C C . HIS D 1 565 ? 144.90016 195.73562 181.92085 1.000 36.49246 566 HIS D C 1
ATOM 10137 O O . HIS D 1 565 ? 145.63040 195.88440 182.90285 1.000 42.23659 566 HIS D O 1
ATOM 10144 N N . SER D 1 566 ? 143.63707 195.32447 182.00928 1.000 35.50911 567 SER D N 1
ATOM 10145 C CA . SER D 1 566 ? 143.02091 195.00656 183.28832 1.000 35.74942 567 SER D CA 1
ATOM 10146 C C . SER D 1 566 ? 142.10942 193.79826 183.13183 1.000 30.51566 567 SER D C 1
ATOM 10147 O O . SER D 1 566 ? 141.64030 193.48541 182.03643 1.000 34.70248 567 SER D O 1
ATOM 10150 N N . MET D 1 567 ? 141.86782 193.11808 184.24904 1.000 33.83063 568 MET D N 1
ATOM 10151 C CA . MET D 1 567 ? 140.96859 191.97343 184.30907 1.000 31.58875 568 MET D CA 1
ATOM 10152 C C . MET D 1 567 ? 139.70748 192.36336 185.06472 1.000 31.82074 568 MET D C 1
ATOM 10153 O O . MET D 1 567 ? 139.78215 193.00900 186.11454 1.000 38.21734 568 MET D O 1
ATOM 10158 N N . ILE D 1 568 ? 138.55604 191.96917 184.53094 1.000 27.17862 569 ILE D N 1
ATOM 10159 C CA . ILE D 1 568 ? 137.26476 192.31741 185.10361 1.000 24.19505 569 ILE D CA 1
ATOM 10160 C C . ILE D 1 568 ? 136.40378 191.06349 185.17586 1.000 24.73477 569 ILE D C 1
ATOM 10161 O O . ILE D 1 568 ? 136.53530 190.14767 184.35843 1.000 28.35924 569 ILE D O 1
ATOM 10166 N N . LEU D 1 569 ? 135.53097 191.01658 186.17875 1.000 23.42073 570 LEU D N 1
ATOM 10167 C CA . LEU D 1 569 ? 134.60528 189.90517 186.35511 1.000 27.50745 570 LEU D CA 1
ATOM 10168 C C . LEU D 1 569 ? 133.29488 190.23349 185.65094 1.000 27.86544 570 LEU D C 1
ATOM 10169 O O . LEU D 1 569 ? 132.61191 191.19431 186.01883 1.000 31.23445 570 LEU D O 1
ATOM 10174 N N . VAL D 1 570 ? 132.94566 189.43851 184.64528 1.000 25.92225 571 VAL D N 1
ATOM 10175 C CA . VAL D 1 570 ? 131.73508 189.67133 183.86234 1.000 26.78116 571 VAL D CA 1
ATOM 10176 C C . VAL D 1 570 ? 130.80745 188.46923 183.98943 1.000 27.59957 571 VAL D C 1
ATOM 10177 O O . VAL D 1 570 ? 131.12911 187.38517 183.48356 1.000 29.60199 571 VAL D O 1
ATOM 10181 N N . PRO D 1 571 ? 129.66631 188.60334 184.66245 1.000 30.53151 572 PRO D N 1
ATOM 10182 C CA . PRO D 1 571 ? 128.70034 187.49993 184.69485 1.000 27.35458 572 PRO D CA 1
ATOM 10183 C C . PRO D 1 571 ? 128.17426 187.18145 183.30281 1.000 29.14708 572 PRO D C 1
ATOM 10184 O O . PRO D 1 571 ? 127.92624 188.07455 182.49145 1.000 36.33476 572 PRO D O 1
ATOM 10188 N N . MET D 1 572 ? 127.99959 185.88634 183.03501 1.000 27.60763 573 MET D N 1
ATOM 10189 C CA . MET D 1 572 ? 127.49452 185.44029 181.74144 1.000 28.88441 573 MET D CA 1
ATOM 10190 C C . MET D 1 572 ? 126.03862 185.81607 181.50713 1.000 32.98009 573 MET D C 1
ATOM 10191 O O . MET D 1 572 ? 125.58946 185.80045 180.35691 1.000 34.38998 573 MET D O 1
ATOM 10196 N N . ASP D 1 573 ? 125.29552 186.15368 182.55552 1.000 37.27055 574 ASP D N 1
ATOM 10197 C CA . ASP D 1 573 ? 123.90119 186.55036 182.41796 1.000 34.32726 574 ASP D CA 1
ATOM 10198 C C . ASP D 1 573 ? 123.73275 188.03256 182.11111 1.000 35.22771 574 ASP D C 1
ATOM 10199 O O . ASP D 1 573 ? 122.59885 188.48580 181.92918 1.000 38.27784 574 ASP D O 1
ATOM 10201 N N . THR D 1 574 ? 124.82190 188.79229 182.05675 1.000 31.65757 575 THR D N 1
ATOM 10202 C CA . THR D 1 574 ? 124.72682 190.21495 181.76869 1.000 31.00946 575 THR D CA 1
ATOM 10203 C C . THR D 1 574 ? 124.25919 190.42906 180.33040 1.000 34.78928 575 THR D C 1
ATOM 10204 O O . THR D 1 574 ? 124.71881 189.73446 179.41949 1.000 37.74599 575 THR D O 1
ATOM 10208 N N . PRO D 1 575 ? 123.33525 191.36129 180.09678 1.000 35.87914 576 PRO D N 1
ATOM 10209 C CA . PRO D 1 575 ? 122.92682 191.65842 178.71912 1.000 32.76596 576 PRO D CA 1
ATOM 10210 C C . PRO D 1 575 ? 124.10512 192.13436 177.88319 1.000 32.96864 576 PRO D C 1
ATOM 10211 O O . PRO D 1 575 ? 124.93788 192.92054 178.33804 1.000 35.24611 576 PRO D O 1
ATOM 10215 N N . GLY D 1 576 ? 124.16115 191.65599 176.64310 1.000 27.59137 577 GLY D N 1
ATOM 10216 C CA . GLY D 1 576 ? 125.24208 191.97466 175.73821 1.000 23.86010 577 GLY D CA 1
ATOM 10217 C C . GLY D 1 576 ? 126.26765 190.87715 175.55427 1.000 22.83449 577 GLY D C 1
ATOM 10218 O O . GLY D 1 576 ? 127.08492 190.96982 174.63211 1.000 28.67648 577 GLY D O 1
ATOM 10219 N N . VAL D 1 577 ? 126.25251 189.84827 176.39439 1.000 24.49457 578 VAL D N 1
ATOM 10220 C CA . VAL D 1 577 ? 127.17456 188.72530 176.26787 1.000 25.48014 578 VAL D CA 1
ATOM 10221 C C . VAL D 1 577 ? 126.52279 187.67284 175.38110 1.000 26.10690 578 VAL D C 1
ATOM 10222 O O . VAL D 1 577 ? 125.44935 187.15473 175.70575 1.000 32.53966 578 VAL D O 1
ATOM 10226 N N . GLU D 1 578 ? 127.16906 187.35332 174.26200 1.000 22.95939 579 GLU D N 1
ATOM 10227 C CA . GLU D 1 578 ? 126.61796 186.42666 173.28470 1.000 23.45903 579 GLU D CA 1
ATOM 10228 C C . GLU D 1 578 ? 127.60210 185.30211 173.00421 1.000 24.44852 579 GLU D C 1
ATOM 10229 O O . GLU D 1 578 ? 128.80294 185.53820 172.85001 1.000 27.13732 579 GLU D O 1
ATOM 10235 N N . LEU D 1 579 ? 127.08260 184.07979 172.93742 1.000 20.30985 580 LEU D N 1
ATOM 10236 C CA . LEU D 1 579 ? 127.84305 182.92957 172.46800 1.000 18.31343 580 LEU D CA 1
ATOM 10237 C C . LEU D 1 579 ? 127.59240 182.77286 170.97438 1.000 21.52631 580 LEU D C 1
ATOM 10238 O O . LEU D 1 579 ? 126.44482 182.60477 170.55051 1.000 30.30578 580 LEU D O 1
ATOM 10243 N N . ILE D 1 580 ? 128.65798 182.82723 170.17876 1.000 21.80869 581 ILE D N 1
ATOM 10244 C CA . ILE D 1 580 ? 128.51139 182.86429 168.72819 1.000 17.39741 581 ILE D CA 1
ATOM 10245 C C . ILE D 1 580 ? 128.48717 181.45457 168.15272 1.000 15.05566 581 ILE D C 1
ATOM 10246 O O . ILE D 1 580 ? 127.48719 181.03670 167.56006 1.000 22.55930 581 ILE D O 1
ATOM 10251 N N . ARG D 1 581 ? 129.57737 180.70901 168.32333 1.000 12.03671 582 ARG D N 1
ATOM 10252 C CA . ARG D 1 581 ? 129.69428 179.39338 167.70999 1.000 12.16419 582 ARG D CA 1
ATOM 10253 C C . ARG D 1 581 ? 130.76229 178.60145 168.44199 1.000 17.96305 582 ARG D C 1
ATOM 10254 O O . ARG D 1 581 ? 131.70511 179.19211 168.97848 1.000 21.38354 582 ARG D O 1
ATOM 10262 N N . PRO D 1 582 ? 130.64629 177.27857 168.48695 1.000 15.33757 583 PRO D N 1
ATOM 10263 C CA . PRO D 1 582 ? 131.72930 176.45635 169.02834 1.000 7.58062 583 PRO D CA 1
ATOM 10264 C C . PRO D 1 582 ? 132.84116 176.25331 168.00903 1.000 11.14676 583 PRO D C 1
ATOM 10265 O O . PRO D 1 582 ? 132.65644 176.40185 166.80086 1.000 18.24742 583 PRO D O 1
ATOM 10269 N N . LEU D 1 583 ? 134.01516 175.90306 168.52470 1.000 7.05076 584 LEU D N 1
ATOM 10270 C CA . LEU D 1 583 ? 135.20649 175.70351 167.71203 1.000 4.77781 584 LEU D CA 1
ATOM 10271 C C . LEU D 1 583 ? 135.66347 174.25862 167.83209 1.000 10.45269 584 LEU D C 1
ATOM 10272 O O . LEU D 1 583 ? 135.72102 173.71153 168.93742 1.000 23.55255 584 LEU D O 1
ATOM 10277 N N . SER D 1 584 ? 135.98866 173.64779 166.69913 1.000 12.05890 585 SER D N 1
ATOM 10278 C CA . SER D 1 584 ? 136.37239 172.24658 166.64586 1.000 9.34298 585 SER D CA 1
ATOM 10279 C C . SER D 1 584 ? 137.88803 172.09981 166.65588 1.000 5.92811 585 SER D C 1
ATOM 10280 O O . SER D 1 584 ? 138.62158 172.99151 166.22541 1.000 6.98318 585 SER D O 1
ATOM 10283 N N . VAL D 1 585 ? 138.34886 170.96008 167.16059 1.000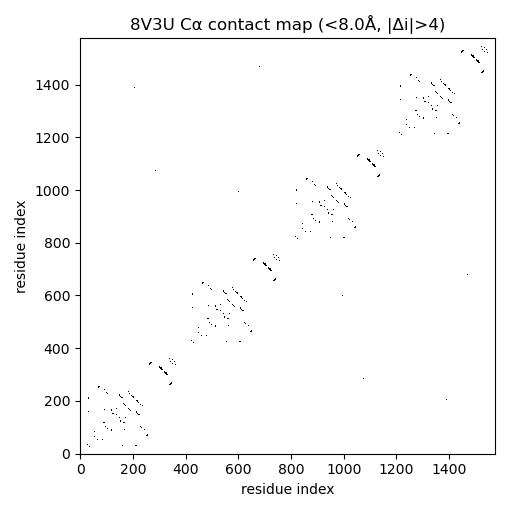 4.99066 586 VAL D N 1
ATOM 10284 C CA . VAL D 1 585 ? 139.76437 170.61439 167.19524 1.000 1.93545 586 VAL D CA 1
ATOM 10285 C C . VAL D 1 585 ? 139.92989 169.32177 166.40978 1.000 5.35980 586 VAL D C 1
ATOM 10286 O O . VAL D 1 585 ? 139.55391 168.24509 166.89021 1.000 14.16015 586 VAL D O 1
ATOM 10290 N N . PHE D 1 586 ? 140.47717 169.42825 165.19732 1.000 1.49965 587 PHE D N 1
ATOM 10291 C CA . PHE D 1 586 ? 140.69146 168.27729 164.31672 1.000 6.86974 587 PHE D CA 1
ATOM 10292 C C . PHE D 1 586 ? 139.40123 167.50092 164.07515 1.000 11.80987 587 PHE D C 1
ATOM 10293 O O . PHE D 1 586 ? 139.42322 166.28891 163.87721 1.000 16.22457 587 PHE D O 1
ATOM 10301 N N . GLY D 1 587 ? 138.26474 168.18514 164.08328 1.000 4.44972 588 GLY D N 1
ATOM 10302 C CA . GLY D 1 587 ? 136.99295 167.51010 163.94509 1.000 5.48766 588 GLY D CA 1
ATOM 10303 C C . GLY D 1 587 ? 136.38279 167.00332 165.23264 1.000 10.88218 588 GLY D C 1
ATOM 10304 O O . GLY D 1 587 ? 135.35390 166.32043 165.18250 1.000 20.06590 588 GLY D O 1
ATOM 10305 N N . TYR D 1 588 ? 136.98325 167.30487 166.37879 1.000 8.23573 589 TYR D N 1
ATOM 10306 C CA . TYR D 1 588 ? 136.42757 166.97692 167.68354 1.000 6.39851 589 TYR D CA 1
ATOM 10307 C C . TYR D 1 588 ? 135.87316 168.24750 168.30945 1.000 13.07854 589 TYR D C 1
ATOM 10308 O O . TYR D 1 588 ? 136.54194 169.28476 168.30500 1.000 21.88107 589 TYR D O 1
ATOM 10317 N N . MET D 1 589 ? 134.65786 168.16955 168.84652 1.000 13.25939 590 MET D N 1
ATOM 10318 C CA . MET D 1 589 ? 134.03566 169.34128 169.44806 1.000 15.64053 590 MET D CA 1
ATOM 10319 C C . MET D 1 589 ? 134.26713 169.45057 170.94793 1.000 19.68331 590 MET D C 1
ATOM 10320 O O . MET D 1 589 ? 134.08663 170.53938 171.50373 1.000 31.09849 590 MET D O 1
ATOM 10325 N N . ASP D 1 590 ? 134.66451 168.36206 171.60826 1.000 18.61692 591 ASP D N 1
ATOM 10326 C CA . ASP D 1 590 ? 134.99153 168.36106 173.03495 1.000 19.22909 591 ASP D CA 1
ATOM 10327 C C . ASP D 1 590 ? 133.81417 168.85657 173.87833 1.000 23.59873 591 ASP D C 1
ATOM 10328 O O . ASP D 1 590 ? 133.91860 169.81736 174.64219 1.000 18.26669 591 ASP D O 1
ATOM 10330 N N . ASN D 1 591 ? 132.67962 168.16934 173.72811 1.000 28.88660 592 ASN D N 1
ATOM 10331 C CA . ASN D 1 591 ? 131.48987 168.51566 174.49607 1.000 22.81346 592 ASN D CA 1
ATOM 10332 C C . ASN D 1 591 ? 131.63381 168.17542 175.97160 1.000 26.61144 592 ASN D C 1
ATOM 10333 O O . ASN D 1 591 ? 130.88923 168.71606 176.79480 1.000 30.21722 592 ASN D O 1
ATOM 10338 N N . MET D 1 592 ? 132.57175 167.29344 176.31884 1.000 31.30687 593 MET D N 1
ATOM 10339 C CA . MET D 1 592 ? 132.73614 166.87738 177.70681 1.000 25.50425 593 MET D CA 1
ATOM 10340 C C . MET D 1 592 ? 133.18459 168.03459 178.58952 1.000 31.65771 593 MET D C 1
ATOM 10341 O O . MET D 1 592 ? 132.74938 168.14832 179.74037 1.000 37.10568 593 MET D O 1
ATOM 10346 N N . HIS D 1 593 ? 134.05055 168.90232 178.07203 1.000 27.68925 594 HIS D N 1
ATOM 10347 C CA . HIS D 1 593 ? 134.62212 169.99479 178.84515 1.000 21.20560 594 HIS D CA 1
ATOM 10348 C C . HIS D 1 593 ? 133.91921 171.32333 178.60604 1.000 24.38070 594 HIS D C 1
ATOM 10349 O O . HIS D 1 593 ? 134.41494 172.36167 179.05140 1.000 31.12582 594 HIS D O 1
ATOM 10356 N N . GLY D 1 594 ? 132.77798 171.31654 177.92203 1.000 22.68737 595 GLY D N 1
ATOM 10357 C CA . GLY D 1 594 ? 132.04998 172.52920 177.62842 1.000 16.97452 595 GLY D CA 1
ATOM 10358 C C . GLY D 1 594 ? 132.36358 173.15765 176.29017 1.000 18.88092 595 GLY D C 1
ATOM 10359 O O . GLY D 1 594 ? 131.65652 174.08587 175.88157 1.000 25.33377 595 GLY D O 1
ATOM 10360 N N . GLY D 1 595 ? 133.39415 172.68445 175.59520 1.000 17.68764 596 GLY D N 1
ATOM 10361 C CA . GLY D 1 595 ? 133.73209 173.20048 174.28623 1.000 13.38865 596 GLY D CA 1
ATOM 10362 C C . GLY D 1 595 ? 134.53892 174.48352 174.33924 1.000 14.31965 596 GLY D C 1
ATOM 10363 O O . GLY D 1 595 ? 134.82589 175.04774 175.39409 1.000 13.92751 596 GLY D O 1
ATOM 10364 N N . HIS D 1 596 ? 134.91794 174.94347 173.15055 1.000 18.41692 597 HIS D N 1
ATOM 10365 C CA . HIS D 1 596 ? 135.62335 176.20323 172.96214 1.000 8.76623 597 HIS D CA 1
ATOM 10366 C C . HIS D 1 596 ? 134.76371 177.10305 172.09063 1.000 6.76339 597 HIS D C 1
ATOM 10367 O O . HIS D 1 596 ? 134.28600 176.67505 171.03676 1.000 10.06588 597 HIS D O 1
ATOM 10374 N N . TRP D 1 597 ? 134.56730 178.34238 172.52577 1.000 8.30494 598 TRP D N 1
ATOM 10375 C CA . TRP D 1 597 ? 133.54160 179.19477 171.95080 1.000 8.27612 598 TRP D CA 1
ATOM 10376 C C . TRP D 1 597 ? 134.11248 180.54489 171.54887 1.000 7.65680 598 TRP D C 1
ATOM 10377 O O . TRP D 1 597 ? 135.15460 180.98084 172.04062 1.000 16.29213 598 TRP D O 1
ATOM 10388 N N . GLU D 1 598 ? 133.40602 181.19636 170.63155 1.000 12.49589 599 GLU D N 1
ATOM 10389 C CA . GLU D 1 598 ? 133.62473 182.59712 170.30471 1.000 13.55555 599 GLU D CA 1
ATOM 10390 C C . GLU D 1 598 ? 132.57034 183.41796 171.03658 1.000 20.61217 599 GLU D C 1
ATOM 10391 O O . GLU D 1 598 ? 131.37011 183.18210 170.86807 1.000 20.68823 599 GLU D O 1
ATOM 10397 N N . VAL D 1 599 ? 133.01642 184.36665 171.85377 1.000 12.48294 600 VAL D N 1
ATOM 10398 C CA . VAL D 1 599 ? 132.13660 185.16299 172.69866 1.000 13.75351 600 VAL D CA 1
ATOM 10399 C C . VAL D 1 599 ? 132.24784 186.62228 172.28500 1.000 18.52809 600 VAL D C 1
ATOM 10400 O O . VAL D 1 599 ? 133.34654 187.11907 172.01755 1.000 25.53910 600 VAL D O 1
ATOM 10404 N N . HIS D 1 600 ? 131.10865 187.30427 172.22672 1.000 17.09119 601 HIS D N 1
ATOM 10405 C CA . HIS D 1 600 ? 131.05161 188.72438 171.91170 1.000 19.75046 601 HIS D CA 1
ATOM 10406 C C . HIS D 1 600 ? 130.53421 189.49014 173.12000 1.000 20.55390 601 HIS D C 1
ATOM 10407 O O . HIS D 1 600 ? 129.52389 189.10678 173.71652 1.000 20.88909 601 HIS D O 1
ATOM 10414 N N . PHE D 1 601 ? 131.22876 190.56356 173.47773 1.000 20.42803 602 PHE D N 1
ATOM 10415 C CA . PHE D 1 601 ? 130.80382 191.47596 174.53491 1.000 14.24656 602 PHE D CA 1
ATOM 10416 C C . PHE D 1 601 ? 130.37010 192.77080 173.85811 1.000 21.29099 602 PHE D C 1
ATOM 10417 O O . PHE D 1 601 ? 131.20721 193.55332 173.40282 1.000 25.29203 602 PHE D O 1
ATOM 10425 N N . ASN D 1 602 ? 129.06072 192.99088 173.78562 1.000 25.45376 603 ASN D N 1
ATOM 10426 C CA . ASN D 1 602 ? 128.49314 194.13751 173.07777 1.000 21.87405 603 ASN D CA 1
ATOM 10427 C C . ASN D 1 602 ? 128.05294 195.17261 174.10751 1.000 28.50754 603 ASN D C 1
ATOM 10428 O O . ASN D 1 602 ? 126.90841 195.17582 174.56087 1.000 32.75724 603 ASN D O 1
ATOM 10433 N N . HIS D 1 603 ? 128.97891 196.06308 174.46970 1.000 27.27000 604 HIS D N 1
ATOM 10434 C CA . HIS D 1 603 ? 128.71218 197.16333 175.39836 1.000 25.55294 604 HIS D CA 1
ATOM 10435 C C . HIS D 1 603 ? 128.14982 196.65005 176.72255 1.000 27.90299 604 HIS D C 1
ATOM 10436 O O . HIS D 1 603 ? 127.09435 197.08221 177.18828 1.000 31.22294 604 HIS D O 1
ATOM 10443 N N . VAL D 1 604 ? 128.87529 195.72037 177.33340 1.000 26.46899 605 VAL D N 1
ATOM 10444 C CA . VAL D 1 604 ? 128.44376 195.09831 178.57993 1.000 26.40110 605 VAL D CA 1
ATOM 10445 C C . VAL D 1 604 ? 128.71125 196.05945 179.73091 1.000 27.23913 605 VAL D C 1
ATOM 10446 O O . VAL D 1 604 ? 129.84394 196.51098 179.92473 1.000 31.24925 605 VAL D O 1
ATOM 10450 N N . ARG D 1 605 ? 127.66968 196.37049 180.49890 1.000 29.36600 606 ARG D N 1
ATOM 10451 C CA . ARG D 1 605 ? 127.78988 197.25543 181.64949 1.000 24.74881 606 ARG D CA 1
ATOM 10452 C C . ARG D 1 605 ? 128.08208 196.43413 182.89768 1.000 28.37194 606 ARG D C 1
ATOM 10453 O O . ARG D 1 605 ? 127.35401 195.48767 183.21084 1.000 33.70319 606 ARG D O 1
ATOM 10455 N N . VAL D 1 606 ? 129.14430 196.80161 183.60620 1.000 33.70785 607 VAL D N 1
ATOM 10456 C CA . VAL D 1 606 ? 129.62468 196.03977 184.75626 1.000 31.22833 607 VAL D CA 1
ATOM 10457 C C . VAL D 1 606 ? 129.91177 197.00509 185.90168 1.000 33.98735 607 VAL D C 1
ATOM 10458 O O . VAL D 1 606 ? 130.47275 198.08493 185.66914 1.000 40.34320 607 VAL D O 1
ATOM 10462 N N . PRO D 1 607 ? 129.53913 196.67763 187.13761 1.000 37.68528 608 PRO D N 1
ATOM 10463 C CA . PRO D 1 607 ? 129.84266 197.57091 188.26152 1.000 36.91273 608 PRO D CA 1
ATOM 10464 C C . PRO D 1 607 ? 131.34036 197.68371 188.50258 1.000 36.65010 608 PRO D C 1
ATOM 10465 O O . PRO D 1 607 ? 132.12914 196.80689 188.14631 1.000 39.25936 608 PRO D O 1
ATOM 10469 N N . ALA D 1 608 ? 131.72706 198.80031 189.12173 1.000 38.26434 609 ALA D N 1
ATOM 10470 C CA . ALA D 1 608 ? 133.13433 199.07554 189.38403 1.000 38.83372 609 ALA D CA 1
ATOM 10471 C C . ALA D 1 608 ? 133.74050 198.14827 190.42806 1.000 42.98950 609 ALA D C 1
ATOM 10472 O O . ALA D 1 608 ? 134.96818 198.11665 190.56070 1.000 44.39711 609 ALA D O 1
ATOM 10474 N N . SER D 1 609 ? 132.92317 197.40056 191.16809 1.000 43.00547 610 SER D N 1
ATOM 10475 C CA . SER D 1 609 ? 133.43769 196.47915 192.17162 1.000 39.04152 610 SER D CA 1
ATOM 10476 C C . SER D 1 609 ? 133.86654 195.14127 191.58627 1.000 39.82390 610 SER D C 1
ATOM 10477 O O . SER D 1 609 ? 134.39475 194.30428 192.32495 1.000 46.77349 610 SER D O 1
ATOM 10480 N N . ASN D 1 610 ? 133.65293 194.91707 190.29294 1.000 31.00141 611 ASN D N 1
ATOM 10481 C CA . ASN D 1 610 ? 134.03013 193.66810 189.64744 1.000 31.40726 611 ASN D CA 1
ATOM 10482 C C . ASN D 1 610 ? 135.43474 193.70213 189.06463 1.000 32.15734 611 ASN D C 1
ATOM 10483 O O . ASN D 1 610 ? 135.85361 192.72314 188.44054 1.000 37.01838 611 ASN D O 1
ATOM 10488 N N . LEU D 1 611 ? 136.16585 194.79614 189.24737 1.000 36.31459 612 LEU D N 1
ATOM 10489 C CA . LEU D 1 611 ? 137.51923 194.92094 188.72784 1.000 37.57683 612 LEU D CA 1
ATOM 10490 C C . LEU D 1 611 ? 138.50440 194.33066 189.72792 1.000 39.42421 612 LEU D C 1
ATOM 10491 O O . LEU D 1 611 ? 138.49834 194.69882 190.90631 1.000 41.22746 612 LEU D O 1
ATOM 10496 N N . ILE D 1 612 ? 139.34317 193.41556 189.25641 1.000 40.38999 613 ILE D N 1
ATOM 10497 C CA . ILE D 1 612 ? 140.31105 192.74551 190.11727 1.000 38.53659 613 ILE D CA 1
ATOM 10498 C C . ILE D 1 612 ? 141.53876 193.63191 190.27360 1.000 39.61821 613 ILE D C 1
ATOM 10499 O O . ILE D 1 612 ? 142.11361 194.09537 189.28150 1.000 44.82419 613 ILE D O 1
ATOM 10504 N N . LEU D 1 613 ? 141.94060 193.86818 191.52491 1.000 40.63573 614 LEU D N 1
ATOM 10505 C CA . LEU D 1 613 ? 143.07412 194.73188 191.87544 1.000 38.85344 614 LEU D CA 1
ATOM 10506 C C . LEU D 1 613 ? 142.78428 196.12962 191.34213 1.000 43.65539 614 LEU D C 1
ATOM 10507 O O . LEU D 1 613 ? 141.76463 196.72016 191.73837 1.000 46.29150 614 LEU D O 1
ATOM 10512 N N . GLY D 1 614 ? 143.62204 196.69729 190.47291 1.000 46.40564 615 GLY D N 1
ATOM 10513 C CA . GLY D 1 614 ? 143.42524 198.02000 189.94609 1.000 44.84562 615 GLY D CA 1
ATOM 10514 C C . GLY D 1 614 ? 143.04065 198.01686 188.48185 1.000 46.56473 615 GLY D C 1
ATOM 10515 O O . GLY D 1 614 ? 142.64852 196.99106 187.91065 1.000 47.41430 615 GLY D O 1
ATOM 10516 N N . GLU D 1 615 ? 143.16407 199.18659 187.85977 1.000 50.67323 616 GLU D N 1
ATOM 10517 C CA . GLU D 1 615 ? 142.75461 199.38328 186.47649 1.000 46.90467 616 GLU D CA 1
ATOM 10518 C C . GLU D 1 615 ? 143.87222 199.13131 185.47334 1.000 47.94138 616 GLU D C 1
ATOM 10519 O O . GLU D 1 615 ? 143.63867 199.26286 184.26809 1.000 50.98527 616 GLU D O 1
ATOM 10521 N N . GLY D 1 616 ? 145.07138 198.77868 185.92689 1.000 45.96109 617 GLY D N 1
ATOM 10522 C CA . GLY D 1 616 ? 146.15913 198.52452 185.00348 1.000 43.22789 617 GLY D CA 1
ATOM 10523 C C . GLY D 1 616 ? 147.05216 197.36843 185.39913 1.000 44.26847 617 GLY D C 1
ATOM 10524 O O . GLY D 1 616 ? 148.21754 197.31541 184.99765 1.000 46.51068 617 GLY D O 1
ATOM 10525 N N . ARG D 1 617 ? 146.51836 196.42920 186.17971 1.000 49.08274 618 ARG D N 1
ATOM 10526 C CA . ARG D 1 617 ? 147.29496 195.31298 186.70381 1.000 47.71317 618 ARG D CA 1
ATOM 10527 C C . ARG D 1 617 ? 146.93184 193.98607 186.04717 1.000 46.76329 618 ARG D C 1
ATOM 10528 O O . ARG D 1 617 ? 147.06263 192.93432 186.67743 1.000 53.48331 618 ARG D O 1
ATOM 10536 N N . GLY D 1 618 ? 146.48369 194.01154 184.79220 1.000 43.51318 619 GLY D N 1
ATOM 10537 C CA . GLY D 1 618 ? 146.10601 192.77286 184.13066 1.000 43.89954 619 GLY D CA 1
ATOM 10538 C C . GLY D 1 618 ? 147.28250 191.84197 183.90955 1.000 49.06093 619 GLY D C 1
ATOM 10539 O O . GLY D 1 618 ? 147.16870 190.62546 184.07951 1.000 53.61993 619 GLY D O 1
ATOM 10540 N N . PHE D 1 619 ? 148.43035 192.40295 183.52379 1.000 51.99701 620 PHE D N 1
ATOM 10541 C CA . PHE D 1 619 ? 149.60264 191.58768 183.21759 1.000 50.63328 620 PHE D CA 1
ATOM 10542 C C . PHE D 1 619 ? 150.09361 190.83641 184.44983 1.000 52.33470 620 PHE D C 1
ATOM 10543 O O . PHE D 1 619 ? 150.47902 189.66470 184.36891 1.000 56.98716 620 PHE D O 1
ATOM 10551 N N . GLU D 1 620 ? 150.09762 191.50465 185.60355 1.000 49.81712 621 GLU D N 1
ATOM 10552 C CA . GLU D 1 620 ? 150.56541 190.87718 186.83472 1.000 52.67890 621 GLU D CA 1
ATOM 10553 C C . GLU D 1 620 ? 149.68400 189.69242 187.22015 1.000 57.01354 621 GLU D C 1
ATOM 10554 O O . GLU D 1 620 ? 150.17790 188.61108 187.56511 1.000 59.19068 621 GLU D O 1
ATOM 10560 N N . ILE D 1 621 ? 148.36481 189.87930 187.15001 1.000 50.23272 622 ILE D N 1
ATOM 10561 C CA . ILE D 1 621 ? 147.44367 188.79966 187.48922 1.000 47.84182 622 ILE D CA 1
ATOM 10562 C C . ILE D 1 621 ? 147.55307 187.66807 186.47648 1.000 50.05381 622 ILE D C 1
ATOM 10563 O O . ILE D 1 621 ? 147.45779 186.48774 186.83217 1.000 52.93211 622 ILE D O 1
ATOM 10568 N N . SER D 1 622 ? 147.75885 188.00529 185.20096 1.000 48.09836 623 SER D N 1
ATOM 10569 C CA . SER D 1 622 ? 147.93324 186.97331 184.18249 1.000 49.74574 623 SER D CA 1
ATOM 10570 C C . SER D 1 622 ? 149.17980 186.13987 184.45582 1.000 53.72952 623 SER D C 1
ATOM 10571 O O . SER D 1 622 ? 149.15869 184.90701 184.34321 1.000 56.85468 623 SER D O 1
ATOM 10574 N N . GLN D 1 623 ? 150.27994 186.80225 184.81913 1.000 51.29825 624 GLN D N 1
ATOM 10575 C CA . GLN D 1 623 ? 151.50342 186.08123 185.15146 1.000 49.92027 624 GLN D CA 1
ATOM 10576 C C . GLN D 1 623 ? 151.30433 185.19848 186.37632 1.000 53.01989 624 GLN D C 1
ATOM 10577 O O . GLN D 1 623 ? 151.78882 184.06127 186.41717 1.000 53.47363 624 GLN D O 1
ATOM 10579 N N . GLY D 1 624 ? 150.59577 185.70596 187.38641 1.000 50.69419 625 GLY D N 1
ATOM 10580 C CA . GLY D 1 624 ? 150.31331 184.89108 188.55848 1.000 50.13607 625 GLY D CA 1
ATOM 10581 C C . GLY D 1 624 ? 149.45727 183.68093 188.23977 1.000 48.69507 625 GLY D C 1
ATOM 10582 O O . GLY D 1 624 ? 149.63584 182.60887 188.82205 1.000 48.60181 625 GLY D O 1
ATOM 10583 N N . ARG D 1 625 ? 148.51313 183.83779 187.31121 1.000 44.96356 626 ARG D N 1
ATOM 10584 C CA . ARG D 1 625 ? 147.63434 182.73622 186.93089 1.000 44.20145 626 ARG D CA 1
ATOM 10585 C C . ARG D 1 625 ? 148.37821 181.68096 186.11891 1.000 48.98630 626 ARG D C 1
ATOM 10586 O O . ARG D 1 625 ? 148.12612 180.47877 186.26210 1.000 48.57304 626 ARG D O 1
ATOM 10594 N N . LEU D 1 626 ? 149.30276 182.11589 185.25814 1.000 47.35853 627 LEU D N 1
ATOM 10595 C CA . LEU D 1 626 ? 149.86858 181.24270 184.23346 1.000 46.06937 627 LEU D CA 1
ATOM 10596 C C . LEU D 1 626 ? 150.57163 180.00005 184.78393 1.000 49.57551 627 LEU D C 1
ATOM 10597 O O . LEU D 1 626 ? 150.27354 178.87488 184.36911 1.000 51.38793 627 LEU D O 1
ATOM 10599 N N . GLY D 1 627 ? 151.50193 180.18328 185.72065 1.000 45.01118 628 GLY D N 1
ATOM 10600 C CA . GLY D 1 627 ? 152.44004 179.14444 186.09210 1.000 42.79153 628 GLY D CA 1
ATOM 10601 C C . GLY D 1 627 ? 151.83006 177.85400 186.60952 1.000 46.11282 628 GLY D C 1
ATOM 10602 O O . GLY D 1 627 ? 152.14498 176.75224 186.13259 1.000 43.61053 628 GLY D O 1
ATOM 10603 N N . PRO D 1 628 ? 150.95559 177.96441 187.61503 1.000 48.13190 629 PRO D N 1
ATOM 10604 C CA . PRO D 1 628 ? 150.33069 176.74742 188.16331 1.000 45.73586 629 PRO D CA 1
ATOM 10605 C C . PRO D 1 628 ? 149.54142 175.96511 187.12991 1.000 40.54931 629 PRO D C 1
ATOM 10606 O O . PRO D 1 628 ? 149.54393 174.72701 187.15197 1.000 39.76779 629 PRO D O 1
ATOM 10608 N N . GLY D 1 629 ? 148.87357 176.65705 186.21342 1.000 39.93196 630 GLY D N 1
ATOM 10609 C CA . GLY D 1 629 ? 148.16701 175.98861 185.14333 1.000 41.54874 630 GLY D CA 1
ATOM 10610 C C . GLY D 1 629 ? 149.10492 175.16954 184.28516 1.000 41.31579 630 GLY D C 1
ATOM 10611 O O . GLY D 1 629 ? 148.80826 174.01575 183.95660 1.000 44.54575 630 GLY D O 1
ATOM 10612 N N . ARG D 1 630 ? 150.25370 175.75336 183.93273 1.000 41.91670 631 ARG D N 1
ATOM 10613 C CA . ARG D 1 630 ? 151.22280 175.03613 183.11147 1.000 43.13267 631 ARG D CA 1
ATOM 10614 C C . ARG D 1 630 ? 151.75910 173.81000 183.83698 1.000 39.40294 631 ARG D C 1
ATOM 10615 O O . ARG D 1 630 ? 151.89973 172.73760 183.23955 1.000 40.06613 631 ARG D O 1
ATOM 10623 N N . ILE D 1 631 ? 152.06642 173.94318 185.12923 1.000 24.87072 632 ILE D N 1
ATOM 10624 C CA . ILE D 1 631 ? 152.65703 172.80825 185.83747 1.000 32.13231 632 ILE D CA 1
ATOM 10625 C C . ILE D 1 631 ? 151.63384 171.68432 186.00379 1.000 38.38130 632 ILE D C 1
ATOM 10626 O O . ILE D 1 631 ? 151.96508 170.49439 185.87224 1.000 40.46186 632 ILE D O 1
ATOM 10631 N N . HIS D 1 632 ? 150.36799 172.03886 186.25414 1.000 38.27441 633 HIS D N 1
ATOM 10632 C CA . HIS D 1 632 ? 149.32347 171.02327 186.34848 1.000 30.33082 633 HIS D CA 1
ATOM 10633 C C . HIS D 1 632 ? 149.10309 170.33144 185.00750 1.000 31.01707 633 HIS D C 1
ATOM 10634 O O . HIS D 1 632 ? 148.94808 169.10187 184.94883 1.000 34.88761 633 HIS D O 1
ATOM 10641 N N . HIS D 1 633 ? 149.09776 171.10379 183.91616 1.000 25.74148 634 HIS D N 1
ATOM 10642 C CA . HIS D 1 633 ? 148.96737 170.50589 182.59230 1.000 28.54842 634 HIS D CA 1
ATOM 10643 C C . HIS D 1 633 ? 150.12966 169.57127 182.29309 1.000 30.66825 634 HIS D C 1
ATOM 10644 O O . HIS D 1 633 ? 149.94147 168.51796 181.67880 1.000 36.18569 634 HIS D O 1
ATOM 10651 N N . CYS D 1 634 ? 151.34125 169.94110 182.71233 1.000 23.52103 635 CYS D N 1
ATOM 10652 C CA . CYS D 1 634 ? 152.49768 169.08681 182.46085 1.000 23.46924 635 CYS D CA 1
ATOM 10653 C C . CYS D 1 634 ? 152.40025 167.77475 183.23108 1.000 22.67262 635 CYS D C 1
ATOM 10654 O O . CYS D 1 634 ? 152.73047 166.70762 182.69769 1.000 29.64654 635 CYS D O 1
ATOM 10657 N N . MET D 1 635 ? 151.94770 167.82896 184.48672 1.000 21.33456 636 MET D N 1
ATOM 10658 C CA . MET D 1 635 ? 151.76559 166.59066 185.24377 1.000 20.42818 636 MET D CA 1
ATOM 10659 C C . MET D 1 635 ? 150.71254 165.69188 184.59593 1.000 23.97116 636 MET D C 1
ATOM 10660 O O . MET D 1 635 ? 150.91312 164.47214 184.45495 1.000 25.45100 636 MET D O 1
ATOM 10662 N N . ARG D 1 636 ? 149.58617 166.27872 184.18088 1.000 22.97790 637 ARG D N 1
ATOM 10663 C CA . ARG D 1 636 ? 148.55410 165.48680 183.51784 1.000 19.71295 637 ARG D CA 1
ATOM 10664 C C . ARG D 1 636 ? 149.05665 164.91594 182.19590 1.000 16.49172 637 ARG D C 1
ATOM 10665 O O . ARG D 1 636 ? 148.68887 163.79979 181.81077 1.000 23.83710 637 ARG D O 1
ATOM 10673 N N . THR D 1 637 ? 149.90684 165.66392 181.49245 1.000 16.99194 638 THR D N 1
ATOM 10674 C CA . THR D 1 637 ? 150.47739 165.17573 180.24320 1.000 21.45569 638 THR D CA 1
ATOM 10675 C C . THR D 1 637 ? 151.41434 164.00036 180.48725 1.000 17.42933 638 THR D C 1
ATOM 10676 O O . THR D 1 637 ? 151.46071 163.06192 179.68577 1.000 20.00522 638 THR D O 1
ATOM 10680 N N . VAL D 1 638 ? 152.17122 164.03482 181.58640 1.000 9.66877 639 VAL D N 1
ATOM 10681 C CA . VAL D 1 638 ? 153.01323 162.89166 181.94000 1.000 15.32852 639 VAL D CA 1
ATOM 10682 C C . VAL D 1 638 ? 152.15603 161.65579 182.19254 1.000 19.03444 639 VAL D C 1
ATOM 10683 O O . VAL D 1 638 ? 152.47024 160.54912 181.72532 1.000 23.22661 639 VAL D O 1
ATOM 10687 N N . GLY D 1 639 ? 151.05806 161.82328 182.93353 1.000 16.86125 640 GLY D N 1
ATOM 10688 C CA . GLY D 1 639 ? 150.15697 160.69660 183.15181 1.000 7.71231 640 GLY D CA 1
ATOM 10689 C C . GLY D 1 639 ? 149.56921 160.14713 181.86123 1.000 11.22935 640 GLY D C 1
ATOM 10690 O O . GLY D 1 639 ? 149.49940 158.92509 181.65932 1.000 24.24344 640 GLY D O 1
ATOM 10691 N N . LEU D 1 640 ? 149.14562 161.04126 180.96604 1.000 6.37399 641 LEU D N 1
ATOM 10692 C CA . LEU D 1 640 ? 148.60463 160.61115 179.68134 1.000 10.24881 641 LEU D CA 1
ATOM 10693 C C . LEU D 1 640 ? 149.65265 159.87566 178.85508 1.000 10.47829 641 LEU D C 1
ATOM 10694 O O . LEU D 1 640 ? 149.33883 158.89403 178.17221 1.000 17.48486 641 LEU D O 1
ATOM 10699 N N . ALA D 1 641 ? 150.90106 160.34440 178.89249 1.000 11.16108 642 ALA D N 1
ATOM 10700 C CA . ALA D 1 641 ? 151.97130 159.66052 178.17620 1.000 11.57046 642 ALA D CA 1
ATOM 10701 C C . ALA D 1 641 ? 152.19111 158.25888 178.72559 1.000 13.84694 642 ALA D C 1
ATOM 10702 O O . ALA D 1 641 ? 152.44890 157.31883 177.96426 1.000 20.93817 642 ALA D O 1
ATOM 10704 N N . GLU D 1 642 ? 152.10262 158.09975 180.04823 1.000 12.21680 643 GLU D N 1
ATOM 10705 C CA . GLU D 1 642 ? 152.22258 156.76405 180.62880 1.000 11.54066 643 GLU D CA 1
ATOM 10706 C C . GLU D 1 642 ? 151.11362 155.84341 180.12949 1.000 20.77924 643 GLU D C 1
ATOM 10707 O O . GLU D 1 642 ? 151.36465 154.67939 179.77975 1.000 29.68205 643 GLU D O 1
ATOM 10713 N N . ARG D 1 643 ? 149.87914 156.35112 180.08073 1.000 18.36745 644 ARG D N 1
ATOM 10714 C CA . ARG D 1 643 ? 148.77720 155.53760 179.56534 1.000 14.97244 644 ARG D CA 1
ATOM 10715 C C . ARG D 1 643 ? 148.99597 155.15639 178.10061 1.000 18.54584 644 ARG D C 1
ATOM 10716 O O . ARG D 1 643 ? 148.75969 154.00426 177.70235 1.000 16.21798 644 ARG D O 1
ATOM 10724 N N . ILE D 1 644 ? 149.44733 156.11443 177.28573 1.000 10.22491 645 ILE D N 1
ATOM 10725 C CA . ILE D 1 644 ? 149.70179 155.84863 175.87111 1.000 11.56124 645 ILE D CA 1
ATOM 10726 C C . ILE D 1 644 ? 150.77371 154.77931 175.71243 1.000 21.18883 645 ILE D C 1
ATOM 10727 O O . ILE D 1 644 ? 150.66101 153.88490 174.86351 1.000 21.53865 645 ILE D O 1
ATOM 10732 N N . LEU D 1 645 ? 151.83599 154.86070 176.51760 1.000 15.14571 646 LEU D N 1
ATOM 10733 C CA . LEU D 1 645 ? 152.90512 153.87258 176.43102 1.000 13.27847 646 LEU D CA 1
ATOM 10734 C C . LEU D 1 645 ? 152.40658 152.48662 176.81686 1.000 12.15610 646 LEU D C 1
ATOM 10735 O O . LEU D 1 645 ? 152.79347 151.48675 176.19945 1.000 19.72737 646 LEU D O 1
ATOM 10740 N N . GLN D 1 646 ? 151.54720 152.40433 177.83533 1.000 15.58299 647 GLN D N 1
ATOM 10741 C CA . GLN D 1 646 ? 150.98274 151.10956 178.20958 1.000 14.63330 647 GLN D CA 1
ATOM 10742 C C . GLN D 1 646 ? 150.16737 150.51506 177.06358 1.000 13.26519 647 GLN D C 1
ATOM 10743 O O . GLN D 1 646 ? 150.29073 149.32270 176.74554 1.000 19.52441 647 GLN D O 1
ATOM 10749 N N . ILE D 1 647 ? 149.34043 151.34252 176.41679 1.000 16.68550 648 ILE D N 1
ATOM 10750 C CA . ILE D 1 647 ? 148.53875 150.86500 175.28723 1.000 16.16835 648 ILE D CA 1
ATOM 10751 C C . ILE D 1 647 ? 149.43922 150.37622 174.15470 1.000 15.55004 648 ILE D C 1
ATOM 10752 O O . ILE D 1 647 ? 149.20077 149.31783 173.55281 1.000 14.20942 648 ILE D O 1
ATOM 10757 N N . MET D 1 648 ? 150.48355 151.14695 173.84147 1.000 17.24887 649 MET D N 1
ATOM 10758 C CA . MET D 1 648 ? 151.36420 150.78764 172.73421 1.000 14.96607 649 MET D CA 1
ATOM 10759 C C . MET D 1 648 ? 152.10719 149.48767 173.02069 1.000 19.28833 649 MET D C 1
ATOM 10760 O O . MET D 1 648 ? 152.27111 148.64548 172.13020 1.000 17.55086 649 MET D O 1
ATOM 10765 N N . CYS D 1 649 ? 152.56725 149.30477 174.26223 1.000 16.17514 650 CYS D N 1
ATOM 10766 C CA . CYS D 1 649 ? 153.24137 148.05851 174.61591 1.000 14.60632 650 CYS D CA 1
ATOM 10767 C C . CYS D 1 649 ? 152.29348 146.87043 174.51772 1.000 13.39695 650 CYS D C 1
ATOM 10768 O O . CYS D 1 649 ? 152.68345 145.79287 174.04678 1.000 21.47841 650 CYS D O 1
ATOM 10771 N N . ASP D 1 650 ? 151.04363 147.04493 174.95763 1.000 20.47452 651 ASP D N 1
ATOM 10772 C CA . ASP D 1 650 ? 150.06406 145.96901 174.82941 1.000 15.62602 651 ASP D CA 1
ATOM 10773 C C . ASP D 1 650 ? 149.87267 145.57279 173.36968 1.000 21.13542 651 ASP D C 1
ATOM 10774 O O . ASP D 1 650 ? 149.88045 144.38207 173.02672 1.000 21.97879 651 ASP D O 1
ATOM 10779 N N . ARG D 1 651 ? 149.71315 146.56567 172.49066 1.000 22.42655 652 ARG D N 1
ATOM 10780 C CA . ARG D 1 651 ? 149.54017 146.27139 171.07005 1.000 11.94959 652 ARG D CA 1
ATOM 10781 C C . ARG D 1 651 ? 150.76734 145.57633 170.49279 1.000 16.99663 652 ARG D C 1
ATOM 10782 O O . ARG D 1 651 ? 150.64628 144.61566 169.72469 1.000 19.27491 652 ARG D O 1
ATOM 10790 N N . ALA D 1 652 ? 151.96209 146.05613 170.84516 1.000 22.57944 653 ALA D N 1
ATOM 10791 C CA . ALA D 1 652 ? 153.18249 145.47321 170.29776 1.000 17.10774 653 ALA D CA 1
ATOM 10792 C C . ALA D 1 652 ? 153.34086 144.02131 170.72474 1.000 20.59601 653 ALA D C 1
ATOM 10793 O O . ALA D 1 652 ? 153.79047 143.18080 169.93789 1.000 19.36094 653 ALA D O 1
ATOM 10795 N N . VAL D 1 653 ? 152.98554 143.70698 171.96930 1.000 20.31419 654 VAL D N 1
ATOM 10796 C CA . VAL D 1 653 ? 153.06984 142.32564 172.43229 1.000 21.10701 654 VAL D CA 1
ATOM 10797 C C . VAL D 1 653 ? 152.01971 141.45681 171.74779 1.000 19.54569 654 VAL D C 1
ATOM 10798 O O . VAL D 1 653 ? 152.27766 140.29553 171.41271 1.000 23.56623 654 VAL D O 1
ATOM 10802 N N . GLN D 1 654 ? 150.82393 142.00391 171.51695 1.000 26.73691 655 GLN D N 1
ATOM 10803 C CA . GLN D 1 654 ? 149.71663 141.17483 171.04476 1.000 25.67811 655 GLN D CA 1
ATOM 10804 C C . GLN D 1 654 ? 149.88965 140.75599 169.58471 1.000 25.79524 655 GLN D C 1
ATOM 10805 O O . GLN D 1 654 ? 149.70525 139.58323 169.24012 1.000 23.82939 655 GLN D O 1
ATOM 10811 N N . ARG D 1 655 ? 150.23922 141.69609 168.71178 1.000 25.32853 656 ARG D N 1
ATOM 10812 C CA . ARG D 1 655 ? 150.14160 141.47840 167.27424 1.000 23.45506 656 ARG D CA 1
ATOM 10813 C C . ARG D 1 655 ? 151.38272 140.79338 166.70978 1.000 23.65167 656 ARG D C 1
ATOM 10814 O O . ARG D 1 655 ? 152.48528 140.89694 167.24993 1.000 23.71923 656 ARG D O 1
ATOM 10822 N N . GLU D 1 656 ? 151.18265 140.09802 165.58960 1.000 26.36424 657 GLU D N 1
ATOM 10823 C CA . GLU D 1 656 ? 152.24152 139.35831 164.91003 1.000 28.53400 657 GLU D CA 1
ATOM 10824 C C . GLU D 1 656 ? 152.19112 139.67329 163.42341 1.000 27.07879 657 GLU D C 1
ATOM 10825 O O . GLU D 1 656 ? 151.12722 139.57841 162.80587 1.000 33.19799 657 GLU D O 1
ATOM 10831 N N . ALA D 1 657 ? 153.33548 140.04091 162.85017 1.000 25.41764 658 ALA D N 1
ATOM 10832 C CA . ALA D 1 657 ? 153.43233 140.34022 161.42894 1.000 24.33997 658 ALA D CA 1
ATOM 10833 C C . ALA D 1 657 ? 154.76727 139.84727 160.89452 1.000 26.59086 658 ALA D C 1
ATOM 10834 O O . ALA D 1 657 ? 155.80128 140.00668 161.54812 1.000 32.25156 658 ALA D O 1
ATOM 10836 N N . PHE D 1 658 ? 154.73521 139.25945 159.69802 1.000 23.50538 659 PHE D N 1
ATOM 10837 C CA . PHE D 1 658 ? 155.92662 138.71963 159.04101 1.000 20.18569 659 PHE D CA 1
ATOM 10838 C C . PHE D 1 658 ? 156.61505 137.67373 159.91820 1.000 29.89921 659 PHE D C 1
ATOM 10839 O O . PHE D 1 658 ? 157.82866 137.70491 160.13098 1.000 29.38305 659 PHE D O 1
ATOM 10847 N N . LYS D 1 659 ? 155.81045 136.74151 160.43439 1.000 30.39763 660 LYS D N 1
ATOM 10848 C CA . LYS D 1 659 ? 156.28641 135.57961 161.18825 1.000 30.13851 660 LYS D CA 1
ATOM 10849 C C . LYS D 1 659 ? 156.98920 135.97204 162.48538 1.000 28.90940 660 LYS D C 1
ATOM 10850 O O . LYS D 1 659 ? 157.86447 135.25037 162.96721 1.000 36.89164 660 LYS D O 1
ATOM 10852 N N . LYS D 1 660 ? 156.60814 137.10653 163.06764 1.000 24.84734 661 LYS D N 1
ATOM 10853 C CA . LYS D 1 660 ? 157.14444 137.52268 164.35651 1.000 25.55660 661 LYS D CA 1
ATOM 10854 C C . LYS D 1 660 ? 156.23775 138.59405 164.94247 1.000 25.22558 661 LYS D C 1
ATOM 10855 O O . LYS D 1 660 ? 155.44105 139.21279 164.23409 1.000 24.84265 661 LYS D O 1
ATOM 10861 N N . LYS D 1 661 ? 156.36878 138.80249 166.24995 1.000 25.88341 662 LYS D N 1
ATOM 10862 C CA . LYS D 1 661 ? 155.58639 139.82262 166.92831 1.000 19.66937 662 LYS D CA 1
ATOM 10863 C C . LYS D 1 661 ? 156.09305 141.21578 166.55805 1.000 25.03933 662 LYS D C 1
ATOM 10864 O O . LYS D 1 661 ? 157.17846 141.38697 165.99775 1.000 30.20841 662 LYS D O 1
ATOM 10870 N N . LEU D 1 662 ? 155.27851 142.22586 166.87132 1.000 22.92938 663 LEU D N 1
ATOM 10871 C CA . LEU D 1 662 ? 155.63857 143.59485 166.51571 1.000 19.03748 663 LEU D CA 1
ATOM 10872 C C . LEU D 1 662 ? 156.85564 144.07643 167.29496 1.000 21.51953 663 LEU D C 1
ATOM 10873 O O . LEU D 1 662 ? 157.70672 144.78337 166.74480 1.000 23.71899 663 LEU D O 1
ATOM 10878 N N . TYR D 1 663 ? 156.95790 143.71554 168.57602 1.000 25.94839 664 TYR D N 1
ATOM 10879 C CA . TYR D 1 663 ? 158.10340 144.15586 169.36400 1.000 21.12749 664 TYR D CA 1
ATOM 10880 C C . TYR D 1 663 ? 159.38919 143.44720 168.96142 1.000 22.44708 664 TYR D C 1
ATOM 10881 O O . TYR D 1 663 ? 160.47600 143.93648 169.28340 1.000 26.18633 664 TYR D O 1
ATOM 10890 N N . GLU D 1 664 ? 159.29340 142.30944 168.27051 1.000 23.28384 665 GLU D N 1
ATOM 10891 C CA . GLU D 1 664 ? 160.48778 141.63442 167.78016 1.000 18.58060 665 GLU D CA 1
ATOM 10892 C C . GLU D 1 664 ? 161.17438 142.41840 166.67196 1.000 19.48192 665 GLU D C 1
ATOM 10893 O O . GLU D 1 664 ? 162.36002 142.19173 166.41318 1.000 27.55267 665 GLU D O 1
ATOM 10899 N N . HIS D 1 665 ? 160.45789 143.32113 166.00870 1.000 19.47087 666 HIS D N 1
ATOM 10900 C CA . HIS D 1 665 ? 161.08087 144.27278 165.10143 1.000 19.00657 666 HIS D CA 1
ATOM 10901 C C . HIS D 1 665 ? 161.75410 145.36765 165.91836 1.000 21.59908 666 HIS D C 1
ATOM 10902 O O . HIS D 1 665 ? 161.14843 145.92758 166.83664 1.000 28.50156 666 HIS D O 1
ATOM 10909 N N . GLU D 1 666 ? 163.00972 145.67116 165.58365 1.000 18.26518 667 GLU D N 1
ATOM 10910 C CA . GLU D 1 666 ? 163.81499 146.53626 166.44006 1.000 12.96506 667 GLU D CA 1
ATOM 10911 C C . GLU D 1 666 ? 163.30040 147.96786 166.46897 1.000 9.54061 667 GLU D C 1
ATOM 10912 O O . GLU D 1 666 ? 163.51583 148.67978 167.45546 1.000 17.87116 667 GLU D O 1
ATOM 10918 N N . VAL D 1 667 ? 162.62972 148.41141 165.40628 1.000 8.91416 668 VAL D N 1
ATOM 10919 C CA . VAL D 1 667 ? 162.15023 149.79042 165.35501 1.000 14.92272 668 VAL D CA 1
ATOM 10920 C C . VAL D 1 667 ? 161.08964 150.02673 166.42509 1.000 14.34055 668 VAL D C 1
ATOM 10921 O O . VAL D 1 667 ? 161.10315 151.04673 167.12322 1.000 13.49617 668 VAL D O 1
ATOM 10925 N N . VAL D 1 668 ? 160.16632 149.07587 166.58386 1.000 13.78257 669 VAL D N 1
ATOM 10926 C CA . VAL D 1 668 ? 159.11551 149.20888 167.59168 1.000 9.45158 669 VAL D CA 1
ATOM 10927 C C . VAL D 1 668 ? 159.70757 149.18766 168.99689 1.000 9.55578 669 VAL D C 1
ATOM 10928 O O . VAL D 1 668 ? 159.31196 149.97447 169.86863 1.000 23.12917 669 VAL D O 1
ATOM 10932 N N . ALA D 1 669 ? 160.65882 148.28480 169.24193 1.000 10.20631 670 ALA D N 1
ATOM 10933 C CA . ALA D 1 669 ? 161.28585 148.20005 170.55704 1.000 7.71298 670 ALA D CA 1
ATOM 10934 C C . ALA D 1 669 ? 162.04195 149.48122 170.88821 1.000 10.95930 670 ALA D C 1
ATOM 10935 O O . ALA D 1 669 ? 162.01214 149.96217 172.02867 1.000 19.01118 670 ALA D O 1
ATOM 10937 N N . HIS D 1 670 ? 162.72816 150.05053 169.89626 1.000 6.81576 671 HIS D N 1
ATOM 10938 C CA . HIS D 1 670 ? 163.43553 151.30576 170.11510 1.000 10.85805 671 HIS D CA 1
ATOM 10939 C C . HIS D 1 670 ? 162.45995 152.45242 170.34961 1.000 12.11420 671 HIS D C 1
ATOM 10940 O O . HIS D 1 670 ? 162.73996 153.36132 171.13923 1.000 23.42355 671 HIS D O 1
ATOM 10947 N N . TRP D 1 671 ? 161.30362 152.42105 169.68171 1.000 3.81831 672 TRP D N 1
ATOM 10948 C CA . TRP D 1 671 ? 160.24786 153.38860 169.96736 1.000 4.98538 672 TRP D CA 1
ATOM 10949 C C . TRP D 1 671 ? 159.81999 153.30936 171.42625 1.000 9.07200 672 TRP D C 1
ATOM 10950 O O . TRP D 1 671 ? 159.67004 154.33187 172.10460 1.000 16.01668 672 TRP D O 1
ATOM 10961 N N . ILE D 1 672 ? 159.62006 152.08715 171.92051 1.000 7.68989 673 ILE D N 1
ATOM 10962 C CA . ILE D 1 672 ? 159.19772 151.88894 173.30636 1.000 8.46683 673 ILE D CA 1
ATOM 10963 C C . ILE D 1 672 ? 160.25569 152.42035 174.27018 1.000 8.47697 673 ILE D C 1
ATOM 10964 O O . ILE D 1 672 ? 159.94633 153.11719 175.24929 1.000 14.33794 673 ILE D O 1
ATOM 10969 N N . ALA D 1 673 ? 161.52355 152.10274 173.99981 1.000 10.19424 674 ALA D N 1
ATOM 10970 C CA . ALA D 1 673 ? 162.60856 152.54833 174.87039 1.000 7.81968 674 ALA D CA 1
ATOM 10971 C C . ALA D 1 673 ? 162.71057 154.07044 174.89850 1.000 9.18770 674 ALA D C 1
ATOM 10972 O O . ALA D 1 673 ? 162.86594 154.67880 175.96738 1.000 15.46727 674 ALA D O 1
ATOM 10974 N N . LYS D 1 674 ? 162.62255 154.70499 173.72691 1.000 6.25500 675 LYS D N 1
ATOM 10975 C CA . LYS D 1 674 ? 162.70327 156.15948 173.66586 1.000 3.95686 675 LYS D CA 1
ATOM 10976 C C . LYS D 1 674 ? 161.51761 156.80926 174.36607 1.000 8.15190 675 LYS D C 1
ATOM 10977 O O . LYS D 1 674 ? 161.66665 157.85125 175.01669 1.000 13.10879 675 LYS D O 1
ATOM 10983 N N . SER D 1 675 ? 160.33042 156.20890 174.24548 1.000 6.12510 676 SER D N 1
ATOM 10984 C CA . SER D 1 675 ? 159.16792 156.72523 174.95822 1.000 0.55161 676 SER D CA 1
ATOM 10985 C C . SER D 1 675 ? 159.38453 156.68456 176.46437 1.000 10.86806 676 SER D C 1
ATOM 10986 O O . SER D 1 675 ? 159.07720 157.65327 177.17028 1.000 18.76353 676 SER D O 1
ATOM 10989 N N . ARG D 1 676 ? 159.91580 155.57058 176.97441 1.000 9.80496 677 ARG D N 1
ATOM 10990 C CA . ARG D 1 676 ? 160.16922 155.47320 178.41027 1.000 10.43987 677 ARG D CA 1
ATOM 10991 C C . ARG D 1 676 ? 161.18968 156.51411 178.86550 1.000 15.23868 677 ARG D C 1
ATOM 10992 O O . ARG D 1 676 ? 161.01027 157.16057 179.91004 1.000 19.96986 677 ARG D O 1
ATOM 11000 N N . ILE D 1 677 ? 162.25878 156.70265 178.08730 1.000 5.10903 678 ILE D N 1
ATOM 11001 C CA . ILE D 1 677 ? 163.27352 157.69245 178.45134 1.000 9.34745 678 ILE D CA 1
ATOM 11002 C C . ILE D 1 677 ? 162.66630 159.09263 178.49712 1.000 15.59921 678 ILE D C 1
ATOM 11003 O O . ILE D 1 677 ? 162.90188 159.86404 179.43917 1.000 21.67472 678 ILE D O 1
ATOM 11008 N N . ALA D 1 678 ? 161.87027 159.43990 177.48079 1.000 10.22756 679 ALA D N 1
ATOM 11009 C CA . ALA D 1 678 ? 161.25954 160.76558 177.43618 1.000 8.05174 679 ALA D CA 1
ATOM 11010 C C . ALA D 1 678 ? 160.29837 160.97799 178.59958 1.000 13.29169 679 ALA D C 1
ATOM 11011 O O . ALA D 1 678 ? 160.24725 162.06999 179.18272 1.000 18.13463 679 ALA D O 1
ATOM 11013 N N . ILE D 1 679 ? 159.51814 159.94984 178.94249 1.000 13.88389 680 ILE D N 1
ATOM 11014 C CA . ILE D 1 679 ? 158.58382 160.06237 180.05953 1.000 15.23982 680 ILE D CA 1
ATOM 11015 C C . ILE D 1 679 ? 159.33894 160.32718 181.35556 1.000 14.65753 680 ILE D C 1
ATOM 11016 O O . ILE D 1 679 ? 158.96865 161.20810 182.14426 1.000 15.43982 680 ILE D O 1
ATOM 11021 N N . GLU D 1 680 ? 160.41939 159.57528 181.58932 1.000 17.14871 681 GLU D N 1
ATOM 11022 C CA . GLU D 1 680 ? 161.20784 159.79077 182.80007 1.000 13.81530 681 GLU D CA 1
ATOM 11023 C C . GLU D 1 680 ? 161.77499 161.20531 182.84662 1.000 16.61846 681 GLU D C 1
ATOM 11024 O O . GLU D 1 680 ? 161.73177 161.86941 183.89297 1.000 15.13174 681 GLU D O 1
ATOM 11030 N N . GLU D 1 681 ? 162.29585 161.68926 181.71578 1.000 21.58621 682 GLU D N 1
ATOM 11031 C CA . GLU D 1 681 ? 162.89561 163.02070 181.68736 1.000 18.45387 682 GLU D CA 1
ATOM 11032 C C . GLU D 1 681 ? 161.86693 164.10592 181.98980 1.000 10.54630 682 GLU D C 1
ATOM 11033 O O . GLU D 1 681 ? 162.12140 165.01156 182.79577 1.000 14.91651 682 GLU D O 1
ATOM 11039 N N . ILE D 1 682 ? 160.69566 164.03746 181.35061 1.000 14.41851 683 ILE D N 1
ATOM 11040 C CA . ILE D 1 682 ? 159.70331 165.08922 181.56077 1.000 12.28758 683 ILE D CA 1
ATOM 11041 C C . ILE D 1 682 ? 159.14845 165.03183 182.97959 1.000 14.28172 683 ILE D C 1
ATOM 11042 O O . ILE D 1 682 ? 158.85825 166.07215 183.58557 1.000 15.14514 683 ILE D O 1
ATOM 11047 N N . ARG D 1 683 ? 158.99778 163.82704 183.54068 1.000 11.45532 684 ARG D N 1
ATOM 11048 C CA . ARG D 1 683 ? 158.54734 163.72800 184.92488 1.000 7.93570 684 ARG D CA 1
ATOM 11049 C C . ARG D 1 683 ? 159.55439 164.35550 185.88057 1.000 14.48692 684 ARG D C 1
ATOM 11050 O O . ARG D 1 683 ? 159.17202 165.07010 186.81747 1.000 17.44693 684 ARG D O 1
ATOM 11058 N N . LEU D 1 684 ? 160.84767 164.10117 185.66221 1.000 14.87497 685 LEU D N 1
ATOM 11059 C CA . LEU D 1 684 ? 161.86198 164.70990 186.51758 1.000 10.44090 685 LEU D CA 1
ATOM 11060 C C . LEU D 1 684 ? 161.85495 166.22837 186.38911 1.000 14.24963 685 LEU D C 1
ATOM 11061 O O . LEU D 1 684 ? 161.99316 166.94326 187.38914 1.000 11.22105 685 LEU D O 1
ATOM 11066 N N . LEU D 1 685 ? 161.69016 166.73982 185.16556 1.000 13.07873 686 LEU D N 1
ATOM 11067 C CA . LEU D 1 685 ? 161.63685 168.18744 184.97249 1.000 8.77655 686 LEU D CA 1
ATOM 11068 C C . LEU D 1 685 ? 160.44792 168.80477 185.70279 1.000 11.42409 686 LEU D C 1
ATOM 11069 O O . LEU D 1 685 ? 160.58047 169.84986 186.35587 1.000 16.78021 686 LEU D O 1
ATOM 11074 N N . THR D 1 686 ? 159.27616 168.17049 185.60722 1.000 14.27964 687 THR D N 1
ATOM 11075 C CA . THR D 1 686 ? 158.09439 168.70065 186.28118 1.000 12.63046 687 THR D CA 1
ATOM 11076 C C . THR D 1 686 ? 158.25371 168.66655 187.79709 1.000 15.52452 687 THR D C 1
ATOM 11077 O O . THR D 1 686 ? 157.86220 169.61482 188.48876 1.000 15.76417 687 THR D O 1
ATOM 11081 N N . LEU D 1 687 ? 158.82031 167.58247 188.33442 1.000 17.73658 688 LEU D N 1
ATOM 11082 C CA . LEU D 1 687 ? 159.03361 167.51032 189.77725 1.000 12.19429 688 LEU D CA 1
ATOM 11083 C C . LEU D 1 687 ? 160.03799 168.55704 190.24288 1.000 16.18993 688 LEU D C 1
ATOM 11084 O O . LEU D 1 687 ? 159.87807 169.14184 191.32136 1.000 23.79199 688 LEU D O 1
ATOM 11089 N N . LYS D 1 688 ? 161.08189 168.80359 189.44654 1.000 20.51336 689 LYS D N 1
ATOM 11090 C CA . LYS D 1 688 ? 162.03233 169.86041 189.77663 1.000 17.97743 689 LYS D CA 1
ATOM 11091 C C . LYS D 1 688 ? 161.35080 171.22134 189.81314 1.000 20.94243 689 LYS D C 1
ATOM 11092 O O . LYS D 1 688 ? 161.58482 172.01671 190.73095 1.000 27.71306 689 LYS D O 1
ATOM 11098 N N . ALA D 1 689 ? 160.49745 171.50461 188.82558 1.000 26.53935 690 ALA D N 1
ATOM 11099 C CA . ALA D 1 689 ? 159.78151 172.77835 188.81585 1.000 20.40517 690 ALA D CA 1
ATOM 11100 C C . ALA D 1 689 ? 158.85893 172.90847 190.02356 1.000 22.84599 690 ALA D C 1
ATOM 11101 O O . ALA D 1 689 ? 158.76523 173.98227 190.63150 1.000 26.94607 690 ALA D O 1
ATOM 11103 N N . ALA D 1 690 ? 158.16604 171.82509 190.38410 1.000 31.73701 691 ALA D N 1
ATOM 11104 C CA . ALA D 1 690 ? 157.27110 171.86630 191.53801 1.000 27.11567 691 ALA D CA 1
ATOM 11105 C C . ALA D 1 690 ? 158.03938 172.11071 192.83059 1.000 27.86315 691 ALA D C 1
ATOM 11106 O O . ALA D 1 690 ? 157.61673 172.91378 193.67187 1.000 29.56841 691 ALA D O 1
ATOM 11108 N N . HIS D 1 691 ? 159.17319 171.42816 193.00625 1.000 31.29498 692 HIS D N 1
ATOM 11109 C CA . HIS D 1 691 ? 159.98798 171.64366 194.19734 1.000 32.56592 692 HIS D CA 1
ATOM 11110 C C . HIS D 1 691 ? 160.52893 173.06639 194.24578 1.000 31.32837 692 HIS D C 1
ATOM 11111 O O . HIS D 1 691 ? 160.59589 173.67681 195.31923 1.000 36.79088 692 HIS D O 1
ATOM 11118 N N . SER D 1 692 ? 160.93031 173.60896 193.09416 1.000 36.59693 693 SER D N 1
ATOM 11119 C CA . SER D 1 692 ? 161.42002 174.98262 193.06001 1.000 35.84143 693 SER D CA 1
ATOM 11120 C C . SER D 1 692 ? 160.32286 175.96973 193.43893 1.000 33.39690 693 SER D C 1
ATOM 11121 O O . SER D 1 692 ? 160.57073 176.92961 194.17733 1.000 36.25939 693 SER D O 1
ATOM 11124 N N . ILE D 1 693 ? 159.10176 175.75030 192.94434 1.000 38.69907 694 ILE D N 1
ATOM 11125 C CA . ILE D 1 693 ? 157.98283 176.61578 193.31511 1.000 35.90263 694 ILE D CA 1
ATOM 11126 C C . ILE D 1 693 ? 157.70597 176.51575 194.81005 1.000 39.12095 694 ILE D C 1
ATOM 11127 O O . ILE D 1 693 ? 157.42938 177.52124 195.47576 1.000 38.37526 694 ILE D O 1
ATOM 11132 N N . ASP D 1 694 ? 157.77467 175.30181 195.35993 1.000 44.47695 695 ASP D N 1
ATOM 11133 C CA . ASP D 1 694 ? 157.57706 175.11942 196.79533 1.000 38.25747 695 ASP D CA 1
ATOM 11134 C C . ASP D 1 694 ? 158.61120 175.88950 197.60662 1.000 41.95491 695 ASP D C 1
ATOM 11135 O O . ASP D 1 694 ? 158.26510 176.62079 198.54110 1.000 45.12329 695 ASP D O 1
ATOM 11140 N N . THR D 1 695 ? 159.88875 175.73982 197.26351 1.000 45.35258 696 THR D N 1
ATOM 11141 C CA . THR D 1 695 ? 160.95500 176.24005 198.12158 1.000 43.74672 696 THR D CA 1
ATOM 11142 C C . THR D 1 695 ? 161.28812 177.71014 197.89802 1.000 45.78333 696 THR D C 1
ATOM 11143 O O . THR D 1 695 ? 161.83150 178.34616 198.80782 1.000 47.37016 696 THR D O 1
ATOM 11147 N N . LEU D 1 696 ? 160.98279 178.27037 196.72661 1.000 46.51496 697 LEU D N 1
ATOM 11148 C CA . LEU D 1 696 ? 161.32607 179.65856 196.43525 1.000 45.16009 697 LEU D CA 1
ATOM 11149 C C . LEU D 1 696 ? 160.09292 180.52553 196.22499 1.000 43.67988 697 LEU D C 1
ATOM 11150 O O . LEU D 1 696 ? 159.93284 181.53527 196.91706 1.000 48.29676 697 LEU D O 1
ATOM 11152 N N . GLY D 1 697 ? 159.22181 180.16851 195.30110 1.000 41.12014 698 GLY D N 1
ATOM 11153 C CA . GLY D 1 697 ? 158.04297 180.95853 195.00679 1.000 41.85948 698 GLY D CA 1
ATOM 11154 C C . GLY D 1 697 ? 157.69359 180.87947 193.53705 1.000 43.58306 698 GLY D C 1
ATOM 11155 O O . GLY D 1 697 ? 158.49244 180.48641 192.69047 1.000 45.72588 698 GLY D O 1
ATOM 11156 N N . SER D 1 698 ? 156.45922 181.27207 193.22609 1.000 46.70702 699 SER D N 1
ATOM 11157 C CA . SER D 1 698 ? 155.95803 181.19430 191.86062 1.000 48.93632 699 SER D CA 1
ATOM 11158 C C . SER D 1 698 ? 156.52998 182.27136 190.94960 1.000 50.72244 699 SER D C 1
ATOM 11159 O O . SER D 1 698 ? 156.35626 182.18055 189.72945 1.000 50.24175 699 SER D O 1
ATOM 11161 N N . ALA D 1 699 ? 157.20314 183.28042 191.50236 1.000 51.50911 700 ALA D N 1
ATOM 11162 C CA . ALA D 1 699 ? 157.76760 184.35670 190.70038 1.000 49.29717 700 ALA D CA 1
ATOM 11163 C C . ALA D 1 699 ? 159.24820 184.17479 190.40174 1.000 48.73211 700 ALA D C 1
ATOM 11164 O O . ALA D 1 699 ? 159.74599 184.76990 189.43990 1.000 49.84036 700 ALA D O 1
ATOM 11166 N N . SER D 1 700 ? 159.95926 183.37365 191.19537 1.000 45.22726 701 SER D N 1
ATOM 11167 C CA . SER D 1 700 ? 161.37902 183.11570 190.99175 1.000 45.43718 701 SER D CA 1
ATOM 11168 C C . SER D 1 700 ? 161.63139 181.75107 190.36064 1.000 46.02883 701 SER D C 1
ATOM 11169 O O . SER D 1 700 ? 162.71146 181.17620 190.53155 1.000 42.53469 701 SER D O 1
ATOM 11171 N N . ALA D 1 701 ? 160.64809 181.21860 189.63246 1.000 42.86892 702 ALA D N 1
ATOM 11172 C CA . ALA D 1 701 ? 160.77435 179.90855 189.00865 1.000 39.25569 702 ALA D CA 1
ATOM 11173 C C . ALA D 1 701 ? 160.22034 179.90877 187.59007 1.000 37.74007 702 ALA D C 1
ATOM 11174 O O . ALA D 1 701 ? 159.80715 178.86098 187.08492 1.000 38.70674 702 ALA D O 1
ATOM 11176 N N . ARG D 1 702 ? 160.20995 181.07018 186.93109 1.000 31.58207 703 ARG D N 1
ATOM 11177 C CA . ARG D 1 702 ? 159.62994 181.16099 185.59479 1.000 30.23219 703 ARG D CA 1
ATOM 11178 C C . ARG D 1 702 ? 160.42352 180.35678 184.57283 1.000 32.51710 703 ARG D C 1
ATOM 11179 O O . ARG D 1 702 ? 159.84141 179.81853 183.62172 1.000 36.04129 703 ARG D O 1
ATOM 11181 N N . LYS D 1 703 ? 161.74347 180.26442 184.74891 1.000 22.22593 704 LYS D N 1
ATOM 11182 C CA . LYS D 1 703 ? 162.56963 179.53311 183.79458 1.000 24.92136 704 LYS D CA 1
ATOM 11183 C C . LYS D 1 703 ? 162.20700 178.05363 183.76152 1.000 28.04183 704 LYS D C 1
ATOM 11184 O O . LYS D 1 703 ? 162.07476 177.46573 182.68229 1.000 32.22826 704 LYS D O 1
ATOM 11190 N N . GLU D 1 704 ? 162.03221 177.43756 184.93386 1.000 21.92326 705 GLU D N 1
ATOM 11191 C CA . GLU D 1 704 ? 161.68826 176.01935 184.98745 1.000 24.94292 705 GLU D CA 1
ATOM 11192 C C . GLU D 1 704 ? 160.32418 175.75333 184.36379 1.000 27.22180 705 GLU D C 1
ATOM 11193 O O . GLU D 1 704 ? 160.14072 174.75919 183.64722 1.000 31.05400 705 GLU D O 1
ATOM 11199 N N . ILE D 1 705 ? 159.35204 176.62670 184.63490 1.000 21.51972 706 ILE D N 1
ATOM 11200 C CA . ILE D 1 705 ? 158.02371 176.47234 184.05057 1.000 23.05994 706 ILE D CA 1
ATOM 11201 C C . ILE D 1 705 ? 158.09236 176.58514 182.53459 1.000 24.69683 706 ILE D C 1
ATOM 11202 O O . ILE D 1 705 ? 157.45748 175.80846 181.81087 1.000 32.86242 706 ILE D O 1
ATOM 11207 N N . ALA D 1 706 ? 158.86554 177.54757 182.02743 1.000 23.47359 707 ALA D N 1
ATOM 11208 C CA . ALA D 1 706 ? 159.01210 177.67623 180.58133 1.000 23.87672 707 ALA D CA 1
ATOM 11209 C C . ALA D 1 706 ? 159.66381 176.43589 179.97816 1.000 21.00943 707 ALA D C 1
ATOM 11210 O O . ALA D 1 706 ? 159.24176 175.95603 178.91750 1.000 27.59441 707 ALA D O 1
ATOM 11212 N N . MET D 1 707 ? 160.68551 175.89287 180.64664 1.000 15.35739 708 MET D N 1
ATOM 11213 C CA . MET D 1 707 ? 161.34762 174.69807 180.12979 1.000 18.63500 708 MET D CA 1
ATOM 11214 C C . MET D 1 707 ? 160.40137 173.50505 180.07944 1.000 23.59046 708 MET D C 1
ATOM 11215 O O . MET D 1 707 ? 160.37973 172.77002 179.08642 1.000 22.85959 708 MET D O 1
ATOM 11220 N N . ILE D 1 708 ? 159.61167 173.28859 181.13450 1.000 21.05946 709 ILE D N 1
ATOM 11221 C CA . ILE D 1 708 ? 158.70372 172.14256 181.11862 1.000 21.58979 709 ILE D CA 1
ATOM 11222 C C . ILE D 1 708 ? 157.60012 172.34795 180.08482 1.000 24.15305 709 ILE D C 1
ATOM 11223 O O . ILE D 1 708 ? 157.18812 171.39912 179.40042 1.000 27.08063 709 ILE D O 1
ATOM 11228 N N . LYS D 1 709 ? 157.12530 173.58986 179.93278 1.000 15.61261 710 LYS D N 1
ATOM 11229 C CA . LYS D 1 709 ? 156.10025 173.88255 178.93731 1.000 15.53746 710 LYS D CA 1
ATOM 11230 C C . LYS D 1 709 ? 156.61277 173.63161 177.52608 1.000 16.05276 710 LYS D C 1
ATOM 11231 O O . LYS D 1 709 ? 155.85244 173.21203 176.64772 1.000 23.43933 710 LYS D O 1
ATOM 11237 N N . VAL D 1 710 ? 157.89440 173.90476 177.28106 1.000 22.09162 711 VAL D N 1
ATOM 11238 C CA . VAL D 1 710 ? 158.47344 173.58149 175.98027 1.000 16.90422 711 VAL D CA 1
ATOM 11239 C C . VAL D 1 710 ? 158.64498 172.07411 175.82296 1.000 23.19376 711 VAL D C 1
ATOM 11240 O O . VAL D 1 710 ? 158.34403 171.50898 174.76538 1.000 24.42059 711 VAL D O 1
ATOM 11244 N N . ALA D 1 711 ? 159.11266 171.39680 176.87354 1.000 23.11940 712 ALA D N 1
ATOM 11245 C CA . ALA D 1 711 ? 159.60107 170.02885 176.73067 1.000 14.42732 712 ALA D CA 1
ATOM 11246 C C . ALA D 1 711 ? 158.47364 169.00357 176.64810 1.000 19.88598 712 ALA D C 1
ATOM 11247 O O . ALA D 1 711 ? 158.51239 168.10664 175.80000 1.000 23.28409 712 ALA D O 1
ATOM 11249 N N . ALA D 1 712 ? 157.47448 169.09840 177.52812 1.000 16.22469 713 ALA D N 1
ATOM 11250 C CA . ALA D 1 712 ? 156.48923 168.01969 177.63046 1.000 14.08952 713 ALA D CA 1
ATOM 11251 C C . ALA D 1 712 ? 155.67410 167.79696 176.35679 1.000 15.38948 713 ALA D C 1
ATOM 11252 O O . ALA D 1 712 ? 155.57353 166.63629 175.90992 1.000 15.73496 713 ALA D O 1
ATOM 11254 N N . PRO D 1 713 ? 155.06610 168.82056 175.73512 1.000 25.39278 714 PRO D N 1
ATOM 11255 C CA . PRO D 1 713 ? 154.16900 168.54363 174.59938 1.000 19.75372 714 PRO D CA 1
ATOM 11256 C C . PRO D 1 713 ? 154.83634 167.86385 173.41711 1.000 20.21501 714 PRO D C 1
ATOM 11257 O O . PRO D 1 713 ? 154.22548 166.97612 172.81708 1.000 27.32571 714 PRO D O 1
ATOM 11261 N N . LYS D 1 714 ? 156.06718 168.23895 173.06081 1.000 14.86526 715 LYS D N 1
ATOM 11262 C CA . LYS D 1 714 ? 156.69688 167.63278 171.88966 1.000 21.18206 715 LYS D CA 1
ATOM 11263 C C . LYS D 1 714 ? 157.00002 166.15610 172.12113 1.000 23.34022 715 LYS D C 1
ATOM 11264 O O . LYS D 1 714 ? 156.76338 165.31934 171.23821 1.000 30.39376 715 LYS D O 1
ATOM 11270 N N . ALA D 1 715 ? 157.51314 165.81604 173.30535 1.000 11.32895 716 ALA D N 1
ATOM 11271 C CA . ALA D 1 715 ? 157.79760 164.42074 173.61745 1.000 13.36976 716 ALA D CA 1
ATOM 11272 C C . ALA D 1 715 ? 156.52360 163.58789 173.63023 1.000 16.09126 716 ALA D C 1
ATOM 11273 O O . ALA D 1 715 ? 156.48682 162.48228 173.07080 1.000 16.18230 716 ALA D O 1
ATOM 11275 N N . VAL D 1 716 ? 155.46105 164.10285 174.25436 1.000 17.78920 717 VAL D N 1
ATOM 11276 C CA . VAL D 1 716 ? 154.23239 163.31733 174.29770 1.000 13.73874 717 VAL D CA 1
ATOM 11277 C C . VAL D 1 716 ? 153.59493 163.22347 172.91251 1.000 9.90455 717 VAL D C 1
ATOM 11278 O O . VAL D 1 716 ? 152.97671 162.20586 172.57746 1.000 16.35839 717 VAL D O 1
ATOM 11282 N N . CYS D 1 717 ? 153.75449 164.25384 172.07577 1.000 9.76104 718 CYS D N 1
ATOM 11283 C CA . CYS D 1 717 ? 153.27745 164.17609 170.69823 1.000 13.63260 718 CYS D CA 1
ATOM 11284 C C . CYS D 1 717 ? 154.00227 163.08529 169.92330 1.000 14.91973 718 CYS D C 1
ATOM 11285 O O . CYS D 1 717 ? 153.37707 162.32039 169.17774 1.000 19.80790 718 CYS D O 1
ATOM 11288 N N . LYS D 1 718 ? 155.32488 163.00203 170.08277 1.000 16.16733 719 LYS D N 1
ATOM 11289 C CA . LYS D 1 718 ? 156.07931 161.94956 169.40991 1.000 13.70231 719 LYS D CA 1
ATOM 11290 C C . LYS D 1 718 ? 155.65260 160.56764 169.89268 1.000 15.58058 719 LYS D C 1
ATOM 11291 O O . LYS D 1 718 ? 155.51066 159.63593 169.08922 1.000 17.82644 719 LYS D O 1
ATOM 11297 N N . ILE D 1 719 ? 155.43561 160.41727 171.20191 1.000 9.73529 720 ILE D N 1
ATOM 11298 C CA . ILE D 1 719 ? 155.00104 159.12688 171.73553 1.000 7.42382 720 ILE D CA 1
ATOM 11299 C C . ILE D 1 719 ? 153.63676 158.74238 171.17157 1.000 14.39153 720 ILE D C 1
ATOM 11300 O O . ILE D 1 719 ? 153.41084 157.58848 170.78156 1.000 15.86711 720 ILE D O 1
ATOM 11305 N N . ALA D 1 720 ? 152.70647 159.70027 171.11921 1.000 12.87786 721 ALA D N 1
ATOM 11306 C CA . ALA D 1 720 ? 151.37452 159.41582 170.59399 1.000 5.90191 721 ALA D CA 1
ATOM 11307 C C . ALA D 1 720 ? 151.42564 159.04483 169.11749 1.000 9.38193 721 ALA D C 1
ATOM 11308 O O . ALA D 1 720 ? 150.70978 158.13979 168.67179 1.000 16.47278 721 ALA D O 1
ATOM 11310 N N . ASP D 1 721 ? 152.25967 159.73920 168.34019 1.000 19.04560 722 ASP D N 1
ATOM 11311 C CA . ASP D 1 721 ? 152.40618 159.40082 166.92817 1.000 6.37506 722 ASP D CA 1
ATOM 11312 C C . ASP D 1 721 ? 152.97553 157.99766 166.75218 1.000 7.32782 722 ASP D C 1
ATOM 11313 O O . ASP D 1 721 ? 152.52389 157.23940 165.88362 1.000 12.38997 722 ASP D O 1
ATOM 11318 N N . TRP D 1 722 ? 153.96689 157.63250 167.57102 1.000 12.53176 723 TRP D N 1
ATOM 11319 C CA . TRP D 1 722 ? 154.51430 156.27980 167.51137 1.000 8.29795 723 TRP D CA 1
ATOM 11320 C C . TRP D 1 722 ? 153.45307 155.23808 167.83943 1.000 6.51714 723 TRP D C 1
ATOM 11321 O O . TRP D 1 722 ? 153.37957 154.19125 167.18739 1.000 2.49220 723 TRP D O 1
ATOM 11332 N N . ALA D 1 723 ? 152.62964 155.50156 168.85703 1.000 8.25330 724 ALA D N 1
ATOM 11333 C CA . ALA D 1 723 ? 151.58042 154.55294 169.22215 1.000 7.00993 724 ALA D CA 1
ATOM 11334 C C . ALA D 1 723 ? 150.55185 154.40444 168.10658 1.000 8.62489 724 ALA D C 1
ATOM 11335 O O . ALA D 1 723 ? 150.10309 153.28893 167.80519 1.000 13.15294 724 ALA D O 1
ATOM 11337 N N . ILE D 1 724 ? 150.16806 155.52035 167.48102 1.000 6.47971 725 ILE D N 1
ATOM 11338 C CA . ILE D 1 724 ? 149.22372 155.46752 166.36815 1.000 6.72761 725 ILE D CA 1
ATOM 11339 C C . ILE D 1 724 ? 149.80091 154.65195 165.21897 1.000 6.51771 725 ILE D C 1
ATOM 11340 O O . ILE D 1 724 ? 149.10479 153.83055 164.61098 1.000 7.90373 725 ILE D O 1
ATOM 11345 N N . GLN D 1 725 ? 151.08174 154.86074 164.90403 1.000 10.85812 726 GLN D N 1
ATOM 11346 C CA . GLN D 1 725 ? 151.70777 154.09089 163.83276 1.000 5.93193 726 GLN D CA 1
ATOM 11347 C C . GLN D 1 725 ? 151.78228 152.61009 164.18374 1.000 7.83486 726 GLN D C 1
ATOM 11348 O O . GLN D 1 725 ? 151.61559 151.75009 163.31225 1.000 13.49931 726 GLN D O 1
ATOM 11354 N N . VAL D 1 726 ? 152.04082 152.29343 165.45393 1.000 10.74926 727 VAL D N 1
ATOM 11355 C CA . VAL D 1 726 ? 152.10449 150.89756 165.87849 1.000 5.63306 727 VAL D CA 1
ATOM 11356 C C . VAL D 1 726 ? 150.74987 150.22368 165.70576 1.000 11.69838 727 VAL D C 1
ATOM 11357 O O . VAL D 1 726 ? 150.66433 149.07656 165.25189 1.000 16.09142 727 VAL D O 1
ATOM 11361 N N . HIS D 1 727 ? 149.66818 150.92194 166.05689 1.000 9.33921 728 HIS D N 1
ATOM 11362 C CA . HIS D 1 727 ? 148.35035 150.30443 165.95133 1.000 2.34881 728 HIS D CA 1
ATOM 11363 C C . HIS D 1 727 ? 147.88732 150.13151 164.50860 1.000 4.46406 728 HIS D C 1
ATOM 11364 O O . HIS D 1 727 ? 146.94290 149.37511 164.26436 1.000 11.82950 728 HIS D O 1
ATOM 11371 N N . GLY D 1 728 ? 148.52481 150.79983 163.55247 1.000 11.45792 729 GLY D N 1
ATOM 11372 C CA . GLY D 1 728 ? 148.15859 150.64973 162.15796 1.000 3.86598 729 GLY D CA 1
ATOM 11373 C C . GLY D 1 728 ? 146.99102 151.51726 161.73801 1.000 9.55969 729 GLY D C 1
ATOM 11374 O O . GLY D 1 728 ? 146.85429 152.65191 162.20298 1.000 13.31798 729 GLY D O 1
ATOM 11375 N N . GLY D 1 729 ? 146.14325 150.99285 160.85034 1.000 11.19484 730 GLY D N 1
ATOM 11376 C CA . GLY D 1 729 ? 144.97579 151.74162 160.41719 1.000 4.48844 730 GLY D CA 1
ATOM 11377 C C . GLY D 1 729 ? 143.99603 152.02131 161.53831 1.000 12.82057 730 GLY D C 1
ATOM 11378 O O . GLY D 1 729 ? 143.32993 153.05875 161.54118 1.000 15.45984 730 GLY D O 1
ATOM 11379 N N . ALA D 1 730 ? 143.89363 151.10662 162.50363 1.000 16.57851 731 ALA D N 1
ATOM 11380 C CA . ALA D 1 730 ? 143.02986 151.30504 163.65955 1.000 6.77886 731 ALA D CA 1
ATOM 11381 C C . ALA D 1 730 ? 143.52509 152.40660 164.58595 1.000 10.83867 731 ALA D C 1
ATOM 11382 O O . ALA D 1 730 ? 142.78806 152.80318 165.49401 1.000 12.28490 731 ALA D O 1
ATOM 11384 N N . GLY D 1 731 ? 144.74828 152.90199 164.38743 1.000 7.97204 732 GLY D N 1
ATOM 11385 C CA . GLY D 1 731 ? 145.26622 153.97229 165.21818 1.000 2.23998 732 GLY D CA 1
ATOM 11386 C C . GLY D 1 731 ? 144.59417 155.30931 164.99681 1.000 5.60440 732 GLY D C 1
ATOM 11387 O O . GLY D 1 731 ? 144.69594 156.18958 165.85624 1.000 14.69158 732 GLY D O 1
ATOM 11388 N N . VAL D 1 732 ? 143.91302 155.48533 163.86242 1.000 7.92982 733 VAL D N 1
ATOM 11389 C CA . VAL D 1 732 ? 143.19817 156.72641 163.57918 1.000 5.71544 733 VAL D CA 1
ATOM 11390 C C . VAL D 1 732 ? 141.69145 156.58521 163.73726 1.000 4.13966 733 VAL D C 1
ATOM 11391 O O . VAL D 1 732 ? 140.97991 157.60093 163.69172 1.000 9.17502 733 VAL D O 1
ATOM 11395 N N . SER D 1 733 ? 141.18320 155.37144 163.92848 1.000 2.59611 734 SER D N 1
ATOM 11396 C CA . SER D 1 733 ? 139.75295 155.13066 164.00420 1.000 3.24435 734 SER D CA 1
ATOM 11397 C C . SER D 1 733 ? 139.24827 155.31645 165.43429 1.000 9.55671 734 SER D C 1
ATOM 11398 O O . SER D 1 733 ? 140.00268 155.63387 166.35567 1.000 17.88729 734 SER D O 1
ATOM 11401 N N . GLN D 1 734 ? 137.94668 155.10989 165.62062 1.000 7.45318 735 GLN D N 1
ATOM 11402 C CA . GLN D 1 734 ? 137.29600 155.31983 166.90717 1.000 2.86189 735 GLN D CA 1
ATOM 11403 C C . GLN D 1 734 ? 137.39538 154.11645 167.83408 1.000 15.06068 735 GLN D C 1
ATOM 11404 O O . GLN D 1 734 ? 136.88583 154.17971 168.95701 1.000 21.78739 735 GLN D O 1
ATOM 11410 N N . ASP D 1 735 ? 138.02963 153.02732 167.39769 1.000 17.34264 736 ASP D N 1
ATOM 11411 C CA . ASP D 1 735 ? 138.17336 151.85415 168.24962 1.000 13.07778 736 ASP D CA 1
ATOM 11412 C C . ASP D 1 735 ? 139.16017 152.07739 169.38636 1.000 16.25922 736 ASP D C 1
ATOM 11413 O O . ASP D 1 735 ? 139.12902 151.33327 170.37162 1.000 20.70222 736 ASP D O 1
ATOM 11418 N N . TYR D 1 736 ? 140.03053 153.07347 169.27302 1.000 13.60851 737 TYR D N 1
ATOM 11419 C CA . TYR D 1 736 ? 141.03072 153.36237 170.28422 1.000 9.46642 737 TYR D CA 1
ATOM 11420 C C . TYR D 1 736 ? 141.03683 154.85145 170.59023 1.000 16.92712 737 TYR D C 1
ATOM 11421 O O . TYR D 1 736 ? 140.64325 155.66287 169.74733 1.000 23.06379 737 TYR D O 1
ATOM 11430 N N . PRO D 1 737 ? 141.46416 155.24014 171.79223 1.000 16.04313 738 PRO D N 1
ATOM 11431 C CA . PRO D 1 737 ? 141.50701 156.66144 172.15030 1.000 14.65229 738 PRO D CA 1
ATOM 11432 C C . PRO D 1 737 ? 142.74518 157.40323 171.67239 1.000 12.94735 738 PRO D C 1
ATOM 11433 O O . PRO D 1 737 ? 142.97663 158.52611 172.12606 1.000 26.00853 738 PRO D O 1
ATOM 11437 N N . LEU D 1 738 ? 143.53577 156.82274 170.76819 1.000 5.56505 739 LEU D N 1
ATOM 11438 C CA . LEU D 1 738 ? 144.81849 157.41940 170.41428 1.000 2.79478 739 LEU D CA 1
ATOM 11439 C C . LEU D 1 738 ? 144.66261 158.66813 169.55430 1.000 8.49027 739 LEU D C 1
ATOM 11440 O O . LEU D 1 738 ? 145.46569 159.59732 169.67447 1.000 7.61586 739 LEU D O 1
ATOM 11445 N N . ALA D 1 739 ? 143.65549 158.71174 168.68008 1.000 11.66434 740 ALA D N 1
ATOM 11446 C CA . ALA D 1 739 ? 143.50190 159.85820 167.78801 1.000 4.01310 740 ALA D CA 1
ATOM 11447 C C . ALA D 1 739 ? 143.06052 161.10182 168.55254 1.000 11.11049 740 ALA D C 1
ATOM 11448 O O . ALA D 1 739 ? 143.61296 162.19365 168.36070 1.000 17.25103 740 ALA D O 1
ATOM 11450 N N . ASN D 1 740 ? 142.05838 160.95674 169.42184 1.000 8.66732 741 ASN D N 1
ATOM 11451 C CA . ASN D 1 740 ? 141.63633 162.07583 170.25663 1.000 11.27556 741 ASN D CA 1
ATOM 11452 C C . ASN D 1 740 ? 142.75580 162.50374 171.19579 1.000 11.45637 741 ASN D C 1
ATOM 11453 O O . ASN D 1 740 ? 142.95665 163.70182 171.43825 1.000 14.77470 741 ASN D O 1
ATOM 11458 N N . MET D 1 741 ? 143.49518 161.53111 171.73102 1.000 6.66286 742 MET D N 1
ATOM 11459 C CA . MET D 1 741 ? 144.65680 161.83495 172.55630 1.000 11.26790 742 MET D CA 1
ATOM 11460 C C . MET D 1 741 ? 145.65999 162.68387 171.78825 1.000 15.62917 742 MET D C 1
ATOM 11461 O O . MET D 1 741 ? 146.16393 163.68862 172.30345 1.000 15.32256 742 MET D O 1
ATOM 11466 N N . TYR D 1 742 ? 145.95978 162.29320 170.54604 1.000 8.13179 743 TYR D N 1
ATOM 11467 C CA . TYR D 1 742 ? 146.91629 163.05031 169.74922 1.000 11.05121 743 TYR D CA 1
ATOM 11468 C C . TYR D 1 742 ? 146.41389 164.45809 169.47592 1.000 6.12803 743 TYR D C 1
ATOM 11469 O O . TYR D 1 742 ? 147.19072 165.41361 169.52110 1.000 11.54869 743 TYR D O 1
ATOM 11478 N N . ALA D 1 743 ? 145.12530 164.60549 169.16486 1.000 5.47939 744 ALA D N 1
ATOM 11479 C CA . ALA D 1 743 ? 144.58413 165.93788 168.90660 1.000 6.91850 744 ALA D CA 1
ATOM 11480 C C . ALA D 1 743 ? 144.72189 166.83152 170.13497 1.000 10.87743 744 ALA D C 1
ATOM 11481 O O . ALA D 1 743 ? 145.16028 167.98897 170.03939 1.000 15.34654 744 ALA D O 1
ATOM 11483 N N . ILE D 1 744 ? 144.37895 166.29395 171.30776 1.000 10.99129 745 ILE D N 1
ATOM 11484 C CA . ILE D 1 744 ? 144.45314 167.07635 172.53813 1.000 7.13537 745 ILE D CA 1
ATOM 11485 C C . ILE D 1 744 ? 145.89560 167.45788 172.85255 1.000 15.61417 745 ILE D C 1
ATOM 11486 O O . ILE D 1 744 ? 146.17802 168.59898 173.23625 1.000 17.68667 745 ILE D O 1
ATOM 11491 N N . ILE D 1 745 ? 146.83227 166.51921 172.69310 1.000 11.56847 746 ILE D N 1
ATOM 11492 C CA . ILE D 1 745 ? 148.23434 166.84510 172.94782 1.000 15.57380 746 ILE D CA 1
ATOM 11493 C C . ILE D 1 745 ? 148.75588 167.84671 171.92358 1.000 16.46192 746 ILE D C 1
ATOM 11494 O O . ILE D 1 745 ? 149.57873 168.70895 172.25152 1.000 22.59531 746 ILE D O 1
ATOM 11499 N N . ARG D 1 746 ? 148.29694 167.75264 170.67514 1.000 7.28898 747 ARG D N 1
ATOM 11500 C CA . ARG D 1 746 ? 148.73147 168.68190 169.64074 1.000 8.93700 747 ARG D CA 1
ATOM 11501 C C . ARG D 1 746 ? 148.28127 170.09985 169.95598 1.000 12.13299 747 ARG D C 1
ATOM 11502 O O . ARG D 1 746 ? 149.00610 171.06244 169.68090 1.000 15.98176 747 ARG D O 1
ATOM 11510 N N . THR D 1 747 ? 147.08972 170.25305 170.53509 1.000 19.13040 748 THR D N 1
ATOM 11511 C CA . THR D 1 747 ? 146.67206 171.58966 170.94461 1.000 15.39011 748 THR D CA 1
ATOM 11512 C C . THR D 1 747 ? 147.45135 172.12217 172.14071 1.000 14.10330 748 THR D C 1
ATOM 11513 O O . THR D 1 747 ? 147.34064 173.31382 172.44444 1.000 17.83540 748 THR D O 1
ATOM 11517 N N . LEU D 1 748 ? 148.23091 171.28207 172.82325 1.000 19.07930 749 LEU D N 1
ATOM 11518 C CA . LEU D 1 748 ? 149.00020 171.74675 173.97099 1.000 11.67599 749 LEU D CA 1
ATOM 11519 C C . LEU D 1 748 ? 150.21640 172.56350 173.56034 1.000 18.71543 749 LEU D C 1
ATOM 11520 O O . LEU D 1 748 ? 150.78735 173.26527 174.39999 1.000 24.01882 749 LEU D O 1
ATOM 11525 N N . ARG D 1 749 ? 150.62726 172.48503 172.29766 1.000 20.71313 750 ARG D N 1
ATOM 11526 C CA . ARG D 1 749 ? 151.72272 173.29832 171.78906 1.000 12.71938 750 ARG D CA 1
ATOM 11527 C C . ARG D 1 749 ? 151.27663 174.69346 171.37637 1.000 16.99432 750 ARG D C 1
ATOM 11528 O O . ARG D 1 749 ? 152.12360 175.51258 171.00773 1.000 21.64935 750 ARG D O 1
ATOM 11536 N N . LEU D 1 750 ? 149.98089 174.97946 171.42783 1.000 17.06058 751 LEU D N 1
ATOM 11537 C CA . LEU D 1 750 ? 149.43476 176.28833 171.09482 1.000 21.20530 751 LEU D CA 1
ATOM 11538 C C . LEU D 1 750 ? 148.73305 176.95764 172.26396 1.000 19.01042 751 LEU D C 1
ATOM 11539 O O . LEU D 1 750 ? 148.86710 178.16876 172.44401 1.000 19.94419 751 LEU D O 1
ATOM 11544 N N . ALA D 1 751 ? 147.98733 176.20186 173.06420 1.000 20.78085 752 ALA D N 1
ATOM 11545 C CA . ALA D 1 751 ? 147.29143 176.77341 174.20645 1.000 24.71344 752 ALA D CA 1
ATOM 11546 C C . ALA D 1 751 ? 148.28205 177.20739 175.28067 1.000 25.32142 752 ALA D C 1
ATOM 11547 O O . ALA D 1 751 ? 149.35299 176.61730 175.44540 1.000 25.47591 752 ALA D O 1
ATOM 11549 N N . ASP D 1 752 ? 147.90469 178.25431 176.01802 1.000 28.62565 753 ASP D N 1
ATOM 11550 C CA . ASP D 1 752 ? 148.75223 178.85109 177.05288 1.000 28.71834 753 ASP D CA 1
ATOM 11551 C C . ASP D 1 752 ? 150.08743 179.31651 176.47592 1.000 32.19232 753 ASP D C 1
ATOM 11552 O O . ASP D 1 752 ? 151.13275 179.21995 177.12139 1.000 30.89185 753 ASP D O 1
ATOM 11557 N N . GLY D 1 753 ? 150.05106 179.83001 175.24953 1.000 26.38234 754 GLY D N 1
ATOM 11558 C CA . GLY D 1 753 ? 151.23664 180.32378 174.59366 1.000 24.18043 754 GLY D CA 1
ATOM 11559 C C . GLY D 1 753 ? 151.93487 179.26479 173.76563 1.000 25.20033 754 GLY D C 1
ATOM 11560 O O . GLY D 1 753 ? 152.08786 178.11315 174.18313 1.000 23.43933 754 GLY D O 1
ATOM 11561 N N . PRO D 1 754 ? 152.37004 179.63954 172.56639 1.000 23.16548 755 PRO D N 1
ATOM 11562 C 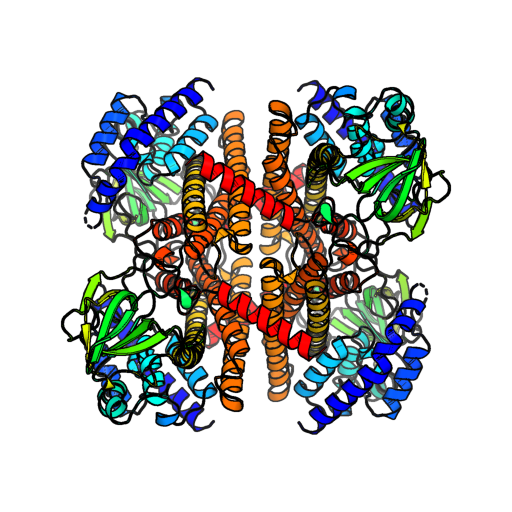CA . PRO D 1 754 ? 153.11657 178.70360 171.71841 1.000 20.27761 755 PRO D CA 1
ATOM 11563 C C . PRO D 1 754 ? 154.49427 178.40626 172.29362 1.000 20.67762 755 PRO D C 1
ATOM 11564 O O . PRO D 1 754 ? 154.95712 179.02752 173.25030 1.000 24.32044 755 PRO D O 1
ATOM 11568 N N . ASP D 1 755 ? 155.15581 177.42100 171.68438 1.000 19.93505 756 ASP D N 1
ATOM 11569 C CA . ASP D 1 755 ? 156.46381 176.99583 172.17179 1.000 19.10918 756 ASP D CA 1
ATOM 11570 C C . ASP D 1 755 ? 157.56296 177.98287 171.79818 1.000 23.00734 756 ASP D C 1
ATOM 11571 O O . ASP D 1 755 ? 158.58906 178.05398 172.48454 1.000 26.87515 756 ASP D O 1
ATOM 11573 N N . GLU D 1 756 ? 157.36919 178.75040 170.72435 1.000 23.88288 757 GLU D N 1
ATOM 11574 C CA . GLU D 1 756 ? 158.42211 179.64007 170.24481 1.000 16.74754 757 GLU D CA 1
ATOM 11575 C C . GLU D 1 756 ? 158.63257 180.82234 171.18492 1.000 18.67807 757 GLU D C 1
ATOM 11576 O O . GLU D 1 756 ? 159.77562 181.22693 171.43688 1.000 30.51181 757 GLU D O 1
ATOM 11582 N N . VAL D 1 757 ? 157.54775 181.39012 171.71590 1.000 15.56190 758 VAL D N 1
ATOM 11583 C CA . VAL D 1 757 ? 157.68984 182.49507 172.65846 1.000 22.03002 758 VAL D CA 1
ATOM 11584 C C . VAL D 1 757 ? 158.37206 182.01791 173.93554 1.000 18.91316 758 VAL D C 1
ATOM 11585 O O . VAL D 1 757 ? 159.19259 182.73355 174.52471 1.000 25.74876 758 VAL D O 1
ATOM 11589 N N . HIS D 1 758 ? 158.06682 180.79314 174.36850 1.000 17.76224 759 HIS D N 1
ATOM 11590 C CA . HIS D 1 758 ? 158.72475 180.23712 175.54425 1.000 17.08717 759 HIS D CA 1
ATOM 11591 C C . HIS D 1 758 ? 160.20261 179.98659 175.28308 1.000 14.77697 759 HIS D C 1
ATOM 11592 O O . HIS D 1 758 ? 161.03716 180.20632 176.16579 1.000 21.40121 759 HIS D O 1
ATOM 11599 N N . LEU D 1 759 ? 160.54583 179.52386 174.07927 1.000 12.93904 760 LEU D N 1
ATOM 11600 C CA . LEU D 1 759 ? 161.95230 179.34387 173.73407 1.000 14.92271 760 LEU D CA 1
ATOM 11601 C C . LEU D 1 759 ? 162.69693 180.67369 173.74692 1.000 16.58707 760 LEU D C 1
ATOM 11602 O O . LEU D 1 759 ? 163.83263 180.75553 174.23141 1.000 21.06912 760 LEU D O 1
ATOM 11607 N N . SER D 1 760 ? 162.06948 181.72921 173.22357 1.000 12.62828 761 SER D N 1
ATOM 11608 C CA . SER D 1 760 ? 162.69243 183.05011 173.25920 1.000 15.24719 761 SER D CA 1
ATOM 11609 C C . SER D 1 760 ? 162.88848 183.53611 174.69251 1.000 16.06264 761 SER D C 1
ATOM 11610 O O . SER D 1 760 ? 163.94165 184.09434 175.03177 1.000 24.30219 761 SER D O 1
ATOM 11613 N N . ALA D 1 761 ? 161.88387 183.33280 175.54884 1.000 16.43741 762 ALA D N 1
ATOM 11614 C CA . ALA D 1 761 ? 162.01145 183.73216 176.94757 1.000 16.18154 762 ALA D CA 1
ATOM 11615 C C . ALA D 1 761 ? 163.12256 182.95811 177.64951 1.000 18.95658 762 ALA D C 1
ATOM 11616 O O . ALA D 1 761 ? 163.89087 183.53086 178.43430 1.000 21.95227 762 ALA D O 1
ATOM 11618 N N . ILE D 1 762 ? 163.22076 181.65328 177.38205 1.000 16.60228 763 ILE D N 1
ATOM 11619 C CA . ILE D 1 762 ? 164.27892 180.84534 177.98113 1.000 15.89473 763 ILE D CA 1
ATOM 11620 C C . ILE D 1 762 ? 165.64333 181.33823 177.52547 1.000 15.25020 763 ILE D C 1
ATOM 11621 O O . ILE D 1 762 ? 166.58252 181.42603 178.32319 1.000 24.38978 763 ILE D O 1
ATOM 11626 N N . ALA D 1 763 ? 165.77874 181.65839 176.23553 1.000 17.08149 764 ALA D N 1
ATOM 11627 C CA . ALA D 1 763 ? 167.05003 182.17126 175.73346 1.000 17.48586 764 ALA D CA 1
ATOM 11628 C C . ALA D 1 763 ? 167.42485 183.48160 176.41315 1.000 17.87051 764 ALA D C 1
ATOM 11629 O O . ALA D 1 763 ? 168.58697 183.68798 176.78453 1.000 15.27489 764 ALA D O 1
ATOM 11631 N N . LYS D 1 764 ? 166.45157 184.37792 176.58829 1.000 22.19727 765 LYS D N 1
ATOM 11632 C CA . LYS D 1 764 ? 166.72716 185.65237 177.24661 1.000 13.86526 765 LYS D CA 1
ATOM 11633 C C . LYS D 1 764 ? 167.17986 185.44592 178.68928 1.000 18.35335 765 LYS D C 1
ATOM 11634 O O . LYS D 1 764 ? 168.16627 186.04705 179.13903 1.000 26.13685 765 LYS D O 1
ATOM 11640 N N . MET D 1 765 ? 166.47384 184.58676 179.43018 1.000 27.63349 766 MET D N 1
ATOM 11641 C CA . MET D 1 765 ? 166.85166 184.33352 180.81864 1.000 25.43248 766 MET D CA 1
ATOM 11642 C C . MET D 1 765 ? 168.21762 183.66407 180.91270 1.000 23.89343 766 MET D C 1
ATOM 11643 O O . MET D 1 765 ? 169.00260 183.96940 181.81641 1.000 29.09470 766 MET D O 1
ATOM 11648 N N . GLU D 1 766 ? 168.51830 182.74553 179.99352 1.000 22.73337 767 GLU D N 1
ATOM 11649 C CA . GLU D 1 766 ? 169.81441 182.07718 180.00617 1.000 26.42827 767 GLU D CA 1
ATOM 11650 C C . GLU D 1 766 ? 170.94264 183.05535 179.70533 1.000 27.91360 767 GLU D C 1
ATOM 11651 O O . GLU D 1 766 ? 172.01963 182.97687 180.30789 1.000 28.97551 767 GLU D O 1
ATOM 11657 N N . LEU D 1 767 ? 170.71715 183.98570 178.77467 1.000 28.61979 768 LEU D N 1
ATOM 11658 C CA . LEU D 1 767 ? 171.72760 185.00260 178.50037 1.000 24.30565 768 LEU D CA 1
ATOM 11659 C C . LEU D 1 767 ? 171.94249 185.90717 179.70668 1.000 26.16941 768 LEU D C 1
ATOM 11660 O O . LEU D 1 767 ? 173.08260 186.27186 180.01904 1.000 33.65263 768 LEU D O 1
ATOM 11665 N N . GLN D 1 768 ? 170.86221 186.27804 180.40028 1.000 31.81597 769 GLN D N 1
ATOM 11666 C CA . GLN D 1 768 ? 171.01903 187.06147 181.62400 1.000 32.19760 769 GLN D CA 1
ATOM 11667 C C . GLN D 1 768 ? 171.80398 186.28939 182.67903 1.000 33.93725 769 GLN D C 1
ATOM 11668 O O . GLN D 1 768 ? 172.65425 186.85971 183.37350 1.000 37.78618 769 GLN D O 1
ATOM 11674 N N . ASP D 1 769 ? 171.52578 184.99105 182.81887 1.000 37.36546 770 ASP D N 1
ATOM 11675 C CA . ASP D 1 769 ? 172.24548 184.17405 183.79229 1.000 31.20894 770 ASP D CA 1
ATOM 11676 C C . ASP D 1 769 ? 173.72828 184.08815 183.45473 1.000 34.61530 770 ASP D C 1
ATOM 11677 O O . ASP D 1 769 ? 174.58236 184.17061 184.34523 1.000 38.64441 770 ASP D O 1
ATOM 11682 N N . GLN D 1 770 ? 174.05296 183.91471 182.17181 1.000 36.69998 771 GLN D N 1
ATOM 11683 C CA . GLN D 1 770 ? 175.45302 183.86869 181.76169 1.000 32.81067 771 GLN D CA 1
ATOM 11684 C C . GLN D 1 770 ? 176.14576 185.20222 182.01038 1.000 33.91641 771 GLN D C 1
ATOM 11685 O O . GLN D 1 770 ? 177.30152 185.23727 182.44979 1.000 40.69572 771 GLN D O 1
ATOM 11691 N N . ALA D 1 771 ? 175.45759 186.31236 181.73102 1.000 37.76233 772 ALA D N 1
ATOM 11692 C CA . ALA D 1 771 ? 176.03948 187.62485 181.99442 1.000 37.99316 772 ALA D CA 1
ATOM 11693 C C . ALA D 1 771 ? 176.29391 187.82733 183.48263 1.000 40.20664 772 ALA D C 1
ATOM 11694 O O . ALA D 1 771 ? 177.32272 188.39091 183.87280 1.000 42.41549 772 ALA D O 1
ATOM 11696 N N . ARG D 1 772 ? 175.36257 187.38273 184.32962 1.000 43.10955 773 ARG D N 1
ATOM 11697 C CA . ARG D 1 772 ? 175.56838 187.48531 185.77141 1.000 43.11946 773 ARG D CA 1
ATOM 11698 C C . ARG D 1 772 ? 176.73632 186.62054 186.22811 1.000 46.60719 773 ARG D C 1
ATOM 11699 O O . ARG D 1 772 ? 177.52925 187.03935 187.07879 1.000 49.59604 773 ARG D O 1
ATOM 11707 N N . ARG D 1 773 ? 176.85144 185.40615 185.68471 1.000 50.65547 774 ARG D N 1
ATOM 11708 C CA . ARG D 1 773 ? 177.95722 184.53029 186.06099 1.000 48.05689 774 ARG D CA 1
ATOM 11709 C C . ARG D 1 773 ? 179.29809 185.12747 185.65467 1.000 49.88547 774 ARG D C 1
ATOM 11710 O O . ARG D 1 773 ? 180.26531 185.08133 186.42356 1.000 50.08641 774 ARG D O 1
ATOM 11712 N N . LEU D 1 774 ? 179.37583 185.69205 184.45386 1.000 52.40133 775 LEU D N 1
ATOM 11713 C CA . LEU D 1 774 ? 180.60996 186.30843 183.98073 1.000 54.74302 775 LEU D CA 1
ATOM 11714 C C . LEU D 1 774 ? 180.80612 187.68861 184.59918 1.000 53.42107 775 LEU D C 1
ATOM 11715 O O . LEU D 1 774 ? 180.94788 187.82119 185.81453 1.000 53.14246 775 LEU D O 1
#

Foldseek 3Di:
DVLLVVLLVVLLVLCVVQVVVCPVVQVVCVCPQEGDVSLVVLLVVCVVVVLAPCLDCVRNVDALLSVLSNLLSQLQDPCSCVSRLNDQFQVLVLLLCVVWADPVSCVVPNVCSRVVQAGEWEWQAADPDDPLPVLGAAWEWDDDVQWTWTFGKTWFTWQPQYPRYFKYWYKHFYDDPVDDSQQGIFIFIDTCPFPQKDWDDFDAQVNHQPSHRSGTTMIGRHGTTGGHNRTIDDNRCHVVSCLSSQQSSLLSVLSSLLSNLVSLLVLLVVLQQPDQDPRGGNCVPPVSVVLSVLSVVLSVVLSVLSSVLSVCCRPPHSVVRLLSSLVSLLRRLVSSLSNLVSSLVSNPPCSCDPPDCSNVVNSVSVCSCPPSHHNVVSVVVNVVVVVVVVVVVD/DVLLVVLLVVLLVLCVVQVVVCPVVQVVCVCPQEGDVSLVVLLVVCVVVVLAPCLDCVRNVDALLSVLSNLLSQLQDPCSCVSRLNDQFQVLVLLLCVVWADPVSCVVPNVCSRVVQAGEWEWQAADPDDPLPVLGAAWEWDDDVQWTWTFGKTWFTWQPQYPRYFKYWYKHFYDDPVDDSQQGIFIFIDTCPFPQKDWDDFDAQVNHQPSHRSGTTMIGRHGTTGGHNRTIDDNRCHVVSCLSSQQSSLLSVLSSLLSNLVSLLVLLVVLQQPDQDPRGGNCVPPVSVVLSVLSVVLSVVLSVLSSVLSVCCRPPHSVVRLLSSLVSLLRRLVSSLSNLVSSLVSNPPCSCDPPDCSNVVNSVSVCSCPPSHHNVVSVVVNVVVVVVVVVVVD/DVLLVVLLVVLLVLCVVQVVVCPVVQVVCVCPQEGDVSLVVLLVVCVVVVLAPCLDCVRNVDALLSVLSNLLSQLQDPCSCVSRLNDQFQVLVLLLCVVWADPVSCVVPNVCSRVVQAGEWEWQAADPDDPLPVLGAAWEWDDDVQWTWTFGKTWFTWQPQYPRYFKYWYKHFYDDPVDDSQQGIFIFIDTCPFPQKDWDDFDAQVNHQPSHRSGTTMIGRHGTTGGHNRTIDDNRCHVVSCLSSQQSSLLSVLSSLLSNLVSLLVLLVVLQQPDQDPRGGNCVPPVSVVLSVLSVVLSVVLSVLSSVLSVCCRPPHSVVRLLSSLVSLLRRLVSSLSNLVSSLVSNPPCSCDPPDCSNVVNSVSVCSCPPSHHNVVSVVVNVVVVVVVVVVVD/DVLLVVLLVVLLVLCVVQVVVCPVVQVVCVCPQEGDVSLVVLLVVCVVVVLAPCLDCVRNVDALLSVLSNLLSQLQDPCSCVSRLNDQFQVLVLLLCVVWADPVSCVVPNVCSRVVQAGEWEWQAADPDDPLPVLGAAWEWDDDVQWTWTFGKTWFTWQPQYPRYFKYWYKHFYDDPVDDSQQGIFIFIDTCPFPQKDWDDFDAQVNHQPSHRSGTTMIGRHGTTGGHNRTIDDNRCHVVSCLSSQQSSLLSVLSSLLSNLVSLLVLLVVLQQPDQDPRGGNCVPPVSVVLSVLSVVLSVVLSVLSSVLSVCCRPPHSVVRLLSSLVSLLRRLVSSLSNLVSSLVSNPPCSCDPPDCSNVVNSVSVCSCPPSHHNVVSVVVNVVVVVVVVVVVD

Solvent-accessible surface area: 58951 Å² total; per-residue (Å²): 99,91,60,4,59,58,22,33,91,116,0,120,62,6,7,72,62,65,0,82,93,11,55,78,52,2,64,74,114,48,122,182,35,17,45,10,66,43,1,62,122,10,29,104,65,0,82,92,79,45,1,32,7,8,5,7,57,73,79,34,63,11,47,30,44,15,8,6,65,1,0,17,13,7,6,66,5,52,4,0,15,8,0,1,7,5,31,44,33,6,10,8,0,1,31,2,2,60,112,42,30,58,84,74,11,66,69,104,29,4,70,23,2,28,128,22,68,25,28,2,1,46,3,39,41,14,30,118,46,13,18,52,11,31,76,40,1,62,2,37,1,87,136,50,64,63,13,21,54,0,58,15,92,0,19,48,1,40,6,6,12,20,91,81,10,102,0,0,0,0,2,0,67,17,99,36,112,115,42,71,102,56,33,36,4,0,0,0,0,0,33,33,97,26,115,18,24,77,75,81,77,34,0,11,12,2,28,49,74,36,35,41,85,0,2,41,26,19,2,27,1,66,129,0,72,5,81,35,80,14,21,1,76,23,51,21,105,0,69,79,0,27,73,29,34,26,11,20,23,47,4,11,42,4,1,33,5,0,1,11,0,34,40,0,0,75,23,0,2,81,17,0,69,106,32,87,4,95,100,70,66,26,76,91,31,37,20,16,12,7,28,0,0,72,0,23,12,22,0,23,24,4,55,27,2,1,42,76,0,0,106,15,23,61,100,70,25,73,101,82,2,53,33,30,9,8,8,2,13,4,8,2,7,96,16,0,14,120,1,0,31,46,0,0,13,13,8,19,30,10,0,3,2,89,64,68,51,0,2,55,0,11,0,54,0,1,24,43,54,20,54,77,25,27,19,43,43,17,10,42,40,0,2,136,50,1,26,84,51,34,75,169,88,113,102,91,60,3,59,58,22,31,90,118,0,121,61,7,5,71,62,64,0,81,93,11,55,79,52,2,63,74,117,48,122,181,34,16,45,12,66,44,1,62,123,10,31,104,64,0,82,92,78,45,0,31,8,7,5,7,60,74,77,35,63,11,47,29,44,15,7,6,64,1,0,16,13,6,7,66,4,50,4,0,14,8,0,2,7,6,31,44,34,6,9,8,0,1,30,2,2,58,111,42,31,56,85,72,10,64,71,105,28,4,69,23,1,27,126,22,68,25,26,2,2,47,3,39,42,13,29,119,47,13,18,51,11,29,74,40,1,62,2,37,2,84,134,49,66,64,12,22,54,0,58,15,92,0,18,47,1,39,6,6,12,20,93,80,10,102,0,0,0,0,2,0,67,18,100,35,113,115,44,72,102,56,36,38,4,0,0,0,0,0,32,35,98,26,117,19,23,77,76,80,74,35,0,11,13,2,29,49,73,38,36,41,86,0,2,39,26,20,2,28,1,65,129,0,72,5,79,34,80,14,20,2,76,23,52,19,106,0,67,80,0,27,73,29,36,27,12,20,21,47,5,12,41,5,2,34,7,0,1,10,0,33,38,0,0,76,22,0,2,81,16,0,68,108,32,89,4,97,98,69,66,24,78,90,28,37,20,16,13,8,30,0,0,72,0,21,12,22,0,22,26,4,54,27,2,1,41,76,0,0,107,14,22,64,100,71,24,73,103,80,1,52,34,30,9,8,7,2,14,4,8,3,7,96,16,0,13,118,2,0,29,46,0,0,12,13,9,19,30,10,0,3,2,91,64,68,49,0,2,54,0,12,0,55,0,1,27,42,53,20,53,78,25,26,18,41,42,18,9,42,41,0,3,135,50,1,25,83,51,34,77,170,87,113,100,90,57,3,60,56,23,32,92,117,0,122,62,6,7,71,60,64,0,81,93,11,56,78,52,2,63,74,117,47,121,182,36,17,45,11,67,44,0,62,124,11,31,106,64,0,84,90,78,45,1,31,8,8,6,7,59,73,77,34,64,12,46,32,44,16,8,6,65,1,0,16,14,7,7,64,4,51,5,0,13,7,0,2,7,4,32,44,34,6,10,7,0,1,30,2,1,59,111,45,32,58,84,71,11,65,69,106,28,4,69,22,2,27,130,21,70,25,28,2,1,46,3,40,40,14,28,119,44,13,17,52,12,30,75,40,1,62,2,36,2,86,136,50,64,62,12,22,52,0,58,15,94,0,18,48,0,40,6,5,13,21,91,82,9,101,1,0,0,0,2,0,67,18,99,35,112,116,43,73,102,56,33,37,4,1,0,0,0,0,32,34,98,26,116,19,24,78,76,81,76,34,0,10,12,2,28,49,73,36,36,41,84,0,1,39,27,18,2,28,0,65,129,0,70,5,79,34,79,15,22,1,76,23,51,20,103,0,68,82,0,26,74,29,37,27,11,20,22,46,5,12,42,4,1,33,6,0,1,12,0,34,39,0,0,76,23,0,2,82,17,0,70,109,33,90,4,97,100,69,66,27,76,89,31,37,21,16,12,7,29,0,0,72,0,22,11,21,0,23,25,4,55,27,2,1,41,76,0,0,107,14,24,63,101,71,25,73,101,82,1,52,32,30,10,8,8,2,14,4,8,3,8,97,16,0,13,116,1,0,30,45,0,0,12,14,8,20,29,9,0,3,2,90,64,66,51,0,2,56,0,12,0,54,0,1,24,41,54,19,54,76,24,26,18,43,41,17,9,42,39,0,3,134,48,1,27,84,52,34,76,170,88,113,99,91,59,4,59,57,22,31,92,120,0,120,62,7,6,72,61,65,0,84,91,11,56,80,52,2,62,73,115,48,122,182,34,17,45,12,66,44,1,63,121,10,32,104,64,0,82,90,78,44,1,31,8,7,4,7,58,72,77,34,63,13,47,31,45,14,8,6,64,1,0,17,14,7,6,64,4,49,4,0,14,7,0,2,8,5,31,44,33,6,9,7,0,1,32,1,1,60,111,42,31,59,84,72,11,66,72,106,30,4,70,23,1,27,128,22,70,25,26,2,2,46,2,40,42,13,28,118,45,14,18,52,11,29,75,40,1,62,2,37,2,84,134,52,66,64,13,21,56,0,57,16,94,0,16,48,1,40,7,6,13,20,90,83,10,101,0,0,1,0,2,0,67,17,100,35,113,115,43,73,102,56,34,37,3,0,0,0,0,0,32,34,98,25,115,18,23,77,74,80,77,35,0,11,13,2,28,46,73,37,36,40,84,0,1,40,26,19,2,27,1,65,129,0,72,4,79,34,81,15,21,1,76,23,52,20,103,0,67,80,0,26,73,29,36,27,12,20,21,46,4,12,41,4,2,33,7,0,1,10,0,35,39,0,0,74,24,0,3,82,17,0,70,106,32,89,5,95,99,69,67,26,77,90,31,37,21,17,12,7,28,0,0,72,0,23,11,21,0,23,24,5,54,25,2,1,40,76,0,0,108,13,23,63,99,70,24,74,102,82,1,53,32,31,9,8,8,2,14,4,7,2,8,95,16,0,12,119,1,0,29,45,0,0,13,13,9,20,30,10,0,3,2,90,63,68,50,0,1,55,0,13,0,55,0,1,26,42,54,20,54,77,24,25,18,43,41,17,10,42,40,0,3,135,50,1,26,85,52,35,75,169,89,113

B-factor: mean 28.99, std 13.02, range [0.47, 76.82]

GO terms:
  GO:0016301 kinase activity (F, IDA)
  GO:0005777 peroxisome (C, EXP)
  GO:0003995 acyl-CoA dehydrogenase activity (F, IMP)
  GO:0009062 fatty acid catabolic process (P, IMP)
  GO:0005739 mitochondrion (C, HDA)

Sequence (1576 aa):
SRRGQEVLTRVKQFMKQHVFPAEKEVAEYYAKWGHPLVIEKLKEIAKAEGLWNLFLPAVSGLSQVDYALIAEETGKCFFAPDVFNCQAPDTGNMEVLHLYGSEQQKKQWLEPLLRGDITSVFCMTEPNVSSSDATNIECTIQRDGGGYIVNGKKWWSSGAGNPKCKIAIVLGRTESPSASRHRQHSMILVPMDTPGVELIRPLSVFGYMDNMHGGHWEVHFNHVRVPASNLILGEGRGFEISQGRLGPGRIHHCMRTVGLAERILQIMCDRAVQREAFKKKLYEHEVVAHWIAKSRIAIEEIRLLTLKAAHSIDTLGSASARKEIAMIKVAAPKAVCKIADWAIQVHGGAGVSQDYPLANMYAIIRTLRLADGPDEVHLSAIAKMELQDQARRLSRRGQEVLTRVKQFMKQHVFPAEKEVAEYYAKWGHPLVIEKLKEIAKAEGLWNLFLPAVSGLSQVDYALIAEETGKCFFAPDVFNCQAPDTGNMEVLHLYGSEQQKKQWLEPLLRGDITSVFCMTEPNVSSSDATNIECTIQRDGGGYIVNGKKWWSSGAGNPKCKIAIVLGRTESPSASRHRQHSMILVPMDTPGVELIRPLSVFGYMDNMHGGHWEVHFNHVRVPASNLILGEGRGFEISQGRLGPGRIHHCMRTVGLAERILQIMCDRAVQREAFKKKLYEHEVVAHWIAKSRIAIEEIRLLTLKAAHSIDTLGSASARKEIAMIKVAAPKAVCKIADWAIQVHGGAGVSQDYPLANMYAIIRTLRLADGPDEVHLSAIAKMELQDQARRLSRRGQEVLTRVKQFMKQHVFPAEKEVAEYYAKWGHPLVIEKLKEIAKAEGLWNLFLPAVSGLSQVDYALIAEETGKCFFAPDVFNCQAPDTGNMEVLHLYGSEQQKKQWLEPLLRGDITSVFCMTEPNVSSSDATNIECTIQRDGGGYIVNGKKWWSSGAGNPKCKIAIVLGRTESPSASRHRQHSMILVPMDTPGVELIRPLSVFGYMDNMHGGHWEVHFNHVRVPASNLILGEGRGFEISQGRLGPGRIHHCMRTVGLAERILQIMCDRAVQREAFKKKLYEHEVVAHWIAKSRIAIEEIRLLTLKAAHSIDTLGSASARKEIAMIKVAAPKAVCKIADWAIQVHGGAGVSQDYPLANMYAIIRTLRLADGPDEVHLSAIAKMELQDQARRLSRRGQEVLTRVKQFMKQHVFPAEKEVAEYYAKWGHPLVIEKLKEIAKAEGLWNLFLPAVSGLSQVDYALIAEETGKCFFAPDVFNCQAPDTGNMEVLHLYGSEQQKKQWLEPLLRGDITSVFCMTEPNVSSSDATNIECTIQRDGGGYIVNGKKWWSSGAGNPKCKIAIVLGRTESPSASRHRQHSMILVPMDTPGVELIRPLSVFGYMDNMHGGHWEVHFNHVRVPASNLILGEGRGFEISQGRLGPGRIHHCMRTVGLAERILQIMCDRAVQREAFKKKLYEHEVVAHWIAKSRIAIEEIRLLTLKAAHSIDTLGSASARKEIAMIKVAAPKAVCKIADWAIQVHGGAGVSQDYPLANMYAIIRTLRLADGPDEVHLSAIAKMELQDQARRL

InterPro domains:
  IPR002575 Aminoglycoside phosphotransferase [PF01636] (43-267)
  IPR006091 Acyl-CoA dehydrogenase/oxidase, middle domain [PF02770] (503-594)
  IPR009075 Acyl-CoA dehydrogenase/oxidase, C-terminal [PF00441] (617-765)
  IPR009100 Acyl-CoA dehydrogenase/oxidase, N-terminal and middle domain superfamily [SSF56645] (381-630)
  IPR011009 Protein kinase-like domain superfamily [SSF56112] (19-345)
  IPR013786 Acyl-CoA dehydrogenase/oxidase, N-terminal [PF02771] (381-498)
  IPR036250 Acyl-CoA dehydrogenase-like, C-terminal [SSF47203] (615-769)
  IPR037069 Acyl-CoA dehydrogenase/oxidase, N-terminal domain superfamily [G3DSA:1.10.540.10] (373-500)
  IPR041726 Acyl-CoA dehydrogenase family member 10/11, N-terminal [cd05154] (42-292)
  IPR046373 Acyl-CoA oxidase/dehydrogenase, middle domain superfamily [G3DSA:2.40.110.10] (501-617)

Radius of gyration: 35.62 Å; Cα contacts (8 Å, |Δi|>4): 2856; chains: 4; bounding box: 84×87×82 Å

Organism: Mus musculus (NCBI:txid10090)

Secondary structure (DSSP, 8-state):
-HHHHHHHHHHHHHIIIIIGGGHHHHHHHH---S--HHHHHHHHHHHHHT---TT-HHHH---HHHHHHHHHHHTTSSSHHHHTT--HHHHHHHHHHHHS--HHHIIIIIHHHHHTS-EEEEE---SSS-TTSGGG---EEEEETTEEEEEEE---EETTTSTTEEEEEEEEE---TTS-SSTTEEEEEEETTSTTEEEEEEE-BTTB--GGGT-EEEEEEEEEEEEGGGB-S-SS-HHHHHHHHHHHHHHHHHHHHHHHHHHHHHHHHHHHHH-B-SSSBSTTSHHHHHHHHHHHHHHHHHHHHHHHHHHHHHHT-SSS-HHHHHHHHHHHHHHHHHHHHHHHHHHGGGGSSTTSTHHHHHHHHHGGGTTTS-HHHHHHHHHHHHHHHHHHH-/-HHHHHHHHHHHHHIIIIIGGGHHHHHHHH---S--HHHHHHHHHHHHHT---TT-HHHH---HHHHHHHHHHHTTSSSHHHHTT--HHHHHHHHHHHHS--HHHIIIIIHHHHHTS-EEEEE---SSS-TTSGGG---EEEEETTEEEEEEE---EETTTSTTEEEEEEEEE---TTS-SSTTEEEEEEETTSTTEEEEEEE-BTTB--GGGT-EEEEEEEEEEEEGGGB-S-SS-HHHHHHHHHHHHHHHHHHHHHHHHHHHHHHHHHHHHH-B-SSSBSTTSHHHHHHHHHHHHHHHHHHHHHHHHHHHHHHT-SSS-HHHHHHHHHHHHHHHHHHHHHHHHHHGGGGSSTTSTHHHHHHHHHGGGTTTS-HHHHHHHHHHHHHHHHHHH-/-HHHHHHHHHHHHHIIIIIGGGHHHHHHHH---S--HHHHHHHHHHHHHT---TT-HHHH---HHHHHHHHHHHTTSSSHHHHTT--HHHHHHHHHHHHS--HHHIIIIIHHHHHTS-EEEEE---SSS-TTSGGG---EEEEETTEEEEEEE---EETTTSTTEEEEEEEEE---TTS-SSTTEEEEEEETTSTTEEEEEEE-BTTB--GGGT-EEEEEEEEEEEEGGGB-S-SS-HHHHHHHHHHHHHHHHHHHHHHHHHHHHHHHHHHHHH-B-SSSBSTTSHHHHHHHHHHHHHHHHHHHHHHHHHHHHHHT-SSS-HHHHHHHHHHHHHHHHHHHHHHHHHHGGGGSSTTSTHHHHHHHHHGGGTTTS-HHHHHHHHHHHHHHHHHHH-/-HHHHHHHHHHHHHIIIIIGGGHHHHHHHH---S--HHHHHHHHHHHHHT---TT-HHHH---HHHHHHHHHHHTTSSSHHHHTT--HHHHHHHHHHHHS--HHHIIIIIHHHHHTS-EEEEE---SSS-TTSGGG---EEEEETTEEEEEEE---EETTTSTTEEEEEEEEE---TTS-SSTTEEEEEEETTSTTEEEEEEE-BTTB--GGGT-EEEEEEEEEEEEGGGB-S-SS-HHHHHHHHHHHHHHHHHHHHHHHHHHHHHHHHHHHHH-B-SSSBSTTSHHHHHHHHHHHHHHHHHHHHHHHHHHHHHHT-SSS-HHHHHHHHHHHHHHHHHHHHHHHHHHGGGGSSTTSTHHHHHHHHHGGGTTTS-HHHHHHHHHHHHHHHHHHH-

Nearest PDB structures (foldseek):
  8v3u-assembly1_A  TM=1.003E+00  e=6.916E-65  Mus musculus
  2wbi-assembly1_A-2  TM=9.961E-01  e=9.234E-53  Homo sapiens
  2wbi-assembly1_B-2  TM=9.823E-01  e=3.306E-52  Homo sapiens
  4hr3-assembly1_A  TM=9.686E-01  e=2.151E-37  Mycobacteroides abscessus ATCC 19977
  8phf-assembly1_A  TM=8.287E-01  e=5.713E-19  Homo sapiens